Protein 4A0S (pdb70)

Radius of gyration: 33.7 Å; Cα contacts (8 Å, |Δi|>4): 5187; chains: 4; bounding box: 98×82×80 Å

Foldseek 3Di:
DQLLCCFQVLHDLVSLQVRDDDQKWWFFKFFLVCLCVCPVPDQQQLLVGTDTDIDGDDDADQQKWKFQFFWAFFDVLSVCQSSCPPHHLLVLLVVQLVVPDPSVSQNDRMAGATQKTWGFTRDHHNNYPDHTTSFTKIFHFFQADPVAPVCVVFVCGGPSTGGARRSGGQHRLISIRMGGNLRIDGQQQQDWRLFSNLDLFQLLQLLCQECDPNHQNDAAAFEEEEEPLQAANNLNNLLCCVLRNHQYAYEAQDPLSVLSSVLSVNPHYHHCVVLPQDLCCLVPQVSLLVSLVVVLVSCCVRSVGQGQEYEEACAQSCVQSRLSRHAQQHEYEYAHHVSDHPHDHDCCSCVVSVYYYHHTHTHGSVSSVVSSVCVNQLSTAAAEAEEAESVCVSVSSSLVSVQFAGHIYMYGHSNPDPDHRNNPNVVSVVSDVCSRHSNHNGTRD/DQLLCCFQVLHDLVSNLVRDDDQWWWFWKFFLVCLCVCPVPDQLQLLVGTDIDIDGDDDAAQQKFKFQFQWAFFDVLSLCCSSCPPHHLLVLLVVQCVVPDPSVVQNDSMAGATQKTWGFTRDHHNNYPDHTGSFTKIFHFFQADPVFPVCVVFVCPGPNTDGARRSGGQHRLISMRMGGNLRIDGQQQQDARQFSNFDQFQLLQLLCQDCDPNHQNDAAAFEEEEECLQAANNLNNLLCCVLRNHQYAYEHQDPLSVLSSVLSVRPHYDHVVVLPQDLCCLVPLVSLLVSLVVVLVSCCVRSVGQGQEYEEACAASCVQSRLSRHALQHEYEYAHHVSDHPHDYDCCSCVVSVYYYHYTHTHGSVSSNVSSVCVSQLSTAAAEAEEAESVCVSVSSSLVVVQFAGHIYMYGHSNPDPDHRNNPNVVSVVSDPCSRHSNHNRTND/DQLLVCFQVLHDLVSLQVDDDDQWFWFFKFFLVCLCVCPVPPDLQLLVGTDIDIDGDDDAAQQKWKFQFQWAFFDPLNLCCSSCPPHNLLVLLVVQLVVPDPSVVQNDRIAGATQKTWGFTRDHHNNYPDHTGSFTKIFHFFQADVVAPVCVVFVCPGPSTDRASRSGGQHRLISIRMGGNLRIDHQQQQFWRQFSRQARFQLLQLLCQECDPNHQNDAAAFEEEEEPLQAANNLNNLLVCVLRNHQYAYEAADPLSVLRSVLSVNPHYDHPVNLPFDLCCLVPQVSLQVSLVVVLVSCCVRSVGFGLEYEEACAQRCQQSRLQRHAQQGEYEYAHHVSDHPHDHDCCSCVVSVYYYHYTHGHGSVSSVVSSVCVNQLSRAAAEAEEAESVCVSVSSSQVVVQFAGHIYMYGHSNPDTDHSNNPNVVSVVCDPCNRHSNHNGTD/DQLLVCFLVLHDLVSLQVDDDDQKFWFFKFFLVCLCVCPVPPQLQLLVGTDTDIDGDDDADQQKWKWQFFKAFFDVLNLCCSSCPPHNLLVLLVVQLVVPDPSVVQNDSMAGATQKTWGFTRDHHNNYPDHTGSFTKIFHFFQADVVAPVCVVFVCPDPSTDGASRSGGQHRLISMRMGRNLRIDGQLQQDWGQQSRFARFQLLQLLCQDCDPNHQNDAAQFEEEEECLQEANNLNNLLVCVLRNHQYAYEHQDPLSVLSSVLSVNPHYDHVVVLPFDLCCLVPQVSLQVSLVVVLVSCCVRSNGQGQEYEEACAARCQQSRLQRHAQQGEYEYAHHVSDHPHHHDCCSCVVSVYYYHHTHTHGSVSSVVSSVCCNQLSHAAAAAEEAESVCVSVSSSCVVVQFAGHIYMYGHSNPDTDHSNNPNVSSVVCDVCNNHSNHNGTD

InterPro domains:
  IPR002364 Quinone oxidoreductase/zeta-crystallin, conserved site [PS01162] (222-243)
  IPR010085 Crotonyl-CoA reductase [TIGR01751] (32-425)
  IPR011032 GroES-like superfamily [SSF50129] (49-227)
  IPR013149 Alcohol dehydrogenase-like, C-terminal [PF00107] (233-374)
  IPR013154 Alcohol dehydrogenase-like, N-terminal [PF08240] (63-189)
  IPR020843 Enoylreductase domain [SM00829] (46-412)
  IPR036291 NAD(P)-binding domain superfamily [SSF51735] (192-379)
  IPR051603 Zinc-Containing ADH Family: Quinone Oxidoreductase/CCCR [PTHR44154] (48-413)

CATH classification: 3.90.180.10 (+1 more: 3.40.50.720)

Solvent-accessible surface area: 53959 Å² total; per-residue (Å²): 66,45,0,15,142,14,9,68,117,64,20,59,36,70,101,2,97,84,9,90,50,26,125,57,4,50,0,3,14,0,71,40,137,22,21,101,72,6,166,86,57,110,82,40,14,0,104,123,0,12,94,69,22,107,3,74,32,20,122,37,2,4,35,3,0,5,0,0,0,6,0,0,0,3,2,81,25,2,0,62,1,0,24,11,45,64,64,38,0,14,77,26,0,104,75,1,12,160,58,28,67,64,9,69,31,6,52,51,73,14,0,0,0,0,1,0,0,0,0,5,0,0,50,42,10,106,10,20,43,129,48,115,12,25,27,58,0,8,0,0,6,4,6,1,0,18,14,19,20,23,1,1,1,12,0,1,23,0,100,36,18,26,11,0,1,18,16,0,0,0,0,0,0,0,47,3,0,6,0,19,3,3,0,2,4,65,9,4,37,1,1,4,9,2,3,2,0,0,6,2,25,10,0,0,9,0,3,7,0,0,1,6,93,52,13,15,45,9,61,7,14,7,0,0,0,0,0,25,0,4,18,12,28,0,0,0,0,0,13,0,0,88,33,3,16,10,49,11,0,0,1,3,60,27,72,74,34,45,48,0,0,106,49,13,28,0,96,34,11,0,34,37,75,103,9,35,13,68,107,82,0,8,100,56,55,147,61,12,11,77,2,0,128,102,0,12,125,22,0,67,106,70,16,51,54,66,0,8,5,0,0,0,19,18,0,57,5,0,0,3,0,0,0,10,0,1,80,46,15,0,8,0,0,0,15,9,12,55,49,25,68,51,0,21,3,9,0,52,30,0,38,55,75,8,1,65,0,6,3,0,24,12,0,0,2,59,5,2,41,16,2,5,82,6,5,67,64,3,32,0,3,0,0,12,10,31,30,44,52,7,79,85,0,25,65,0,0,32,15,7,26,55,52,118,23,0,2,4,0,0,0,14,13,8,4,88,98,104,44,57,17,36,82,42,81,98,34,23,80,172,36,22,94,110,114,0,6,30,0,119,62,55,66,11,84,71,43,0,14,148,13,8,67,117,66,24,56,48,71,99,4,99,82,9,90,47,28,126,59,4,52,0,3,17,0,87,42,134,14,22,117,73,5,182,76,60,110,79,48,14,0,104,114,0,10,76,64,19,107,3,72,30,21,120,38,1,4,34,2,0,5,0,0,0,6,0,0,0,3,3,78,23,2,0,63,0,0,16,11,46,66,64,42,0,16,80,26,1,114,78,1,12,161,60,26,64,61,10,69,29,5,56,50,91,21,0,0,0,1,1,0,0,0,0,4,0,0,47,42,9,107,12,19,46,123,39,128,12,22,44,57,0,8,0,0,6,4,5,1,0,17,16,20,21,23,1,0,1,10,0,2,24,0,105,34,17,26,12,0,2,18,15,0,0,0,0,0,0,0,47,2,0,5,1,19,3,2,0,2,4,68,10,4,36,1,1,3,10,2,3,2,0,0,5,2,27,9,0,0,8,0,3,6,0,0,1,6,89,42,14,19,48,9,63,5,14,7,0,0,0,0,0,23,0,3,17,14,28,0,0,0,0,0,13,0,0,86,34,4,16,9,52,9,0,0,0,2,62,28,73,70,37,46,49,0,0,105,49,13,30,0,92,33,8,0,33,34,80,93,11,38,14,72,108,88,0,7,100,58,65,131,59,11,13,72,5,0,115,115,0,11,152,29,0,62,129,71,19,52,55,64,0,7,5,0,0,0,20,18,0,52,5,0,0,2,0,0,0,10,0,0,81,38,14,0,16,0,0,0,16,9,12,56,47,24,72,56,0,23,3,12,0,62,37,0,39,54,78,4,0,67,0,9,2,0,25,13,0,1,2,60,5,1,41,16,3,4,84,7,4,67,63,0,35,0,8,0,0,17,8,30,33,43,55,7,80,86,0,23,64,0,0,31,15,7,26,54,51,121,23,0,2,4,0,0,0,13,13,8,4,88,97,108,44,60,14,37,82,44,79,98,29,24,79,172,28,22,93,103,119,0,8,30,0,120,60,57,60,15,92,67,42,0,14,141,13,8,73,117,64,23,58,32,70,97,2,100,83,9,90,51,30,121,56,4,46,0,2,12,0,68,35,120,17,26,109,72,10,182,87,56,106,76,41,17,0,99,137,0,14,101,67,22,105,3,63,29,20,125,38,0,4,35,2,0,5,0,0,0,2,0,0,0,3,2,112,26,2,6,80,1,0,32,7,54,61,54,41,0,11,89,33,0,107,72,1,12,170,62,27,65,63,8,70,29,3,51,48,63,14,0,0,0,0,1,0,0,0,0,6,0,0,47,43,8,106,7,20,46,132,48,117,13,26,22,57,0,9,0,0,8,5,3,2,1,16,15,17,22,21,2,1,1,12,0,1,24,0,105,34,14,25,11,0,2,26,21,0,0,0,0,0,0,0,44,4,0,2,0,18,2,2,0,2,5,63,10,2,39,2,2,3,13,3,3,2,0,0,5,2,28,12,0,0,8,0,4,6,0,0,1,5,93,43,14,18,48,8,61,6,12,7,0,0,0,0,0,22,0,3,17,12,26,0,0,0,0,0,14,0,0,92,31,3,16,7,52,7,0,0,0,3,40,30,74,99,44,46,50,0,0,106,46,14,30,0,96,34,8,0,29,60,67,121,25,37,18,72,96,82,0,6,90,60,56,141,64,10,10,86,9,0,118,116,0,12,132,34,0,63,113,72,20,49,58,63,0,9,5,0,0,0,19,13,0,44,2,0,0,2,0,0,0,11,0,1,81,38,13,0,13,0,0,0,14,9,15,49,38,26,70,52,0,23,3,7,0,43,35,0,36,49,70,4,3,65,0,9,2,0,26,13,1,1,2,61,5,3,44,14,3,4,88,5,5,64,63,2,34,0,4,0,0,14,6,33,32,40,53,8,82,85,0,22,54,0,0,27,15,17,35,52,60,106,29,0,3,5,1,0,0,14,11,9,4,92,97,102,46,65,14,38,82,46,80,99,32,27,81,170,37,20,99,100,112,0,7,28,0,120,60,57,84,40,67,44,0,14,143,12,6,72,114,66,18,62,35,71,104,2,96,87,9,90,45,32,126,57,4,52,0,3,10,0,76,35,141,17,26,111,68,7,181,84,55,106,80,51,18,0,105,126,0,11,92,68,22,108,1,67,30,18,124,36,1,4,34,2,0,4,0,0,0,6,0,0,0,3,3,76,25,3,0,85,0,0,21,8,66,61,64,40,0,9,84,28,0,107,95,1,13,207,59,29,68,60,8,75,31,4,56,50,68,12,0,0,0,0,1,0,0,0,0,5,0,0,50,43,8,104,10,20,50,132,44,119,14,22,30,56,0,8,0,0,7,5,4,2,0,17,16,21,18,23,1,1,2,11,0,2,24,0,96,25,16,29,11,0,2,21,15,0,0,0,0,0,0,0,45,4,0,4,0,15,3,3,0,2,4,63,10,4,38,1,1,3,6,2,4,2,0,0,6,3,27,10,0,0,9,0,3,7,0,0,1,5,90,54,14,19,50,9,61,5,14,8,0,0,0,0,0,22,0,3,17,12,28,0,0,0,0,0,15,0,0,86,32,4,16,7,52,6,0,0,0,2,46,32,75,96,43,44,49,0,0,111,48,17,25,0,95,40,10,0,39,55,70,120,10,35,23,72,93,84,0,5,92,58,60,146,64,10,16,76,2,0,124,108,0,8,117,33,0,46,132,76,20,49,55,61,0,7,5,0,0,0,19,10,0,35,4,0,0,1,0,0,0,11,0,0,76,32,12,0,10,0,0,0,14,10,14,62,30,24,80,50,0,22,3,9,0,43,37,0,35,52,77,7,1,60,0,10,2,0,27,11,0,1,3,60,6,2,42,16,3,5,83,6,6,66,64,4,43,0,15,0,0,16,5,32,31,41,53,8,80,85,0,24,64,0,0,27,19,7,24,44,52,134,22,0,2,4,1,0,0,12,12,8,4,89,99,99,46,60,15,38,80,50,83,102,32,23,81,163,17,20,97,103,132,0,6,30,0,124,63,55,83,32

Sequence (1778 aa):
SSLSRAVLDGASAAEIEAAPVPDTYLALHLRAEDADMFKGVADKDVRKSLRLGEVPMPELAPDEVLVAVMASSINYNTVWSAMFEPIPTFHFLKQNARQGGWATRHDQPYHVLGSDCSGVVVRTGIGVRRWKPGDHVIVHPAHVDEEQQEPATHGDGMLGTEQRAWGFETNFGGLAEYGVVRASQLLPKPAHLTWEEAAVSPLCAGTAYRMLVSDRGAQMKQGDIVLIWGASGGLGSYAIQFVKNGGGIPVAVVSSAQKEAAVRALGCDLVINRAELGITDDIADDPRRRVVETGRKLAKLVVEKAGREPDIVFEHTGRVTFGLSVIVARRGGTVVTCGSSSGYLHTFDNRYLWMKLKKIVGSHGANHEEQQATNRLFESGAVVPAMSAVYPLAEAAEACRVVQTSRQVGKVAVLCMAPEQGLGVTDPDLRARLGEDRLNPLRGLTATSSLSRAVLDGASAAEIEAAPVPDTYLALHLRAEDADMFKGVADKDVRKSLRLGEVPMPELAPDEVLVAVMASSINYNTVWSAMFEPIPTFHFLKQNARQGGWATRHDQPYHVLGSDCSGVVVRTGIGVRRWKPGDHVIVHPAHVDEQEPATHGDGMLGTEQRAWGFETNFGGLAEYGVVRASQLLPKPAHLTWEEAAVSPLCAGTAYRMLVSDRGAQMKQGDIVLIWGASGGLGSYAIQFVKNGGGIPVAVVSSAQKEAAVRALGCDLVINRRAELGITDDIADDPRRVVETGRRKLAKLVVEKAGREPDIVFEHTGRVTFGLSVIVARRGGTVVTCGSSSGYLHTFDNRYLWMKLKKIVGSHGANHEEQQATNRLFESGAVVPAMSAVYPLAEAAEACRVVQTSRQVGKVAVLCMAPEQGLGVTDPDLRARLGEDRLNPLRGLTATSSLSRAVLDGASAAEIEAAPVPDTYLALHLRAEEDADMFKGVADKDVRKSLRLGEVPMPELAPDEVLVAVMASSINYNTVWSAMFEPIPTFHFLKQNARQGGWATRHDQPYHVLGSDCSGVVVRTGIGVRRWKPGDHVIVHPAHVDEQQEPATHGDGMLGTEQRAWGFETNFGGLAEYGVVRASQLLPKPAHLTWEEAAVSPLCAGTAYRMLVSDRGAQMKQGDIVLIWGASGGLGSYAIQFVKNGGGIPVAVVSSAQKEAAVRALGCDLVINRAELGITDDIADDPRRVVETGRKLAKLVVEKAGREPDIVFEHTGRVTFGLSVIVARRGGTVVTCGSSSGYLHTFDNRYLWMKLKKIVGSHGANHEEQQATNRLFESGAVVPAMSAVYPLAEAAEACRVVQTSRQVGKVAVLCMAPEQGLGVTDPDLRARLGEDRLNPLRGLTASSLSRAVLDGASAAEIEAAPVPDTYLALHLRAEDADMFKGVADKDVRKSLRLGEVPMPELAPDEVLVAVMASSINYNTVWSAMFEPIPTFHFLKQNARQGGWATRHDQPYHVLGSDCSGVVVRTGIGVRRWKPGDHVIVHPAHVDEQEPATHGDGMLGTEQRAWGFETNFGGLAEYGVVRASQLLPKPAHLTWEEAAVSPLCAGTAYRMLVSDRGAQMKQGDIVLIWGASGGLGSYAIQFVKNGGGIPVAVVSSAQKEAAVRALGCDLVINRAELGITDDIADDPRRVVETGRKLAKLVVEKAGREPDIVFEHTGRVTFGLSVIVARRGGTVVTCGSSSGYLHTFDNRYLWMKLKKIVGSHGANHEEQQATNRLFESGAVVPAMSAVYPLAEAAEACRVVQTSRQVGKVAVLCMAPEQGLGVTDPDLRARLGEDRLNPLRGLTA

Structure (mmCIF, N/CA/C/O backbone):
data_4A0S
#
_entry.id   4A0S
#
_cell.length_a   96.010
_cell.length_b   83.300
_cell.length_c   122.740
_cell.angle_alpha   90.00
_cell.angle_beta   110.96
_cell.angle_gamma   90.00
#
_symmetry.space_group_name_H-M   'P 1 21 1'
#
loop_
_entity.id
_entity.type
_entity.pdbx_description
1 polymer 'OCTENOYL-COA REDUCTASE/CARBOXYLASE'
2 non-polymer 'OCTANOYL-COENZYME A'
3 non-polymer 'NADP NICOTINAMIDE-ADENINE-DINUCLEOTIDE PHOSPHATE'
4 water water
#
loop_
_atom_site.group_PDB
_atom_site.id
_atom_site.type_symbol
_atom_site.label_atom_id
_atom_site.label_alt_id
_atom_site.label_comp_id
_atom_site.label_asym_id
_atom_site.label_entity_id
_atom_site.label_seq_id
_atom_site.pdbx_PDB_ins_code
_atom_site.Cartn_x
_atom_site.Cartn_y
_atom_site.Cartn_z
_atom_site.occupancy
_atom_site.B_iso_or_equiv
_atom_site.auth_seq_id
_atom_site.auth_comp_id
_atom_site.auth_asym_id
_atom_site.auth_atom_id
_atom_site.pdbx_PDB_model_num
ATOM 1 N N . SER A 1 1 ? 43.642 24.187 2.853 1.00 28.17 1 SER A N 1
ATOM 2 C CA . SER A 1 1 ? 44.483 22.993 2.564 1.00 28.35 1 SER A CA 1
ATOM 3 C C . SER A 1 1 ? 43.882 22.134 1.450 1.00 28.06 1 SER A C 1
ATOM 4 O O . SER A 1 1 ? 42.694 22.247 1.135 1.00 27.76 1 SER A O 1
ATOM 7 N N . SER A 1 2 ? 44.705 21.272 0.854 1.00 28.47 2 SER A N 1
ATOM 8 C CA . SER A 1 2 ? 44.216 20.373 -0.189 1.00 28.11 2 SER A CA 1
ATOM 9 C C . SER A 1 2 ? 43.041 19.532 0.327 1.00 26.50 2 SER A C 1
ATOM 10 O O . SER A 1 2 ? 42.093 19.283 -0.408 1.00 26.37 2 SER A O 1
ATOM 13 N N . LEU A 1 3 ? 43.087 19.129 1.591 1.00 25.17 3 LEU A N 1
ATOM 14 C CA . LEU A 1 3 ? 41.966 18.378 2.155 1.00 24.02 3 LEU A CA 1
ATOM 15 C C . LEU A 1 3 ? 40.688 19.201 2.251 1.00 23.52 3 LEU A C 1
ATOM 16 O O . LEU A 1 3 ? 39.608 18.716 1.897 1.00 24.10 3 LEU A O 1
ATOM 21 N N . SER A 1 4 ? 40.787 20.432 2.733 1.00 23.51 4 SER A N 1
ATOM 22 C CA . SER A 1 4 ? 39.575 21.248 2.853 1.00 23.83 4 SER A CA 1
ATOM 23 C C . SER A 1 4 ? 39.037 21.605 1.475 1.00 24.60 4 SER A C 1
ATOM 24 O O . SER A 1 4 ? 37.832 21.628 1.281 1.00 24.48 4 SER A O 1
ATOM 27 N N . ARG A 1 5 ? 39.935 21.860 0.523 1.00 26.48 5 ARG A N 1
ATOM 28 C CA . ARG A 1 5 ? 39.538 22.144 -0.860 1.00 27.89 5 ARG A CA 1
ATOM 29 C C . ARG A 1 5 ? 38.806 20.941 -1.455 1.00 27.85 5 ARG A C 1
ATOM 30 O O . ARG A 1 5 ? 37.741 21.099 -2.040 1.00 28.55 5 ARG A O 1
ATOM 38 N N . ALA A 1 6 ? 39.367 19.744 -1.285 1.00 27.48 6 ALA A N 1
ATOM 39 C CA . ALA A 1 6 ? 38.731 18.507 -1.753 1.00 27.85 6 ALA A CA 1
ATOM 40 C C . ALA A 1 6 ? 37.312 18.367 -1.195 1.00 27.12 6 ALA A C 1
ATOM 41 O O . ALA A 1 6 ? 36.366 18.123 -1.939 1.00 27.83 6 ALA A O 1
ATOM 43 N N . VAL A 1 7 ? 37.177 18.559 0.111 1.00 25.97 7 VAL A N 1
ATOM 44 C CA . VAL A 1 7 ? 35.882 18.474 0.794 1.00 25.58 7 VAL A CA 1
ATOM 45 C C . VAL A 1 7 ? 34.921 19.507 0.227 1.00 26.28 7 VAL A C 1
ATOM 46 O O . VAL A 1 7 ? 33.810 19.177 -0.175 1.00 26.92 7 VAL A O 1
ATOM 50 N N . LEU A 1 8 ? 35.377 20.752 0.177 1.00 26.96 8 LEU A N 1
ATOM 51 C CA . LEU A 1 8 ? 34.573 21.866 -0.316 1.00 28.61 8 LEU A CA 1
ATOM 52 C C . LEU A 1 8 ? 34.258 21.715 -1.796 1.00 30.73 8 LEU A C 1
ATOM 53 O O . LEU A 1 8 ? 33.216 22.170 -2.251 1.00 31.57 8 LEU A O 1
ATOM 58 N N . ASP A 1 9 ? 35.144 21.056 -2.535 1.00 32.09 9 ASP A N 1
ATOM 59 C CA . ASP A 1 9 ? 34.925 20.853 -3.962 1.00 34.93 9 ASP A CA 1
ATOM 60 C C . ASP A 1 9 ? 33.999 19.664 -4.222 1.00 35.67 9 ASP A C 1
ATOM 61 O O . ASP A 1 9 ? 33.634 19.392 -5.365 1.00 37.23 9 ASP A O 1
ATOM 66 N N . GLY A 1 10 ? 33.594 18.988 -3.148 1.00 34.76 10 GLY A N 1
ATOM 67 C CA . GLY A 1 10 ? 32.782 17.780 -3.243 1.00 35.82 10 GLY A CA 1
ATOM 68 C C . GLY A 1 10 ? 33.522 16.668 -3.959 1.00 37.01 10 GLY A C 1
ATOM 69 O O . GLY A 1 10 ? 32.946 15.973 -4.800 1.00 38.73 10 GLY A O 1
ATOM 70 N N . ALA A 1 11 ? 34.802 16.506 -3.625 1.00 36.25 11 ALA A N 1
ATOM 71 C CA . ALA A 1 11 ? 35.650 15.498 -4.252 1.00 37.26 11 ALA A CA 1
ATOM 72 C C . ALA A 1 11 ? 35.195 14.080 -3.921 1.00 37.87 11 ALA A C 1
ATOM 73 O O . ALA A 1 11 ? 34.433 13.861 -2.972 1.00 37.10 11 ALA A O 1
ATOM 75 N N . SER A 1 12 ? 35.667 13.125 -4.717 1.00 39.32 12 SER A N 1
ATOM 76 C CA . SER A 1 12 ? 35.407 11.712 -4.487 1.00 40.27 12 SER A CA 1
ATOM 77 C C . SER A 1 12 ? 36.084 11.242 -3.207 1.00 39.20 12 SER A C 1
ATOM 78 O O . SER A 1 12 ? 36.994 11.907 -2.691 1.00 37.96 12 SER A O 1
ATOM 81 N N . ALA A 1 13 ? 35.632 10.094 -2.706 1.00 40.10 13 ALA A N 1
ATOM 82 C CA . ALA A 1 13 ? 36.248 9.405 -1.561 1.00 39.28 13 ALA A CA 1
ATOM 83 C C . ALA A 1 13 ? 37.768 9.283 -1.695 1.00 39.38 13 ALA A C 1
ATOM 84 O O . ALA A 1 13 ? 38.509 9.679 -0.797 1.00 38.16 13 ALA A O 1
ATOM 86 N N . ALA A 1 14 ? 38.219 8.734 -2.822 1.00 40.86 14 ALA A N 1
ATOM 87 C CA . ALA A 1 14 ? 39.646 8.543 -3.089 1.00 41.31 14 ALA A CA 1
ATOM 88 C C . ALA A 1 14 ? 40.445 9.845 -3.028 1.00 39.86 14 ALA A C 1
ATOM 89 O O . ALA A 1 14 ? 41.523 9.886 -2.438 1.00 39.56 14 ALA A O 1
ATOM 91 N N . GLU A 1 15 ? 39.904 10.896 -3.643 1.00 39.48 15 GLU A N 1
ATOM 92 C CA . GLU A 1 15 ? 40.518 12.230 -3.651 1.00 38.45 15 GLU A CA 1
ATOM 93 C C . GLU A 1 15 ? 40.637 12.807 -2.246 1.00 36.25 15 GLU A C 1
ATOM 94 O O . GLU A 1 15 ? 41.634 13.465 -1.904 1.00 35.49 15 GLU A O 1
ATOM 100 N N . ILE A 1 16 ? 39.604 12.575 -1.441 1.00 34.54 16 ILE A N 1
ATOM 101 C CA . ILE A 1 16 ? 39.613 13.021 -0.059 1.00 32.60 16 ILE A CA 1
ATOM 102 C C . ILE A 1 16 ? 40.672 12.276 0.755 1.00 32.44 16 ILE A C 1
ATOM 103 O O . ILE A 1 16 ? 41.425 12.899 1.509 1.00 31.25 16 ILE A O 1
ATOM 108 N N . GLU A 1 17 ? 40.752 10.958 0.577 1.00 33.79 17 GLU A N 1
ATOM 109 C CA . GLU A 1 17 ? 41.785 10.151 1.253 1.00 34.47 17 GLU A CA 1
ATOM 110 C C . GLU A 1 17 ? 43.191 10.499 0.788 1.00 35.07 17 GLU A C 1
ATOM 111 O O . GLU A 1 17 ? 44.142 10.407 1.575 1.00 35.35 17 GLU A O 1
ATOM 117 N N . ALA A 1 18 ? 43.324 10.869 -0.490 1.00 35.54 18 ALA A N 1
ATOM 118 C CA . ALA A 1 18 ? 44.622 11.215 -1.071 1.00 35.88 18 ALA A CA 1
ATOM 119 C C . ALA A 1 18 ? 45.119 12.569 -0.575 1.00 34.77 18 ALA A C 1
ATOM 120 O O . ALA A 1 18 ? 46.334 12.815 -0.541 1.00 35.53 18 ALA A O 1
ATOM 122 N N . ALA A 1 19 ? 44.181 13.447 -0.211 1.00 32.74 19 ALA A N 1
ATOM 123 C CA . ALA A 1 19 ? 44.527 14.775 0.291 1.00 31.99 19 ALA A CA 1
ATOM 124 C C . ALA A 1 19 ? 45.031 14.652 1.727 1.00 31.36 19 ALA A C 1
ATOM 125 O O . ALA A 1 19 ? 44.315 14.131 2.584 1.00 30.92 19 ALA A O 1
ATOM 127 N N . PRO A 1 20 ? 46.261 15.123 1.999 1.00 32.00 20 PRO A N 1
ATOM 128 C CA . PRO A 1 20 ? 46.804 14.895 3.340 1.00 31.54 20 PRO A CA 1
ATOM 129 C C . PRO A 1 20 ? 46.001 15.584 4.440 1.00 29.68 20 PRO A C 1
ATOM 130 O O . PRO A 1 20 ? 45.378 16.633 4.207 1.00 29.06 20 PRO A O 1
ATOM 134 N N . VAL A 1 21 ? 46.014 14.984 5.629 1.00 28.39 21 VAL A N 1
ATOM 135 C CA . VAL A 1 21 ? 45.455 15.626 6.809 1.00 26.48 21 VAL A CA 1
ATOM 136 C C . VAL A 1 21 ? 46.416 16.722 7.235 1.00 26.90 21 VAL A C 1
ATOM 137 O O . VAL A 1 21 ? 47.617 16.472 7.337 1.00 27.94 21 VAL A O 1
ATOM 141 N N . PRO A 1 22 ? 45.895 17.941 7.460 1.00 26.51 22 PRO A N 1
ATOM 142 C CA . PRO A 1 22 ? 46.707 19.041 7.967 1.00 27.16 22 PRO A CA 1
ATOM 143 C C . PRO A 1 22 ? 47.223 18.751 9.370 1.00 27.21 22 PRO A C 1
ATOM 144 O O . PRO A 1 22 ? 46.544 18.093 10.153 1.00 26.07 22 PRO A O 1
ATOM 148 N N . ASP A 1 23 ? 48.414 19.257 9.668 1.00 28.49 23 ASP A N 1
ATOM 149 C CA . ASP A 1 23 ? 49.043 19.123 10.980 1.00 28.77 23 ASP A CA 1
ATOM 150 C C . ASP A 1 23 ? 48.273 19.886 12.034 1.00 26.63 23 ASP A C 1
ATOM 151 O O . ASP A 1 23 ? 48.344 19.569 13.224 1.00 26.56 23 ASP A O 1
ATOM 156 N N . THR A 1 24 ? 47.600 20.940 11.598 1.00 25.15 24 THR A N 1
ATOM 157 C CA . THR A 1 24 ? 46.845 21.793 12.508 1.00 23.79 24 THR A CA 1
ATOM 158 C C . THR A 1 24 ? 45.523 22.142 11.867 1.00 22.13 24 THR A C 1
ATOM 159 O O . THR A 1 24 ? 45.325 21.959 10.670 1.00 21.67 24 THR A O 1
ATOM 163 N N . TYR A 1 25 ? 44.603 22.649 12.668 1.00 21.22 25 TYR A N 1
ATOM 164 C CA . TYR A 1 25 ? 43.381 23.157 12.103 1.00 20.49 25 TYR A CA 1
ATOM 165 C C . TYR A 1 25 ? 42.855 24.304 12.918 1.00 20.68 25 TYR A C 1
ATOM 166 O O . TYR A 1 25 ? 43.197 24.444 14.091 1.00 21.52 25 TYR A O 1
ATOM 175 N N . LEU A 1 26 ? 42.023 25.118 12.278 1.00 21.16 26 LEU A N 1
ATOM 176 C CA . LEU A 1 26 ? 41.370 26.256 12.928 1.00 21.21 26 LEU A CA 1
ATOM 177 C C . LEU A 1 26 ? 40.281 25.765 13.880 1.00 19.31 26 LEU A C 1
ATOM 178 O O . LEU A 1 26 ? 39.428 24.944 13.521 1.00 18.89 26 LEU A O 1
ATOM 183 N N . ALA A 1 27 ? 40.315 26.261 15.102 1.00 18.95 27 ALA A N 1
ATOM 184 C CA . ALA A 1 27 ? 39.354 25.810 16.100 1.00 18.12 27 ALA A CA 1
ATOM 185 C C . ALA A 1 27 ? 38.971 26.914 17.054 1.00 18.42 27 ALA A C 1
ATOM 186 O O . ALA A 1 27 ? 39.822 27.687 17.495 1.00 19.26 27 ALA A O 1
ATOM 188 N N . LEU A 1 28 ? 37.681 26.957 17.373 1.00 17.50 28 LEU A N 1
ATOM 189 C CA . LEU A 1 28 ? 37.190 27.726 18.487 1.00 18.04 28 LEU A CA 1
ATOM 190 C C . LEU A 1 28 ? 37.564 26.919 19.702 1.00 17.96 28 LEU A C 1
ATOM 191 O O . LEU A 1 28 ? 37.170 25.760 19.822 1.00 17.24 28 LEU A O 1
ATOM 196 N N . HIS A 1 29 ? 38.348 27.518 20.593 1.00 18.76 29 HIS A N 1
ATOM 197 C CA . HIS A 1 29 ? 38.806 26.776 21.753 1.00 18.79 29 HIS A CA 1
ATOM 198 C C . HIS A 1 29 ? 39.008 27.649 22.958 1.00 20.19 29 HIS A C 1
ATOM 199 O O . HIS A 1 29 ? 39.011 28.888 22.875 1.00 20.87 29 HIS A O 1
ATOM 206 N N . LEU A 1 30 ? 39.179 26.974 24.083 1.00 20.57 30 LEU A N 1
ATOM 207 C CA . LEU A 1 30 ? 39.564 27.624 25.313 1.00 22.15 30 LEU A CA 1
ATOM 208 C C . LEU A 1 30 ? 40.985 27.219 25.629 1.00 23.43 30 LEU A C 1
ATOM 209 O O . LEU A 1 30 ? 41.504 26.224 25.088 1.00 22.69 30 LEU A O 1
ATOM 214 N N . ARG A 1 31 ? 41.600 27.990 26.517 1.00 25.66 31 ARG A N 1
ATOM 215 C CA . ARG A 1 31 ? 42.962 27.776 26.934 1.00 27.62 31 ARG A CA 1
ATOM 216 C C . ARG A 1 31 ? 42.947 27.446 28.416 1.00 28.33 31 ARG A C 1
ATOM 217 O O . ARG A 1 31 ? 42.289 28.125 29.198 1.00 28.43 31 ARG A O 1
ATOM 225 N N . ALA A 1 32 ? 43.653 26.384 28.796 1.00 27.43 32 ALA A N 1
ATOM 226 C CA . ALA A 1 32 ? 43.697 25.937 30.188 1.00 28.03 32 ALA A CA 1
ATOM 227 C C . ALA A 1 32 ? 44.128 27.046 31.138 1.00 29.39 32 ALA A C 1
ATOM 228 O O . ALA A 1 32 ? 43.621 27.134 32.262 1.00 29.75 32 ALA A O 1
ATOM 230 N N . GLU A 1 33 ? 45.057 27.876 30.673 1.00 30.33 33 GLU A N 1
ATOM 231 C CA . GLU A 1 33 ? 45.586 28.997 31.448 1.00 32.63 33 GLU A CA 1
ATOM 232 C C . GLU A 1 33 ? 44.505 29.993 31.843 1.00 32.83 33 GLU A C 1
ATOM 233 O O . GLU A 1 33 ? 44.676 30.725 32.816 1.00 33.91 33 GLU A O 1
ATOM 239 N N . ASP A 1 34 ? 43.387 29.997 31.112 1.00 32.01 34 ASP A N 1
ATOM 240 C CA . ASP A 1 34 ? 42.310 30.981 31.348 1.00 32.65 34 ASP A CA 1
ATOM 241 C C . ASP A 1 34 ? 41.207 30.511 32.295 1.00 32.52 34 ASP A C 1
ATOM 242 O O . ASP A 1 34 ? 40.247 31.249 32.547 1.00 32.44 34 ASP A O 1
ATOM 247 N N . ALA A 1 35 ? 41.337 29.306 32.831 1.00 32.42 35 ALA A N 1
ATOM 248 C CA . ALA A 1 35 ? 40.235 28.694 33.565 1.00 32.47 35 ALA A CA 1
ATOM 249 C C . ALA A 1 35 ? 39.697 29.551 34.720 1.00 33.60 35 ALA A C 1
ATOM 250 O O . ALA A 1 35 ? 38.495 29.549 34.983 1.00 33.40 35 ALA A O 1
ATOM 252 N N . ASP A 1 36 ? 40.575 30.304 35.375 1.00 35.31 36 ASP A N 1
ATOM 253 C CA . ASP A 1 36 ? 40.183 31.106 36.547 1.00 36.97 36 ASP A CA 1
ATOM 254 C C . ASP A 1 36 ? 39.973 32.582 36.242 1.00 37.15 36 ASP A C 1
ATOM 255 O O . ASP A 1 36 ? 39.845 33.379 37.160 1.00 37.58 36 ASP A O 1
ATOM 260 N N . MET A 1 37 ? 39.923 32.942 34.960 1.00 36.38 37 MET A N 1
ATOM 261 C CA . MET A 1 37 ? 39.882 34.362 34.562 1.00 37.01 37 MET A CA 1
ATOM 262 C C . MET A 1 37 ? 38.583 35.077 34.921 1.00 37.03 37 MET A C 1
ATOM 263 O O . MET A 1 37 ? 38.519 36.305 34.874 1.00 37.38 37 MET A O 1
ATOM 268 N N . PHE A 1 38 ? 37.548 34.302 35.239 1.00 36.39 38 PHE A N 1
ATOM 269 C CA . PHE A 1 38 ? 36.261 34.857 35.635 1.00 36.74 38 PHE A CA 1
ATOM 270 C C . PHE A 1 38 ? 36.027 34.781 37.140 1.00 38.06 38 PHE A C 1
ATOM 271 O O . PHE A 1 38 ? 34.907 35.035 37.616 1.00 38.45 38 PHE A O 1
ATOM 279 N N . LYS A 1 39 ? 37.067 34.452 37.895 1.00 38.61 39 LYS A N 1
ATOM 280 C CA . LYS A 1 39 ? 36.942 34.459 39.338 1.00 40.20 39 LYS A CA 1
ATOM 281 C C . LYS A 1 39 ? 36.359 35.810 39.748 1.00 41.30 39 LYS A C 1
ATOM 282 O O . LYS A 1 39 ? 36.892 36.861 39.392 1.00 41.95 39 LYS A O 1
ATOM 288 N N . GLY A 1 40 ? 35.234 35.762 40.457 1.00 42.02 40 GLY A N 1
ATOM 289 C CA . GLY A 1 40 ? 34.523 36.959 40.899 1.00 43.06 40 GLY A CA 1
ATOM 290 C C . GLY A 1 40 ? 34.194 37.928 39.782 1.00 42.92 40 GLY A C 1
ATOM 291 O O . GLY A 1 40 ? 34.353 39.143 39.942 1.00 44.53 40 GLY A O 1
ATOM 292 N N . VAL A 1 41 ? 33.750 37.389 38.649 1.00 41.51 41 VAL A N 1
ATOM 293 C CA . VAL A 1 41 ? 33.284 38.186 37.511 1.00 41.02 41 VAL A CA 1
ATOM 294 C C . VAL A 1 41 ? 31.806 37.872 37.299 1.00 40.17 41 VAL A C 1
ATOM 295 O O . VAL A 1 41 ? 31.433 36.702 37.224 1.00 39.16 41 VAL A O 1
ATOM 299 N N . ALA A 1 42 ? 30.975 38.917 37.244 1.00 40.35 42 ALA A N 1
ATOM 300 C CA . ALA A 1 42 ? 29.514 38.782 37.161 1.00 39.80 42 ALA A CA 1
ATOM 301 C C . ALA A 1 42 ? 29.043 38.258 35.814 1.00 38.45 42 ALA A C 1
ATOM 302 O O . ALA A 1 42 ? 28.471 37.171 35.732 1.00 37.98 42 ALA A O 1
ATOM 304 N N . ASP A 1 43 ? 29.278 39.044 34.770 1.00 37.95 43 ASP A N 1
ATOM 305 C CA . ASP A 1 43 ? 28.976 38.636 33.409 1.00 36.70 43 ASP A CA 1
ATOM 306 C C . ASP A 1 43 ? 30.246 38.082 32.779 1.00 35.64 43 ASP A C 1
ATOM 307 O O . ASP A 1 43 ? 31.108 38.838 32.349 1.00 36.44 43 ASP A O 1
ATOM 312 N N . LYS A 1 44 ? 30.340 36.757 32.737 1.00 33.97 44 LYS A N 1
ATOM 313 C CA . LYS A 1 44 ? 31.530 36.060 32.242 1.00 32.82 44 LYS A CA 1
ATOM 314 C C . LYS A 1 44 ? 31.499 35.953 30.728 1.00 31.47 44 LYS A C 1
ATOM 315 O O . LYS A 1 44 ? 31.202 34.895 30.155 1.00 30.82 44 LYS A O 1
ATOM 321 N N . ASP A 1 45 ? 31.796 37.081 30.097 1.00 30.99 45 ASP A N 1
ATOM 322 C CA . ASP A 1 45 ? 31.709 37.247 28.660 1.00 29.89 45 ASP A CA 1
ATOM 323 C C . ASP A 1 45 ? 32.501 36.169 27.938 1.00 29.04 45 ASP A C 1
ATOM 324 O O . ASP A 1 45 ? 33.746 36.211 27.916 1.00 28.83 45 ASP A O 1
ATOM 329 N N . VAL A 1 46 ? 31.783 35.214 27.338 1.00 27.65 46 VAL A N 1
ATOM 330 C CA . VAL A 1 46 ? 32.441 34.091 26.649 1.00 26.56 46 VAL A CA 1
ATOM 331 C C . VAL A 1 46 ? 33.446 34.582 25.630 1.00 26.76 46 VAL A C 1
ATOM 332 O O . VAL A 1 46 ? 34.361 33.856 25.263 1.00 26.22 46 VAL A O 1
ATOM 336 N N . ARG A 1 47 ? 33.273 35.815 25.157 1.00 27.12 47 ARG A N 1
ATOM 337 C CA . ARG A 1 47 ? 34.154 36.309 24.109 1.00 27.40 47 ARG A CA 1
ATOM 338 C C . ARG A 1 47 ? 35.520 36.630 24.684 1.00 28.12 47 ARG A C 1
ATOM 339 O O . ARG A 1 47 ? 36.478 36.804 23.943 1.00 28.36 47 ARG A O 1
ATOM 347 N N . LYS A 1 48 ? 35.613 36.706 26.009 1.00 28.53 48 LYS A N 1
ATOM 348 C CA . LYS A 1 48 ? 36.899 36.978 26.654 1.00 29.51 48 LYS A CA 1
ATOM 349 C C . LYS A 1 48 ? 37.747 35.711 26.790 1.00 29.14 48 LYS A C 1
ATOM 350 O O . LYS A 1 48 ? 38.976 35.774 26.890 1.00 29.92 48 LYS A O 1
ATOM 356 N N . SER A 1 49 ? 37.084 34.559 26.753 1.00 28.30 49 SER A N 1
ATOM 357 C CA . SER A 1 49 ? 37.755 33.275 26.905 1.00 27.76 49 SER A CA 1
ATOM 358 C C . SER A 1 49 ? 37.937 32.565 25.580 1.00 27.08 49 SER A C 1
ATOM 359 O O . SER A 1 49 ? 38.984 31.960 25.340 1.00 27.38 49 SER A O 1
ATOM 362 N N . LEU A 1 50 ? 36.920 32.630 24.722 1.00 26.52 50 LEU A N 1
ATOM 363 C CA . LEU A 1 50 ? 36.971 31.970 23.421 1.00 25.81 50 LEU A CA 1
ATOM 364 C C . LEU A 1 50 ? 38.144 32.442 22.583 1.00 26.50 50 LEU A C 1
ATOM 365 O O . LEU A 1 50 ? 38.398 33.641 22.485 1.00 27.22 50 LEU A O 1
ATOM 370 N N . ARG A 1 51 ? 38.878 31.488 22.020 1.00 26.50 51 ARG A N 1
ATOM 371 C CA . ARG A 1 51 ? 40.013 31.774 21.145 1.00 27.32 51 ARG A CA 1
ATOM 372 C C . ARG A 1 51 ? 39.728 31.128 19.811 1.00 26.42 51 ARG A C 1
ATOM 373 O O . ARG A 1 51 ? 39.082 30.079 19.759 1.00 25.59 51 ARG A O 1
ATOM 381 N N . LEU A 1 52 ? 40.169 31.767 18.732 1.00 26.14 52 LEU A N 1
ATOM 382 C CA . LEU A 1 52 ? 40.115 31.126 17.436 1.00 25.49 52 LEU A CA 1
ATOM 383 C C . LEU A 1 52 ? 41.509 31.104 16.862 1.00 25.97 52 LEU A C 1
ATOM 384 O O . LEU A 1 52 ? 42.106 32.152 16.617 1.00 26.37 52 LEU A O 1
ATOM 389 N N . GLY A 1 53 ? 42.023 29.894 16.660 1.00 25.45 53 GLY A N 1
ATOM 390 C CA . GLY A 1 53 ? 43.357 29.723 16.111 1.00 25.95 53 GLY A CA 1
ATOM 391 C C . GLY A 1 53 ? 43.636 28.263 15.839 1.00 25.59 53 GLY A C 1
ATOM 392 O O . GLY A 1 53 ? 42.810 27.371 16.162 1.00 24.36 53 GLY A O 1
ATOM 393 N N . GLU A 1 54 ? 44.799 28.032 15.234 1.00 25.90 54 GLU A N 1
ATOM 394 C CA . GLU A 1 54 ? 45.248 26.703 14.883 1.00 25.58 54 GLU A CA 1
ATOM 395 C C . GLU A 1 54 ? 45.532 25.880 16.126 1.00 25.14 54 GLU A C 1
ATOM 396 O O . GLU A 1 54 ? 46.150 26.346 17.079 1.00 25.86 54 GLU A O 1
ATOM 402 N N . VAL A 1 55 ? 45.062 24.644 16.113 1.00 23.61 55 VAL A N 1
ATOM 403 C CA . VAL A 1 55 ? 45.371 23.715 17.170 1.00 23.19 55 VAL A CA 1
ATOM 404 C C . VAL A 1 55 ? 45.923 22.459 16.507 1.00 23.15 55 VAL A C 1
ATOM 405 O O . VAL A 1 55 ? 45.612 22.187 15.347 1.00 22.77 55 VAL A O 1
ATOM 409 N N . PRO A 1 56 ? 46.744 21.689 17.231 1.00 23.64 56 PRO A N 1
ATOM 410 C CA . PRO A 1 56 ? 47.306 20.483 16.634 1.00 23.51 56 PRO A CA 1
ATOM 411 C C . PRO A 1 56 ? 46.219 19.499 16.244 1.00 22.47 56 PRO A C 1
ATOM 412 O O . PRO A 1 56 ? 45.288 19.269 17.016 1.00 21.50 56 PRO A O 1
ATOM 416 N N . MET A 1 57 ? 46.336 18.934 15.046 1.00 22.48 57 MET A N 1
ATOM 417 C CA . MET A 1 57 ? 45.509 17.801 14.647 1.00 21.19 57 MET A CA 1
ATOM 418 C C . MET A 1 57 ? 45.890 16.573 15.484 1.00 20.82 57 MET A C 1
ATOM 419 O O . MET A 1 57 ? 47.041 16.145 15.422 1.00 21.40 57 MET A O 1
ATOM 424 N N . PRO A 1 58 ? 44.932 15.992 16.240 1.00 19.85 58 PRO A N 1
ATOM 425 C CA . PRO A 1 58 ? 45.307 14.799 17.005 1.00 19.74 58 PRO A CA 1
ATOM 426 C C . PRO A 1 58 ? 45.368 13.568 16.126 1.00 19.34 58 PRO A C 1
ATOM 427 O O . PRO A 1 58 ? 44.869 13.580 14.996 1.00 19.36 58 PRO A O 1
ATOM 431 N N . GLU A 1 59 ? 46.000 12.526 16.644 1.00 19.33 59 GLU A N 1
ATOM 432 C CA . GLU A 1 59 ? 45.987 11.234 16.012 1.00 19.33 59 GLU A CA 1
ATOM 433 C C . GLU A 1 59 ? 44.610 10.602 16.211 1.00 18.31 59 GLU A C 1
ATOM 434 O O . GLU A 1 59 ? 43.993 10.696 17.290 1.00 17.70 59 GLU A O 1
ATOM 440 N N . LEU A 1 60 ? 44.124 9.998 15.140 1.00 17.62 60 LEU A N 1
ATOM 441 C CA . LEU A 1 60 ? 42.816 9.376 15.140 1.00 17.06 60 LEU A CA 1
ATOM 442 C C . LEU A 1 60 ? 42.862 7.992 15.795 1.00 16.58 60 LEU A C 1
ATOM 443 O O . LEU A 1 60 ? 43.687 7.162 15.456 1.00 16.50 60 LEU A O 1
ATOM 448 N N . ALA A 1 61 ? 41.975 7.757 16.747 1.00 15.97 61 ALA A N 1
ATOM 449 C CA . ALA A 1 61 ? 41.854 6.449 17.396 1.00 15.55 61 ALA A CA 1
ATOM 450 C C . ALA A 1 61 ? 41.199 5.500 16.416 1.00 15.14 61 ALA A C 1
ATOM 451 O O . ALA A 1 61 ? 40.600 5.945 15.451 1.00 15.02 61 ALA A O 1
ATOM 453 N N . PRO A 1 62 ? 41.291 4.184 16.661 1.00 15.21 62 PRO A N 1
ATOM 454 C CA . PRO A 1 62 ? 40.776 3.287 15.625 1.00 15.18 62 PRO A CA 1
ATOM 455 C C . PRO A 1 62 ? 39.257 3.313 15.463 1.00 14.82 62 PRO A C 1
ATOM 456 O O . PRO A 1 62 ? 38.746 2.908 14.416 1.00 14.84 62 PRO A O 1
ATOM 460 N N . ASP A 1 63 ? 38.548 3.791 16.478 1.00 14.57 63 ASP A N 1
ATOM 461 C CA . ASP A 1 63 ? 37.093 3.788 16.443 1.00 14.30 63 ASP A CA 1
ATOM 462 C C . ASP A 1 63 ? 36.612 5.208 16.126 1.00 14.14 63 ASP A C 1
ATOM 463 O O . ASP A 1 63 ? 35.430 5.514 16.235 1.00 13.94 63 ASP A O 1
ATOM 468 N N . GLU A 1 64 ? 37.538 6.064 15.719 1.00 14.29 64 GLU A N 1
ATOM 469 C CA . GLU A 1 64 ? 37.197 7.461 15.504 1.00 14.22 64 GLU A CA 1
ATOM 470 C C . GLU A 1 64 ? 37.169 7.848 14.051 1.00 14.34 64 GLU A C 1
ATOM 471 O O . GLU A 1 64 ? 37.741 7.176 13.203 1.00 14.56 64 GLU A O 1
ATOM 477 N N . VAL A 1 65 ? 36.528 8.979 13.786 1.00 14.26 65 VAL A N 1
ATOM 478 C CA . VAL A 1 65 ? 36.398 9.487 12.447 1.00 14.42 65 VAL A CA 1
ATOM 479 C C . VAL A 1 65 ? 36.769 10.947 12.490 1.00 14.54 65 VAL A C 1
ATOM 480 O O . VAL A 1 65 ? 36.407 11.654 13.424 1.00 14.39 65 VAL A O 1
ATOM 484 N N . LEU A 1 66 ? 37.549 11.372 11.500 1.00 14.88 66 LEU A N 1
ATOM 485 C CA . LEU A 1 66 ? 37.896 12.766 11.404 1.00 15.08 66 LEU A CA 1
ATOM 486 C C . LEU A 1 66 ? 36.893 13.332 10.449 1.00 15.10 66 LEU A C 1
ATOM 487 O O . LEU A 1 66 ? 36.767 12.855 9.332 1.00 15.27 66 LEU A O 1
ATOM 492 N N . VAL A 1 67 ? 36.181 14.348 10.901 1.00 14.97 67 VAL A N 1
ATOM 493 C CA . VAL A 1 67 ? 35.153 14.982 10.105 1.00 15.02 67 VAL A CA 1
ATOM 494 C C . VAL A 1 67 ? 35.668 16.360 9.734 1.00 15.37 67 VAL A C 1
ATOM 495 O O . VAL A 1 67 ? 36.159 17.063 10.607 1.00 15.40 67 VAL A O 1
ATOM 499 N N . ALA A 1 68 ? 35.593 16.711 8.444 1.00 15.71 68 ALA A N 1
ATOM 500 C CA . ALA A 1 68 ? 35.772 18.098 8.013 1.00 16.09 68 ALA A CA 1
ATOM 501 C C . ALA A 1 68 ? 34.447 18.736 8.356 1.00 15.88 68 ALA A C 1
ATOM 502 O O . ALA A 1 68 ? 33.440 18.444 7.728 1.00 15.83 68 ALA A O 1
ATOM 504 N N . VAL A 1 69 ? 34.447 19.578 9.378 1.00 15.80 69 VAL A N 1
ATOM 505 C CA . VAL A 1 69 ? 33.215 20.130 9.900 1.00 15.61 69 VAL A CA 1
ATOM 506 C C . VAL A 1 69 ? 32.730 21.282 9.025 1.00 15.99 69 VAL A C 1
ATOM 507 O O . VAL A 1 69 ? 33.409 22.300 8.878 1.00 16.36 69 VAL A O 1
ATOM 511 N N . MET A 1 70 ? 31.535 21.129 8.481 1.00 15.95 70 MET A N 1
ATOM 512 C CA . MET A 1 70 ? 30.995 22.139 7.593 1.00 16.35 70 MET A CA 1
ATOM 513 C C . MET A 1 70 ? 30.312 23.236 8.371 1.00 16.36 70 MET A C 1
ATOM 514 O O . MET A 1 70 ? 30.491 24.413 8.084 1.00 16.76 70 MET A O 1
ATOM 519 N N . ALA A 1 71 ? 29.560 22.829 9.387 1.00 15.98 71 ALA A N 1
ATOM 520 C CA . ALA A 1 71 ? 28.843 23.740 10.237 1.00 16.00 71 ALA A CA 1
ATOM 521 C C . ALA A 1 71 ? 28.671 23.069 11.590 1.00 15.59 71 ALA A C 1
ATOM 522 O O . ALA A 1 71 ? 28.686 21.834 11.694 1.00 15.28 71 ALA A O 1
ATOM 524 N N . SER A 1 72 ? 28.495 23.889 12.611 1.00 15.66 72 SER A N 1
ATOM 525 C CA . SER A 1 72 ? 28.290 23.419 13.954 1.00 15.39 72 SER A CA 1
ATOM 526 C C . SER A 1 72 ? 27.223 24.340 14.517 1.00 15.58 72 SER A C 1
ATOM 527 O O . SER A 1 72 ? 26.496 24.994 13.753 1.00 15.82 72 SER A O 1
ATOM 530 N N . SER A 1 73 ? 27.082 24.380 15.836 1.00 15.52 73 SER A N 1
ATOM 531 C CA . SER A 1 73 ? 26.118 25.286 16.417 1.00 15.78 73 SER A CA 1
ATOM 532 C C . SER A 1 73 ? 26.631 25.705 17.771 1.00 15.90 73 SER A C 1
ATOM 533 O O . SER A 1 73 ? 27.495 25.029 18.364 1.00 15.71 73 SER A O 1
ATOM 536 N N . ILE A 1 74 ? 26.099 26.809 18.277 1.00 16.26 74 ILE A N 1
ATOM 537 C CA . ILE A 1 74 ? 26.322 27.122 19.677 1.00 16.44 74 ILE A CA 1
ATOM 538 C C . ILE A 1 74 ? 25.310 26.330 20.482 1.00 16.29 74 ILE A C 1
ATOM 539 O O . ILE A 1 74 ? 24.105 26.318 20.163 1.00 16.33 74 ILE A O 1
ATOM 544 N N . ASN A 1 75 ? 25.820 25.628 21.485 1.00 16.17 75 ASN A N 1
ATOM 545 C CA . ASN A 1 75 ? 24.982 25.009 22.465 1.00 16.17 75 ASN A CA 1
ATOM 546 C C . ASN A 1 75 ? 25.221 25.688 23.759 1.00 16.58 75 ASN A C 1
ATOM 547 O O . ASN A 1 75 ? 26.220 26.389 23.925 1.00 16.80 75 ASN A O 1
ATOM 552 N N . TYR A 1 76 ? 24.302 25.508 24.688 1.00 16.79 76 TYR A N 1
ATOM 553 C CA . TYR A 1 76 ? 24.515 26.180 25.918 1.00 17.86 76 TYR A CA 1
ATOM 554 C C . TYR A 1 76 ? 25.781 25.666 26.569 1.00 17.67 76 TYR A C 1
ATOM 555 O O . TYR A 1 76 ? 26.472 26.427 27.213 1.00 17.61 76 TYR A O 1
ATOM 564 N N . ASN A 1 77 ? 26.112 24.390 26.361 1.00 17.40 77 ASN A N 1
ATOM 565 C CA . ASN A 1 77 ? 27.322 23.861 26.981 1.00 17.93 77 ASN A CA 1
ATOM 566 C C . ASN A 1 77 ? 28.587 24.560 26.467 1.00 18.05 77 ASN A C 1
ATOM 567 O O . ASN A 1 77 ? 29.584 24.649 27.187 1.00 18.23 77 ASN A O 1
ATOM 572 N N . THR A 1 78 ? 28.510 25.076 25.241 1.00 17.91 78 THR A N 1
ATOM 573 C CA . THR A 1 78 ? 29.568 25.889 24.654 1.00 18.45 78 THR A CA 1
ATOM 574 C C . THR A 1 78 ? 29.740 27.134 25.494 1.00 19.36 78 THR A C 1
ATOM 575 O O . THR A 1 78 ? 30.860 27.496 25.854 1.00 20.15 78 THR A O 1
ATOM 579 N N . VAL A 1 79 ? 28.620 27.785 25.797 1.00 19.76 79 VAL A N 1
ATOM 580 C CA . VAL A 1 79 ? 28.570 28.904 26.730 1.00 20.71 79 VAL A CA 1
ATOM 581 C C . VAL A 1 79 ? 29.093 28.527 28.119 1.00 21.21 79 VAL A C 1
ATOM 582 O O . VAL A 1 79 ? 29.943 29.236 28.650 1.00 21.52 79 VAL A O 1
ATOM 586 N N . TRP A 1 80 ? 28.579 27.445 28.710 1.00 21.10 80 TRP A N 1
ATOM 587 C CA . TRP A 1 80 ? 29.074 27.004 30.013 1.00 21.79 80 TRP A CA 1
ATOM 588 C C . TRP A 1 80 ? 30.590 26.822 29.955 1.00 21.38 80 TRP A C 1
ATOM 589 O O . TRP A 1 80 ? 31.291 27.286 30.845 1.00 21.77 80 TRP A O 1
ATOM 600 N N . SER A 1 81 ? 31.074 26.142 28.908 1.00 20.53 81 SER A N 1
ATOM 601 C CA . SER A 1 81 ? 32.514 25.935 28.679 1.00 20.92 81 SER A CA 1
ATOM 602 C C . SER A 1 81 ? 33.298 27.221 28.726 1.00 21.44 81 SER A C 1
ATOM 603 O O . SER A 1 81 ? 34.297 27.326 29.434 1.00 22.08 81 SER A O 1
ATOM 606 N N . ALA A 1 82 ? 32.877 28.173 27.902 1.00 21.28 82 ALA A N 1
ATOM 607 C CA . ALA A 1 82 ? 33.585 29.434 27.755 1.00 22.12 82 ALA A CA 1
ATOM 608 C C . ALA A 1 82 ? 33.509 30.290 29.015 1.00 23.15 82 ALA A C 1
ATOM 609 O O . ALA A 1 82 ? 34.291 31.221 29.190 1.00 24.14 82 ALA A O 1
ATOM 611 N N . MET A 1 83 ? 32.544 29.986 29.876 1.00 23.70 83 MET A N 1
ATOM 612 C CA . MET A 1 83 ? 32.442 30.612 31.191 1.00 24.95 83 MET A CA 1
ATOM 613 C C . MET A 1 83 ? 33.203 29.846 32.273 1.00 25.27 83 MET A C 1
ATOM 614 O O . MET A 1 83 ? 33.267 30.299 33.423 1.00 26.25 83 MET A O 1
ATOM 619 N N . PHE A 1 84 ? 33.755 28.686 31.908 1.00 24.65 84 PHE A N 1
ATOM 620 C CA . PHE A 1 84 ? 34.352 27.736 32.869 1.00 25.00 84 PHE A CA 1
ATOM 621 C C . PHE A 1 84 ? 33.383 27.315 33.990 1.00 25.52 84 PHE A C 1
ATOM 622 O O . PHE A 1 84 ? 33.789 26.962 35.104 1.00 26.42 84 PHE A O 1
ATOM 630 N N . GLU A 1 85 ? 32.094 27.321 33.659 1.00 25.62 85 GLU A N 1
ATOM 631 C CA . GLU A 1 85 ? 31.036 26.928 34.584 1.00 26.19 85 GLU A CA 1
ATOM 632 C C . GLU A 1 85 ? 30.333 25.612 34.211 1.00 25.30 85 GLU A C 1
ATOM 633 O O . GLU A 1 85 ? 30.258 25.255 33.037 1.00 24.17 85 GLU A O 1
ATOM 639 N N . PRO A 1 86 ? 29.843 24.877 35.224 1.00 25.60 86 PRO A N 1
ATOM 640 C CA . PRO A 1 86 ? 30.068 25.173 36.634 1.00 26.68 86 PRO A CA 1
ATOM 641 C C . PRO A 1 86 ? 31.483 24.785 37.040 1.00 26.65 86 PRO A C 1
ATOM 642 O O . PRO A 1 86 ? 31.966 25.200 38.085 1.00 27.83 86 PRO A O 1
ATOM 646 N N . ILE A 1 87 ? 32.129 23.981 36.204 1.00 26.08 87 ILE A N 1
ATOM 647 C CA . ILE A 1 87 ? 33.484 23.520 36.430 0.50 25.74 87 ILE A CA 1
ATOM 648 C C . ILE A 1 87 ? 34.202 23.622 35.100 1.00 24.93 87 ILE A C 1
ATOM 649 O O . ILE A 1 87 ? 33.663 23.192 34.082 1.00 24.20 87 ILE A O 1
ATOM 654 N N . PRO A 1 88 ? 35.427 24.177 35.097 1.00 24.99 88 PRO A N 1
ATOM 655 C CA . PRO A 1 88 ? 36.206 24.306 33.864 1.00 24.20 88 PRO A CA 1
ATOM 656 C C . PRO A 1 88 ? 36.271 22.972 33.142 1.00 22.97 88 PRO A C 1
ATOM 657 O O . PRO A 1 88 ? 36.539 21.955 33.774 1.00 22.77 88 PRO A O 1
ATOM 661 N N . THR A 1 89 ? 36.012 22.979 31.838 1.00 22.01 89 THR A N 1
ATOM 662 C CA . THR A 1 89 ? 36.049 21.751 31.038 1.00 20.76 89 THR A CA 1
ATOM 663 C C . THR A 1 89 ? 37.398 21.036 31.104 1.00 20.89 89 THR A C 1
ATOM 664 O O . THR A 1 89 ? 37.472 19.822 30.952 1.00 20.01 89 THR A O 1
ATOM 668 N N . PHE A 1 90 ? 38.466 21.779 31.353 1.00 21.61 90 PHE A N 1
ATOM 669 C CA . PHE A 1 90 ? 39.777 21.137 31.475 1.00 22.31 90 PHE A CA 1
ATOM 670 C C . PHE A 1 90 ? 39.818 20.059 32.556 1.00 22.45 90 PHE A C 1
ATOM 671 O O . PHE A 1 90 ? 40.518 19.060 32.407 1.00 22.50 90 PHE A O 1
ATOM 679 N N . HIS A 1 91 ? 39.028 20.236 33.608 1.00 22.57 91 HIS A N 1
ATOM 680 C CA . HIS A 1 91 ? 38.909 19.213 34.637 1.00 22.99 91 HIS A CA 1
ATOM 681 C C . HIS A 1 91 ? 38.325 17.940 34.025 1.00 21.96 91 HIS A C 1
ATOM 682 O O . HIS A 1 91 ? 38.758 16.835 34.353 1.00 21.60 91 HIS A O 1
ATOM 689 N N . PHE A 1 92 ? 37.353 18.100 33.122 1.00 20.92 92 PHE A N 1
ATOM 690 C CA . PHE A 1 92 ? 36.745 16.951 32.438 1.00 19.84 92 PHE A CA 1
ATOM 691 C C . PHE A 1 92 ? 37.701 16.292 31.471 1.00 19.24 92 PHE A C 1
ATOM 692 O O . PHE A 1 92 ? 37.768 15.059 31.394 1.00 18.37 92 PHE A O 1
ATOM 700 N N . LEU A 1 93 ? 38.457 17.124 30.764 1.00 19.18 93 LEU A N 1
ATOM 701 C CA . LEU A 1 93 ? 39.425 16.646 29.805 1.00 18.90 93 LEU A CA 1
ATOM 702 C C . LEU A 1 93 ? 40.461 15.814 30.536 1.00 19.71 93 LEU A C 1
ATOM 703 O O . LEU A 1 93 ? 40.876 14.761 30.054 1.00 19.45 93 LEU A O 1
ATOM 708 N N . LYS A 1 94 ? 40.845 16.270 31.723 1.00 20.39 94 LYS A N 1
ATOM 709 C CA . LYS A 1 94 ? 41.825 15.552 32.517 1.00 21.45 94 LYS A CA 1
ATOM 710 C C . LYS A 1 94 ? 41.259 14.246 33.060 1.00 20.95 94 LYS A C 1
ATOM 711 O O . LYS A 1 94 ? 41.951 13.234 33.087 1.00 21.06 94 LYS A O 1
ATOM 717 N N . GLN A 1 95 ? 40.001 14.272 33.483 1.00 20.68 95 GLN A N 1
ATOM 718 C CA . GLN A 1 95 ? 39.320 13.071 33.943 1.00 21.01 95 GLN A CA 1
ATOM 719 C C . GLN A 1 95 ? 39.235 12.079 32.786 1.00 19.90 95 GLN A C 1
ATOM 720 O O . GLN A 1 95 ? 39.479 10.894 32.952 1.00 19.71 95 GLN A O 1
ATOM 726 N N . ASN A 1 96 ? 38.840 12.592 31.627 1.00 18.74 96 ASN A N 1
ATOM 727 C CA . ASN A 1 96 ? 38.769 11.820 30.406 1.00 18.12 96 ASN A CA 1
ATOM 728 C C . ASN A 1 96 ? 40.134 11.157 30.164 1.00 18.38 96 ASN A C 1
ATOM 729 O O . ASN A 1 96 ? 40.230 9.929 30.075 1.00 17.67 96 ASN A O 1
ATOM 734 N N . ALA A 1 97 ? 41.188 11.973 30.133 1.00 18.84 97 ALA A N 1
ATOM 735 C CA . ALA A 1 97 ? 42.549 11.494 29.874 1.00 19.33 97 ALA A CA 1
ATOM 736 C C . ALA A 1 97 ? 43.085 10.496 30.898 1.00 20.08 97 ALA A C 1
ATOM 737 O O . ALA A 1 97 ? 44.010 9.736 30.596 1.00 20.27 97 ALA A O 1
ATOM 739 N N . ARG A 1 98 ? 42.505 10.473 32.096 1.00 20.89 98 ARG A N 1
ATOM 740 C CA . ARG A 1 98 ? 42.989 9.574 33.157 1.00 21.96 98 ARG A CA 1
ATOM 741 C C . ARG A 1 98 ? 42.692 8.113 32.828 1.00 21.41 98 ARG A C 1
ATOM 742 O O . ARG A 1 98 ? 43.237 7.199 33.456 1.00 21.49 98 ARG A O 1
ATOM 750 N N . GLN A 1 99 ? 41.835 7.905 31.827 1.00 20.15 99 GLN A N 1
ATOM 751 C CA . GLN A 1 99 ? 41.518 6.561 31.344 1.00 19.90 99 GLN A CA 1
ATOM 752 C C . GLN A 1 99 ? 42.700 5.914 30.641 1.00 19.73 99 GLN A C 1
ATOM 753 O O . GLN A 1 99 ? 42.721 4.694 30.454 1.00 20.30 99 GLN A O 1
ATOM 759 N N . GLY A 1 100 ? 43.656 6.733 30.212 1.00 19.61 100 GLY A N 1
ATOM 760 C CA . GLY A 1 100 ? 44.820 6.244 29.503 1.00 19.33 100 GLY A CA 1
ATOM 761 C C . GLY A 1 100 ? 44.524 5.923 28.047 1.00 18.69 100 GLY A C 1
ATOM 762 O O . GLY A 1 100 ? 43.433 6.216 27.530 1.00 17.48 100 GLY A O 1
ATOM 763 N N . GLY A 1 101 ? 45.504 5.316 27.390 1.00 18.87 101 GLY A N 1
ATOM 764 C CA . GLY A 1 101 ? 45.365 4.917 26.000 1.00 18.43 101 GLY A CA 1
ATOM 765 C C . GLY A 1 101 ? 44.980 6.108 25.168 1.00 18.04 101 GLY A C 1
ATOM 766 O O . GLY A 1 101 ? 45.512 7.216 25.339 1.00 17.91 101 GLY A O 1
ATOM 767 N N . TRP A 1 102 ? 44.014 5.886 24.289 1.00 17.42 102 TRP A N 1
ATOM 768 C CA . TRP A 1 102 ? 43.599 6.919 23.358 1.00 17.20 102 TRP A CA 1
ATOM 769 C C . TRP A 1 102 ? 43.013 8.133 24.037 1.00 17.00 102 TRP A C 1
ATOM 770 O O . TRP A 1 102 ? 43.054 9.225 23.474 1.00 17.21 102 TRP A O 1
ATOM 781 N N . ALA A 1 103 ? 42.489 7.957 25.250 1.00 16.83 103 ALA A N 1
ATOM 782 C CA . ALA A 1 103 ? 41.842 9.076 25.944 1.00 16.62 103 ALA A CA 1
ATOM 783 C C . ALA A 1 103 ? 42.808 10.198 26.296 1.00 17.27 103 ALA A C 1
ATOM 784 O O . ALA A 1 103 ? 42.382 11.339 26.438 1.00 16.71 103 ALA A O 1
ATOM 786 N N . THR A 1 104 ? 44.100 9.891 26.423 1.00 17.80 104 THR A N 1
ATOM 787 C CA . THR A 1 104 ? 45.027 10.915 26.931 1.00 19.17 104 THR A CA 1
ATOM 788 C C . THR A 1 104 ? 45.101 12.105 25.978 1.00 18.63 104 THR A C 1
ATOM 789 O O . THR A 1 104 ? 45.403 13.201 26.394 1.00 19.33 104 THR A O 1
ATOM 793 N N . ARG A 1 105 ? 44.800 11.879 24.703 1.00 18.09 105 ARG A N 1
ATOM 794 C CA . ARG A 1 105 ? 44.808 12.958 23.712 1.00 17.92 105 ARG A CA 1
ATOM 795 C C . ARG A 1 105 ? 43.921 14.125 24.098 1.00 17.73 105 ARG A C 1
ATOM 796 O O . ARG A 1 105 ? 44.222 15.263 23.751 1.00 17.65 105 ARG A O 1
ATOM 804 N N . HIS A 1 106 ? 42.845 13.841 24.832 1.00 17.42 106 HIS A N 1
ATOM 805 C CA . HIS A 1 106 ? 41.882 14.862 25.214 1.00 17.91 106 HIS A CA 1
ATOM 806 C C . HIS A 1 106 ? 42.442 15.912 26.148 1.00 18.72 106 HIS A C 1
ATOM 807 O O . HIS A 1 106 ? 41.933 17.030 26.201 1.00 18.95 106 HIS A O 1
ATOM 814 N N . ASP A 1 107 ? 43.508 15.549 26.849 1.00 19.80 107 ASP A N 1
ATOM 815 C CA . ASP A 1 107 ? 44.082 16.445 27.829 1.00 21.21 107 ASP A CA 1
ATOM 816 C C . ASP A 1 107 ? 45.128 17.301 27.133 1.00 21.47 107 ASP A C 1
ATOM 817 O O . ASP A 1 107 ? 46.249 16.874 26.856 1.00 22.21 107 ASP A O 1
ATOM 822 N N . GLN A 1 108 ? 44.699 18.517 26.818 1.00 21.91 108 GLN A N 1
ATOM 823 C CA . GLN A 1 108 ? 45.466 19.475 26.055 1.00 22.21 108 GLN A CA 1
ATOM 824 C C . GLN A 1 108 ? 45.328 20.840 26.725 1.00 23.22 108 GLN A C 1
ATOM 825 O O . GLN A 1 108 ? 44.335 21.074 27.429 1.00 22.85 108 GLN A O 1
ATOM 831 N N . PRO A 1 109 ? 46.315 21.745 26.511 1.00 24.21 109 PRO A N 1
ATOM 832 C CA . PRO A 1 109 ? 46.242 23.111 27.038 1.00 24.86 109 PRO A CA 1
ATOM 833 C C . PRO A 1 109 ? 45.179 23.957 26.321 1.00 24.44 109 PRO A C 1
ATOM 834 O O . PRO A 1 109 ? 44.939 25.112 26.692 1.00 24.72 109 PRO A O 1
ATOM 838 N N . TYR A 1 110 ? 44.560 23.371 25.301 1.00 23.24 110 TYR A N 1
ATOM 839 C CA . TYR A 1 110 ? 43.483 23.992 24.556 1.00 22.60 110 TYR A CA 1
ATOM 840 C C . TYR A 1 110 ? 42.309 23.033 24.609 1.00 21.47 110 TYR A C 1
ATOM 841 O O . TYR A 1 110 ? 42.490 21.816 24.747 1.00 20.96 110 TYR A O 1
ATOM 850 N N . HIS A 1 111 ? 41.107 23.582 24.522 1.00 20.40 111 HIS A N 1
ATOM 851 C CA . HIS A 1 111 ? 39.937 22.759 24.415 1.00 19.18 111 HIS A CA 1
ATOM 852 C C . HIS A 1 111 ? 39.101 23.211 23.242 1.00 18.60 111 HIS A C 1
ATOM 853 O O . HIS A 1 111 ? 38.550 24.311 23.259 1.00 18.75 111 HIS A O 1
ATOM 860 N N . VAL A 1 112 ? 39.012 22.349 22.234 1.00 17.67 112 VAL A N 1
ATOM 861 C CA . VAL A 1 112 ? 38.178 22.621 21.076 1.00 16.84 112 VAL A CA 1
ATOM 862 C C . VAL A 1 112 ? 36.734 22.243 21.368 1.00 16.37 112 VAL A C 1
ATOM 863 O O . VAL A 1 112 ? 36.393 21.074 21.521 1.00 15.90 112 VAL A O 1
ATOM 867 N N . LEU A 1 113 ? 35.903 23.274 21.432 1.00 16.63 113 LEU A N 1
ATOM 868 C CA . LEU A 1 113 ? 34.494 23.169 21.816 1.00 16.40 113 LEU A CA 1
ATOM 869 C C . LEU A 1 113 ? 33.626 22.792 20.640 1.00 15.99 113 LEU A C 1
ATOM 870 O O . LEU A 1 113 ? 34.113 22.689 19.527 1.00 15.91 113 LEU A O 1
ATOM 875 N N . GLY A 1 114 ? 32.327 22.620 20.889 1.00 15.63 114 GLY A N 1
ATOM 876 C CA . GLY A 1 114 ? 31.398 22.335 19.819 1.00 15.26 114 GLY A CA 1
ATOM 877 C C . GLY A 1 114 ? 30.933 20.916 20.000 1.00 14.93 114 GLY A C 1
ATOM 878 O O . GLY A 1 114 ? 31.731 19.981 19.982 1.00 14.75 114 GLY A O 1
ATOM 879 N N . SER A 1 115 ? 29.632 20.763 20.175 1.00 14.95 115 SER A N 1
ATOM 880 C CA . SER A 1 115 ? 29.078 19.493 20.602 1.00 14.76 115 SER A CA 1
ATOM 881 C C . SER A 1 115 ? 28.124 18.900 19.597 1.00 14.91 115 SER A C 1
ATOM 882 O O . SER A 1 115 ? 27.632 17.792 19.779 1.00 15.32 115 SER A O 1
ATOM 885 N N . ASP A 1 116 ? 27.890 19.619 18.516 1.00 15.15 116 ASP A N 1
ATOM 886 C CA . ASP A 1 116 ? 27.324 18.966 17.340 1.00 15.14 116 ASP A CA 1
ATOM 887 C C . ASP A 1 116 ? 27.922 19.558 16.084 1.00 15.19 116 ASP A C 1
ATOM 888 O O . ASP A 1 116 ? 28.706 20.517 16.143 1.00 15.42 116 ASP A O 1
ATOM 893 N N . CYS A 1 117 ? 27.600 18.967 14.946 1.00 14.72 117 CYS A N 1
ATOM 894 C CA . CYS A 1 117 ? 28.100 19.487 13.710 1.00 15.11 117 CYS A CA 1
ATOM 895 C C . CYS A 1 117 ? 27.533 18.678 12.596 1.00 14.86 117 CYS A C 1
ATOM 896 O O . CYS A 1 117 ? 26.961 17.608 12.822 1.00 14.75 117 CYS A O 1
ATOM 899 N N . SER A 1 118 ? 27.658 19.226 11.392 1.00 14.80 118 SER A N 1
ATOM 900 C CA . SER A 1 118 ? 27.461 18.447 10.193 1.00 14.90 118 SER A CA 1
ATOM 901 C C . SER A 1 118 ? 28.745 18.592 9.415 1.00 15.08 118 SER A C 1
ATOM 902 O O . SER A 1 118 ? 29.501 19.562 9.589 1.00 15.23 118 SER A O 1
ATOM 905 N N . GLY A 1 119 ? 29.017 17.622 8.569 1.00 15.14 119 GLY A N 1
ATOM 906 C CA . GLY A 1 119 ? 30.197 17.729 7.779 1.00 15.40 119 GLY A CA 1
ATOM 907 C C . GLY A 1 119 ? 30.494 16.515 6.957 1.00 15.48 119 GLY A C 1
ATOM 908 O O . GLY A 1 119 ? 29.620 15.736 6.611 1.00 15.46 119 GLY A O 1
ATOM 909 N N . VAL A 1 120 ? 31.762 16.385 6.632 1.00 15.70 120 VAL A N 1
ATOM 910 C CA . VAL A 1 120 ? 32.191 15.377 5.716 1.00 15.86 120 VAL A CA 1
ATOM 911 C C . VAL A 1 120 ? 33.269 14.527 6.361 1.00 15.68 120 VAL A C 1
ATOM 912 O O . VAL A 1 120 ? 34.230 15.043 6.926 1.00 15.68 120 VAL A O 1
ATOM 916 N N . VAL A 1 121 ? 33.092 13.215 6.269 1.00 15.57 121 VAL A N 1
ATOM 917 C CA . VAL A 1 121 ? 34.092 12.293 6.742 1.00 15.49 121 VAL A CA 1
ATOM 918 C C . VAL A 1 121 ? 35.331 12.480 5.891 1.00 15.95 121 VAL A C 1
ATOM 919 O O . VAL A 1 121 ? 35.246 12.529 4.662 1.00 16.70 121 VAL A O 1
ATOM 923 N N . VAL A 1 122 ? 36.478 12.621 6.533 1.00 16.09 122 VAL A N 1
ATOM 924 C CA . VAL A 1 122 ? 37.721 12.709 5.770 1.00 17.07 122 VAL A CA 1
ATOM 925 C C . VAL A 1 122 ? 38.676 11.555 6.091 1.00 17.45 122 VAL A C 1
ATOM 926 O O . VAL A 1 122 ? 39.463 11.136 5.242 1.00 18.33 122 VAL A O 1
ATOM 930 N N . ARG A 1 123 ? 38.591 11.023 7.304 1.00 17.18 123 ARG A N 1
ATOM 931 C CA . ARG A 1 123 ? 39.381 9.853 7.679 1.00 17.51 123 ARG A CA 1
ATOM 932 C C . ARG A 1 123 ? 38.596 9.014 8.658 1.00 16.89 123 ARG A C 1
ATOM 933 O O . ARG A 1 123 ? 37.808 9.536 9.430 1.00 16.63 123 ARG A O 1
ATOM 941 N N . THR A 1 124 ? 38.829 7.712 8.628 1.00 17.03 124 THR A N 1
ATOM 942 C CA . THR A 1 124 ? 38.237 6.820 9.604 1.00 16.86 124 THR A CA 1
ATOM 943 C C . THR A 1 124 ? 39.335 5.959 10.173 1.00 16.99 124 THR A C 1
ATOM 944 O O . THR A 1 124 ? 40.266 5.553 9.443 1.00 17.77 124 THR A O 1
ATOM 948 N N . GLY A 1 125 ? 39.229 5.667 11.463 1.00 16.42 125 GLY A N 1
ATOM 949 C CA . GLY A 1 125 ? 40.142 4.746 12.112 1.00 16.41 125 GLY A CA 1
ATOM 950 C C . GLY A 1 125 ? 39.946 3.348 11.547 1.00 16.21 125 GLY A C 1
ATOM 951 O O . GLY A 1 125 ? 38.907 3.056 10.935 1.00 15.76 125 GLY A O 1
ATOM 952 N N . ILE A 1 126 ? 40.922 2.470 11.778 1.00 16.29 126 ILE A N 1
ATOM 953 C CA . ILE A 1 126 ? 40.906 1.135 11.182 1.00 16.69 126 ILE A CA 1
ATOM 954 C C . ILE A 1 126 ? 39.788 0.271 11.739 1.00 16.15 126 ILE A C 1
ATOM 955 O O . ILE A 1 126 ? 39.465 -0.787 11.190 1.00 16.34 126 ILE A O 1
ATOM 960 N N . GLY A 1 127 ? 39.226 0.714 12.858 1.00 15.91 127 GLY A N 1
ATOM 961 C CA . GLY A 1 127 ? 38.112 0.007 13.480 1.00 15.36 127 GLY A CA 1
ATOM 962 C C . GLY A 1 127 ? 36.762 0.592 13.139 1.00 15.23 127 GLY A C 1
ATOM 963 O O . GLY A 1 127 ? 35.742 0.163 13.678 1.00 14.84 127 GLY A O 1
ATOM 964 N N . VAL A 1 128 ? 36.735 1.575 12.248 1.00 15.19 128 VAL A N 1
ATOM 965 C CA . VAL A 1 128 ? 35.464 2.202 11.903 1.00 15.14 128 VAL A CA 1
ATOM 966 C C . VAL A 1 128 ? 34.835 1.440 10.748 1.00 15.65 128 VAL A C 1
ATOM 967 O O . VAL A 1 128 ? 35.502 1.118 9.765 1.00 15.94 128 VAL A O 1
ATOM 971 N N . ARG A 1 129 ? 33.555 1.124 10.895 1.00 15.66 129 ARG A N 1
ATOM 972 C CA . ARG A 1 129 ? 32.815 0.445 9.861 1.00 16.61 129 ARG A CA 1
ATOM 973 C C . ARG A 1 129 ? 31.993 1.403 9.039 1.00 16.50 129 ARG A C 1
ATOM 974 O O . ARG A 1 129 ? 31.520 2.419 9.541 1.00 16.44 129 ARG A O 1
ATOM 982 N N . ARG A 1 130 ? 31.869 1.065 7.759 1.00 17.58 130 ARG A N 1
ATOM 983 C CA . ARG A 1 130 ? 30.854 1.611 6.862 1.00 17.67 130 ARG A CA 1
ATOM 984 C C . ARG A 1 130 ? 31.107 3.041 6.422 1.00 17.41 130 ARG A C 1
ATOM 985 O O . ARG A 1 130 ? 31.049 3.327 5.223 1.00 17.86 130 ARG A O 1
ATOM 993 N N . TRP A 1 131 ? 31.388 3.941 7.354 1.00 16.67 131 TRP A N 1
ATOM 994 C CA . TRP A 1 131 ? 31.707 5.317 6.969 1.00 16.58 131 TRP A CA 1
ATOM 995 C C . TRP A 1 131 ? 32.922 5.365 6.087 1.00 17.24 131 TRP A C 1
ATOM 996 O O . TRP A 1 131 ? 33.858 4.578 6.228 1.00 17.08 131 TRP A O 1
ATOM 1007 N N . LYS A 1 132 ? 32.912 6.304 5.166 1.00 17.53 132 LYS A N 1
ATOM 1008 C CA . LYS A 1 132 ? 34.060 6.457 4.312 1.00 17.99 132 LYS A CA 1
ATOM 1009 C C . LYS A 1 132 ? 34.240 7.942 4.023 1.00 17.70 132 LYS A C 1
ATOM 1010 O O . LYS A 1 132 ? 33.289 8.711 4.131 1.00 16.76 132 LYS A O 1
ATOM 1016 N N . PRO A 1 133 ? 35.471 8.356 3.704 1.00 19.81 133 PRO A N 1
ATOM 1017 C CA . PRO A 1 133 ? 35.691 9.753 3.355 1.00 19.96 133 PRO A CA 1
ATOM 1018 C C . PRO A 1 133 ? 34.717 10.214 2.262 1.00 20.19 133 PRO A C 1
ATOM 1019 O O . PRO A 1 133 ? 34.479 9.483 1.298 1.00 20.47 133 PRO A O 1
ATOM 1023 N N . GLY A 1 134 ? 34.159 11.413 2.433 1.00 19.81 134 GLY A N 1
ATOM 1024 C CA . GLY A 1 134 ? 33.147 11.934 1.530 1.00 19.97 134 GLY A CA 1
ATOM 1025 C C . GLY A 1 134 ? 31.724 11.823 2.061 1.00 19.43 134 GLY A C 1
ATOM 1026 O O . GLY A 1 134 ? 30.821 12.504 1.589 1.00 18.94 134 GLY A O 1
ATOM 1027 N N . ASP A 1 135 ? 31.520 10.943 3.039 1.00 19.05 135 ASP A N 1
ATOM 1028 C CA . ASP A 1 135 ? 30.187 10.734 3.580 1.00 18.53 135 ASP A CA 1
ATOM 1029 C C . ASP A 1 135 ? 29.749 11.960 4.333 1.00 18.25 135 ASP A C 1
ATOM 1030 O O . ASP A 1 135 ? 30.502 12.496 5.166 1.00 17.50 135 ASP A O 1
ATOM 1035 N N . HIS A 1 136 ? 28.521 12.373 4.040 1.00 17.70 136 HIS A N 1
ATOM 1036 C CA . HIS A 1 136 ? 27.912 13.510 4.699 1.00 17.83 136 HIS A CA 1
ATOM 1037 C C . HIS A 1 136 ? 27.303 13.034 5.994 1.00 17.24 136 HIS A C 1
ATOM 1038 O O . HIS A 1 136 ? 26.474 12.118 6.011 1.00 17.66 136 HIS A O 1
ATOM 1045 N N . VAL A 1 137 ? 27.741 13.643 7.079 1.00 16.98 137 VAL A N 1
ATOM 1046 C CA . VAL A 1 137 ? 27.336 13.215 8.400 1.00 16.66 137 VAL A CA 1
ATOM 1047 C C . VAL A 1 137 ? 26.886 14.370 9.262 1.00 16.56 137 VAL A C 1
ATOM 1048 O O . VAL A 1 137 ? 27.217 15.529 9.025 1.00 16.70 137 VAL A O 1
ATOM 1052 N N . ILE A 1 138 ? 26.106 14.036 10.268 1.00 16.33 138 ILE A N 1
ATOM 1053 C CA . ILE A 1 138 ? 25.981 14.909 11.390 1.00 16.22 138 ILE A CA 1
ATOM 1054 C C . ILE A 1 138 ? 26.679 14.170 12.497 1.00 16.03 138 ILE A C 1
ATOM 1055 O O . ILE A 1 138 ? 26.835 12.948 12.439 1.00 15.96 138 ILE A O 1
ATOM 1060 N N . VAL A 1 139 ? 27.157 14.921 13.466 1.00 15.99 139 VAL A N 1
ATOM 1061 C CA . VAL A 1 139 ? 27.748 14.339 14.632 1.00 15.85 139 VAL A CA 1
ATOM 1062 C C . VAL A 1 139 ? 26.846 14.771 15.759 1.00 15.75 139 VAL A C 1
ATOM 1063 O O . VAL A 1 139 ? 26.487 15.956 15.853 1.00 15.84 139 VAL A O 1
ATOM 1067 N N . HIS A 1 140 ? 26.458 13.806 16.587 1.00 15.60 140 HIS A N 1
ATOM 1068 C CA . HIS A 1 140 ? 25.783 14.103 17.840 1.00 15.53 140 HIS A CA 1
ATOM 1069 C C . HIS A 1 140 ? 26.772 13.913 18.991 1.00 15.52 140 HIS A C 1
ATOM 1070 O O . HIS A 1 140 ? 27.820 13.312 18.810 1.00 15.54 140 HIS A O 1
ATOM 1077 N N . PRO A 1 141 ? 26.446 14.462 20.170 1.00 15.53 141 PRO A N 1
ATOM 1078 C CA . PRO A 1 141 ? 27.458 14.641 21.212 1.00 15.61 141 PRO A CA 1
ATOM 1079 C C . PRO A 1 141 ? 27.773 13.437 22.103 1.00 15.55 141 PRO A C 1
ATOM 1080 O O . PRO A 1 141 ? 28.687 13.529 22.913 1.00 15.66 141 PRO A O 1
ATOM 1084 N N . ALA A 1 142 ? 27.010 12.353 21.981 1.00 15.43 142 ALA A N 1
ATOM 1085 C CA . ALA A 1 142 ? 27.189 11.200 22.865 1.00 15.40 142 ALA A CA 1
ATOM 1086 C C . ALA A 1 142 ? 28.472 10.447 22.554 1.00 15.45 142 ALA A C 1
ATOM 1087 O O . ALA A 1 142 ? 28.511 9.578 21.685 1.00 15.41 142 ALA A O 1
ATOM 1089 N N . HIS A 1 143 ? 29.517 10.798 23.291 1.00 15.59 143 HIS A N 1
ATOM 1090 C CA . HIS A 1 143 ? 30.848 10.222 23.121 1.00 15.69 143 HIS A CA 1
ATOM 1091 C C . HIS A 1 143 ? 30.939 9.146 24.180 1.00 15.73 143 HIS A C 1
ATOM 1092 O O . HIS A 1 143 ? 31.142 9.429 25.358 1.00 15.85 143 HIS A O 1
ATOM 1099 N N . VAL A 1 144 ? 30.713 7.908 23.776 1.00 15.67 144 VAL A N 1
ATOM 1100 C CA . VAL A 1 144 ? 30.470 6.871 24.768 1.00 15.71 144 VAL A CA 1
ATOM 1101 C C . VAL A 1 144 ? 31.436 5.712 24.574 1.00 15.83 144 VAL A C 1
ATOM 1102 O O . VAL A 1 144 ? 32.018 5.555 23.496 1.00 15.84 144 VAL A O 1
ATOM 1106 N N . ASP A 1 145 ? 31.570 4.902 25.617 1.00 15.95 145 ASP A N 1
ATOM 1107 C CA . ASP A 1 145 ? 32.482 3.772 25.616 1.00 16.11 145 ASP A CA 1
ATOM 1108 C C . ASP A 1 145 ? 31.663 2.523 25.360 1.00 16.06 145 ASP A C 1
ATOM 1109 O O . ASP A 1 145 ? 30.934 2.062 26.209 1.00 16.08 145 ASP A O 1
ATOM 1114 N N . GLU A 1 146 ? 31.814 1.991 24.166 1.00 16.04 146 GLU A N 1
ATOM 1115 C CA A GLU A 1 146 ? 30.990 0.881 23.707 0.50 16.01 146 GLU A CA 1
ATOM 1116 C CA B GLU A 1 146 ? 31.006 0.876 23.687 0.50 16.02 146 GLU A CA 1
ATOM 1117 C C . GLU A 1 146 ? 31.401 -0.463 24.322 1.00 16.22 146 GLU A C 1
ATOM 1118 O O . GLU A 1 146 ? 30.714 -1.483 24.145 1.00 16.25 146 GLU A O 1
ATOM 1129 N N . GLN A 1 147 ? 32.499 -0.454 25.073 1.00 16.41 147 GLN A N 1
ATOM 1130 C CA A GLN A 1 147 ? 32.993 -1.629 25.798 0.50 16.67 147 GLN A CA 1
ATOM 1131 C CA B GLN A 1 147 ? 32.930 -1.667 25.725 0.50 16.66 147 GLN A CA 1
ATOM 1132 C C . GLN A 1 147 ? 32.340 -1.798 27.143 1.00 16.72 147 GLN A C 1
ATOM 1133 O O . GLN A 1 147 ? 32.277 -2.901 27.693 1.00 17.02 147 GLN A O 1
ATOM 1144 N N . GLU A 1 148 ? 31.866 -0.691 27.690 1.00 16.59 148 GLU A N 1
ATOM 1145 C CA . GLU A 1 148 ? 31.166 -0.677 28.970 1.00 16.66 148 GLU A CA 1
ATOM 1146 C C . GLU A 1 148 ? 29.850 -1.391 28.766 1.00 16.55 148 GLU A C 1
ATOM 1147 O O . GLU A 1 148 ? 29.124 -1.055 27.853 1.00 16.33 148 GLU A O 1
ATOM 1153 N N . PRO A 1 149 ? 29.523 -2.343 29.643 1.00 16.75 149 PRO A N 1
ATOM 1154 C CA . PRO A 1 149 ? 28.224 -3.009 29.560 1.00 16.69 149 PRO A CA 1
ATOM 1155 C C . PRO A 1 149 ? 27.047 -2.040 29.532 1.00 16.46 149 PRO A C 1
ATOM 1156 O O . PRO A 1 149 ? 26.129 -2.231 28.729 1.00 16.32 149 PRO A O 1
ATOM 1160 N N . ALA A 1 150 ? 27.092 -0.996 30.364 1.00 16.46 150 ALA A N 1
ATOM 1161 C CA . ALA A 1 150 ? 25.948 -0.091 30.523 1.00 16.31 150 ALA A CA 1
ATOM 1162 C C . ALA A 1 150 ? 25.553 0.502 29.180 1.00 16.04 150 ALA A C 1
ATOM 1163 O O . ALA A 1 150 ? 24.371 0.678 28.893 1.00 15.93 150 ALA A O 1
ATOM 1165 N N . THR A 1 151 ? 26.554 0.754 28.339 1.00 15.99 151 THR A N 1
ATOM 1166 C CA . THR A 1 151 ? 26.342 1.329 27.015 1.00 15.79 151 THR A CA 1
ATOM 1167 C C . THR A 1 151 ? 25.385 0.487 26.176 1.00 15.73 151 THR A C 1
ATOM 1168 O O . THR A 1 151 ? 24.620 1.017 25.391 1.00 15.59 151 THR A O 1
ATOM 1172 N N . HIS A 1 152 ? 25.448 -0.824 26.360 1.00 15.88 152 HIS A N 1
ATOM 1173 C CA . HIS A 1 152 ? 24.627 -1.747 25.589 1.00 15.89 152 HIS A CA 1
ATOM 1174 C C . HIS A 1 152 ? 23.203 -1.868 26.115 1.00 15.88 152 HIS A C 1
ATOM 1175 O O . HIS A 1 152 ? 22.380 -2.553 25.524 1.00 15.91 152 HIS A O 1
ATOM 1182 N N . GLY A 1 153 ? 22.931 -1.235 27.246 1.00 15.89 153 GLY A N 1
ATOM 1183 C CA . GLY A 1 153 ? 21.567 -1.140 27.737 1.00 15.89 153 GLY A CA 1
ATOM 1184 C C . GLY A 1 153 ? 21.022 0.222 27.366 1.00 15.71 153 GLY A C 1
ATOM 1185 O O . GLY A 1 153 ? 19.839 0.378 27.074 1.00 15.67 153 GLY A O 1
ATOM 1186 N N . ASP A 1 154 ? 21.908 1.205 27.364 1.00 15.64 154 ASP A N 1
ATOM 1187 C CA . ASP A 1 154 ? 21.555 2.584 27.041 1.00 15.51 154 ASP A CA 1
ATOM 1188 C C . ASP A 1 154 ? 22.867 3.318 26.840 1.00 15.48 154 ASP A C 1
ATOM 1189 O O . ASP A 1 154 ? 23.658 3.452 27.766 1.00 15.58 154 ASP A O 1
ATOM 1194 N N . GLY A 1 155 ? 23.094 3.760 25.609 1.00 15.37 155 GLY A N 1
ATOM 1195 C CA . GLY A 1 155 ? 24.338 4.418 25.242 1.00 15.36 155 GLY A CA 1
ATOM 1196 C C . GLY A 1 155 ? 24.659 5.613 26.105 1.00 15.39 155 GLY A C 1
ATOM 1197 O O . GLY A 1 155 ? 25.821 5.952 26.274 1.00 15.46 155 GLY A O 1
ATOM 1198 N N . MET A 1 156 ? 23.638 6.241 26.680 1.00 15.39 156 MET A N 1
ATOM 1199 C CA . MET A 1 156 ? 23.869 7.366 27.559 1.00 15.48 156 MET A CA 1
ATOM 1200 C C . MET A 1 156 ? 24.367 6.977 28.953 1.00 15.66 156 MET A C 1
ATOM 1201 O O . MET A 1 156 ? 24.801 7.839 29.699 1.00 15.79 156 MET A O 1
ATOM 1206 N N . LEU A 1 157 ? 24.325 5.688 29.295 1.00 15.72 157 LEU A N 1
ATOM 1207 C CA . LEU A 1 157 ? 24.397 5.324 30.703 1.00 15.93 157 LEU A CA 1
ATOM 1208 C C . LEU A 1 157 ? 25.755 4.897 31.209 1.00 16.10 157 LEU A C 1
ATOM 1209 O O . LEU A 1 157 ? 25.937 4.767 32.422 1.00 16.33 157 LEU A O 1
ATOM 1214 N N . GLY A 1 158 ? 26.695 4.708 30.297 1.00 16.03 158 GLY A N 1
ATOM 1215 C CA . GLY A 1 158 ? 28.021 4.225 30.664 1.00 16.21 158 GLY A CA 1
ATOM 1216 C C . GLY A 1 158 ? 28.706 5.271 31.503 1.00 16.39 158 GLY A C 1
ATOM 1217 O O . GLY A 1 158 ? 28.473 6.450 31.323 1.00 16.32 158 GLY A O 1
ATOM 1218 N N . THR A 1 159 ? 29.562 4.849 32.426 1.00 16.84 159 THR A N 1
ATOM 1219 C CA . THR A 1 159 ? 30.238 5.827 33.278 1.00 17.48 159 THR A CA 1
ATOM 1220 C C . THR A 1 159 ? 31.242 6.646 32.466 1.00 17.33 159 THR A C 1
ATOM 1221 O O . THR A 1 159 ? 31.673 7.702 32.902 1.00 17.86 159 THR A O 1
ATOM 1225 N N . GLU A 1 160 ? 31.562 6.189 31.261 1.00 16.98 160 GLU A N 1
ATOM 1226 C CA . GLU A 1 160 ? 32.485 6.915 30.395 1.00 16.96 160 GLU A CA 1
ATOM 1227 C C . GLU A 1 160 ? 31.729 7.766 29.377 1.00 16.37 160 GLU A C 1
ATOM 1228 O O . GLU A 1 160 ? 32.312 8.286 28.434 1.00 16.31 160 GLU A O 1
ATOM 1234 N N . GLN A 1 161 ? 30.421 7.891 29.563 1.00 16.24 161 GLN A N 1
ATOM 1235 C CA . GLN A 1 161 ? 29.646 8.696 28.649 1.00 16.03 161 GLN A CA 1
ATOM 1236 C C . GLN A 1 161 ? 30.095 10.133 28.806 1.00 16.14 161 GLN A C 1
ATOM 1237 O O . GLN A 1 161 ? 30.153 10.645 29.914 1.00 16.33 161 GLN A O 1
ATOM 1243 N N . ARG A 1 162 ? 30.433 10.747 27.689 1.00 16.06 162 ARG A N 1
ATOM 1244 C CA . ARG A 1 162 ? 30.835 12.142 27.651 1.00 16.17 162 ARG A CA 1
ATOM 1245 C C . ARG A 1 162 ? 30.107 12.900 26.558 1.00 16.02 162 ARG A C 1
ATOM 1246 O O . ARG A 1 162 ? 29.537 12.296 25.650 1.00 15.83 162 ARG A O 1
ATOM 1254 N N . ALA A 1 163 ? 30.093 14.221 26.700 1.00 16.14 163 ALA A N 1
ATOM 1255 C CA . ALA A 1 163 ? 29.549 15.127 25.706 1.00 16.07 163 ALA A CA 1
ATOM 1256 C C . ALA A 1 163 ? 30.706 15.637 24.875 1.00 16.16 163 ALA A C 1
ATOM 1257 O O . ALA A 1 163 ? 31.593 16.346 25.361 1.00 16.38 163 ALA A O 1
ATOM 1259 N N . TRP A 1 164 ? 30.691 15.242 23.616 1.00 16.03 164 TRP A N 1
ATOM 1260 C CA . TRP A 1 164 ? 31.627 15.716 22.631 1.00 16.12 164 TRP A CA 1
ATOM 1261 C C . TRP A 1 164 ? 31.832 17.229 22.703 1.00 16.32 164 TRP A C 1
ATOM 1262 O O . TRP A 1 164 ? 30.856 17.986 22.745 1.00 16.31 164 TRP A O 1
ATOM 1273 N N . GLY A 1 165 ? 33.095 17.653 22.738 1.00 16.52 165 GLY A N 1
ATOM 1274 C CA . GLY A 1 165 ? 33.427 19.077 22.783 1.00 16.76 165 GLY A CA 1
ATOM 1275 C C . GLY A 1 165 ? 33.177 19.747 24.118 1.00 16.93 165 GLY A C 1
ATOM 1276 O O . GLY A 1 165 ? 33.364 20.950 24.243 1.00 17.16 165 GLY A O 1
ATOM 1277 N N . PHE A 1 166 ? 32.743 18.975 25.113 1.00 16.84 166 PHE A N 1
ATOM 1278 C CA . PHE A 1 166 ? 32.534 19.493 26.456 1.00 17.22 166 PHE A CA 1
ATOM 1279 C C . PHE A 1 166 ? 33.359 18.711 27.477 1.00 17.55 166 PHE A C 1
ATOM 1280 O O . PHE A 1 166 ? 34.212 19.277 28.123 1.00 18.14 166 PHE A O 1
ATOM 1288 N N . GLU A 1 167 ? 33.111 17.410 27.603 1.00 17.19 167 GLU A N 1
ATOM 1289 C CA . GLU A 1 167 ? 34.024 16.536 28.351 1.00 17.37 167 GLU A CA 1
ATOM 1290 C C . GLU A 1 167 ? 35.022 15.857 27.427 1.00 17.03 167 GLU A C 1
ATOM 1291 O O . GLU A 1 167 ? 35.821 15.032 27.871 1.00 17.13 167 GLU A O 1
ATOM 1297 N N . THR A 1 168 ? 34.957 16.167 26.139 1.00 16.89 168 THR A N 1
ATOM 1298 C CA . THR A 1 168 ? 35.961 15.679 25.218 1.00 16.90 168 THR A CA 1
ATOM 1299 C C . THR A 1 168 ? 36.526 16.842 24.460 1.00 17.05 168 THR A C 1
ATOM 1300 O O . THR A 1 168 ? 35.891 17.878 24.328 1.00 17.07 168 THR A O 1
ATOM 1304 N N . ASN A 1 169 ? 37.717 16.636 23.932 1.00 17.19 169 ASN A N 1
ATOM 1305 C CA . ASN A 1 169 ? 38.314 17.625 23.099 1.00 17.35 169 ASN A CA 1
ATOM 1306 C C . ASN A 1 169 ? 37.880 17.373 21.665 1.00 17.16 169 ASN A C 1
ATOM 1307 O O . ASN A 1 169 ? 37.109 16.441 21.379 1.00 16.91 169 ASN A O 1
ATOM 1312 N N . PHE A 1 170 ? 38.383 18.212 20.774 1.00 17.32 170 PHE A N 1
ATOM 1313 C CA . PHE A 1 170 ? 38.238 18.003 19.330 1.00 17.23 170 PHE A CA 1
ATOM 1314 C C . PHE A 1 170 ? 36.780 18.099 18.931 1.00 17.00 170 PHE A C 1
ATOM 1315 O O . PHE A 1 170 ? 36.278 17.333 18.107 1.00 16.83 170 PHE A O 1
ATOM 1323 N N . GLY A 1 171 ? 36.117 19.073 19.548 1.00 17.03 171 GLY A N 1
ATOM 1324 C CA . GLY A 1 171 ? 34.747 19.379 19.244 1.00 16.87 171 GLY A CA 1
ATOM 1325 C C . GLY A 1 171 ? 34.534 19.965 17.858 1.00 16.94 171 GLY A C 1
ATOM 1326 O O . GLY A 1 171 ? 35.479 20.161 17.078 1.00 17.12 171 GLY A O 1
ATOM 1327 N N . GLY A 1 172 ? 33.272 20.259 17.572 1.00 16.84 172 GLY A N 1
ATOM 1328 C CA . GLY A 1 172 ? 32.851 20.615 16.231 1.00 16.90 172 GLY A CA 1
ATOM 1329 C C . GLY A 1 172 ? 32.928 22.082 15.854 1.00 17.17 172 GLY A C 1
ATOM 1330 O O . GLY A 1 172 ? 32.672 22.421 14.704 1.00 17.28 172 GLY A O 1
ATOM 1331 N N . LEU A 1 173 ? 33.259 22.957 16.799 1.00 17.33 173 LEU A N 1
ATOM 1332 C CA . LEU A 1 173 ? 33.410 24.374 16.443 1.00 17.65 173 LEU A CA 1
ATOM 1333 C C . LEU A 1 173 ? 34.822 24.632 15.921 1.00 17.89 173 LEU A C 1
ATOM 1334 O O . LEU A 1 173 ? 35.637 25.325 16.527 1.00 18.24 173 LEU A O 1
ATOM 1339 N N . ALA A 1 174 ? 35.097 24.034 14.776 1.00 18.09 174 ALA A N 1
ATOM 1340 C CA . ALA A 1 174 ? 36.434 23.995 14.220 1.00 18.51 174 ALA A CA 1
ATOM 1341 C C . ALA A 1 174 ? 36.252 23.504 12.814 1.00 18.64 174 ALA A C 1
ATOM 1342 O O . ALA A 1 174 ? 35.154 23.108 12.439 1.00 19.19 174 ALA A O 1
ATOM 1344 N N . GLU A 1 175 ? 37.329 23.492 12.050 1.00 18.55 175 GLU A N 1
ATOM 1345 C CA . GLU A 1 175 ? 37.260 23.035 10.681 1.00 19.25 175 GLU A CA 1
ATOM 1346 C C . GLU A 1 175 ? 37.257 21.515 10.639 1.00 18.54 175 GLU A C 1
ATOM 1347 O O . GLU A 1 175 ? 36.782 20.930 9.682 1.00 18.97 175 GLU A O 1
ATOM 1353 N N . TYR A 1 176 ? 37.768 20.889 11.688 1.00 18.13 176 TYR A N 1
ATOM 1354 C CA . TYR A 1 176 ? 37.708 19.441 11.797 1.00 17.82 176 TYR A CA 1
ATOM 1355 C C . TYR A 1 176 ? 37.259 19.086 13.165 1.00 17.47 176 TYR A C 1
ATOM 1356 O O . TYR A 1 176 ? 37.488 19.831 14.115 1.00 17.61 176 TYR A O 1
ATOM 1365 N N . GLY A 1 177 ? 36.651 17.912 13.268 1.00 17.22 177 GLY A N 1
ATOM 1366 C CA . GLY A 1 177 ? 36.191 17.383 14.541 1.00 16.98 177 GLY A CA 1
ATOM 1367 C C . GLY A 1 177 ? 36.657 15.944 14.564 1.00 16.90 177 GLY A C 1
ATOM 1368 O O . GLY A 1 177 ? 36.748 15.293 13.515 1.00 16.94 177 GLY A O 1
ATOM 1369 N N . VAL A 1 178 ? 36.989 15.464 15.755 1.00 16.83 178 VAL A N 1
ATOM 1370 C CA . VAL A 1 178 ? 37.320 14.058 15.946 1.00 16.76 178 VAL A CA 1
ATOM 1371 C C . VAL A 1 178 ? 36.181 13.454 16.755 1.00 16.50 178 VAL A C 1
ATOM 1372 O O . VAL A 1 178 ? 35.812 13.947 17.829 1.00 16.45 178 VAL A O 1
ATOM 1376 N N . VAL A 1 179 ? 35.595 12.402 16.205 1.00 16.38 179 VAL A N 1
ATOM 1377 C CA . VAL A 1 179 ? 34.423 11.827 16.825 1.00 16.16 179 VAL A CA 1
ATOM 1378 C C . VAL A 1 179 ? 34.551 10.331 16.853 1.00 16.13 179 VAL A C 1
ATOM 1379 O O . VAL A 1 179 ? 35.218 9.751 16.014 1.00 16.26 179 VAL A O 1
ATOM 1383 N N . ARG A 1 180 ? 33.895 9.702 17.816 1.00 15.99 180 ARG A N 1
ATOM 1384 C CA . ARG A 1 180 ? 33.749 8.264 17.760 1.00 15.96 180 ARG A CA 1
ATOM 1385 C C . ARG A 1 180 ? 32.724 7.941 16.678 1.00 15.89 180 ARG A C 1
ATOM 1386 O O . ARG A 1 180 ? 31.786 8.693 16.460 1.00 15.80 180 ARG A O 1
ATOM 1394 N N . ALA A 1 181 ? 32.928 6.819 16.003 1.00 15.98 181 ALA A N 1
ATOM 1395 C CA . ALA A 1 181 ? 32.059 6.430 14.915 1.00 15.98 181 ALA A CA 1
ATOM 1396 C C . ALA A 1 181 ? 30.600 6.349 15.387 1.00 15.80 181 ALA A C 1
ATOM 1397 O O . ALA A 1 181 ? 29.678 6.548 14.603 1.00 15.78 181 ALA A O 1
ATOM 1399 N N . SER A 1 182 ? 30.402 6.082 16.671 1.00 15.69 182 SER A N 1
ATOM 1400 C CA . SER A 1 182 ? 29.051 5.970 17.214 1.00 15.55 182 SER A CA 1
ATOM 1401 C C . SER A 1 182 ? 28.441 7.329 17.541 1.00 15.46 182 SER A C 1
ATOM 1402 O O . SER A 1 182 ? 27.374 7.400 18.171 1.00 15.36 182 SER A O 1
ATOM 1405 N N . GLN A 1 183 ? 29.116 8.397 17.106 1.00 15.52 183 GLN A N 1
ATOM 1406 C CA . GLN A 1 183 ? 28.545 9.742 17.148 1.00 15.49 183 GLN A CA 1
ATOM 1407 C C . GLN A 1 183 ? 27.978 10.145 15.798 1.00 15.56 183 GLN A C 1
ATOM 1408 O O . GLN A 1 183 ? 27.341 11.189 15.678 1.00 15.56 183 GLN A O 1
ATOM 1414 N N . LEU A 1 184 ? 28.227 9.311 14.790 1.00 15.64 184 LEU A N 1
ATOM 1415 C CA . LEU A 1 184 ? 27.910 9.647 13.405 1.00 15.78 184 LEU A CA 1
ATOM 1416 C C . LEU A 1 184 ? 26.565 9.152 12.935 1.00 15.77 184 LEU A C 1
ATOM 1417 O O . LEU A 1 184 ? 26.207 7.983 13.157 1.00 15.73 184 LEU A O 1
ATOM 1422 N N . LEU A 1 185 ? 25.856 10.036 12.236 1.00 15.85 185 LEU A N 1
ATOM 1423 C CA . LEU A 1 185 ? 24.647 9.674 11.525 1.00 15.92 185 LEU A CA 1
ATOM 1424 C C . LEU A 1 185 ? 24.700 10.318 10.149 1.00 16.16 185 LEU A C 1
ATOM 1425 O O . LEU A 1 185 ? 25.343 11.354 9.984 1.00 16.23 185 LEU A O 1
ATOM 1430 N N . PRO A 1 186 ? 24.027 9.709 9.166 1.00 16.33 186 PRO A N 1
ATOM 1431 C CA . PRO A 1 186 ? 23.975 10.377 7.872 1.00 16.61 186 PRO A CA 1
ATOM 1432 C C . PRO A 1 186 ? 23.256 11.705 7.998 1.00 16.62 186 PRO A C 1
ATOM 1433 O O . PRO A 1 186 ? 22.186 11.802 8.621 1.00 16.51 186 PRO A O 1
ATOM 1437 N N . LYS A 1 187 ? 23.877 12.732 7.456 1.00 16.78 187 LYS A N 1
ATOM 1438 C CA . LYS A 1 187 ? 23.265 14.043 7.416 1.00 16.87 187 LYS A CA 1
ATOM 1439 C C . LYS A 1 187 ? 21.978 13.968 6.608 1.00 17.07 187 LYS A C 1
ATOM 1440 O O . LYS A 1 187 ? 21.963 13.387 5.525 1.00 17.30 187 LYS A O 1
ATOM 1446 N N . PRO A 1 188 ? 20.886 14.549 7.141 1.00 17.02 188 PRO A N 1
ATOM 1447 C CA . PRO A 1 188 ? 19.650 14.664 6.382 1.00 17.31 188 PRO A CA 1
ATOM 1448 C C . PRO A 1 188 ? 19.958 15.371 5.065 1.00 17.86 188 PRO A C 1
ATOM 1449 O O . PRO A 1 188 ? 20.429 16.509 5.066 1.00 18.10 188 PRO A O 1
ATOM 1453 N N . ALA A 1 189 ? 19.744 14.676 3.955 1.00 18.58 189 ALA A N 1
ATOM 1454 C CA . ALA A 1 189 ? 20.224 15.143 2.648 1.00 18.91 189 ALA A CA 1
ATOM 1455 C C . ALA A 1 189 ? 19.621 16.488 2.169 1.00 19.44 189 ALA A C 1
ATOM 1456 O O . ALA A 1 189 ? 20.260 17.241 1.433 1.00 20.29 189 ALA A O 1
ATOM 1458 N N . HIS A 1 190 ? 18.402 16.785 2.595 1.00 19.29 190 HIS A N 1
ATOM 1459 C CA . HIS A 1 190 ? 17.693 17.944 2.101 1.00 19.73 190 HIS A CA 1
ATOM 1460 C C . HIS A 1 190 ? 18.070 19.202 2.865 1.00 19.33 190 HIS A C 1
ATOM 1461 O O . HIS A 1 190 ? 17.533 20.264 2.602 1.00 19.77 190 HIS A O 1
ATOM 1468 N N . LEU A 1 191 ? 18.974 19.068 3.829 1.00 18.87 191 LEU A N 1
ATOM 1469 C CA . LEU A 1 191 ? 19.329 20.176 4.688 1.00 18.59 191 LEU A CA 1
ATOM 1470 C C . LEU A 1 191 ? 20.652 20.777 4.279 1.00 18.59 191 LEU A C 1
ATOM 1471 O O . LEU A 1 191 ? 21.525 20.074 3.803 1.00 18.87 191 LEU A O 1
ATOM 1476 N N . THR A 1 192 ? 20.810 22.066 4.522 1.00 18.59 192 THR A N 1
ATOM 1477 C CA . THR A 1 192 ? 22.089 22.702 4.347 1.00 18.69 192 THR A CA 1
ATOM 1478 C C . THR A 1 192 ? 22.964 22.269 5.517 1.00 18.30 192 THR A C 1
ATOM 1479 O O . THR A 1 192 ? 22.469 21.714 6.508 1.00 18.15 192 THR A O 1
ATOM 1483 N N . TRP A 1 193 ? 24.257 22.536 5.423 1.00 18.35 193 TRP A N 1
ATOM 1484 C CA . TRP A 1 193 ? 25.180 22.173 6.488 1.00 18.04 193 TRP A CA 1
ATOM 1485 C C . TRP A 1 193 ? 24.764 22.760 7.818 1.00 17.86 193 TRP A C 1
ATOM 1486 O O . TRP A 1 193 ? 24.656 22.042 8.828 1.00 17.54 193 TRP A O 1
ATOM 1497 N N . GLU A 1 194 ? 24.519 24.069 7.812 1.00 18.11 194 GLU A N 1
ATOM 1498 C CA . GLU A 1 194 ? 24.175 24.776 9.025 1.00 18.05 194 GLU A CA 1
ATOM 1499 C C . GLU A 1 194 ? 22.828 24.285 9.584 1.00 17.92 194 GLU A C 1
ATOM 1500 O O . GLU A 1 194 ? 22.652 24.157 10.799 1.00 17.83 194 GLU A O 1
ATOM 1506 N N . GLU A 1 195 ? 21.889 23.968 8.703 1.00 17.95 195 GLU A N 1
ATOM 1507 C CA . GLU A 1 195 ? 20.597 23.429 9.144 1.00 17.81 195 GLU A CA 1
ATOM 1508 C C . GLU A 1 195 ? 20.754 22.068 9.824 1.00 17.43 195 GLU A C 1
ATOM 1509 O O . GLU A 1 195 ? 20.149 21.799 10.869 1.00 17.23 195 GLU A O 1
ATOM 1515 N N . ALA A 1 196 ? 21.555 21.214 9.198 1.00 17.37 196 ALA A N 1
ATOM 1516 C CA . ALA A 1 196 ? 21.859 19.878 9.711 1.00 17.06 196 ALA A CA 1
ATOM 1517 C C . ALA A 1 196 ? 22.595 19.958 11.063 1.00 16.83 196 ALA A C 1
ATOM 1518 O O . ALA A 1 196 ? 22.287 19.209 11.990 1.00 16.59 196 ALA A O 1
ATOM 1520 N N . ALA A 1 197 ? 23.523 20.909 11.169 1.00 16.95 197 ALA A N 1
ATOM 1521 C CA . ALA A 1 197 ? 24.382 21.095 12.341 1.00 16.82 197 ALA A CA 1
ATOM 1522 C C . ALA A 1 197 ? 23.652 21.528 13.608 1.00 16.74 197 ALA A C 1
ATOM 1523 O O . ALA A 1 197 ? 24.102 21.213 14.712 1.00 16.58 197 ALA A O 1
ATOM 1525 N N . VAL A 1 198 ? 22.539 22.249 13.457 1.00 16.89 198 VAL A N 1
ATOM 1526 C CA . VAL A 1 198 ? 21.888 22.861 14.621 1.00 16.90 198 VAL A CA 1
ATOM 1527 C C . VAL A 1 198 ? 21.141 21.873 15.518 1.00 16.65 198 VAL A C 1
ATOM 1528 O O . VAL A 1 198 ? 20.867 22.155 16.670 1.00 16.63 198 VAL A O 1
ATOM 1532 N N . SER A 1 199 ? 20.871 20.695 14.995 1.00 16.50 199 SER A N 1
ATOM 1533 C CA . SER A 1 199 ? 19.905 19.808 15.617 1.00 16.33 199 SER A CA 1
ATOM 1534 C C . SER A 1 199 ? 20.399 18.711 16.546 1.00 16.08 199 SER A C 1
ATOM 1535 O O . SER A 1 199 ? 19.745 18.443 17.540 1.00 16.00 199 SER A O 1
ATOM 1538 N N . PRO A 1 200 ? 21.527 18.054 16.222 1.00 15.99 200 PRO A N 1
ATOM 1539 C CA . PRO A 1 200 ? 21.748 16.783 16.925 1.00 15.78 200 PRO A CA 1
ATOM 1540 C C . PRO A 1 200 ? 21.689 16.885 18.439 1.00 15.72 200 PRO A C 1
ATOM 1541 O O . PRO A 1 200 ? 20.976 16.103 19.077 1.00 15.62 200 PRO A O 1
ATOM 1545 N N . LEU A 1 201 ? 22.388 17.850 19.017 1.00 15.82 201 LEU A N 1
ATOM 1546 C CA . LEU A 1 201 ? 22.461 17.919 20.471 1.00 15.81 201 LEU A CA 1
ATOM 1547 C C . LEU A 1 201 ? 21.103 18.251 21.077 1.00 15.86 201 LEU A C 1
ATOM 1548 O O . LEU A 1 201 ? 20.574 17.479 21.863 1.00 15.77 201 LEU A O 1
ATOM 1553 N N . CYS A 1 202 ? 20.534 19.387 20.690 1.00 16.03 202 CYS A N 1
ATOM 1554 C CA . CYS A 1 202 ? 19.265 19.829 21.277 1.00 16.14 202 CYS A CA 1
ATOM 1555 C C . CYS A 1 202 ? 18.098 18.938 20.890 1.00 16.04 202 CYS A C 1
ATOM 1556 O O . CYS A 1 202 ? 17.249 18.604 21.728 1.00 16.04 202 CYS A O 1
ATOM 1559 N N . ALA A 1 203 ? 18.033 18.579 19.616 1.00 16.01 203 ALA A N 1
ATOM 1560 C CA . ALA A 1 203 ? 16.937 17.773 19.154 1.00 15.97 203 ALA A CA 1
ATOM 1561 C C . ALA A 1 203 ? 17.032 16.381 19.767 1.00 15.77 203 ALA A C 1
ATOM 1562 O O . ALA A 1 203 ? 16.027 15.849 20.219 1.00 15.76 203 ALA A O 1
ATOM 1564 N N . GLY A 1 204 ? 18.231 15.803 19.771 1.00 15.65 204 GLY A N 1
ATOM 1565 C CA . GLY A 1 204 ? 18.411 14.463 20.341 1.00 15.49 204 GLY A CA 1
ATOM 1566 C C . GLY A 1 204 ? 18.025 14.497 21.810 1.00 15.51 204 GLY A C 1
ATOM 1567 O O . GLY A 1 204 ? 17.328 13.609 22.312 1.00 15.47 204 GLY A O 1
ATOM 1568 N N . THR A 1 205 ? 18.454 15.555 22.488 1.00 15.61 205 THR A N 1
ATOM 1569 C CA . THR A 1 205 ? 18.200 15.695 23.911 1.00 15.68 205 THR A CA 1
ATOM 1570 C C . THR A 1 205 ? 16.709 15.847 24.202 1.00 15.77 205 THR A C 1
ATOM 1571 O O . THR A 1 205 ? 16.190 15.222 25.123 1.00 15.78 205 THR A O 1
ATOM 1575 N N . ALA A 1 206 ? 16.038 16.670 23.404 1.00 15.88 206 ALA A N 1
ATOM 1576 C CA . ALA A 1 206 ? 14.615 16.863 23.559 1.00 16.01 206 ALA A CA 1
ATOM 1577 C C . ALA A 1 206 ? 13.896 15.538 23.231 1.00 15.90 206 ALA A C 1
ATOM 1578 O O . ALA A 1 206 ? 12.876 15.192 23.834 1.00 15.97 206 ALA A O 1
ATOM 1580 N N . TYR A 1 207 ? 14.461 14.814 22.277 1.00 15.76 207 TYR A N 1
ATOM 1581 C CA . TYR A 1 207 ? 13.888 13.582 21.791 1.00 15.69 207 TYR A CA 1
ATOM 1582 C C . TYR A 1 207 ? 13.938 12.549 22.910 1.00 15.62 207 TYR A C 1
ATOM 1583 O O . TYR A 1 207 ? 12.944 11.868 23.200 1.00 15.67 207 TYR A O 1
ATOM 1592 N N . ARG A 1 208 ? 15.102 12.434 23.538 1.00 15.53 208 ARG A N 1
ATOM 1593 C CA . ARG A 1 208 ? 15.249 11.508 24.659 1.00 15.51 208 ARG A CA 1
ATOM 1594 C C . ARG A 1 208 ? 14.247 11.857 25.763 1.00 15.66 208 ARG A C 1
ATOM 1595 O O . ARG A 1 208 ? 13.555 10.997 26.278 1.00 15.69 208 ARG A O 1
ATOM 1603 N N . MET A 1 209 ? 14.191 13.140 26.102 1.00 15.78 209 MET A N 1
ATOM 1604 C CA . MET A 1 209 ? 13.321 13.638 27.154 1.00 15.97 209 MET A CA 1
ATOM 1605 C C . MET A 1 209 ? 11.851 13.372 26.904 1.00 16.06 209 MET A C 1
ATOM 1606 O O . MET A 1 209 ? 11.116 13.161 27.841 1.00 16.20 209 MET A O 1
ATOM 1611 N N . LEU A 1 210 ? 11.427 13.398 25.646 1.00 16.02 210 LEU A N 1
ATOM 1612 C CA . LEU A 1 210 ? 9.995 13.436 25.360 1.00 16.17 210 LEU A CA 1
ATOM 1613 C C . LEU A 1 210 ? 9.506 12.279 24.541 1.00 16.11 210 LEU A C 1
ATOM 1614 O O . LEU A 1 210 ? 8.398 11.827 24.744 1.00 16.24 210 LEU A O 1
ATOM 1619 N N . VAL A 1 211 ? 10.312 11.840 23.579 1.00 15.96 211 VAL A N 1
ATOM 1620 C CA . VAL A 1 211 ? 9.810 10.847 22.651 1.00 15.96 211 VAL A CA 1
ATOM 1621 C C . VAL A 1 211 ? 10.226 9.465 23.091 1.00 15.85 211 VAL A C 1
ATOM 1622 O O . VAL A 1 211 ? 9.428 8.528 23.070 1.00 15.93 211 VAL A O 1
ATOM 1626 N N . SER A 1 212 ? 11.496 9.358 23.470 1.00 15.70 212 SER A N 1
ATOM 1627 C CA . SER A 1 212 ? 12.127 8.086 23.756 1.00 15.61 212 SER A CA 1
ATOM 1628 C C . SER A 1 212 ? 11.496 7.385 24.936 1.00 15.71 212 SER A C 1
ATOM 1629 O O . SER A 1 212 ? 11.021 8.031 25.874 1.00 15.81 212 SER A O 1
ATOM 1632 N N . ASP A 1 213 ? 11.542 6.052 24.917 1.00 15.71 213 ASP A N 1
ATOM 1633 C CA . ASP A 1 213 ? 11.144 5.310 26.103 1.00 15.81 213 ASP A CA 1
ATOM 1634 C C . ASP A 1 213 ? 12.153 5.498 27.236 1.00 15.78 213 ASP A C 1
ATOM 1635 O O . ASP A 1 213 ? 11.942 5.027 28.329 1.00 15.90 213 ASP A O 1
ATOM 1640 N N . ARG A 1 214 ? 13.226 6.236 26.973 1.00 15.66 214 ARG A N 1
ATOM 1641 C CA . ARG A 1 214 ? 14.205 6.550 28.022 1.00 15.67 214 ARG A CA 1
ATOM 1642 C C . ARG A 1 214 ? 13.927 7.865 28.761 1.00 15.77 214 ARG A C 1
ATOM 1643 O O . ARG A 1 214 ? 14.585 8.182 29.743 1.00 15.85 214 ARG A O 1
ATOM 1651 N N . GLY A 1 215 ? 12.959 8.630 28.281 1.00 15.81 215 GLY A N 1
ATOM 1652 C CA . GLY A 1 215 ? 12.570 9.870 28.961 1.00 15.96 215 GLY A CA 1
ATOM 1653 C C . GLY A 1 215 ? 11.130 9.775 29.442 1.00 16.14 215 GLY A C 1
ATOM 1654 O O . GLY A 1 215 ? 10.679 8.731 29.923 1.00 16.21 215 GLY A O 1
ATOM 1655 N N . ALA A 1 216 ? 10.396 10.868 29.302 1.00 16.26 216 ALA A N 1
ATOM 1656 C CA . ALA A 1 216 ? 9.016 10.921 29.780 1.00 16.48 216 ALA A CA 1
ATOM 1657 C C . ALA A 1 216 ? 8.110 10.136 28.859 1.00 16.46 216 ALA A C 1
ATOM 1658 O O . ALA A 1 216 ? 7.022 9.723 29.254 1.00 16.67 216 ALA A O 1
ATOM 1660 N N . GLN A 1 217 ? 8.564 9.933 27.629 1.00 16.28 217 GLN A N 1
ATOM 1661 C CA . GLN A 1 217 ? 7.863 9.086 26.653 1.00 16.27 217 GLN A CA 1
ATOM 1662 C C . GLN A 1 217 ? 6.432 9.561 26.438 1.00 16.49 217 GLN A C 1
ATOM 1663 O O . GLN A 1 217 ? 5.471 8.902 26.835 1.00 16.65 217 GLN A O 1
ATOM 1669 N N . MET A 1 218 ? 6.308 10.702 25.785 1.00 16.53 218 MET A N 1
ATOM 1670 C CA . MET A 1 218 ? 5.013 11.271 25.500 1.00 17.16 218 MET A CA 1
ATOM 1671 C C . MET A 1 218 ? 4.175 10.346 24.636 1.00 17.22 218 MET A C 1
ATOM 1672 O O . MET A 1 218 ? 4.703 9.527 23.887 1.00 16.95 218 MET A O 1
ATOM 1677 N N . LYS A 1 219 ? 2.862 10.492 24.735 1.00 17.20 219 LYS A N 1
ATOM 1678 C CA . LYS A 1 219 ? 1.969 9.844 23.801 1.00 17.26 219 LYS A CA 1
ATOM 1679 C C . LYS A 1 219 ? 1.088 10.923 23.199 1.00 17.51 219 LYS A C 1
ATOM 1680 O O . LYS A 1 219 ? 0.950 12.006 23.758 1.00 17.60 219 LYS A O 1
ATOM 1686 N N . GLN A 1 220 ? 0.473 10.640 22.068 1.00 17.65 220 GLN A N 1
ATOM 1687 C CA . GLN A 1 220 ? -0.437 11.621 21.502 1.00 17.94 220 GLN A CA 1
ATOM 1688 C C . GLN A 1 220 ? -1.481 11.974 22.562 1.00 18.20 220 GLN A C 1
ATOM 1689 O O . GLN A 1 220 ? -1.884 11.122 23.364 1.00 18.24 220 GLN A O 1
ATOM 1695 N N . GLY A 1 221 ? -1.876 13.239 22.594 1.00 18.40 221 GLY A N 1
ATOM 1696 C CA . GLY A 1 221 ? -2.849 13.693 23.564 1.00 18.69 221 GLY A CA 1
ATOM 1697 C C . GLY A 1 221 ? -2.228 14.266 24.821 1.00 18.58 221 GLY A C 1
ATOM 1698 O O . GLY A 1 221 ? -2.885 14.989 25.569 1.00 18.87 221 GLY A O 1
ATOM 1699 N N . ASP A 1 222 ? -0.957 13.954 25.050 1.00 18.24 222 ASP A N 1
ATOM 1700 C CA . ASP A 1 222 ? -0.250 14.472 26.198 1.00 18.16 222 ASP A CA 1
ATOM 1701 C C . ASP A 1 222 ? -0.090 15.962 26.044 1.00 18.29 222 ASP A C 1
ATOM 1702 O O . ASP A 1 222 ? 0.190 16.446 24.958 1.00 18.24 222 ASP A O 1
ATOM 1707 N N . ILE A 1 223 ? -0.274 16.672 27.148 1.00 18.48 223 ILE A N 1
ATOM 1708 C CA . ILE A 1 223 ? -0.023 18.097 27.207 1.00 18.63 223 ILE A CA 1
ATOM 1709 C C . ILE A 1 223 ? 1.356 18.255 27.804 1.00 18.39 223 ILE A C 1
ATOM 1710 O O . ILE A 1 223 ? 1.652 17.684 28.845 1.00 18.33 223 ILE A O 1
ATOM 1715 N N . VAL A 1 224 ? 2.217 18.990 27.124 1.00 18.28 224 VAL A N 1
ATOM 1716 C CA . VAL A 1 224 ? 3.590 19.087 27.559 1.00 18.05 224 VAL A CA 1
ATOM 1717 C C . VAL A 1 224 ? 3.913 20.543 27.754 1.00 18.26 224 VAL A C 1
ATOM 1718 O O . VAL A 1 224 ? 3.891 21.331 26.804 1.00 18.34 224 VAL A O 1
ATOM 1722 N N . LEU A 1 225 ? 4.216 20.895 28.992 1.00 18.39 225 LEU A N 1
ATOM 1723 C CA . LEU A 1 225 ? 4.595 22.246 29.303 1.00 18.63 225 LEU A CA 1
ATOM 1724 C C . LEU A 1 225 ? 6.068 22.367 29.025 1.00 18.37 225 LEU A C 1
ATOM 1725 O O . LEU A 1 225 ? 6.874 21.600 29.548 1.00 18.14 225 LEU A O 1
ATOM 1730 N N . ILE A 1 226 ? 6.428 23.316 28.182 1.00 18.43 226 ILE A N 1
ATOM 1731 C CA . ILE A 1 226 ? 7.800 23.424 27.763 1.00 18.20 226 ILE A CA 1
ATOM 1732 C C . ILE A 1 226 ? 8.341 24.744 28.273 1.00 18.48 226 ILE A C 1
ATOM 1733 O O . ILE A 1 226 ? 7.946 25.804 27.803 1.00 18.75 226 ILE A O 1
ATOM 1738 N N . TRP A 1 227 ? 9.242 24.663 29.240 1.00 18.45 227 TRP A N 1
ATOM 1739 C CA . TRP A 1 227 ? 9.975 25.831 29.697 1.00 18.83 227 TRP A CA 1
ATOM 1740 C C . TRP A 1 227 ? 10.996 26.295 28.674 1.00 18.64 227 TRP A C 1
ATOM 1741 O O . TRP A 1 227 ? 11.435 25.513 27.823 1.00 18.23 227 TRP A O 1
ATOM 1752 N N . GLY A 1 228 ? 11.394 27.565 28.780 1.00 18.94 228 GLY A N 1
ATOM 1753 C CA . GLY A 1 228 ? 12.408 28.126 27.890 1.00 18.86 228 GLY A CA 1
ATOM 1754 C C . GLY A 1 228 ? 12.175 27.650 26.475 1.00 18.73 228 GLY A C 1
ATOM 1755 O O . GLY A 1 228 ? 13.107 27.200 25.795 1.00 18.58 228 GLY A O 1
ATOM 1756 N N . ALA A 1 229 ? 10.920 27.759 26.035 1.00 18.71 229 ALA A N 1
ATOM 1757 C CA . ALA A 1 229 ? 10.450 27.012 24.871 1.00 18.49 229 ALA A CA 1
ATOM 1758 C C . ALA A 1 229 ? 11.013 27.486 23.534 1.00 18.48 229 ALA A C 1
ATOM 1759 O O . ALA A 1 229 ? 11.035 26.730 22.578 1.00 18.25 229 ALA A O 1
ATOM 1761 N N . SER A 1 230 ? 11.444 28.739 23.460 1.00 18.77 230 SER A N 1
ATOM 1762 C CA . SER A 1 230 ? 11.903 29.295 22.183 1.00 18.84 230 SER A CA 1
ATOM 1763 C C . SER A 1 230 ? 13.371 29.003 21.907 1.00 18.59 230 SER A C 1
ATOM 1764 O O . SER A 1 230 ? 13.861 29.238 20.786 1.00 18.60 230 SER A O 1
ATOM 1767 N N . GLY A 1 231 ? 14.070 28.484 22.918 1.00 18.41 231 GLY A N 1
ATOM 1768 C CA . GLY A 1 231 ? 15.498 28.163 22.774 1.00 18.19 231 GLY A CA 1
ATOM 1769 C C . GLY A 1 231 ? 15.763 26.880 22.007 1.00 17.81 231 GLY A C 1
ATOM 1770 O O . GLY A 1 231 ? 14.862 26.336 21.381 1.00 17.73 231 GLY A O 1
ATOM 1771 N N . GLY A 1 232 ? 17.013 26.413 22.057 1.00 17.61 232 GLY A N 1
ATOM 1772 C CA . GLY A 1 232 ? 17.446 25.245 21.310 1.00 17.29 232 GLY A CA 1
ATOM 1773 C C . GLY A 1 232 ? 16.655 23.999 21.678 1.00 17.18 232 GLY A C 1
ATOM 1774 O O . GLY A 1 232 ? 16.081 23.345 20.818 1.00 17.40 232 GLY A O 1
ATOM 1775 N N . LEU A 1 233 ? 16.589 23.685 22.961 1.00 17.02 233 LEU A N 1
ATOM 1776 C CA . LEU A 1 233 ? 15.813 22.537 23.396 1.00 16.92 233 LEU A CA 1
ATOM 1777 C C . LEU A 1 233 ? 14.331 22.686 23.137 1.00 17.18 233 LEU A C 1
ATOM 1778 O O . LEU A 1 233 ? 13.694 21.765 22.605 1.00 16.91 233 LEU A O 1
ATOM 1783 N N . GLY A 1 234 ? 13.783 23.832 23.530 1.00 17.47 234 GLY A N 1
ATOM 1784 C CA . GLY A 1 234 ? 12.335 24.050 23.437 1.00 17.84 234 GLY A CA 1
ATOM 1785 C C . GLY A 1 234 ? 11.881 23.999 22.001 1.00 17.87 234 GLY A C 1
ATOM 1786 O O . GLY A 1 234 ? 10.821 23.460 21.685 1.00 18.39 234 GLY A O 1
ATOM 1787 N N . SER A 1 235 ? 12.698 24.544 21.109 1.00 17.81 235 SER A N 1
ATOM 1788 C CA . SER A 1 235 ? 12.346 24.600 19.705 1.00 17.72 235 SER A CA 1
ATOM 1789 C C . SER A 1 235 ? 12.188 23.225 19.108 1.00 17.47 235 SER A C 1
ATOM 1790 O O . SER A 1 235 ? 11.449 23.050 18.140 1.00 18.14 235 SER A O 1
ATOM 1793 N N . TYR A 1 236 ? 12.881 22.249 19.666 1.00 17.03 236 TYR A N 1
ATOM 1794 C CA . TYR A 1 236 ? 12.672 20.865 19.223 1.00 16.81 236 TYR A CA 1
ATOM 1795 C C . TYR A 1 236 ? 11.624 20.151 20.025 1.00 16.78 236 TYR A C 1
ATOM 1796 O O . TYR A 1 236 ? 10.839 19.386 19.461 1.00 16.77 236 TYR A O 1
ATOM 1805 N N . ALA A 1 237 ? 11.613 20.405 21.329 1.00 16.80 237 ALA A N 1
ATOM 1806 C CA . ALA A 1 237 ? 10.601 19.841 22.211 1.00 16.83 237 ALA A CA 1
ATOM 1807 C C . ALA A 1 237 ? 9.230 20.139 21.625 1.00 17.06 237 ALA A C 1
ATOM 1808 O O . ALA A 1 237 ? 8.394 19.247 21.495 1.00 17.04 237 ALA A O 1
ATOM 1810 N N . ILE A 1 238 ? 9.016 21.390 21.232 1.00 17.32 238 ILE A N 1
ATOM 1811 C CA . ILE A 1 238 ? 7.747 21.776 20.603 1.00 17.60 238 ILE A CA 1
ATOM 1812 C C . ILE A 1 238 ? 7.406 20.871 19.425 1.00 17.53 238 ILE A C 1
ATOM 1813 O O . ILE A 1 238 ? 6.273 20.421 19.278 1.00 17.65 238 ILE A O 1
ATOM 1818 N N . GLN A 1 239 ? 8.397 20.607 18.588 1.00 17.36 239 GLN A N 1
ATOM 1819 C CA . GLN A 1 239 ? 8.161 19.840 17.384 1.00 17.35 239 GLN A CA 1
ATOM 1820 C C . GLN A 1 239 ? 7.872 18.386 17.683 1.00 17.15 239 GLN A C 1
ATOM 1821 O O . GLN A 1 239 ? 6.980 17.793 17.073 1.00 17.27 239 GLN A O 1
ATOM 1827 N N . PHE A 1 240 ? 8.611 17.816 18.623 1.00 16.89 240 PHE A N 1
ATOM 1828 C CA . PHE A 1 240 ? 8.357 16.442 19.022 1.00 16.73 240 PHE A CA 1
ATOM 1829 C C . PHE A 1 240 ? 6.980 16.317 19.668 1.00 16.91 240 PHE A C 1
ATOM 1830 O O . PHE A 1 240 ? 6.272 15.343 19.421 1.00 16.93 240 PHE A O 1
ATOM 1838 N N . VAL A 1 241 ? 6.600 17.309 20.461 1.00 17.07 241 VAL A N 1
ATOM 1839 C CA . VAL A 1 241 ? 5.289 17.282 21.099 1.00 17.28 241 VAL A CA 1
ATOM 1840 C C . VAL A 1 241 ? 4.216 17.321 20.013 1.00 17.53 241 VAL A C 1
ATOM 1841 O O . VAL A 1 241 ? 3.332 16.452 19.932 1.00 17.78 241 VAL A O 1
ATOM 1845 N N . LYS A 1 242 ? 4.331 18.296 19.132 1.00 17.71 242 LYS A N 1
ATOM 1846 C CA . LYS A 1 242 ? 3.352 18.458 18.073 1.00 18.15 242 LYS A CA 1
ATOM 1847 C C . LYS A 1 242 ? 3.341 17.224 17.190 1.00 17.90 242 LYS A C 1
ATOM 1848 O O . LYS A 1 242 ? 2.293 16.635 16.970 1.00 18.07 242 LYS A O 1
ATOM 1854 N N . ASN A 1 243 ? 4.522 16.816 16.723 1.00 17.64 243 ASN A N 1
ATOM 1855 C CA . ASN A 1 243 ? 4.612 15.675 15.827 1.00 17.59 243 ASN A CA 1
ATOM 1856 C C . ASN A 1 243 ? 4.096 14.402 16.472 1.00 17.50 243 ASN A C 1
ATOM 1857 O O . ASN A 1 243 ? 3.593 13.509 15.779 1.00 17.61 243 ASN A O 1
ATOM 1862 N N . GLY A 1 244 ? 4.222 14.334 17.796 1.00 17.34 244 GLY A N 1
ATOM 1863 C CA . GLY A 1 244 ? 3.743 13.188 18.565 1.00 17.27 244 GLY A CA 1
ATOM 1864 C C . GLY A 1 244 ? 2.245 13.204 18.807 1.00 17.58 244 GLY A C 1
ATOM 1865 O O . GLY A 1 244 ? 1.718 12.263 19.384 1.00 17.59 244 GLY A O 1
ATOM 1866 N N . GLY A 1 245 ? 1.558 14.261 18.356 1.00 17.86 245 GLY A N 1
ATOM 1867 C CA . GLY A 1 245 ? 0.126 14.393 18.589 1.00 18.20 245 GLY A CA 1
ATOM 1868 C C . GLY A 1 245 ? -0.141 14.911 19.984 1.00 18.22 245 GLY A C 1
ATOM 1869 O O . GLY A 1 245 ? -1.249 14.809 20.503 1.00 18.46 245 GLY A O 1
ATOM 1870 N N . GLY A 1 246 ? 0.908 15.459 20.589 1.00 17.99 246 GLY A N 1
ATOM 1871 C CA . GLY A 1 246 ? 0.809 16.069 21.896 1.00 18.04 246 GLY A CA 1
ATOM 1872 C C . GLY A 1 246 ? 0.426 17.530 21.776 1.00 18.33 246 GLY A C 1
ATOM 1873 O O . GLY A 1 246 ? 0.283 18.073 20.673 1.00 18.48 246 GLY A O 1
ATOM 1874 N N . ILE A 1 247 ? 0.255 18.162 22.923 1.00 18.45 247 ILE A N 1
ATOM 1875 C CA . ILE A 1 247 ? -0.222 19.530 22.964 1.00 18.93 247 ILE A CA 1
ATOM 1876 C C . ILE A 1 247 ? 0.851 20.298 23.719 1.00 18.66 247 ILE A C 1
ATOM 1877 O O . ILE A 1 247 ? 0.947 20.173 24.939 1.00 18.65 247 ILE A O 1
ATOM 1882 N N . PRO A 1 248 ? 1.694 21.048 22.988 1.00 18.60 248 PRO A N 1
ATOM 1883 C CA . PRO A 1 248 ? 2.749 21.748 23.703 1.00 18.52 248 PRO A CA 1
ATOM 1884 C C . PRO A 1 248 ? 2.210 23.032 24.286 1.00 18.91 248 PRO A C 1
ATOM 1885 O O . PRO A 1 248 ? 1.396 23.701 23.653 1.00 19.34 248 PRO A O 1
ATOM 1889 N N . VAL A 1 249 ? 2.615 23.361 25.502 1.00 18.94 249 VAL A N 1
ATOM 1890 C CA . VAL A 1 249 ? 2.368 24.695 26.001 1.00 19.33 249 VAL A CA 1
ATOM 1891 C C . VAL A 1 249 ? 3.722 25.337 26.263 1.00 19.42 249 VAL A C 1
ATOM 1892 O O . VAL A 1 249 ? 4.485 24.899 27.117 1.00 19.04 249 VAL A O 1
ATOM 1896 N N . ALA A 1 250 ? 4.020 26.363 25.478 1.00 19.89 250 ALA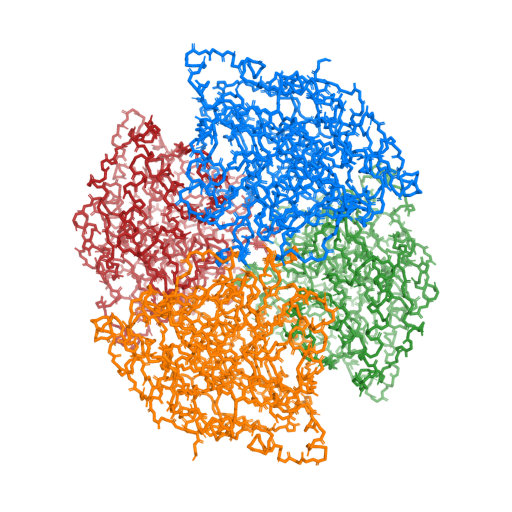 A N 1
ATOM 1897 C CA . ALA A 1 250 ? 5.298 27.014 25.555 1.00 19.93 250 ALA A CA 1
ATOM 1898 C C . ALA A 1 250 ? 5.268 28.002 26.692 1.00 20.95 250 ALA A C 1
ATOM 1899 O O . ALA A 1 250 ? 4.315 28.757 26.831 1.00 21.25 250 ALA A O 1
ATOM 1901 N N . VAL A 1 251 ? 6.318 27.999 27.503 1.00 21.03 251 VAL A N 1
ATOM 1902 C CA . VAL A 1 251 ? 6.535 29.082 28.438 1.00 21.96 251 VAL A CA 1
ATOM 1903 C C . VAL A 1 251 ? 7.707 29.880 27.920 1.00 22.37 251 VAL A C 1
ATOM 1904 O O . VAL A 1 251 ? 8.804 29.349 27.744 1.00 22.05 251 VAL A O 1
ATOM 1908 N N . VAL A 1 252 ? 7.457 31.157 27.646 1.00 23.31 252 VAL A N 1
ATOM 1909 C CA . VAL A 1 252 ? 8.499 32.046 27.155 1.00 24.02 252 VAL A CA 1
ATOM 1910 C C . VAL A 1 252 ? 8.519 33.303 28.018 1.00 25.20 252 VAL A C 1
ATOM 1911 O O . VAL A 1 252 ? 7.545 33.606 28.713 1.00 25.63 252 VAL A O 1
ATOM 1915 N N . SER A 1 253 ? 9.625 34.032 27.980 1.00 25.69 253 SER A N 1
ATOM 1916 C CA . SER A 1 253 ? 9.743 35.223 28.815 1.00 26.76 253 SER A CA 1
ATOM 1917 C C . SER A 1 253 ? 9.509 36.507 28.038 1.00 27.32 253 SER A C 1
ATOM 1918 O O . SER A 1 253 ? 9.517 37.581 28.627 1.00 28.28 253 SER A O 1
ATOM 1921 N N . SER A 1 254 ? 9.279 36.407 26.725 1.00 27.15 254 SER A N 1
ATOM 1922 C CA . SER A 1 254 ? 9.107 37.603 25.898 1.00 27.47 254 SER A CA 1
ATOM 1923 C C . SER A 1 254 ? 8.221 37.378 24.687 1.00 27.49 254 SER A C 1
ATOM 1924 O O . SER A 1 254 ? 8.045 36.242 24.222 1.00 26.72 254 SER A O 1
ATOM 1927 N N . ALA A 1 255 ? 7.685 38.480 24.165 1.00 27.82 255 ALA A N 1
ATOM 1928 C CA . ALA A 1 255 ? 6.869 38.458 22.952 1.00 27.78 255 ALA A CA 1
ATOM 1929 C C . ALA A 1 255 ? 7.645 37.946 21.729 1.00 27.34 255 ALA A C 1
ATOM 1930 O O . ALA A 1 255 ? 7.067 37.305 20.861 1.00 27.07 255 ALA A O 1
ATOM 1932 N N . GLN A 1 256 ? 8.943 38.234 21.661 1.00 27.20 256 GLN A N 1
ATOM 1933 C CA . GLN A 1 256 ? 9.778 37.747 20.560 1.00 27.32 256 GLN A CA 1
ATOM 1934 C C . GLN A 1 256 ? 9.895 36.228 20.653 1.00 26.11 256 GLN A C 1
ATOM 1935 O O . GLN A 1 256 ? 9.798 35.515 19.649 1.00 25.67 256 GLN A O 1
ATOM 1941 N N . LYS A 1 257 ? 10.082 35.744 21.872 1.00 25.53 257 LYS A N 1
ATOM 1942 C CA . LYS A 1 257 ? 10.188 34.322 22.111 1.00 24.78 257 LYS A CA 1
ATOM 1943 C C . LYS A 1 257 ? 8.845 33.636 21.879 1.00 24.70 257 LYS A C 1
ATOM 1944 O O . LYS A 1 257 ? 8.798 32.540 21.326 1.00 24.45 257 LYS A O 1
ATOM 1950 N N . GLU A 1 258 ? 7.751 34.280 22.276 1.00 24.88 258 GLU A N 1
ATOM 1951 C CA . GLU A 1 258 ? 6.435 33.780 21.895 1.00 24.79 258 GLU A CA 1
ATOM 1952 C C . GLU A 1 258 ? 6.302 33.670 20.374 1.00 24.56 258 GLU A C 1
ATOM 1953 O O . GLU A 1 258 ? 5.811 32.667 19.845 1.00 24.33 258 GLU A O 1
ATOM 1959 N N . ALA A 1 259 ? 6.727 34.712 19.669 1.00 24.53 259 ALA A N 1
ATOM 1960 C CA . ALA A 1 259 ? 6.664 34.696 18.215 1.00 24.06 259 ALA A CA 1
ATOM 1961 C C . ALA A 1 259 ? 7.434 33.486 17.686 1.00 23.16 259 ALA A C 1
ATOM 1962 O O . ALA A 1 259 ? 6.963 32.782 16.786 1.00 22.71 259 ALA A O 1
ATOM 1964 N N . ALA A 1 260 ? 8.608 33.240 18.266 1.00 22.50 260 ALA A N 1
ATOM 1965 C CA . ALA A 1 260 ? 9.439 32.098 17.876 1.00 22.01 260 ALA A CA 1
ATOM 1966 C C . ALA A 1 260 ? 8.695 30.778 18.039 1.00 21.49 260 ALA A C 1
ATOM 1967 O O . ALA A 1 260 ? 8.637 29.967 17.107 1.00 21.59 260 ALA A O 1
ATOM 1969 N N . VAL A 1 261 ? 8.102 30.566 19.206 1.00 21.63 261 VAL A N 1
ATOM 1970 C CA . VAL A 1 261 ? 7.390 29.300 19.450 1.00 21.42 261 VAL A CA 1
ATOM 1971 C C . VAL A 1 261 ? 6.108 29.200 18.615 1.00 21.76 261 VAL A C 1
ATOM 1972 O O . VAL A 1 261 ? 5.694 28.107 18.240 1.00 21.71 261 VAL A O 1
ATOM 1976 N N . ARG A 1 262 ? 5.482 30.329 18.307 1.00 22.13 262 ARG A N 1
ATOM 1977 C CA . ARG A 1 262 ? 4.296 30.266 17.460 0.70 22.30 262 ARG A CA 1
ATOM 1978 C C . ARG A 1 262 ? 4.699 29.874 16.057 1.00 22.50 262 ARG A C 1
ATOM 1979 O O . ARG A 1 262 ? 3.997 29.121 15.398 1.00 22.41 262 ARG A O 1
ATOM 1987 N N . ALA A 1 263 ? 5.863 30.359 15.616 1.00 22.68 263 ALA A N 1
ATOM 1988 C CA . ALA A 1 263 ? 6.387 30.029 14.290 1.00 23.10 263 ALA A CA 1
ATOM 1989 C C . ALA A 1 263 ? 6.694 28.541 14.159 1.00 22.96 263 ALA A C 1
ATOM 1990 O O . ALA A 1 263 ? 6.718 27.995 13.050 1.00 23.10 263 ALA A O 1
ATOM 1992 N N . LEU A 1 264 ? 6.936 27.891 15.299 1.00 22.88 264 LEU A N 1
ATOM 1993 C CA . LEU A 1 264 ? 7.075 26.441 15.363 1.00 22.64 264 LEU A CA 1
ATOM 1994 C C . LEU A 1 264 ? 5.723 25.742 15.537 1.00 23.05 264 LEU A C 1
ATOM 1995 O O . LEU A 1 264 ? 5.656 24.518 15.680 1.00 23.49 264 LEU A O 1
ATOM 2000 N N . GLY A 1 265 ? 4.643 26.509 15.536 1.00 23.59 265 GLY A N 1
ATOM 2001 C CA . GLY A 1 265 ? 3.321 25.912 15.625 1.00 24.00 265 GLY A CA 1
ATOM 2002 C C . GLY A 1 265 ? 2.880 25.597 17.038 1.00 24.05 265 GLY A C 1
ATOM 2003 O O . GLY A 1 265 ? 1.891 24.870 17.246 1.00 24.29 265 GLY A O 1
ATOM 2004 N N . CYS A 1 266 ? 3.602 26.136 18.019 1.00 23.74 266 CYS A N 1
ATOM 2005 C CA . CYS A 1 266 ? 3.108 26.114 19.384 1.00 23.40 266 CYS A CA 1
ATOM 2006 C C . CYS A 1 266 ? 2.194 27.305 19.590 1.00 24.43 266 CYS A C 1
ATOM 2007 O O . CYS A 1 266 ? 2.676 28.432 19.785 1.00 24.48 266 CYS A O 1
ATOM 2010 N N . ASP A 1 267 ? 0.882 27.082 19.535 1.00 24.66 267 ASP A N 1
ATOM 2011 C CA . ASP A 1 267 ? -0.042 28.201 19.649 1.00 25.24 267 ASP A CA 1
ATOM 2012 C C . ASP A 1 267 ? -0.559 28.410 21.061 1.00 24.88 267 ASP A C 1
ATOM 2013 O O . ASP A 1 267 ? -1.254 29.399 21.326 1.00 25.71 267 ASP A O 1
ATOM 2018 N N . LEU A 1 268 ? -0.225 27.487 21.956 1.00 23.56 268 LEU A N 1
ATOM 2019 C CA . LEU A 1 268 ? -0.496 27.677 23.369 1.00 23.31 268 LEU A CA 1
ATOM 2020 C C . LEU A 1 268 ? 0.772 28.165 24.019 1.00 22.90 268 LEU A C 1
ATOM 2021 O O . LEU A 1 268 ? 1.776 27.449 24.104 1.00 21.71 268 LEU A O 1
ATOM 2026 N N . VAL A 1 269 ? 0.724 29.419 24.436 1.00 23.40 269 VAL A N 1
ATOM 2027 C CA . VAL A 1 269 ? 1.893 30.083 24.933 1.00 23.46 269 VAL A CA 1
ATOM 2028 C C . VAL A 1 269 ? 1.563 30.780 26.227 1.00 24.21 269 VAL A C 1
ATOM 2029 O O . VAL A 1 269 ? 0.522 31.433 26.356 1.00 24.42 269 VAL A O 1
ATOM 2033 N N . ILE A 1 270 ? 2.453 30.596 27.193 1.00 24.34 270 ILE A N 1
ATOM 2034 C CA . ILE A 1 270 ? 2.370 31.283 28.471 1.00 25.32 270 ILE A CA 1
ATOM 2035 C C . ILE A 1 270 ? 3.589 32.186 28.577 1.00 26.12 270 ILE A C 1
ATOM 2036 O O . ILE A 1 270 ? 4.719 31.709 28.533 1.00 25.21 270 ILE A O 1
ATOM 2041 N N . ASN A 1 271 ? 3.368 33.492 28.693 1.00 27.82 271 ASN A N 1
ATOM 2042 C CA . ASN A 1 271 ? 4.477 34.374 28.999 1.00 29.65 271 ASN A CA 1
ATOM 2043 C C . ASN A 1 271 ? 4.706 34.316 30.506 1.00 30.95 271 ASN A C 1
ATOM 2044 O O . ASN A 1 271 ? 3.778 34.514 31.282 1.00 31.24 271 ASN A O 1
ATOM 2049 N N . ARG A 1 272 ? 5.933 34.039 30.932 1.00 32.56 272 ARG A N 1
ATOM 2050 C CA . ARG A 1 272 ? 6.174 33.882 32.363 1.00 33.16 272 ARG A CA 1
ATOM 2051 C C . ARG A 1 272 ? 6.047 35.163 33.201 1.00 34.14 272 ARG A C 1
ATOM 2052 O O . ARG A 1 272 ? 6.008 35.093 34.419 1.00 33.30 272 ARG A O 1
ATOM 2060 N N . ALA A 1 273 ? 5.967 36.323 32.550 1.00 37.41 273 ALA A N 1
ATOM 2061 C CA . ALA A 1 273 ? 5.603 37.573 33.234 1.00 39.13 273 ALA A CA 1
ATOM 2062 C C . ALA A 1 273 ? 4.102 37.614 33.555 1.00 40.79 273 ALA A C 1
ATOM 2063 O O . ALA A 1 273 ? 3.684 38.174 34.573 1.00 40.96 273 ALA A O 1
ATOM 2065 N N . GLU A 1 274 ? 3.298 37.024 32.673 1.00 42.54 274 GLU A N 1
ATOM 2066 C CA . GLU A 1 274 ? 1.864 36.813 32.885 1.00 44.04 274 GLU A CA 1
ATOM 2067 C C . GLU A 1 274 ? 1.631 36.010 34.169 1.00 42.58 274 GLU A C 1
ATOM 2068 O O . GLU A 1 274 ? 0.552 36.072 34.774 1.00 43.10 274 GLU A O 1
ATOM 2074 N N . LEU A 1 275 ? 2.656 35.262 34.572 1.00 40.85 275 LEU A N 1
ATOM 2075 C CA . LEU A 1 275 ? 2.666 34.574 35.850 1.00 39.69 275 LEU A CA 1
ATOM 2076 C C . LEU A 1 275 ? 3.359 35.398 36.921 1.00 39.22 275 LEU A C 1
ATOM 2077 O O . LEU A 1 275 ? 3.132 35.189 38.108 1.00 39.43 275 LEU A O 1
ATOM 2082 N N . GLY A 1 276 ? 4.213 36.323 36.504 1.00 39.44 276 GLY A N 1
ATOM 2083 C CA . GLY A 1 276 ? 4.994 37.092 37.452 1.00 39.23 276 GLY A CA 1
ATOM 2084 C C . GLY A 1 276 ? 6.088 36.235 38.053 1.00 37.59 276 GLY A C 1
ATOM 2085 O O . GLY A 1 276 ? 6.401 36.351 39.237 1.00 37.73 276 GLY A O 1
ATOM 2086 N N . ILE A 1 277 ? 6.658 35.358 37.236 1.00 36.39 277 ILE A N 1
ATOM 2087 C CA . ILE A 1 277 ? 7.826 34.601 37.650 1.00 35.03 277 ILE A CA 1
ATOM 2088 C C . ILE A 1 277 ? 9.056 35.509 37.558 1.00 35.49 277 ILE A C 1
ATOM 2089 O O . ILE A 1 277 ? 9.280 36.196 36.552 1.00 36.24 277 ILE A O 1
ATOM 2094 N N . THR A 1 278 ? 9.804 35.552 38.653 1.00 35.04 278 THR A N 1
ATOM 2095 C CA . THR A 1 278 ? 11.081 36.248 38.726 1.00 36.01 278 THR A CA 1
ATOM 2096 C C . THR A 1 278 ? 12.074 35.234 39.297 1.00 35.18 278 THR A C 1
ATOM 2097 O O . THR A 1 278 ? 11.656 34.219 39.835 1.00 34.22 278 THR A O 1
ATOM 2101 N N . ASP A 1 279 ? 13.372 35.507 39.213 1.00 36.18 279 ASP A N 1
ATOM 2102 C CA . ASP A 1 279 ? 14.383 34.506 39.582 1.00 36.33 279 ASP A CA 1
ATOM 2103 C C . ASP A 1 279 ? 14.452 34.146 41.052 1.00 36.38 279 ASP A C 1
ATOM 2104 O O . ASP A 1 279 ? 15.065 33.142 41.424 1.00 36.26 279 ASP A O 1
ATOM 2109 N N . ASP A 1 280 ? 13.828 34.972 41.880 1.00 36.75 280 ASP A N 1
ATOM 2110 C CA . ASP A 1 280 ? 13.869 34.792 43.311 1.00 37.04 280 ASP A CA 1
ATOM 2111 C C . ASP A 1 280 ? 12.697 33.936 43.751 1.00 35.57 280 ASP A C 1
ATOM 2112 O O . ASP A 1 280 ? 12.598 33.567 44.923 1.00 35.66 280 ASP A O 1
ATOM 2117 N N . ILE A 1 281 ? 11.813 33.608 42.808 1.00 33.90 281 ILE A N 1
ATOM 2118 C CA . ILE A 1 281 ? 10.630 32.818 43.144 1.00 32.58 281 ILE A CA 1
ATOM 2119 C C . ILE A 1 281 ? 10.999 31.510 43.862 1.00 33.11 281 ILE A C 1
ATOM 2120 O O . ILE A 1 281 ? 10.270 31.059 44.756 1.00 33.71 281 ILE A O 1
ATOM 2125 N N . ALA A 1 282 ? 12.150 30.946 43.493 1.00 33.20 282 ALA A N 1
ATOM 2126 C CA . ALA A 1 282 ? 12.601 29.639 43.981 1.00 33.60 282 ALA A CA 1
ATOM 2127 C C . ALA A 1 282 ? 12.826 29.601 45.494 1.00 35.17 282 ALA A C 1
ATOM 2128 O O . ALA A 1 282 ? 12.690 28.545 46.116 1.00 35.16 282 ALA A O 1
ATOM 2130 N N . ASP A 1 283 ? 13.170 30.757 46.062 1.00 36.74 283 ASP A N 1
ATOM 2131 C CA . ASP A 1 283 ? 13.448 30.913 47.500 1.00 39.27 283 ASP A CA 1
ATOM 2132 C C . ASP A 1 283 ? 12.168 31.016 48.337 1.00 39.69 283 ASP A C 1
ATOM 2133 O O . ASP A 1 283 ? 12.215 31.046 49.572 1.00 41.38 283 ASP A O 1
ATOM 2138 N N . ASP A 1 284 ? 11.030 31.066 47.653 1.00 38.19 284 ASP A N 1
ATOM 2139 C CA . ASP A 1 284 ? 9.761 31.409 48.274 1.00 38.25 284 ASP A CA 1
ATOM 2140 C C . ASP A 1 284 ? 8.747 30.285 48.040 1.00 37.17 284 ASP A C 1
ATOM 2141 O O . ASP A 1 284 ? 7.970 30.341 47.084 1.00 36.06 284 ASP A O 1
ATOM 2146 N N . PRO A 1 285 ? 8.743 29.267 48.924 1.00 37.82 285 PRO A N 1
ATOM 2147 C CA . PRO A 1 285 ? 7.879 28.092 48.775 1.00 37.41 285 PRO A CA 1
ATOM 2148 C C . PRO A 1 285 ? 6.412 28.442 48.538 1.00 37.02 285 PRO A C 1
ATOM 2149 O O . PRO A 1 285 ? 5.769 27.837 47.673 1.00 36.04 285 PRO A O 1
ATOM 2153 N N . ARG A 1 286 ? 5.901 29.413 49.298 1.00 37.68 286 ARG A N 1
ATOM 2154 C CA . ARG A 1 286 ? 4.516 29.847 49.180 1.00 37.29 286 ARG A CA 1
ATOM 2155 C C . ARG A 1 286 ? 4.191 30.363 47.786 1.00 35.33 286 ARG A C 1
ATOM 2156 O O . ARG A 1 286 ? 3.208 29.937 47.170 1.00 34.62 286 ARG A O 1
ATOM 2164 N N . ARG A 1 287 ? 5.017 31.292 47.312 1.00 34.55 287 ARG A N 1
ATOM 2165 C CA A ARG A 1 287 ? 4.856 31.884 46.029 0.70 33.65 287 ARG A CA 1
ATOM 2166 C CA B ARG A 1 287 ? 4.847 31.886 46.031 0.30 33.26 287 ARG A CA 1
ATOM 2167 C C . ARG A 1 287 ? 5.031 30.847 44.928 1.00 31.91 287 ARG A C 1
ATOM 2168 O O . ARG A 1 287 ? 4.282 30.879 43.957 1.00 31.02 287 ARG A O 1
ATOM 2183 N N . VAL A 1 288 ? 5.887 29.844 45.166 1.00 31.46 288 VAL A N 1
ATOM 2184 C CA . VAL A 1 288 ? 6.028 28.756 44.199 1.00 29.89 288 VAL A CA 1
ATOM 2185 C C . VAL A 1 288 ? 4.715 27.984 44.122 1.00 30.10 288 VAL A C 1
ATOM 2186 O O . VAL A 1 288 ? 4.247 27.679 43.028 1.00 29.15 288 VAL A O 1
ATOM 2190 N N . VAL A 1 289 ? 4.100 27.711 45.273 1.00 31.28 289 VAL A N 1
ATOM 2191 C CA . VAL A 1 289 ? 2.823 26.988 45.286 1.00 32.04 289 VAL A CA 1
ATOM 2192 C C . VAL A 1 289 ? 1.729 27.807 44.611 1.00 31.90 289 VAL A C 1
ATOM 2193 O O . VAL A 1 289 ? 1.059 27.314 43.695 1.00 31.75 289 VAL A O 1
ATOM 2197 N N . GLU A 1 290 ? 1.563 29.057 45.044 1.00 32.07 290 GLU A N 1
ATOM 2198 C CA . GLU A 1 290 ? 0.567 29.950 44.442 1.00 32.41 290 GLU A CA 1
ATOM 2199 C C . GLU A 1 290 ? 0.770 30.027 42.934 1.00 30.38 290 GLU A C 1
ATOM 2200 O O . GLU A 1 290 ? -0.151 29.766 42.170 1.00 31.18 290 GLU A O 1
ATOM 2206 N N . THR A 1 291 ? 1.989 30.375 42.527 1.00 28.31 291 THR A N 1
ATOM 2207 C CA . THR A 1 291 ? 2.339 30.516 41.119 1.00 26.86 291 THR A CA 1
ATOM 2208 C C . THR A 1 291 ? 2.166 29.203 40.361 1.00 26.11 291 THR A C 1
ATOM 2209 O O . THR A 1 291 ? 1.592 29.194 39.277 1.00 25.96 291 THR A O 1
ATOM 2213 N N . GLY A 1 292 ? 2.643 28.104 40.945 1.00 25.41 292 GLY A N 1
ATOM 2214 C CA . GLY A 1 292 ? 2.445 26.774 40.368 1.00 24.80 292 GLY A CA 1
ATOM 2215 C C . GLY A 1 292 ? 0.975 26.543 40.100 1.00 25.65 292 GLY A C 1
ATOM 2216 O O . GLY A 1 292 ? 0.587 26.105 39.014 1.00 25.89 292 GLY A O 1
ATOM 2217 N N . ARG A 1 293 ? 0.159 26.868 41.100 1.00 26.35 293 ARG A N 1
ATOM 2218 C CA . ARG A 1 293 ? -1.291 26.800 40.985 1.00 27.30 293 ARG A CA 1
ATOM 2219 C C . ARG A 1 293 ? -1.824 27.667 39.848 1.00 27.26 293 ARG A C 1
ATOM 2220 O O . ARG A 1 293 ? -2.638 27.203 39.059 1.00 27.63 293 ARG A O 1
ATOM 2228 N N . LYS A 1 294 ? -1.370 28.921 39.773 1.00 30.00 294 LYS A N 1
ATOM 2229 C CA . LYS A 1 294 ? -1.734 29.803 38.662 1.00 29.99 294 LYS A CA 1
ATOM 2230 C C . LYS A 1 294 ? -1.314 29.192 37.333 1.00 28.69 294 LYS A C 1
ATOM 2231 O O . LYS A 1 294 ? -2.066 29.213 36.363 1.00 28.66 294 LYS A O 1
ATOM 2237 N N . LEU A 1 295 ? -0.102 28.651 37.309 1.00 27.42 295 LEU A N 1
ATOM 2238 C CA . LEU A 1 295 ? 0.458 28.054 36.113 1.00 25.99 295 LEU A CA 1
ATOM 2239 C C . LEU A 1 295 ? -0.374 26.858 35.674 1.00 25.56 295 LEU A C 1
ATOM 2240 O O . LEU A 1 295 ? -0.757 26.760 34.517 1.00 25.14 295 LEU A O 1
ATOM 2245 N N . ALA A 1 296 ? -0.666 25.973 36.616 1.00 25.78 296 ALA A N 1
ATOM 2246 C CA . ALA A 1 296 ? -1.561 24.843 36.371 1.00 26.20 296 ALA A CA 1
ATOM 2247 C C . ALA A 1 296 ? -2.913 25.311 35.850 1.00 27.00 296 ALA A C 1
ATOM 2248 O O . ALA A 1 296 ? -3.385 24.813 34.827 1.00 27.41 296 ALA A O 1
ATOM 2250 N N . LYS A 1 297 ? -3.524 26.273 36.540 1.00 27.55 297 LYS A N 1
ATOM 2251 C CA . LYS A 1 297 ? -4.781 26.844 36.074 1.00 28.15 297 LYS A CA 1
ATOM 2252 C C . LYS A 1 297 ? -4.646 27.321 34.633 1.00 27.60 297 LYS A C 1
ATOM 2253 O O . LYS A 1 297 ? -5.494 27.011 33.804 1.00 27.66 297 LYS A O 1
ATOM 2259 N N . LEU A 1 298 ? -3.577 28.058 34.334 1.00 27.15 298 LEU A N 1
ATOM 2260 C CA . LEU A 1 298 ? -3.351 28.534 32.974 1.00 26.90 298 LEU A CA 1
ATOM 2261 C C . LEU A 1 298 ? -3.232 27.403 31.966 1.00 26.39 298 LEU A C 1
ATOM 2262 O O . LEU A 1 298 ? -3.812 27.481 30.876 1.00 26.41 298 LEU A O 1
ATOM 2267 N N . VAL A 1 299 ? -2.464 26.365 32.301 1.00 25.54 299 VAL A N 1
ATOM 2268 C CA . VAL A 1 299 ? -2.335 25.251 31.365 1.00 25.01 299 VAL A CA 1
ATOM 2269 C C . VAL A 1 299 ? -3.716 24.611 31.156 1.00 25.33 299 VAL A C 1
ATOM 2270 O O . VAL A 1 299 ? -4.090 24.321 30.026 1.00 25.07 299 VAL A O 1
ATOM 2274 N N . VAL A 1 300 ? -4.466 24.411 32.241 1.00 25.73 300 VAL A N 1
ATOM 2275 C CA . VAL A 1 300 ? -5.844 23.895 32.150 1.00 26.45 300 VAL A CA 1
ATOM 2276 C C . VAL A 1 300 ? -6.692 24.735 31.176 1.00 27.11 300 VAL A C 1
ATOM 2277 O O . VAL A 1 300 ? -7.388 24.177 30.327 1.00 27.09 300 VAL A O 1
ATOM 2281 N N . GLU A 1 301 ? -6.596 26.067 31.293 1.00 28.04 301 GLU A N 1
ATOM 2282 C CA . GLU A 1 301 ? -7.325 27.015 30.439 1.00 28.65 301 GLU A CA 1
ATOM 2283 C C . GLU A 1 301 ? -6.953 26.849 28.983 1.00 27.73 301 GLU A C 1
ATOM 2284 O O . GLU A 1 301 ? -7.824 26.832 28.116 1.00 27.92 301 GLU A O 1
ATOM 2290 N N . LYS A 1 302 ? -5.648 26.765 28.722 1.00 26.85 302 LYS A N 1
ATOM 2291 C CA . LYS A 1 302 ? -5.141 26.726 27.359 1.00 26.16 302 LYS A CA 1
ATOM 2292 C C . LYS A 1 302 ? -5.237 25.362 26.726 1.00 25.44 302 LYS A C 1
ATOM 2293 O O . LYS A 1 302 ? -5.617 25.242 25.557 1.00 25.27 302 LYS A O 1
ATOM 2299 N N . ALA A 1 303 ? -4.878 24.338 27.496 1.00 24.60 303 ALA A N 1
ATOM 2300 C CA . ALA A 1 303 ? -4.690 23.002 26.952 1.00 23.95 303 ALA A CA 1
ATOM 2301 C C . ALA A 1 303 ? -5.747 22.023 27.433 1.00 23.78 303 ALA A C 1
ATOM 2302 O O . ALA A 1 303 ? -5.833 20.919 26.928 1.00 23.82 303 ALA A O 1
ATOM 2304 N N . GLY A 1 304 ? -6.526 22.415 28.430 1.00 24.27 304 GLY A N 1
ATOM 2305 C CA . GLY A 1 304 ? -7.621 21.579 28.911 1.00 24.23 304 GLY A CA 1
ATOM 2306 C C . GLY A 1 304 ? -7.317 20.768 30.152 1.00 23.98 304 GLY A C 1
ATOM 2307 O O . GLY A 1 304 ? -8.225 20.377 30.874 1.00 24.58 304 GLY A O 1
ATOM 2308 N N . ARG A 1 305 ? -6.037 20.516 30.409 1.00 23.17 305 ARG A N 1
ATOM 2309 C CA . ARG A 1 305 ? -5.620 19.781 31.600 1.00 22.77 305 ARG A CA 1
ATOM 2310 C C . ARG A 1 305 ? -4.283 20.283 32.098 1.00 22.09 305 ARG A C 1
ATOM 2311 O O . ARG A 1 305 ? -3.578 20.984 31.390 1.00 21.66 305 ARG A O 1
ATOM 2319 N N . GLU A 1 306 ? -3.926 19.886 33.309 1.00 21.84 306 GLU A N 1
ATOM 2320 C CA . GLU A 1 306 ? -2.560 20.033 33.783 1.00 21.74 306 GLU A CA 1
ATOM 2321 C C . GLU A 1 306 ? -1.596 19.330 32.843 1.00 20.80 306 GLU A C 1
ATOM 2322 O O . GLU A 1 306 ? -1.945 18.337 32.207 1.00 20.15 306 GLU A O 1
ATOM 2328 N N . PRO A 1 307 ? -0.372 19.851 32.739 1.00 20.52 307 PRO A N 1
ATOM 2329 C CA . PRO A 1 307 ? 0.533 19.171 31.836 1.00 19.71 307 PRO A CA 1
ATOM 2330 C C . PRO A 1 307 ? 0.822 17.743 32.289 1.00 19.40 307 PRO A C 1
ATOM 2331 O O . PRO A 1 307 ? 0.877 17.468 33.476 1.00 19.34 307 PRO A O 1
ATOM 2335 N N . ASP A 1 308 ? 0.976 16.856 31.323 1.00 18.47 308 ASP A N 1
ATOM 2336 C CA . ASP A 1 308 ? 1.305 15.466 31.566 1.00 18.25 308 ASP A CA 1
ATOM 2337 C C . ASP A 1 308 ? 2.800 15.359 31.737 1.00 17.96 308 ASP A C 1
ATOM 2338 O O . ASP A 1 308 ? 3.295 14.556 32.521 1.00 17.86 308 ASP A O 1
ATOM 2343 N N . ILE A 1 309 ? 3.512 16.182 30.975 1.00 17.85 309 ILE A N 1
ATOM 2344 C CA . ILE A 1 309 ? 4.965 16.213 31.032 1.00 17.60 309 ILE A CA 1
ATOM 2345 C C . ILE A 1 309 ? 5.367 17.666 31.108 1.00 17.74 309 ILE A C 1
ATOM 2346 O O . ILE A 1 309 ? 4.854 18.496 30.355 1.00 17.87 309 ILE A O 1
ATOM 2351 N N . VAL A 1 310 ? 6.279 17.961 32.022 1.00 17.75 310 VAL A N 1
ATOM 2352 C CA . VAL A 1 310 ? 6.879 19.264 32.080 1.00 17.86 310 VAL A CA 1
ATOM 2353 C C . VAL A 1 310 ? 8.302 19.084 31.611 1.00 17.58 310 VAL A C 1
ATOM 2354 O O . VAL A 1 310 ? 9.060 18.274 32.143 1.00 17.43 310 VAL A O 1
ATOM 2358 N N . PHE A 1 311 ? 8.646 19.872 30.612 1.00 17.55 311 PHE A N 1
ATOM 2359 C CA . PHE A 1 311 ? 9.937 19.814 29.966 1.00 17.32 311 PHE A CA 1
ATOM 2360 C C . PHE A 1 311 ? 10.796 20.874 30.635 1.00 17.47 311 PHE A C 1
ATOM 2361 O O . PHE A 1 311 ? 10.625 22.075 30.415 1.00 17.67 311 PHE A O 1
ATOM 2369 N N . GLU A 1 312 ? 11.676 20.408 31.516 1.00 17.58 312 GLU A N 1
ATOM 2370 C CA . GLU A 1 312 ? 12.536 21.266 32.300 1.00 17.86 312 GLU A CA 1
ATOM 2371 C C . GLU A 1 312 ? 13.951 21.386 31.777 1.00 17.86 312 GLU A C 1
ATOM 2372 O O . GLU A 1 312 ? 14.472 20.490 31.122 1.00 18.08 312 GLU A O 1
ATOM 2378 N N . HIS A 1 313 ? 14.575 22.513 32.094 1.00 18.08 313 HIS A N 1
ATOM 2379 C CA . HIS A 1 313 ? 15.989 22.734 31.824 1.00 18.04 313 HIS A CA 1
ATOM 2380 C C . HIS A 1 313 ? 16.348 24.128 32.313 1.00 18.28 313 HIS A C 1
ATOM 2381 O O . HIS A 1 313 ? 17.510 24.459 32.465 1.00 18.09 313 HIS A O 1
ATOM 2388 N N . THR A 1 314 ? 15.315 24.928 32.558 1.00 18.90 314 THR A N 1
ATOM 2389 C CA . THR A 1 314 ? 15.481 26.296 33.016 1.00 19.44 314 THR A CA 1
ATOM 2390 C C . THR A 1 314 ? 15.996 26.316 34.433 1.00 19.89 314 THR A C 1
ATOM 2391 O O . THR A 1 314 ? 16.661 27.261 34.818 1.00 20.59 314 THR A O 1
ATOM 2395 N N . GLY A 1 315 ? 15.659 25.289 35.207 1.00 20.04 315 GLY A N 1
ATOM 2396 C CA . GLY A 1 315 ? 16.346 25.020 36.472 1.00 20.40 315 GLY A CA 1
ATOM 2397 C C . GLY A 1 315 ? 15.622 25.428 37.732 1.00 20.98 315 GLY A C 1
ATOM 2398 O O . GLY A 1 315 ? 14.395 25.384 37.792 1.00 20.59 315 GLY A O 1
ATOM 2399 N N . ARG A 1 316 ? 16.416 25.841 38.720 1.00 21.51 316 ARG A N 1
ATOM 2400 C CA . ARG A 1 316 ? 15.973 26.186 40.076 1.00 22.94 316 ARG A CA 1
ATOM 2401 C C . ARG A 1 316 ? 14.752 27.110 40.106 1.00 23.34 316 ARG A C 1
ATOM 2402 O O . ARG A 1 316 ? 13.815 26.917 40.885 1.00 24.24 316 ARG A O 1
ATOM 2410 N N . VAL A 1 317 ? 14.748 28.092 39.220 1.00 23.63 317 VAL A N 1
ATOM 2411 C CA . VAL A 1 317 ? 13.713 29.118 39.209 1.00 23.85 317 VAL A CA 1
ATOM 2412 C C . VAL A 1 317 ? 12.341 28.525 38.902 1.00 23.49 317 VAL A C 1
ATOM 2413 O O . VAL A 1 317 ? 11.345 28.907 39.505 1.00 23.44 317 VAL A O 1
ATOM 2417 N N . THR A 1 318 ? 12.311 27.578 37.973 1.00 22.65 318 THR A N 1
ATOM 2418 C CA . THR A 1 318 ? 11.060 27.011 37.476 1.00 22.19 318 THR A CA 1
ATOM 2419 C C . THR A 1 318 ? 10.763 25.640 38.052 1.00 21.89 318 THR A C 1
ATOM 2420 O O . THR A 1 318 ? 9.639 25.145 37.942 1.00 21.86 318 THR A O 1
ATOM 2424 N N . PHE A 1 319 ? 11.768 25.000 38.633 1.00 21.47 319 PHE A N 1
ATOM 2425 C CA . PHE A 1 319 ? 11.619 23.582 38.923 1.00 21.09 319 PHE A CA 1
ATOM 2426 C C . PHE A 1 319 ? 10.540 23.288 39.950 1.00 21.30 319 PHE A C 1
ATOM 2427 O O . PHE A 1 319 ? 9.807 22.327 39.799 1.00 21.32 319 PHE A O 1
ATOM 2435 N N . GLY A 1 320 ? 10.467 24.102 40.999 1.00 21.65 320 GLY A N 1
ATOM 2436 C CA . GLY A 1 320 ? 9.452 23.954 42.026 1.00 21.39 320 GLY A CA 1
ATOM 2437 C C . GLY A 1 320 ? 8.090 24.077 41.398 1.00 21.24 320 GLY A C 1
ATOM 2438 O O . GLY A 1 320 ? 7.170 23.347 41.746 1.00 21.03 320 GLY A O 1
ATOM 2439 N N . LEU A 1 321 ? 7.972 24.998 40.446 1.00 21.21 321 LEU A N 1
ATOM 2440 C CA . LEU A 1 321 ? 6.739 25.159 39.679 1.00 21.41 321 LEU A CA 1
ATOM 2441 C C . LEU A 1 321 ? 6.452 23.893 38.874 1.00 20.88 321 LEU A C 1
ATOM 2442 O O . LEU A 1 321 ? 5.336 23.391 38.888 1.00 20.80 321 LEU A O 1
ATOM 2447 N N . SER A 1 322 ? 7.484 23.380 38.201 1.00 20.33 322 SER A N 1
ATOM 2448 C CA . SER A 1 322 ? 7.365 22.206 37.330 1.00 19.87 322 SER A CA 1
ATOM 2449 C C . SER A 1 322 ? 6.797 21.027 38.099 1.00 20.06 322 SER A C 1
ATOM 2450 O O . SER A 1 322 ? 5.905 20.336 37.601 1.00 20.04 322 SER A O 1
ATOM 2453 N N . VAL A 1 323 ? 7.288 20.831 39.321 1.00 20.23 323 VAL A N 1
ATOM 2454 C CA . VAL A 1 323 ? 6.779 19.782 40.200 1.00 21.07 323 VAL A CA 1
ATOM 2455 C C . VAL A 1 323 ? 5.310 20.008 40.556 1.00 21.41 323 VAL A C 1
ATOM 2456 O O . VAL A 1 323 ? 4.511 19.073 40.572 1.00 21.48 323 VAL A O 1
ATOM 2460 N N . ILE A 1 324 ? 4.948 21.251 40.816 1.00 22.02 324 ILE A N 1
ATOM 2461 C CA . ILE A 1 324 ? 3.579 21.539 41.236 1.00 22.81 324 ILE A CA 1
ATOM 2462 C C . ILE A 1 324 ? 2.598 21.383 40.082 1.00 22.77 324 ILE A C 1
ATOM 2463 O O . ILE A 1 324 ? 1.528 20.782 40.233 1.00 22.82 324 ILE A O 1
ATOM 2468 N N . VAL A 1 325 ? 2.999 21.897 38.924 1.00 22.60 325 VAL A N 1
ATOM 2469 C CA . VAL A 1 325 ? 2.113 22.010 37.771 1.00 22.90 325 VAL A CA 1
ATOM 2470 C C . VAL A 1 325 ? 1.794 20.678 37.092 1.00 22.38 325 VAL A C 1
ATOM 2471 O O . VAL A 1 325 ? 0.712 20.506 36.558 1.00 22.77 325 VAL A O 1
ATOM 2475 N N . ALA A 1 326 ? 2.727 19.737 37.128 1.00 21.72 326 ALA A N 1
ATOM 2476 C CA . ALA A 1 326 ? 2.511 18.464 36.466 1.00 21.39 326 ALA A CA 1
ATOM 2477 C C . ALA A 1 326 ? 1.281 17.769 37.039 1.00 21.44 326 ALA A C 1
ATOM 2478 O O . ALA A 1 326 ? 1.056 17.808 38.235 1.00 21.63 326 ALA A O 1
ATOM 2480 N N . ARG A 1 327 ? 0.463 17.172 36.174 1.00 21.26 327 ARG A N 1
ATOM 2481 C CA . ARG A 1 327 ? -0.673 16.372 36.633 1.00 21.62 327 ARG A CA 1
ATOM 2482 C C . ARG A 1 327 ? -0.245 15.308 37.631 1.00 21.60 327 ARG A C 1
ATOM 2483 O O . ARG A 1 327 ? 0.934 14.972 37.728 1.00 20.77 327 ARG A O 1
ATOM 2491 N N . ARG A 1 328 ? -1.223 14.787 38.375 1.00 22.17 328 ARG A N 1
ATOM 2492 C CA . ARG A 1 328 ? -1.048 13.574 39.145 1.00 22.04 328 ARG A CA 1
ATOM 2493 C C . ARG A 1 328 ? -0.478 12.539 38.222 1.00 21.22 328 ARG A C 1
ATOM 2494 O O . ARG A 1 328 ? -1.020 12.309 37.133 1.00 20.88 328 ARG A O 1
ATOM 2502 N N . GLY A 1 329 ? 0.604 11.908 38.651 1.00 20.55 329 GLY A N 1
ATOM 2503 C CA . GLY A 1 329 ? 1.229 10.880 37.844 1.00 19.77 329 GLY A CA 1
ATOM 2504 C C . GLY A 1 329 ? 2.052 11.434 36.717 1.00 19.01 329 GLY A C 1
ATOM 2505 O O . GLY A 1 329 ? 2.557 10.676 35.914 1.00 18.73 329 GLY A O 1
ATOM 2506 N N . GLY A 1 330 ? 2.176 12.760 36.661 1.00 18.81 330 GLY A N 1
ATOM 2507 C CA . GLY A 1 330 ? 2.933 13.434 35.618 1.00 18.24 330 GLY A CA 1
ATOM 2508 C C . GLY A 1 330 ? 4.434 13.289 35.787 1.00 17.99 330 GLY A C 1
ATOM 2509 O O . GLY A 1 330 ? 4.918 12.792 36.795 1.00 18.03 330 GLY A O 1
ATOM 2510 N N . THR A 1 331 ? 5.161 13.746 34.784 1.00 17.77 331 THR A N 1
ATOM 2511 C CA . THR A 1 331 ? 6.605 13.626 34.756 1.00 17.53 331 THR A CA 1
ATOM 2512 C C . THR A 1 331 ? 7.215 14.982 34.478 1.00 17.55 331 THR A C 1
ATOM 2513 O O . THR A 1 331 ? 6.845 15.651 33.526 1.00 17.55 331 THR A O 1
ATOM 2517 N N . VAL A 1 332 ? 8.099 15.401 35.369 1.00 17.63 332 VAL A N 1
ATOM 2518 C CA . VAL A 1 332 ? 8.976 16.500 35.093 1.00 17.62 332 VAL A CA 1
ATOM 2519 C C . VAL A 1 332 ? 10.234 15.837 34.537 1.00 17.31 332 VAL A C 1
ATOM 2520 O O . VAL A 1 332 ? 10.865 15.038 35.217 1.00 17.26 332 VAL A O 1
ATOM 2524 N N . VAL A 1 333 ? 10.563 16.134 33.296 1.00 17.13 333 VAL A N 1
ATOM 2525 C CA . VAL A 1 333 ? 11.780 15.611 32.713 1.00 16.87 333 VAL A CA 1
ATOM 2526 C C . VAL A 1 333 ? 12.737 16.776 32.592 1.00 16.92 333 VAL A C 1
ATOM 2527 O O . VAL A 1 333 ? 12.375 17.825 32.064 1.00 17.02 333 VAL A O 1
ATOM 2531 N N . THR A 1 334 ? 13.944 16.604 33.123 1.00 16.89 334 THR A N 1
ATOM 2532 C CA . THR A 1 334 ? 14.891 17.706 33.185 1.00 17.02 334 THR A CA 1
ATOM 2533 C C . THR A 1 334 ? 16.247 17.306 32.643 1.00 16.90 334 THR A C 1
ATOM 2534 O O . THR A 1 334 ? 16.732 16.201 32.923 1.00 16.85 334 THR A O 1
ATOM 2538 N N . CYS A 1 335 ? 16.856 18.210 31.885 1.00 16.85 335 CYS A N 1
ATOM 2539 C CA . CYS A 1 335 ? 18.192 17.964 31.342 1.00 17.06 335 CYS A CA 1
ATOM 2540 C C . CYS A 1 335 ? 19.121 19.117 31.627 1.00 17.64 335 CYS A C 1
ATOM 2541 O O . CYS A 1 335 ? 20.209 19.216 31.051 1.00 17.57 335 CYS A O 1
ATOM 2544 N N . GLY A 1 336 ? 18.717 19.991 32.535 1.00 18.21 336 GLY A N 1
ATOM 2545 C CA . GLY A 1 336 ? 19.517 21.179 32.738 1.00 18.77 336 GLY A CA 1
ATOM 2546 C C . GLY A 1 336 ? 18.980 22.027 33.848 1.00 19.06 336 GLY A C 1
ATOM 2547 O O . GLY A 1 336 ? 17.935 21.740 34.417 1.00 19.09 336 GLY A O 1
ATOM 2548 N N . SER A 1 337 ? 19.732 23.075 34.147 1.00 19.41 337 SER A N 1
ATOM 2549 C CA . SER A 1 337 ? 19.411 23.968 35.230 1.00 20.06 337 SER A CA 1
ATOM 2550 C C . SER A 1 337 ? 20.020 25.325 34.916 1.00 20.24 337 SER A C 1
ATOM 2551 O O . SER A 1 337 ? 20.881 25.794 35.644 1.00 20.58 337 SER A O 1
ATOM 2554 N N . SER A 1 338 ? 19.592 25.955 33.828 1.00 20.19 338 SER A N 1
ATOM 2555 C CA . SER A 1 338 ? 20.244 27.202 33.390 1.00 20.78 338 SER A CA 1
ATOM 2556 C C . SER A 1 338 ? 20.220 28.258 34.486 1.00 21.21 338 SER A C 1
ATOM 2557 O O . SER A 1 338 ? 21.183 28.987 34.658 1.00 21.23 338 SER A O 1
ATOM 2560 N N . SER A 1 339 ? 19.116 28.315 35.234 1.00 21.61 339 SER A N 1
ATOM 2561 C CA . SER A 1 339 ? 18.944 29.339 36.262 1.00 22.18 339 SER A CA 1
ATOM 2562 C C . SER A 1 339 ? 19.620 28.949 37.564 1.00 22.35 339 SER A C 1
ATOM 2563 O O . SER A 1 339 ? 19.587 29.696 38.510 1.00 22.43 339 SER A O 1
ATOM 2566 N N . GLY A 1 340 ? 20.212 27.758 37.603 1.00 22.21 340 GLY A N 1
ATOM 2567 C CA . GLY A 1 340 ? 20.869 27.266 38.807 1.00 22.35 340 GLY A CA 1
ATOM 2568 C C . GLY A 1 340 ? 20.450 25.841 39.111 1.00 22.04 340 GLY A C 1
ATOM 2569 O O . GLY A 1 340 ? 19.281 25.509 39.041 1.00 21.75 340 GLY A O 1
ATOM 2570 N N . TYR A 1 341 ? 21.408 25.006 39.487 1.00 22.04 341 TYR A N 1
ATOM 2571 C CA . TYR A 1 341 ? 21.144 23.575 39.667 1.00 21.78 341 TYR A CA 1
ATOM 2572 C C . TYR A 1 341 ? 20.689 23.153 41.061 1.00 22.00 341 TYR A C 1
ATOM 2573 O O . TYR A 1 341 ? 20.373 21.989 41.276 1.00 21.87 341 TYR A O 1
ATOM 2582 N N . LEU A 1 342 ? 20.708 24.072 42.018 1.00 22.57 342 LEU A N 1
ATOM 2583 C CA . LEU A 1 342 ? 20.225 23.762 43.355 1.00 23.01 342 LEU A CA 1
ATOM 2584 C C . LEU A 1 342 ? 18.725 23.880 43.339 1.00 23.20 342 LEU A C 1
ATOM 2585 O O . LEU A 1 342 ? 18.160 24.938 43.608 1.00 23.69 342 LEU A O 1
ATOM 2590 N N . HIS A 1 343 ? 18.077 22.790 42.969 1.00 22.78 343 HIS A N 1
ATOM 2591 C CA . HIS A 1 343 ? 16.632 22.791 42.856 1.00 22.90 343 HIS A CA 1
ATOM 2592 C C . HIS A 1 343 ? 16.025 22.623 44.214 1.00 23.39 343 HIS A C 1
ATOM 2593 O O . HIS A 1 343 ? 16.519 21.845 45.013 1.00 23.73 343 HIS A O 1
ATOM 2600 N N . THR A 1 344 ? 14.971 23.386 44.464 1.00 23.93 344 THR A N 1
ATOM 2601 C CA . THR A 1 344 ? 14.103 23.172 45.601 1.00 24.75 344 THR A CA 1
ATOM 2602 C C . THR A 1 344 ? 12.696 22.961 45.099 1.00 24.21 344 THR A C 1
ATOM 2603 O O . THR A 1 344 ? 12.240 23.631 44.172 1.00 24.64 344 THR A O 1
ATOM 2607 N N . PHE A 1 345 ? 12.027 21.991 45.701 1.00 24.07 345 PHE A N 1
ATOM 2608 C CA . PHE A 1 345 ? 10.675 21.676 45.352 1.00 23.38 345 PHE A CA 1
ATOM 2609 C C . PHE A 1 345 ? 9.989 21.118 46.581 1.00 23.62 345 PHE A C 1
ATOM 2610 O O . PHE A 1 345 ? 10.636 20.647 47.524 1.00 23.56 345 PHE A O 1
ATOM 2618 N N . ASP A 1 346 ? 8.669 21.180 46.547 1.00 23.42 346 ASP A N 1
ATOM 2619 C CA . ASP A 1 346 ? 7.843 20.659 47.604 1.00 23.73 346 ASP A CA 1
ATOM 2620 C C . ASP A 1 346 ? 7.555 19.198 47.256 1.00 22.98 346 ASP A C 1
ATOM 2621 O O . ASP A 1 346 ? 6.875 18.896 46.275 1.00 22.17 346 ASP A O 1
ATOM 2626 N N . ASN A 1 347 ? 8.098 18.301 48.060 1.00 22.83 347 ASN A N 1
ATOM 2627 C CA . ASN A 1 347 ? 7.995 16.878 47.773 1.00 22.29 347 ASN A CA 1
ATOM 2628 C C . ASN A 1 347 ? 6.591 16.343 47.942 1.00 22.45 347 ASN A C 1
ATOM 2629 O O . ASN A 1 347 ? 6.259 15.296 47.399 1.00 22.01 347 ASN A O 1
ATOM 2634 N N . ARG A 1 348 ? 5.760 17.061 48.679 1.00 23.17 348 ARG A N 1
ATOM 2635 C CA . ARG A 1 348 ? 4.370 16.652 48.808 1.00 24.29 348 ARG A CA 1
ATOM 2636 C C . ARG A 1 348 ? 3.720 16.525 47.437 1.00 23.94 348 ARG A C 1
ATOM 2637 O O . ARG A 1 348 ? 3.025 15.557 47.164 1.00 23.91 348 ARG A O 1
ATOM 2645 N N . TYR A 1 349 ? 3.988 17.483 46.564 1.00 24.10 349 TYR A N 1
ATOM 2646 C CA . TYR A 1 349 ? 3.439 17.423 45.219 1.00 24.56 349 TYR A CA 1
ATOM 2647 C C . TYR A 1 349 ? 4.006 16.245 44.454 1.00 24.02 349 TYR A C 1
ATOM 2648 O O . TYR A 1 349 ? 3.320 15.649 43.628 1.00 24.74 349 TYR A O 1
ATOM 2657 N N . LEU A 1 350 ? 5.233 15.864 44.769 1.00 23.68 350 LEU A N 1
ATOM 2658 C CA . LEU A 1 350 ? 5.830 14.752 44.067 1.00 23.02 350 LEU A CA 1
ATOM 2659 C C . LEU A 1 350 ? 5.245 13.408 44.501 1.00 22.83 350 LEU A C 1
ATOM 2660 O O . LEU A 1 350 ? 4.735 12.656 43.670 1.00 22.40 350 LEU A O 1
ATOM 2665 N N . TRP A 1 351 ? 5.326 13.094 45.790 1.00 22.89 351 TRP A N 1
ATOM 2666 C CA . TRP A 1 351 ? 4.904 11.766 46.230 1.00 22.86 351 TRP A CA 1
ATOM 2667 C C . TRP A 1 351 ? 3.389 11.647 46.353 1.00 23.04 351 TRP A C 1
ATOM 2668 O O . TRP A 1 351 ? 2.815 10.641 45.952 1.00 22.32 351 TRP A O 1
ATOM 2679 N N . MET A 1 352 ? 2.738 12.675 46.889 1.00 23.40 352 MET A N 1
ATOM 2680 C CA . MET A 1 352 ? 1.293 12.588 47.105 1.00 24.19 352 MET A CA 1
ATOM 2681 C C . MET A 1 352 ? 0.549 12.437 45.789 1.00 23.45 352 MET A C 1
ATOM 2682 O O . MET A 1 352 ? -0.488 11.791 45.714 1.00 24.00 352 MET A O 1
ATOM 2687 N N . LYS A 1 353 ? 1.084 13.046 44.752 1.00 22.51 353 LYS A N 1
ATOM 2688 C CA . LYS A 1 353 ? 0.440 12.981 43.458 1.00 22.07 353 LYS A CA 1
ATOM 2689 C C . LYS A 1 353 ? 1.177 12.030 42.522 1.00 21.02 353 LYS A C 1
ATOM 2690 O O . LYS A 1 353 ? 0.891 11.965 41.330 1.00 20.34 353 LYS A O 1
ATOM 2696 N N . LEU A 1 354 ? 2.097 11.264 43.108 1.00 20.39 354 LEU A N 1
ATOM 2697 C CA . LEU A 1 354 ? 2.823 10.192 42.419 1.00 19.88 354 LEU A CA 1
ATOM 2698 C C . LEU A 1 354 ? 3.423 10.680 41.113 1.00 19.22 354 LEU A C 1
ATOM 2699 O O . LEU A 1 354 ? 3.323 10.015 40.077 1.00 18.83 354 LEU A O 1
ATOM 2704 N N . LYS A 1 355 ? 4.027 11.854 41.170 1.00 19.04 355 LYS A N 1
ATOM 2705 C CA . LYS A 1 355 ? 4.723 12.420 40.023 1.00 18.66 355 LYS A CA 1
ATOM 2706 C C . LYS A 1 355 ? 6.147 11.867 39.941 1.00 18.55 355 LYS A C 1
ATOM 2707 O O . LYS A 1 355 ? 6.678 11.342 40.917 1.00 18.47 355 LYS A O 1
ATOM 2713 N N . LYS A 1 356 ? 6.757 12.011 38.775 1.00 18.18 356 LYS A N 1
ATOM 2714 C CA . LYS A 1 356 ? 8.118 11.568 38.570 1.00 18.54 356 LYS A CA 1
ATOM 2715 C C . LYS A 1 356 ? 8.947 12.729 38.078 1.00 17.99 356 LYS A C 1
ATOM 2716 O O . LYS A 1 356 ? 8.469 13.580 37.331 1.00 17.76 356 LYS A O 1
ATOM 2722 N N . ILE A 1 357 ? 10.206 12.730 38.481 1.00 17.67 357 ILE A N 1
ATOM 2723 C CA . ILE A 1 357 ? 11.183 13.610 37.902 1.00 17.55 357 ILE A CA 1
ATOM 2724 C C . ILE A 1 357 ? 12.189 12.725 37.213 1.00 17.24 357 ILE A C 1
ATOM 2725 O O . ILE A 1 357 ? 12.843 11.900 37.850 1.00 17.24 357 ILE A O 1
ATOM 2730 N N . VAL A 1 358 ? 12.303 12.900 35.909 1.00 17.02 358 VAL A N 1
ATOM 2731 C CA . VAL A 1 358 ? 13.217 12.110 35.126 1.00 16.75 358 VAL A CA 1
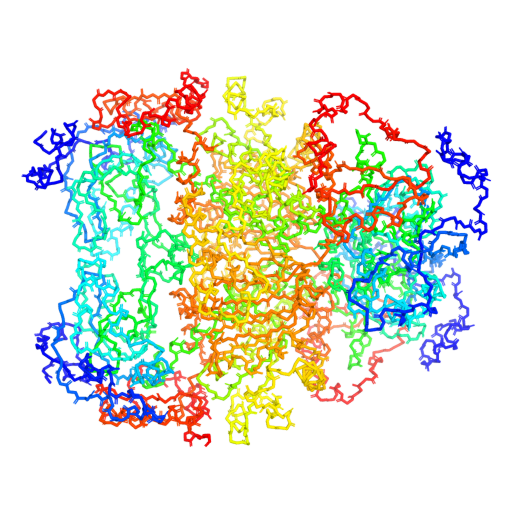ATOM 2732 C C . VAL A 1 358 ? 14.380 12.991 34.707 1.00 16.70 358 VAL A C 1
ATOM 2733 O O . VAL A 1 358 ? 14.201 13.967 33.993 1.00 16.69 358 VAL A O 1
ATOM 2737 N N . GLY A 1 359 ? 15.558 12.650 35.212 1.00 16.69 359 GLY A N 1
ATOM 2738 C CA . GLY A 1 359 ? 16.780 13.337 34.839 1.00 16.66 359 GLY A CA 1
ATOM 2739 C C . GLY A 1 359 ? 17.142 12.762 33.494 1.00 16.39 359 GLY A C 1
ATOM 2740 O O . GLY A 1 359 ? 17.105 11.550 33.307 1.00 16.27 359 GLY A O 1
ATOM 2741 N N . SER A 1 360 ? 17.418 13.626 32.533 1.00 16.33 360 SER A N 1
ATOM 2742 C CA . SER A 1 360 ? 17.781 13.173 31.215 1.00 16.12 360 SER A CA 1
ATOM 2743 C C . SER A 1 360 ? 18.993 13.928 30.697 1.00 16.12 360 SER A C 1
ATOM 2744 O O . SER A 1 360 ? 19.211 15.071 31.053 1.00 16.27 360 SER A O 1
ATOM 2747 N N . HIS A 1 361 ? 19.772 13.281 29.838 1.00 15.97 361 HIS A N 1
ATOM 2748 C CA . HIS A 1 361 ? 21.019 13.850 29.410 1.00 16.00 361 HIS A CA 1
ATOM 2749 C C . HIS A 1 361 ? 21.272 13.345 28.019 1.00 15.84 361 HIS A C 1
ATOM 2750 O O . HIS A 1 361 ? 21.137 12.158 27.773 1.00 15.73 361 HIS A O 1
ATOM 2757 N N . GLY A 1 362 ? 21.591 14.267 27.116 1.00 15.87 362 GLY A N 1
ATOM 2758 C CA . GLY A 1 362 ? 21.857 13.950 25.728 1.00 15.77 362 GLY A CA 1
ATOM 2759 C C . GLY A 1 362 ? 20.862 12.973 25.148 1.00 15.65 362 GLY A C 1
ATOM 2760 O O . GLY A 1 362 ? 19.651 13.039 25.411 1.00 15.66 362 GLY A O 1
ATOM 2761 N N . ALA A 1 363 ? 21.400 12.041 24.383 1.00 15.58 363 ALA A N 1
ATOM 2762 C CA . ALA A 1 363 ? 20.621 10.997 23.746 1.00 15.49 363 ALA A CA 1
ATOM 2763 C C . ALA A 1 363 ? 21.623 9.977 23.304 1.00 15.46 363 ALA A C 1
ATOM 2764 O O . ALA A 1 363 ? 22.737 10.326 22.919 1.00 15.50 363 ALA A O 1
ATOM 2766 N N . ASN A 1 364 ? 21.235 8.711 23.365 1.00 15.41 364 ASN A N 1
ATOM 2767 C CA . ASN A 1 364 ? 22.128 7.681 22.922 1.00 15.40 364 ASN A CA 1
ATOM 2768 C C . ASN A 1 364 ? 22.018 7.611 21.421 1.00 15.42 364 ASN A C 1
ATOM 2769 O O . ASN A 1 364 ? 21.157 8.242 20.812 1.00 15.43 364 ASN A O 1
ATOM 2774 N N . HIS A 1 365 ? 22.896 6.819 20.837 1.00 15.46 365 HIS A N 1
ATOM 2775 C CA . HIS A 1 365 ? 22.993 6.713 19.402 1.00 15.52 365 HIS A CA 1
ATOM 2776 C C . HIS A 1 365 ? 21.672 6.261 18.774 1.00 15.52 365 HIS A C 1
ATOM 2777 O O . HIS A 1 365 ? 21.324 6.689 17.683 1.00 15.58 365 HIS A O 1
ATOM 2784 N N . GLU A 1 366 ? 20.949 5.386 19.460 1.00 15.47 366 GLU A N 1
ATOM 2785 C CA . GLU A 1 366 ? 19.654 4.941 18.953 1.00 15.50 366 GLU A CA 1
ATOM 2786 C C . GLU A 1 366 ? 18.667 6.102 18.908 1.00 15.50 366 GLU A C 1
ATOM 2787 O O . GLU A 1 366 ? 17.989 6.322 17.911 1.00 15.57 366 GLU A O 1
ATOM 2793 N N . GLU A 1 367 ? 18.611 6.854 19.988 1.00 15.44 367 GLU A N 1
ATOM 2794 C CA . GLU A 1 367 ? 17.703 7.992 20.070 1.00 15.46 367 GLU A CA 1
ATOM 2795 C C . GLU A 1 367 ? 18.047 9.048 19.049 1.00 15.53 367 GLU A C 1
ATOM 2796 O O . GLU A 1 367 ? 17.179 9.729 18.525 1.00 15.60 367 GLU A O 1
ATOM 2802 N N . GLN A 1 368 ? 19.338 9.175 18.791 1.00 15.53 368 GLN A N 1
ATOM 2803 C CA . GLN A 1 368 ? 19.820 10.154 17.867 1.00 15.62 368 GLN A CA 1
ATOM 2804 C C . GLN A 1 368 ? 19.461 9.765 16.460 1.00 15.72 368 GLN A C 1
ATOM 2805 O O . GLN A 1 368 ? 19.087 10.610 15.680 1.00 15.82 368 GLN A O 1
ATOM 2811 N N . GLN A 1 369 ? 19.571 8.473 16.152 1.00 15.71 369 GLN A N 1
ATOM 2812 C CA . GLN A 1 369 ? 19.097 7.970 14.872 1.00 15.84 369 GLN A CA 1
ATOM 2813 C C . GLN A 1 369 ? 17.606 8.192 14.706 1.00 15.90 369 GLN A C 1
ATOM 2814 O O . GLN A 1 369 ? 17.161 8.585 13.631 1.00 16.05 369 GLN A O 1
ATOM 2820 N N . ALA A 1 370 ? 16.842 7.911 15.762 1.00 15.80 370 ALA A N 1
ATOM 2821 C CA . ALA A 1 370 ? 15.400 8.133 15.729 1.00 15.87 370 ALA A CA 1
ATOM 2822 C C . ALA A 1 370 ? 15.130 9.604 15.455 1.00 15.95 370 ALA A C 1
ATOM 2823 O O . ALA A 1 370 ? 14.261 9.954 14.649 1.00 16.10 370 ALA A O 1
ATOM 2825 N N . THR A 1 371 ? 15.876 10.463 16.142 1.00 15.87 371 THR A N 1
ATOM 2826 C CA . THR A 1 371 ? 15.761 11.897 15.925 1.00 15.96 371 THR A CA 1
ATOM 2827 C C . THR A 1 371 ? 16.038 12.221 14.461 1.00 16.11 371 THR A C 1
ATOM 2828 O O . THR A 1 371 ? 15.268 12.913 13.792 1.00 16.27 371 THR A O 1
ATOM 2832 N N . ASN A 1 372 ? 17.151 11.705 13.975 1.00 16.09 372 ASN A N 1
ATOM 2833 C CA . ASN A 1 372 ? 17.583 11.942 12.606 1.00 16.27 372 ASN A CA 1
ATOM 2834 C C . ASN A 1 372 ? 16.518 11.496 11.612 1.00 16.43 372 ASN A C 1
ATOM 2835 O O . ASN A 1 372 ? 16.280 12.171 10.623 1.00 16.63 372 ASN A O 1
ATOM 2840 N N . ARG A 1 373 ? 15.855 10.381 11.902 1.00 16.38 373 ARG A N 1
ATOM 2841 C CA . ARG A 1 373 ? 14.786 9.893 11.044 1.00 16.57 373 ARG A CA 1
ATOM 2842 C C . ARG A 1 373 ? 13.642 10.875 10.944 1.00 16.69 373 ARG A C 1
ATOM 2843 O O . ARG A 1 373 ? 13.016 10.993 9.901 1.00 16.93 373 ARG A O 1
ATOM 2851 N N . LEU A 1 374 ? 13.371 11.574 12.038 1.00 16.57 374 LEU A N 1
ATOM 2852 C CA . LEU A 1 374 ? 12.293 12.548 12.032 1.00 16.72 374 LEU A CA 1
ATOM 2853 C C . LEU A 1 374 ? 12.696 13.778 11.233 1.00 16.87 374 LEU A C 1
ATOM 2854 O O . LEU A 1 374 ? 11.859 14.444 10.653 1.00 17.09 374 LEU A O 1
ATOM 2859 N N . PHE A 1 375 ? 13.992 14.093 11.227 1.00 16.78 375 PHE A N 1
ATOM 2860 C CA . PHE A 1 375 ? 14.473 15.175 10.370 1.00 16.96 375 PHE A CA 1
ATOM 2861 C C . PHE A 1 375 ? 14.432 14.750 8.920 1.00 17.19 375 PHE A C 1
ATOM 2862 O O . PHE A 1 375 ? 14.029 15.524 8.047 1.00 17.44 375 PHE A O 1
ATOM 2870 N N . GLU A 1 376 ? 14.815 13.494 8.693 1.00 17.12 376 GLU A N 1
ATOM 2871 C CA . GLU A 1 376 ? 14.920 12.913 7.362 1.00 17.35 376 GLU A CA 1
ATOM 2872 C C . GLU A 1 376 ? 13.595 12.944 6.615 1.00 17.61 376 GLU A C 1
ATOM 2873 O O . GLU A 1 376 ? 13.579 13.163 5.407 1.00 17.89 376 GLU A O 1
ATOM 2879 N N . SER A 1 377 ? 12.499 12.737 7.348 1.00 17.54 377 SER A N 1
ATOM 2880 C CA . SER A 1 377 ? 11.150 12.753 6.781 1.00 17.80 377 SER A CA 1
ATOM 2881 C C . SER A 1 377 ? 10.579 14.168 6.710 1.00 18.20 377 SER A C 1
ATOM 2882 O O . SER A 1 377 ? 9.539 14.396 6.079 1.00 18.25 377 SER A O 1
ATOM 2885 N N . GLY A 1 378 ? 11.221 15.104 7.406 1.00 17.92 378 GLY A N 1
ATOM 2886 C CA . GLY A 1 378 ? 10.733 16.478 7.438 1.00 18.23 378 GLY A CA 1
ATOM 2887 C C . GLY A 1 378 ? 9.646 16.647 8.488 1.00 18.61 378 GLY A C 1
ATOM 2888 O O . GLY A 1 378 ? 9.070 17.727 8.624 1.00 18.68 378 GLY A O 1
ATOM 2889 N N . ALA A 1 379 ? 9.380 15.576 9.254 1.00 17.85 379 ALA A N 1
ATOM 2890 C CA . ALA A 1 379 ? 8.435 15.661 10.348 1.00 18.06 379 ALA A CA 1
ATOM 2891 C C . ALA A 1 379 ? 8.880 16.723 11.338 1.00 17.64 379 ALA A C 1
ATOM 2892 O O . ALA A 1 379 ? 8.065 17.434 11.913 1.00 18.15 379 ALA A O 1
ATOM 2894 N N . VAL A 1 380 ? 10.189 16.806 11.525 1.00 17.34 380 VAL A N 1
ATOM 2895 C CA . VAL A 1 380 ? 10.799 17.751 12.431 1.00 17.24 380 VAL A CA 1
ATOM 2896 C C . VAL A 1 380 ? 11.814 18.529 11.588 1.00 17.33 380 VAL A C 1
ATOM 2897 O O . VAL A 1 380 ? 12.425 17.979 10.654 1.00 17.35 380 VAL A O 1
ATOM 2901 N N . VAL A 1 381 ? 11.955 19.812 11.896 1.00 17.43 381 VAL A N 1
ATOM 2902 C CA . VAL A 1 381 ? 12.751 20.709 11.070 1.00 17.58 381 VAL A CA 1
ATOM 2903 C C . VAL A 1 381 ? 13.761 21.420 11.951 1.00 17.47 381 VAL A C 1
ATOM 2904 O O . VAL A 1 381 ? 13.546 21.535 13.167 1.00 17.35 381 VAL A O 1
ATOM 2908 N N . PRO A 1 382 ? 14.876 21.877 11.343 1.00 17.53 382 PRO A N 1
ATOM 2909 C CA . PRO A 1 382 ? 15.940 22.530 12.096 1.00 17.56 382 PRO A CA 1
ATOM 2910 C C . PRO A 1 382 ? 15.405 23.833 12.645 1.00 17.76 382 PRO A C 1
ATOM 2911 O O . PRO A 1 382 ? 14.590 24.483 12.000 1.00 18.20 382 PRO A O 1
ATOM 2915 N N . ALA A 1 383 ? 15.872 24.172 13.841 1.00 17.52 383 ALA A N 1
ATOM 2916 C CA . ALA A 1 383 ? 15.454 25.340 14.579 1.00 17.70 383 ALA A CA 1
ATOM 2917 C C . ALA A 1 383 ? 16.477 26.456 14.373 1.00 17.86 383 ALA A C 1
ATOM 2918 O O . ALA A 1 383 ? 16.619 27.323 15.217 1.00 17.95 383 ALA A O 1
ATOM 2920 N N . MET A 1 384 ? 17.177 26.432 13.243 1.00 18.24 384 MET A N 1
ATOM 2921 C CA . MET A 1 384 ? 18.205 27.438 12.995 1.00 18.62 384 MET A CA 1
ATOM 2922 C C . MET A 1 384 ? 17.545 28.780 12.809 1.00 18.99 384 MET A C 1
ATOM 2923 O O . MET A 1 384 ? 16.551 28.891 12.111 1.00 19.38 384 MET A O 1
ATOM 2928 N N . SER A 1 385 ? 18.091 29.798 13.450 1.00 19.21 385 SER A N 1
ATOM 2929 C CA . SER A 1 385 ? 17.535 31.142 13.349 1.00 19.59 385 SER A CA 1
ATOM 2930 C C . SER A 1 385 ? 18.586 32.148 12.935 1.00 20.12 385 SER A C 1
ATOM 2931 O O . SER A 1 385 ? 18.262 33.279 12.549 1.00 20.69 385 SER A O 1
ATOM 2934 N N . ALA A 1 386 ? 19.845 31.741 13.047 1.00 19.49 386 ALA A N 1
ATOM 2935 C CA . ALA A 1 386 ? 20.960 32.615 12.736 1.00 19.61 386 ALA A CA 1
ATOM 2936 C C . ALA A 1 386 ? 22.156 31.769 12.387 1.00 19.37 386 ALA A C 1
ATOM 2937 O O . ALA A 1 386 ? 22.277 30.630 12.832 1.00 18.75 386 ALA A O 1
ATOM 2939 N N . VAL A 1 387 ? 23.027 32.318 11.552 1.00 19.68 387 VAL A N 1
ATOM 2940 C CA . VAL A 1 387 ? 24.228 31.616 11.161 1.00 19.72 387 VAL A CA 1
ATOM 2941 C C . VAL A 1 387 ? 25.368 32.602 11.315 1.00 20.05 387 VAL A C 1
ATOM 2942 O O . VAL A 1 387 ? 25.246 33.754 10.926 1.00 20.24 387 VAL A O 1
ATOM 2946 N N . TYR A 1 388 ? 26.459 32.163 11.927 1.00 19.88 388 TYR A N 1
ATOM 2947 C CA . TYR A 1 388 ? 27.655 32.969 12.037 1.00 20.37 388 TYR A CA 1
ATOM 2948 C C . TYR A 1 388 ? 28.780 32.179 11.428 1.00 20.60 388 TYR A C 1
ATOM 2949 O O . TYR A 1 388 ? 28.790 30.948 11.544 1.00 20.39 388 TYR A O 1
ATOM 2958 N N . PRO A 1 389 ? 29.735 32.866 10.790 1.00 21.19 389 PRO A N 1
ATOM 2959 C CA . PRO A 1 389 ? 30.940 32.162 10.415 1.00 21.34 389 PRO A CA 1
ATOM 2960 C C . PRO A 1 389 ? 31.715 31.785 11.664 1.00 21.26 389 PRO A C 1
ATOM 2961 O O . PRO A 1 389 ? 31.539 32.401 12.739 1.00 20.95 389 PRO A O 1
ATOM 2965 N N . LEU A 1 390 ? 32.567 30.777 11.522 1.00 21.56 390 LEU A N 1
ATOM 2966 C CA . LEU A 1 390 ? 33.458 30.405 12.606 1.00 21.65 390 LEU A CA 1
ATOM 2967 C C . LEU A 1 390 ? 34.210 31.632 13.140 1.00 22.21 390 LEU A C 1
ATOM 2968 O O . LEU A 1 390 ? 34.383 31.767 14.352 1.00 22.07 390 LEU A O 1
ATOM 2973 N N . ALA A 1 391 ? 34.637 32.511 12.231 1.00 22.83 391 ALA A N 1
ATOM 2974 C CA . ALA A 1 391 ? 35.305 33.776 12.584 1.00 23.53 391 ALA A CA 1
ATOM 2975 C C . ALA A 1 391 ? 34.566 34.510 13.698 1.00 23.76 391 ALA A C 1
ATOM 2976 O O . ALA A 1 391 ? 35.182 35.153 14.554 1.00 23.69 391 ALA A O 1
ATOM 2978 N N . GLU A 1 392 ? 33.241 34.398 13.684 1.00 23.32 392 GLU A N 1
ATOM 2979 C CA . GLU A 1 392 ? 32.417 35.108 14.638 1.00 23.77 392 GLU A CA 1
ATOM 2980 C C . GLU A 1 392 ? 31.737 34.182 15.625 1.00 22.94 392 GLU A C 1
ATOM 2981 O O . GLU A 1 392 ? 30.714 34.540 16.185 1.00 23.01 392 GLU A O 1
ATOM 2987 N N . ALA A 1 393 ? 32.302 32.991 15.830 1.00 22.41 393 ALA A N 1
ATOM 2988 C CA . ALA A 1 393 ? 31.705 32.003 16.735 1.00 21.66 393 ALA A CA 1
ATOM 2989 C C . ALA A 1 393 ? 31.640 32.504 18.171 1.00 21.47 393 ALA A C 1
ATOM 2990 O O . ALA A 1 393 ? 30.704 32.188 18.901 1.00 20.87 393 ALA A O 1
ATOM 2992 N N . ALA A 1 394 ? 32.619 33.317 18.570 1.00 21.73 394 ALA A N 1
ATOM 2993 C CA . ALA A 1 394 ? 32.580 33.930 19.910 1.00 21.81 394 ALA A CA 1
ATOM 2994 C C . ALA A 1 394 ? 31.304 34.776 20.115 1.00 21.80 394 ALA A C 1
ATOM 2995 O O . ALA A 1 394 ? 30.635 34.690 21.143 1.00 21.20 394 ALA A O 1
ATOM 2997 N N . GLU A 1 395 ? 30.977 35.573 19.108 1.00 22.14 395 GLU A N 1
ATOM 2998 C CA . GLU A 1 395 ? 29.791 36.413 19.126 1.00 22.61 395 GLU A CA 1
ATOM 2999 C C . GLU A 1 395 ? 28.567 35.536 19.145 1.00 22.24 395 GLU A C 1
ATOM 3000 O O . GLU A 1 395 ? 27.652 35.760 19.929 1.00 22.28 395 GLU A O 1
ATOM 3006 N N . ALA A 1 396 ? 28.562 34.521 18.286 1.00 22.01 396 ALA A N 1
ATOM 3007 C CA . ALA A 1 396 ? 27.461 33.559 18.250 1.00 21.50 396 ALA A CA 1
ATOM 3008 C C . ALA A 1 396 ? 27.222 33.016 19.645 1.00 21.10 396 ALA A C 1
ATOM 3009 O O . ALA A 1 396 ? 26.099 32.984 20.124 1.00 20.92 396 ALA A O 1
ATOM 3011 N N . CYS A 1 397 ? 28.304 32.627 20.306 1.00 21.44 397 CYS A N 1
ATOM 3012 C CA . CYS A 1 397 ? 28.260 32.137 21.675 1.00 21.52 397 CYS A CA 1
ATOM 3013 C C . CYS A 1 397 ? 27.714 33.179 22.649 1.00 21.65 397 CYS A C 1
ATOM 3014 O O . CYS A 1 397 ? 26.829 32.888 23.461 1.00 21.10 397 CYS A O 1
ATOM 3017 N N . ARG A 1 398 ? 28.236 34.400 22.543 1.00 21.87 398 ARG A N 1
ATOM 3018 C CA . ARG A 1 398 ? 27.751 35.517 23.334 1.00 22.12 398 ARG A CA 1
ATOM 3019 C C . ARG A 1 398 ? 26.260 35.714 23.107 1.00 21.93 398 ARG A C 1
ATOM 3020 O O . ARG A 1 398 ? 25.511 35.970 24.045 1.00 22.43 398 ARG A O 1
ATOM 3028 N N . VAL A 1 399 ? 25.826 35.611 21.861 1.00 21.58 399 VAL A N 1
ATOM 3029 C CA . VAL A 1 399 ? 24.405 35.761 21.554 1.00 21.41 399 VAL A CA 1
ATOM 3030 C C . VAL A 1 399 ? 23.586 34.803 22.407 1.00 20.73 399 VAL A C 1
ATOM 3031 O O . VAL A 1 399 ? 22.650 35.218 23.077 1.00 20.72 399 VAL A O 1
ATOM 3035 N N . VAL A 1 400 ? 23.960 33.524 22.380 1.00 19.90 400 VAL A N 1
ATOM 3036 C CA . VAL A 1 400 ? 23.290 32.507 23.181 1.00 19.81 400 VAL A CA 1
ATOM 3037 C C . VAL A 1 400 ? 23.450 32.773 24.669 1.00 19.98 400 VAL A C 1
ATOM 3038 O O . VAL A 1 400 ? 22.493 32.675 25.420 1.00 19.82 400 VAL A O 1
ATOM 3042 N N . GLN A 1 401 ? 24.660 33.136 25.081 1.00 20.38 401 GLN A N 1
ATOM 3043 C CA . GLN A 1 401 ? 24.881 33.532 26.468 1.00 21.14 401 GLN A CA 1
ATOM 3044 C C . GLN A 1 401 ? 23.921 34.624 26.928 1.00 21.45 401 GLN A C 1
ATOM 3045 O O . GLN A 1 401 ? 23.389 34.562 28.030 1.00 21.64 401 GLN A O 1
ATOM 3051 N N . THR A 1 402 ? 23.706 35.620 26.076 1.00 21.97 402 THR A N 1
ATOM 3052 C CA . THR A 1 402 ? 22.900 36.772 26.452 1.00 23.09 402 THR A CA 1
ATOM 3053 C C . THR A 1 402 ? 21.429 36.564 26.076 1.00 23.15 402 THR A C 1
ATOM 3054 O O . THR A 1 402 ? 20.633 37.489 26.131 1.00 23.27 402 THR A O 1
ATOM 3058 N N . SER A 1 403 ? 21.090 35.329 25.702 1.00 22.82 403 SER A N 1
ATOM 3059 C CA . SER A 1 403 ? 19.723 34.924 25.413 1.00 23.18 403 SER A CA 1
ATOM 3060 C C . SER A 1 403 ? 19.080 35.818 24.351 1.00 23.40 403 SER A C 1
ATOM 3061 O O . SER A 1 403 ? 17.891 36.132 24.422 1.00 23.35 403 SER A O 1
ATOM 3064 N N . ARG A 1 404 ? 19.868 36.186 23.344 1.00 23.04 404 ARG A N 1
ATOM 3065 C CA . ARG A 1 404 ? 19.396 37.062 22.287 1.00 23.34 404 ARG A CA 1
ATOM 3066 C C . ARG A 1 404 ? 18.887 36.280 21.093 1.00 22.90 404 ARG A C 1
ATOM 3067 O O . ARG A 1 404 ? 18.396 36.863 20.125 1.00 23.38 404 ARG A O 1
ATOM 3075 N N . GLN A 1 405 ? 19.021 34.956 21.161 1.00 21.87 405 GLN A N 1
ATOM 3076 C CA . GLN A 1 405 ? 18.574 34.085 20.097 1.00 20.92 405 GLN A CA 1
ATOM 3077 C C . GLN A 1 405 ? 17.269 33.365 20.437 1.00 20.43 405 GLN A C 1
ATOM 3078 O O . GLN A 1 405 ? 16.885 33.256 21.585 1.00 20.04 405 GLN A O 1
ATOM 3084 N N . VAL A 1 406 ? 16.593 32.896 19.407 1.00 19.69 406 VAL A N 1
ATOM 3085 C CA . VAL A 1 406 ? 15.608 31.861 19.581 1.00 19.44 406 VAL A CA 1
ATOM 3086 C C . VAL A 1 406 ? 16.126 30.701 18.752 1.00 18.93 406 VAL A C 1
ATOM 3087 O O . VAL A 1 406 ? 16.951 30.900 17.841 1.00 19.05 406 VAL A O 1
ATOM 3091 N N . GLY A 1 407 ? 15.676 29.494 19.082 1.00 18.44 407 GLY A N 1
ATOM 3092 C CA . GLY A 1 407 ? 16.109 28.331 18.363 1.00 18.02 407 GLY A CA 1
ATOM 3093 C C . GLY A 1 407 ? 17.603 28.165 18.469 1.00 17.91 407 GLY A C 1
ATOM 3094 O O . GLY A 1 407 ? 18.179 28.271 19.551 1.00 17.88 407 GLY A O 1
ATOM 3095 N N . LYS A 1 408 ? 18.224 27.925 17.324 1.00 17.88 408 LYS A N 1
ATOM 3096 C CA . LYS A 1 408 ? 19.601 27.520 17.276 1.00 17.76 408 LYS A CA 1
ATOM 3097 C C . LYS A 1 408 ? 20.408 28.474 16.432 1.00 17.99 408 LYS A C 1
ATOM 3098 O O . LYS A 1 408 ? 20.003 28.867 15.338 1.00 18.15 408 LYS A O 1
ATOM 3104 N N . VAL A 1 409 ? 21.567 28.812 16.954 1.00 18.04 409 VAL A N 1
ATOM 3105 C CA . VAL A 1 409 ? 22.522 29.604 16.221 1.00 18.26 409 VAL A CA 1
ATOM 3106 C C . VAL A 1 409 ? 23.534 28.664 15.616 1.00 18.11 409 VAL A C 1
ATOM 3107 O O . VAL A 1 409 ? 24.269 27.994 16.324 1.00 17.95 409 VAL A O 1
ATOM 3111 N N . ALA A 1 410 ? 23.546 28.610 14.296 1.00 18.19 410 ALA A N 1
ATOM 3112 C CA . ALA A 1 410 ? 24.474 27.775 13.593 1.00 18.11 410 ALA A CA 1
ATOM 3113 C C . ALA A 1 410 ? 25.780 28.517 13.472 1.00 18.33 410 ALA A C 1
ATOM 3114 O O . ALA A 1 410 ? 25.816 29.755 13.479 1.00 18.59 410 ALA A O 1
ATOM 3116 N N . VAL A 1 411 ? 26.850 27.752 13.345 1.00 18.24 411 VAL A N 1
ATOM 3117 C CA . VAL A 1 411 ? 28.144 28.316 13.032 1.00 18.48 411 VAL A CA 1
ATOM 3118 C C . VAL A 1 411 ? 28.662 27.562 11.827 1.00 18.84 411 VAL A C 1
ATOM 3119 O O . VAL A 1 411 ? 28.800 26.335 11.860 1.00 18.27 411 VAL A O 1
ATOM 3123 N N . LEU A 1 412 ? 28.923 28.290 10.751 1.00 19.32 412 LEU A N 1
ATOM 3124 C CA . LEU A 1 412 ? 29.622 27.708 9.629 1.00 19.59 412 LEU A CA 1
ATOM 3125 C C . LEU A 1 412 ? 31.046 27.504 10.095 1.00 19.85 412 LEU A C 1
ATOM 3126 O O . LEU A 1 412 ? 31.604 28.340 10.807 1.00 20.17 412 LEU A O 1
ATOM 3131 N N . CYS A 1 413 ? 31.624 26.374 9.729 1.00 19.62 413 CYS A N 1
ATOM 3132 C CA . CYS A 1 413 ? 32.987 26.116 10.104 1.00 19.87 413 CYS A CA 1
ATOM 3133 C C . CYS A 1 413 ? 33.785 26.123 8.835 1.00 20.37 413 CYS A C 1
ATOM 3134 O O . CYS A 1 413 ? 34.262 27.179 8.407 1.00 20.91 413 CYS A O 1
ATOM 3137 N N . MET A 1 414 ? 33.895 24.970 8.204 1.00 20.14 414 MET A N 1
ATOM 3138 C CA . MET A 1 414 ? 34.551 24.912 6.926 1.00 21.07 414 MET A CA 1
ATOM 3139 C C . MET A 1 414 ? 33.649 25.418 5.801 1.00 21.15 414 MET A C 1
ATOM 3140 O O . MET A 1 414 ? 34.154 25.913 4.806 1.00 21.54 414 MET A O 1
ATOM 3145 N N . ALA A 1 415 ? 32.326 25.307 5.945 1.00 20.75 415 ALA A N 1
ATOM 3146 C CA . ALA A 1 415 ? 31.418 25.779 4.886 1.00 21.01 415 ALA A CA 1
ATOM 3147 C C . ALA A 1 415 ? 31.664 27.274 4.644 1.00 21.53 415 ALA A C 1
ATOM 3148 O O . ALA A 1 415 ? 31.546 28.066 5.573 1.00 20.87 415 ALA A O 1
ATOM 3150 N N . PRO A 1 416 ? 32.048 27.647 3.404 1.00 22.52 416 PRO A N 1
ATOM 3151 C CA . PRO A 1 416 ? 32.450 29.030 3.135 1.00 23.30 416 PRO A CA 1
ATOM 3152 C C . PRO A 1 416 ? 31.264 29.985 3.036 1.00 23.59 416 PRO A C 1
ATOM 3153 O O . PRO A 1 416 ? 31.429 31.202 3.048 1.00 24.14 416 PRO A O 1
ATOM 3157 N N . GLU A 1 417 ? 30.072 29.440 2.915 1.00 23.57 417 GLU A N 1
ATOM 3158 C CA . GLU A 1 417 ? 28.894 30.278 2.787 1.00 24.27 417 GLU A CA 1
ATOM 3159 C C . GLU A 1 417 ? 27.673 29.473 3.169 1.00 23.67 417 GLU A C 1
ATOM 3160 O O . GLU A 1 417 ? 27.719 28.241 3.197 1.00 23.20 417 GLU A O 1
ATOM 3166 N N . GLN A 1 418 ? 26.584 30.171 3.455 1.00 23.89 418 GLN A N 1
ATOM 3167 C CA . GLN A 1 418 ? 25.323 29.535 3.762 1.00 23.61 418 GLN A CA 1
ATOM 3168 C C . GLN A 1 418 ? 24.726 28.820 2.561 1.00 23.62 418 GLN A C 1
ATOM 3169 O O . GLN A 1 418 ? 25.077 29.117 1.423 1.00 23.81 418 GLN A O 1
ATOM 3175 N N . GLY A 1 419 ? 23.826 27.880 2.841 1.00 22.63 419 GLY A N 1
ATOM 3176 C CA . GLY A 1 419 ? 23.003 27.260 1.829 1.00 22.58 419 GLY A CA 1
ATOM 3177 C C . GLY A 1 419 ? 23.610 26.055 1.146 1.00 22.49 419 GLY A C 1
ATOM 3178 O O . GLY A 1 419 ? 22.997 25.487 0.244 1.00 22.79 419 GLY A O 1
ATOM 3179 N N . LEU A 1 420 ? 24.818 25.673 1.546 1.00 21.92 420 LEU A N 1
ATOM 3180 C CA . LEU A 1 420 ? 25.516 24.581 0.900 1.00 21.80 420 LEU A CA 1
ATOM 3181 C C . LEU A 1 420 ? 25.149 23.247 1.528 1.00 21.52 420 LEU A C 1
ATOM 3182 O O . LEU A 1 420 ? 24.644 23.198 2.648 1.00 20.89 420 LEU A O 1
ATOM 3187 N N . GLY A 1 421 ? 25.426 22.178 0.791 1.00 21.57 421 GLY A N 1
ATOM 3188 C CA . GLY A 1 421 ? 25.331 20.828 1.319 1.00 21.42 421 GLY A CA 1
ATOM 3189 C C . GLY A 1 421 ? 23.989 20.155 1.161 1.00 21.54 421 GLY A C 1
ATOM 3190 O O . GLY A 1 421 ? 23.797 19.051 1.659 1.00 21.36 421 GLY A O 1
ATOM 3191 N N . VAL A 1 422 ? 23.058 20.799 0.457 1.00 21.94 422 VAL A N 1
ATOM 3192 C CA . VAL A 1 422 ? 21.812 20.132 0.140 1.00 22.20 422 VAL A CA 1
ATOM 3193 C C . VAL A 1 422 ? 22.135 19.162 -0.969 1.00 22.72 422 VAL A C 1
ATOM 3194 O O . VAL A 1 422 ? 22.534 19.566 -2.055 1.00 23.25 422 VAL A O 1
ATOM 3198 N N . THR A 1 423 ? 22.024 17.879 -0.666 1.00 22.64 423 THR A N 1
ATOM 3199 C CA . THR A 1 423 ? 22.280 16.852 -1.663 1.00 23.32 423 THR A CA 1
ATOM 3200 C C . THR A 1 423 ? 20.977 16.164 -2.073 1.00 23.47 423 THR A C 1
ATOM 3201 O O . THR A 1 423 ? 20.973 15.339 -2.981 1.00 24.14 423 THR A O 1
ATOM 3205 N N . ASP A 1 424 ? 19.869 16.520 -1.420 1.00 23.57 424 ASP A N 1
ATOM 3206 C CA . ASP A 1 424 ? 18.534 16.116 -1.899 1.00 23.88 424 ASP A CA 1
ATOM 3207 C C . ASP A 1 424 ? 17.676 17.367 -2.076 1.00 24.01 424 ASP A C 1
ATOM 3208 O O . ASP A 1 424 ? 16.771 17.629 -1.282 1.00 23.74 424 ASP A O 1
ATOM 3213 N N . PRO A 1 425 ? 17.977 18.154 -3.127 1.00 24.46 425 PRO A N 1
ATOM 3214 C CA . PRO A 1 425 ? 17.238 19.389 -3.375 1.00 24.61 425 PRO A CA 1
ATOM 3215 C C . PRO A 1 425 ? 15.761 19.136 -3.626 1.00 24.69 425 PRO A C 1
ATOM 3216 O O . PRO A 1 425 ? 14.941 19.972 -3.265 1.00 24.57 425 PRO A O 1
ATOM 3220 N N . ASP A 1 426 ? 15.430 17.991 -4.228 1.00 25.17 426 ASP A N 1
ATOM 3221 C CA . ASP A 1 426 ? 14.031 17.641 -4.518 1.00 25.65 426 ASP A CA 1
ATOM 3222 C C . ASP A 1 426 ? 13.225 17.499 -3.254 1.00 24.80 426 ASP A C 1
ATOM 3223 O O . ASP A 1 426 ? 12.135 18.060 -3.128 1.00 25.33 426 ASP A O 1
ATOM 3228 N N . LEU A 1 427 ? 13.766 16.744 -2.311 1.00 23.79 427 LEU A N 1
ATOM 3229 C CA . LEU A 1 427 ? 13.139 16.639 -1.013 1.00 22.63 427 LEU A CA 1
ATOM 3230 C C . LEU A 1 427 ? 13.070 18.020 -0.407 1.00 22.11 427 LEU A C 1
ATOM 3231 O O . LEU A 1 427 ? 12.021 18.428 0.091 1.00 21.76 427 LEU A O 1
ATOM 3236 N N . ARG A 1 428 ? 14.176 18.751 -0.461 1.00 21.55 428 ARG A N 1
ATOM 3237 C CA . ARG A 1 428 ? 14.165 20.081 0.114 1.00 21.63 428 ARG A CA 1
ATOM 3238 C C . ARG A 1 428 ? 13.019 20.916 -0.477 1.00 22.38 428 ARG A C 1
ATOM 3239 O O . ARG A 1 428 ? 12.250 21.520 0.259 1.00 22.49 428 ARG A O 1
ATOM 3247 N N . ALA A 1 429 ? 12.895 20.905 -1.802 1.00 23.34 429 ALA A N 1
ATOM 3248 C CA . ALA A 1 429 ? 11.824 21.612 -2.496 1.00 24.28 429 ALA A CA 1
ATOM 3249 C C . ALA A 1 429 ? 10.435 21.141 -2.032 1.00 24.42 429 ALA A C 1
ATOM 3250 O O . ALA A 1 429 ? 9.545 21.966 -1.792 1.00 24.71 429 ALA A O 1
ATOM 3252 N N . ARG A 1 430 ? 10.263 19.825 -1.903 1.00 29.28 430 ARG A N 1
ATOM 3253 C CA . ARG A 1 430 ? 9.004 19.241 -1.441 1.00 30.07 430 ARG A CA 1
ATOM 3254 C C . ARG A 1 430 ? 8.621 19.713 -0.033 1.00 28.93 430 ARG A C 1
ATOM 3255 O O . ARG A 1 430 ? 7.458 20.039 0.223 1.00 29.90 430 ARG A O 1
ATOM 3263 N N . LEU A 1 431 ? 9.599 19.761 0.869 1.00 27.09 431 LEU A N 1
ATOM 3264 C CA . LEU A 1 431 ? 9.333 20.161 2.249 1.00 26.34 431 LEU A CA 1
ATOM 3265 C C . LEU A 1 431 ? 9.207 21.667 2.331 1.00 26.18 431 LEU A C 1
ATOM 3266 O O . LEU A 1 431 ? 8.376 22.201 3.067 1.00 26.50 431 LEU A O 1
ATOM 3271 N N . GLY A 1 432 ? 10.041 22.345 1.554 1.00 26.36 432 GLY A N 1
ATOM 3272 C CA . GLY A 1 432 ? 9.996 23.787 1.464 1.00 27.13 432 GLY A CA 1
ATOM 3273 C C . GLY A 1 432 ? 11.028 24.379 2.380 1.00 25.98 432 GLY A C 1
ATOM 3274 O O . GLY A 1 432 ? 11.098 24.036 3.561 1.00 24.19 432 GLY A O 1
ATOM 3275 N N . GLU A 1 433 ? 11.811 25.298 1.828 1.00 27.14 433 GLU A N 1
ATOM 3276 C CA . GLU A 1 433 ? 12.886 25.948 2.552 1.00 27.27 433 GLU A CA 1
ATOM 3277 C C . GLU A 1 433 ? 12.336 26.704 3.748 1.00 26.21 433 GLU A C 1
A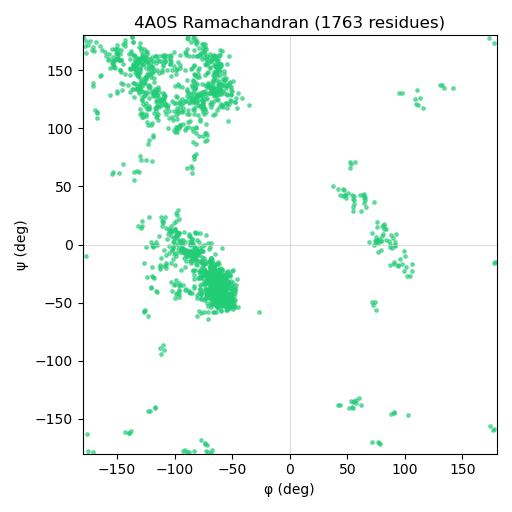TOM 3278 O O . GLU A 1 433 ? 12.986 26.798 4.785 1.00 25.05 433 GLU A O 1
ATOM 3284 N N . ASP A 1 434 ? 11.125 27.237 3.601 1.00 27.38 434 ASP A N 1
ATOM 3285 C CA . ASP A 1 434 ? 10.480 27.980 4.691 1.00 27.58 434 ASP A CA 1
ATOM 3286 C C . ASP A 1 434 ? 9.967 27.079 5.798 1.00 26.12 434 ASP A C 1
ATOM 3287 O O . ASP A 1 434 ? 10.099 27.407 6.986 1.00 25.66 434 ASP A O 1
ATOM 3292 N N . ARG A 1 435 ? 9.398 25.939 5.421 1.00 25.66 435 ARG A N 1
ATOM 3293 C CA . ARG A 1 435 ? 9.018 24.942 6.408 1.00 25.17 435 ARG A CA 1
ATOM 3294 C C . ARG A 1 435 ? 10.262 24.492 7.173 1.00 23.21 435 ARG A C 1
ATOM 3295 O O . ARG A 1 435 ? 10.201 24.234 8.373 1.00 23.06 435 ARG A O 1
ATOM 3303 N N . LEU A 1 436 ? 11.384 24.399 6.468 1.00 22.05 436 LEU A N 1
ATOM 3304 C CA . LEU A 1 436 ? 12.628 23.955 7.067 1.00 21.45 436 LEU A CA 1
ATOM 3305 C C . LEU A 1 436 ? 13.273 25.015 7.941 1.00 20.87 436 LEU A C 1
ATOM 3306 O O . LEU A 1 436 ? 14.131 24.701 8.748 1.00 21.28 436 LEU A O 1
ATOM 3311 N N . ASN A 1 437 ? 12.865 26.268 7.795 1.00 20.55 437 ASN A N 1
ATOM 3312 C CA . ASN A 1 437 ? 13.466 27.333 8.591 1.00 20.32 437 ASN A CA 1
ATOM 3313 C C . ASN A 1 437 ? 12.420 28.217 9.206 1.00 20.47 437 ASN A C 1
ATOM 3314 O O . ASN A 1 437 ? 12.381 29.405 8.892 1.00 21.15 437 ASN A O 1
ATOM 3319 N N . PRO A 1 438 ? 11.577 27.650 10.100 1.00 20.64 438 PRO A N 1
ATOM 3320 C CA . PRO A 1 438 ? 10.519 28.415 10.740 1.00 21.28 438 PRO A CA 1
ATOM 3321 C C . PRO A 1 438 ? 11.070 29.611 11.499 1.00 21.18 438 PRO A C 1
ATOM 3322 O O . PRO A 1 438 ? 10.409 30.646 11.601 1.00 21.72 438 PRO A O 1
ATOM 3326 N N . LEU A 1 439 ? 12.289 29.470 12.009 1.00 20.48 439 LEU A N 1
ATOM 3327 C CA . LEU A 1 439 ? 12.885 30.512 12.834 1.00 20.87 439 LEU A CA 1
ATOM 3328 C C . LEU A 1 439 ? 13.801 31.468 12.086 1.00 21.27 439 LEU A C 1
ATOM 3329 O O . LEU A 1 439 ? 14.461 32.294 12.714 1.00 21.87 439 LEU A O 1
ATOM 3334 N N . ARG A 1 440 ? 13.816 31.396 10.759 1.00 21.86 440 ARG A N 1
ATOM 3335 C CA . ARG A 1 440 ? 14.731 32.225 9.987 1.00 23.74 440 ARG A CA 1
ATOM 3336 C C . ARG A 1 440 ? 14.547 33.693 10.374 1.00 24.48 440 ARG A C 1
ATOM 3337 O O . ARG A 1 440 ? 13.419 34.194 10.416 1.00 24.52 440 ARG A O 1
ATOM 3345 N N . GLY A 1 441 ? 15.653 34.354 10.695 1.00 25.28 441 GLY A N 1
ATOM 3346 C CA . GLY A 1 441 ? 15.629 35.804 10.933 1.00 26.66 441 GLY A CA 1
ATOM 3347 C C . GLY A 1 441 ? 15.055 36.258 12.269 1.00 25.74 441 GLY A C 1
ATOM 3348 O O . GLY A 1 441 ? 15.109 37.447 12.589 1.00 27.11 441 GLY A O 1
ATOM 3349 N N . LEU A 1 442 ? 14.513 35.328 13.053 1.00 23.51 442 LEU A N 1
ATOM 3350 C CA . LEU A 1 442 ? 13.918 35.673 14.350 1.00 23.35 442 LEU A CA 1
ATOM 3351 C C . LEU A 1 442 ? 14.973 35.787 15.416 1.00 23.70 442 LEU A C 1
ATOM 3352 O O . LEU A 1 442 ? 15.964 35.079 15.380 1.00 23.51 442 LEU A O 1
ATOM 3357 N N . THR A 1 443 ? 14.754 36.705 16.353 1.00 24.75 443 THR A N 1
ATOM 3358 C CA . THR A 1 443 ? 15.656 36.907 17.469 1.00 25.62 443 THR A CA 1
ATOM 3359 C C . THR A 1 443 ? 14.834 37.070 18.734 1.00 26.11 443 THR A C 1
ATOM 3360 O O . THR A 1 443 ? 13.605 37.137 18.675 1.00 25.93 443 THR A O 1
ATOM 3364 N N . ALA A 1 444 ? 15.509 37.142 19.877 1.00 27.53 444 ALA A N 1
ATOM 3365 C CA . ALA A 1 444 ? 14.821 37.287 21.147 1.00 29.06 444 ALA A CA 1
ATOM 3366 C C . ALA A 1 444 ? 14.639 38.750 21.542 1.00 31.02 444 ALA A C 1
ATOM 3367 O O . ALA A 1 444 ? 13.959 39.038 22.543 1.00 32.47 444 ALA A O 1
ATOM 3369 N N . THR A 1 445 ? 15.223 39.671 20.767 1.00 32.23 445 THR A N 1
ATOM 3370 C CA . THR A 1 445 ? 15.066 41.105 21.043 1.00 34.91 445 THR A CA 1
ATOM 3371 C C . THR A 1 445 ? 14.232 41.805 19.983 1.00 35.91 445 THR A C 1
ATOM 3372 O O . THR A 1 445 ? 14.424 41.576 18.785 1.00 36.22 445 THR A O 1
ATOM 3376 N N . SER B 1 1 ? 52.623 -23.978 23.353 1.00 22.39 1 SER B N 1
ATOM 3377 C CA . SER B 1 1 ? 53.444 -22.839 22.856 1.00 22.48 1 SER B CA 1
ATOM 3378 C C . SER B 1 1 ? 53.968 -22.042 24.040 1.00 22.34 1 SER B C 1
ATOM 3379 O O . SER B 1 1 ? 53.516 -22.237 25.169 1.00 22.48 1 SER B O 1
ATOM 3382 N N . SER B 1 2 ? 54.892 -21.121 23.790 1.00 22.47 2 SER B N 1
ATOM 3383 C CA . SER B 1 2 ? 55.343 -20.237 24.859 1.00 22.32 2 SER B CA 1
ATOM 3384 C C . SER B 1 2 ? 54.190 -19.389 25.413 1.00 20.85 2 SER B C 1
ATOM 3385 O O . SER B 1 2 ? 54.165 -19.075 26.602 1.00 20.51 2 SER B O 1
ATOM 3388 N N . LEU B 1 3 ? 53.247 -19.016 24.553 1.00 19.83 3 LEU B N 1
ATOM 3389 C CA . LEU B 1 3 ? 52.087 -18.255 25.027 1.00 19.01 3 LEU B CA 1
ATOM 3390 C C . LEU B 1 3 ? 51.196 -19.114 25.909 1.00 18.92 3 LEU B C 1
ATOM 3391 O O . LEU B 1 3 ? 50.877 -18.729 27.030 1.00 19.29 3 LEU B O 1
ATOM 3396 N N . SER B 1 4 ? 50.830 -20.296 25.429 1.00 19.26 4 SER B N 1
ATOM 3397 C CA . SER B 1 4 ? 49.980 -21.172 26.231 1.00 19.77 4 SER B CA 1
ATOM 3398 C C . SER B 1 4 ? 50.642 -21.495 27.565 1.00 20.59 4 SER B C 1
ATOM 3399 O O . SER B 1 4 ? 49.988 -21.482 28.600 1.00 20.36 4 SER B O 1
ATOM 3402 N N . ARG B 1 5 ? 51.947 -21.750 27.535 1.00 21.93 5 ARG B N 1
ATOM 3403 C CA . ARG B 1 5 ? 52.686 -22.055 28.747 1.00 23.52 5 ARG B CA 1
ATOM 3404 C C . ARG B 1 5 ? 52.644 -20.869 29.703 1.00 23.08 5 ARG B C 1
ATOM 3405 O O . ARG B 1 5 ? 52.370 -21.043 30.886 1.00 23.87 5 ARG B O 1
ATOM 3413 N N . ALA B 1 6 ? 52.863 -19.666 29.183 1.00 22.29 6 ALA B N 1
ATOM 3414 C CA . ALA B 1 6 ? 52.825 -18.462 30.004 1.00 22.29 6 ALA B CA 1
ATOM 3415 C C . ALA B 1 6 ? 51.444 -18.287 30.633 1.00 21.90 6 ALA B C 1
ATOM 3416 O O . ALA B 1 6 ? 51.337 -17.973 31.818 1.00 22.21 6 ALA B O 1
ATOM 3418 N N . VAL B 1 7 ? 50.402 -18.505 29.835 1.00 21.09 7 VAL B N 1
ATOM 3419 C CA . VAL B 1 7 ? 49.034 -18.393 30.324 1.00 21.14 7 VAL B CA 1
ATOM 3420 C C . VAL B 1 7 ? 48.845 -19.423 31.427 1.00 21.93 7 VAL B C 1
ATOM 3421 O O . VAL B 1 7 ? 48.479 -19.076 32.544 1.00 22.10 7 VAL B O 1
ATOM 3425 N N . LEU B 1 8 ? 49.175 -20.675 31.122 1.00 22.82 8 LEU B N 1
ATOM 3426 C CA . LEU B 1 8 ? 48.996 -21.766 32.059 1.00 24.21 8 LEU B CA 1
ATOM 3427 C C . LEU B 1 8 ? 49.880 -21.633 33.287 1.00 25.60 8 LEU B C 1
ATOM 3428 O O . LEU B 1 8 ? 49.540 -22.132 34.355 1.00 26.41 8 LEU B O 1
ATOM 3433 N N . ASP B 1 9 ? 51.020 -20.971 33.132 1.00 26.02 9 ASP B N 1
ATOM 3434 C CA . ASP B 1 9 ? 51.905 -20.776 34.263 1.00 28.24 9 ASP B CA 1
ATOM 3435 C C . ASP B 1 9 ? 51.473 -19.630 35.168 1.00 27.95 9 ASP B C 1
ATOM 3436 O O . ASP B 1 9 ? 52.060 -19.422 36.222 1.00 29.31 9 ASP B O 1
ATOM 3441 N N . GLY B 1 10 ? 50.427 -18.909 34.770 1.00 26.83 10 GLY B N 1
ATOM 3442 C CA . GLY B 1 10 ? 50.002 -17.720 35.501 1.00 26.67 10 GLY B CA 1
ATOM 3443 C C . GLY B 1 10 ? 51.050 -16.636 35.401 1.00 26.95 10 GLY B C 1
ATOM 3444 O O . GLY B 1 10 ? 51.229 -15.864 36.342 1.00 28.49 10 GLY B O 1
ATOM 3445 N N . ALA B 1 11 ? 51.755 -16.586 34.265 1.00 25.89 11 ALA B N 1
ATOM 3446 C CA . ALA B 1 11 ? 52.781 -15.575 34.026 1.00 25.54 11 ALA B CA 1
ATOM 3447 C C . ALA B 1 11 ? 52.159 -14.188 34.117 1.00 24.81 11 ALA B C 1
ATOM 3448 O O . ALA B 1 11 ? 50.943 -14.054 34.120 1.00 23.92 11 ALA B O 1
ATOM 3450 N N . SER B 1 12 ? 52.998 -13.160 34.202 1.00 25.02 12 SER B N 1
ATOM 3451 C CA . SER B 1 12 ? 52.507 -11.811 34.404 1.00 24.80 12 SER B CA 1
ATOM 3452 C C . SER B 1 12 ? 51.901 -11.292 33.118 1.00 23.56 12 SER B C 1
ATOM 3453 O O . SER B 1 12 ? 52.097 -11.867 32.047 1.00 23.34 12 SER B O 1
ATOM 3456 N N . ALA B 1 13 ? 51.159 -10.202 33.236 1.00 23.46 13 ALA B N 1
ATOM 3457 C CA . ALA B 1 13 ? 50.558 -9.542 32.093 1.00 22.25 13 ALA B CA 1
ATOM 3458 C C . ALA B 1 13 ? 51.607 -9.266 31.035 1.00 22.07 13 ALA B C 1
ATOM 3459 O O . ALA B 1 13 ? 51.374 -9.481 29.833 1.00 21.33 13 ALA B O 1
ATOM 3461 N N . ALA B 1 14 ? 52.771 -8.806 31.485 1.00 22.77 14 ALA B N 1
ATOM 3462 C CA . ALA B 1 14 ? 53.839 -8.433 30.584 1.00 23.08 14 ALA B CA 1
ATOM 3463 C C . ALA B 1 14 ? 54.438 -9.663 29.904 1.00 22.82 14 ALA B C 1
ATOM 3464 O O . ALA B 1 14 ? 54.714 -9.638 28.707 1.00 22.49 14 ALA B O 1
ATOM 3466 N N . GLU B 1 15 ? 54.635 -10.730 30.675 1.00 23.00 15 GLU B N 1
ATOM 3467 C CA . GLU B 1 15 ? 55.185 -11.986 30.147 1.00 23.31 15 GLU B CA 1
ATOM 3468 C C . GLU B 1 15 ? 54.245 -12.622 29.135 1.00 22.07 15 GLU B C 1
ATOM 3469 O O . GLU B 1 15 ? 54.689 -13.161 28.107 1.00 21.72 15 GLU B O 1
ATOM 3475 N N . ILE B 1 16 ? 52.951 -12.560 29.426 1.00 21.01 16 ILE B N 1
ATOM 3476 C CA . ILE B 1 16 ? 51.965 -13.098 28.503 1.00 20.47 16 ILE B CA 1
ATOM 3477 C C . ILE B 1 16 ? 52.017 -12.298 27.196 1.00 20.16 16 ILE B C 1
ATOM 3478 O O . ILE B 1 16 ? 52.102 -12.856 26.096 1.00 19.89 16 ILE B O 1
ATOM 3483 N N . GLU B 1 17 ? 52.020 -10.978 27.333 1.00 20.66 17 GLU B N 1
ATOM 3484 C CA . GLU B 1 17 ? 52.152 -10.104 26.170 1.00 20.84 17 GLU B CA 1
ATOM 3485 C C . GLU B 1 17 ? 53.422 -10.381 25.361 1.00 21.03 17 GLU B C 1
ATOM 3486 O O . GLU B 1 17 ? 53.411 -10.252 24.126 1.00 20.59 17 GLU B O 1
ATOM 3492 N N . ALA B 1 18 ? 54.496 -10.774 26.053 1.00 21.57 18 ALA B N 1
ATOM 3493 C CA . ALA B 1 18 ? 55.791 -10.992 25.416 1.00 22.60 18 ALA B CA 1
ATOM 3494 C C . ALA B 1 18 ? 55.911 -12.345 24.715 1.00 22.58 18 ALA B C 1
ATOM 3495 O O . ALA B 1 18 ? 56.828 -12.545 23.905 1.00 23.41 18 ALA B O 1
ATOM 3497 N N . ALA B 1 19 ? 55.016 -13.272 25.054 1.00 21.61 19 ALA B N 1
ATOM 3498 C CA . ALA B 1 19 ? 55.022 -14.607 24.461 1.00 21.67 19 ALA B CA 1
ATOM 3499 C C . ALA B 1 19 ? 54.316 -14.463 23.129 1.00 21.32 19 ALA B C 1
ATOM 3500 O O . ALA B 1 19 ? 53.190 -13.949 23.089 1.00 20.68 19 ALA B O 1
ATOM 3502 N N . PRO B 1 20 ? 54.968 -14.893 22.030 1.00 21.85 20 PRO B N 1
ATOM 3503 C CA . PRO B 1 20 ? 54.358 -14.659 20.720 1.00 21.43 20 PRO B CA 1
ATOM 3504 C C . PRO B 1 20 ? 53.069 -15.424 20.526 1.00 20.58 20 PRO B C 1
ATOM 3505 O O . PRO B 1 20 ? 52.841 -16.490 21.144 1.00 19.91 20 PRO B O 1
ATOM 3509 N N . VAL B 1 21 ? 52.236 -14.874 19.655 1.00 20.24 21 VAL B N 1
ATOM 3510 C CA . VAL B 1 21 ? 50.968 -15.502 19.326 1.00 19.77 21 VAL B CA 1
ATOM 3511 C C . VAL B 1 21 ? 51.262 -16.620 18.336 1.00 20.29 21 VAL B C 1
ATOM 3512 O O . VAL B 1 21 ? 51.904 -16.389 17.327 1.00 20.71 21 VAL B O 1
ATOM 3516 N N . PRO B 1 22 ? 50.786 -17.840 18.628 1.00 20.54 22 PRO B N 1
ATOM 3517 C CA . PRO B 1 22 ? 50.979 -18.943 17.694 1.00 21.38 22 PRO B CA 1
ATOM 3518 C C . PRO B 1 22 ? 50.290 -18.649 16.359 1.00 21.65 22 PRO B C 1
ATOM 3519 O O . PRO B 1 22 ? 49.294 -17.925 16.325 1.00 21.29 22 PRO B O 1
ATOM 3523 N N . ASP B 1 23 ? 50.807 -19.238 15.286 1.00 22.51 23 ASP B N 1
ATOM 3524 C CA . ASP B 1 23 ? 50.254 -19.058 13.936 1.00 23.07 23 ASP B CA 1
ATOM 3525 C C . ASP B 1 23 ? 48.948 -19.823 13.711 1.00 22.43 23 ASP B C 1
ATOM 3526 O O . ASP B 1 23 ? 48.118 -19.461 12.861 1.00 22.35 23 ASP B O 1
ATOM 3531 N N . THR B 1 24 ? 48.804 -20.900 14.465 1.00 21.70 24 THR B N 1
ATOM 3532 C CA . THR B 1 24 ? 47.649 -21.761 14.410 1.00 21.52 24 THR B CA 1
ATOM 3533 C C . THR B 1 24 ? 47.311 -22.105 15.836 1.00 20.70 24 THR B C 1
ATOM 3534 O O . THR B 1 24 ? 48.109 -21.902 16.737 1.00 20.46 24 THR B O 1
ATOM 3538 N N . TYR B 1 25 ? 46.129 -22.664 16.024 1.00 19.74 25 TYR B N 1
ATOM 3539 C CA . TYR B 1 25 ? 45.695 -23.094 17.318 1.00 19.54 25 TYR B CA 1
ATOM 3540 C C . TYR B 1 25 ? 44.697 -24.210 17.144 1.00 20.06 25 TYR B C 1
ATOM 3541 O O . TYR B 1 25 ? 44.110 -24.374 16.071 1.00 21.17 25 TYR B O 1
ATOM 3550 N N . LEU B 1 26 ? 44.546 -24.999 18.197 1.00 20.31 26 LEU B N 1
ATOM 3551 C CA . LEU B 1 26 ? 43.696 -26.165 18.150 1.00 20.24 26 LEU B CA 1
ATOM 3552 C C . LEU B 1 26 ? 42.265 -25.726 18.365 1.00 19.22 26 LEU B C 1
ATOM 3553 O O . LEU B 1 26 ? 41.958 -25.031 19.335 1.00 18.21 26 LEU B O 1
ATOM 3558 N N . ALA B 1 27 ? 41.395 -26.139 17.457 1.00 19.05 27 ALA B N 1
ATOM 3559 C CA . ALA B 1 27 ? 40.031 -25.650 17.437 1.00 18.71 27 ALA B CA 1
ATOM 3560 C C . ALA B 1 27 ? 39.076 -26.761 17.097 1.00 19.14 27 ALA B C 1
ATOM 3561 O O . ALA B 1 27 ? 39.323 -27.586 16.199 1.00 19.89 27 ALA B O 1
ATOM 3563 N N . LEU B 1 28 ? 37.976 -26.774 17.825 1.00 18.35 28 LEU B N 1
ATOM 3564 C CA . LEU B 1 28 ? 36.873 -27.608 17.472 1.00 18.78 28 LEU B CA 1
ATOM 3565 C C . LEU B 1 28 ? 36.147 -26.862 16.391 1.00 18.90 28 LEU B C 1
ATOM 3566 O O . LEU B 1 28 ? 35.714 -25.708 16.584 1.00 18.36 28 LEU B O 1
ATOM 3571 N N . HIS B 1 29 ? 36.004 -27.501 15.245 1.00 19.56 29 HIS B N 1
ATOM 3572 C CA . HIS B 1 29 ? 35.482 -26.772 14.116 1.00 19.73 29 HIS B CA 1
ATOM 3573 C C . HIS B 1 29 ? 34.703 -27.622 13.141 1.00 20.77 29 HIS B C 1
ATOM 3574 O O . HIS B 1 29 ? 34.783 -28.866 13.135 1.00 20.97 29 HIS B O 1
ATOM 3581 N N . LEU B 1 30 ? 33.955 -26.911 12.309 1.00 20.95 30 LEU B N 1
ATOM 3582 C CA . LEU B 1 30 ? 33.272 -27.509 11.188 1.00 22.19 30 LEU B CA 1
ATOM 3583 C C . LEU B 1 30 ? 34.020 -27.170 9.919 1.00 23.18 30 LEU B C 1
ATOM 3584 O O . LEU B 1 30 ? 34.783 -26.208 9.874 1.00 22.44 30 LEU B O 1
ATOM 3589 N N . ARG B 1 31 ? 33.804 -27.974 8.893 1.00 25.03 31 ARG B N 1
ATOM 3590 C CA . ARG B 1 31 ? 34.397 -27.705 7.584 1.00 26.80 31 ARG B CA 1
ATOM 3591 C C . ARG B 1 31 ? 33.276 -27.412 6.617 1.00 27.40 31 ARG B C 1
ATOM 3592 O O . ARG B 1 31 ? 32.259 -28.090 6.630 1.00 27.77 31 ARG B O 1
ATOM 3600 N N . ALA B 1 32 ? 33.452 -26.379 5.801 1.00 27.99 32 ALA B N 1
ATOM 3601 C CA . ALA B 1 32 ? 32.396 -25.921 4.893 1.00 29.06 32 ALA B CA 1
ATOM 3602 C C . ALA B 1 32 ? 31.943 -27.014 3.919 1.00 30.81 32 ALA B C 1
ATOM 3603 O O . ALA B 1 32 ? 30.772 -27.088 3.540 1.00 30.92 32 ALA B O 1
ATOM 3605 N N . GLU B 1 33 ? 32.880 -27.870 3.544 1.00 31.87 33 GLU B N 1
ATOM 3606 C CA . GLU B 1 33 ? 32.611 -28.930 2.590 1.00 34.88 33 GLU B CA 1
ATOM 3607 C C . GLU B 1 33 ? 31.699 -30.008 3.140 1.00 35.43 33 GLU B C 1
ATOM 3608 O O . GLU B 1 33 ? 31.196 -30.820 2.374 1.00 36.82 33 GLU B O 1
ATOM 3614 N N . ASP B 1 34 ? 31.493 -30.019 4.456 1.00 34.61 34 ASP B N 1
ATOM 3615 C CA . ASP B 1 34 ? 30.653 -31.040 5.097 1.00 35.01 34 ASP B CA 1
ATOM 3616 C C . ASP B 1 34 ? 29.211 -30.589 5.330 1.00 34.80 34 ASP B C 1
ATOM 3617 O O . ASP B 1 34 ? 28.428 -31.336 5.899 1.00 34.35 34 ASP B O 1
ATOM 3622 N N . ALA B 1 35 ? 28.855 -29.384 4.889 1.00 34.63 35 ALA B N 1
ATOM 3623 C CA . ALA B 1 35 ? 27.555 -28.806 5.260 1.00 35.14 35 ALA B CA 1
ATOM 3624 C C . ALA B 1 35 ? 26.331 -29.583 4.761 1.00 36.72 35 ALA B C 1
ATOM 3625 O O . ALA B 1 35 ? 25.223 -29.391 5.273 1.00 36.48 35 ALA B O 1
ATOM 3627 N N . ASP B 1 36 ? 26.549 -30.465 3.788 1.00 38.38 36 ASP B N 1
ATOM 3628 C CA . ASP B 1 36 ? 25.484 -31.240 3.162 1.00 40.61 36 ASP B CA 1
ATOM 3629 C C . ASP B 1 36 ? 25.489 -32.686 3.629 1.00 41.05 36 ASP B C 1
ATOM 3630 O O . ASP B 1 36 ? 24.635 -33.473 3.206 1.00 42.33 36 ASP B O 1
ATOM 3635 N N . MET B 1 37 ? 26.445 -33.028 4.497 1.00 40.15 37 MET B N 1
ATOM 3636 C CA . MET B 1 37 ? 26.696 -34.424 4.885 1.00 40.45 37 MET B CA 1
ATOM 3637 C C . MET B 1 37 ? 25.537 -35.080 5.633 1.00 40.84 37 MET B C 1
ATOM 3638 O O . MET B 1 37 ? 25.497 -36.303 5.765 1.00 41.48 37 MET B O 1
ATOM 3643 N N . PHE B 1 38 ? 24.611 -34.272 6.139 1.00 40.11 38 PHE B N 1
ATOM 3644 C CA . PHE B 1 38 ? 23.469 -34.809 6.867 1.00 40.40 38 PHE B CA 1
ATOM 3645 C C . PHE B 1 38 ? 22.174 -34.768 6.061 1.00 41.68 38 PHE B C 1
ATOM 3646 O O . PHE B 1 38 ? 21.084 -34.981 6.608 1.00 42.22 38 PHE B O 1
ATOM 3654 N N . LYS B 1 39 ? 22.295 -34.534 4.758 1.00 42.38 39 LYS B N 1
ATOM 3655 C CA . LYS B 1 39 ? 21.135 -34.592 3.894 1.00 44.08 39 LYS B CA 1
ATOM 3656 C C . LYS B 1 39 ? 20.482 -35.972 3.998 1.00 45.44 39 LYS B C 1
ATOM 3657 O O . LYS B 1 39 ? 21.108 -37.003 3.709 1.00 46.06 39 LYS B O 1
ATOM 3663 N N . GLY B 1 40 ? 19.233 -35.974 4.462 1.00 45.83 40 GLY B N 1
ATOM 3664 C CA . GLY B 1 40 ? 18.451 -37.198 4.608 1.00 46.55 40 GLY B CA 1
ATOM 3665 C C . GLY B 1 40 ? 18.662 -37.912 5.933 1.00 46.05 40 GLY B C 1
ATOM 3666 O O . GLY B 1 40 ? 17.841 -38.747 6.325 1.00 47.26 40 GLY B O 1
ATOM 3667 N N . VAL B 1 41 ? 19.755 -37.586 6.624 1.00 44.32 41 VAL B N 1
ATOM 3668 C CA . VAL B 1 41 ? 20.155 -38.298 7.841 1.00 43.45 41 VAL B CA 1
ATOM 3669 C C . VAL B 1 41 ? 19.234 -37.988 9.037 1.00 42.71 41 VAL B C 1
ATOM 3670 O O . VAL B 1 41 ? 19.001 -36.820 9.376 1.00 41.59 41 VAL B O 1
ATOM 3674 N N . ALA B 1 42 ? 18.703 -39.048 9.643 1.00 42.85 42 ALA B N 1
ATOM 3675 C CA . ALA B 1 42 ? 17.792 -38.958 10.782 1.00 42.43 42 ALA B CA 1
ATOM 3676 C C . ALA B 1 42 ? 18.505 -38.501 12.053 1.00 40.83 42 ALA B C 1
ATOM 3677 O O . ALA B 1 42 ? 18.130 -37.497 12.664 1.00 39.95 42 ALA B O 1
ATOM 3679 N N . ASP B 1 43 ? 19.524 -39.253 12.453 1.00 40.28 43 ASP B N 1
ATOM 3680 C CA . ASP B 1 43 ? 20.351 -38.884 13.592 1.00 38.60 43 ASP B CA 1
ATOM 3681 C C . ASP B 1 43 ? 21.622 -38.250 13.060 1.00 37.32 43 ASP B C 1
ATOM 3682 O O . ASP B 1 43 ? 22.564 -38.943 12.667 1.00 37.88 43 ASP B O 1
ATOM 3687 N N . LYS B 1 44 ? 21.611 -36.919 13.036 1.00 35.91 44 LYS B N 1
ATOM 3688 C CA . LYS B 1 44 ? 22.703 -36.107 12.505 1.00 34.67 44 LYS B CA 1
ATOM 3689 C C . LYS B 1 44 ? 23.792 -35.962 13.546 1.00 33.06 44 LYS B C 1
ATOM 3690 O O . LYS B 1 44 ? 23.926 -34.917 14.207 1.00 32.37 44 LYS B O 1
ATOM 3696 N N . ASP B 1 45 ? 24.574 -37.031 13.661 1.00 32.42 45 ASP B N 1
ATOM 3697 C CA . ASP B 1 45 ? 25.549 -37.212 14.729 1.00 31.18 45 ASP B CA 1
ATOM 3698 C C . ASP B 1 45 ? 26.679 -36.197 14.609 1.00 29.79 45 ASP B C 1
ATOM 3699 O O . ASP B 1 45 ? 27.494 -36.259 13.688 1.00 30.07 45 ASP B O 1
ATOM 3704 N N . VAL B 1 46 ? 26.722 -35.277 15.569 1.00 28.22 46 VAL B N 1
ATOM 3705 C CA . VAL B 1 46 ? 27.643 -34.137 15.533 1.00 26.91 46 VAL B CA 1
ATOM 3706 C C . VAL B 1 46 ? 29.080 -34.608 15.559 1.00 26.72 46 VAL B C 1
ATOM 3707 O O . VAL B 1 46 ? 29.976 -33.903 15.126 1.00 26.13 46 VAL B O 1
ATOM 3711 N N . ARG B 1 47 ? 29.293 -35.822 16.061 1.00 26.92 47 ARG B N 1
ATOM 3712 C CA . ARG B 1 47 ? 30.637 -36.373 16.111 1.00 26.74 47 ARG B CA 1
ATOM 3713 C C . ARG B 1 47 ? 31.191 -36.638 14.709 1.00 27.52 47 ARG B C 1
ATOM 3714 O O . ARG B 1 47 ? 32.411 -36.710 14.522 1.00 27.43 47 ARG B O 1
ATOM 3722 N N . LYS B 1 48 ? 30.298 -36.750 13.731 1.00 28.15 48 LYS B N 1
ATOM 3723 C CA . LYS B 1 48 ? 30.703 -36.959 12.334 1.00 29.15 48 LYS B CA 1
ATOM 3724 C C . LYS B 1 48 ? 31.175 -35.660 11.647 1.00 28.68 48 LYS B C 1
ATOM 3725 O O . LYS B 1 48 ? 32.008 -35.709 10.740 1.00 29.38 48 LYS B O 1
ATOM 3731 N N . SER B 1 49 ? 30.642 -34.517 12.084 1.00 27.51 49 SER B N 1
ATOM 3732 C CA . SER B 1 49 ? 30.934 -33.210 11.462 1.00 26.93 49 SER B CA 1
ATOM 3733 C C . SER B 1 49 ? 32.035 -32.463 12.182 1.00 25.77 49 SER B C 1
ATOM 3734 O O . SER B 1 49 ? 32.892 -31.827 11.551 1.00 25.95 49 SER B O 1
ATOM 3737 N N . LEU B 1 50 ? 32.011 -32.541 13.505 1.00 24.83 50 LEU B N 1
ATOM 3738 C CA . LEU B 1 50 ? 33.018 -31.878 14.318 1.00 23.87 50 LEU B CA 1
ATOM 3739 C C . LEU B 1 50 ? 34.399 -32.422 14.082 1.00 24.49 50 LEU B C 1
ATOM 3740 O O . LEU B 1 50 ? 34.617 -33.628 14.058 1.00 25.07 50 LEU B O 1
ATOM 3745 N N . ARG B 1 51 ? 35.318 -31.493 13.879 1.00 24.31 51 ARG B N 1
ATOM 3746 C CA . ARG B 1 51 ? 36.707 -31.814 13.738 1.00 25.14 51 ARG B CA 1
ATOM 3747 C C . ARG B 1 51 ? 37.424 -31.093 14.847 1.00 23.97 51 ARG B C 1
ATOM 3748 O O . ARG B 1 51 ? 36.967 -30.059 15.325 1.00 22.69 51 ARG B O 1
ATOM 3756 N N . LEU B 1 52 ? 38.538 -31.667 15.269 1.00 24.13 52 LEU B N 1
ATOM 3757 C CA . LEU B 1 52 ? 39.441 -30.977 16.165 1.00 23.44 52 LEU B CA 1
ATOM 3758 C C . LEU B 1 52 ? 40.776 -30.937 15.465 1.00 23.88 52 LEU B C 1
ATOM 3759 O O . LEU B 1 52 ? 41.343 -31.977 15.134 1.00 24.29 52 LEU B O 1
ATOM 3764 N N . GLY B 1 53 ? 41.275 -29.731 15.211 1.00 23.50 53 GLY B N 1
ATOM 3765 C CA . GLY B 1 53 ? 42.607 -29.607 14.640 1.00 23.78 53 GLY B CA 1
ATOM 3766 C C . GLY B 1 53 ? 43.077 -28.173 14.631 1.00 23.26 53 GLY B C 1
ATOM 3767 O O . GLY B 1 53 ? 42.362 -27.274 15.080 1.00 21.98 53 GLY B O 1
ATOM 3768 N N . GLU B 1 54 ? 44.273 -27.967 14.093 1.00 23.55 54 GLU B N 1
ATOM 3769 C CA . GLU B 1 54 ? 44.861 -26.642 14.032 1.00 23.44 54 GLU B CA 1
ATOM 3770 C C . GLU B 1 54 ? 44.180 -25.801 12.975 1.00 23.17 54 GLU B C 1
ATOM 3771 O O . GLU B 1 54 ? 43.970 -26.237 11.845 1.00 23.83 54 GLU B O 1
ATOM 3777 N N . VAL B 1 55 ? 43.827 -24.583 13.357 1.00 22.06 55 VAL B N 1
ATOM 3778 C CA . VAL B 1 55 ? 43.304 -23.634 12.400 1.00 21.76 55 VAL B CA 1
ATOM 3779 C C . VAL B 1 55 ? 44.182 -22.391 12.448 1.00 21.63 55 VAL B C 1
ATOM 3780 O O . VAL B 1 55 ? 44.855 -22.151 13.458 1.00 21.52 55 VAL B O 1
ATOM 3784 N N . PRO B 1 56 ? 44.184 -21.601 11.369 1.00 21.60 56 PRO B N 1
ATOM 3785 C CA . PRO B 1 56 ? 45.000 -20.398 11.332 1.00 21.57 56 PRO B CA 1
ATOM 3786 C C . PRO B 1 56 ? 44.562 -19.427 12.408 1.00 20.28 56 PRO B C 1
ATOM 3787 O O . PRO B 1 56 ? 43.355 -19.272 12.660 1.00 19.61 56 PRO B O 1
ATOM 3791 N N . MET B 1 57 ? 45.539 -18.811 13.053 1.00 19.69 57 MET B N 1
ATOM 3792 C CA . MET B 1 57 ? 45.287 -17.712 13.951 1.00 18.73 57 MET B CA 1
ATOM 3793 C C . MET B 1 57 ? 44.960 -16.466 13.126 1.00 18.40 57 MET B C 1
ATOM 3794 O O . MET B 1 57 ? 45.795 -16.014 12.355 1.00 18.61 57 MET B O 1
ATOM 3799 N N . PRO B 1 58 ? 43.737 -15.910 13.279 1.00 17.82 58 PRO B N 1
ATOM 3800 C CA . PRO B 1 58 ? 43.429 -14.718 12.485 1.00 17.67 58 PRO B CA 1
ATOM 3801 C C . PRO B 1 58 ? 44.072 -13.462 13.056 1.00 17.23 58 PRO B C 1
ATOM 3802 O O . PRO B 1 58 ? 44.521 -13.447 14.211 1.00 17.11 58 PRO B O 1
ATOM 3806 N N . GLU B 1 59 ? 44.108 -12.429 12.223 1.00 17.37 59 GLU B N 1
ATOM 3807 C CA . GLU B 1 59 ? 44.508 -11.114 12.634 1.00 17.15 59 GLU B CA 1
ATOM 3808 C C . GLU B 1 59 ? 43.432 -10.523 13.535 1.00 16.08 59 GLU B C 1
ATOM 3809 O O . GLU B 1 59 ? 42.229 -10.604 13.245 1.00 15.99 59 GLU B O 1
ATOM 3815 N N . LEU B 1 60 ? 43.879 -9.889 14.604 1.00 15.36 60 LEU B N 1
ATOM 3816 C CA . LEU B 1 60 ? 42.972 -9.336 15.579 1.00 14.46 60 LEU B CA 1
ATOM 3817 C C . LEU B 1 60 ? 42.560 -7.943 15.110 1.00 14.31 60 LEU B C 1
ATOM 3818 O O . LEU B 1 60 ? 43.395 -7.098 14.736 1.00 14.47 60 LEU B O 1
ATOM 3823 N N . ALA B 1 61 ? 41.250 -7.717 15.080 1.00 14.02 61 ALA B N 1
ATOM 3824 C CA . ALA B 1 61 ? 40.718 -6.408 14.764 1.00 14.02 61 ALA B CA 1
ATOM 3825 C C . ALA B 1 61 ? 40.982 -5.477 15.936 1.00 13.80 61 ALA B C 1
ATOM 3826 O O . ALA B 1 61 ? 41.258 -5.916 17.033 1.00 13.59 61 ALA B O 1
ATOM 3828 N N . PRO B 1 62 ? 40.908 -4.165 15.703 1.00 13.91 62 PRO B N 1
ATOM 3829 C CA . PRO B 1 62 ? 41.312 -3.254 16.765 1.00 13.81 62 PRO B CA 1
ATOM 3830 C C . PRO B 1 62 ? 40.402 -3.281 17.979 1.00 13.48 62 PRO B C 1
ATOM 3831 O O . PRO B 1 62 ? 40.833 -2.862 19.051 1.00 13.42 62 PRO B O 1
ATOM 3835 N N . ASP B 1 63 ? 39.167 -3.751 17.819 1.00 13.35 63 ASP B N 1
ATOM 3836 C CA . ASP B 1 63 ? 38.191 -3.757 18.924 1.00 13.11 63 ASP B CA 1
ATOM 3837 C C . ASP B 1 63 ? 38.069 -5.174 19.478 1.00 12.91 63 ASP B C 1
ATOM 3838 O O . ASP B 1 63 ? 37.152 -5.488 20.241 1.00 12.76 63 ASP B O 1
ATOM 3843 N N . GLU B 1 64 ? 38.997 -6.025 19.080 1.00 12.99 64 GLU B N 1
ATOM 3844 C CA . GLU B 1 64 ? 38.925 -7.420 19.466 1.00 12.88 64 GLU B CA 1
ATOM 3845 C C . GLU B 1 64 ? 39.990 -7.809 20.472 1.00 12.84 64 GLU B C 1
ATOM 3846 O O . GLU B 1 64 ? 41.025 -7.138 20.600 1.00 12.97 64 GLU B O 1
ATOM 3852 N N . VAL B 1 65 ? 39.748 -8.932 21.134 1.00 12.74 65 VAL B N 1
ATOM 3853 C CA . VAL B 1 65 ? 40.658 -9.437 22.106 1.00 12.76 65 VAL B CA 1
ATOM 3854 C C . VAL B 1 65 ? 40.881 -10.903 21.810 1.00 12.87 65 VAL B C 1
ATOM 3855 O O . VAL B 1 65 ? 39.933 -11.650 21.546 1.00 12.81 65 VAL B O 1
ATOM 3859 N N . LEU B 1 66 ? 42.148 -11.291 21.830 1.00 13.09 66 LEU B N 1
ATOM 3860 C CA . LEU B 1 66 ? 42.497 -12.694 21.770 1.00 13.27 66 LEU B CA 1
ATOM 3861 C C . LEU B 1 66 ? 42.514 -13.247 23.173 1.00 13.19 66 LEU B C 1
ATOM 3862 O O . LEU B 1 66 ? 43.235 -12.741 24.043 1.00 13.23 66 LEU B O 1
ATOM 3867 N N . VAL B 1 67 ? 41.753 -14.318 23.370 1.00 13.15 67 VAL B N 1
ATOM 3868 C CA . VAL B 1 67 ? 41.605 -14.926 24.661 1.00 13.11 67 VAL B CA 1
ATOM 3869 C C . VAL B 1 67 ? 42.240 -16.302 24.516 1.00 13.43 67 VAL B C 1
ATOM 3870 O O . VAL B 1 67 ? 41.937 -17.017 23.561 1.00 13.56 67 VAL B O 1
ATOM 3874 N N . ALA B 1 68 ? 43.160 -16.640 25.425 1.00 13.62 68 ALA B N 1
ATOM 3875 C CA . ALA B 1 68 ? 43.565 -18.024 25.570 1.00 13.95 68 ALA B CA 1
ATOM 3876 C C . ALA B 1 68 ? 42.403 -18.689 26.284 1.00 13.79 68 ALA B C 1
ATOM 3877 O O . ALA B 1 68 ? 42.125 -18.395 27.448 1.00 13.90 68 ALA B O 1
ATOM 3879 N N . VAL B 1 69 ? 41.710 -19.575 25.592 1.00 13.87 69 VAL B N 1
ATOM 3880 C CA . VAL B 1 69 ? 40.490 -20.130 26.153 1.00 13.76 69 VAL B CA 1
ATOM 3881 C C . VAL B 1 69 ? 40.837 -21.266 27.106 1.00 14.05 69 VAL B C 1
ATOM 3882 O O . VAL B 1 69 ? 41.440 -22.270 26.713 1.00 14.43 69 VAL B O 1
ATOM 3886 N N . MET B 1 70 ? 40.474 -21.093 28.363 1.00 13.93 70 MET B N 1
ATOM 3887 C CA . MET B 1 70 ? 40.744 -22.124 29.342 1.00 14.24 70 MET B CA 1
ATOM 3888 C C . MET B 1 70 ? 39.682 -23.207 29.318 1.00 14.36 70 MET B C 1
ATOM 3889 O O . MET B 1 70 ? 39.980 -24.386 29.459 1.00 14.75 70 MET B O 1
ATOM 3894 N N . ALA B 1 71 ? 38.437 -22.793 29.113 1.00 14.09 71 ALA B N 1
ATOM 3895 C CA . ALA B 1 71 ? 37.317 -23.714 29.074 1.00 14.24 71 ALA B CA 1
ATOM 3896 C C . ALA B 1 71 ? 36.197 -23.045 28.309 1.00 13.99 71 ALA B C 1
ATOM 3897 O O . ALA B 1 71 ? 36.134 -21.819 28.240 1.00 13.68 71 ALA B O 1
ATOM 3899 N N . SER B 1 72 ? 35.293 -23.854 27.798 1.00 14.20 72 SER B N 1
ATOM 3900 C CA . SER B 1 72 ? 34.149 -23.378 27.070 1.00 14.09 72 SER B CA 1
ATOM 3901 C C . SER B 1 72 ? 33.047 -24.334 27.490 1.00 14.38 72 SER B C 1
ATOM 3902 O O . SER B 1 72 ? 33.147 -25.008 28.533 1.00 14.54 72 SER B O 1
ATOM 3905 N N . SER B 1 73 ? 31.984 -24.389 26.714 1.00 14.49 73 SER B N 1
ATOM 3906 C CA . SER B 1 73 ? 30.886 -25.255 27.092 1.00 14.83 73 SER B CA 1
ATOM 3907 C C . SER B 1 73 ? 30.238 -25.708 25.817 1.00 15.14 73 SER B C 1
ATOM 3908 O O . SER B 1 73 ? 30.448 -25.106 24.764 1.00 15.12 73 SER B O 1
ATOM 3911 N N . ILE B 1 74 ? 29.415 -26.742 25.918 1.00 15.59 74 ILE B N 1
ATOM 3912 C CA . ILE B 1 74 ? 28.532 -27.042 24.842 1.00 15.95 74 ILE B CA 1
ATOM 3913 C C . ILE B 1 74 ? 27.260 -26.250 25.065 1.00 15.89 74 ILE B C 1
ATOM 3914 O O . ILE B 1 74 ? 26.705 -26.217 26.164 1.00 15.88 74 ILE B O 1
ATOM 3919 N N . ASN B 1 75 ? 26.858 -25.574 24.006 1.00 15.88 75 ASN B N 1
ATOM 3920 C CA . ASN B 1 75 ? 25.579 -24.973 23.928 1.00 16.00 75 ASN B CA 1
ATOM 3921 C C . ASN B 1 75 ? 24.815 -25.641 22.849 1.00 16.64 75 ASN B C 1
ATOM 3922 O O . ASN B 1 75 ? 25.402 -26.253 21.956 1.00 16.80 75 ASN B O 1
ATOM 3927 N N . TYR B 1 76 ? 23.500 -25.518 22.917 1.00 17.36 76 TYR B N 1
ATOM 3928 C CA . TYR B 1 76 ? 22.718 -26.123 21.889 1.00 18.83 76 TYR B CA 1
ATOM 3929 C C . TYR B 1 76 ? 23.084 -25.611 20.501 1.00 18.74 76 TYR B C 1
ATOM 3930 O O . TYR B 1 76 ? 23.058 -26.372 19.553 1.00 18.92 76 TYR B O 1
ATOM 3939 N N . ASN B 1 77 ? 23.468 -24.338 20.378 1.00 18.24 77 ASN B N 1
ATOM 3940 C CA . ASN B 1 77 ? 23.841 -23.816 19.064 1.00 18.37 77 ASN B CA 1
ATOM 3941 C C . ASN B 1 77 ? 25.079 -24.528 18.501 1.00 18.40 77 ASN B C 1
ATOM 3942 O O . ASN B 1 77 ? 25.236 -24.654 17.289 1.00 18.58 77 ASN B O 1
ATOM 3947 N N . THR B 1 78 ? 25.933 -25.008 19.394 1.00 17.89 78 THR B N 1
ATOM 3948 C CA . THR B 1 78 ? 27.066 -25.847 19.007 1.00 18.45 78 THR B CA 1
ATOM 3949 C C . THR B 1 78 ? 26.543 -27.115 18.339 1.00 19.30 78 THR B C 1
ATOM 3950 O O . THR B 1 78 ? 27.009 -27.501 17.255 1.00 19.74 78 THR B O 1
ATOM 3954 N N . VAL B 1 79 ? 25.574 -27.746 18.994 1.00 19.65 79 VAL B N 1
ATOM 3955 C CA . VAL B 1 79 ? 24.873 -28.886 18.423 1.00 20.95 79 VAL B CA 1
ATOM 3956 C C . VAL B 1 79 ? 24.239 -28.511 17.075 1.00 21.75 79 VAL B C 1
ATOM 3957 O O . VAL B 1 79 ? 24.465 -29.206 16.085 1.00 22.40 79 VAL B O 1
ATOM 3961 N N . TRP B 1 80 ? 23.464 -27.421 17.034 1.00 21.68 80 TRP B N 1
ATOM 3962 C CA . TRP B 1 80 ? 22.807 -27.008 15.793 1.00 22.66 80 TRP B CA 1
ATOM 3963 C C . TRP B 1 80 ? 23.823 -26.796 14.657 1.00 22.63 80 TRP B C 1
ATOM 3964 O O . TRP B 1 80 ? 23.592 -27.231 13.520 1.00 22.99 80 TRP B O 1
ATOM 3975 N N . SER B 1 81 ? 24.938 -26.126 14.972 1.00 21.89 81 SER B N 1
ATOM 3976 C CA . SER B 1 81 ? 26.013 -25.884 14.001 1.00 22.44 81 SER B CA 1
ATOM 3977 C C . SER B 1 81 ? 26.547 -27.192 13.480 1.00 23.00 81 SER B C 1
ATOM 3978 O O . SER B 1 81 ? 26.721 -27.368 12.285 1.00 23.16 81 SER B O 1
ATOM 3981 N N . ALA B 1 82 ? 26.855 -28.096 14.402 1.00 23.08 82 ALA B N 1
ATOM 3982 C CA . ALA B 1 82 ? 27.421 -29.376 14.022 1.00 24.04 82 ALA B CA 1
ATOM 3983 C C . ALA B 1 82 ? 26.413 -30.205 13.222 1.00 25.43 82 ALA B C 1
ATOM 3984 O O . ALA B 1 82 ? 26.784 -31.111 12.474 1.00 26.39 82 ALA B O 1
ATOM 3986 N N . MET B 1 83 ? 25.134 -29.891 13.388 1.00 26.05 83 MET B N 1
ATOM 3987 C CA . MET B 1 83 ? 24.083 -30.540 12.618 1.00 27.54 83 MET B CA 1
ATOM 3988 C C . MET B 1 83 ? 23.817 -29.820 11.296 1.00 28.25 83 MET B C 1
ATOM 3989 O O . MET B 1 83 ? 23.036 -30.301 10.476 1.00 29.29 83 MET B O 1
ATOM 3994 N N . PHE B 1 84 ? 24.462 -28.665 11.105 1.00 27.84 84 PHE B N 1
ATOM 3995 C CA . PHE B 1 84 ? 24.167 -27.768 9.983 1.00 28.54 84 PHE B CA 1
ATOM 3996 C C . PHE B 1 84 ? 22.682 -27.366 9.943 1.00 29.42 84 PHE B C 1
ATOM 3997 O O . PHE B 1 84 ? 22.093 -27.192 8.874 1.00 30.65 84 PHE B O 1
ATOM 4005 N N . GLU B 1 85 ? 22.095 -27.213 11.127 1.00 29.56 85 GLU B N 1
ATOM 4006 C CA . GLU B 1 85 ? 20.699 -26.824 11.256 1.00 30.44 85 GLU B CA 1
ATOM 4007 C C . GLU B 1 85 ? 20.484 -25.510 12.020 1.00 29.55 85 GLU B C 1
ATOM 4008 O O . GLU B 1 85 ? 21.339 -25.091 12.800 1.00 28.61 85 GLU B O 1
ATOM 4014 N N . PRO B 1 86 ? 19.364 -24.816 11.735 1.00 29.98 86 PRO B N 1
ATOM 4015 C CA . PRO B 1 86 ? 18.460 -25.131 10.630 1.00 30.81 86 PRO B CA 1
ATOM 4016 C C . PRO B 1 86 ? 19.103 -24.750 9.302 1.00 30.37 86 PRO B C 1
ATOM 4017 O O . PRO B 1 86 ? 18.672 -25.205 8.250 1.00 32.02 86 PRO B O 1
ATOM 4021 N N . ILE B 1 87 ? 20.145 -23.931 9.381 1.00 29.13 87 ILE B N 1
ATOM 4022 C CA . ILE B 1 87 ? 20.928 -23.491 8.238 1.00 28.76 87 ILE B CA 1
ATOM 4023 C C . ILE B 1 87 ? 22.402 -23.649 8.614 1.00 27.38 87 ILE B C 1
ATOM 4024 O O . ILE B 1 87 ? 22.774 -23.339 9.759 1.00 26.70 87 ILE B O 1
ATOM 4029 N N . PRO B 1 88 ? 23.246 -24.149 7.681 1.00 27.05 88 PRO B N 1
ATOM 4030 C CA . PRO B 1 88 ? 24.668 -24.247 8.021 1.00 25.77 88 PRO B CA 1
ATOM 4031 C C . PRO B 1 88 ? 25.251 -22.903 8.386 1.00 24.37 88 PRO B C 1
ATOM 4032 O O . PRO B 1 88 ? 24.974 -21.901 7.724 1.00 23.91 88 PRO B O 1
ATOM 4036 N N . THR B 1 89 ? 26.047 -22.901 9.454 1.00 23.16 89 THR B N 1
ATOM 4037 C CA . THR B 1 89 ? 26.647 -21.686 9.977 1.00 21.94 89 THR B CA 1
ATOM 4038 C C . THR B 1 89 ? 27.491 -20.972 8.921 1.00 22.02 89 THR B C 1
ATOM 4039 O O . THR B 1 89 ? 27.560 -19.743 8.902 1.00 21.63 89 THR B O 1
ATOM 4043 N N . PHE B 1 90 ? 28.097 -21.735 8.016 1.00 22.66 90 PHE B N 1
ATOM 4044 C CA . PHE B 1 90 ? 28.864 -21.127 6.929 1.00 22.99 90 PHE B CA 1
ATOM 4045 C C . PHE B 1 90 ? 28.074 -20.075 6.147 1.00 23.08 90 PHE B C 1
ATOM 4046 O O . PHE B 1 90 ? 28.647 -19.090 5.677 1.00 22.95 90 PHE B O 1
ATOM 4054 N N . HIS B 1 91 ? 26.762 -20.267 6.040 1.00 23.22 91 HIS B N 1
ATOM 4055 C CA . HIS B 1 91 ? 25.902 -19.263 5.430 0.50 23.52 91 HIS B CA 1
ATOM 4056 C C . HIS B 1 91 ? 25.955 -17.986 6.256 1.00 22.71 91 HIS B C 1
ATOM 4057 O O . HIS B 1 91 ? 26.039 -16.890 5.697 1.00 22.67 91 HIS B O 1
ATOM 4064 N N . PHE B 1 92 ? 25.942 -18.134 7.583 1.00 21.76 92 PHE B N 1
ATOM 4065 C CA . PHE B 1 92 ? 26.083 -16.989 8.488 1.00 20.76 92 PHE B CA 1
ATOM 4066 C C . PHE B 1 92 ? 27.460 -16.355 8.396 1.00 19.81 92 PHE B C 1
ATOM 4067 O O . PHE B 1 92 ? 27.575 -15.133 8.378 1.00 19.20 92 PHE B O 1
ATOM 4075 N N . LEU B 1 93 ? 28.501 -17.176 8.328 1.00 19.88 93 LEU B N 1
ATOM 4076 C CA . LEU B 1 93 ? 29.856 -16.642 8.204 1.00 19.42 93 LEU B CA 1
ATOM 4077 C C . LEU B 1 93 ? 29.983 -15.802 6.949 1.00 20.13 93 LEU B C 1
ATOM 4078 O O . LEU B 1 93 ? 30.567 -14.716 6.971 1.00 19.79 93 LEU B O 1
ATOM 4083 N N . LYS B 1 94 ? 29.381 -16.277 5.869 1.00 21.10 94 LYS B N 1
ATOM 4084 C CA . LYS B 1 94 ? 29.429 -15.533 4.619 1.00 22.25 94 LYS B CA 1
ATOM 4085 C C . LYS B 1 94 ? 28.639 -14.220 4.718 1.00 21.90 94 LYS B C 1
ATOM 4086 O O . LYS B 1 94 ? 29.118 -13.175 4.291 1.00 21.77 94 LYS B O 1
ATOM 4092 N N . GLN B 1 95 ? 27.455 -14.265 5.323 1.00 21.88 95 GLN B N 1
ATOM 4093 C CA . GLN B 1 95 ? 26.671 -13.050 5.551 1.00 22.39 95 GLN B CA 1
ATOM 4094 C C . GLN B 1 95 ? 27.467 -12.054 6.389 1.00 21.00 95 GLN B C 1
ATOM 4095 O O . GLN B 1 95 ? 27.502 -10.869 6.089 1.00 20.81 95 GLN B O 1
ATOM 4101 N N . ASN B 1 96 ? 28.098 -12.560 7.438 1.00 19.71 96 ASN B N 1
ATOM 4102 C CA . ASN B 1 96 ? 28.958 -11.780 8.295 1.00 18.86 96 ASN B CA 1
ATOM 4103 C C . ASN B 1 96 ? 30.055 -11.100 7.468 1.00 19.15 96 ASN B C 1
ATOM 4104 O O . ASN B 1 96 ? 30.195 -9.881 7.494 1.00 18.81 96 ASN B O 1
ATOM 4109 N N . ALA B 1 97 ? 30.812 -11.910 6.725 1.00 19.47 97 ALA B N 1
ATOM 4110 C CA . ALA B 1 97 ? 31.924 -11.422 5.913 1.00 19.96 97 ALA B CA 1
ATOM 4111 C C . ALA B 1 97 ? 31.513 -10.412 4.847 1.00 20.72 97 ALA B C 1
ATOM 4112 O O . ALA B 1 97 ? 32.335 -9.615 4.412 1.00 20.66 97 ALA B O 1
ATOM 4114 N N . ARG B 1 98 ? 30.246 -10.457 4.435 1.00 21.50 98 ARG B N 1
ATOM 4115 C CA . ARG B 1 98 ? 29.722 -9.545 3.420 1.00 22.98 98 ARG B CA 1
ATOM 4116 C C . ARG B 1 98 ? 29.726 -8.071 3.851 1.00 22.15 98 ARG B C 1
ATOM 4117 O O . ARG B 1 98 ? 29.609 -7.181 3.012 1.00 22.52 98 ARG B O 1
ATOM 4125 N N . GLN B 1 99 ? 29.868 -7.822 5.156 1.00 20.79 99 GLN B N 1
ATOM 4126 C CA . GLN B 1 99 ? 30.085 -6.475 5.676 1.00 20.10 99 GLN B CA 1
ATOM 4127 C C . GLN B 1 99 ? 31.432 -5.928 5.221 1.00 19.92 99 GLN B C 1
ATOM 4128 O O . GLN B 1 99 ? 31.659 -4.721 5.260 1.00 20.12 99 GLN B O 1
ATOM 4134 N N . GLY B 1 100 ? 32.339 -6.815 4.825 1.00 19.77 100 GLY B N 1
ATOM 4135 C CA . GLY B 1 100 ? 33.675 -6.386 4.455 1.00 19.79 100 GLY B CA 1
ATOM 4136 C C . GLY B 1 100 ? 34.474 -5.960 5.672 1.00 18.87 100 GLY B C 1
ATOM 4137 O O . GLY B 1 100 ? 34.046 -6.161 6.814 1.00 18.40 100 GLY B O 1
ATOM 4138 N N . GLY B 1 101 ? 35.628 -5.354 5.414 1.00 18.81 101 GLY B N 1
ATOM 4139 C CA . GLY B 1 101 ? 36.553 -4.951 6.461 1.00 18.13 101 GLY B CA 1
ATOM 4140 C C . GLY B 1 101 ? 36.961 -6.141 7.298 1.00 17.55 101 GLY B C 1
ATOM 4141 O O . GLY B 1 101 ? 37.232 -7.233 6.784 1.00 17.73 101 GLY B O 1
ATOM 4142 N N . TRP B 1 102 ? 36.978 -5.931 8.606 1.00 16.56 102 TRP B N 1
ATOM 4143 C CA . TRP B 1 102 ? 37.394 -6.968 9.528 1.00 16.03 102 TRP B CA 1
ATOM 4144 C C . TRP B 1 102 ? 36.486 -8.174 9.484 1.00 15.74 102 TRP B C 1
ATOM 4145 O O . TRP B 1 102 ? 36.929 -9.282 9.777 1.00 15.46 102 TRP B O 1
ATOM 4156 N N . ALA B 1 103 ? 35.222 -7.955 9.105 1.00 16.08 103 ALA B N 1
ATOM 4157 C CA . ALA B 1 103 ? 34.238 -9.041 9.046 1.00 16.16 103 ALA B CA 1
ATOM 4158 C C . ALA B 1 103 ? 34.619 -10.172 8.102 1.00 17.11 103 ALA B C 1
ATOM 4159 O O . ALA B 1 103 ? 34.223 -11.303 8.334 1.00 16.82 103 ALA B O 1
ATOM 4161 N N . THR B 1 104 ? 35.415 -9.870 7.072 1.00 18.22 104 THR B N 1
ATOM 4162 C CA . THR B 1 104 ? 35.765 -10.863 6.047 1.00 19.31 104 THR B CA 1
ATOM 4163 C C . THR B 1 104 ? 36.465 -12.087 6.646 1.00 19.12 104 THR B C 1
ATOM 4164 O O . THR B 1 104 ? 36.268 -13.202 6.170 1.00 19.88 104 THR B O 1
ATOM 4168 N N . ARG B 1 105 ? 37.252 -11.882 7.708 1.00 18.40 105 ARG B N 1
ATOM 4169 C CA . ARG B 1 105 ? 37.977 -12.977 8.361 1.00 17.81 105 ARG B CA 1
ATOM 4170 C C . ARG B 1 105 ? 37.072 -14.132 8.788 1.00 17.62 105 ARG B C 1
ATOM 4171 O O . ARG B 1 105 ? 37.526 -15.260 8.876 1.00 17.20 105 ARG B O 1
ATOM 4179 N N . HIS B 1 106 ? 35.808 -13.840 9.068 1.00 17.48 106 HIS B N 1
ATOM 4180 C CA . HIS B 1 106 ? 34.842 -14.859 9.508 1.00 17.90 106 HIS B CA 1
ATOM 4181 C C . HIS B 1 106 ? 34.511 -15.927 8.491 1.00 19.06 106 HIS B C 1
ATOM 4182 O O . HIS B 1 106 ? 34.203 -17.082 8.842 1.00 19.39 106 HIS B O 1
ATOM 4189 N N . ASP B 1 107 ? 34.602 -15.542 7.227 1.00 20.39 107 ASP B N 1
ATOM 4190 C CA . ASP B 1 107 ? 34.305 -16.435 6.140 1.00 21.69 107 ASP B CA 1
ATOM 4191 C C . ASP B 1 107 ? 35.542 -17.301 5.904 1.00 22.17 107 ASP B C 1
ATOM 4192 O O . ASP B 1 107 ? 36.524 -16.872 5.299 1.00 22.45 107 ASP B O 1
ATOM 4197 N N . GLN B 1 108 ? 35.493 -18.517 6.431 1.00 22.42 108 GLN B N 1
ATOM 4198 C CA . GLN B 1 108 ? 36.608 -19.438 6.358 1.00 22.65 108 GLN B CA 1
ATOM 4199 C C . GLN B 1 108 ? 36.037 -20.777 5.943 1.00 23.68 108 GLN B C 1
ATOM 4200 O O . GLN B 1 108 ? 34.831 -20.983 6.081 1.00 23.61 108 GLN B O 1
ATOM 4206 N N . PRO B 1 109 ? 36.885 -21.682 5.402 1.00 24.73 109 PRO B N 1
ATOM 4207 C CA . PRO B 1 109 ? 36.432 -23.043 5.098 1.00 25.63 109 PRO B CA 1
ATOM 4208 C C . PRO B 1 109 ? 36.309 -23.880 6.359 1.00 25.30 109 PRO B C 1
ATOM 4209 O O . PRO B 1 109 ? 35.876 -25.037 6.313 1.00 26.55 109 PRO B O 1
ATOM 4213 N N . TYR B 1 110 ? 36.721 -23.301 7.477 1.00 24.14 110 TYR B N 1
ATOM 4214 C CA . TYR B 1 110 ? 36.474 -23.898 8.780 1.00 23.42 110 TYR B CA 1
ATOM 4215 C C . TYR B 1 110 ? 35.661 -22.929 9.634 1.00 21.80 110 TYR B C 1
ATOM 4216 O O . TYR B 1 110 ? 35.719 -21.703 9.472 1.00 20.94 110 TYR B O 1
ATOM 4225 N N . HIS B 1 111 ? 34.921 -23.489 10.568 1.00 20.64 111 HIS B N 1
ATOM 4226 C CA . HIS B 1 111 ? 34.197 -22.684 11.510 1.00 19.45 111 HIS B CA 1
ATOM 4227 C C . HIS B 1 111 ? 34.507 -23.142 12.928 1.00 18.67 111 HIS B C 1
ATOM 4228 O O . HIS B 1 111 ? 34.127 -24.247 13.326 1.00 18.70 111 HIS B O 1
ATOM 4235 N N . VAL B 1 112 ? 35.203 -22.289 13.676 1.00 17.46 112 VAL B N 1
ATOM 4236 C CA . VAL B 1 112 ? 35.543 -22.601 15.058 1.00 16.29 112 VAL B CA 1
ATOM 4237 C C . VAL B 1 112 ? 34.337 -22.241 15.912 1.00 15.75 112 VAL B C 1
ATOM 4238 O O . VAL B 1 112 ? 33.934 -21.084 15.993 1.00 15.39 112 VAL B O 1
ATOM 4242 N N . LEU B 1 113 ? 33.765 -23.268 16.520 1.00 15.91 113 LEU B N 1
ATOM 4243 C CA . LEU B 1 113 ? 32.535 -23.139 17.277 1.00 15.71 113 LEU B CA 1
ATOM 4244 C C . LEU B 1 113 ? 32.829 -22.797 18.712 1.00 15.20 113 LEU B C 1
ATOM 4245 O O . LEU B 1 113 ? 33.985 -22.711 19.110 1.00 15.02 113 LEU B O 1
ATOM 4250 N N . GLY B 1 114 ? 31.769 -22.610 19.495 1.00 15.03 114 GLY B N 1
ATOM 4251 C CA . GLY B 1 114 ? 31.917 -22.311 20.884 1.00 14.64 114 GLY B CA 1
ATOM 4252 C C . GLY B 1 114 ? 31.436 -20.913 21.095 1.00 14.27 114 GLY B C 1
ATOM 4253 O O . GLY B 1 114 ? 31.896 -19.989 20.439 1.00 14.12 114 GLY B O 1
ATOM 4254 N N . SER B 1 115 ? 30.508 -20.760 22.015 1.00 14.18 115 SER B N 1
ATOM 4255 C CA . SER B 1 115 ? 29.765 -19.516 22.105 1.00 13.99 115 SER B CA 1
ATOM 4256 C C . SER B 1 115 ? 29.832 -18.882 23.474 1.00 14.02 115 SER B C 1
ATOM 4257 O O . SER B 1 115 ? 29.296 -17.794 23.681 1.00 14.08 115 SER B O 1
ATOM 4260 N N . ASP B 1 116 ? 30.505 -19.549 24.400 1.00 14.09 116 ASP B N 1
ATOM 4261 C CA . ASP B 1 116 ? 30.964 -18.861 25.603 1.00 14.38 116 ASP B CA 1
ATOM 4262 C C . ASP B 1 116 ? 32.293 -19.460 25.988 1.00 14.25 116 ASP B C 1
ATOM 4263 O O . ASP B 1 116 ? 32.754 -20.440 25.382 1.00 15.03 116 ASP B O 1
ATOM 4268 N N . CYS B 1 117 ? 32.943 -18.858 26.967 1.00 13.73 117 CYS B N 1
ATOM 4269 C CA . CYS B 1 117 ? 34.187 -19.417 27.445 1.00 13.39 117 CYS B CA 1
ATOM 4270 C C . CYS B 1 117 ? 34.657 -18.620 28.614 1.00 13.00 117 CYS B C 1
ATOM 4271 O O . CYS B 1 117 ? 34.069 -17.598 28.942 1.00 12.85 117 CYS B O 1
ATOM 4274 N N . SER B 1 118 ? 35.700 -19.129 29.257 1.00 13.11 118 SER B N 1
ATOM 4275 C CA . SER B 1 118 ? 36.403 -18.394 30.256 1.00 13.05 118 SER B CA 1
ATOM 4276 C C . SER B 1 118 ? 37.835 -18.547 29.826 1.00 13.14 118 SER B C 1
ATOM 4277 O O . SER B 1 118 ? 38.195 -19.506 29.128 1.00 13.32 118 SER B O 1
ATOM 4280 N N . GLY B 1 119 ? 38.645 -17.580 30.178 1.00 13.09 119 GLY B N 1
ATOM 4281 C CA . GLY B 1 119 ? 40.028 -17.675 29.793 1.00 13.25 119 GLY B CA 1
ATOM 4282 C C . GLY B 1 119 ? 40.805 -16.455 30.197 1.00 13.22 119 GLY B C 1
ATOM 4283 O O . GLY B 1 119 ? 40.420 -15.709 31.082 1.00 13.15 119 GLY B O 1
ATOM 4284 N N . VAL B 1 120 ? 41.927 -16.288 29.526 1.00 13.35 120 VAL B N 1
ATOM 4285 C CA . VAL B 1 120 ? 42.891 -15.303 29.885 1.00 13.46 120 VAL B CA 1
ATOM 4286 C C . VAL B 1 120 ? 43.143 -14.492 28.645 1.00 13.35 120 VAL B C 1
ATOM 4287 O O . VAL B 1 120 ? 43.426 -15.035 27.556 1.00 13.44 120 VAL B O 1
ATOM 4291 N N . VAL B 1 121 ? 43.013 -13.184 28.806 1.00 13.23 121 VAL B N 1
ATOM 4292 C CA . VAL B 1 121 ? 43.335 -12.273 27.738 1.00 13.19 121 VAL B CA 1
ATOM 4293 C C . VAL B 1 121 ? 44.799 -12.457 27.398 1.00 13.54 121 VAL B C 1
ATOM 4294 O O . VAL B 1 121 ? 45.624 -12.548 28.291 1.00 13.81 121 VAL B O 1
ATOM 4298 N N . VAL B 1 122 ? 45.113 -12.570 26.108 1.00 13.62 122 VAL B N 1
ATOM 4299 C CA . VAL B 1 122 ? 46.518 -12.621 25.716 1.00 14.03 122 VAL B CA 1
ATOM 4300 C C . VAL B 1 122 ? 46.912 -11.480 24.793 1.00 14.09 122 VAL B C 1
ATOM 4301 O O . VAL B 1 122 ? 48.088 -11.122 24.744 1.00 14.64 122 VAL B O 1
ATOM 4305 N N . ARG B 1 123 ? 45.958 -10.952 24.030 1.00 13.80 123 ARG B N 1
ATOM 4306 C CA . ARG B 1 123 ? 46.204 -9.777 23.220 1.00 13.87 123 ARG B CA 1
ATOM 4307 C C . ARG B 1 123 ? 44.958 -8.950 23.121 1.00 13.64 123 ARG B C 1
ATOM 4308 O O . ARG B 1 123 ? 43.841 -9.480 23.198 1.00 13.25 123 ARG B O 1
ATOM 4316 N N . THR B 1 124 ? 45.151 -7.643 22.975 1.00 13.58 124 THR B N 1
ATOM 4317 C CA . THR B 1 124 ? 44.048 -6.741 22.713 1.00 13.36 124 THR B CA 1
ATOM 4318 C C . THR B 1 124 ? 44.354 -5.901 21.476 1.00 13.67 124 THR B C 1
ATOM 4319 O O . THR B 1 124 ? 45.492 -5.503 21.243 1.00 14.20 124 THR B O 1
ATOM 4323 N N . GLY B 1 125 ? 43.325 -5.644 20.675 1.00 13.63 125 GLY B N 1
ATOM 4324 C CA . GLY B 1 125 ? 43.428 -4.725 19.557 1.00 13.62 125 GLY B CA 1
ATOM 4325 C C . GLY B 1 125 ? 43.717 -3.329 20.073 1.00 13.73 125 GLY B C 1
ATOM 4326 O O . GLY B 1 125 ? 43.494 -3.030 21.245 1.00 13.61 125 GLY B O 1
ATOM 4327 N N . ILE B 1 126 ? 44.189 -2.465 19.189 1.00 14.02 126 ILE B N 1
ATOM 4328 C CA . ILE B 1 126 ? 44.604 -1.118 19.595 1.00 14.82 126 ILE B CA 1
ATOM 4329 C C . ILE B 1 126 ? 43.452 -0.233 20.046 1.00 14.50 126 ILE B C 1
ATOM 4330 O O . ILE B 1 126 ? 43.668 0.829 20.630 1.00 14.97 126 ILE B O 1
ATOM 4335 N N . GLY B 1 127 ? 42.227 -0.669 19.777 1.00 14.11 127 GLY B N 1
ATOM 4336 C CA . GLY B 1 127 ? 41.040 0.085 20.190 1.00 13.74 127 GLY B CA 1
ATOM 4337 C C . GLY B 1 127 ? 40.351 -0.500 21.398 1.00 13.47 127 GLY B C 1
ATOM 4338 O O . GLY B 1 127 ? 39.267 -0.051 21.797 1.00 13.68 127 GLY B O 1
ATOM 4339 N N . VAL B 1 128 ? 40.996 -1.493 21.995 1.00 13.35 128 VAL B N 1
ATOM 4340 C CA . VAL B 1 128 ? 40.467 -2.143 23.163 1.00 13.14 128 VAL B CA 1
ATOM 4341 C C . VAL B 1 128 ? 40.941 -1.426 24.396 1.00 13.30 128 VAL B C 1
ATOM 4342 O O . VAL B 1 128 ? 42.139 -1.176 24.579 1.00 13.52 128 VAL B O 1
ATOM 4346 N N . ARG B 1 129 ? 39.979 -1.085 25.237 1.00 13.26 129 ARG B N 1
ATOM 4347 C CA . ARG B 1 129 ? 40.262 -0.421 26.498 1.00 13.59 129 ARG B CA 1
ATOM 4348 C C . ARG B 1 129 ? 40.287 -1.378 27.665 1.00 13.38 129 ARG B C 1
ATOM 4349 O O . ARG B 1 129 ? 39.618 -2.419 27.636 1.00 13.13 129 ARG B O 1
ATOM 4357 N N . ARG B 1 130 ? 41.098 -1.004 28.657 1.00 18.32 130 ARG B N 1
ATOM 4358 C CA . ARG B 1 130 ? 41.117 -1.574 30.003 1.00 18.35 130 ARG B CA 1
ATOM 4359 C C . ARG B 1 130 ? 41.680 -2.981 30.086 1.00 18.23 130 ARG B C 1
ATOM 4360 O O . ARG B 1 130 ? 42.543 -3.247 30.918 1.00 17.91 130 ARG B O 1
ATOM 4368 N N . TRP B 1 131 ? 41.191 -3.870 29.227 1.00 17.80 131 TRP B N 1
ATOM 4369 C CA . TRP B 1 131 ? 41.655 -5.264 29.216 1.00 17.90 131 TRP B CA 1
ATOM 4370 C C . TRP B 1 131 ? 43.137 -5.350 28.931 1.00 18.09 131 TRP B C 1
ATOM 4371 O O . TRP B 1 131 ? 43.665 -4.643 28.080 1.00 17.97 131 TRP B O 1
ATOM 4382 N N . LYS B 1 132 ? 43.789 -6.225 29.676 1.00 18.35 132 LYS B N 1
ATOM 4383 C CA . LYS B 1 132 ? 45.229 -6.401 29.590 1.00 19.09 132 LYS B CA 1
ATOM 4384 C C . LYS B 1 132 ? 45.492 -7.882 29.446 1.00 18.53 132 LYS B C 1
ATOM 4385 O O . LYS B 1 132 ? 44.727 -8.701 29.965 1.00 17.83 132 LYS B O 1
ATOM 4391 N N . PRO B 1 133 ? 46.571 -8.230 28.738 1.00 18.55 133 PRO B N 1
ATOM 4392 C CA . PRO B 1 133 ? 46.954 -9.627 28.757 1.00 18.53 133 PRO B CA 1
ATOM 4393 C C . PRO B 1 133 ? 47.058 -10.125 30.193 1.00 18.48 133 PRO B C 1
ATOM 4394 O O . PRO B 1 133 ? 47.501 -9.397 31.073 1.00 19.01 133 PRO B O 1
ATOM 4398 N N . GLY B 1 134 ? 46.600 -11.345 30.427 1.00 18.24 134 GLY B N 1
ATOM 4399 C CA . GLY B 1 134 ? 46.610 -11.919 31.757 1.00 18.38 134 GLY B CA 1
ATOM 4400 C C . GLY B 1 134 ? 45.270 -11.789 32.451 1.00 18.13 134 GLY B C 1
ATOM 4401 O O . GLY B 1 134 ? 45.009 -12.478 33.435 1.00 18.20 134 GLY B O 1
ATOM 4402 N N . ASP B 1 135 ? 44.408 -10.907 31.948 1.00 17.88 135 ASP B N 1
ATOM 4403 C CA . ASP B 1 135 ? 43.120 -10.705 32.613 1.00 17.68 135 ASP B CA 1
ATOM 4404 C C . ASP B 1 135 ? 42.262 -11.941 32.489 1.00 17.48 135 ASP B C 1
ATOM 4405 O O . ASP B 1 135 ? 42.169 -12.541 31.420 1.00 17.36 135 ASP B O 1
ATOM 4410 N N . HIS B 1 136 ? 41.637 -12.314 33.595 1.00 17.49 136 HIS B N 1
ATOM 4411 C CA . HIS B 1 136 ? 40.742 -13.449 33.603 1.00 17.35 136 HIS B CA 1
ATOM 4412 C C . HIS B 1 136 ? 39.379 -12.974 33.189 1.00 17.04 136 HIS B C 1
ATOM 4413 O O . HIS B 1 136 ? 38.802 -12.076 33.801 1.00 17.00 136 HIS B O 1
ATOM 4420 N N . VAL B 1 137 ? 38.883 -13.585 32.129 1.00 16.87 137 VAL B N 1
ATOM 4421 C CA . VAL B 1 137 ? 37.655 -13.145 31.511 1.00 16.61 137 VAL B CA 1
ATOM 4422 C C . VAL B 1 137 ? 36.687 -14.291 31.312 1.00 16.50 137 VAL B C 1
ATOM 4423 O O . VAL B 1 137 ? 37.079 -15.460 31.267 1.00 16.62 137 VAL B O 1
ATOM 4427 N N . ILE B 1 138 ? 35.412 -13.949 31.227 1.00 16.31 138 ILE B N 1
ATOM 4428 C CA . ILE B 1 138 ? 34.479 -14.788 30.528 1.00 16.21 138 ILE B CA 1
ATOM 4429 C C . ILE B 1 138 ? 34.100 -14.042 29.279 1.00 16.06 138 ILE B C 1
ATOM 4430 O O . ILE B 1 138 ? 34.186 -12.812 29.221 1.00 16.02 138 ILE B O 1
ATOM 4435 N N . VAL B 1 139 ? 33.722 -14.807 28.281 1.00 16.04 139 VAL B N 1
ATOM 4436 C CA . VAL B 1 139 ? 33.254 -14.267 27.026 1.00 15.95 139 VAL B CA 1
ATOM 4437 C C . VAL B 1 139 ? 31.807 -14.690 26.910 1.00 15.86 139 VAL B C 1
ATOM 4438 O O . VAL B 1 139 ? 31.510 -15.889 27.004 1.00 15.93 139 VAL B O 1
ATOM 4442 N N . HIS B 1 140 ? 30.916 -13.714 26.759 1.00 15.75 140 HIS B N 1
ATOM 4443 C CA . HIS B 1 140 ? 29.534 -14.021 26.416 1.00 15.70 140 HIS B CA 1
ATOM 4444 C C . HIS B 1 140 ? 29.363 -13.904 24.892 1.00 15.73 140 HIS B C 1
ATOM 4445 O O . HIS B 1 140 ? 30.200 -13.326 24.217 1.00 15.76 140 HIS B O 1
ATOM 4452 N N . PRO B 1 141 ? 28.286 -14.477 24.348 1.00 15.75 141 PRO B N 1
ATOM 4453 C CA . PRO B 1 141 ? 28.175 -14.637 22.894 1.00 15.85 141 PRO B CA 1
ATOM 4454 C C . PRO B 1 141 ? 27.770 -13.411 22.076 1.00 15.84 141 PRO B C 1
ATOM 4455 O O . PRO B 1 141 ? 27.819 -13.477 20.841 1.00 15.96 141 PRO B O 1
ATOM 4459 N N . ALA B 1 142 ? 27.369 -12.324 22.727 1.00 15.73 142 ALA B N 1
ATOM 4460 C CA . ALA B 1 142 ? 26.828 -11.183 21.989 1.00 15.76 142 ALA B CA 1
ATOM 4461 C C . ALA B 1 142 ? 27.923 -10.435 21.232 1.00 15.83 142 ALA B C 1
ATOM 4462 O O . ALA B 1 142 ? 28.613 -9.606 21.782 1.00 15.79 142 ALA B O 1
ATOM 4464 N N . HIS B 1 143 ? 28.062 -10.779 19.959 1.00 15.97 143 HIS B N 1
ATOM 4465 C CA . HIS B 1 143 ? 29.023 -10.186 19.058 1.00 16.10 143 HIS B CA 1
ATOM 4466 C C . HIS B 1 143 ? 28.262 -9.145 18.264 1.00 16.19 143 HIS B C 1
ATOM 4467 O O . HIS B 1 143 ? 27.512 -9.454 17.326 1.00 16.32 143 HIS B O 1
ATOM 4474 N N . VAL B 1 144 ? 28.433 -7.901 18.673 1.00 16.17 144 VAL B N 1
ATOM 4475 C CA . VAL B 1 144 ? 27.543 -6.860 18.209 1.00 16.26 144 VAL B CA 1
ATOM 4476 C C . VAL B 1 144 ? 28.341 -5.694 17.645 1.00 16.41 144 VAL B C 1
ATOM 4477 O O . VAL B 1 144 ? 29.550 -5.568 17.911 1.00 16.41 144 VAL B O 1
ATOM 4481 N N . ASP B 1 145 ? 27.654 -4.870 16.858 1.00 16.58 145 ASP B N 1
ATOM 4482 C CA . ASP B 1 145 ? 28.271 -3.762 16.160 1.00 17.18 145 ASP B CA 1
ATOM 4483 C C . ASP B 1 145 ? 27.918 -2.503 16.932 1.00 17.18 145 ASP B C 1
ATOM 4484 O O . ASP B 1 145 ? 26.790 -2.079 16.958 1.00 17.04 145 ASP B O 1
ATOM 4489 N N . GLU B 1 146 ? 28.896 -1.912 17.583 1.00 17.85 146 GLU B N 1
ATOM 4490 C CA . GLU B 1 146 ? 28.621 -0.794 18.477 1.00 18.66 146 GLU B CA 1
ATOM 4491 C C . GLU B 1 146 ? 28.488 0.534 17.759 1.00 18.61 146 GLU B C 1
ATOM 4492 O O . GLU B 1 146 ? 28.214 1.564 18.378 1.00 18.84 146 GLU B O 1
ATOM 4498 N N . GLN B 1 147 ? 28.679 0.506 16.451 1.00 18.43 147 GLN B N 1
ATOM 4499 C CA . GLN B 1 147 ? 28.397 1.671 15.629 1.00 18.61 147 GLN B CA 1
ATOM 4500 C C . GLN B 1 147 ? 26.950 1.764 15.244 1.00 18.29 147 GLN B C 1
ATOM 4501 O O . GLN B 1 147 ? 26.475 2.833 14.907 1.00 19.47 147 GLN B O 1
ATOM 4507 N N . GLU B 1 148 ? 26.257 0.642 15.265 1.00 17.72 148 GLU B N 1
ATOM 4508 C CA . GLU B 1 148 ? 24.830 0.622 14.978 1.00 17.60 148 GLU B CA 1
ATOM 4509 C C . GLU B 1 148 ? 24.116 1.392 16.044 1.00 17.48 148 GLU B C 1
ATOM 4510 O O . GLU B 1 148 ? 24.335 1.133 17.205 1.00 17.23 148 GLU B O 1
ATOM 4516 N N . PRO B 1 149 ? 23.262 2.350 15.653 1.00 17.74 149 PRO B N 1
ATOM 4517 C CA . PRO B 1 149 ? 22.444 3.006 16.669 1.00 17.69 149 PRO B CA 1
ATOM 4518 C C . PRO B 1 149 ? 21.674 2.033 17.564 1.00 17.40 149 PRO B C 1
ATOM 4519 O O . PRO B 1 149 ? 21.633 2.223 18.774 1.00 17.24 149 PRO B O 1
ATOM 4523 N N . ALA B 1 150 ? 21.089 0.992 16.982 1.00 17.37 150 ALA B N 1
ATOM 4524 C CA . ALA B 1 150 ? 20.253 0.068 17.758 1.00 17.15 150 ALA B CA 1
ATOM 4525 C C . ALA B 1 150 ? 20.996 -0.487 18.959 1.00 16.84 150 ALA B C 1
ATOM 4526 O O . ALA B 1 150 ? 20.414 -0.690 20.009 1.00 16.70 150 ALA B O 1
ATOM 4528 N N . THR B 1 151 ? 22.294 -0.721 18.790 1.00 16.78 151 THR B N 1
ATOM 4529 C CA . THR B 1 151 ? 23.119 -1.325 19.837 1.00 16.53 151 THR B CA 1
ATOM 4530 C C . THR B 1 151 ? 23.096 -0.503 21.122 1.00 16.48 151 THR B C 1
ATOM 4531 O O . THR B 1 151 ? 23.147 -1.054 22.197 1.00 16.30 151 THR B O 1
ATOM 4535 N N . HIS B 1 152 ? 22.989 0.816 20.965 1.00 16.69 152 HIS B N 1
ATOM 4536 C CA . HIS B 1 152 ? 22.985 1.758 22.066 1.00 16.72 152 HIS B CA 1
ATOM 4537 C C . HIS B 1 152 ? 21.627 1.882 22.762 1.00 16.71 152 HIS B C 1
ATOM 4538 O O . HIS B 1 152 ? 21.509 2.546 23.774 1.00 16.74 152 HIS B O 1
ATOM 4545 N N . GLY B 1 153 ? 20.617 1.270 22.171 1.00 16.71 153 GLY B N 1
ATOM 4546 C CA . GLY B 1 153 ? 19.315 1.128 22.818 1.00 16.69 153 GLY B CA 1
ATOM 4547 C C . GLY B 1 153 ? 19.286 -0.238 23.483 1.00 16.44 153 GLY B C 1
ATOM 4548 O O . GLY B 1 153 ? 18.726 -0.404 24.556 1.00 16.37 153 GLY B O 1
ATOM 4549 N N . ASP B 1 154 ? 19.924 -1.214 22.842 1.00 16.34 154 ASP B N 1
ATOM 4550 C CA . ASP B 1 154 ? 19.932 -2.590 23.334 1.00 16.15 154 ASP B CA 1
ATOM 4551 C C . ASP B 1 154 ? 20.966 -3.310 22.508 1.00 16.10 154 ASP B C 1
ATOM 4552 O O . ASP B 1 154 ? 20.805 -3.458 21.307 1.00 16.23 154 ASP B O 1
ATOM 4557 N N . GLY B 1 155 ? 22.024 -3.758 23.166 1.00 15.96 155 GLY B N 1
ATOM 4558 C CA . GLY B 1 155 ? 23.096 -4.476 22.498 1.00 15.93 155 GLY B CA 1
ATOM 4559 C C . GLY B 1 155 ? 22.636 -5.644 21.661 1.00 15.95 155 GLY B C 1
ATOM 4560 O O . GLY B 1 155 ? 23.275 -5.984 20.691 1.00 16.02 155 GLY B O 1
ATOM 4561 N N . MET B 1 156 ? 21.498 -6.240 22.006 1.00 15.93 156 MET B N 1
ATOM 4562 C CA . MET B 1 156 ? 21.027 -7.376 21.252 1.00 16.00 156 MET B CA 1
ATOM 4563 C C . MET B 1 156 ? 20.300 -6.974 19.969 1.00 16.22 156 MET B C 1
ATOM 4564 O O . MET B 1 156 ? 20.056 -7.820 19.125 1.00 16.33 156 MET B O 1
ATOM 4569 N N . LEU B 1 157 ? 19.959 -5.693 19.828 1.00 16.31 157 LEU B N 1
ATOM 4570 C CA . LEU B 1 157 ? 18.993 -5.304 18.804 1.00 16.56 157 LEU B CA 1
ATOM 4571 C C . LEU B 1 157 ? 19.537 -4.902 17.446 1.00 16.76 157 LEU B C 1
ATOM 4572 O O . LEU B 1 157 ? 18.768 -4.773 16.486 1.00 17.02 157 LEU B O 1
ATOM 4577 N N . GLY B 1 158 ? 20.843 -4.703 17.350 1.00 16.70 158 GLY B N 1
ATOM 4578 C CA . GLY B 1 158 ? 21.416 -4.255 16.069 1.00 16.93 158 GLY B CA 1
ATOM 4579 C C . GLY B 1 158 ? 21.237 -5.302 14.985 1.00 17.09 158 GLY B C 1
ATOM 4580 O O . GLY B 1 158 ? 21.147 -6.502 15.274 1.00 16.98 158 GLY B O 1
ATOM 4581 N N . THR B 1 159 ? 21.197 -4.849 13.734 1.00 17.79 159 THR B N 1
ATOM 4582 C CA . THR B 1 159 ? 21.110 -5.760 12.590 1.00 18.88 159 THR B CA 1
ATOM 4583 C C . THR B 1 159 ? 22.356 -6.633 12.538 1.00 18.37 159 THR B C 1
ATOM 4584 O O . THR B 1 159 ? 22.333 -7.733 11.976 1.00 18.97 159 THR B O 1
ATOM 4588 N N . GLU B 1 160 ? 23.455 -6.144 13.093 1.00 17.55 160 GLU B N 1
ATOM 4589 C CA . GLU B 1 160 ? 24.710 -6.893 12.992 1.00 17.31 160 GLU B CA 1
ATOM 4590 C C . GLU B 1 160 ? 24.984 -7.760 14.217 1.00 16.96 160 GLU B C 1
ATOM 4591 O O . GLU B 1 160 ? 26.080 -8.296 14.355 1.00 16.89 160 GLU B O 1
ATOM 4597 N N . GLN B 1 161 ? 23.991 -7.895 15.095 1.00 16.81 161 GLN B N 1
ATOM 4598 C CA . GLN B 1 161 ? 24.136 -8.711 16.276 1.00 16.57 161 GLN B CA 1
ATOM 4599 C C . GLN B 1 161 ? 24.302 -10.139 15.815 1.00 16.65 161 GLN B C 1
ATOM 4600 O O . GLN B 1 161 ? 23.516 -10.633 15.025 1.00 16.84 161 GLN B O 1
ATOM 4606 N N . ARG B 1 162 ? 25.323 -10.789 16.341 1.00 16.52 162 ARG B N 1
ATOM 4607 C CA . ARG B 1 162 ? 25.594 -12.165 16.030 1.00 16.61 162 ARG B CA 1
ATOM 4608 C C . ARG B 1 162 ? 25.934 -12.907 17.290 1.00 16.42 162 ARG B C 1
ATOM 4609 O O . ARG B 1 162 ? 26.228 -12.296 18.313 1.00 16.23 162 ARG B O 1
ATOM 4617 N N . ALA B 1 163 ? 25.858 -14.228 17.209 1.00 16.51 163 ALA B N 1
ATOM 4618 C CA . ALA B 1 163 ? 26.232 -15.099 18.295 1.00 16.39 163 ALA B CA 1
ATOM 4619 C C . ALA B 1 163 ? 27.647 -15.591 18.010 1.00 16.46 163 ALA B C 1
ATOM 4620 O O . ALA B 1 163 ? 27.926 -16.184 16.974 1.00 16.67 163 ALA B O 1
ATOM 4622 N N . TRP B 1 164 ? 28.536 -15.316 18.946 1.00 16.31 164 TRP B N 1
ATOM 4623 C CA . TRP B 1 164 ? 29.909 -15.719 18.839 1.00 16.38 164 TRP B CA 1
ATOM 4624 C C . TRP B 1 164 ? 29.968 -17.225 18.625 1.00 16.55 164 TRP B C 1
ATOM 4625 O O . TRP B 1 164 ? 29.252 -17.969 19.283 1.00 16.53 164 TRP B O 1
ATOM 4636 N N . GLY B 1 165 ? 30.795 -17.653 17.680 1.00 16.75 165 GLY B N 1
ATOM 4637 C CA . GLY B 1 165 ? 31.000 -19.080 17.432 1.00 16.96 165 GLY B CA 1
ATOM 4638 C C . GLY B 1 165 ? 29.865 -19.735 16.680 1.00 17.15 165 GLY B C 1
ATOM 4639 O O . GLY B 1 165 ? 29.890 -20.932 16.433 1.00 17.71 165 GLY B O 1
ATOM 4640 N N . PHE B 1 166 ? 28.858 -18.957 16.314 1.00 17.14 166 PHE B N 1
ATOM 4641 C CA . PHE B 1 166 ? 27.722 -19.491 15.581 1.00 17.65 166 PHE B CA 1
ATOM 4642 C C . PHE B 1 166 ? 27.497 -18.693 14.309 1.00 17.77 166 PHE B C 1
ATOM 4643 O O . PHE B 1 166 ? 27.530 -19.256 13.221 1.00 18.24 166 PHE B O 1
ATOM 4651 N N . GLU B 1 167 ? 27.285 -17.380 14.437 1.00 17.62 167 GLU B N 1
ATOM 4652 C CA . GLU B 1 167 ? 27.277 -16.522 13.24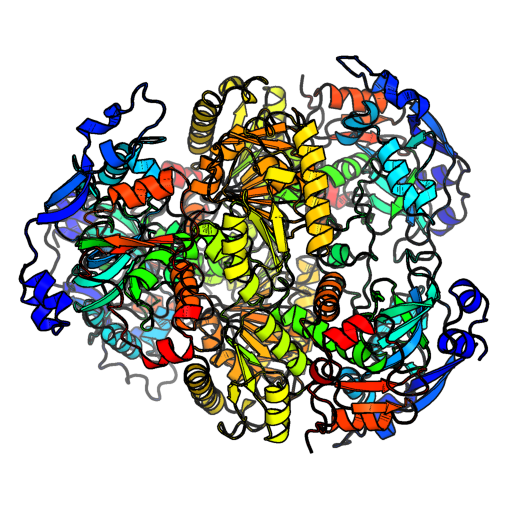9 1.00 17.98 167 GLU B CA 1
ATOM 4653 C C . GLU B 1 167 ? 28.638 -15.863 13.084 1.00 17.45 167 GLU B C 1
ATOM 4654 O O . GLU B 1 167 ? 28.836 -15.082 12.163 1.00 17.72 167 GLU B O 1
ATOM 4660 N N . THR B 1 168 ? 29.562 -16.147 13.995 1.00 17.22 168 THR B N 1
ATOM 4661 C CA . THR B 1 168 ? 30.920 -15.668 13.833 1.00 17.23 168 THR B CA 1
ATOM 4662 C C . THR B 1 168 ? 31.886 -16.811 13.922 1.00 17.34 168 THR B C 1
ATOM 4663 O O . THR B 1 168 ? 31.606 -17.841 14.524 1.00 17.32 168 THR B O 1
ATOM 4667 N N . ASN B 1 169 ? 33.054 -16.601 13.354 1.00 17.48 169 ASN B N 1
ATOM 4668 C CA . ASN B 1 169 ? 34.077 -17.574 13.498 1.00 17.60 169 ASN B CA 1
ATOM 4669 C C . ASN B 1 169 ? 34.806 -17.375 14.825 1.00 17.37 169 ASN B C 1
ATOM 4670 O O . ASN B 1 169 ? 34.455 -16.489 15.617 1.00 17.13 169 ASN B O 1
ATOM 4675 N N . PHE B 1 170 ? 35.819 -18.199 15.051 1.00 17.49 170 PHE B N 1
ATOM 4676 C CA . PHE B 1 170 ? 36.780 -17.979 16.133 1.00 17.37 170 PHE B CA 1
ATOM 4677 C C . PHE B 1 170 ? 36.113 -18.074 17.485 1.00 17.13 170 PHE B C 1
ATOM 4678 O O . PHE B 1 170 ? 36.371 -17.277 18.388 1.00 16.95 170 PHE B O 1
ATOM 4686 N N . GLY B 1 171 ? 35.267 -19.086 17.606 1.00 17.16 171 GLY B N 1
ATOM 4687 C CA . GLY B 1 171 ? 34.566 -19.365 18.833 1.00 16.99 171 GLY B CA 1
ATOM 4688 C C . GLY B 1 171 ? 35.424 -19.952 19.945 1.00 17.01 171 GLY B C 1
ATOM 4689 O O . GLY B 1 171 ? 36.622 -20.152 19.788 1.00 17.16 171 GLY B O 1
ATOM 4690 N N . GLY B 1 172 ? 34.768 -20.249 21.057 1.00 16.90 172 GLY B N 1
ATOM 4691 C CA . GLY B 1 172 ? 35.436 -20.585 22.322 1.00 16.91 172 GLY B CA 1
ATOM 4692 C C . GLY B 1 172 ? 35.858 -22.029 22.496 1.00 17.17 172 GLY B C 1
ATOM 4693 O O . GLY B 1 172 ? 36.614 -22.341 23.418 1.00 17.24 172 GLY B O 1
ATOM 4694 N N . LEU B 1 173 ? 35.386 -22.905 21.610 1.00 17.33 173 LEU B N 1
ATOM 4695 C CA . LEU B 1 173 ? 35.748 -24.319 21.679 1.00 17.63 173 LEU B CA 1
ATOM 4696 C C . LEU B 1 173 ? 37.064 -24.552 20.948 1.00 17.85 173 LEU B C 1
ATOM 4697 O O . LEU B 1 173 ? 37.137 -25.175 19.890 1.00 18.08 173 LEU B O 1
ATOM 4702 N N . ALA B 1 174 ? 38.106 -23.996 21.533 1.00 17.81 174 ALA B N 1
ATOM 4703 C CA . ALA B 1 174 ? 39.415 -23.957 20.918 1.00 18.00 174 ALA B CA 1
ATOM 4704 C C . ALA B 1 174 ? 40.345 -23.451 21.978 1.00 17.96 174 ALA B C 1
ATOM 4705 O O . ALA B 1 174 ? 39.901 -22.998 23.017 1.00 17.76 174 ALA B O 1
ATOM 4707 N N . GLU B 1 175 ? 41.640 -23.508 21.725 1.00 18.17 175 GLU B N 1
ATOM 4708 C CA . GLU B 1 175 ? 42.588 -22.994 22.685 1.00 18.18 175 GLU B CA 1
ATOM 4709 C C . GLU B 1 175 ? 42.551 -21.471 22.744 1.00 17.93 175 GLU B C 1
ATOM 4710 O O . GLU B 1 175 ? 42.882 -20.873 23.763 1.00 17.87 175 GLU B O 1
ATOM 4716 N N . TYR B 1 176 ? 42.126 -20.855 21.650 1.00 17.82 176 TYR B N 1
ATOM 4717 C CA . TYR B 1 176 ? 42.016 -19.396 21.618 1.00 17.62 176 TYR B CA 1
ATOM 4718 C C . TYR B 1 176 ? 40.690 -19.005 21.060 1.00 17.40 176 TYR B C 1
ATOM 4719 O O . TYR B 1 176 ? 40.090 -19.752 20.314 1.00 17.46 176 TYR B O 1
ATOM 4728 N N . GLY B 1 177 ? 40.257 -17.799 21.396 1.00 17.19 177 GLY B N 1
ATOM 4729 C CA . GLY B 1 177 ? 39.010 -17.291 20.873 1.00 17.01 177 GLY B CA 1
ATOM 4730 C C . GLY B 1 177 ? 39.269 -15.851 20.527 1.00 16.95 177 GLY B C 1
ATOM 4731 O O . GLY B 1 177 ? 40.066 -15.179 21.187 1.00 16.97 177 GLY B O 1
ATOM 4732 N N . VAL B 1 178 ? 38.619 -15.391 19.475 1.00 16.93 178 VAL B N 1
ATOM 4733 C CA . VAL B 1 178 ? 38.727 -14.012 19.114 1.00 16.90 178 VAL B CA 1
ATOM 4734 C C . VAL B 1 178 ? 37.365 -13.415 19.402 1.00 16.68 178 VAL B C 1
ATOM 4735 O O . VAL B 1 178 ? 36.342 -13.917 18.936 1.00 16.65 178 VAL B O 1
ATOM 4739 N N . VAL B 1 179 ? 37.362 -12.359 20.196 1.00 16.57 179 VAL B N 1
ATOM 4740 C CA . VAL B 1 179 ? 36.112 -11.797 20.652 1.00 16.39 179 VAL B CA 1
ATOM 4741 C C . VAL B 1 179 ? 36.180 -10.308 20.503 1.00 16.40 179 VAL B C 1
ATOM 4742 O O . VAL B 1 179 ? 37.264 -9.749 20.538 1.00 16.52 179 VAL B O 1
ATOM 4746 N N . ARG B 1 180 ? 35.024 -9.667 20.337 1.00 16.31 180 ARG B N 1
ATOM 4747 C CA . ARG B 1 180 ? 34.966 -8.238 20.471 1.00 16.32 180 ARG B CA 1
ATOM 4748 C C . ARG B 1 180 ? 35.124 -7.936 21.946 1.00 16.23 180 ARG B C 1
ATOM 4749 O O . ARG B 1 180 ? 34.722 -8.733 22.804 1.00 16.11 180 ARG B O 1
ATOM 4757 N N . ALA B 1 181 ? 35.747 -6.801 22.230 1.00 16.33 181 ALA B N 1
ATOM 4758 C CA . ALA B 1 181 ? 35.936 -6.395 23.600 1.00 16.31 181 ALA B CA 1
ATOM 4759 C C . ALA B 1 181 ? 34.590 -6.302 24.352 1.00 16.14 181 ALA B C 1
ATOM 4760 O O . ALA B 1 181 ? 34.548 -6.463 25.552 1.00 16.10 181 ALA B O 1
ATOM 4762 N N . SER B 1 182 ? 33.501 -6.067 23.637 1.00 16.08 182 SER B N 1
ATOM 4763 C CA . SER B 1 182 ? 32.198 -5.954 24.295 1.00 15.95 182 SER B CA 1
ATOM 4764 C C . SER B 1 182 ? 31.566 -7.319 24.579 1.00 15.82 182 SER B C 1
ATOM 4765 O O . SER B 1 182 ? 30.400 -7.400 24.933 1.00 15.73 182 SER B O 1
ATOM 4768 N N . GLN B 1 183 ? 32.345 -8.383 24.410 1.00 15.84 183 GLN B N 1
ATOM 4769 C CA . GLN B 1 183 ? 31.910 -9.713 24.794 1.00 15.77 183 GLN B CA 1
ATOM 4770 C C . GLN B 1 183 ? 32.540 -10.118 26.109 1.00 15.79 183 GLN B C 1
ATOM 4771 O O . GLN B 1 183 ? 32.247 -11.185 26.636 1.00 15.76 183 GLN B O 1
ATOM 4777 N N . LEU B 1 184 ? 33.420 -9.260 26.610 1.00 15.87 184 LEU B N 1
ATOM 4778 C CA . LEU B 1 184 ? 34.269 -9.586 27.742 1.00 15.96 184 LEU B CA 1
ATOM 4779 C C . LEU B 1 184 ? 33.733 -9.108 29.065 1.00 15.95 184 LEU B C 1
ATOM 4780 O O . LEU B 1 184 ? 33.298 -7.956 29.210 1.00 15.94 184 LEU B O 1
ATOM 4785 N N . LEU B 1 185 ? 33.838 -9.989 30.045 1.00 15.99 185 LEU B N 1
ATOM 4786 C CA . LEU B 1 185 ? 33.526 -9.638 31.417 1.00 16.04 185 LEU B CA 1
ATOM 4787 C C . LEU B 1 185 ? 34.559 -10.272 32.319 1.00 16.22 185 LEU B C 1
ATOM 4788 O O . LEU B 1 185 ? 35.099 -11.312 31.969 1.00 16.26 185 LEU B O 1
ATOM 4793 N N . PRO B 1 186 ? 34.823 -9.662 33.483 1.00 16.38 186 PRO B N 1
ATOM 4794 C CA . PRO B 1 186 ? 35.786 -10.321 34.364 1.00 16.60 186 PRO B CA 1
ATOM 4795 C C . PRO B 1 186 ? 35.231 -11.657 34.788 1.00 16.58 186 PRO B C 1
ATOM 4796 O O . PRO B 1 186 ? 34.055 -11.766 35.106 1.00 16.47 186 PRO B O 1
ATOM 4800 N N . LYS B 1 187 ? 36.067 -12.676 34.740 1.00 16.71 187 LYS B N 1
ATOM 4801 C CA . LYS B 1 187 ? 35.684 -13.995 35.209 1.00 16.76 187 LYS B CA 1
ATOM 4802 C C . LYS B 1 187 ? 35.424 -13.916 36.711 1.00 16.94 187 LYS B C 1
ATOM 4803 O O . LYS B 1 187 ? 36.231 -13.337 37.452 1.00 17.15 187 LYS B O 1
ATOM 4809 N N . PRO B 1 188 ? 34.297 -14.493 37.168 1.00 16.90 188 PRO B N 1
ATOM 4810 C CA . PRO B 1 188 ? 34.062 -14.610 38.598 1.00 17.12 188 PRO B CA 1
ATOM 4811 C C . PRO B 1 188 ? 35.242 -15.312 39.250 1.00 17.44 188 PRO B C 1
ATOM 4812 O O . PRO B 1 188 ? 35.570 -16.443 38.889 1.00 17.50 188 PRO B O 1
ATOM 4816 N N . ALA B 1 189 ? 35.885 -14.635 40.190 1.00 17.68 189 ALA B N 1
ATOM 4817 C CA . ALA B 1 189 ? 37.175 -15.087 40.707 1.00 18.02 189 ALA B CA 1
ATOM 4818 C C . ALA B 1 189 ? 37.123 -16.432 41.458 1.00 18.28 189 ALA B C 1
ATOM 4819 O O . ALA B 1 189 ? 38.092 -17.168 41.462 1.00 18.54 189 ALA B O 1
ATOM 4821 N N . HIS B 1 190 ? 35.988 -16.738 42.077 1.00 18.27 190 HIS B N 1
ATOM 4822 C CA . HIS B 1 190 ? 35.885 -17.892 42.959 1.00 18.78 190 HIS B CA 1
ATOM 4823 C C . HIS B 1 190 ? 35.619 -19.161 42.175 1.00 18.55 190 HIS B C 1
ATOM 4824 O O . HIS B 1 190 ? 35.591 -20.256 42.744 1.00 19.17 190 HIS B O 1
ATOM 4831 N N . LEU B 1 191 ? 35.410 -19.007 40.872 1.00 18.14 191 LEU B N 1
ATOM 4832 C CA . LEU B 1 191 ? 35.099 -20.130 40.005 1.00 18.06 191 LEU B CA 1
ATOM 4833 C C . LEU B 1 191 ? 36.313 -20.708 39.297 1.00 18.17 191 LEU B C 1
ATOM 4834 O O . LEU B 1 191 ? 37.294 -20.019 39.032 1.00 18.16 191 LEU B O 1
ATOM 4839 N N . THR B 1 192 ? 36.199 -21.976 38.940 1.00 18.27 192 THR B N 1
ATOM 4840 C CA . THR B 1 192 ? 37.178 -22.601 38.103 1.00 18.36 192 THR B CA 1
ATOM 4841 C C . THR B 1 192 ? 36.909 -22.186 36.664 1.00 18.01 192 THR B C 1
ATOM 4842 O O . THR B 1 192 ? 35.842 -21.623 36.333 1.00 17.73 192 THR B O 1
ATOM 4846 N N . TRP B 1 193 ? 37.861 -22.493 35.803 1.00 18.07 193 TRP B N 1
ATOM 4847 C CA . TRP B 1 193 ? 37.698 -22.165 34.402 1.00 17.80 193 TRP B CA 1
ATOM 4848 C C . TRP B 1 193 ? 36.413 -22.744 33.850 1.00 17.66 193 TRP B C 1
ATOM 4849 O O . TRP B 1 193 ? 35.624 -22.022 33.244 1.00 17.37 193 TRP B O 1
ATOM 4860 N N . GLU B 1 194 ? 36.217 -24.045 34.075 1.00 17.90 194 GLU B N 1
ATOM 4861 C CA . GLU B 1 194 ? 35.086 -24.764 33.513 1.00 17.85 194 GLU B CA 1
ATOM 4862 C C . GLU B 1 194 ? 33.749 -24.279 34.110 1.00 17.68 194 GLU B C 1
ATOM 4863 O O . GLU B 1 194 ? 32.749 -24.153 33.388 1.00 17.49 194 GLU B O 1
ATOM 4869 N N . GLU B 1 195 ? 33.742 -23.982 35.408 1.00 17.77 195 GLU B N 1
ATOM 4870 C CA . GLU B 1 195 ? 32.543 -23.446 36.067 1.00 17.65 195 GLU B CA 1
ATOM 4871 C C . GLU B 1 195 ? 32.171 -22.088 35.482 1.00 17.29 195 GLU B C 1
ATOM 4872 O O . GLU B 1 195 ? 31.010 -21.802 35.246 1.00 17.12 195 GLU B O 1
ATOM 4878 N N . ALA B 1 196 ? 33.188 -21.269 35.257 1.00 17.22 196 ALA B N 1
ATOM 4879 C CA . ALA B 1 196 ? 32.995 -19.921 34.748 1.00 16.94 196 ALA B CA 1
ATOM 4880 C C . ALA B 1 196 ? 32.507 -19.962 33.301 1.00 16.75 196 ALA B C 1
ATOM 4881 O O . ALA B 1 196 ? 31.674 -19.149 32.879 1.00 16.53 196 ALA B O 1
ATOM 4883 N N . ALA B 1 197 ? 33.017 -20.934 32.558 1.00 16.87 197 ALA B N 1
ATOM 4884 C CA . ALA B 1 197 ? 32.746 -21.048 31.126 1.00 16.75 197 ALA B CA 1
ATOM 4885 C C . ALA B 1 197 ? 31.321 -21.458 30.798 1.00 16.70 197 ALA B C 1
ATOM 4886 O O . ALA B 1 197 ? 30.835 -21.166 29.703 1.00 16.57 197 ALA B O 1
ATOM 4888 N N . VAL B 1 198 ? 30.669 -22.173 31.714 1.00 16.83 198 VAL B N 1
ATOM 4889 C CA . VAL B 1 198 ? 29.402 -22.824 31.369 1.00 16.86 198 VAL B CA 1
ATOM 4890 C C . VAL B 1 198 ? 28.221 -21.843 31.334 1.00 16.64 198 VAL B C 1
ATOM 4891 O O . VAL B 1 198 ? 27.190 -22.136 30.764 1.00 16.64 198 VAL B O 1
ATOM 4895 N N . SER B 1 199 ? 28.409 -20.663 31.903 1.00 16.49 199 SER B N 1
ATOM 4896 C CA . SER B 1 199 ? 27.282 -19.777 32.215 1.00 16.34 199 SER B CA 1
ATOM 4897 C C . SER B 1 199 ? 26.920 -18.676 31.217 1.00 16.13 199 SER B C 1
ATOM 4898 O O . SER B 1 199 ? 25.741 -18.471 30.955 1.00 16.15 199 SER B O 1
ATOM 4901 N N . PRO B 1 200 ? 27.919 -17.967 30.649 1.00 16.04 200 PRO B N 1
ATOM 4902 C CA . PRO B 1 200 ? 27.548 -16.728 29.952 1.00 15.87 200 PRO B CA 1
ATOM 4903 C C . PRO B 1 200 ? 26.371 -16.890 28.991 1.00 15.84 200 PRO B C 1
ATOM 4904 O O . PRO B 1 200 ? 25.407 -16.138 29.085 1.00 15.76 200 PRO B O 1
ATOM 4908 N N . LEU B 1 201 ? 26.418 -17.871 28.093 1.00 15.94 201 LEU B N 1
ATOM 4909 C CA . LEU B 1 201 ? 25.382 -17.944 27.085 1.00 15.96 201 LEU B CA 1
ATOM 4910 C C . LEU B 1 201 ? 24.026 -18.248 27.730 1.00 16.01 201 LEU B C 1
ATOM 4911 O O . LEU B 1 201 ? 23.083 -17.480 27.580 1.00 15.94 201 LEU B O 1
ATOM 4916 N N . CYS B 1 202 ? 23.928 -19.367 28.444 1.00 16.15 202 CYS B N 1
ATOM 4917 C CA . CYS B 1 202 ? 22.627 -19.788 28.972 1.00 16.25 202 CYS B CA 1
ATOM 4918 C C . CYS B 1 202 ? 22.131 -18.910 30.092 1.00 16.16 202 CYS B C 1
ATOM 4919 O O . CYS B 1 202 ? 20.940 -18.608 30.160 1.00 16.17 202 CYS B O 1
ATOM 4922 N N . ALA B 1 203 ? 23.038 -18.542 30.992 1.00 16.11 203 ALA B N 1
ATOM 4923 C CA . ALA B 1 203 ? 22.643 -17.739 32.120 1.00 16.06 203 ALA B CA 1
ATOM 4924 C C . ALA B 1 203 ? 22.265 -16.359 31.599 1.00 15.90 203 ALA B C 1
ATOM 4925 O O . ALA B 1 203 ? 21.256 -15.811 32.019 1.00 15.90 203 ALA B O 1
ATOM 4927 N N . GLY B 1 204 ? 23.049 -15.827 30.668 1.00 15.79 204 GLY B N 1
ATOM 4928 C CA . GLY B 1 204 ? 22.751 -14.480 30.131 1.00 15.68 204 GLY B CA 1
ATOM 4929 C C . GLY B 1 204 ? 21.403 -14.521 29.433 1.00 15.71 204 GLY B C 1
ATOM 4930 O O . GLY B 1 204 ? 20.562 -13.650 29.649 1.00 15.69 204 GLY B O 1
ATOM 4931 N N . THR B 1 205 ? 21.199 -15.564 28.617 1.00 15.80 205 THR B N 1
ATOM 4932 C CA . THR B 1 205 ? 19.950 -15.705 27.886 1.00 15.89 205 THR B CA 1
ATOM 4933 C C . THR B 1 205 ? 18.772 -15.801 28.851 1.00 15.97 205 THR B C 1
ATOM 4934 O O . THR B 1 205 ? 17.779 -15.113 28.661 1.00 15.98 205 THR B O 1
ATOM 4938 N N . ALA B 1 206 ? 18.891 -16.653 29.864 1.00 16.05 206 ALA B N 1
ATOM 4939 C CA . ALA B 1 206 ? 17.824 -16.776 30.860 1.00 16.15 206 ALA B CA 1
ATOM 4940 C C . ALA B 1 206 ? 17.634 -15.460 31.596 1.00 16.05 206 ALA B C 1
ATOM 4941 O O . ALA B 1 206 ? 16.520 -15.085 31.940 1.00 16.12 206 ALA B O 1
ATOM 4943 N N . TYR B 1 207 ? 18.738 -14.768 31.841 1.00 15.92 207 TYR B N 1
ATOM 4944 C CA . TYR B 1 207 ? 18.681 -13.515 32.555 1.00 15.87 207 TYR B CA 1
ATOM 4945 C C . TYR B 1 207 ? 17.849 -12.504 31.769 1.00 15.83 207 TYR B C 1
ATOM 4946 O O . TYR B 1 207 ? 16.927 -11.877 32.300 1.00 15.89 207 TYR B O 1
ATOM 4955 N N . ARG B 1 208 ? 18.160 -12.361 30.494 1.00 15.77 208 ARG B N 1
ATOM 4956 C CA . ARG B 1 208 ? 17.416 -11.429 29.652 1.00 15.78 208 ARG B CA 1
ATOM 4957 C C . ARG B 1 208 ? 15.941 -11.823 29.641 1.00 15.92 208 ARG B C 1
ATOM 4958 O O . ARG B 1 208 ? 15.070 -10.992 29.781 1.00 15.98 208 ARG B O 1
ATOM 4966 N N . MET B 1 209 ? 15.697 -13.116 29.491 1.00 16.02 209 MET B N 1
ATOM 4967 C CA . MET B 1 209 ? 14.349 -13.638 29.441 1.00 16.20 209 MET B CA 1
ATOM 4968 C C . MET B 1 209 ? 13.524 -13.377 30.692 1.00 16.27 209 MET B C 1
ATOM 4969 O O . MET B 1 209 ? 12.341 -13.137 30.599 1.00 16.41 209 MET B O 1
ATOM 4974 N N . LEU B 1 210 ? 14.168 -13.383 31.850 1.00 16.22 210 LEU B N 1
ATOM 4975 C CA . LEU B 1 210 ? 13.427 -13.401 33.094 1.00 16.35 210 LEU B CA 1
ATOM 4976 C C . LEU B 1 210 ? 13.688 -12.232 33.989 1.00 16.29 210 LEU B C 1
ATOM 4977 O O . LEU B 1 210 ? 12.781 -11.781 34.656 1.00 16.42 210 LEU B O 1
ATOM 4982 N N . VAL B 1 211 ? 14.930 -11.761 34.027 1.00 16.15 211 VAL B N 1
ATOM 4983 C CA . VAL B 1 211 ? 15.287 -10.748 35.013 1.00 16.15 211 VAL B CA 1
ATOM 4984 C C . VAL B 1 211 ? 15.306 -9.358 34.421 1.00 16.08 211 VAL B C 1
ATOM 4985 O O . VAL B 1 211 ? 14.792 -8.434 35.007 1.00 16.17 211 VAL B O 1
ATOM 4989 N N . SER B 1 212 ? 15.933 -9.237 33.260 1.00 15.96 212 SER B N 1
ATOM 4990 C CA . SER B 1 212 ? 16.129 -7.970 32.603 1.00 15.92 212 SER B CA 1
ATOM 4991 C C . SER B 1 212 ? 14.803 -7.313 32.251 1.00 16.03 212 SER B C 1
ATOM 4992 O O . SER B 1 212 ? 13.811 -7.992 31.982 1.00 16.11 212 SER B O 1
ATOM 4995 N N . ASP B 1 213 ? 14.803 -5.982 32.223 1.00 16.07 213 ASP B N 1
ATOM 4996 C CA . ASP B 1 213 ? 13.658 -5.267 31.703 1.00 16.21 213 ASP B CA 1
ATOM 4997 C C . ASP B 1 213 ? 13.491 -5.454 30.191 1.00 16.20 213 ASP B C 1
ATOM 4998 O O . ASP B 1 213 ? 12.579 -4.909 29.594 1.00 16.34 213 ASP B O 1
ATOM 5003 N N . ARG B 1 214 ? 14.370 -6.243 29.586 1.00 16.07 214 ARG B N 1
ATOM 5004 C CA . ARG B 1 214 ? 14.265 -6.528 28.147 1.00 16.09 214 ARG B CA 1
ATOM 5005 C C . ARG B 1 214 ? 13.507 -7.819 27.865 1.00 16.16 214 ARG B C 1
ATOM 5006 O O . ARG B 1 214 ? 13.253 -8.165 26.708 1.00 16.24 214 ARG B O 1
ATOM 5014 N N . GLY B 1 215 ? 13.154 -8.535 28.925 1.00 16.17 215 GLY B N 1
ATOM 5015 C CA . GLY B 1 215 ? 12.426 -9.803 28.775 1.00 16.28 215 GLY B CA 1
ATOM 5016 C C . GLY B 1 215 ? 11.132 -9.742 29.547 1.00 16.44 215 GLY B C 1
ATOM 5017 O O . GLY B 1 215 ? 10.483 -8.694 29.605 1.00 16.53 215 GLY B O 1
ATOM 5018 N N . ALA B 1 216 ? 10.755 -10.865 30.153 1.00 16.52 216 ALA B N 1
ATOM 5019 C CA . ALA B 1 216 ? 9.503 -10.949 30.911 1.00 16.72 216 ALA B CA 1
ATOM 5020 C C . ALA B 1 216 ? 9.585 -10.118 32.179 1.00 16.69 216 ALA B C 1
ATOM 5021 O O . ALA B 1 216 ? 8.577 -9.724 32.729 1.00 16.86 216 ALA B O 1
ATOM 5023 N N . GLN B 1 217 ? 10.812 -9.873 32.638 1.00 16.51 217 GLN B N 1
ATOM 5024 C CA . GLN B 1 217 ? 11.085 -9.033 33.803 1.00 16.51 217 GLN B CA 1
ATOM 5025 C C . GLN B 1 217 ? 10.290 -9.469 35.034 1.00 16.69 217 GLN B C 1
ATOM 5026 O O . GLN B 1 217 ? 9.366 -8.774 35.482 1.00 16.85 217 GLN B O 1
ATOM 5032 N N . MET B 1 218 ? 10.647 -10.635 35.563 1.00 16.71 218 MET B N 1
ATOM 5033 C CA . MET B 1 218 ? 9.980 -11.170 36.735 1.00 16.92 218 MET B CA 1
ATOM 5034 C C . MET B 1 218 ? 10.094 -10.246 37.938 1.00 16.99 218 MET B C 1
ATOM 5035 O O . MET B 1 218 ? 11.032 -9.452 38.065 1.00 16.86 218 MET B O 1
ATOM 5040 N N . LYS B 1 219 ? 9.149 -10.381 38.847 1.00 17.23 219 LYS B N 1
ATOM 5041 C CA . LYS B 1 219 ? 9.299 -9.759 40.139 1.00 17.36 219 LYS B CA 1
ATOM 5042 C C . LYS B 1 219 ? 9.133 -10.869 41.154 1.00 17.56 219 LYS B C 1
ATOM 5043 O O . LYS B 1 219 ? 8.661 -11.949 40.808 1.00 17.62 219 LYS B O 1
ATOM 5049 N N . GLN B 1 220 ? 9.502 -10.595 42.397 1.00 17.71 220 GLN B N 1
ATOM 5050 C CA . GLN B 1 220 ? 9.315 -11.576 43.448 1.00 17.96 220 GLN B CA 1
ATOM 5051 C C . GLN B 1 220 ? 7.849 -11.926 43.501 1.00 18.19 220 GLN B C 1
ATOM 5052 O O . GLN B 1 220 ? 6.986 -11.064 43.308 1.00 18.25 220 GLN B O 1
ATOM 5058 N N . GLY B 1 221 ? 7.578 -13.203 43.720 1.00 18.35 221 GLY B N 1
ATOM 5059 C CA . GLY B 1 221 ? 6.210 -13.646 43.860 1.00 18.63 221 GLY B CA 1
ATOM 5060 C C . GLY B 1 221 ? 5.667 -14.164 42.551 1.00 18.54 221 GLY B C 1
ATOM 5061 O O . GLY B 1 221 ? 4.619 -14.789 42.543 1.00 18.79 221 GLY B O 1
ATOM 5062 N N . ASP B 1 222 ? 6.383 -13.920 41.447 1.00 18.22 222 ASP B N 1
ATOM 5063 C CA . ASP B 1 222 ? 5.997 -14.488 40.176 1.00 18.16 222 ASP B CA 1
ATOM 5064 C C . ASP B 1 222 ? 6.250 -15.964 40.142 1.00 18.26 222 ASP B C 1
ATOM 5065 O O . ASP B 1 222 ? 7.277 -16.448 40.604 1.00 18.20 222 ASP B O 1
ATOM 5070 N N . ILE B 1 223 ? 5.288 -16.665 39.568 1.00 18.45 223 ILE B N 1
ATOM 5071 C CA . ILE B 1 223 ? 5.393 -18.089 39.328 1.00 18.60 223 ILE B CA 1
ATOM 5072 C C . ILE B 1 223 ? 5.863 -18.216 37.894 1.00 18.37 223 ILE B C 1
ATOM 5073 O O . ILE B 1 223 ? 5.233 -17.683 36.990 1.00 18.34 223 ILE B O 1
ATOM 5078 N N . VAL B 1 224 ? 6.995 -18.876 37.693 1.00 18.24 224 VAL B N 1
ATOM 5079 C CA . VAL B 1 224 ? 7.542 -19.015 36.359 1.00 18.05 224 VAL B CA 1
ATOM 5080 C C . VAL B 1 224 ? 7.549 -20.491 36.036 1.00 18.27 224 VAL B C 1
ATOM 5081 O O . VAL B 1 224 ? 8.216 -21.262 36.706 1.00 18.35 224 VAL B O 1
ATOM 5085 N N . LEU B 1 225 ? 6.793 -20.879 35.018 1.00 18.43 225 LEU B N 1
ATOM 5086 C CA . LEU B 1 225 ? 6.854 -22.248 34.505 1.00 18.83 225 LEU B CA 1
ATOM 5087 C C . LEU B 1 225 ? 8.040 -22.357 33.562 1.00 18.54 225 LEU B C 1
ATOM 5088 O O . LEU B 1 225 ? 8.129 -21.605 32.602 1.00 18.97 225 LEU B O 1
ATOM 5093 N N . ILE B 1 226 ? 8.960 -23.276 33.847 1.00 18.60 226 ILE B N 1
ATOM 5094 C CA . ILE B 1 226 ? 10.191 -23.383 33.081 1.00 18.24 226 ILE B CA 1
ATOM 5095 C C . ILE B 1 226 ? 10.193 -24.713 32.343 1.00 18.69 226 ILE B C 1
ATOM 5096 O O . ILE B 1 226 ? 10.259 -25.783 32.957 1.00 18.79 226 ILE B O 1
ATOM 5101 N N . TRP B 1 227 ? 10.109 -24.637 31.022 1.00 18.50 227 TRP B N 1
ATOM 5102 C CA . TRP B 1 227 ? 10.158 -25.827 30.197 1.00 19.06 227 TRP B CA 1
ATOM 5103 C C . TRP B 1 227 ? 11.595 -26.311 30.106 1.00 18.95 227 TRP B C 1
ATOM 5104 O O . TRP B 1 227 ? 12.519 -25.540 30.342 1.00 18.33 227 TRP B O 1
ATOM 5115 N N . GLY B 1 228 ? 11.771 -27.582 29.750 1.00 19.17 228 GLY B N 1
ATOM 5116 C CA . GLY B 1 228 ? 13.093 -28.198 29.650 1.00 19.14 228 GLY B CA 1
ATOM 5117 C C . GLY B 1 228 ? 14.006 -27.691 30.756 1.00 18.89 228 GLY B C 1
ATOM 5118 O O . GLY B 1 228 ? 15.142 -27.266 30.500 1.00 18.73 228 GLY B O 1
ATOM 5119 N N . ALA B 1 229 ? 13.497 -27.744 31.980 1.00 18.79 229 ALA B N 1
ATOM 5120 C CA . ALA B 1 229 ? 14.060 -26.989 33.094 1.00 18.76 229 ALA B CA 1
ATOM 5121 C C . ALA B 1 229 ? 15.435 -27.452 33.578 1.00 18.63 229 ALA B C 1
ATOM 5122 O O . ALA B 1 229 ? 16.158 -26.679 34.208 1.00 18.28 229 ALA B O 1
ATOM 5124 N N . SER B 1 230 ? 15.795 -28.700 33.278 1.00 19.08 230 SER B N 1
ATOM 5125 C CA . SER B 1 230 ? 17.032 -29.258 33.797 1.00 19.07 230 SER B CA 1
ATOM 5126 C C . SER B 1 230 ? 18.214 -28.964 32.886 1.00 18.83 230 SER B C 1
ATOM 5127 O O . SER B 1 230 ? 19.364 -29.205 33.270 1.00 18.64 230 SER B O 1
ATOM 5130 N N . GLY B 1 231 ? 17.920 -28.448 31.689 1.00 18.47 231 GLY B N 1
ATOM 5131 C CA . GLY B 1 231 ? 18.942 -28.108 30.705 1.00 18.26 231 GLY B CA 1
ATOM 5132 C C . GLY B 1 231 ? 19.740 -26.862 31.050 1.00 17.88 231 GLY B C 1
ATOM 5133 O O . GLY B 1 231 ? 19.646 -26.344 32.147 1.00 17.79 231 GLY B O 1
ATOM 5134 N N . GLY B 1 232 ? 20.544 -26.402 30.094 1.00 17.69 232 GLY B N 1
ATOM 5135 C CA . GLY B 1 232 ? 21.416 -25.245 30.280 1.00 17.36 232 GLY B CA 1
ATOM 5136 C C . GLY B 1 232 ? 20.654 -23.981 30.627 1.00 17.13 232 GLY B C 1
ATOM 5137 O O . GLY B 1 232 ? 20.886 -23.372 31.663 1.00 17.02 232 GLY B O 1
ATOM 5138 N N . LEU B 1 233 ? 19.715 -23.606 29.774 1.00 17.10 233 LEU B N 1
ATOM 5139 C CA . LEU B 1 233 ? 18.869 -22.442 30.030 1.00 16.93 233 LEU B CA 1
ATOM 5140 C C . LEU B 1 233 ? 18.078 -22.599 31.310 1.00 17.04 233 LEU B C 1
ATOM 5141 O O . LEU B 1 233 ? 17.971 -21.670 32.124 1.00 16.90 233 LEU B O 1
ATOM 5146 N N . GLY B 1 234 ? 17.484 -23.775 31.462 1.00 17.34 234 GLY B N 1
ATOM 5147 C CA . GLY B 1 234 ? 16.559 -24.016 32.553 1.00 17.52 234 GLY B CA 1
ATOM 5148 C C . GLY B 1 234 ? 17.260 -23.975 33.886 1.00 17.51 234 GLY B C 1
ATOM 5149 O O . GLY B 1 234 ? 16.696 -23.506 34.863 1.00 17.77 234 GLY B O 1
ATOM 5150 N N . SER B 1 235 ? 18.500 -24.464 33.921 1.00 17.52 235 SER B N 1
ATOM 5151 C CA . SER B 1 235 ? 19.256 -24.533 35.153 1.00 17.58 235 SER B CA 1
ATOM 5152 C C . SER B 1 235 ? 19.552 -23.145 35.672 1.00 17.32 235 SER B C 1
ATOM 5153 O O . SER B 1 235 ? 19.630 -22.934 36.873 1.00 17.40 235 SER B O 1
ATOM 5156 N N . TYR B 1 236 ? 19.668 -22.194 34.758 1.00 17.05 236 TYR B N 1
ATOM 5157 C CA . TYR B 1 236 ? 19.825 -20.807 35.154 1.00 16.82 236 TYR B CA 1
ATOM 5158 C C . TYR B 1 236 ? 18.506 -20.117 35.375 1.00 16.81 236 TYR B C 1
ATOM 5159 O O . TYR B 1 236 ? 18.373 -19.362 36.323 1.00 16.79 236 TYR B O 1
ATOM 5168 N N . ALA B 1 237 ? 17.541 -20.372 34.496 1.00 16.84 237 ALA B N 1
ATOM 5169 C CA . ALA B 1 237 ? 16.166 -19.905 34.693 1.00 16.90 237 ALA B CA 1
ATOM 5170 C C . ALA B 1 237 ? 15.712 -20.155 36.134 1.00 17.10 237 ALA B C 1
ATOM 5171 O O . ALA B 1 237 ? 15.287 -19.236 36.833 1.00 17.06 237 ALA B O 1
ATOM 5173 N N . ILE B 1 238 ? 15.830 -21.403 36.579 1.00 17.35 238 ILE B N 1
ATOM 5174 C CA . ILE B 1 238 ? 15.460 -21.751 37.947 1.00 17.60 238 ILE B CA 1
ATOM 5175 C C . ILE B 1 238 ? 16.110 -20.832 38.968 1.00 17.51 238 ILE B C 1
ATOM 5176 O O . ILE B 1 238 ? 15.446 -20.371 39.905 1.00 17.62 238 ILE B O 1
ATOM 5181 N N . GLN B 1 239 ? 17.405 -20.582 38.793 1.00 17.35 239 GLN B N 1
ATOM 5182 C CA . GLN B 1 239 ? 18.142 -19.847 39.787 1.00 17.33 239 GLN B CA 1
ATOM 5183 C C . GLN B 1 239 ? 17.703 -18.404 39.819 1.00 17.15 239 GLN B C 1
ATOM 5184 O O . GLN B 1 239 ? 17.532 -17.853 40.893 1.00 17.26 239 GLN B O 1
ATOM 5190 N N . PHE B 1 240 ? 17.508 -17.807 38.647 1.00 16.91 240 PHE B N 1
ATOM 5191 C CA . PHE B 1 240 ? 17.053 -16.422 38.577 1.00 16.77 240 PHE B CA 1
ATOM 5192 C C . PHE B 1 240 ? 15.657 -16.296 39.169 1.00 16.94 240 PHE B C 1
ATOM 5193 O O . PHE B 1 240 ? 15.368 -15.335 39.872 1.00 16.97 240 PHE B O 1
ATOM 5201 N N . VAL B 1 241 ? 14.805 -17.274 38.902 1.00 17.09 241 VAL B N 1
ATOM 5202 C CA . VAL B 1 241 ? 13.442 -17.208 39.424 1.00 17.28 241 VAL B CA 1
ATOM 5203 C C . VAL B 1 241 ? 13.499 -17.260 40.965 1.00 17.52 241 VAL B C 1
ATOM 5204 O O . VAL B 1 241 ? 12.975 -16.377 41.668 1.00 17.58 241 VAL B O 1
ATOM 5208 N N . LYS B 1 242 ? 14.217 -18.244 41.483 1.00 17.66 242 LYS B N 1
ATOM 5209 C CA . LYS B 1 242 ? 14.381 -18.391 42.927 1.00 17.93 242 LYS B CA 1
ATOM 5210 C C . LYS B 1 242 ? 15.075 -17.164 43.510 1.00 17.83 242 LYS B C 1
ATOM 5211 O O . LYS B 1 242 ? 14.590 -16.587 44.466 1.00 18.01 242 LYS B O 1
ATOM 5217 N N . ASN B 1 243 ? 16.209 -16.777 42.918 1.00 17.59 243 ASN B N 1
ATOM 5218 C CA . ASN B 1 243 ? 16.979 -15.651 43.441 1.00 17.53 243 ASN B CA 1
ATOM 5219 C C . ASN B 1 243 ? 16.198 -14.337 43.424 1.00 17.46 243 ASN B C 1
ATOM 5220 O O . ASN B 1 243 ? 16.415 -13.467 44.266 1.00 17.57 243 ASN B O 1
ATOM 5225 N N . GLY B 1 244 ? 15.279 -14.220 42.471 1.00 17.33 244 GLY B N 1
ATOM 5226 C CA . GLY B 1 244 ? 14.423 -13.045 42.355 1.00 17.29 244 GLY B CA 1
ATOM 5227 C C . GLY B 1 244 ? 13.166 -13.151 43.205 1.00 17.57 244 GLY B C 1
ATOM 5228 O O . GLY B 1 244 ? 12.297 -12.308 43.095 1.00 17.58 244 GLY B O 1
ATOM 5229 N N . GLY B 1 245 ? 13.077 -14.186 44.047 1.00 17.82 245 GLY B N 1
ATOM 5230 C CA . GLY B 1 245 ? 11.928 -14.360 44.915 1.00 18.13 245 GLY B CA 1
ATOM 5231 C C . GLY B 1 245 ? 10.727 -14.881 44.160 1.00 18.15 245 GLY B C 1
ATOM 5232 O O . GLY B 1 245 ? 9.612 -14.823 44.652 1.00 18.38 245 GLY B O 1
ATOM 5233 N N . GLY B 1 246 ? 10.970 -15.389 42.954 1.00 17.93 246 GLY B N 1
ATOM 5234 C CA . GLY B 1 246 ? 9.940 -16.029 42.170 1.00 17.99 246 GLY B CA 1
ATOM 5235 C C . GLY B 1 246 ? 9.726 -17.476 42.588 1.00 18.48 246 GLY B C 1
ATOM 5236 O O . GLY B 1 246 ? 10.438 -18.020 43.440 1.00 18.45 246 GLY B O 1
ATOM 5237 N N . ILE B 1 247 ? 8.729 -18.096 41.987 1.00 18.66 247 ILE B N 1
ATOM 5238 C CA . ILE B 1 247 ? 8.408 -19.482 42.283 1.00 19.59 247 ILE B CA 1
ATOM 5239 C C . ILE B 1 247 ? 8.544 -20.250 40.973 1.00 19.52 247 ILE B C 1
ATOM 5240 O O . ILE B 1 247 ? 7.696 -20.128 40.085 1.00 19.38 247 ILE B O 1
ATOM 5245 N N . PRO B 1 248 ? 9.654 -20.990 40.822 1.00 19.54 248 PRO B N 1
ATOM 5246 C CA . PRO B 1 248 ? 9.808 -21.729 39.593 1.00 19.38 248 PRO B CA 1
ATOM 5247 C C . PRO B 1 248 ? 9.002 -23.013 39.644 1.00 19.99 248 PRO B C 1
ATOM 5248 O O . PRO B 1 248 ? 8.877 -23.643 40.705 1.00 20.12 248 PRO B O 1
ATOM 5252 N N . VAL B 1 249 ? 8.444 -23.379 38.500 1.00 19.63 249 VAL B N 1
ATOM 5253 C CA . VAL B 1 249 ? 7.835 -24.669 38.344 1.00 19.97 249 VAL B CA 1
ATOM 5254 C C . VAL B 1 249 ? 8.509 -25.292 37.144 1.00 19.84 249 VAL B C 1
ATOM 5255 O O . VAL B 1 249 ? 8.362 -24.850 36.013 1.00 19.18 249 VAL B O 1
ATOM 5259 N N . ALA B 1 250 ? 9.297 -26.313 37.429 1.00 20.23 250 ALA B N 1
ATOM 5260 C CA . ALA B 1 250 ? 10.108 -26.945 36.426 1.00 20.33 250 ALA B CA 1
ATOM 5261 C C . ALA B 1 250 ? 9.275 -27.947 35.659 1.00 20.97 250 ALA B C 1
ATOM 5262 O O . ALA B 1 250 ? 8.520 -28.716 36.253 1.00 21.52 250 ALA B O 1
ATOM 5264 N N . VAL B 1 251 ? 9.389 -27.938 34.342 1.00 21.10 251 VAL B N 1
ATOM 5265 C CA . VAL B 1 251 ? 8.850 -29.047 33.566 1.00 21.94 251 VAL B CA 1
ATOM 5266 C C . VAL B 1 251 ? 10.016 -29.848 33.032 1.00 22.22 251 VAL B C 1
ATOM 5267 O O . VAL B 1 251 ? 10.866 -29.325 32.316 1.00 21.87 251 VAL B O 1
ATOM 5271 N N . VAL B 1 252 ? 10.039 -31.124 33.397 1.00 22.91 252 VAL B N 1
ATOM 5272 C CA . VAL B 1 252 ? 11.126 -32.011 33.030 1.00 23.27 252 VAL B CA 1
ATOM 5273 C C . VAL B 1 252 ? 10.522 -33.286 32.450 1.00 24.26 252 VAL B C 1
ATOM 5274 O O . VAL B 1 252 ? 9.347 -33.570 32.656 1.00 24.34 252 VAL B O 1
ATOM 5278 N N . SER B 1 253 ? 11.317 -34.031 31.693 1.00 24.50 253 SER B N 1
ATOM 5279 C CA . SER B 1 253 ? 10.781 -35.203 31.011 1.00 25.30 253 SER B CA 1
ATOM 5280 C C . SER B 1 253 ? 11.243 -36.485 31.652 1.00 25.78 253 SER B C 1
ATOM 5281 O O . SER B 1 253 ? 10.930 -37.548 31.140 1.00 26.68 253 SER B O 1
ATOM 5284 N N . SER B 1 254 ? 11.973 -36.402 32.764 1.00 25.64 254 SER B N 1
ATOM 5285 C CA . SER B 1 254 ? 12.468 -37.607 33.431 1.00 26.31 254 SER B CA 1
ATOM 5286 C C . SER B 1 254 ? 12.766 -37.385 34.904 1.00 26.42 254 SER B C 1
ATOM 5287 O O . SER B 1 254 ? 12.989 -36.254 35.360 1.00 25.49 254 SER B O 1
ATOM 5290 N N . ALA B 1 255 ? 12.797 -38.492 35.642 1.00 26.89 255 ALA B N 1
ATOM 5291 C CA . ALA B 1 255 ? 13.148 -38.465 37.054 1.00 27.04 255 ALA B CA 1
ATOM 5292 C C . ALA B 1 255 ? 14.545 -37.891 37.290 1.00 26.50 255 ALA B C 1
ATOM 5293 O O . ALA B 1 255 ? 14.758 -37.179 38.268 1.00 26.18 255 ALA B O 1
ATOM 5295 N N . GLN B 1 256 ? 15.485 -38.201 36.399 1.00 26.31 256 GLN B N 1
ATOM 5296 C CA . GLN B 1 256 ? 16.854 -37.696 36.516 1.00 26.14 256 GLN B CA 1
ATOM 5297 C C . GLN B 1 256 ? 16.867 -36.179 36.352 1.00 25.05 256 GLN B C 1
ATOM 5298 O O . GLN B 1 256 ? 17.589 -35.466 37.055 1.00 24.61 256 GLN B O 1
ATOM 5304 N N . LYS B 1 257 ? 16.060 -35.703 35.410 1.00 24.54 257 LYS B N 1
ATOM 5305 C CA . LYS B 1 257 ? 15.944 -34.273 35.142 1.00 24.02 257 LYS B CA 1
ATOM 5306 C C . LYS B 1 257 ? 15.243 -33.598 36.298 1.00 23.90 257 LYS B C 1
ATOM 5307 O O . LYS B 1 257 ? 15.645 -32.513 36.712 1.00 23.81 257 LYS B O 1
ATOM 5313 N N . GLU B 1 258 ? 14.234 -34.267 36.856 1.00 24.17 258 GLU B N 1
ATOM 5314 C CA . GLU B 1 258 ? 13.667 -33.822 38.111 1.00 23.97 258 GLU B CA 1
ATOM 5315 C C . GLU B 1 258 ? 14.716 -33.693 39.214 1.00 23.54 258 GLU B C 1
ATOM 5316 O O . GLU B 1 258 ? 14.754 -32.686 39.923 1.00 22.92 258 GLU B O 1
ATOM 5322 N N . ALA B 1 259 ? 15.555 -34.714 39.370 1.00 23.60 259 ALA B N 1
ATOM 5323 C CA . ALA B 1 259 ? 16.611 -34.668 40.373 1.00 23.22 259 ALA B CA 1
ATOM 5324 C C . ALA B 1 259 ? 17.479 -33.430 40.150 1.00 22.39 259 ALA B C 1
ATOM 5325 O O . ALA B 1 259 ? 17.810 -32.711 41.092 1.00 21.87 259 ALA B O 1
ATOM 5327 N N . ALA B 1 260 ? 17.844 -33.203 38.892 1.00 21.76 260 ALA B N 1
ATOM 5328 C CA . ALA B 1 260 ? 18.641 -32.045 38.518 1.00 21.30 260 ALA B CA 1
ATOM 5329 C C . ALA B 1 260 ? 17.984 -30.733 38.945 1.00 20.81 260 ALA B C 1
ATOM 5330 O O . ALA B 1 260 ? 18.623 -29.892 39.580 1.00 20.58 260 ALA B O 1
ATOM 5332 N N . VAL B 1 261 ? 16.705 -30.547 38.620 1.00 20.97 261 VAL B N 1
ATOM 5333 C CA . VAL B 1 261 ? 16.069 -29.264 38.966 1.00 20.70 261 VAL B CA 1
ATOM 5334 C C . VAL B 1 261 ? 15.905 -29.097 40.486 1.00 21.06 261 VAL B C 1
ATOM 5335 O O . VAL B 1 261 ? 16.022 -27.995 41.013 1.00 20.61 261 VAL B O 1
ATOM 5339 N N . ARG B 1 262 ? 15.653 -30.199 41.187 1.00 21.71 262 ARG B N 1
ATOM 5340 C CA . ARG B 1 262 ? 15.556 -30.134 42.643 1.00 22.19 262 ARG B CA 1
ATOM 5341 C C . ARG B 1 262 ? 16.888 -29.781 43.280 1.00 22.29 262 ARG B C 1
ATOM 5342 O O . ARG B 1 262 ? 16.923 -29.050 44.266 1.00 22.18 262 ARG B O 1
ATOM 5350 N N . ALA B 1 263 ? 17.981 -30.274 42.692 1.00 22.46 263 ALA B N 1
ATOM 5351 C CA . ALA B 1 263 ? 19.327 -29.958 43.176 1.00 22.79 263 ALA B CA 1
ATOM 5352 C C . ALA B 1 263 ? 19.574 -28.467 43.065 1.00 22.55 263 ALA B C 1
ATOM 5353 O O . ALA B 1 263 ? 20.373 -27.895 43.818 1.00 22.46 263 ALA B O 1
ATOM 5355 N N . LEU B 1 264 ? 18.872 -27.843 42.120 1.00 22.54 264 LEU B N 1
ATOM 5356 C CA . LEU B 1 264 ? 18.933 -26.392 41.926 1.00 22.25 264 LEU B CA 1
ATOM 5357 C C . LEU B 1 264 ? 17.963 -25.605 42.795 1.00 22.59 264 LEU B C 1
ATOM 5358 O O . LEU B 1 264 ? 17.907 -24.362 42.709 1.00 23.09 264 LEU B O 1
ATOM 5363 N N . GLY B 1 265 ? 17.201 -26.319 43.617 1.00 23.17 265 GLY B N 1
ATOM 5364 C CA . GLY B 1 265 ? 16.304 -25.707 44.596 1.00 23.91 265 GLY B CA 1
ATOM 5365 C C . GLY B 1 265 ? 14.892 -25.500 44.075 1.00 23.58 265 GLY B C 1
ATOM 5366 O O . GLY B 1 265 ? 14.074 -24.831 44.721 1.00 24.10 265 GLY B O 1
ATOM 5367 N N . CYS B 1 266 ? 14.617 -26.062 42.903 1.00 23.11 266 CYS B N 1
ATOM 5368 C CA . CYS B 1 266 ? 13.284 -26.025 42.335 1.00 22.89 266 CYS B CA 1
ATOM 5369 C C . CYS B 1 266 ? 12.517 -27.224 42.836 1.00 23.79 266 CYS B C 1
ATOM 5370 O O . CYS B 1 266 ? 12.697 -28.342 42.331 1.00 23.82 266 CYS B O 1
ATOM 5373 N N . ASP B 1 267 ? 11.660 -26.994 43.821 1.00 24.19 267 ASP B N 1
ATOM 5374 C CA . ASP B 1 267 ? 10.918 -28.095 44.430 1.00 25.31 267 ASP B CA 1
ATOM 5375 C C . ASP B 1 267 ? 9.592 -28.367 43.751 1.00 24.90 267 ASP B C 1
ATOM 5376 O O . ASP B 1 267 ? 8.990 -29.416 43.979 1.00 25.50 267 ASP B O 1
ATOM 5381 N N . LEU B 1 268 ? 9.145 -27.436 42.916 1.00 23.61 268 LEU B N 1
ATOM 5382 C CA . LEU B 1 268 ? 7.905 -27.630 42.197 1.00 23.45 268 LEU B CA 1
ATOM 5383 C C . LEU B 1 268 ? 8.264 -28.131 40.828 1.00 23.03 268 LEU B C 1
ATOM 5384 O O . LEU B 1 268 ? 8.829 -27.399 40.008 1.00 22.05 268 LEU B O 1
ATOM 5389 N N . VAL B 1 269 ? 7.978 -29.407 40.607 1.00 23.45 269 VAL B N 1
ATOM 5390 C CA . VAL B 1 269 ? 8.380 -30.063 39.383 1.00 23.73 269 VAL B CA 1
ATOM 5391 C C . VAL B 1 269 ? 7.198 -30.784 38.761 1.00 24.56 269 VAL B C 1
ATOM 5392 O O . VAL B 1 269 ? 6.463 -31.496 39.437 1.00 24.98 269 VAL B O 1
ATOM 5396 N N . ILE B 1 270 ? 7.037 -30.594 37.464 1.00 24.85 270 ILE B N 1
ATOM 5397 C CA . ILE B 1 270 ? 5.997 -31.253 36.705 1.00 25.95 270 ILE B CA 1
ATOM 5398 C C . ILE B 1 270 ? 6.697 -32.149 35.705 1.00 26.59 270 ILE B C 1
ATOM 5399 O O . ILE B 1 270 ? 7.546 -31.692 34.929 1.00 25.70 270 ILE B O 1
ATOM 5404 N N . ASN B 1 271 ? 6.371 -33.433 35.745 1.00 28.16 271 ASN B N 1
ATOM 5405 C CA . ASN B 1 271 ? 6.878 -34.331 34.738 1.00 29.96 271 ASN B CA 1
ATOM 5406 C C . ASN B 1 271 ? 5.958 -34.281 33.534 1.00 31.23 271 ASN B C 1
ATOM 5407 O O . ASN B 1 271 ? 4.743 -34.388 33.677 1.00 31.12 271 ASN B O 1
ATOM 5412 N N . ARG B 1 272 ? 6.545 -34.097 32.356 1.00 30.34 272 ARG B N 1
ATOM 5413 C CA A ARG B 1 272 ? 5.778 -34.047 31.108 0.70 30.96 272 ARG B CA 1
ATOM 5414 C CA B ARG B 1 272 ? 5.792 -34.057 31.097 0.30 30.51 272 ARG B CA 1
ATOM 5415 C C . ARG B 1 272 ? 4.870 -35.259 30.892 1.00 32.26 272 ARG B C 1
ATOM 5416 O O . ARG B 1 272 ? 3.823 -35.133 30.268 1.00 31.97 272 ARG B O 1
ATOM 5431 N N . ALA B 1 273 ? 5.265 -36.426 31.420 1.00 35.22 273 ALA B N 1
ATOM 5432 C CA . ALA B 1 273 ? 4.454 -37.650 31.315 1.00 37.83 273 ALA B CA 1
ATOM 5433 C C . ALA B 1 273 ? 3.154 -37.631 32.145 1.00 40.19 273 ALA B C 1
ATOM 5434 O O . ALA B 1 273 ? 2.141 -38.204 31.733 1.00 40.70 273 ALA B O 1
ATOM 5436 N N . GLU B 1 274 ? 3.180 -36.987 33.312 1.00 42.06 274 GLU B N 1
ATOM 5437 C CA . GLU B 1 274 ? 1.962 -36.844 34.121 1.00 44.31 274 GLU B CA 1
ATOM 5438 C C . GLU B 1 274 ? 0.923 -35.979 33.391 1.00 43.58 274 GLU B C 1
ATOM 5439 O O . GLU B 1 274 ? -0.234 -35.870 33.821 1.00 44.81 274 GLU B O 1
ATOM 5445 N N . LEU B 1 275 ? 1.345 -35.389 32.275 1.00 42.08 275 LEU B N 1
ATOM 5446 C CA . LEU B 1 275 ? 0.434 -34.727 31.353 1.00 41.44 275 LEU B CA 1
ATOM 5447 C C . LEU B 1 275 ? 0.387 -35.402 29.985 1.00 40.71 275 LEU B C 1
ATOM 5448 O O . LEU B 1 275 ? -0.300 -34.932 29.069 1.00 40.50 275 LEU B O 1
ATOM 5453 N N . GLY B 1 276 ? 1.126 -36.491 29.839 1.00 40.70 276 GLY B N 1
ATOM 5454 C CA . GLY B 1 276 ? 1.166 -37.215 28.578 1.00 39.99 276 GLY B CA 1
ATOM 5455 C C . GLY B 1 276 ? 1.382 -36.278 27.408 1.00 38.27 276 GLY B C 1
ATOM 5456 O O . GLY B 1 276 ? 0.718 -36.384 26.385 1.00 37.50 276 GLY B O 1
ATOM 5457 N N . ILE B 1 277 ? 2.292 -35.327 27.592 1.00 37.29 277 ILE B N 1
ATOM 5458 C CA . ILE B 1 277 ? 2.739 -34.474 26.513 1.00 36.53 277 ILE B CA 1
ATOM 5459 C C . ILE B 1 277 ? 3.666 -35.325 25.651 1.00 36.78 277 ILE B C 1
ATOM 5460 O O . ILE B 1 277 ? 4.628 -35.921 26.149 1.00 37.24 277 ILE B O 1
ATOM 5465 N N . THR B 1 278 ? 3.333 -35.428 24.373 1.00 36.73 278 THR B N 1
ATOM 5466 C CA . THR B 1 278 ? 4.164 -36.130 23.405 1.00 37.15 278 THR B CA 1
ATOM 5467 C C . THR B 1 278 ? 4.355 -35.174 22.247 1.00 36.91 278 THR B C 1
ATOM 5468 O O . THR B 1 278 ? 3.676 -34.155 22.189 1.00 36.50 278 THR B O 1
ATOM 5472 N N . ASP B 1 279 ? 5.264 -35.493 21.332 1.00 37.49 279 ASP B N 1
ATOM 5473 C CA . ASP B 1 279 ? 5.664 -34.552 20.278 1.00 38.13 279 ASP B CA 1
ATOM 5474 C C . ASP B 1 279 ? 4.582 -34.184 19.257 1.00 38.43 279 ASP B C 1
ATOM 5475 O O . ASP B 1 279 ? 4.608 -33.091 18.677 1.00 38.46 279 ASP B O 1
ATOM 5480 N N . ASP B 1 280 ? 3.640 -35.099 19.046 1.00 38.27 280 ASP B N 1
ATOM 5481 C CA . ASP B 1 280 ? 2.535 -34.864 18.129 1.00 38.38 280 ASP B CA 1
ATOM 5482 C C . ASP B 1 280 ? 1.450 -33.959 18.720 1.00 37.06 280 ASP B C 1
ATOM 5483 O O . ASP B 1 280 ? 0.500 -33.594 18.030 1.00 37.24 280 ASP B O 1
ATOM 5488 N N . ILE B 1 281 ? 1.603 -33.587 19.989 1.00 35.80 281 ILE B N 1
ATOM 5489 C CA . ILE B 1 281 ? 0.594 -32.784 20.679 1.00 34.91 281 ILE B CA 1
ATOM 5490 C C . ILE B 1 281 ? 0.297 -31.471 19.949 1.00 35.50 281 ILE B C 1
ATOM 5491 O O . ILE B 1 281 ? -0.839 -30.987 19.983 1.00 35.61 281 ILE B O 1
ATOM 5496 N N . ALA B 1 282 ? 1.310 -30.918 19.277 1.00 35.74 282 ALA B N 1
ATOM 5497 C CA . ALA B 1 282 ? 1.199 -29.589 18.656 1.00 36.44 282 ALA B CA 1
ATOM 5498 C C . ALA B 1 282 ? 0.227 -29.534 17.465 1.00 37.75 282 ALA B C 1
ATOM 5499 O O . ALA B 1 282 ? -0.274 -28.465 17.131 1.00 38.29 282 ALA B O 1
ATOM 5501 N N . ASP B 1 283 ? -0.024 -30.690 16.849 1.00 38.74 283 ASP B N 1
ATOM 5502 C CA . ASP B 1 283 ? -0.930 -30.841 15.697 1.00 40.43 283 ASP B CA 1
ATOM 5503 C C . ASP B 1 283 ? -2.389 -31.051 16.126 1.00 40.35 283 ASP B C 1
ATOM 5504 O O . ASP B 1 283 ? -3.298 -31.174 15.293 1.00 41.48 283 ASP B O 1
ATOM 5509 N N . ASP B 1 284 ? -2.606 -31.076 17.433 1.00 38.86 284 ASP B N 1
ATOM 5510 C CA . ASP B 1 284 ? -3.891 -31.437 17.987 1.00 38.58 284 ASP B CA 1
ATOM 5511 C C . ASP B 1 284 ? -4.400 -30.292 18.854 1.00 37.38 284 ASP B C 1
ATOM 5512 O O . ASP B 1 284 ? -4.127 -30.260 20.058 1.00 36.70 284 ASP B O 1
ATOM 5517 N N . PRO B 1 285 ? -5.152 -29.351 18.251 1.00 37.39 285 PRO B N 1
ATOM 5518 C CA . PRO B 1 285 ? -5.574 -28.144 18.966 1.00 36.77 285 PRO B CA 1
ATOM 5519 C C . PRO B 1 285 ? -6.350 -28.441 20.253 1.00 35.73 285 PRO B C 1
ATOM 5520 O O . PRO B 1 285 ? -6.113 -27.786 21.276 1.00 34.73 285 PRO B O 1
ATOM 5524 N N . ARG B 1 286 ? -7.270 -29.404 20.195 1.00 40.21 286 ARG B N 1
ATOM 5525 C CA . ARG B 1 286 ? -8.126 -29.705 21.337 1.00 40.10 286 ARG B CA 1
ATOM 5526 C C . ARG B 1 286 ? -7.308 -30.289 22.481 1.00 38.79 286 ARG B C 1
ATOM 5527 O O . ARG B 1 286 ? -7.467 -29.894 23.632 1.00 38.70 286 ARG B O 1
ATOM 5535 N N . ARG B 1 287 ? -6.426 -31.221 22.139 1.00 37.94 287 ARG B N 1
ATOM 5536 C CA . ARG B 1 287 ? -5.530 -31.848 23.091 1.00 36.69 287 ARG B CA 1
ATOM 5537 C C . ARG B 1 287 ? -4.600 -30.804 23.707 1.00 35.35 287 ARG B C 1
ATOM 5538 O O . ARG B 1 287 ? -4.359 -30.839 24.923 1.00 34.17 287 ARG B O 1
ATOM 5546 N N . VAL B 1 288 ? -4.092 -29.879 22.876 1.00 34.20 288 VAL B N 1
ATOM 5547 C CA . VAL B 1 288 ? -3.285 -28.749 23.369 1.00 32.69 288 VAL B CA 1
ATOM 5548 C C . VAL B 1 288 ? -4.077 -28.010 24.441 1.00 32.58 288 VAL B C 1
ATOM 5549 O O . VAL B 1 288 ? -3.578 -27.795 25.550 1.00 31.79 288 VAL B O 1
ATOM 5553 N N . VAL B 1 289 ? -5.325 -27.660 24.113 1.00 33.30 289 VAL B N 1
ATOM 5554 C CA . VAL B 1 289 ? -6.213 -26.960 25.045 1.00 33.14 289 VAL B CA 1
ATOM 5555 C C . VAL B 1 289 ? -6.446 -27.762 26.322 1.00 33.21 289 VAL B C 1
ATOM 5556 O O . VAL B 1 289 ? -6.311 -27.232 27.418 1.00 33.14 289 VAL B O 1
ATOM 5560 N N . GLU B 1 290 ? -6.767 -29.043 26.166 1.00 33.98 290 GLU B N 1
ATOM 5561 C CA . GLU B 1 290 ? -7.050 -29.938 27.292 1.00 34.00 290 GLU B CA 1
ATOM 5562 C C . GLU B 1 290 ? -5.827 -30.076 28.189 1.00 32.41 290 GLU B C 1
ATOM 5563 O O . GLU B 1 290 ? -5.936 -29.921 29.405 1.00 31.97 290 GLU B O 1
ATOM 5569 N N . THR B 1 291 ? -4.677 -30.349 27.569 1.00 31.23 291 THR B N 1
ATOM 5570 C CA . THR B 1 291 ? -3.401 -30.511 28.276 1.00 30.02 291 THR B CA 1
ATOM 5571 C C . THR B 1 291 ? -2.930 -29.199 28.894 1.00 28.74 291 THR B C 1
ATOM 5572 O O . THR B 1 291 ? -2.425 -29.193 30.017 1.00 28.09 291 THR B O 1
ATOM 5576 N N . GLY B 1 292 ? -3.103 -28.093 28.166 1.00 28.35 292 GLY B N 1
ATOM 5577 C CA . GLY B 1 292 ? -2.833 -26.761 28.712 1.00 27.19 292 GLY B CA 1
ATOM 5578 C C . GLY B 1 292 ? -3.661 -26.509 29.961 1.00 27.49 292 GLY B C 1
ATOM 5579 O O . GLY B 1 292 ? -3.133 -26.059 30.982 1.00 26.81 292 GLY B O 1
ATOM 5580 N N . ARG B 1 293 ? -4.956 -26.823 29.893 1.00 28.09 293 ARG B N 1
ATOM 5581 C CA A ARG B 1 293 ? -5.855 -26.704 31.063 0.70 28.55 293 ARG B CA 1
ATOM 5582 C CA B ARG B 1 293 ? -5.808 -26.649 31.069 0.30 28.29 293 ARG B CA 1
ATOM 5583 C C . ARG B 1 293 ? -5.368 -27.551 32.224 1.00 28.37 293 ARG B C 1
ATOM 5584 O O . ARG B 1 293 ? -5.341 -27.109 33.362 1.00 28.42 293 ARG B O 1
ATOM 5599 N N . LYS B 1 294 ? -4.987 -28.788 31.925 1.00 28.56 294 LYS B N 1
ATOM 5600 C CA . LYS B 1 294 ? -4.477 -29.699 32.937 1.00 28.57 294 LYS B CA 1
ATOM 5601 C C . LYS B 1 294 ? -3.178 -29.155 33.521 1.00 27.22 294 LYS B C 1
ATOM 5602 O O . LYS B 1 294 ? -2.978 -29.155 34.732 1.00 26.75 294 LYS B O 1
ATOM 5608 N N . LEU B 1 295 ? -2.315 -28.668 32.637 1.00 26.39 295 LEU B N 1
ATOM 5609 C CA . LEU B 1 295 ? -1.042 -28.087 33.031 1.00 25.33 295 LEU B CA 1
ATOM 5610 C C . LEU B 1 295 ? -1.266 -26.883 33.941 1.00 24.96 295 LEU B C 1
ATOM 5611 O O . LEU B 1 295 ? -0.694 -26.808 35.023 1.00 24.81 295 LEU B O 1
ATOM 5616 N N . ALA B 1 296 ? -2.124 -25.963 33.508 1.00 25.19 296 ALA B N 1
ATOM 5617 C CA . ALA B 1 296 ? -2.499 -24.816 34.321 1.00 25.13 296 ALA B CA 1
ATOM 5618 C C . ALA B 1 296 ? -2.948 -25.280 35.694 1.00 25.83 296 ALA B C 1
ATOM 5619 O O . ALA B 1 296 ? -2.389 -24.841 36.700 1.00 25.55 296 ALA B O 1
ATOM 5621 N N . LYS B 1 297 ? -3.905 -26.212 35.724 1.00 26.72 297 LYS B N 1
ATOM 5622 C CA . LYS B 1 297 ? -4.419 -26.772 36.967 1.00 27.39 297 LYS B CA 1
ATOM 5623 C C . LYS B 1 297 ? -3.303 -27.295 37.849 1.00 26.88 297 LYS B C 1
ATOM 5624 O O . LYS B 1 297 ? -3.296 -27.042 39.048 1.00 26.86 297 LYS B O 1
ATOM 5630 N N . LEU B 1 298 ? -2.360 -28.024 37.251 1.00 26.61 298 LEU B N 1
ATOM 5631 C CA . LEU B 1 298 ? -1.205 -28.510 37.986 1.00 26.36 298 LEU B CA 1
ATOM 5632 C C . LEU B 1 298 ? -0.377 -27.368 38.563 1.00 25.51 298 LEU B C 1
ATOM 5633 O O . LEU B 1 298 ? 0.018 -27.408 39.732 1.00 25.30 298 LEU B O 1
ATOM 5638 N N . VAL B 1 299 ? -0.097 -26.355 37.741 1.00 24.73 299 VAL B N 1
ATOM 5639 C CA . VAL B 1 299 ? 0.684 -25.224 38.223 1.00 24.09 299 VAL B CA 1
ATOM 5640 C C . VAL B 1 299 ? -0.059 -24.538 39.365 1.00 24.58 299 VAL B C 1
ATOM 5641 O O . VAL B 1 299 ? 0.527 -24.268 40.417 1.00 24.41 299 VAL B O 1
ATOM 5645 N N . VAL B 1 300 ? -1.355 -24.296 39.167 1.00 25.23 300 VAL B N 1
ATOM 5646 C CA . VAL B 1 300 ? -2.205 -23.766 40.237 1.00 25.92 300 VAL B CA 1
ATOM 5647 C C . VAL B 1 300 ? -2.042 -24.562 41.526 1.00 26.67 300 VAL B C 1
ATOM 5648 O O . VAL B 1 300 ? -1.850 -23.996 42.605 1.00 26.89 300 VAL B O 1
ATOM 5652 N N . GLU B 1 301 ? -2.138 -25.883 41.397 1.00 27.60 301 GLU B N 1
ATOM 5653 C CA . GLU B 1 301 ? -2.015 -26.834 42.497 1.00 28.38 301 GLU B CA 1
ATOM 5654 C C . GLU B 1 301 ? -0.680 -26.697 43.219 1.00 27.78 301 GLU B C 1
ATOM 5655 O O . GLU B 1 301 ? -0.633 -26.597 44.459 1.00 28.14 301 GLU B O 1
ATOM 5661 N N . LYS B 1 302 ? 0.399 -26.706 42.433 1.00 26.70 302 LYS B N 1
ATOM 5662 C CA . LYS B 1 302 ? 1.773 -26.712 42.958 1.00 25.95 302 LYS B CA 1
ATOM 5663 C C . LYS B 1 302 ? 2.225 -25.354 43.453 1.00 25.12 302 LYS B C 1
ATOM 5664 O O . LYS B 1 302 ? 2.873 -25.255 44.504 1.00 24.95 302 LYS B O 1
ATOM 5670 N N . ALA B 1 303 ? 1.893 -24.319 42.683 1.00 24.31 303 ALA B N 1
ATOM 5671 C CA . ALA B 1 303 ? 2.402 -22.972 42.919 1.00 23.84 303 ALA B CA 1
ATOM 5672 C C . ALA B 1 303 ? 1.343 -22.009 43.482 1.00 23.94 303 ALA B C 1
ATOM 5673 O O . ALA B 1 303 ? 1.681 -20.958 44.002 1.00 24.04 303 ALA B O 1
ATOM 5675 N N . GLY B 1 304 ? 0.070 -22.352 43.350 1.00 24.39 304 GLY B N 1
ATOM 5676 C CA . GLY B 1 304 ? -1.008 -21.503 43.859 1.00 24.39 304 GLY B CA 1
ATOM 5677 C C . GLY B 1 304 ? -1.751 -20.727 42.787 1.00 24.15 304 GLY B C 1
ATOM 5678 O O . GLY B 1 304 ? -2.919 -20.396 42.961 1.00 24.46 304 GLY B O 1
ATOM 5679 N N . ARG B 1 305 ? -1.076 -20.433 41.679 1.00 23.16 305 ARG B N 1
ATOM 5680 C CA . ARG B 1 305 ? -1.692 -19.717 40.562 1.00 22.99 305 ARG B CA 1
ATOM 5681 C C . ARG B 1 305 ? -1.172 -20.266 39.248 1.00 22.44 305 ARG B C 1
ATOM 5682 O O . ARG B 1 305 ? -0.219 -21.043 39.218 1.00 21.76 305 ARG B O 1
ATOM 5690 N N . GLU B 1 306 ? -1.796 -19.832 38.162 1.00 22.15 306 GLU B N 1
ATOM 5691 C CA . GLU B 1 306 ? -1.256 -20.061 36.846 1.00 22.19 306 GLU B CA 1
ATOM 5692 C C . GLU B 1 306 ? 0.080 -19.309 36.750 1.00 21.02 306 GLU B C 1
ATOM 5693 O O . GLU B 1 306 ? 0.286 -18.316 37.439 1.00 20.60 306 GLU B O 1
ATOM 5699 N N . PRO B 1 307 ? 0.997 -19.787 35.902 1.00 20.63 307 PRO B N 1
ATOM 5700 C CA . PRO B 1 307 ? 2.272 -19.094 35.846 1.00 19.84 307 PRO B CA 1
ATOM 5701 C C . PRO B 1 307 ? 2.155 -17.649 35.327 1.00 19.63 307 PRO B C 1
ATOM 5702 O O . PRO B 1 307 ? 1.342 -17.362 34.436 1.00 19.26 307 PRO B O 1
ATOM 5706 N N . ASP B 1 308 ? 2.939 -16.752 35.921 1.00 18.93 308 ASP B N 1
ATOM 5707 C CA . ASP B 1 308 ? 3.032 -15.370 35.451 1.00 18.53 308 ASP B CA 1
ATOM 5708 C C . ASP B 1 308 ? 3.900 -15.312 34.205 1.00 18.09 308 ASP B C 1
ATOM 5709 O O . ASP B 1 308 ? 3.615 -14.591 33.243 1.00 17.99 308 ASP B O 1
ATOM 5714 N N . ILE B 1 309 ? 4.980 -16.083 34.231 1.00 17.93 309 ILE B N 1
ATOM 5715 C CA . ILE B 1 309 ? 5.848 -16.153 33.090 1.00 17.69 309 ILE B CA 1
ATOM 5716 C C . ILE B 1 309 ? 5.999 -17.606 32.706 1.00 17.84 309 ILE B C 1
ATOM 5717 O O . ILE B 1 309 ? 6.120 -18.457 33.571 1.00 17.99 309 ILE B O 1
ATOM 5722 N N . VAL B 1 310 ? 5.988 -17.872 31.406 1.00 17.84 310 VAL B N 1
ATOM 5723 C CA . VAL B 1 310 ? 6.295 -19.192 30.907 1.00 17.98 310 VAL B CA 1
ATOM 5724 C C . VAL B 1 310 ? 7.603 -19.042 30.158 1.00 17.68 310 VAL B C 1
ATOM 5725 O O . VAL B 1 310 ? 7.731 -18.249 29.222 1.00 17.54 310 VAL B O 1
ATOM 5729 N N . PHE B 1 311 ? 8.568 -19.829 30.582 1.00 17.63 311 PHE B N 1
ATOM 5730 C CA . PHE B 1 311 ? 9.907 -19.773 30.044 1.00 17.38 311 PHE B CA 1
ATOM 5731 C C . PHE B 1 311 ? 9.970 -20.836 28.961 1.00 17.56 311 PHE B C 1
ATOM 5732 O O . PHE B 1 311 ? 10.047 -22.032 29.244 1.00 17.93 311 PHE B O 1
ATOM 5740 N N . GLU B 1 312 ? 9.896 -20.374 27.720 1.00 17.70 312 GLU B N 1
ATOM 5741 C CA . GLU B 1 312 ? 9.876 -21.222 26.542 1.00 18.41 312 GLU B CA 1
ATOM 5742 C C . GLU B 1 312 ? 11.220 -21.361 25.849 1.00 18.27 312 GLU B C 1
ATOM 5743 O O . GLU B 1 312 ? 12.050 -20.464 25.876 1.00 18.71 312 GLU B O 1
ATOM 5749 N N . HIS B 1 313 ? 11.420 -22.501 25.210 1.00 18.75 313 HIS B N 1
ATOM 5750 C CA . HIS B 1 313 ? 12.568 -22.720 24.332 1.00 18.45 313 HIS B CA 1
ATOM 5751 C C . HIS B 1 313 ? 12.437 -24.105 23.723 1.00 18.96 313 HIS B C 1
ATOM 5752 O O . HIS B 1 313 ? 13.170 -24.472 22.817 1.00 19.02 313 HIS B O 1
ATOM 5759 N N . THR B 1 314 ? 11.491 -24.869 24.247 1.00 19.23 314 THR B N 1
ATOM 5760 C CA . THR B 1 314 ? 11.285 -26.237 23.807 1.00 19.68 314 THR B CA 1
ATOM 5761 C C . THR B 1 314 ? 10.550 -26.224 22.494 1.00 20.22 314 THR B C 1
ATOM 5762 O O . THR B 1 314 ? 10.622 -27.176 21.730 1.00 20.75 314 THR B O 1
ATOM 5766 N N . GLY B 1 315 ? 9.833 -25.132 22.254 1.00 20.21 315 GLY B N 1
ATOM 5767 C CA . GLY B 1 315 ? 9.280 -24.859 20.948 1.00 20.28 315 GLY B CA 1
ATOM 5768 C C . GLY B 1 315 ? 7.888 -25.393 20.711 1.00 20.64 315 GLY B C 1
ATOM 5769 O O . GLY B 1 315 ? 7.040 -25.401 21.599 1.00 20.33 315 GLY B O 1
ATOM 5770 N N . ARG B 1 316 ? 7.677 -25.831 19.478 1.00 21.41 316 ARG B N 1
ATOM 5771 C CA . ARG B 1 316 ? 6.357 -26.170 18.956 1.00 22.57 316 ARG B CA 1
ATOM 5772 C C . ARG B 1 316 ? 5.538 -27.120 19.815 1.00 22.93 316 ARG B C 1
ATOM 5773 O O . ARG B 1 316 ? 4.355 -26.879 20.044 1.00 23.21 316 ARG B O 1
ATOM 5781 N N . VAL B 1 317 ? 6.155 -28.177 20.334 1.00 23.62 317 VAL B N 1
ATOM 5782 C CA . VAL B 1 317 ? 5.367 -29.138 21.099 1.00 24.36 317 VAL B CA 1
ATOM 5783 C C . VAL B 1 317 ? 4.787 -28.535 22.372 1.00 23.94 317 VAL B C 1
ATOM 5784 O O . VAL B 1 317 ? 3.719 -28.941 22.805 1.00 24.71 317 VAL B O 1
ATOM 5788 N N . THR B 1 318 ? 5.454 -27.526 22.933 1.00 23.17 318 THR B N 1
ATOM 5789 C CA . THR B 1 318 ? 5.018 -26.921 24.198 1.00 22.31 318 THR B CA 1
ATOM 5790 C C . THR B 1 318 ? 4.409 -25.539 24.024 1.00 21.89 318 THR B C 1
ATOM 5791 O O . THR B 1 318 ? 3.691 -25.043 24.906 1.00 21.79 318 THR B O 1
ATOM 5795 N N . PHE B 1 319 ? 4.698 -24.892 22.904 1.00 21.61 319 PHE B N 1
ATOM 5796 C CA . PHE B 1 319 ? 4.313 -23.487 22.781 1.00 21.11 319 PHE B CA 1
ATOM 5797 C C . PHE B 1 319 ? 2.809 -23.243 22.908 1.00 21.57 319 PHE B C 1
ATOM 5798 O O . PHE B 1 319 ? 2.383 -22.268 23.530 1.00 21.63 319 PHE B O 1
ATOM 5806 N N . GLY B 1 320 ? 2.012 -24.132 22.329 1.00 22.06 320 GLY B N 1
ATOM 5807 C CA . GLY B 1 320 ? 0.561 -24.069 22.465 1.00 22.06 320 GLY B CA 1
ATOM 5808 C C . GLY B 1 320 ? 0.163 -24.093 23.922 1.00 21.85 320 GLY B C 1
ATOM 5809 O O . GLY B 1 320 ? -0.628 -23.258 24.383 1.00 21.44 320 GLY B O 1
ATOM 5810 N N . LEU B 1 321 ? 0.751 -25.041 24.650 1.00 21.84 321 LEU B N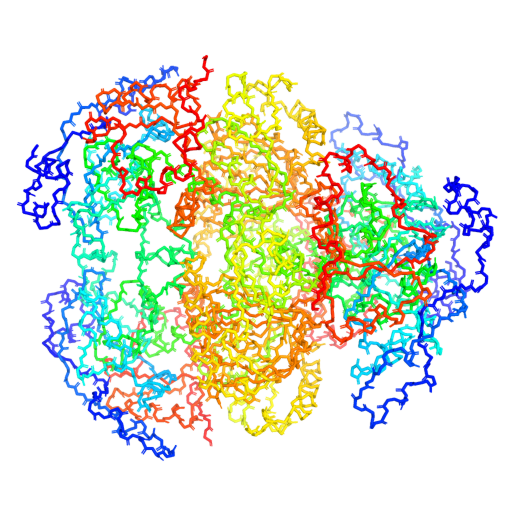 1
ATOM 5811 C CA . LEU B 1 321 ? 0.523 -25.188 26.084 1.00 22.04 321 LEU B CA 1
ATOM 5812 C C . LEU B 1 321 ? 0.910 -23.908 26.813 1.00 21.64 321 LEU B C 1
ATOM 5813 O O . LEU B 1 321 ? 0.131 -23.387 27.607 1.00 21.78 321 LEU B O 1
ATOM 5818 N N . SER B 1 322 ? 2.097 -23.398 26.492 1.00 21.31 322 SER B N 1
ATOM 5819 C CA . SER B 1 322 ? 2.648 -22.186 27.103 1.00 20.98 322 SER B CA 1
ATOM 5820 C C . SER B 1 322 ? 1.691 -21.016 26.982 1.00 21.08 322 SER B C 1
ATOM 5821 O O . SER B 1 322 ? 1.435 -20.329 27.961 1.00 20.80 322 SER B O 1
ATOM 5824 N N . VAL B 1 323 ? 1.138 -20.825 25.787 1.00 21.29 323 VAL B N 1
ATOM 5825 C CA . VAL B 1 323 ? 0.186 -19.748 25.550 1.00 21.95 323 VAL B CA 1
ATOM 5826 C C . VAL B 1 323 ? -1.091 -19.916 26.377 1.00 21.94 323 VAL B C 1
ATOM 5827 O O . VAL B 1 323 ? -1.651 -18.951 26.885 1.00 22.04 323 VAL B O 1
ATOM 5831 N N . ILE B 1 324 ? -1.508 -21.158 26.550 1.00 22.46 324 ILE B N 1
ATOM 5832 C CA . ILE B 1 324 ? -2.699 -21.471 27.303 1.00 23.01 324 ILE B CA 1
ATOM 5833 C C . ILE B 1 324 ? -2.509 -21.277 28.800 1.00 22.76 324 ILE B C 1
ATOM 5834 O O . ILE B 1 324 ? -3.382 -20.701 29.456 1.00 22.90 324 ILE B O 1
ATOM 5839 N N . VAL B 1 325 ? -1.366 -21.731 29.325 1.00 22.46 325 VAL B N 1
ATOM 5840 C CA . VAL B 1 325 ? -1.173 -21.840 30.784 1.00 22.54 325 VAL B CA 1
ATOM 5841 C C . VAL B 1 325 ? -0.832 -20.536 31.456 1.00 21.97 325 VAL B C 1
ATOM 5842 O O . VAL B 1 325 ? -1.165 -20.333 32.627 1.00 22.41 325 VAL B O 1
ATOM 5846 N N . ALA B 1 326 ? -0.180 -19.653 30.710 1.00 21.56 326 ALA B N 1
ATOM 5847 C CA . ALA B 1 326 ? 0.166 -18.342 31.218 1.00 21.14 326 ALA B CA 1
ATOM 5848 C C . ALA B 1 326 ? -1.092 -17.681 31.763 1.00 21.43 326 ALA B C 1
ATOM 5849 O O . ALA B 1 326 ? -2.188 -17.807 31.192 1.00 21.76 326 ALA B O 1
ATOM 5851 N N . ARG B 1 327 ? -0.948 -17.021 32.902 1.00 21.01 327 ARG B N 1
ATOM 5852 C CA . ARG B 1 327 ? -2.053 -16.295 33.474 1.00 21.41 327 ARG B CA 1
ATOM 5853 C C . ARG B 1 327 ? -2.501 -15.226 32.489 1.00 21.22 327 ARG B C 1
ATOM 5854 O O . ARG B 1 327 ? -1.748 -14.763 31.648 1.00 20.57 327 ARG B O 1
ATOM 5862 N N . ARG B 1 328 ? -3.764 -14.868 32.590 1.00 21.93 328 ARG B N 1
ATOM 5863 C CA . ARG B 1 328 ? -4.245 -13.650 31.995 1.00 21.79 328 ARG B CA 1
ATOM 5864 C C . ARG B 1 328 ? -3.210 -12.538 32.238 1.00 20.77 328 ARG B C 1
ATOM 5865 O O . ARG B 1 328 ? -2.787 -12.312 33.369 1.00 20.67 328 ARG B O 1
ATOM 5873 N N . GLY B 1 329 ? -2.777 -11.877 31.166 1.00 20.10 329 GLY B N 1
ATOM 5874 C CA . GLY B 1 329 ? -1.786 -10.799 31.264 1.00 19.07 329 GLY B CA 1
ATOM 5875 C C . GLY B 1 329 ? -0.384 -11.352 31.411 1.00 18.57 329 GLY B C 1
ATOM 5876 O O . GLY B 1 329 ? 0.573 -10.611 31.556 1.00 18.26 329 GLY B O 1
ATOM 5877 N N . GLY B 1 330 ? -0.277 -12.673 31.362 1.00 18.68 330 GLY B N 1
ATOM 5878 C CA . GLY B 1 330 ? 1.001 -13.360 31.515 1.00 18.42 330 GLY B CA 1
ATOM 5879 C C . GLY B 1 330 ? 1.894 -13.235 30.303 1.00 18.16 330 GLY B C 1
ATOM 5880 O O . GLY B 1 330 ? 1.489 -12.761 29.249 1.00 18.20 330 GLY B O 1
ATOM 5881 N N . THR B 1 331 ? 3.129 -13.657 30.472 1.00 17.91 331 THR B N 1
ATOM 5882 C CA . THR B 1 331 ? 4.085 -13.556 29.417 1.00 17.68 331 THR B CA 1
ATOM 5883 C C . THR B 1 331 ? 4.687 -14.917 29.150 1.00 17.70 331 THR B C 1
ATOM 5884 O O . THR B 1 331 ? 5.168 -15.573 30.062 1.00 17.68 331 THR B O 1
ATOM 5888 N N . VAL B 1 332 ? 4.660 -15.310 27.885 1.00 17.78 332 VAL B N 1
ATOM 5889 C CA . VAL B 1 332 ? 5.473 -16.387 27.398 1.00 17.76 332 VAL B CA 1
ATOM 5890 C C . VAL B 1 332 ? 6.734 -15.742 26.835 1.00 17.44 332 VAL B C 1
ATOM 5891 O O . VAL B 1 332 ? 6.666 -14.893 25.953 1.00 17.38 332 VAL B O 1
ATOM 5895 N N . VAL B 1 333 ? 7.875 -16.123 27.374 1.00 17.25 333 VAL B N 1
ATOM 5896 C CA . VAL B 1 333 ? 9.137 -15.636 26.869 1.00 16.99 333 VAL B CA 1
ATOM 5897 C C . VAL B 1 333 ? 9.864 -16.803 26.234 1.00 17.04 333 VAL B C 1
ATOM 5898 O O . VAL B 1 333 ? 10.040 -17.848 26.854 1.00 17.13 333 VAL B O 1
ATOM 5902 N N . THR B 1 334 ? 10.237 -16.638 24.973 1.00 17.03 334 THR B N 1
ATOM 5903 C CA . THR B 1 334 ? 10.821 -17.727 24.213 1.00 17.15 334 THR B CA 1
ATOM 5904 C C . THR B 1 334 ? 12.146 -17.303 23.595 1.00 16.95 334 THR B C 1
ATOM 5905 O O . THR B 1 334 ? 12.277 -16.169 23.111 1.00 16.83 334 THR B O 1
ATOM 5909 N N . CYS B 1 335 ? 13.116 -18.205 23.612 1.00 16.94 335 CYS B N 1
ATOM 5910 C CA . CYS B 1 335 ? 14.424 -17.941 22.980 1.00 17.06 335 CYS B CA 1
ATOM 5911 C C . CYS B 1 335 ? 14.838 -19.097 22.101 1.00 17.56 335 CYS B C 1
ATOM 5912 O O . CYS B 1 335 ? 16.000 -19.236 21.718 1.00 18.03 335 CYS B O 1
ATOM 5915 N N . GLY B 1 336 ? 13.878 -19.938 21.782 1.00 18.42 336 GLY B N 1
ATOM 5916 C CA . GLY B 1 336 ? 14.188 -21.106 20.995 1.00 18.95 336 GLY B CA 1
ATOM 5917 C C . GLY B 1 336 ? 12.993 -21.969 20.711 1.00 19.60 336 GLY B C 1
ATOM 5918 O O . GLY B 1 336 ? 11.862 -21.707 21.175 1.00 19.52 336 GLY B O 1
ATOM 5919 N N . SER B 1 337 ? 13.281 -23.020 19.953 1.00 19.91 337 SER B N 1
ATOM 5920 C CA . SER B 1 337 ? 12.283 -23.927 19.433 1.00 20.68 337 SER B CA 1
ATOM 5921 C C . SER B 1 337 ? 12.910 -25.302 19.181 1.00 20.88 337 SER B C 1
ATOM 5922 O O . SER B 1 337 ? 12.913 -25.792 18.047 1.00 21.67 337 SER B O 1
ATOM 5925 N N . SER B 1 338 ? 13.431 -25.926 20.241 1.00 20.68 338 SER B N 1
ATOM 5926 C CA . SER B 1 338 ? 14.209 -27.173 20.098 1.00 21.00 338 SER B CA 1
ATOM 5927 C C . SER B 1 338 ? 13.412 -28.247 19.378 1.00 21.36 338 SER B C 1
ATOM 5928 O O . SER B 1 338 ? 13.972 -29.005 18.607 1.00 21.47 338 SER B O 1
ATOM 5931 N N . SER B 1 339 ? 12.104 -28.280 19.640 1.00 21.69 339 SER B N 1
ATOM 5932 C CA . SER B 1 339 ? 11.210 -29.331 19.127 1.00 22.42 339 SER B CA 1
ATOM 5933 C C . SER B 1 339 ? 10.608 -28.933 17.798 1.00 22.63 339 SER B C 1
ATOM 5934 O O . SER B 1 339 ? 9.874 -29.694 17.191 1.00 22.89 339 SER B O 1
ATOM 5937 N N . GLY B 1 340 ? 10.887 -27.706 17.376 1.00 22.30 340 GLY B N 1
ATOM 5938 C CA . GLY B 1 340 ? 10.429 -27.219 16.081 1.00 22.73 340 GLY B CA 1
ATOM 5939 C C . GLY B 1 340 ? 10.035 -25.767 16.209 1.00 22.59 340 GLY B C 1
ATOM 5940 O O . GLY B 1 340 ? 9.358 -25.384 17.163 1.00 22.14 340 GLY B O 1
ATOM 5941 N N . TYR B 1 341 ? 10.472 -24.962 15.250 1.00 22.64 341 TYR B N 1
ATOM 5942 C CA . TYR B 1 341 ? 10.186 -23.535 15.256 1.00 22.46 341 TYR B CA 1
ATOM 5943 C C . TYR B 1 341 ? 8.804 -23.169 14.715 1.00 22.94 341 TYR B C 1
ATOM 5944 O O . TYR B 1 341 ? 8.337 -22.051 14.945 1.00 22.53 341 TYR B O 1
ATOM 5953 N N . LEU B 1 342 ? 8.153 -24.084 13.988 1.00 23.67 342 LEU B N 1
ATOM 5954 C CA . LEU B 1 342 ? 6.796 -23.813 13.488 1.00 24.32 342 LEU B CA 1
ATOM 5955 C C . LEU B 1 342 ? 5.819 -23.893 14.639 1.00 24.37 342 LEU B C 1
ATOM 5956 O O . LEU B 1 342 ? 5.277 -24.951 14.945 1.00 25.12 342 LEU B O 1
ATOM 5961 N N . HIS B 1 343 ? 5.619 -22.769 15.305 1.00 23.70 343 HIS B N 1
ATOM 5962 C CA . HIS B 1 343 ? 4.756 -22.759 16.464 1.00 23.75 343 HIS B CA 1
ATOM 5963 C C . HIS B 1 343 ? 3.316 -22.591 16.045 1.00 24.22 343 HIS B C 1
ATOM 5964 O O . HIS B 1 343 ? 3.020 -21.791 15.173 1.00 24.47 343 HIS B O 1
ATOM 5971 N N . THR B 1 344 ? 2.437 -23.368 16.661 1.00 24.45 344 THR B N 1
ATOM 5972 C CA . THR B 1 344 ? 1.004 -23.166 16.539 1.00 25.18 344 THR B CA 1
ATOM 5973 C C . THR B 1 344 ? 0.455 -22.943 17.933 1.00 24.76 344 THR B C 1
ATOM 5974 O O . THR B 1 344 ? 0.832 -23.640 18.875 1.00 25.16 344 THR B O 1
ATOM 5978 N N . PHE B 1 345 ? -0.411 -21.947 18.049 1.00 24.51 345 PHE B N 1
ATOM 5979 C CA . PHE B 1 345 ? -1.074 -21.633 19.280 1.00 23.94 345 PHE B CA 1
ATOM 5980 C C . PHE B 1 345 ? -2.441 -21.061 19.001 1.00 24.22 345 PHE B C 1
ATOM 5981 O O . PHE B 1 345 ? -2.721 -20.572 17.908 1.00 24.37 345 PHE B O 1
ATOM 5989 N N . ASP B 1 346 ? -3.294 -21.132 20.008 1.00 24.10 346 ASP B N 1
ATOM 5990 C CA . ASP B 1 346 ? -4.620 -20.583 19.916 1.00 24.40 346 ASP B CA 1
ATOM 5991 C C . ASP B 1 346 ? -4.573 -19.114 20.326 1.00 23.61 346 ASP B C 1
ATOM 5992 O O . ASP B 1 346 ? -4.322 -18.783 21.486 1.00 23.07 346 ASP B O 1
ATOM 5997 N N . ASN B 1 347 ? -4.802 -18.233 19.362 1.00 23.56 347 ASN B N 1
ATOM 5998 C CA . ASN B 1 347 ? -4.669 -16.800 19.623 1.00 23.11 347 ASN B CA 1
ATOM 5999 C C . ASN B 1 347 ? -5.707 -16.256 20.582 1.00 23.43 347 ASN B C 1
ATOM 6000 O O . ASN B 1 347 ? -5.486 -15.228 21.228 1.00 23.03 347 ASN B O 1
ATOM 6005 N N . ARG B 1 348 ? -6.832 -16.955 20.702 1.00 24.17 348 ARG B N 1
ATOM 6006 C CA . ARG B 1 348 ? -7.855 -16.540 21.653 1.00 25.03 348 ARG B CA 1
ATOM 6007 C C . ARG B 1 348 ? -7.278 -16.458 23.052 1.00 24.75 348 ARG B C 1
ATOM 6008 O O . ARG B 1 348 ? -7.588 -15.536 23.795 1.00 24.63 348 ARG B O 1
ATOM 6016 N N . TYR B 1 349 ? -6.427 -17.417 23.404 1.00 24.99 349 TYR B N 1
ATOM 6017 C CA . TYR B 1 349 ? -5.776 -17.376 24.706 1.00 25.18 349 TYR B CA 1
ATOM 6018 C C . TYR B 1 349 ? -4.803 -16.206 24.815 1.00 24.53 349 TYR B C 1
ATOM 6019 O O . TYR B 1 349 ? -4.582 -15.685 25.904 1.00 25.48 349 TYR B O 1
ATOM 6028 N N . LEU B 1 350 ? -4.257 -15.755 23.699 1.00 23.88 350 LEU B N 1
ATOM 6029 C CA . LEU B 1 350 ? -3.347 -14.619 23.744 1.00 23.32 350 LEU B CA 1
ATOM 6030 C C . LEU B 1 350 ? -4.082 -13.291 23.864 1.00 23.19 350 LEU B C 1
ATOM 6031 O O . LEU B 1 350 ? -3.845 -12.509 24.799 1.00 23.06 350 LEU B O 1
ATOM 6036 N N . TRP B 1 351 ? -4.971 -13.022 22.919 1.00 23.17 351 TRP B N 1
ATOM 6037 C CA . TRP B 1 351 ? -5.589 -11.719 22.902 1.00 23.18 351 TRP B CA 1
ATOM 6038 C C . TRP B 1 351 ? -6.668 -11.616 23.973 1.00 23.19 351 TRP B C 1
ATOM 6039 O O . TRP B 1 351 ? -6.680 -10.664 24.738 1.00 22.20 351 TRP B O 1
ATOM 6050 N N . MET B 1 352 ? -7.538 -12.618 24.061 1.00 23.79 352 MET B N 1
ATOM 6051 C CA . MET B 1 352 ? -8.638 -12.525 25.007 1.00 24.80 352 MET B CA 1
ATOM 6052 C C . MET B 1 352 ? -8.152 -12.378 26.447 1.00 24.16 352 MET B C 1
ATOM 6053 O O . MET B 1 352 ? -8.802 -11.732 27.272 1.00 24.51 352 MET B O 1
ATOM 6058 N N . LYS B 1 353 ? -6.989 -12.948 26.738 1.00 23.45 353 LYS B N 1
ATOM 6059 C CA . LYS B 1 353 ? -6.478 -12.885 28.092 1.00 22.66 353 LYS B CA 1
ATOM 6060 C C . LYS B 1 353 ? -5.263 -11.982 28.163 1.00 21.57 353 LYS B C 1
ATOM 6061 O O . LYS B 1 353 ? -4.496 -12.026 29.131 1.00 20.77 353 LYS B O 1
ATOM 6067 N N . LEU B 1 354 ? -5.124 -11.141 27.134 1.00 20.58 354 LEU B N 1
ATOM 6068 C CA . LEU B 1 354 ? -4.110 -10.102 27.074 1.00 19.75 354 LEU B CA 1
ATOM 6069 C C . LEU B 1 354 ? -2.712 -10.608 27.477 1.00 19.16 354 LEU B C 1
ATOM 6070 O O . LEU B 1 354 ? -1.989 -9.932 28.202 1.00 18.87 354 LEU B O 1
ATOM 6075 N N . LYS B 1 355 ? -2.366 -11.801 27.005 1.00 19.20 355 LYS B N 1
ATOM 6076 C CA . LYS B 1 355 ? -1.045 -12.394 27.227 1.00 18.88 355 LYS B CA 1
ATOM 6077 C C . LYS B 1 355 ? -0.024 -11.835 26.252 1.00 18.57 355 LYS B C 1
ATOM 6078 O O . LYS B 1 355 ? -0.388 -11.270 25.228 1.00 18.66 355 LYS B O 1
ATOM 6084 N N . LYS B 1 356 ? 1.258 -11.998 26.573 1.00 18.24 356 LYS B N 1
ATOM 6085 C CA . LYS B 1 356 ? 2.328 -11.517 25.721 1.00 18.52 356 LYS B CA 1
ATOM 6086 C C . LYS B 1 356 ? 3.246 -12.672 25.409 1.00 18.22 356 LYS B C 1
ATOM 6087 O O . LYS B 1 356 ? 3.445 -13.562 26.251 1.00 18.34 356 LYS B O 1
ATOM 6093 N N . ILE B 1 357 ? 3.770 -12.674 24.194 1.00 17.85 357 ILE B N 1
ATOM 6094 C CA . ILE B 1 357 ? 4.867 -13.552 23.845 1.00 17.73 357 ILE B CA 1
ATOM 6095 C C . ILE B 1 357 ? 6.052 -12.667 23.583 1.00 17.41 357 ILE B C 1
ATOM 6096 O O . ILE B 1 357 ? 6.024 -11.851 22.679 1.00 17.42 357 ILE B O 1
ATOM 6101 N N . VAL B 1 358 ? 7.091 -12.843 24.377 1.00 17.18 358 VAL B N 1
ATOM 6102 C CA . VAL B 1 358 ? 8.284 -12.041 24.240 1.00 16.90 358 VAL B CA 1
ATOM 6103 C C . VAL B 1 358 ? 9.365 -12.912 23.641 1.00 16.85 358 VAL B C 1
ATOM 6104 O O . VAL B 1 358 ? 9.794 -13.883 24.261 1.00 16.83 358 VAL B O 1
ATOM 6108 N N . GLY B 1 359 ? 9.754 -12.589 22.410 1.00 16.87 359 GLY B N 1
ATOM 6109 C CA . GLY B 1 359 ? 10.868 -13.247 21.755 1.00 16.84 359 GLY B CA 1
ATOM 6110 C C . GLY B 1 359 ? 12.124 -12.679 22.370 1.00 16.57 359 GLY B C 1
ATOM 6111 O O . GLY B 1 359 ? 12.247 -11.474 22.553 1.00 16.69 359 GLY B O 1
ATOM 6112 N N . SER B 1 360 ? 13.030 -13.556 22.757 1.00 16.50 360 SER B N 1
ATOM 6113 C CA . SER B 1 360 ? 14.264 -13.132 23.355 1.00 16.29 360 SER B CA 1
ATOM 6114 C C . SER B 1 360 ? 15.424 -13.911 22.797 1.00 16.30 360 SER B C 1
ATOM 6115 O O . SER B 1 360 ? 15.296 -15.073 22.425 1.00 16.45 360 SER B O 1
ATOM 6118 N N . HIS B 1 361 ? 16.582 -13.281 22.807 1.00 16.16 361 HIS B N 1
ATOM 6119 C CA . HIS B 1 361 ? 17.724 -13.885 22.204 1.00 16.20 361 HIS B CA 1
ATOM 6120 C C . HIS B 1 361 ? 18.932 -13.397 22.948 1.00 16.04 361 HIS B C 1
ATOM 6121 O O . HIS B 1 361 ? 19.073 -12.209 23.174 1.00 15.94 361 HIS B O 1
ATOM 6128 N N . GLY B 1 362 ? 19.797 -14.330 23.321 1.00 16.05 362 GLY B N 1
ATOM 6129 C CA . GLY B 1 362 ? 21.026 -14.024 24.045 1.00 15.95 362 GLY B CA 1
ATOM 6130 C C . GLY B 1 362 ? 20.819 -12.991 25.124 1.00 15.82 362 GLY B C 1
ATOM 6131 O O . GLY B 1 362 ? 19.824 -13.019 25.858 1.00 15.80 362 GLY B O 1
ATOM 6132 N N . ALA B 1 363 ? 21.767 -12.067 25.225 1.00 15.77 363 ALA B N 1
ATOM 6133 C CA . ALA B 1 363 ? 21.722 -11.014 26.233 1.00 15.69 363 ALA B CA 1
ATOM 6134 C C . ALA B 1 363 ? 22.717 -9.961 25.794 1.00 15.70 363 ALA B C 1
ATOM 6135 O O . ALA B 1 363 ? 23.778 -10.290 25.235 1.00 15.76 363 ALA B O 1
ATOM 6137 N N . ASN B 1 364 ? 22.406 -8.698 26.062 1.00 15.67 364 ASN B N 1
ATOM 6138 C CA . ASN B 1 364 ? 23.342 -7.669 25.682 1.00 15.72 364 ASN B CA 1
ATOM 6139 C C . ASN B 1 364 ? 24.414 -7.589 26.749 1.00 15.74 364 ASN B C 1
ATOM 6140 O O . ASN B 1 364 ? 24.345 -8.276 27.781 1.00 15.71 364 ASN B O 1
ATOM 6145 N N . HIS B 1 365 ? 25.402 -6.743 26.507 1.00 15.83 365 HIS B N 1
ATOM 6146 C CA . HIS B 1 365 ? 26.571 -6.674 27.373 1.00 15.91 365 HIS B CA 1
ATOM 6147 C C . HIS B 1 365 ? 26.171 -6.246 28.778 1.00 15.89 365 HIS B C 1
ATOM 6148 O O . HIS B 1 365 ? 26.732 -6.708 29.754 1.00 15.93 365 HIS B O 1
ATOM 6155 N N . GLU B 1 366 ? 25.181 -5.370 28.879 1.00 15.85 366 GLU B N 1
ATOM 6156 C CA . GLU B 1 366 ? 24.714 -4.944 30.193 1.00 15.87 366 GLU B CA 1
ATOM 6157 C C . GLU B 1 366 ? 24.075 -6.096 30.965 1.00 15.80 366 GLU B C 1
ATOM 6158 O O . GLU B 1 366 ? 24.334 -6.292 32.158 1.00 15.86 366 GLU B O 1
ATOM 6164 N N . GLU B 1 367 ? 23.227 -6.835 30.276 1.00 15.71 367 GLU B N 1
ATOM 6165 C CA . GLU B 1 367 ? 22.547 -7.983 30.855 1.00 15.68 367 GLU B CA 1
ATOM 6166 C C . GLU B 1 367 ? 23.544 -9.045 31.271 1.00 15.72 367 GLU B C 1
ATOM 6167 O O . GLU B 1 367 ? 23.342 -9.749 32.251 1.00 15.76 367 GLU B O 1
ATOM 6173 N N . GLN B 1 368 ? 24.614 -9.140 30.504 1.00 15.75 368 GLN B N 1
ATOM 6174 C CA . GLN B 1 368 ? 25.639 -10.103 30.774 1.00 15.81 368 GLN B CA 1
ATOM 6175 C C . GLN B 1 368 ? 26.461 -9.684 31.979 1.00 15.92 368 GLN B C 1
ATOM 6176 O O . GLN B 1 368 ? 26.853 -10.524 32.778 1.00 15.99 368 GLN B O 1
ATOM 6182 N N . GLN B 1 369 ? 26.706 -8.387 32.127 1.00 15.96 369 GLN B N 1
ATOM 6183 C CA . GLN B 1 369 ? 27.356 -7.907 33.331 1.00 16.11 369 GLN B CA 1
ATOM 6184 C C . GLN B 1 369 ? 26.469 -8.136 34.535 1.00 16.12 369 GLN B C 1
ATOM 6185 O O . GLN B 1 369 ? 26.950 -8.523 35.603 1.00 16.25 369 GLN B O 1
ATOM 6191 N N . ALA B 1 370 ? 25.169 -7.891 34.364 1.00 16.02 370 ALA B N 1
ATOM 6192 C CA . ALA B 1 370 ? 24.215 -8.102 35.445 1.00 16.05 370 ALA B CA 1
ATOM 6193 C C . ALA B 1 370 ? 24.248 -9.576 35.856 1.00 16.07 370 ALA B C 1
ATOM 6194 O O . ALA B 1 370 ? 24.292 -9.916 37.042 1.00 16.21 370 ALA B O 1
ATOM 6196 N N . THR B 1 371 ? 24.222 -10.441 34.856 1.00 15.98 371 THR B N 1
ATOM 6197 C CA . THR B 1 371 ? 24.294 -11.868 35.072 1.00 16.02 371 THR B CA 1
ATOM 6198 C C . THR B 1 371 ? 25.591 -12.206 35.813 1.00 16.16 371 THR B C 1
ATOM 6199 O O . THR B 1 371 ? 25.599 -12.919 36.823 1.00 16.28 371 THR B O 1
ATOM 6203 N N . ASN B 1 372 ? 26.677 -11.650 35.318 1.00 16.17 372 ASN B N 1
ATOM 6204 C CA . ASN B 1 372 ? 27.982 -11.898 35.892 1.00 16.34 372 ASN B CA 1
ATOM 6205 C C . ASN B 1 372 ? 28.049 -11.487 37.374 1.00 16.51 372 ASN B C 1
ATOM 6206 O O . ASN B 1 372 ? 28.630 -12.188 38.183 1.00 16.67 372 ASN B O 1
ATOM 6211 N N . ARG B 1 373 ? 27.416 -10.371 37.710 1.00 16.50 373 ARG B N 1
ATOM 6212 C CA . ARG B 1 373 ? 27.381 -9.864 39.082 1.00 16.69 373 ARG B CA 1
ATOM 6213 C C . ARG B 1 373 ? 26.689 -10.828 40.024 1.00 16.77 373 ARG B C 1
ATOM 6214 O O . ARG B 1 373 ? 27.057 -10.934 41.191 1.00 17.00 373 ARG B O 1
ATOM 6222 N N . LEU B 1 374 ? 25.700 -11.540 39.492 1.00 16.62 374 LEU B N 1
ATOM 6223 C CA . LEU B 1 374 ? 24.941 -12.512 40.266 1.00 16.71 374 LEU B CA 1
ATOM 6224 C C . LEU B 1 374 ? 25.778 -13.756 40.498 1.00 16.82 374 LEU B C 1
ATOM 6225 O O . LEU B 1 374 ? 25.628 -14.431 41.496 1.00 17.00 374 LEU B O 1
ATOM 6230 N N . PHE B 1 375 ? 26.649 -14.058 39.552 1.00 16.74 375 PHE B N 1
ATOM 6231 C CA . PHE B 1 375 ? 27.646 -15.091 39.768 1.00 16.88 375 PHE B CA 1
ATOM 6232 C C . PHE B 1 375 ? 28.715 -14.645 40.735 1.00 17.11 375 PHE B C 1
ATOM 6233 O O . PHE B 1 375 ? 29.141 -15.427 41.577 1.00 17.32 375 PHE B O 1
ATOM 6241 N N . GLU B 1 376 ? 29.140 -13.390 40.605 1.00 17.19 376 GLU B N 1
ATOM 6242 C CA . GLU B 1 376 ? 30.210 -12.833 41.435 1.00 17.85 376 GLU B CA 1
ATOM 6243 C C . GLU B 1 376 ? 29.850 -12.846 42.905 1.00 18.18 376 GLU B C 1
ATOM 6244 O O . GLU B 1 376 ? 30.724 -12.984 43.750 1.00 18.53 376 GLU B O 1
ATOM 6250 N N . SER B 1 377 ? 28.566 -12.684 43.215 1.00 17.99 377 SER B N 1
ATOM 6251 C CA . SER B 1 377 ? 28.117 -12.750 44.594 1.00 18.28 377 SER B CA 1
ATOM 6252 C C . SER B 1 377 ? 27.808 -14.185 45.062 1.00 18.62 377 SER B C 1
ATOM 6253 O O . SER B 1 377 ? 27.635 -14.421 46.253 1.00 18.83 377 SER B O 1
ATOM 6256 N N . GLY B 1 378 ? 27.703 -15.130 44.128 1.00 18.34 378 GLY B N 1
ATOM 6257 C CA . GLY B 1 378 ? 27.336 -16.495 44.487 1.00 18.39 378 GLY B CA 1
ATOM 6258 C C . GLY B 1 378 ? 25.825 -16.646 44.538 1.00 18.58 378 GLY B C 1
ATOM 6259 O O . GLY B 1 378 ? 25.315 -17.727 44.860 1.00 19.06 378 GLY B O 1
ATOM 6260 N N . ALA B 1 379 ? 25.096 -15.571 44.202 1.00 17.83 379 ALA B N 1
ATOM 6261 C CA . ALA B 1 379 ? 23.638 -15.615 44.160 1.00 18.02 379 ALA B CA 1
ATOM 6262 C C . ALA B 1 379 ? 23.198 -16.666 43.163 1.00 17.62 379 ALA B C 1
ATOM 6263 O O . ALA B 1 379 ? 22.216 -17.387 43.374 1.00 18.75 379 ALA B O 1
ATOM 6265 N N . VAL B 1 380 ? 23.924 -16.730 42.065 1.00 17.16 380 VAL B N 1
ATOM 6266 C CA . VAL B 1 380 ? 23.668 -17.696 41.036 1.00 17.04 380 VAL B CA 1
ATOM 6267 C C . VAL B 1 380 ? 24.957 -18.491 40.925 1.00 17.12 380 VAL B C 1
ATOM 6268 O O . VAL B 1 380 ? 26.042 -17.946 41.088 1.00 17.23 380 VAL B O 1
ATOM 6272 N N . VAL B 1 381 ? 24.819 -19.772 40.664 1.00 17.19 381 VAL B N 1
ATOM 6273 C CA . VAL B 1 381 ? 25.957 -20.660 40.577 1.00 17.31 381 VAL B CA 1
ATOM 6274 C C . VAL B 1 381 ? 25.954 -21.363 39.227 1.00 17.19 381 VAL B C 1
ATOM 6275 O O . VAL B 1 381 ? 24.916 -21.469 38.593 1.00 17.09 381 VAL B O 1
ATOM 6279 N N . PRO B 1 382 ? 27.134 -21.843 38.784 1.00 17.24 382 PRO B N 1
ATOM 6280 C CA . PRO B 1 382 ? 27.230 -22.489 37.493 1.00 17.16 382 PRO B CA 1
ATOM 6281 C C . PRO B 1 382 ? 26.454 -23.793 37.489 1.00 17.31 382 PRO B C 1
ATOM 6282 O O . PRO B 1 382 ? 26.412 -24.484 38.493 1.00 17.52 382 PRO B O 1
ATOM 6286 N N . ALA B 1 383 ? 25.867 -24.116 36.344 1.00 17.22 383 ALA B N 1
ATOM 6287 C CA . ALA B 1 383 ? 25.067 -25.310 36.195 1.00 17.38 383 ALA B CA 1
ATOM 6288 C C . ALA B 1 383 ? 25.901 -26.437 35.592 1.00 17.54 383 ALA B C 1
ATOM 6289 O O . ALA B 1 383 ? 25.374 -27.292 34.884 1.00 17.63 383 ALA B O 1
ATOM 6291 N N . MET B 1 384 ? 27.206 -26.425 35.855 1.00 17.59 384 MET B N 1
ATOM 6292 C CA . MET B 1 384 ? 28.088 -27.412 35.253 1.00 17.75 384 MET B CA 1
ATOM 6293 C C . MET B 1 384 ? 27.803 -28.769 35.844 1.00 18.04 384 MET B C 1
ATOM 6294 O O . MET B 1 384 ? 27.742 -28.918 37.047 1.00 18.17 384 MET B O 1
ATOM 6299 N N . SER B 1 385 ? 27.620 -29.753 34.991 1.00 18.17 385 SER B N 1
ATOM 6300 C CA . SER B 1 385 ? 27.322 -31.108 35.453 1.00 18.49 385 SER B CA 1
ATOM 6301 C C . SER B 1 385 ? 28.368 -32.118 35.008 1.00 18.72 385 SER B C 1
ATOM 6302 O O . SER B 1 385 ? 28.461 -33.224 35.569 1.00 19.02 385 SER B O 1
ATOM 6305 N N . ALA B 1 386 ? 29.118 -31.733 33.974 1.00 18.77 386 ALA B N 1
ATOM 6306 C CA . ALA B 1 386 ? 30.130 -32.585 33.363 1.00 19.12 386 ALA B CA 1
ATOM 6307 C C . ALA B 1 386 ? 31.232 -31.732 32.749 1.00 19.03 386 ALA B C 1
ATOM 6308 O O . ALA B 1 386 ? 31.000 -30.588 32.335 1.00 18.81 386 ALA B O 1
ATOM 6310 N N . VAL B 1 387 ? 32.431 -32.295 32.679 1.00 19.22 387 VAL B N 1
ATOM 6311 C CA . VAL B 1 387 ? 33.546 -31.625 32.038 1.00 19.22 387 VAL B CA 1
ATOM 6312 C C . VAL B 1 387 ? 34.194 -32.595 31.076 1.00 19.66 387 VAL B C 1
ATOM 6313 O O . VAL B 1 387 ? 34.437 -33.755 31.421 1.00 19.63 387 VAL B O 1
ATOM 6317 N N . TYR B 1 388 ? 34.431 -32.131 29.855 1.00 19.48 388 TYR B N 1
ATOM 6318 C CA . TYR B 1 388 ? 35.206 -32.882 28.885 1.00 19.77 388 TYR B CA 1
ATOM 6319 C C . TYR B 1 388 ? 36.428 -32.074 28.491 1.00 19.67 388 TYR B C 1
ATOM 6320 O O . TYR B 1 388 ? 36.365 -30.843 28.452 1.00 18.94 388 TYR B O 1
ATOM 6329 N N . PRO B 1 389 ? 37.533 -32.769 28.170 1.00 19.92 389 PRO B N 1
ATOM 6330 C CA . PRO B 1 389 ? 38.655 -32.104 27.564 1.00 20.06 389 PRO B CA 1
ATOM 6331 C C . PRO B 1 389 ? 38.245 -31.764 26.137 1.00 20.15 389 PRO B C 1
ATOM 6332 O O . PRO B 1 389 ? 37.329 -32.383 25.581 1.00 19.59 389 PRO B O 1
ATOM 6336 N N . LEU B 1 390 ? 38.907 -30.762 25.582 1.00 20.44 390 LEU B N 1
ATOM 6337 C CA . LEU B 1 390 ? 38.652 -30.349 24.222 1.00 20.93 390 LEU B CA 1
ATOM 6338 C C . LEU B 1 390 ? 38.795 -31.561 23.317 1.00 21.48 390 LEU B C 1
ATOM 6339 O O . LEU B 1 390 ? 38.005 -31.721 22.392 1.00 21.50 390 LEU B O 1
ATOM 6344 N N . ALA B 1 391 ? 39.775 -32.419 23.604 1.00 22.10 391 ALA B N 1
ATOM 6345 C CA . ALA B 1 391 ? 39.973 -33.640 22.820 1.00 22.83 391 ALA B CA 1
ATOM 6346 C C . ALA B 1 391 ? 38.672 -34.439 22.664 1.00 23.09 391 ALA B C 1
ATOM 6347 O O . ALA B 1 391 ? 38.528 -35.246 21.742 1.00 23.30 391 ALA B O 1
ATOM 6349 N N . GLU B 1 392 ? 37.733 -34.223 23.576 1.00 22.65 392 GLU B N 1
ATOM 6350 C CA . GLU B 1 392 ? 36.515 -35.005 23.581 1.00 22.98 392 GLU B CA 1
ATOM 6351 C C . GLU B 1 392 ? 35.282 -34.144 23.471 1.00 22.00 392 GLU B C 1
ATOM 6352 O O . GLU B 1 392 ? 34.201 -34.565 23.858 1.00 21.23 392 GLU B O 1
ATOM 6358 N N . ALA B 1 393 ? 35.453 -32.943 22.917 1.00 21.63 393 ALA B N 1
ATOM 6359 C CA . ALA B 1 393 ? 34.355 -31.993 22.810 1.00 20.95 393 ALA B CA 1
ATOM 6360 C C . ALA B 1 393 ? 33.258 -32.458 21.873 1.00 20.93 393 ALA B C 1
ATOM 6361 O O . ALA B 1 393 ? 32.103 -32.149 22.106 1.00 20.69 393 ALA B O 1
ATOM 6363 N N . ALA B 1 394 ? 33.606 -33.204 20.826 1.00 21.39 394 ALA B N 1
ATOM 6364 C CA . ALA B 1 394 ? 32.580 -33.773 19.929 1.00 21.86 394 ALA B CA 1
ATOM 6365 C C . ALA B 1 394 ? 31.623 -34.685 20.705 1.00 21.71 394 ALA B C 1
ATOM 6366 O O . ALA B 1 394 ? 30.414 -34.705 20.471 1.00 21.25 394 ALA B O 1
ATOM 6368 N N . GLU B 1 395 ? 32.186 -35.422 21.651 1.00 22.26 395 GLU B N 1
ATOM 6369 C CA . GLU B 1 395 ? 31.410 -36.311 22.504 1.00 22.51 395 GLU B CA 1
ATOM 6370 C C . GLU B 1 395 ? 30.566 -35.484 23.472 1.00 22.18 395 GLU B C 1
ATOM 6371 O O . GLU B 1 395 ? 29.374 -35.758 23.649 1.00 22.26 395 GLU B O 1
ATOM 6377 N N . ALA B 1 396 ? 31.161 -34.437 24.055 1.00 21.63 396 ALA B N 1
ATOM 6378 C CA . ALA B 1 396 ? 30.411 -33.525 24.921 1.00 21.03 396 ALA B CA 1
ATOM 6379 C C . ALA B 1 396 ? 29.201 -32.989 24.162 1.00 20.79 396 ALA B C 1
ATOM 6380 O O . ALA B 1 396 ? 28.074 -32.978 24.671 1.00 20.18 396 ALA B O 1
ATOM 6382 N N . CYS B 1 397 ? 29.453 -32.561 22.928 1.00 21.00 397 CYS B N 1
ATOM 6383 C CA . CYS B 1 397 ? 28.425 -32.056 22.033 1.00 21.34 397 CYS B CA 1
ATOM 6384 C C . CYS B 1 397 ? 27.341 -33.106 21.778 1.00 21.09 397 CYS B C 1
ATOM 6385 O O . CYS B 1 397 ? 26.143 -32.826 21.877 1.00 20.53 397 CYS B O 1
ATOM 6388 N N . ARG B 1 398 ? 27.783 -34.319 21.469 1.00 20.98 398 ARG B N 1
ATOM 6389 C CA . ARG B 1 398 ? 26.875 -35.448 21.331 1.00 21.15 398 ARG B CA 1
ATOM 6390 C C . ARG B 1 398 ? 26.017 -35.652 22.576 1.00 20.63 398 ARG B C 1
ATOM 6391 O O . ARG B 1 398 ? 24.836 -35.914 22.465 1.00 20.58 398 ARG B O 1
ATOM 6399 N N . VAL B 1 399 ? 26.618 -35.528 23.757 1.00 20.13 399 VAL B N 1
ATOM 6400 C CA . VAL B 1 399 ? 25.895 -35.735 25.006 1.00 20.04 399 VAL B CA 1
ATOM 6401 C C . VAL B 1 399 ? 24.715 -34.758 25.068 1.00 19.93 399 VAL B C 1
ATOM 6402 O O . VAL B 1 399 ? 23.600 -35.149 25.402 1.00 20.01 399 VAL B O 1
ATOM 6406 N N . VAL B 1 400 ? 24.976 -33.500 24.717 1.00 19.29 400 VAL B N 1
ATOM 6407 C CA . VAL B 1 400 ? 23.963 -32.470 24.709 1.00 19.32 400 VAL B CA 1
ATOM 6408 C C . VAL B 1 400 ? 22.967 -32.746 23.605 1.00 19.84 400 VAL B C 1
ATOM 6409 O O . VAL B 1 400 ? 21.752 -32.649 23.810 1.00 19.96 400 VAL B O 1
ATOM 6413 N N . GLN B 1 401 ? 23.488 -33.130 22.442 1.00 20.26 401 GLN B N 1
ATOM 6414 C CA . GLN B 1 401 ? 22.627 -33.458 21.317 1.00 20.92 401 GLN B CA 1
ATOM 6415 C C . GLN B 1 401 ? 21.625 -34.558 21.661 1.00 21.34 401 GLN B C 1
ATOM 6416 O O . GLN B 1 401 ? 20.501 -34.544 21.163 1.00 21.17 401 GLN B O 1
ATOM 6422 N N . THR B 1 402 ? 22.051 -35.501 22.504 1.00 21.51 402 THR B N 1
ATOM 6423 C CA . THR B 1 402 ? 21.228 -36.653 22.851 1.00 22.53 402 THR B CA 1
ATOM 6424 C C . THR B 1 402 ? 20.518 -36.464 24.191 1.00 22.81 402 THR B C 1
ATOM 6425 O O . THR B 1 402 ? 19.886 -37.385 24.705 1.00 23.27 402 THR B O 1
ATOM 6429 N N . SER B 1 403 ? 20.618 -35.257 24.746 1.00 22.67 403 SER B N 1
ATOM 6430 C CA . SER B 1 403 ? 19.930 -34.890 25.980 1.00 23.01 403 SER B CA 1
ATOM 6431 C C . SER B 1 403 ? 20.263 -35.833 27.114 1.00 23.11 403 SER B C 1
ATOM 6432 O O . SER B 1 403 ? 19.384 -36.241 27.873 1.00 23.36 403 SER B O 1
ATOM 6435 N N . ARG B 1 404 ? 21.535 -36.190 27.211 1.00 22.92 404 ARG B N 1
ATOM 6436 C CA . ARG B 1 404 ? 21.992 -37.046 28.288 1.00 23.33 404 ARG B CA 1
ATOM 6437 C C . ARG B 1 404 ? 22.534 -36.229 29.445 1.00 22.67 404 ARG B C 1
ATOM 6438 O O . ARG B 1 404 ? 22.892 -36.765 30.488 1.00 23.10 404 ARG B O 1
ATOM 6446 N N . GLN B 1 405 ? 22.571 -34.917 29.260 1.00 21.82 405 GLN B N 1
ATOM 6447 C CA . GLN B 1 405 ? 23.070 -34.019 30.275 1.00 20.78 405 GLN B CA 1
ATOM 6448 C C . GLN B 1 405 ? 21.947 -33.290 30.986 1.00 20.23 405 GLN B C 1
ATOM 6449 O O . GLN B 1 405 ? 20.848 -33.125 30.477 1.00 20.05 405 GLN B O 1
ATOM 6455 N N . VAL B 1 406 ? 22.247 -32.875 32.200 1.00 19.92 406 VAL B N 1
ATOM 6456 C CA . VAL B 1 406 ? 21.477 -31.864 32.858 1.00 19.32 406 VAL B CA 1
ATOM 6457 C C . VAL B 1 406 ? 22.445 -30.700 32.969 1.00 18.82 406 VAL B C 1
ATOM 6458 O O . VAL B 1 406 ? 23.668 -30.905 32.903 1.00 18.31 406 VAL B O 1
ATOM 6462 N N . GLY B 1 407 ? 21.916 -29.485 33.112 1.00 18.14 407 GLY B N 1
ATOM 6463 C CA . GLY B 1 407 ? 22.775 -28.342 33.281 1.00 17.78 407 GLY B CA 1
ATOM 6464 C C . GLY B 1 407 ? 23.672 -28.151 32.075 1.00 17.68 407 GLY B C 1
ATOM 6465 O O . GLY B 1 407 ? 23.257 -28.316 30.931 1.00 17.70 407 GLY B O 1
ATOM 6466 N N . LYS B 1 408 ? 24.924 -27.837 32.354 1.00 17.61 408 LYS B N 1
ATOM 6467 C CA . LYS B 1 408 ? 25.857 -27.449 31.324 1.00 17.51 408 LYS B CA 1
ATOM 6468 C C . LYS B 1 408 ? 26.990 -28.441 31.264 1.00 17.73 408 LYS B C 1
ATOM 6469 O O . LYS B 1 408 ? 27.480 -28.881 32.293 1.00 17.85 408 LYS B O 1
ATOM 6475 N N . VAL B 1 409 ? 27.408 -28.768 30.051 1.00 17.79 409 VAL B N 1
ATOM 6476 C CA . VAL B 1 409 ? 28.580 -29.584 29.874 1.00 18.00 409 VAL B CA 1
ATOM 6477 C C . VAL B 1 409 ? 29.716 -28.653 29.512 1.00 17.87 409 VAL B C 1
ATOM 6478 O O . VAL B 1 409 ? 29.694 -28.000 28.465 1.00 17.75 409 VAL B O 1
ATOM 6482 N N . ALA B 1 410 ? 30.695 -28.594 30.403 1.00 17.92 410 ALA B N 1
ATOM 6483 C CA . ALA B 1 410 ? 31.879 -27.772 30.212 1.00 17.85 410 ALA B CA 1
ATOM 6484 C C . ALA B 1 410 ? 32.880 -28.510 29.356 1.00 18.08 410 ALA B C 1
ATOM 6485 O O . ALA B 1 410 ? 32.940 -29.746 29.349 1.00 18.32 410 ALA B O 1
ATOM 6487 N N . VAL B 1 411 ? 33.704 -27.735 28.668 1.00 18.03 411 VAL B N 1
ATOM 6488 C CA . VAL B 1 411 ? 34.774 -28.291 27.875 1.00 18.27 411 VAL B CA 1
ATOM 6489 C C . VAL B 1 411 ? 36.034 -27.546 28.267 1.00 18.37 411 VAL B C 1
ATOM 6490 O O . VAL B 1 411 ? 36.118 -26.320 28.121 1.00 18.23 411 VAL B O 1
ATOM 6494 N N . LEU B 1 412 ? 36.984 -28.276 28.824 1.00 18.54 412 LEU B N 1
ATOM 6495 C CA . LEU B 1 412 ? 38.280 -27.710 29.081 1.00 18.65 412 LEU B CA 1
ATOM 6496 C C . LEU B 1 412 ? 38.892 -27.475 27.720 1.00 18.74 412 LEU B C 1
ATOM 6497 O O . LEU B 1 412 ? 38.792 -28.306 26.835 1.00 18.89 412 LEU B O 1
ATOM 6502 N N . CYS B 1 413 ? 39.495 -26.325 27.544 1.00 18.68 413 CYS B N 1
ATOM 6503 C CA . CYS B 1 413 ? 40.141 -26.039 26.292 1.00 19.00 413 CYS B CA 1
ATOM 6504 C C . CYS B 1 413 ? 41.629 -26.051 26.522 1.00 19.60 413 CYS B C 1
ATOM 6505 O O . CYS B 1 413 ? 42.248 -27.111 26.453 1.00 19.85 413 CYS B O 1
ATOM 6508 N N . MET B 1 414 ? 42.188 -24.894 26.845 1.00 19.17 414 MET B N 1
ATOM 6509 C CA . MET B 1 414 ? 43.584 -24.852 27.198 1.00 20.08 414 MET B CA 1
ATOM 6510 C C . MET B 1 414 ? 43.850 -25.348 28.633 1.00 20.04 414 MET B C 1
ATOM 6511 O O . MET B 1 414 ? 44.954 -25.797 28.924 1.00 20.43 414 MET B O 1
ATOM 6516 N N . ALA B 1 415 ? 42.865 -25.268 29.529 1.00 19.80 415 ALA B N 1
ATOM 6517 C CA . ALA B 1 415 ? 43.073 -25.749 30.891 1.00 20.16 415 ALA B CA 1
ATOM 6518 C C . ALA B 1 415 ? 43.393 -27.245 30.851 1.00 20.75 415 ALA B C 1
ATOM 6519 O O . ALA B 1 415 ? 42.585 -28.039 30.375 1.00 20.45 415 ALA B O 1
ATOM 6521 N N . PRO B 1 416 ? 44.589 -27.618 31.332 1.00 21.95 416 PRO B N 1
ATOM 6522 C CA . PRO B 1 416 ? 45.109 -28.992 31.278 1.00 22.61 416 PRO B CA 1
ATOM 6523 C C . PRO B 1 416 ? 44.371 -29.978 32.193 1.00 23.23 416 PRO B C 1
ATOM 6524 O O . PRO B 1 416 ? 44.526 -31.201 32.055 1.00 23.93 416 PRO B O 1
ATOM 6528 N N . GLU B 1 417 ? 43.605 -29.445 33.136 1.00 23.22 417 GLU B N 1
ATOM 6529 C CA . GLU B 1 417 ? 42.872 -30.236 34.103 1.00 23.84 417 GLU B CA 1
ATOM 6530 C C . GLU B 1 417 ? 41.766 -29.405 34.708 1.00 23.39 417 GLU B C 1
ATOM 6531 O O . GLU B 1 417 ? 41.739 -28.171 34.574 1.00 22.85 417 GLU B O 1
ATOM 6537 N N . GLN B 1 418 ? 40.856 -30.098 35.373 1.00 23.46 418 GLN B N 1
ATOM 6538 C CA . GLN B 1 418 ? 39.774 -29.476 36.103 1.00 23.42 418 GLN B CA 1
ATOM 6539 C C . GLN B 1 418 ? 40.263 -28.808 37.369 1.00 23.33 418 GLN B C 1
ATOM 6540 O O . GLN B 1 418 ? 41.284 -29.206 37.934 1.00 23.47 418 GLN B O 1
ATOM 6546 N N . GLY B 1 419 ? 39.506 -27.814 37.813 1.00 22.47 419 GLY B N 1
ATOM 6547 C CA . GLY B 1 419 ? 39.706 -27.211 39.107 1.00 22.62 419 GLY B CA 1
ATOM 6548 C C . GLY B 1 419 ? 40.693 -26.067 39.137 1.00 22.47 419 GLY B C 1
ATOM 6549 O O . GLY B 1 419 ? 41.050 -25.589 40.220 1.00 22.79 419 GLY B O 1
ATOM 6550 N N . LEU B 1 420 ? 41.148 -25.630 37.966 1.00 21.77 420 LEU B N 1
ATOM 6551 C CA . LEU B 1 420 ? 42.037 -24.471 37.891 1.00 21.52 420 LEU B CA 1
ATOM 6552 C C . LEU B 1 420 ? 41.253 -23.184 37.745 1.00 20.97 420 LEU B C 1
ATOM 6553 O O . LEU B 1 420 ? 40.061 -23.207 37.442 1.00 20.41 420 LEU B O 1
ATOM 6558 N N . GLY B 1 421 ? 41.928 -22.068 37.986 1.00 20.83 421 GLY B N 1
ATOM 6559 C CA . GLY B 1 421 ? 41.391 -20.758 37.678 1.00 20.16 421 GLY B CA 1
ATOM 6560 C C . GLY B 1 421 ? 40.787 -20.019 38.840 1.00 20.37 421 GLY B C 1
ATOM 6561 O O . GLY B 1 421 ? 40.391 -18.865 38.693 1.00 20.09 421 GLY B O 1
ATOM 6562 N N . VAL B 1 422 ? 40.695 -20.675 39.994 1.00 20.66 422 VAL B N 1
ATOM 6563 C CA . VAL B 1 422 ? 40.177 -19.993 41.170 1.00 20.93 422 VAL B CA 1
ATOM 6564 C C . VAL B 1 422 ? 41.232 -19.015 41.646 1.00 21.62 422 VAL B C 1
ATOM 6565 O O . VAL B 1 422 ? 42.324 -19.422 42.044 1.00 22.19 422 VAL B O 1
ATOM 6569 N N . THR B 1 423 ? 40.923 -17.729 41.554 1.00 21.68 423 THR B N 1
ATOM 6570 C CA . THR B 1 423 ? 41.828 -16.709 42.056 1.00 22.51 423 THR B CA 1
ATOM 6571 C C . THR B 1 423 ? 41.303 -16.065 43.339 1.00 22.89 423 THR B C 1
ATOM 6572 O O . THR B 1 423 ? 42.020 -15.309 43.977 1.00 23.34 423 THR B O 1
ATOM 6576 N N . ASP B 1 424 ? 40.055 -16.367 43.703 1.00 23.16 424 ASP B N 1
ATOM 6577 C CA . ASP B 1 424 ? 39.503 -15.990 45.016 1.00 23.91 424 ASP B CA 1
ATOM 6578 C C . ASP B 1 424 ? 39.101 -17.257 45.772 1.00 24.15 424 ASP B C 1
ATOM 6579 O O . ASP B 1 424 ? 37.916 -17.563 45.925 1.00 24.12 424 ASP B O 1
ATOM 6584 N N . PRO B 1 425 ? 40.100 -18.022 46.239 1.00 24.63 425 PRO B N 1
ATOM 6585 C CA . PRO B 1 425 ? 39.736 -19.271 46.891 1.00 24.76 425 PRO B CA 1
ATOM 6586 C C . PRO B 1 425 ? 38.944 -19.092 48.183 1.00 24.96 425 PRO B C 1
ATOM 6587 O O . PRO B 1 425 ? 38.167 -19.975 48.537 1.00 24.90 425 PRO B O 1
ATOM 6591 N N . ASP B 1 426 ? 39.115 -17.958 48.866 1.00 25.19 426 ASP B N 1
ATOM 6592 C CA . ASP B 1 426 ? 38.394 -17.739 50.129 1.00 25.20 426 ASP B CA 1
ATOM 6593 C C . ASP B 1 426 ? 36.906 -17.602 49.875 1.00 24.31 426 ASP B C 1
ATOM 6594 O O . ASP B 1 426 ? 36.089 -18.201 50.571 1.00 24.28 426 ASP B O 1
ATOM 6599 N N . LEU B 1 427 ? 36.558 -16.825 48.856 1.00 23.36 427 LEU B N 1
ATOM 6600 C CA . LEU B 1 427 ? 35.166 -16.675 48.486 1.00 22.28 427 LEU B CA 1
ATOM 6601 C C . LEU B 1 427 ? 34.615 -18.032 48.070 1.00 21.84 427 LEU B C 1
ATOM 6602 O O . LEU B 1 427 ? 33.527 -18.422 48.485 1.00 21.49 427 LEU B O 1
ATOM 6607 N N . ARG B 1 428 ? 35.377 -18.753 47.260 1.00 21.40 428 ARG B N 1
ATOM 6608 C CA . ARG B 1 428 ? 34.953 -20.066 46.830 1.00 21.11 428 ARG B CA 1
ATOM 6609 C C . ARG B 1 428 ? 34.673 -20.941 48.036 1.00 21.60 428 ARG B C 1
ATOM 6610 O O . ARG B 1 428 ? 33.657 -21.617 48.088 1.00 21.44 428 ARG B O 1
ATOM 6618 N N . ALA B 1 429 ? 35.597 -20.923 48.996 1.00 22.58 429 ALA B N 1
ATOM 6619 C CA . ALA B 1 429 ? 35.438 -21.673 50.241 1.00 23.27 429 ALA B CA 1
ATOM 6620 C C . ALA B 1 429 ? 34.187 -21.199 50.990 1.00 23.34 429 ALA B C 1
ATOM 6621 O O . ALA B 1 429 ? 33.408 -22.021 51.480 1.00 23.64 429 ALA B O 1
ATOM 6623 N N . ARG B 1 430 ? 33.992 -19.883 51.050 1.00 31.63 430 ARG B N 1
ATOM 6624 C CA . ARG B 1 430 ? 32.830 -19.305 51.701 1.00 31.97 430 ARG B CA 1
ATOM 6625 C C . ARG B 1 430 ? 31.508 -19.747 51.057 1.00 30.28 430 ARG B C 1
ATOM 6626 O O . ARG B 1 430 ? 30.561 -20.084 51.763 1.00 31.26 430 ARG B O 1
ATOM 6634 N N . LEU B 1 431 ? 31.458 -19.782 49.725 1.00 28.43 431 LEU B N 1
ATOM 6635 C CA . LEU B 1 431 ? 30.249 -20.206 49.020 1.00 27.25 431 LEU B CA 1
ATOM 6636 C C . LEU B 1 431 ? 30.124 -21.712 49.051 1.00 26.83 431 LEU B C 1
ATOM 6637 O O . LEU B 1 431 ? 29.024 -22.245 49.144 1.00 26.86 431 LEU B O 1
ATOM 6642 N N . GLY B 1 432 ? 31.266 -22.388 48.990 1.00 27.26 432 GLY B N 1
ATOM 6643 C CA . GLY B 1 432 ? 31.295 -23.840 49.011 1.00 27.82 432 GLY B CA 1
ATOM 6644 C C . GLY B 1 432 ? 31.337 -24.385 47.611 1.00 26.67 432 GLY B C 1
ATOM 6645 O O . GLY B 1 432 ? 30.539 -23.988 46.759 1.00 25.00 432 GLY B O 1
ATOM 6646 N N . GLU B 1 433 ? 32.278 -25.295 47.378 1.00 27.87 433 GLU B N 1
ATOM 6647 C CA . GLU B 1 433 ? 32.418 -25.970 46.097 1.00 27.85 433 GLU B CA 1
ATOM 6648 C C . GLU B 1 433 ? 31.152 -26.724 45.705 1.00 26.40 433 GLU B C 1
ATOM 6649 O O . GLU B 1 433 ? 30.831 -26.819 44.530 1.00 25.24 433 GLU B O 1
ATOM 6655 N N . ASP B 1 434 ? 30.440 -27.271 46.686 1.00 27.53 434 ASP B N 1
ATOM 6656 C CA . ASP B 1 434 ? 29.210 -28.024 46.410 1.00 27.13 434 ASP B CA 1
ATOM 6657 C C . ASP B 1 434 ? 28.065 -27.120 45.997 1.00 25.35 434 ASP B C 1
ATOM 6658 O O . ASP B 1 434 ? 27.336 -27.418 45.045 1.00 24.33 434 ASP B O 1
ATOM 6663 N N . ARG B 1 435 ? 27.896 -26.030 46.740 1.00 25.34 435 ARG B N 1
ATOM 6664 C CA . ARG B 1 435 ? 26.910 -24.994 46.424 1.00 24.90 435 ARG B CA 1
ATOM 6665 C C . ARG B 1 435 ? 27.146 -24.433 45.018 1.00 22.43 435 ARG B C 1
ATOM 6666 O O . ARG B 1 435 ? 26.210 -24.044 44.332 1.00 22.23 435 ARG B O 1
ATOM 6674 N N . LEU B 1 436 ? 28.406 -24.418 44.601 1.00 21.28 436 LEU B N 1
ATOM 6675 C CA . LEU B 1 436 ? 28.803 -23.948 43.274 1.00 20.31 436 LEU B CA 1
ATOM 6676 C C . LEU B 1 436 ? 28.620 -25.001 42.192 1.00 19.75 436 LEU B C 1
ATOM 6677 O O . LEU B 1 436 ? 28.658 -24.700 40.996 1.00 19.67 436 LEU B O 1
ATOM 6682 N N . ASN B 1 437 ? 28.421 -26.243 42.610 1.00 19.30 437 ASN B N 1
ATOM 6683 C CA . ASN B 1 437 ? 28.288 -27.336 41.655 1.00 19.24 437 ASN B CA 1
ATOM 6684 C C . ASN B 1 437 ? 27.138 -28.203 42.049 1.00 19.58 437 ASN B C 1
ATOM 6685 O O . ASN B 1 437 ? 27.320 -29.362 42.378 1.00 20.57 437 ASN B O 1
ATOM 6690 N N . PRO B 1 438 ? 25.929 -27.622 42.044 1.00 19.65 438 PRO B N 1
ATOM 6691 C CA . PRO B 1 438 ? 24.723 -28.357 42.394 1.00 20.59 438 PRO B CA 1
ATOM 6692 C C . PRO B 1 438 ? 24.516 -29.557 41.485 1.00 20.73 438 PRO B C 1
ATOM 6693 O O . PRO B 1 438 ? 24.001 -30.580 41.932 1.00 21.92 438 PRO B O 1
ATOM 6697 N N . LEU B 1 439 ? 24.929 -29.433 40.228 1.00 19.90 439 LEU B N 1
ATOM 6698 C CA . LEU B 1 439 ? 24.688 -30.488 39.251 1.00 20.43 439 LEU B CA 1
ATOM 6699 C C . LEU B 1 439 ? 25.867 -31.447 39.053 1.00 21.16 439 LEU B C 1
ATOM 6700 O O . LEU B 1 439 ? 25.829 -32.289 38.153 1.00 21.65 439 LEU B O 1
ATOM 6705 N N . ARG B 1 440 ? 26.885 -31.353 39.908 1.00 21.60 440 ARG B N 1
ATOM 6706 C CA . ARG B 1 440 ? 28.076 -32.161 39.720 1.00 23.70 440 ARG B CA 1
ATOM 6707 C C . ARG B 1 440 ? 27.706 -33.635 39.557 1.00 25.15 440 ARG B C 1
ATOM 6708 O O . ARG B 1 440 ? 27.004 -34.210 40.395 1.00 25.65 440 ARG B O 1
ATOM 6716 N N . GLY B 1 441 ? 28.152 -34.221 38.454 1.00 26.29 441 GLY B N 1
ATOM 6717 C CA . GLY B 1 441 ? 28.001 -35.662 38.243 1.00 28.52 441 GLY B CA 1
ATOM 6718 C C . GLY B 1 441 ? 26.586 -36.127 37.927 1.00 27.63 441 GLY B C 1
ATOM 6719 O O . GLY B 1 441 ? 26.367 -37.311 37.718 1.00 29.48 441 GLY B O 1
ATOM 6720 N N . LEU B 1 442 ? 25.625 -35.205 37.874 1.00 25.15 442 LEU B N 1
ATOM 6721 C CA . LEU B 1 442 ? 24.261 -35.581 37.475 1.00 25.42 442 LEU B CA 1
ATOM 6722 C C . LEU B 1 442 ? 24.163 -35.707 35.972 1.00 25.47 442 LEU B C 1
ATOM 6723 O O . LEU B 1 442 ? 24.856 -35.015 35.243 1.00 25.09 442 LEU B O 1
ATOM 6728 N N . THR B 1 443 ? 23.325 -36.628 35.515 1.00 27.03 443 THR B N 1
ATOM 6729 C CA . THR B 1 443 ? 23.118 -36.839 34.097 1.00 27.93 443 THR B CA 1
ATOM 6730 C C . THR B 1 443 ? 21.627 -37.003 33.877 1.00 28.75 443 THR B C 1
ATOM 6731 O O . THR B 1 443 ? 20.843 -36.962 34.831 1.00 28.76 443 THR B O 1
ATOM 6735 N N . ALA B 1 444 ? 21.240 -37.183 32.620 1.00 30.19 444 ALA B N 1
ATOM 6736 C CA . ALA B 1 444 ? 19.850 -37.417 32.288 1.00 32.24 444 ALA B CA 1
ATOM 6737 C C . ALA B 1 444 ? 19.654 -38.851 31.799 1.00 34.85 444 ALA B C 1
ATOM 6738 O O . ALA B 1 444 ? 18.620 -39.164 31.210 1.00 37.37 444 ALA B O 1
ATOM 6740 N N . THR B 1 445 ? 20.638 -39.708 32.063 1.00 36.14 445 THR B N 1
ATOM 6741 C CA . THR B 1 445 ? 20.676 -41.103 31.582 1.00 39.86 445 THR B CA 1
ATOM 6742 C C . THR B 1 445 ? 19.411 -41.910 31.902 1.00 41.99 445 THR B C 1
ATOM 6743 O O . THR B 1 445 ? 19.474 -43.077 32.340 1.00 45.19 445 THR B O 1
ATOM 6747 N N . SER C 1 1 ? -42.330 5.920 25.198 1.00 30.70 1 SER C N 1
ATOM 6748 C CA . SER C 1 1 ? -42.736 6.092 26.615 1.00 31.09 1 SER C CA 1
ATOM 6749 C C . SER C 1 1 ? -42.491 7.538 27.029 1.00 31.45 1 SER C C 1
ATOM 6750 O O . SER C 1 1 ? -41.839 8.286 26.296 1.00 31.82 1 SER C O 1
ATOM 6753 N N . SER C 1 2 ? -43.001 7.932 28.194 1.00 31.57 2 SER C N 1
ATOM 6754 C CA . SER C 1 2 ? -42.743 9.273 28.704 1.00 31.97 2 SER C CA 1
ATOM 6755 C C . SER C 1 2 ? -41.247 9.473 28.952 1.00 30.85 2 SER C C 1
ATOM 6756 O O . SER C 1 2 ? -40.735 10.581 28.801 1.00 30.81 2 SER C O 1
ATOM 6759 N N . LEU C 1 3 ? -40.557 8.392 29.314 1.00 28.98 3 LEU C N 1
ATOM 6760 C CA . LEU C 1 3 ? -39.112 8.469 29.544 1.00 28.44 3 LEU C CA 1
ATOM 6761 C C . LEU C 1 3 ? -38.387 8.728 28.230 1.00 27.80 3 LEU C C 1
ATOM 6762 O O . LEU C 1 3 ? -37.636 9.695 28.125 1.00 28.09 3 LEU C O 1
ATOM 6767 N N . SER C 1 4 ? -38.634 7.894 27.221 1.00 27.64 4 SER C N 1
ATOM 6768 C CA . SER C 1 4 ? -38.016 8.110 25.915 1.00 27.38 4 SER C CA 1
ATOM 6769 C C . SER C 1 4 ? -38.401 9.498 25.370 1.00 28.33 4 SER C C 1
ATOM 6770 O O . SER C 1 4 ? -37.545 10.228 24.846 1.00 27.84 4 SER C O 1
ATOM 6773 N N . ARG C 1 5 ? -39.668 9.882 25.543 1.00 29.48 5 ARG C N 1
ATOM 6774 C CA . ARG C 1 5 ? -40.082 11.223 25.149 1.00 30.99 5 ARG C CA 1
ATOM 6775 C C . ARG C 1 5 ? -39.314 12.288 25.924 1.00 31.39 5 ARG C C 1
ATOM 6776 O O . ARG C 1 5 ? -38.884 13.260 25.337 1.00 32.30 5 ARG C O 1
ATOM 6784 N N . ALA C 1 6 ? -39.118 12.097 27.228 1.00 31.50 6 ALA C N 1
ATOM 6785 C CA . ALA C 1 6 ? -38.334 13.040 28.017 1.00 32.30 6 ALA C CA 1
ATOM 6786 C C . ALA C 1 6 ? -36.913 13.135 27.464 1.00 31.96 6 ALA C C 1
ATOM 6787 O O . ALA C 1 6 ? -36.385 14.231 27.267 1.00 32.54 6 ALA C O 1
ATOM 6789 N N . VAL C 1 7 ? -36.319 11.983 27.167 1.00 30.82 7 VAL C N 1
ATOM 6790 C CA . VAL C 1 7 ? -34.955 11.940 26.680 1.00 30.27 7 VAL C CA 1
ATOM 6791 C C . VAL C 1 7 ? -34.835 12.651 25.338 1.00 31.26 7 VAL C C 1
ATOM 6792 O O . VAL C 1 7 ? -34.014 13.552 25.191 1.00 31.70 7 VAL C O 1
ATOM 6796 N N . LEU C 1 8 ? -35.672 12.258 24.378 1.00 31.81 8 LEU C N 1
ATOM 6797 C CA . LEU C 1 8 ? -35.633 12.823 23.026 1.00 33.14 8 LEU C CA 1
ATOM 6798 C C . LEU C 1 8 ? -35.889 14.335 22.972 1.00 35.42 8 LEU C C 1
ATOM 6799 O O . LEU C 1 8 ? -35.295 15.042 22.143 1.00 35.71 8 LEU C O 1
ATOM 6804 N N . ASP C 1 9 ? -36.733 14.824 23.880 1.00 37.31 9 ASP C N 1
ATOM 6805 C CA . ASP C 1 9 ? -37.066 16.249 23.947 1.00 40.03 9 ASP C CA 1
ATOM 6806 C C . ASP C 1 9 ? -36.033 17.048 24.736 1.00 40.59 9 ASP C C 1
ATOM 6807 O O . ASP C 1 9 ? -36.176 18.257 24.889 1.00 42.06 9 ASP C O 1
ATOM 6812 N N . GLY C 1 10 ? -34.993 16.373 25.225 1.00 39.87 10 GLY C N 1
ATOM 6813 C CA . GLY C 1 10 ? -33.930 17.031 25.988 1.00 40.13 10 GLY C CA 1
ATOM 6814 C C . GLY C 1 10 ? -34.437 17.612 27.295 1.00 41.52 10 GLY C C 1
ATOM 6815 O O . GLY C 1 10 ? -34.037 18.710 27.699 1.00 42.89 10 GLY C O 1
ATOM 6816 N N . ALA C 1 11 ? -35.323 16.873 27.958 1.00 40.93 11 ALA C N 1
ATOM 6817 C CA . ALA C 1 11 ? -35.902 17.306 29.218 1.00 41.74 11 ALA C CA 1
ATOM 6818 C C . ALA C 1 11 ? -34.846 17.421 30.313 1.00 41.65 11 ALA C C 1
ATOM 6819 O O . ALA C 1 11 ? -33.765 16.829 30.218 1.00 40.77 11 ALA C O 1
ATOM 6821 N N . SER C 1 12 ? -35.167 18.191 31.348 1.00 42.47 12 SER C N 1
ATOM 6822 C CA . SER C 1 12 ? -34.292 18.345 32.510 1.00 42.51 12 SER C CA 1
ATOM 6823 C C . SER C 1 12 ? -34.041 17.006 33.202 1.00 40.85 12 SER C C 1
ATOM 6824 O O . SER C 1 12 ? -34.770 16.041 32.975 1.00 39.75 12 SER C O 1
ATOM 6827 N N . ALA C 1 13 ? -33.001 16.958 34.035 1.00 40.32 13 ALA C N 1
ATOM 6828 C CA . ALA C 1 13 ? -32.714 15.784 34.856 1.00 38.83 13 ALA C CA 1
ATOM 6829 C C . ALA C 1 13 ? -33.918 15.415 35.722 1.00 38.82 13 ALA C C 1
ATOM 6830 O O . ALA C 1 13 ? -34.298 14.245 35.789 1.00 37.70 13 ALA C O 1
ATOM 6832 N N . ALA C 1 14 ? -34.517 16.412 36.375 1.00 39.40 14 ALA C N 1
ATOM 6833 C CA . ALA C 1 14 ? -35.691 16.184 37.209 1.00 39.27 14 ALA C CA 1
ATOM 6834 C C . ALA C 1 14 ? -36.807 15.479 36.430 1.00 38.06 14 ALA C C 1
ATOM 6835 O O . ALA C 1 14 ? -37.386 14.506 36.917 1.00 37.05 14 ALA C O 1
ATOM 6837 N N . GLU C 1 15 ? -37.083 15.973 35.220 1.00 37.95 15 GLU C N 1
ATOM 6838 C CA . GLU C 1 15 ? -38.126 15.431 34.344 1.00 37.27 15 GLU C CA 1
ATOM 6839 C C . GLU C 1 15 ? -37.819 14.012 33.913 1.00 35.19 15 GLU C C 1
ATOM 6840 O O . GLU C 1 15 ? -38.707 13.164 33.871 1.00 34.62 15 GLU C O 1
ATOM 6846 N N . ILE C 1 16 ? -36.558 13.756 33.579 1.00 33.94 16 ILE C N 1
ATOM 6847 C CA . ILE C 1 16 ? -36.139 12.410 33.228 1.00 32.08 16 ILE C CA 1
ATOM 6848 C C . ILE C 1 16 ? -36.369 11.464 34.420 1.00 32.08 16 ILE C C 1
ATOM 6849 O O . ILE C 1 16 ? -36.869 10.358 34.243 1.00 30.76 16 ILE C O 1
ATOM 6854 N N . GLU C 1 17 ? -36.061 11.927 35.633 1.00 33.62 17 GLU C N 1
ATOM 6855 C CA . GLU C 1 17 ? -36.279 11.126 36.852 1.00 34.55 17 GLU C CA 1
ATOM 6856 C C . GLU C 1 17 ? -37.747 10.884 37.172 1.00 35.22 17 GLU C C 1
ATOM 6857 O O . GLU C 1 17 ? -38.096 9.857 37.752 1.00 35.50 17 GLU C O 1
ATOM 6863 N N . ALA C 1 18 ? -38.595 11.840 36.812 1.00 35.99 18 ALA C N 1
ATOM 6864 C CA . ALA C 1 18 ? -40.029 11.732 37.044 1.00 36.61 18 ALA C CA 1
ATOM 6865 C C . ALA C 1 18 ? -40.707 10.822 36.019 1.00 35.81 18 ALA C C 1
ATOM 6866 O O . ALA C 1 18 ? -41.786 10.288 36.273 1.00 36.37 18 ALA C O 1
ATOM 6868 N N . ALA C 1 19 ? -40.086 10.654 34.856 1.00 34.46 19 ALA C N 1
ATOM 6869 C CA . ALA C 1 19 ? -40.624 9.743 33.853 1.00 33.28 19 ALA C CA 1
ATOM 6870 C C . ALA C 1 19 ? -40.278 8.305 34.243 1.00 32.36 19 ALA C C 1
ATOM 6871 O O . ALA C 1 19 ? -39.109 7.969 34.373 1.00 31.16 19 ALA C O 1
ATOM 6873 N N . PRO C 1 20 ? -41.299 7.455 34.459 1.00 32.38 20 PRO C N 1
ATOM 6874 C CA . PRO C 1 20 ? -41.014 6.101 34.911 1.00 31.16 20 PRO C CA 1
ATOM 6875 C C . PRO C 1 20 ? -40.149 5.316 33.929 1.00 29.39 20 PRO C C 1
ATOM 6876 O O . PRO C 1 20 ? -40.207 5.544 32.719 1.00 28.79 20 PRO C O 1
ATOM 6880 N N . VAL C 1 21 ? -39.345 4.405 34.460 1.00 28.24 21 VAL C N 1
ATOM 6881 C CA . VAL C 1 21 ? -38.617 3.459 33.622 1.00 26.87 21 VAL C CA 1
ATOM 6882 C C . VAL C 1 21 ? -39.615 2.444 33.087 1.00 27.04 21 VAL C C 1
ATOM 6883 O O . VAL C 1 21 ? -40.350 1.822 33.873 1.00 27.32 21 VAL C O 1
ATOM 6887 N N . PRO C 1 22 ? -39.671 2.282 31.752 1.00 26.07 22 PRO C N 1
ATOM 6888 C CA . PRO C 1 22 ? -40.603 1.289 31.239 1.00 26.12 22 PRO C CA 1
ATOM 6889 C C . PRO C 1 22 ? -40.210 -0.124 31.665 1.00 25.33 22 PRO C C 1
ATOM 6890 O O . PRO C 1 22 ? -39.025 -0.433 31.806 1.00 24.22 22 PRO C O 1
ATOM 6894 N N . ASP C 1 23 ? -41.222 -0.959 31.859 1.00 25.45 23 ASP C N 1
ATOM 6895 C CA . ASP C 1 23 ? -41.068 -2.354 32.261 1.00 25.37 23 ASP C CA 1
ATOM 6896 C C . ASP C 1 23 ? -40.330 -3.194 31.224 1.00 24.05 23 ASP C C 1
ATOM 6897 O O . ASP C 1 23 ? -39.682 -4.194 31.556 1.00 23.57 23 ASP C O 1
ATOM 6902 N N . THR C 1 24 ? -40.477 -2.819 29.960 1.00 23.36 24 THR C N 1
ATOM 6903 C CA . THR C 1 24 ? -39.778 -3.499 28.885 1.00 22.34 24 THR C CA 1
ATOM 6904 C C . THR C 1 24 ? -39.121 -2.426 28.032 1.00 21.70 24 THR C C 1
ATOM 6905 O O . THR C 1 24 ? -39.390 -1.228 28.183 1.00 21.54 24 THR C O 1
ATOM 6909 N N . TYR C 1 25 ? -38.270 -2.856 27.117 1.00 20.92 25 TYR C N 1
ATOM 6910 C CA . TYR C 1 25 ? -37.716 -1.937 26.149 1.00 20.56 25 TYR C CA 1
ATOM 6911 C C . TYR C 1 25 ? -37.349 -2.694 24.916 1.00 20.24 25 TYR C C 1
ATOM 6912 O O . TYR C 1 25 ? -37.126 -3.919 24.967 1.00 20.35 25 TYR C O 1
ATOM 6921 N N . LEU C 1 26 ? -37.278 -1.942 23.821 1.00 20.04 26 LEU C N 1
ATOM 6922 C CA . LEU C 1 26 ? -37.015 -2.459 22.510 1.00 19.86 26 LEU C CA 1
ATOM 6923 C C . LEU C 1 26 ? -35.534 -2.787 22.363 1.00 19.25 26 LEU C C 1
ATOM 6924 O O . LEU C 1 26 ? -34.663 -1.944 22.602 1.00 18.79 26 LEU C O 1
ATOM 6929 N N . ALA C 1 27 ? -35.252 -4.035 22.003 1.00 18.74 27 ALA C N 1
ATOM 6930 C CA . ALA C 1 27 ? -33.877 -4.496 21.983 1.00 18.33 27 ALA C CA 1
ATOM 6931 C C . ALA C 1 27 ? -33.673 -5.458 20.866 1.00 18.04 27 ALA C C 1
ATOM 6932 O O . ALA C 1 27 ? -34.506 -6.358 20.634 1.00 18.22 27 ALA C O 1
ATOM 6934 N N . LEU C 1 28 ? -32.530 -5.287 20.214 1.00 17.39 28 LEU C N 1
ATOM 6935 C CA . LEU C 1 28 ? -32.006 -6.286 19.313 1.00 17.34 28 LEU C CA 1
ATOM 6936 C C . LEU C 1 28 ? -31.435 -7.358 20.199 1.00 16.96 28 LEU C C 1
ATOM 6937 O O . LEU C 1 28 ? -30.596 -7.081 21.050 1.00 17.13 28 LEU C O 1
ATOM 6942 N N . HIS C 1 29 ? -31.890 -8.590 20.027 1.00 17.31 29 HIS C N 1
ATOM 6943 C CA . HIS C 1 29 ? -31.479 -9.634 20.941 1.00 17.34 29 HIS C CA 1
ATOM 6944 C C . HIS C 1 29 ? -31.553 -11.001 20.306 1.00 18.03 29 HIS C C 1
ATOM 6945 O O . HIS C 1 29 ? -32.120 -11.172 19.232 1.00 18.28 29 HIS C O 1
ATOM 6952 N N . LEU C 1 30 ? -30.972 -11.966 20.998 1.00 18.23 30 LEU C N 1
ATOM 6953 C CA . LEU C 1 30 ? -31.015 -13.352 20.605 1.00 19.18 30 LEU C CA 1
ATOM 6954 C C . LEU C 1 30 ? -31.851 -14.063 21.626 1.00 19.86 30 LEU C C 1
ATOM 6955 O O . LEU C 1 30 ? -32.003 -13.578 22.739 1.00 19.89 30 LEU C O 1
ATOM 6960 N N . ARG C 1 31 ? -32.393 -15.211 21.246 1.00 21.03 31 ARG C N 1
ATOM 6961 C CA . ARG C 1 31 ? -33.163 -16.033 22.157 1.00 22.46 31 ARG C CA 1
ATOM 6962 C C . ARG C 1 31 ? -32.373 -17.306 22.347 1.00 23.01 31 ARG C C 1
ATOM 6963 O O . ARG C 1 31 ? -31.877 -17.868 21.376 1.00 23.18 31 ARG C O 1
ATOM 6971 N N . ALA C 1 32 ? -32.236 -17.732 23.598 1.00 23.35 32 ALA C N 1
ATOM 6972 C CA . ALA C 1 32 ? -31.450 -18.915 23.950 1.00 24.17 32 ALA C CA 1
ATOM 6973 C C . ALA C 1 32 ? -31.984 -20.167 23.261 1.00 25.49 32 ALA C C 1
ATOM 6974 O O . ALA C 1 32 ? -31.231 -21.103 22.993 1.00 26.58 32 ALA C O 1
ATOM 6976 N N . GLU C 1 33 ? -33.283 -20.164 22.964 1.00 26.07 33 GLU C N 1
ATOM 6977 C CA A GLU C 1 33 ? -33.908 -21.309 22.294 0.50 27.65 33 GLU C CA 1
ATOM 6978 C CA B GLU C 1 33 ? -33.955 -21.270 22.282 0.50 27.42 33 GLU C CA 1
ATOM 6979 C C . GLU C 1 33 ? -33.511 -21.417 20.814 1.00 27.96 33 GLU C C 1
ATOM 6980 O O . GLU C 1 33 ? -33.732 -22.447 20.181 1.00 28.82 33 GLU C O 1
ATOM 6991 N N . ASP C 1 34 ? -32.898 -20.368 20.272 1.00 27.49 34 ASP C N 1
ATOM 6992 C CA . ASP C 1 34 ? -32.399 -20.399 18.893 1.00 27.79 34 ASP C CA 1
ATOM 6993 C C . ASP C 1 34 ? -30.942 -20.830 18.804 1.00 28.27 34 ASP C C 1
ATOM 6994 O O . ASP C 1 34 ? -30.400 -20.956 17.704 1.00 28.27 34 ASP C O 1
ATOM 6999 N N . ALA C 1 35 ? -30.305 -21.041 19.955 1.00 28.38 35 ALA C N 1
ATOM 7000 C CA . ALA C 1 35 ? -28.855 -21.269 20.029 1.00 29.15 35 ALA C CA 1
ATOM 7001 C C . ALA C 1 35 ? -28.350 -22.377 19.088 1.00 30.93 35 ALA C C 1
ATOM 7002 O O . ALA C 1 35 ? -27.181 -22.375 18.674 1.00 30.72 35 ALA C O 1
ATOM 7004 N N . ASP C 1 36 ? -29.245 -23.307 18.762 1.00 32.52 36 ASP C N 1
ATOM 7005 C CA . ASP C 1 36 ? -28.922 -24.473 17.955 1.00 34.53 36 ASP C CA 1
ATOM 7006 C C . ASP C 1 36 ? -29.358 -24.349 16.502 1.00 34.40 36 ASP C C 1
ATOM 7007 O O . ASP C 1 36 ? -29.176 -25.293 15.723 1.00 35.24 36 ASP C O 1
ATOM 7012 N N . MET C 1 37 ? -29.925 -23.197 16.139 1.00 32.81 37 MET C N 1
ATOM 7013 C CA . MET C 1 37 ? -30.609 -23.064 14.854 1.00 33.02 37 MET C CA 1
ATOM 7014 C C . MET C 1 37 ? -29.659 -23.207 13.675 1.00 32.96 37 MET C C 1
ATOM 7015 O O . MET C 1 37 ? -30.076 -23.564 12.570 1.00 34.65 37 MET C O 1
ATOM 7020 N N . PHE C 1 38 ? -28.383 -22.939 13.914 1.00 31.76 38 PHE C N 1
ATOM 7021 C CA . PHE C 1 38 ? -27.405 -23.023 12.855 1.00 31.73 38 PHE C CA 1
ATOM 7022 C C . PHE C 1 38 ? -26.599 -24.317 12.905 1.00 33.15 38 PHE C C 1
ATOM 7023 O O . PHE C 1 38 ? -25.532 -24.394 12.306 1.00 33.68 38 PHE C O 1
ATOM 7031 N N . LYS C 1 39 ? -27.097 -25.337 13.601 1.00 34.42 39 LYS C N 1
ATOM 7032 C CA . LYS C 1 39 ? -26.421 -26.629 13.555 1.00 35.99 39 LYS C CA 1
ATOM 7033 C C . LYS C 1 39 ? -26.481 -27.145 12.125 1.00 36.68 39 LYS C C 1
ATOM 7034 O O . LYS C 1 39 ? -27.563 -27.235 11.527 1.00 37.30 39 LYS C O 1
ATOM 7040 N N . GLY C 1 40 ? -25.309 -27.450 11.573 1.00 36.68 40 GLY C N 1
ATOM 7041 C CA . GLY C 1 40 ? -25.206 -27.957 10.202 1.00 36.85 40 GLY C CA 1
ATOM 7042 C C . GLY C 1 40 ? -25.499 -26.922 9.131 1.00 35.65 40 GLY C C 1
ATOM 7043 O O . GLY C 1 40 ? -25.631 -27.268 7.957 1.00 36.19 40 GLY C O 1
ATOM 7044 N N . VAL C 1 41 ? -25.616 -25.653 9.531 1.00 33.66 41 VAL C N 1
ATOM 7045 C CA . VAL C 1 41 ? -25.880 -24.575 8.586 1.00 32.21 41 VAL C CA 1
ATOM 7046 C C . VAL C 1 41 ? -24.580 -23.856 8.285 1.00 31.07 41 VAL C C 1
ATOM 7047 O O . VAL C 1 41 ? -23.929 -23.340 9.181 1.00 30.15 41 VAL C O 1
ATOM 7051 N N . ALA C 1 42 ? -24.219 -23.828 7.013 1.00 31.27 42 ALA C N 1
ATOM 7052 C CA . ALA C 1 42 ? -22.979 -23.209 6.569 1.00 30.70 42 ALA C CA 1
ATOM 7053 C C . ALA C 1 42 ? -23.052 -21.688 6.660 1.00 29.20 42 ALA C C 1
ATOM 7054 O O . ALA C 1 42 ? -22.130 -21.052 7.164 1.00 28.94 42 ALA C O 1
ATOM 7056 N N . ASP C 1 43 ? -24.149 -21.102 6.186 1.00 28.79 43 ASP C N 1
ATOM 7057 C CA . ASP C 1 43 ? -24.285 -19.654 6.241 1.00 27.63 43 ASP C CA 1
ATOM 7058 C C . ASP C 1 43 ? -25.166 -19.292 7.395 1.00 27.05 43 ASP C C 1
ATOM 7059 O O . ASP C 1 43 ? -26.396 -19.343 7.282 1.00 27.38 43 ASP C O 1
ATOM 7064 N N . LYS C 1 44 ? -24.527 -18.914 8.502 1.00 26.28 44 LYS C N 1
ATOM 7065 C CA . LYS C 1 44 ? -25.231 -18.608 9.734 1.00 25.57 44 LYS C CA 1
ATOM 7066 C C . LYS C 1 44 ? -25.735 -17.170 9.692 1.00 24.60 44 LYS C C 1
ATOM 7067 O O . LYS C 1 44 ? -25.185 -16.278 10.355 1.00 23.64 44 LYS C O 1
ATOM 7073 N N . ASP C 1 45 ? -26.784 -16.967 8.893 1.00 23.93 45 ASP C N 1
ATOM 7074 C CA . ASP C 1 45 ? -27.338 -15.638 8.598 1.00 23.20 45 ASP C CA 1
ATOM 7075 C C . ASP C 1 45 ? -27.906 -14.993 9.850 1.00 22.15 45 ASP C C 1
ATOM 7076 O O . ASP C 1 45 ? -28.929 -15.439 10.380 1.00 21.94 45 ASP C O 1
ATOM 7081 N N . VAL C 1 46 ? -27.246 -13.928 10.291 1.00 21.01 46 VAL C N 1
ATOM 7082 C CA . VAL C 1 46 ? -27.548 -13.300 11.575 1.00 20.36 46 VAL C CA 1
ATOM 7083 C C . VAL C 1 46 ? -28.937 -12.693 11.563 1.00 20.33 46 VAL C C 1
ATOM 7084 O O . VAL C 1 46 ? -29.548 -12.486 12.609 1.00 20.23 46 VAL C O 1
ATOM 7088 N N . ARG C 1 47 ? -29.455 -12.445 10.367 1.00 20.68 47 ARG C N 1
ATOM 7089 C CA . ARG C 1 47 ? -30.790 -11.915 10.238 1.00 20.81 47 ARG C CA 1
ATOM 7090 C C . ARG C 1 47 ? -31.827 -12.944 10.643 1.00 21.79 47 ARG C C 1
ATOM 7091 O O . ARG C 1 47 ? -32.966 -12.581 10.946 1.00 22.10 47 ARG C O 1
ATOM 7099 N N . LYS C 1 48 ? -31.433 -14.217 10.672 1.00 22.09 48 LYS C N 1
ATOM 7100 C CA . LYS C 1 48 ? -32.345 -15.280 11.079 1.00 23.46 48 LYS C CA 1
ATOM 7101 C C . LYS C 1 48 ? -32.418 -15.420 12.581 1.00 22.93 48 LYS C C 1
ATOM 7102 O O . LYS C 1 48 ? -33.443 -15.829 13.111 1.00 23.53 48 LYS C O 1
ATOM 7108 N N . SER C 1 49 ? -31.333 -15.090 13.268 1.00 22.27 49 SER C N 1
ATOM 7109 C CA . SER C 1 49 ? -31.259 -15.277 14.721 1.00 21.98 49 SER C CA 1
ATOM 7110 C C . SER C 1 49 ? -31.607 -13.999 15.471 1.00 21.26 49 SER C C 1
ATOM 7111 O O . SER C 1 49 ? -32.198 -14.035 16.559 1.00 21.63 49 SER C O 1
ATOM 7114 N N . LEU C 1 50 ? -31.216 -12.866 14.896 1.00 20.53 50 LEU C N 1
ATOM 7115 C CA . LEU C 1 50 ? -31.462 -11.579 15.513 1.00 20.06 50 LEU C CA 1
ATOM 7116 C C . LEU C 1 50 ? -32.939 -11.253 15.591 1.00 20.52 50 LEU C C 1
ATOM 7117 O O . LEU C 1 50 ? -33.679 -11.369 14.611 1.00 20.65 50 LEU C O 1
ATOM 7122 N N . ARG C 1 51 ? -33.369 -10.879 16.780 1.00 20.27 51 ARG C N 1
ATOM 7123 C CA . ARG C 1 51 ? -34.752 -10.499 16.961 1.00 21.32 51 ARG C CA 1
ATOM 7124 C C . ARG C 1 51 ? -34.780 -9.064 17.412 1.00 20.60 51 ARG C C 1
ATOM 7125 O O . ARG C 1 51 ? -33.837 -8.576 18.010 1.00 19.91 51 ARG C O 1
ATOM 7133 N N . LEU C 1 52 ? -35.860 -8.379 17.088 1.00 21.01 52 LEU C N 1
ATOM 7134 C CA . LEU C 1 52 ? -36.081 -7.068 17.637 1.00 21.01 52 LEU C CA 1
ATOM 7135 C C . LEU C 1 52 ? -37.432 -7.114 18.313 1.00 21.19 52 LEU C C 1
ATOM 7136 O O . LEU C 1 52 ? -38.422 -7.556 17.727 1.00 21.76 52 LEU C O 1
ATOM 7141 N N . GLY C 1 53 ? -37.473 -6.654 19.546 1.00 20.66 53 GLY C N 1
ATOM 7142 C CA . GLY C 1 53 ? -38.728 -6.640 20.280 1.00 20.68 53 GLY C CA 1
ATOM 7143 C C . GLY C 1 53 ? -38.466 -6.231 21.715 1.00 20.35 53 GLY C C 1
ATOM 7144 O O . GLY C 1 53 ? -37.324 -5.996 22.116 1.00 18.77 53 GLY C O 1
ATOM 7145 N N . GLU C 1 54 ? -39.548 -6.140 22.477 1.00 21.80 54 GLU C N 1
ATOM 7146 C CA . GLU C 1 54 ? -39.463 -5.775 23.873 1.00 21.81 54 GLU C CA 1
ATOM 7147 C C . GLU C 1 54 ? -38.822 -6.873 24.699 1.00 21.37 54 GLU C C 1
ATOM 7148 O O . GLU C 1 54 ? -39.128 -8.055 24.558 1.00 21.84 54 GLU C O 1
ATOM 7154 N N . VAL C 1 55 ? -37.912 -6.467 25.560 1.00 20.67 55 VAL C N 1
ATOM 7155 C CA . VAL C 1 55 ? -37.346 -7.381 26.525 1.00 20.38 55 VAL C CA 1
ATOM 7156 C C . VAL C 1 55 ? -37.523 -6.747 27.896 1.00 19.96 55 VAL C C 1
ATOM 7157 O O . VAL C 1 55 ? -37.719 -5.537 27.999 1.00 19.63 55 VAL C O 1
ATOM 7161 N N . PRO C 1 56 ? -37.465 -7.564 28.955 1.00 20.02 56 PRO C N 1
ATOM 7162 C CA . PRO C 1 56 ? -37.644 -7.045 30.286 1.00 19.96 56 PRO C CA 1
ATOM 7163 C C . PRO C 1 56 ? -36.567 -6.040 30.655 1.00 19.76 56 PRO C C 1
ATOM 7164 O O . PRO C 1 56 ? -35.381 -6.269 30.401 1.00 19.23 56 PRO C O 1
ATOM 7168 N N . MET C 1 57 ? -36.998 -4.910 31.198 1.00 19.76 57 MET C N 1
ATOM 7169 C CA . MET C 1 57 ? -36.071 -3.991 31.845 1.00 19.42 57 MET C CA 1
ATOM 7170 C C . MET C 1 57 ? -35.553 -4.663 33.114 1.00 19.33 57 MET C C 1
ATOM 7171 O O . MET C 1 57 ? -36.338 -5.079 33.959 1.00 19.87 57 MET C O 1
ATOM 7176 N N . PRO C 1 58 ? -34.235 -4.824 33.231 1.00 18.95 58 PRO C N 1
ATOM 7177 C CA . PRO C 1 58 ? -33.718 -5.359 34.487 1.00 19.15 58 PRO C CA 1
ATOM 7178 C C . PRO C 1 58 ? -33.609 -4.282 35.570 1.00 19.20 58 PRO C C 1
ATOM 7179 O O . PRO C 1 58 ? -33.601 -3.079 35.279 1.00 19.09 58 PRO C O 1
ATOM 7183 N N . GLU C 1 59 ? -33.515 -4.740 36.806 1.00 19.43 59 GLU C N 1
ATOM 7184 C CA . GLU C 1 59 ? -33.301 -3.887 37.958 1.00 19.74 59 GLU C CA 1
ATOM 7185 C C . GLU C 1 59 ? -31.865 -3.389 37.887 1.00 19.23 59 GLU C C 1
ATOM 7186 O O . GLU C 1 59 ? -30.957 -4.156 37.585 1.00 18.35 59 GLU C O 1
ATOM 7192 N N . LEU C 1 60 ? -31.677 -2.107 38.155 1.00 19.35 60 LEU C N 1
ATOM 7193 C CA . LEU C 1 60 ? -30.379 -1.479 38.041 1.00 19.39 60 LEU C CA 1
ATOM 7194 C C . LEU C 1 60 ? -29.543 -1.803 39.270 1.00 19.30 60 LEU C C 1
ATOM 7195 O O . LEU C 1 60 ? -29.991 -1.638 40.409 1.00 19.97 60 LEU C O 1
ATOM 7200 N N . ALA C 1 61 ? -28.331 -2.286 39.047 1.00 19.26 61 ALA C N 1
ATOM 7201 C CA . ALA C 1 61 ? -27.386 -2.513 40.142 1.00 19.06 61 ALA C CA 1
ATOM 7202 C C . ALA C 1 61 ? -26.921 -1.163 40.692 1.00 19.12 61 ALA C C 1
ATOM 7203 O O . ALA C 1 61 ? -27.065 -0.146 40.020 1.00 19.17 61 ALA C O 1
ATOM 7205 N N . PRO C 1 62 ? -26.371 -1.141 41.916 1.00 19.19 62 PRO C N 1
ATOM 7206 C CA . PRO C 1 62 ? -25.993 0.151 42.503 1.00 19.32 62 PRO C CA 1
ATOM 7207 C C . PRO C 1 62 ? -24.859 0.863 41.773 1.00 19.07 62 PRO C C 1
ATOM 7208 O O . PRO C 1 62 ? -24.769 2.084 41.841 1.00 19.35 62 PRO C O 1
ATOM 7212 N N . ASP C 1 63 ? -24.023 0.108 41.072 1.00 18.42 63 ASP C N 1
ATOM 7213 C CA . ASP C 1 63 ? -22.904 0.681 40.356 1.00 18.85 63 ASP C CA 1
ATOM 7214 C C . ASP C 1 63 ? -23.243 0.824 38.876 1.00 18.23 63 ASP C C 1
ATOM 7215 O O . ASP C 1 63 ? -22.363 1.075 38.048 1.00 17.98 63 ASP C O 1
ATOM 7220 N N . GLU C 1 64 ? -24.521 0.683 38.541 1.00 17.94 64 GLU C N 1
ATOM 7221 C CA . GLU C 1 64 ? -24.917 0.702 37.139 1.00 17.30 64 GLU C CA 1
ATOM 7222 C C . GLU C 1 64 ? -25.694 1.947 36.755 1.00 17.44 64 GLU C C 1
ATOM 7223 O O . GLU C 1 64 ? -26.225 2.667 37.606 1.00 17.46 64 GLU C O 1
ATOM 7229 N N . VAL C 1 65 ? -25.757 2.181 35.453 1.00 17.00 65 VAL C N 1
ATOM 7230 C CA . VAL C 1 65 ? -26.433 3.331 34.922 1.00 17.16 65 VAL C CA 1
ATOM 7231 C C . VAL C 1 65 ? -27.342 2.819 33.836 1.00 17.08 65 VAL C C 1
ATOM 7232 O O . VAL C 1 65 ? -26.936 1.979 33.034 1.00 16.48 65 VAL C O 1
ATOM 7236 N N . LEU C 1 66 ? -28.584 3.290 33.855 1.00 17.00 66 LEU C N 1
ATOM 7237 C CA . LEU C 1 66 ? -29.494 3.022 32.784 1.00 16.87 66 LEU C CA 1
ATOM 7238 C C . LEU C 1 66 ? -29.266 4.109 31.753 1.00 17.14 66 LEU C C 1
ATOM 7239 O O . LEU C 1 66 ? -29.383 5.299 32.037 1.00 17.51 66 LEU C O 1
ATOM 7244 N N . VAL C 1 67 ? -28.931 3.682 30.553 1.00 17.18 67 VAL C N 1
ATOM 7245 C CA . VAL C 1 67 ? -28.708 4.607 29.466 1.00 17.54 67 VAL C CA 1
ATOM 7246 C C . VAL C 1 67 ? -29.847 4.472 28.460 1.00 18.00 67 VAL C C 1
ATOM 7247 O O . VAL C 1 67 ? -30.186 3.374 28.055 1.00 17.42 67 VAL C O 1
ATOM 7251 N N . ALA C 1 68 ? -30.466 5.603 28.123 1.00 18.74 68 ALA C N 1
ATOM 7252 C CA . ALA C 1 68 ? -31.340 5.676 26.971 1.00 19.40 68 ALA C CA 1
ATOM 7253 C C . ALA C 1 68 ? -30.381 5.755 25.795 1.00 19.22 68 ALA C C 1
ATOM 7254 O O . ALA C 1 68 ? -29.722 6.772 25.597 1.00 19.48 68 ALA C O 1
ATOM 7256 N N . VAL C 1 69 ? -30.282 4.642 25.064 1.00 18.93 69 VAL C N 1
ATOM 7257 C CA . VAL C 1 69 ? -29.309 4.474 23.995 1.00 18.85 69 VAL C CA 1
ATOM 7258 C C . VAL C 1 69 ? -29.792 5.169 22.735 1.00 19.22 69 VAL C C 1
ATOM 7259 O O . VAL C 1 69 ? -30.775 4.752 22.123 1.00 19.75 69 VAL C O 1
ATOM 7263 N N . MET C 1 70 ? -29.114 6.241 22.363 1.00 19.17 70 MET C N 1
ATOM 7264 C CA . MET C 1 70 ? -29.481 6.979 21.167 1.00 19.72 70 MET C CA 1
ATOM 7265 C C . MET C 1 70 ? -28.996 6.290 19.917 1.00 19.50 70 MET C C 1
ATOM 7266 O O . MET C 1 70 ? -29.696 6.272 18.905 1.00 20.00 70 MET C O 1
ATOM 7271 N N . ALA C 1 71 ? -27.793 5.721 19.995 1.00 18.68 71 ALA C N 1
ATOM 7272 C CA . ALA C 1 71 ? -27.203 5.013 18.879 1.00 18.53 71 ALA C CA 1
ATOM 7273 C C . ALA C 1 71 ? -26.214 3.973 19.381 1.00 18.07 71 ALA C C 1
ATOM 7274 O O . ALA C 1 71 ? -25.692 4.079 20.486 1.00 17.32 71 ALA C O 1
ATOM 7276 N N . SER C 1 72 ? -25.975 2.958 18.568 1.00 18.11 72 SER C N 1
ATOM 7277 C CA . SER C 1 72 ? -25.007 1.933 18.899 1.00 17.84 72 SER C CA 1
ATOM 7278 C C . SER C 1 72 ? -24.236 1.660 17.613 1.00 18.19 72 SER C C 1
ATOM 7279 O O . SER C 1 72 ? -24.255 2.472 16.680 1.00 18.36 72 SER C O 1
ATOM 7282 N N . SER C 1 73 ? -23.589 0.507 17.538 1.00 18.02 73 SER C N 1
ATOM 7283 C CA . SER C 1 73 ? -22.897 0.149 16.317 1.00 18.14 73 SER C CA 1
ATOM 7284 C C . SER C 1 73 ? -22.922 -1.347 16.210 1.00 18.49 73 SER C C 1
ATOM 7285 O O . SER C 1 73 ? -23.163 -2.046 17.197 1.00 18.05 73 SER C O 1
ATOM 7288 N N . ILE C 1 74 ? -22.678 -1.850 15.010 1.00 18.69 74 ILE C N 1
ATOM 7289 C CA . ILE C 1 74 ? -22.474 -3.267 14.874 1.00 19.01 74 ILE C CA 1
ATOM 7290 C C . ILE C 1 74 ? -21.007 -3.465 15.191 1.00 19.25 74 ILE C C 1
ATOM 7291 O O . ILE C 1 74 ? -20.165 -2.691 14.749 1.00 19.45 74 ILE C O 1
ATOM 7296 N N . ASN C 1 75 ? -20.716 -4.493 15.965 1.00 19.46 75 ASN C N 1
ATOM 7297 C CA . ASN C 1 75 ? -19.352 -4.882 16.182 1.00 20.17 75 ASN C CA 1
ATOM 7298 C C . ASN C 1 75 ? -19.188 -6.294 15.739 1.00 21.09 75 ASN C C 1
ATOM 7299 O O . ASN C 1 75 ? -20.156 -7.030 15.601 1.00 21.16 75 ASN C O 1
ATOM 7304 N N . TYR C 1 76 ? -17.953 -6.672 15.486 1.00 22.26 76 TYR C N 1
ATOM 7305 C CA . TYR C 1 76 ? -17.668 -8.005 15.050 1.00 23.65 76 TYR C CA 1
ATOM 7306 C C . TYR C 1 76 ? -18.256 -9.004 16.054 1.00 23.15 76 TYR C C 1
ATOM 7307 O O . TYR C 1 76 ? -18.848 -9.990 15.635 1.00 23.63 76 TYR C O 1
ATOM 7316 N N . ASN C 1 77 ? -18.139 -8.744 17.359 1.00 22.29 77 ASN C N 1
ATOM 7317 C CA . ASN C 1 77 ? -18.683 -9.675 18.340 1.00 22.30 77 ASN C CA 1
ATOM 7318 C C . ASN C 1 77 ? -20.216 -9.766 18.254 1.00 21.72 77 ASN C C 1
ATOM 7319 O O . ASN C 1 77 ? -20.800 -10.779 18.605 1.00 21.54 77 ASN C O 1
ATOM 7324 N N . THR C 1 78 ? -20.850 -8.697 17.785 1.00 21.22 78 THR C N 1
ATOM 7325 C CA . THR C 1 78 ? -22.294 -8.699 17.555 1.00 21.43 78 THR C CA 1
ATOM 7326 C C . THR C 1 78 ? -22.645 -9.788 16.535 1.00 22.25 78 THR C C 1
ATOM 7327 O O . THR C 1 78 ? -23.577 -10.567 16.735 1.00 22.30 78 THR C O 1
ATOM 7331 N N . VAL C 1 79 ? -21.864 -9.849 15.458 1.00 23.12 79 VAL C N 1
ATOM 7332 C CA . VAL C 1 79 ? -22.039 -10.857 14.415 1.00 24.32 79 VAL C CA 1
ATOM 7333 C C . VAL C 1 79 ? -21.835 -12.250 14.996 1.00 25.23 79 VAL C C 1
ATOM 7334 O O . VAL C 1 79 ? -22.682 -13.133 14.842 1.00 25.58 79 VAL C O 1
ATOM 7338 N N . TRP C 1 80 ? -20.724 -12.437 15.699 1.00 26.01 80 TRP C N 1
ATOM 7339 C CA . TRP C 1 80 ? -20.389 -13.761 16.230 1.00 27.39 80 TRP C CA 1
ATOM 7340 C C . TRP C 1 80 ? -21.435 -14.209 17.237 1.00 26.37 80 TRP C C 1
ATOM 7341 O O . TRP C 1 80 ? -21.837 -15.374 17.253 1.00 26.75 80 TRP C O 1
ATOM 7352 N N . SER C 1 81 ? -21.933 -13.257 18.020 1.00 25.17 81 SER C N 1
ATOM 7353 C CA . SER C 1 81 ? -23.082 -13.492 18.894 1.00 24.61 81 SER C CA 1
ATOM 7354 C C . SER C 1 81 ? -24.253 -14.032 18.110 1.00 24.65 81 SER C C 1
ATOM 7355 O O . SER C 1 81 ? -24.779 -15.098 18.430 1.00 25.07 81 SER C O 1
ATOM 7358 N N . ALA C 1 82 ? -24.646 -13.294 17.076 1.00 24.21 82 ALA C N 1
ATOM 7359 C CA . ALA C 1 82 ? -25.833 -13.640 16.303 1.00 24.68 82 ALA C CA 1
ATOM 7360 C C . ALA C 1 82 ? -25.672 -14.951 15.525 1.00 26.01 82 ALA C C 1
ATOM 7361 O O . ALA C 1 82 ? -26.669 -15.544 15.109 1.00 26.27 82 ALA C O 1
ATOM 7363 N N . MET C 1 83 ? -24.422 -15.381 15.333 1.00 26.76 83 MET C N 1
ATOM 7364 C CA . MET C 1 83 ? -24.104 -16.708 14.796 1.00 28.49 83 MET C CA 1
ATOM 7365 C C . MET C 1 83 ? -24.039 -17.804 15.855 1.00 29.13 83 MET C C 1
ATOM 7366 O O . MET C 1 83 ? -23.877 -18.985 15.515 1.00 30.22 83 MET C O 1
ATOM 7371 N N . PHE C 1 84 ? -24.158 -17.400 17.121 1.00 28.80 84 PHE C N 1
ATOM 7372 C CA . PHE C 1 84 ? -23.975 -18.269 18.284 1.00 29.51 84 PHE C CA 1
ATOM 7373 C C . PHE C 1 84 ? -22.617 -18.961 18.258 1.00 30.89 84 PHE C C 1
ATOM 7374 O O . PHE C 1 84 ? -22.484 -20.083 18.727 1.00 31.84 84 PHE C O 1
ATOM 7382 N N . GLU C 1 85 ? -21.616 -18.285 17.708 1.00 31.99 85 GLU C N 1
ATOM 7383 C CA . GLU C 1 85 ? -20.300 -18.886 17.519 1.00 34.05 85 GLU C CA 1
ATOM 7384 C C . GLU C 1 85 ? -19.199 -18.104 18.229 1.00 33.78 85 GLU C C 1
ATOM 7385 O O . GLU C 1 85 ? -19.335 -16.901 18.461 1.00 32.97 85 GLU C O 1
ATOM 7391 N N . PRO C 1 86 ? -18.112 -18.805 18.603 1.00 34.68 86 PRO C N 1
ATOM 7392 C CA . PRO C 1 86 ? -18.017 -20.268 18.485 1.00 35.58 86 PRO C CA 1
ATOM 7393 C C . PRO C 1 86 ? -18.861 -20.955 19.558 1.00 35.27 86 PRO C C 1
ATOM 7394 O O . PRO C 1 86 ? -19.103 -22.160 19.503 1.00 36.42 86 PRO C O 1
ATOM 7398 N N . ILE C 1 87 ? -19.314 -20.149 20.512 1.00 33.89 87 ILE C N 1
ATOM 7399 C CA . ILE C 1 87 ? -20.072 -20.568 21.673 1.00 33.24 87 ILE C CA 1
ATOM 7400 C C . ILE C 1 87 ? -21.267 -19.620 21.708 1.00 30.91 87 ILE C C 1
ATOM 7401 O O . ILE C 1 87 ? -21.086 -18.421 21.532 1.00 29.65 87 ILE C O 1
ATOM 7406 N N . PRO C 1 88 ? -22.491 -20.140 21.917 1.00 30.45 88 PRO C N 1
ATOM 7407 C CA . PRO C 1 88 ? -23.596 -19.208 22.115 1.00 29.08 88 PRO C CA 1
ATOM 7408 C C . PRO C 1 88 ? -23.256 -18.267 23.270 1.00 27.83 88 PRO C C 1
ATOM 7409 O O . PRO C 1 88 ? -22.718 -18.716 24.286 1.00 28.09 88 PRO C O 1
ATOM 7413 N N . THR C 1 89 ? -23.535 -16.978 23.105 1.00 26.28 89 THR C N 1
ATOM 7414 C CA . THR C 1 89 ? -23.208 -15.988 24.134 1.00 24.99 89 THR C CA 1
ATOM 7415 C C . THR C 1 89 ? -23.879 -16.317 25.450 1.00 24.42 89 THR C C 1
ATOM 7416 O O . THR C 1 89 ? -23.451 -15.864 26.506 1.00 23.57 89 THR C O 1
ATOM 7420 N N . PHE C 1 90 ? -24.938 -17.113 25.369 1.00 24.49 90 PHE C N 1
ATOM 7421 C CA . PHE C 1 90 ? -25.653 -17.550 26.548 1.00 24.31 90 PHE C CA 1
ATOM 7422 C C . PHE C 1 90 ? -24.746 -18.327 27.492 1.00 24.70 90 PHE C C 1
ATOM 7423 O O . PHE C 1 90 ? -24.911 -18.236 28.699 1.00 24.82 90 PHE C O 1
ATOM 7431 N N . HIS C 1 91 ? -23.757 -19.036 26.954 1.00 24.95 91 HIS C N 1
ATOM 7432 C CA . HIS C 1 91 ? -22.770 -19.675 27.810 0.60 25.29 91 HIS C CA 1
ATOM 7433 C C . HIS C 1 91 ? -22.059 -18.622 28.656 1.00 24.43 91 HIS C C 1
ATOM 7434 O O . HIS C 1 91 ? -21.832 -18.836 29.846 1.00 24.55 91 HIS C O 1
ATOM 7441 N N . PHE C 1 92 ? -21.716 -17.494 28.036 1.00 23.67 92 PHE C N 1
ATOM 7442 C CA . PHE C 1 92 ? -21.035 -16.395 28.732 1.00 22.95 92 PHE C CA 1
ATOM 7443 C C . PHE C 1 92 ? -21.981 -15.743 29.714 1.00 22.11 92 PHE C C 1
ATOM 7444 O O . PHE C 1 92 ? -21.583 -15.377 30.812 1.00 21.82 92 PHE C O 1
ATOM 7452 N N . LEU C 1 93 ? -23.242 -15.616 29.324 1.00 21.68 93 LEU C N 1
ATOM 7453 C CA . LEU C 1 93 ? -24.237 -15.056 30.221 1.00 21.17 93 LEU C CA 1
ATOM 7454 C C . LEU C 1 93 ? -24.419 -15.891 31.475 1.00 21.69 93 LEU C C 1
ATOM 7455 O O . LEU C 1 93 ? -24.513 -15.343 32.576 1.00 21.64 93 LEU C O 1
ATOM 7460 N N . LYS C 1 94 ? -24.455 -17.212 31.320 1.00 22.67 94 LYS C N 1
ATOM 7461 C CA . LYS C 1 94 ? -24.642 -18.085 32.474 1.00 23.22 94 LYS C CA 1
ATOM 7462 C C . LYS C 1 94 ? -23.380 -18.052 33.337 1.00 23.32 94 LYS C C 1
ATOM 7463 O O . LYS C 1 94 ? -23.448 -17.997 34.561 1.00 22.72 94 LYS C O 1
ATOM 7469 N N . GLN C 1 95 ? -22.229 -18.030 32.678 1.00 23.35 95 GLN C N 1
ATOM 7470 C CA . GLN C 1 95 ? -20.945 -17.952 33.367 1.00 24.15 95 GLN C CA 1
ATOM 7471 C C . GLN C 1 95 ? -20.833 -16.646 34.161 1.00 22.92 95 GLN C C 1
ATOM 7472 O O . GLN C 1 95 ? -20.376 -16.643 35.296 1.00 22.98 95 GLN C O 1
ATOM 7478 N N . ASN C 1 96 ? -21.253 -15.547 33.547 1.00 21.94 96 ASN C N 1
ATOM 7479 C CA . ASN C 1 96 ? -21.386 -14.268 34.225 1.00 21.24 96 ASN C CA 1
ATOM 7480 C C . ASN C 1 96 ? -22.272 -14.432 35.474 1.00 21.28 96 ASN C C 1
ATOM 7481 O O . ASN C 1 96 ? -21.841 -14.166 36.597 1.00 20.73 96 ASN C O 1
ATOM 7486 N N . ALA C 1 97 ? -23.486 -14.936 35.269 1.00 21.54 97 ALA C N 1
ATOM 7487 C CA . ALA C 1 97 ? -24.458 -15.092 36.340 1.00 22.27 97 ALA C CA 1
ATOM 7488 C C . ALA C 1 97 ? -23.997 -16.009 37.469 1.00 23.31 97 ALA C C 1
ATOM 7489 O O . ALA C 1 97 ? -24.504 -15.913 38.582 1.00 23.19 97 ALA C O 1
ATOM 7491 N N . ARG C 1 98 ? -23.026 -16.879 37.196 1.00 24.59 98 ARG C N 1
ATOM 7492 C CA . ARG C 1 98 ? -22.539 -17.807 38.211 1.00 25.93 98 ARG C CA 1
ATOM 7493 C C . ARG C 1 98 ? -21.793 -17.094 39.324 1.00 25.49 98 ARG C C 1
ATOM 7494 O O . ARG C 1 98 ? -21.549 -17.669 40.377 1.00 25.89 98 ARG C O 1
ATOM 7502 N N . GLN C 1 99 ? -21.489 -15.822 39.096 1.00 24.54 99 GLN C N 1
ATOM 7503 C CA . GLN C 1 99 ? -20.969 -14.958 40.129 1.00 24.30 99 GLN C CA 1
ATOM 7504 C C . GLN C 1 99 ? -22.004 -14.694 41.214 1.00 24.23 99 GLN C C 1
ATOM 7505 O O . GLN C 1 99 ? -21.638 -14.369 42.347 1.00 24.36 99 GLN C O 1
ATOM 7511 N N . GLY C 1 100 ? -23.287 -14.811 40.871 1.00 22.71 100 GLY C N 1
ATOM 7512 C CA . GLY C 1 100 ? -24.341 -14.555 41.846 1.00 23.03 100 GLY C CA 1
ATOM 7513 C C . GLY C 1 100 ? -24.498 -13.062 42.039 1.00 22.54 100 GLY C C 1
ATOM 7514 O O . GLY C 1 100 ? -23.933 -12.268 41.274 1.00 22.11 100 GLY C O 1
ATOM 7515 N N . GLY C 1 101 ? -25.271 -12.686 43.053 1.00 22.74 101 GLY C N 1
ATOM 7516 C CA . GLY C 1 101 ? -25.561 -11.291 43.319 1.00 22.22 101 GLY C CA 1
ATOM 7517 C C . GLY C 1 101 ? -26.141 -10.677 42.062 1.00 21.79 101 GLY C C 1
ATOM 7518 O O . GLY C 1 101 ? -26.900 -11.322 41.336 1.00 21.85 101 GLY C O 1
ATOM 7519 N N . TRP C 1 102 ? -25.742 -9.448 41.779 1.00 21.19 102 TRP C N 1
ATOM 7520 C CA . TRP C 1 102 ? -26.287 -8.713 40.660 1.00 20.66 102 TRP C CA 1
ATOM 7521 C C . TRP C 1 102 ? -26.006 -9.362 39.325 1.00 20.29 102 TRP C C 1
ATOM 7522 O O . TRP C 1 102 ? -26.752 -9.136 38.370 1.00 20.18 102 TRP C O 1
ATOM 7533 N N . ALA C 1 103 ? -24.955 -10.178 39.254 1.00 19.81 103 ALA C N 1
ATOM 7534 C CA . ALA C 1 103 ? -24.590 -10.820 37.989 1.00 19.55 103 ALA C CA 1
ATOM 7535 C C . ALA C 1 103 ? -25.693 -11.746 37.463 1.00 19.69 103 ALA C C 1
ATOM 7536 O O . ALA C 1 103 ? -25.784 -11.965 36.264 1.00 19.22 103 ALA C O 1
ATOM 7538 N N . THR C 1 104 ? -26.524 -12.270 38.366 1.00 20.45 104 THR C N 1
ATOM 7539 C CA . THR C 1 104 ? -27.550 -13.260 37.989 1.00 20.83 104 THR C CA 1
ATOM 7540 C C . THR C 1 104 ? -28.495 -12.736 36.916 1.00 20.77 104 THR C C 1
ATOM 7541 O O . THR C 1 104 ? -29.046 -13.514 36.125 1.00 20.77 104 THR C O 1
ATOM 7545 N N . ARG C 1 105 ? -28.685 -11.415 36.885 1.00 20.50 105 ARG C N 1
ATOM 7546 C CA . ARG C 1 105 ? -29.628 -10.800 35.939 1.00 20.44 105 ARG C CA 1
ATOM 7547 C C . ARG C 1 105 ? -29.249 -11.047 34.484 1.00 20.31 105 ARG C C 1
ATOM 7548 O O . ARG C 1 105 ? -30.096 -10.981 33.603 1.00 20.28 105 ARG C O 1
ATOM 7556 N N . HIS C 1 106 ? -27.964 -11.303 34.236 1.00 20.11 106 HIS C N 1
ATOM 7557 C CA . HIS C 1 106 ? -27.465 -11.470 32.883 1.00 19.82 106 HIS C CA 1
ATOM 7558 C C . HIS C 1 106 ? -27.869 -12.804 32.279 1.00 20.32 106 HIS C C 1
ATOM 7559 O O . HIS C 1 106 ? -27.909 -12.961 31.051 1.00 20.31 106 HIS C O 1
ATOM 7566 N N . ASP C 1 107 ? -28.157 -13.771 33.140 1.00 20.80 107 ASP C N 1
ATOM 7567 C CA . ASP C 1 107 ? -28.550 -15.084 32.676 1.00 21.52 107 ASP C CA 1
ATOM 7568 C C . ASP C 1 107 ? -30.023 -15.036 32.332 1.00 21.52 107 ASP C C 1
ATOM 7569 O O . ASP C 1 107 ? -30.881 -15.181 33.207 1.00 21.78 107 ASP C O 1
ATOM 7574 N N . GLN C 1 108 ? -30.293 -14.822 31.048 1.00 21.25 108 GLN C N 1
ATOM 7575 C CA . GLN C 1 108 ? -31.643 -14.656 30.527 1.00 21.41 108 GLN C CA 1
ATOM 7576 C C . GLN C 1 108 ? -31.832 -15.484 29.255 1.00 21.44 108 GLN C C 1
ATOM 7577 O O . GLN C 1 108 ? -30.850 -15.873 28.622 1.00 21.47 108 GLN C O 1
ATOM 7583 N N . PRO C 1 109 ? -33.090 -15.803 28.903 1.00 21.61 109 PRO C N 1
ATOM 7584 C CA . PRO C 1 109 ? -33.307 -16.480 27.617 1.00 21.75 109 PRO C CA 1
ATOM 7585 C C . PRO C 1 109 ? -33.199 -15.526 26.434 1.00 21.58 109 PRO C C 1
ATOM 7586 O O . PRO C 1 109 ? -33.273 -15.960 25.292 1.00 21.89 109 PRO C O 1
ATOM 7590 N N . TYR C 1 110 ? -33.045 -14.236 26.706 1.00 21.16 110 TYR C N 1
ATOM 7591 C CA . TYR C 1 110 ? -32.806 -13.261 25.650 1.00 21.32 110 TYR C CA 1
ATOM 7592 C C . TYR C 1 110 ? -31.454 -12.659 25.944 1.00 20.77 110 TYR C C 1
ATOM 7593 O O . TYR C 1 110 ? -31.047 -12.563 27.108 1.00 20.61 110 TYR C O 1
ATOM 7602 N N . HIS C 1 111 ? -30.761 -12.264 24.891 1.00 20.39 111 HIS C N 1
ATOM 7603 C CA . HIS C 1 111 ? -29.509 -11.564 25.056 1.00 19.76 111 HIS C CA 1
ATOM 7604 C C . HIS C 1 111 ? -29.533 -10.296 24.246 1.00 19.17 111 HIS C C 1
ATOM 7605 O O . HIS C 1 111 ? -29.487 -10.347 23.029 1.00 19.39 111 HIS C O 1
ATOM 7612 N N . VAL C 1 112 ? -29.600 -9.158 24.927 1.00 18.85 112 VAL C N 1
ATOM 7613 C CA . VAL C 1 112 ? -29.511 -7.873 24.259 1.00 18.16 112 VAL C CA 1
ATOM 7614 C C . VAL C 1 112 ? -28.053 -7.625 23.903 1.00 17.84 112 VAL C C 1
ATOM 7615 O O . VAL C 1 112 ? -27.191 -7.531 24.783 1.00 17.35 112 VAL C O 1
ATOM 7619 N N . LEU C 1 113 ? -27.800 -7.535 22.603 1.00 17.69 113 LEU C N 1
ATOM 7620 C CA . LEU C 1 113 ? -26.460 -7.374 22.087 1.00 17.42 113 LEU C CA 1
ATOM 7621 C C . LEU C 1 113 ? -26.136 -5.897 22.032 1.00 17.31 113 LEU C C 1
ATOM 7622 O O . LEU C 1 113 ? -26.962 -5.072 22.365 1.00 17.41 113 LEU C O 1
ATOM 7627 N N . GLY C 1 114 ? -24.933 -5.565 21.589 1.00 17.14 114 GLY C N 1
ATOM 7628 C CA . GLY C 1 114 ? -24.581 -4.170 21.460 1.00 17.07 114 GLY C CA 1
ATOM 7629 C C . GLY C 1 114 ? -23.471 -3.942 22.439 1.00 16.85 114 GLY C C 1
ATOM 7630 O O . GLY C 1 114 ? -23.646 -4.092 23.641 1.00 16.74 114 GLY C O 1
ATOM 7631 N N . SER C 1 115 ? -22.320 -3.569 21.917 1.00 17.09 115 SER C N 1
ATOM 7632 C CA . SER C 1 115 ? -21.125 -3.510 22.753 1.00 17.59 115 SER C CA 1
ATOM 7633 C C . SER C 1 115 ? -20.546 -2.115 22.830 1.00 17.78 115 SER C C 1
ATOM 7634 O O . SER C 1 115 ? -19.546 -1.904 23.489 1.00 17.86 115 SER C O 1
ATOM 7637 N N . ASP C 1 116 ? -21.157 -1.171 22.131 1.00 18.38 116 ASP C N 1
ATOM 7638 C CA . ASP C 1 116 ? -20.957 0.242 22.460 1.00 18.73 116 ASP C CA 1
ATOM 7639 C C . ASP C 1 116 ? -22.252 0.999 22.268 1.00 18.91 116 ASP C C 1
ATOM 7640 O O . ASP C 1 116 ? -23.254 0.436 21.836 1.00 19.35 116 ASP C O 1
ATOM 7645 N N . CYS C 1 117 ? -22.229 2.272 22.610 1.00 18.61 117 CYS C N 1
ATOM 7646 C CA . CYS C 1 117 ? -23.350 3.122 22.349 1.00 18.87 117 CYS C CA 1
ATOM 7647 C C . CYS C 1 117 ? -23.051 4.526 22.790 1.00 18.68 117 CYS C C 1
ATOM 7648 O O . CYS C 1 117 ? -22.052 4.802 23.460 1.00 17.89 117 CYS C O 1
ATOM 7651 N N . SER C 1 118 ? -23.954 5.409 22.404 1.00 18.78 118 SER C N 1
ATOM 7652 C CA . SER C 1 118 ? -23.988 6.764 22.901 1.00 18.89 118 SER C CA 1
ATOM 7653 C C . SER C 1 118 ? -25.426 6.956 23.329 1.00 19.53 118 SER C C 1
ATOM 7654 O O . SER C 1 118 ? -26.337 6.317 22.790 1.00 19.40 118 SER C O 1
ATOM 7657 N N . GLY C 1 119 ? -25.652 7.805 24.309 1.00 19.68 119 GLY C N 1
ATOM 7658 C CA . GLY C 1 119 ? -27.015 7.990 24.742 1.00 20.20 119 GLY C CA 1
ATOM 7659 C C . GLY C 1 119 ? -27.045 8.928 25.899 1.00 20.51 119 GLY C C 1
ATOM 7660 O O . GLY C 1 119 ? -26.111 9.698 26.113 1.00 20.81 119 GLY C O 1
ATOM 7661 N N . VAL C 1 120 ? -28.126 8.840 26.656 1.00 20.75 120 VAL C N 1
ATOM 7662 C CA . VAL C 1 120 ? -28.414 9.784 27.700 1.00 20.78 120 VAL C CA 1
ATOM 7663 C C . VAL C 1 120 ? -28.678 8.962 28.935 1.00 20.55 120 VAL C C 1
ATOM 7664 O O . VAL C 1 120 ? -29.488 8.040 28.915 1.00 20.47 120 VAL C O 1
ATOM 7668 N N . VAL C 1 121 ? -27.970 9.288 30.006 1.00 20.21 121 VAL C N 1
ATOM 7669 C CA . VAL C 1 121 ? -28.212 8.662 31.289 1.00 20.13 121 VAL C CA 1
ATOM 7670 C C . VAL C 1 121 ? -29.648 8.964 31.684 1.00 20.50 121 VAL C C 1
ATOM 7671 O O . VAL C 1 121 ? -30.083 10.114 31.600 1.00 20.73 121 VAL C O 1
ATOM 7675 N N . VAL C 1 122 ? -30.375 7.938 32.104 1.00 20.27 122 VAL C N 1
ATOM 7676 C CA . VAL C 1 122 ? -31.727 8.134 32.598 1.00 21.07 122 VAL C CA 1
ATOM 7677 C C . VAL C 1 122 ? -31.894 7.715 34.046 1.00 21.10 122 VAL C C 1
ATOM 7678 O O . VAL C 1 122 ? -32.740 8.265 34.740 1.00 21.73 122 VAL C O 1
ATOM 7682 N N . ARG C 1 123 ? -31.089 6.756 34.503 1.00 20.72 123 ARG C N 1
ATOM 7683 C CA . ARG C 1 123 ? -31.080 6.365 35.911 1.00 20.57 123 ARG C CA 1
ATOM 7684 C C . ARG C 1 123 ? -29.684 5.956 36.320 1.00 20.35 123 ARG C C 1
ATOM 7685 O O . ARG C 1 123 ? -28.918 5.421 35.514 1.00 19.43 123 ARG C O 1
ATOM 7693 N N . THR C 1 124 ? -29.370 6.212 37.582 1.00 20.50 124 THR C N 1
ATOM 7694 C CA . THR C 1 124 ? -28.100 5.781 38.160 1.00 20.07 124 THR C CA 1
ATOM 7695 C C . THR C 1 124 ? -28.377 4.955 39.395 1.00 20.23 124 THR C C 1
ATOM 7696 O O . THR C 1 124 ? -29.331 5.219 40.143 1.00 20.98 124 THR C O 1
ATOM 7700 N N . GLY C 1 125 ? -27.575 3.921 39.591 1.00 19.78 125 GLY C N 1
ATOM 7701 C CA . GLY C 1 125 ? -27.647 3.143 40.804 1.00 19.61 125 GLY C CA 1
ATOM 7702 C C . GLY C 1 125 ? -27.187 4.031 41.947 1.00 19.70 125 GLY C C 1
ATOM 7703 O O . GLY C 1 125 ? -26.531 5.052 41.731 1.00 18.80 125 GLY C O 1
ATOM 7704 N N . ILE C 1 126 ? -27.523 3.628 43.169 1.00 20.13 126 ILE C N 1
ATOM 7705 C CA . ILE C 1 126 ? -27.291 4.471 44.342 1.00 20.70 126 ILE C CA 1
ATOM 7706 C C . ILE C 1 126 ? -25.811 4.592 44.663 1.00 20.76 126 ILE C C 1
ATOM 7707 O O . ILE C 1 126 ? -25.419 5.456 45.440 1.00 21.30 126 ILE C O 1
ATOM 7712 N N . GLY C 1 127 ? -25.008 3.723 44.055 1.00 20.54 127 GLY C N 1
ATOM 7713 C CA . GLY C 1 127 ? -23.546 3.760 44.192 1.00 20.28 127 GLY C CA 1
ATOM 7714 C C . GLY C 1 127 ? -22.835 4.442 43.041 1.00 19.95 127 GLY C C 1
ATOM 7715 O O . GLY C 1 127 ? -21.598 4.418 42.946 1.00 19.88 127 GLY C O 1
ATOM 7716 N N . VAL C 1 128 ? -23.601 5.057 42.152 1.00 19.69 128 VAL C N 1
ATOM 7717 C CA . VAL C 1 128 ? -23.007 5.771 41.026 1.00 19.37 128 VAL C CA 1
ATOM 7718 C C . VAL C 1 128 ? -22.732 7.211 41.417 1.00 19.80 128 VAL C C 1
ATOM 7719 O O . VAL C 1 128 ? -23.587 7.895 42.006 1.00 19.89 128 VAL C O 1
ATOM 7723 N N . ARG C 1 129 ? -21.533 7.659 41.071 1.00 19.51 129 ARG C N 1
ATOM 7724 C CA . ARG C 1 129 ? -21.090 9.004 41.365 1.00 20.37 129 ARG C CA 1
ATOM 7725 C C . ARG C 1 129 ? -21.140 9.881 40.132 1.00 20.56 129 ARG C C 1
ATOM 7726 O O . ARG C 1 129 ? -20.909 9.421 39.010 1.00 20.11 129 ARG C O 1
ATOM 7734 N N . ARG C 1 130 ? -21.474 11.149 40.365 1.00 21.51 130 ARG C N 1
ATOM 7735 C CA . ARG C 1 130 ? -21.318 12.219 39.379 1.00 21.98 130 ARG C CA 1
ATOM 7736 C C . ARG C 1 130 ? -22.303 12.179 38.209 1.00 22.19 130 ARG C C 1
ATOM 7737 O O . ARG C 1 130 ? -22.952 13.179 37.939 1.00 22.38 130 ARG C O 1
ATOM 7745 N N . TRP C 1 131 ? -22.417 11.039 37.523 1.00 22.02 131 TRP C N 1
ATOM 7746 C CA . TRP C 1 131 ? -23.404 10.893 36.437 1.00 22.27 131 TRP C CA 1
ATOM 7747 C C . TRP C 1 131 ? -24.820 11.223 36.899 1.00 23.14 131 TRP C C 1
ATOM 7748 O O . TRP C 1 131 ? -25.248 10.827 37.982 1.00 23.72 131 TRP C O 1
ATOM 7759 N N . LYS C 1 132 ? -25.541 11.951 36.066 1.00 23.76 132 LYS C N 1
ATOM 7760 C CA . LYS C 1 132 ? -26.913 12.320 36.359 1.00 24.25 132 LYS C CA 1
ATOM 7761 C C . LYS C 1 132 ? -27.798 12.115 35.132 1.00 23.89 132 LYS C C 1
ATOM 7762 O O . LYS C 1 132 ? -27.316 12.208 34.001 1.00 23.13 132 LYS C O 1
ATOM 7768 N N . PRO C 1 133 ? -29.097 11.844 35.359 1.00 23.83 133 PRO C N 1
ATOM 7769 C CA . PRO C 1 133 ? -30.030 11.761 34.257 1.00 23.75 133 PRO C CA 1
ATOM 7770 C C . PRO C 1 133 ? -29.866 12.987 33.374 1.00 24.07 133 PRO C C 1
ATOM 7771 O O . PRO C 1 133 ? -29.636 14.091 33.879 1.00 24.00 133 PRO C O 1
ATOM 7775 N N . GLY C 1 134 ? -29.949 12.773 32.063 1.00 23.89 134 GLY C N 1
ATOM 7776 C CA . GLY C 1 134 ? -29.742 13.836 31.100 1.00 24.18 134 GLY C CA 1
ATOM 7777 C C . GLY C 1 134 ? -28.315 13.900 30.592 1.00 23.64 134 GLY C C 1
ATOM 7778 O O . GLY C 1 134 ? -28.056 14.511 29.565 1.00 23.88 134 GLY C O 1
ATOM 7779 N N . ASP C 1 135 ? -27.385 13.270 31.304 1.00 23.10 135 ASP C N 1
ATOM 7780 C CA . ASP C 1 135 ? -25.987 13.311 30.892 1.00 22.60 135 ASP C CA 1
ATOM 7781 C C . ASP C 1 135 ? -25.785 12.580 29.591 1.00 21.87 135 ASP C C 1
ATOM 7782 O O . ASP C 1 135 ? -26.257 11.455 29.427 1.00 21.37 135 ASP C O 1
ATOM 7787 N N . HIS C 1 136 ? -25.071 13.228 28.678 1.00 21.34 136 HIS C N 1
ATOM 7788 C CA . HIS C 1 136 ? -24.778 12.632 27.402 1.00 21.13 136 HIS C CA 1
ATOM 7789 C C . HIS C 1 136 ? -23.527 11.787 27.592 1.00 20.14 136 HIS C C 1
ATOM 7790 O O . HIS C 1 136 ? -22.509 12.262 28.090 1.00 19.57 136 HIS C O 1
ATOM 7797 N N . VAL C 1 137 ? -23.626 10.525 27.221 1.00 19.31 137 VAL C N 1
ATOM 7798 C CA . VAL C 1 137 ? -22.528 9.610 27.457 1.00 18.74 137 VAL C CA 1
ATOM 7799 C C . VAL C 1 137 ? -22.230 8.748 26.263 1.00 18.70 137 VAL C C 1
ATOM 7800 O O . VAL C 1 137 ? -23.036 8.609 25.347 1.00 18.58 137 VAL C O 1
ATOM 7804 N N . ILE C 1 138 ? -21.043 8.160 26.281 1.00 18.16 138 ILE C N 1
ATOM 7805 C CA . ILE C 1 138 ? -20.784 7.023 25.437 1.00 17.99 138 ILE C CA 1
ATOM 7806 C C . ILE C 1 138 ? -20.531 5.877 26.382 1.00 17.47 138 ILE C C 1
ATOM 7807 O O . ILE C 1 138 ? -20.163 6.078 27.543 1.00 17.20 138 ILE C O 1
ATOM 7812 N N . VAL C 1 139 ? -20.750 4.672 25.901 1.00 16.90 139 VAL C N 1
ATOM 7813 C CA . VAL C 1 139 ? -20.480 3.514 26.724 1.00 16.46 139 VAL C CA 1
ATOM 7814 C C . VAL C 1 139 ? -19.421 2.744 26.010 1.00 16.27 139 VAL C C 1
ATOM 7815 O O . VAL C 1 139 ? -19.529 2.480 24.815 1.00 16.32 139 VAL C O 1
ATOM 7819 N N . HIS C 1 140 ? -18.401 2.368 26.746 1.00 16.09 140 HIS C N 1
ATOM 7820 C CA . HIS C 1 140 ? -17.424 1.495 26.162 1.00 15.94 140 HIS C CA 1
ATOM 7821 C C . HIS C 1 140 ? -17.630 0.111 26.778 1.00 15.94 140 HIS C C 1
ATOM 7822 O O . HIS C 1 140 ? -18.313 -0.016 27.800 1.00 15.92 140 HIS C O 1
ATOM 7829 N N . PRO C 1 141 ? -17.088 -0.926 26.137 1.00 16.00 141 PRO C N 1
ATOM 7830 C CA . PRO C 1 141 ? -17.507 -2.290 26.482 1.00 16.13 141 PRO C CA 1
ATOM 7831 C C . PRO C 1 141 ? -16.879 -2.938 27.723 1.00 16.06 141 PRO C C 1
ATOM 7832 O O . PRO C 1 141 ? -17.286 -4.038 28.106 1.00 15.77 141 PRO C O 1
ATOM 7836 N N . ALA C 1 142 ? -15.887 -2.283 28.327 1.00 15.66 142 ALA C N 1
ATOM 7837 C CA . ALA C 1 142 ? -15.176 -2.882 29.440 1.00 15.58 142 ALA C CA 1
ATOM 7838 C C . ALA C 1 142 ? -16.028 -2.936 30.705 1.00 15.68 142 ALA C C 1
ATOM 7839 O O . ALA C 1 142 ? -16.014 -2.017 31.527 1.00 15.71 142 ALA C O 1
ATOM 7841 N N . HIS C 1 143 ? -16.747 -4.040 30.834 1.00 15.77 143 HIS C N 1
ATOM 7842 C CA . HIS C 1 143 ? -17.612 -4.332 31.955 1.00 15.90 143 HIS C CA 1
ATOM 7843 C C . HIS C 1 143 ? -16.733 -5.072 32.938 1.00 15.91 143 HIS C C 1
ATOM 7844 O O . HIS C 1 143 ? -16.467 -6.273 32.775 1.00 15.94 143 HIS C O 1
ATOM 7851 N N . VAL C 1 144 ? -16.229 -4.354 33.928 1.00 15.91 144 VAL C N 1
ATOM 7852 C CA . VAL C 1 144 ? -15.162 -4.917 34.752 1.00 15.93 144 VAL C CA 1
ATOM 7853 C C . VAL C 1 144 ? -15.549 -4.910 36.210 1.00 16.70 144 VAL C C 1
ATOM 7854 O O . VAL C 1 144 ? -16.481 -4.222 36.604 1.00 16.45 144 VAL C O 1
ATOM 7858 N N . ASP C 1 145 ? -14.824 -5.674 37.010 1.00 17.21 145 ASP C N 1
ATOM 7859 C CA . ASP C 1 145 ? -15.142 -5.773 38.419 1.00 17.73 145 ASP C CA 1
ATOM 7860 C C . ASP C 1 145 ? -14.106 -4.945 39.144 1.00 17.75 145 ASP C C 1
ATOM 7861 O O . ASP C 1 145 ? -12.943 -5.331 39.229 1.00 17.33 145 ASP C O 1
ATOM 7866 N N . GLU C 1 146 ? -14.523 -3.812 39.671 1.00 17.92 146 GLU C N 1
ATOM 7867 C CA . GLU C 1 146 ? -13.565 -2.902 40.264 1.00 18.71 146 GLU C CA 1
ATOM 7868 C C . GLU C 1 146 ? -13.125 -3.314 41.650 1.00 18.78 146 GLU C C 1
ATOM 7869 O O . GLU C 1 146 ? -12.331 -2.614 42.256 1.00 19.14 146 GLU C O 1
ATOM 7875 N N . GLN C 1 147 ? -13.626 -4.451 42.134 1.00 18.77 147 GLN C N 1
ATOM 7876 C CA A GLN C 1 147 ? -13.231 -5.029 43.426 0.50 18.89 147 GLN C CA 1
ATOM 7877 C CA B GLN C 1 147 ? -13.203 -4.954 43.427 0.50 18.98 147 GLN C CA 1
ATOM 7878 C C . GLN C 1 147 ? -12.055 -5.947 43.257 1.00 19.07 147 GLN C C 1
ATOM 7879 O O . GLN C 1 147 ? -11.329 -6.247 44.214 1.00 19.72 147 GLN C O 1
ATOM 7890 N N . GLU C 1 148 ? -11.887 -6.429 42.036 1.00 18.64 148 GLU C N 1
ATOM 7891 C CA . GLU C 1 148 ? -10.759 -7.269 41.692 1.00 18.80 148 GLU C CA 1
ATOM 7892 C C . GLU C 1 148 ? -9.484 -6.437 41.789 1.00 18.21 148 GLU C C 1
ATOM 7893 O O . GLU C 1 148 ? -9.418 -5.324 41.219 1.00 17.91 148 GLU C O 1
ATOM 7899 N N . PRO C 1 149 ? -8.465 -6.961 42.493 1.00 17.90 149 PRO C N 1
ATOM 7900 C CA . PRO C 1 149 ? -7.222 -6.209 42.519 1.00 17.39 149 PRO C CA 1
ATOM 7901 C C . PRO C 1 149 ? -6.655 -5.940 41.121 1.00 16.77 149 PRO C C 1
ATOM 7902 O O . PRO C 1 149 ? -6.260 -4.810 40.861 1.00 16.84 149 PRO C O 1
ATOM 7906 N N . ALA C 1 150 ? -6.663 -6.926 40.227 1.00 16.56 150 ALA C N 1
ATOM 7907 C CA . ALA C 1 150 ? -6.114 -6.727 38.877 1.00 16.31 150 ALA C CA 1
ATOM 7908 C C . ALA C 1 150 ? -6.686 -5.470 38.207 1.00 16.10 150 ALA C C 1
ATOM 7909 O O . ALA C 1 150 ? -5.985 -4.789 37.461 1.00 15.95 150 ALA C O 1
ATOM 7911 N N . THR C 1 151 ? -7.960 -5.171 38.482 1.00 16.13 151 THR C N 1
ATOM 7912 C CA . THR C 1 151 ? -8.636 -4.059 37.814 1.00 15.98 151 THR C CA 1
ATOM 7913 C C . THR C 1 151 ? -7.907 -2.758 38.095 1.00 15.96 151 THR C C 1
ATOM 7914 O O . THR C 1 151 ? -7.885 -1.872 37.259 1.00 15.82 151 THR C O 1
ATOM 7918 N N . HIS C 1 152 ? -7.281 -2.686 39.265 1.00 16.13 152 HIS C N 1
ATOM 7919 C CA . HIS C 1 152 ? -6.622 -1.480 39.739 1.00 16.19 152 HIS C CA 1
ATOM 7920 C C . HIS C 1 152 ? -5.208 -1.363 39.219 1.00 16.10 152 HIS C C 1
ATOM 7921 O O . HIS C 1 152 ? -4.538 -0.372 39.471 1.00 16.15 152 HIS C O 1
ATOM 7928 N N . GLY C 1 153 ? -4.757 -2.388 38.516 1.00 16.02 153 GLY C N 1
ATOM 7929 C CA . GLY C 1 153 ? -3.487 -2.318 37.798 1.00 15.92 153 GLY C CA 1
ATOM 7930 C C . GLY C 1 153 ? -3.785 -2.049 36.336 1.00 15.70 153 GLY C C 1
ATOM 7931 O O . GLY C 1 153 ? -3.049 -1.339 35.643 1.00 15.62 153 GLY C O 1
ATOM 7932 N N . ASP C 1 154 ? -4.891 -2.612 35.876 1.00 15.65 154 ASP C N 1
ATOM 7933 C CA . ASP C 1 154 ? -5.294 -2.527 34.479 1.00 15.48 154 ASP C CA 1
ATOM 7934 C C . ASP C 1 154 ? -6.716 -3.005 34.385 1.00 15.53 154 ASP C C 1
ATOM 7935 O O . ASP C 1 154 ? -6.988 -4.185 34.543 1.00 15.55 154 ASP C O 1
ATOM 7940 N N . GLY C 1 155 ? -7.634 -2.084 34.139 1.00 16.16 155 GLY C N 1
ATOM 7941 C CA . GLY C 1 155 ? -9.048 -2.452 34.052 1.00 16.11 155 GLY C CA 1
ATOM 7942 C C . GLY C 1 155 ? -9.364 -3.642 33.158 1.00 16.29 155 GLY C C 1
ATOM 7943 O O . GLY C 1 155 ? -10.391 -4.300 33.346 1.00 16.91 155 GLY C O 1
ATOM 7944 N N . MET C 1 156 ? -8.490 -3.968 32.209 1.00 15.85 156 MET C N 1
ATOM 7945 C CA . MET C 1 156 ? -8.800 -5.038 31.294 1.00 16.01 156 MET C CA 1
ATOM 7946 C C . MET C 1 156 ? -8.411 -6.398 31.843 1.00 16.35 156 MET C C 1
ATOM 7947 O O . MET C 1 156 ? -8.729 -7.430 31.261 1.00 16.47 156 MET C O 1
ATOM 7952 N N . LEU C 1 157 ? -7.718 -6.384 32.969 1.00 16.56 157 LEU C N 1
ATOM 7953 C CA . LEU C 1 157 ? -6.964 -7.554 33.370 1.00 16.89 157 LEU C CA 1
ATOM 7954 C C . LEU C 1 157 ? -7.615 -8.415 34.411 1.00 17.07 157 LEU C C 1
ATOM 7955 O O . LEU C 1 157 ? -7.131 -9.521 34.677 1.00 17.10 157 LEU C O 1
ATOM 7960 N N . GLY C 1 158 ? -8.725 -7.932 34.979 1.00 17.36 158 GLY C N 1
ATOM 7961 C CA . GLY C 1 158 ? -9.465 -8.702 35.977 1.00 17.59 158 GLY C CA 1
ATOM 7962 C C . GLY C 1 158 ? -10.042 -9.954 35.343 1.00 17.60 158 GLY C C 1
ATOM 7963 O O . GLY C 1 158 ? -10.380 -9.961 34.167 1.00 16.88 158 GLY C O 1
ATOM 7964 N N . THR C 1 159 ? -10.157 -11.022 36.127 1.00 18.49 159 THR C N 1
ATOM 7965 C CA . THR C 1 159 ? -10.758 -12.266 35.646 1.00 18.88 159 THR C CA 1
ATOM 7966 C C . THR C 1 159 ? -12.242 -12.046 35.342 1.00 18.77 159 THR C C 1
ATOM 7967 O O . THR C 1 159 ? -12.837 -12.801 34.585 1.00 18.71 159 THR C O 1
ATOM 7971 N N . GLU C 1 160 ? -12.844 -11.006 35.910 1.00 18.05 160 GLU C N 1
ATOM 7972 C CA . GLU C 1 160 ? -14.265 -10.782 35.652 1.00 18.11 160 GLU C CA 1
ATOM 7973 C C . GLU C 1 160 ? -14.502 -9.767 34.556 1.00 17.68 160 GLU C C 1
ATOM 7974 O O . GLU C 1 160 ? -15.632 -9.338 34.327 1.00 17.72 160 GLU C O 1
ATOM 7980 N N . GLN C 1 161 ? -13.433 -9.371 33.887 1.00 17.22 161 GLN C N 1
ATOM 7981 C CA . GLN C 1 161 ? -13.574 -8.451 32.790 1.00 16.85 161 GLN C CA 1
ATOM 7982 C C . GLN C 1 161 ? -14.424 -9.065 31.677 1.00 16.41 161 GLN C C 1
ATOM 7983 O O . GLN C 1 161 ? -14.187 -10.187 31.238 1.00 16.30 161 GLN C O 1
ATOM 7989 N N . ARG C 1 162 ? -15.437 -8.323 31.252 1.00 15.97 162 ARG C N 1
ATOM 7990 C CA . ARG C 1 162 ? -16.334 -8.799 30.226 1.00 15.99 162 ARG C CA 1
ATOM 7991 C C . ARG C 1 162 ? -16.598 -7.765 29.166 1.00 15.90 162 ARG C C 1
ATOM 7992 O O . ARG C 1 162 ? -16.490 -6.566 29.414 1.00 15.81 162 ARG C O 1
ATOM 8000 N N . ALA C 1 163 ? -16.918 -8.241 27.969 1.00 15.95 163 ALA C N 1
ATOM 8001 C CA . ALA C 1 163 ? -17.367 -7.365 26.920 1.00 15.93 163 ALA C CA 1
ATOM 8002 C C . ALA C 1 163 ? -18.863 -7.101 27.042 1.00 16.06 163 ALA C C 1
ATOM 8003 O O . ALA C 1 163 ? -19.691 -8.018 26.961 1.00 16.22 163 ALA C O 1
ATOM 8005 N N . TRP C 1 164 ? -19.186 -5.839 27.281 1.00 16.03 164 TRP C N 1
ATOM 8006 C CA . TRP C 1 164 ? -20.564 -5.405 27.397 1.00 16.18 164 TRP C CA 1
ATOM 8007 C C . TRP C 1 164 ? -21.356 -5.900 26.204 1.00 16.32 164 TRP C C 1
ATOM 8008 O O . TRP C 1 164 ? -20.931 -5.711 25.066 1.00 16.30 164 TRP C O 1
ATOM 8019 N N . GLY C 1 165 ? -22.496 -6.543 26.461 1.00 16.49 165 GLY C N 1
ATOM 8020 C CA . GLY C 1 165 ? -23.397 -6.906 25.376 1.00 17.14 165 GLY C CA 1
ATOM 8021 C C . GLY C 1 165 ? -22.967 -8.147 24.626 1.00 17.76 165 GLY C C 1
ATOM 8022 O O . GLY C 1 165 ? -23.586 -8.541 23.631 1.00 18.44 165 GLY C O 1
ATOM 8023 N N . PHE C 1 166 ? -21.890 -8.753 25.101 1.00 17.95 166 PHE C N 1
ATOM 8024 C CA . PHE C 1 166 ? -21.361 -9.957 24.508 1.00 18.19 166 PHE C CA 1
ATOM 8025 C C . PHE C 1 166 ? -21.215 -11.014 25.576 1.00 18.03 166 PHE C C 1
ATOM 8026 O O . PHE C 1 166 ? -21.770 -12.097 25.455 1.00 18.09 166 PHE C O 1
ATOM 8034 N N . GLU C 1 167 ? -20.461 -10.702 26.617 1.00 17.77 167 GLU C N 1
ATOM 8035 C CA . GLU C 1 167 ? -20.466 -11.536 27.810 1.00 17.79 167 GLU C CA 1
ATOM 8036 C C . GLU C 1 167 ? -21.326 -10.969 28.917 1.00 17.56 167 GLU C C 1
ATOM 8037 O O . GLU C 1 167 ? -21.323 -11.504 30.031 1.00 17.66 167 GLU C O 1
ATOM 8043 N N . THR C 1 168 ? -22.034 -9.884 28.627 1.00 17.08 168 THR C N 1
ATOM 8044 C CA . THR C 1 168 ? -23.045 -9.378 29.552 1.00 16.75 168 THR C CA 1
ATOM 8045 C C . THR C 1 168 ? -24.317 -9.212 28.764 1.00 16.93 168 THR C C 1
ATOM 8046 O O . THR C 1 168 ? -24.298 -9.155 27.533 1.00 17.19 168 THR C O 1
ATOM 8050 N N . ASN C 1 169 ? -25.418 -9.100 29.471 1.00 17.06 169 ASN C N 1
ATOM 8051 C CA . ASN C 1 169 ? -26.670 -8.798 28.824 1.00 17.32 169 ASN C CA 1
ATOM 8052 C C . ASN C 1 169 ? -26.835 -7.286 28.800 1.00 17.23 169 ASN C C 1
ATOM 8053 O O . ASN C 1 169 ? -25.926 -6.546 29.209 1.00 16.96 169 ASN C O 1
ATOM 8058 N N . PHE C 1 170 ? -27.976 -6.829 28.293 1.00 17.59 170 PHE C N 1
ATOM 8059 C CA . PHE C 1 170 ? -28.343 -5.409 28.333 1.00 17.50 170 PHE C CA 1
ATOM 8060 C C . PHE C 1 170 ? -27.354 -4.531 27.594 1.00 17.19 170 PHE C C 1
ATOM 8061 O O . PHE C 1 170 ? -27.010 -3.423 28.041 1.00 17.08 170 PHE C O 1
ATOM 8069 N N . GLY C 1 171 ? -26.950 -5.028 26.428 1.00 17.13 171 GLY C N 1
ATOM 8070 C CA . GLY C 1 171 ? -26.083 -4.300 25.530 1.00 17.21 171 GLY C CA 1
ATOM 8071 C C . GLY C 1 171 ? -26.779 -3.124 24.865 1.00 17.58 171 GLY C C 1
ATOM 8072 O O . GLY C 1 171 ? -27.966 -2.856 25.114 1.00 17.54 171 GLY C O 1
ATOM 8073 N N . GLY C 1 172 ? -26.038 -2.426 24.005 1.00 17.21 172 GLY C N 1
ATOM 8074 C CA . GLY C 1 172 ? -26.492 -1.135 23.498 1.00 17.27 172 GLY C CA 1
ATOM 8075 C C . GLY C 1 172 ? -27.259 -1.141 22.187 1.00 17.53 172 GLY C C 1
ATOM 8076 O O . GLY C 1 172 ? -27.607 -0.073 21.687 1.00 17.89 172 GLY C O 1
ATOM 8077 N N . LEU C 1 173 ? -27.528 -2.319 21.627 1.00 17.60 173 LEU C N 1
ATOM 8078 C CA . LEU C 1 173 ? -28.356 -2.392 20.413 1.00 18.03 173 LEU C CA 1
ATOM 8079 C C . LEU C 1 173 ? -29.820 -2.520 20.832 1.00 18.26 173 LEU C C 1
ATOM 8080 O O . LEU C 1 173 ? -30.484 -3.522 20.619 1.00 18.40 173 LEU C O 1
ATOM 8085 N N . ALA C 1 174 ? -30.291 -1.454 21.456 1.00 18.64 174 ALA C N 1
ATOM 8086 C CA . ALA C 1 174 ? -31.558 -1.432 22.168 1.00 18.89 174 ALA C CA 1
ATOM 8087 C C . ALA C 1 174 ? -31.821 0.025 22.495 1.00 19.30 174 ALA C C 1
ATOM 8088 O O . ALA C 1 174 ? -30.933 0.864 22.359 1.00 18.84 174 ALA C O 1
ATOM 8090 N N . GLU C 1 175 ? -33.041 0.335 22.908 1.00 19.75 175 GLU C N 1
ATOM 8091 C CA . GLU C 1 175 ? -33.346 1.705 23.298 1.00 20.34 175 GLU C CA 1
ATOM 8092 C C . GLU C 1 175 ? -32.782 2.062 24.669 1.00 20.05 175 GLU C C 1
ATOM 8093 O O . GLU C 1 175 ? -32.648 3.241 24.991 1.00 20.26 175 GLU C O 1
ATOM 8099 N N . TYR C 1 176 ? -32.468 1.045 25.468 1.00 19.58 176 TYR C N 1
ATOM 8100 C CA . TYR C 1 176 ? -31.802 1.248 26.749 1.00 19.41 176 TYR C CA 1
ATOM 8101 C C . TYR C 1 176 ? -30.674 0.265 26.879 1.00 18.81 176 TYR C C 1
ATOM 8102 O O . TYR C 1 176 ? -30.740 -0.838 26.331 1.00 19.43 176 TYR C O 1
ATOM 8111 N N . GLY C 1 177 ? -29.644 0.663 27.610 1.00 18.28 177 GLY C N 1
ATOM 8112 C CA . GLY C 1 177 ? -28.528 -0.214 27.900 1.00 17.68 177 GLY C CA 1
ATOM 8113 C C . GLY C 1 177 ? -28.280 -0.113 29.387 1.00 17.56 177 GLY C C 1
ATOM 8114 O O . GLY C 1 177 ? -28.514 0.935 29.997 1.00 17.79 177 GLY C O 1
ATOM 8115 N N . VAL C 1 178 ? -27.860 -1.218 29.980 1.00 17.38 178 VAL C N 1
ATOM 8116 C CA . VAL C 1 178 ? -27.503 -1.229 31.375 1.00 17.18 178 VAL C CA 1
ATOM 8117 C C . VAL C 1 178 ? -25.998 -1.425 31.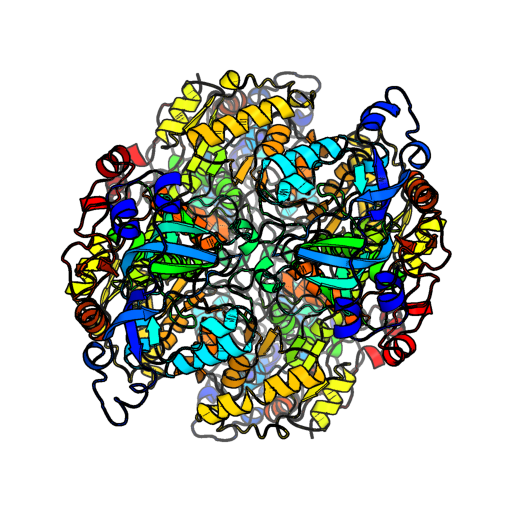427 1.00 17.08 178 VAL C C 1
ATOM 8118 O O . VAL C 1 178 ? -25.463 -2.416 30.917 1.00 16.82 178 VAL C O 1
ATOM 8122 N N . VAL C 1 179 ? -25.324 -0.446 32.013 1.00 16.87 179 VAL C N 1
ATOM 8123 C CA . VAL C 1 179 ? -23.872 -0.420 32.013 1.00 16.65 179 VAL C CA 1
ATOM 8124 C C . VAL C 1 179 ? -23.365 -0.196 33.423 1.00 16.81 179 VAL C C 1
ATOM 8125 O O . VAL C 1 179 ? -24.091 0.332 34.272 1.00 16.81 179 VAL C O 1
ATOM 8129 N N . ARG C 1 180 ? -22.128 -0.592 33.687 1.00 16.57 180 ARG C N 1
ATOM 8130 C CA . ARG C 1 180 ? -21.501 -0.185 34.927 1.00 17.02 180 ARG C CA 1
ATOM 8131 C C . ARG C 1 180 ? -21.049 1.242 34.707 1.00 16.74 180 ARG C C 1
ATOM 8132 O O . ARG C 1 180 ? -20.675 1.609 33.601 1.00 16.66 180 ARG C O 1
ATOM 8140 N N . ALA C 1 181 ? -21.135 2.059 35.737 1.00 16.62 181 ALA C N 1
ATOM 8141 C CA . ALA C 1 181 ? -20.657 3.432 35.647 1.00 16.73 181 ALA C CA 1
ATOM 8142 C C . ALA C 1 181 ? -19.208 3.519 35.150 1.00 16.64 181 ALA C C 1
ATOM 8143 O O . ALA C 1 181 ? -18.818 4.529 34.571 1.00 16.48 181 ALA C O 1
ATOM 8145 N N . SER C 1 182 ? -18.413 2.463 35.344 1.00 16.32 182 SER C N 1
ATOM 8146 C CA . SER C 1 182 ? -17.032 2.493 34.825 1.00 16.15 182 SER C CA 1
ATOM 8147 C C . SER C 1 182 ? -16.968 2.171 33.335 1.00 16.17 182 SER C C 1
ATOM 8148 O O . SER C 1 182 ? -15.886 1.967 32.774 1.00 16.41 182 SER C O 1
ATOM 8151 N N . GLN C 1 183 ? -18.130 2.124 32.688 1.00 16.22 183 GLN C N 1
ATOM 8152 C CA . GLN C 1 183 ? -18.157 2.012 31.240 1.00 16.47 183 GLN C CA 1
ATOM 8153 C C . GLN C 1 183 ? -18.474 3.349 30.615 1.00 16.71 183 GLN C C 1
ATOM 8154 O O . GLN C 1 183 ? -18.481 3.470 29.391 1.00 16.90 183 GLN C O 1
ATOM 8160 N N . LEU C 1 184 ? -18.757 4.342 31.452 1.00 16.75 184 LEU C N 1
ATOM 8161 C CA . LEU C 1 184 ? -19.291 5.596 30.957 1.00 16.95 184 LEU C CA 1
ATOM 8162 C C . LEU C 1 184 ? -18.264 6.654 30.776 1.00 17.31 184 LEU C C 1
ATOM 8163 O O . LEU C 1 184 ? -17.401 6.843 31.614 1.00 17.20 184 LEU C O 1
ATOM 8168 N N . LEU C 1 185 ? -18.389 7.362 29.670 1.00 17.69 185 LEU C N 1
ATOM 8169 C CA . LEU C 1 185 ? -17.603 8.560 29.442 1.00 18.12 185 LEU C CA 1
ATOM 8170 C C . LEU C 1 185 ? -18.498 9.635 28.841 1.00 18.73 185 LEU C C 1
ATOM 8171 O O . LEU C 1 185 ? -19.479 9.327 28.161 1.00 18.96 185 LEU C O 1
ATOM 8176 N N . PRO C 1 186 ? -18.169 10.909 29.102 1.00 19.25 186 PRO C N 1
ATOM 8177 C CA . PRO C 1 186 ? -18.930 11.963 28.467 1.00 19.63 186 PRO C CA 1
ATOM 8178 C C . PRO C 1 186 ? -18.838 11.845 26.958 1.00 19.70 186 PRO C C 1
ATOM 8179 O O . PRO C 1 186 ? -17.756 11.679 26.406 1.00 19.38 186 PRO C O 1
ATOM 8183 N N . LYS C 1 187 ? -19.994 11.869 26.304 1.00 20.23 187 LYS C N 1
ATOM 8184 C CA . LYS C 1 187 ? -20.061 11.856 24.855 1.00 20.28 187 LYS C CA 1
ATOM 8185 C C . LYS C 1 187 ? -19.332 13.083 24.299 1.00 21.02 187 LYS C C 1
ATOM 8186 O O . LYS C 1 187 ? -19.538 14.202 24.803 1.00 21.55 187 LYS C O 1
ATOM 8192 N N . PRO C 1 188 ? -18.461 12.886 23.288 1.00 21.20 188 PRO C N 1
ATOM 8193 C CA . PRO C 1 188 ? -17.901 14.040 22.583 1.00 21.81 188 PRO C CA 1
ATOM 8194 C C . PRO C 1 188 ? -19.022 14.925 22.040 1.00 22.47 188 PRO C C 1
ATOM 8195 O O . PRO C 1 188 ? -19.864 14.470 21.238 1.00 22.76 188 PRO C O 1
ATOM 8199 N N . ALA C 1 189 ? -19.006 16.181 22.477 1.00 22.85 189 ALA C N 1
ATOM 8200 C CA . ALA C 1 189 ? -20.157 17.072 22.371 1.00 23.32 189 ALA C CA 1
ATOM 8201 C C . ALA C 1 189 ? -20.491 17.461 20.932 1.00 23.91 189 ALA C C 1
ATOM 8202 O O . ALA C 1 189 ? -21.637 17.816 20.623 1.00 24.16 189 ALA C O 1
ATOM 8204 N N . HIS C 1 190 ? -19.488 17.370 20.060 1.00 23.85 190 HIS C N 1
ATOM 8205 C CA . HIS C 1 190 ? -19.584 17.837 18.669 1.00 24.42 190 HIS C CA 1
ATOM 8206 C C . HIS C 1 190 ? -20.029 16.738 17.712 1.00 24.07 190 HIS C C 1
ATOM 8207 O O . HIS C 1 190 ? -20.243 16.968 16.516 1.00 24.17 190 HIS C O 1
ATOM 8214 N N . LEU C 1 191 ? -20.173 15.539 18.255 1.00 23.39 191 LEU C N 1
ATOM 8215 C CA . LEU C 1 191 ? -20.593 14.402 17.476 1.00 23.20 191 LEU C CA 1
ATOM 8216 C C . LEU C 1 191 ? -22.097 14.190 17.579 1.00 23.49 191 LEU C C 1
ATOM 8217 O O . LEU C 1 191 ? -22.724 14.545 18.571 1.00 23.64 191 LEU C O 1
ATOM 8222 N N . THR C 1 192 ? -22.666 13.617 16.529 1.00 23.65 192 THR C N 1
ATOM 8223 C CA . THR C 1 192 ? -24.037 13.156 16.572 1.00 23.91 192 THR C CA 1
ATOM 8224 C C . THR C 1 192 ? -24.019 11.850 17.368 1.00 23.36 192 THR C C 1
ATOM 8225 O O . THR C 1 192 ? -22.944 11.266 17.582 1.00 22.62 192 THR C O 1
ATOM 8229 N N . TRP C 1 193 ? -25.194 11.392 17.800 1.00 23.11 193 TRP C N 1
ATOM 8230 C CA . TRP C 1 193 ? -25.298 10.124 18.531 1.00 22.67 193 TRP C CA 1
ATOM 8231 C C . TRP C 1 193 ? -24.609 8.971 17.824 1.00 22.14 193 TRP C C 1
ATOM 8232 O O . TRP C 1 193 ? -23.868 8.231 18.440 1.00 22.02 193 TRP C O 1
ATOM 8243 N N . GLU C 1 194 ? -24.880 8.823 16.532 1.00 22.40 194 GLU C N 1
ATOM 8244 C CA . GLU C 1 194 ? -24.375 7.701 15.752 1.00 21.95 194 GLU C CA 1
ATOM 8245 C C . GLU C 1 194 ? -22.854 7.765 15.629 1.00 21.52 194 GLU C C 1
ATOM 8246 O O . GLU C 1 194 ? -22.160 6.764 15.846 1.00 21.17 194 GLU C O 1
ATOM 8252 N N . GLU C 1 195 ? -22.340 8.964 15.377 1.00 21.50 195 GLU C N 1
ATOM 8253 C CA . GLU C 1 195 ? -20.902 9.188 15.289 1.00 20.88 195 GLU C CA 1
ATOM 8254 C C . GLU C 1 195 ? -20.211 8.849 16.591 1.00 20.59 195 GLU C C 1
ATOM 8255 O O . GLU C 1 195 ? -19.146 8.232 16.570 1.00 20.50 195 GLU C O 1
ATOM 8261 N N . ALA C 1 196 ? -20.802 9.267 17.714 1.00 20.28 196 ALA C N 1
ATOM 8262 C CA . ALA C 1 196 ? -20.202 9.033 19.028 1.00 19.75 196 ALA C CA 1
ATOM 8263 C C . ALA C 1 196 ? -20.231 7.548 19.362 1.00 19.64 196 ALA C C 1
ATOM 8264 O O . ALA C 1 196 ? -19.261 7.006 19.910 1.00 19.87 196 ALA C O 1
ATOM 8266 N N . ALA C 1 197 ? -21.324 6.899 18.982 1.00 19.36 197 ALA C N 1
ATOM 8267 C CA . ALA C 1 197 ? -21.554 5.488 19.257 1.00 19.15 197 ALA C CA 1
ATOM 8268 C C . ALA C 1 197 ? -20.668 4.510 18.499 1.00 18.63 197 ALA C C 1
ATOM 8269 O O . ALA C 1 197 ? -20.471 3.405 18.976 1.00 18.58 197 ALA C O 1
ATOM 8271 N N . VAL C 1 198 ? -20.164 4.878 17.321 1.00 18.57 198 VAL C N 1
ATOM 8272 C CA . VAL C 1 198 ? -19.430 3.907 16.514 1.00 18.45 198 VAL C CA 1
ATOM 8273 C C . VAL C 1 198 ? -18.035 3.618 17.063 1.00 17.84 198 VAL C C 1
ATOM 8274 O O . VAL C 1 198 ? -17.444 2.632 16.696 1.00 17.78 198 VAL C O 1
ATOM 8278 N N . SER C 1 199 ? -17.524 4.464 17.946 1.00 17.85 199 SER C N 1
ATOM 8279 C CA . SER C 1 199 ? -16.093 4.410 18.274 1.00 17.99 199 SER C CA 1
ATOM 8280 C C . SER C 1 199 ? -15.608 3.637 19.490 1.00 17.84 199 SER C C 1
ATOM 8281 O O . SER C 1 199 ? -14.487 3.127 19.458 1.00 17.80 199 SER C O 1
ATOM 8284 N N . PRO C 1 200 ? -16.396 3.592 20.572 1.00 18.06 200 PRO C N 1
ATOM 8285 C CA . PRO C 1 200 ? -15.775 3.141 21.823 1.00 17.85 200 PRO C CA 1
ATOM 8286 C C . PRO C 1 200 ? -15.069 1.783 21.731 1.00 17.20 200 PRO C C 1
ATOM 8287 O O . PRO C 1 200 ? -13.887 1.672 22.106 1.00 18.12 200 PRO C O 1
ATOM 8291 N N . LEU C 1 201 ? -15.755 0.762 21.242 1.00 16.76 201 LEU C N 1
ATOM 8292 C CA . LEU C 1 201 ? -15.152 -0.560 21.229 1.00 16.55 201 LEU C CA 1
ATOM 8293 C C . LEU C 1 201 ? -13.925 -0.568 20.302 1.00 16.42 201 LEU C C 1
ATOM 8294 O O . LEU C 1 201 ? -12.815 -0.862 20.742 1.00 15.92 201 LEU C O 1
ATOM 8299 N N . CYS C 1 202 ? -14.109 -0.219 19.029 1.00 16.19 202 CYS C N 1
ATOM 8300 C CA . CYS C 1 202 ? -13.004 -0.377 18.075 1.00 16.12 202 CYS C CA 1
ATOM 8301 C C . CYS C 1 202 ? -11.897 0.628 18.285 1.00 15.97 202 CYS C C 1
ATOM 8302 O O . CYS C 1 202 ? -10.710 0.282 18.193 1.00 15.86 202 CYS C O 1
ATOM 8305 N N . ALA C 1 203 ? -12.281 1.880 18.524 1.00 16.05 203 ALA C N 1
ATOM 8306 C CA . ALA C 1 203 ? -11.293 2.911 18.773 1.00 16.02 203 ALA C CA 1
ATOM 8307 C C . ALA C 1 203 ? -10.537 2.612 20.066 1.00 15.79 203 ALA C C 1
ATOM 8308 O O . ALA C 1 203 ? -9.333 2.759 20.097 1.00 15.72 203 ALA C O 1
ATOM 8310 N N . GLY C 1 204 ? -11.244 2.197 21.118 1.00 15.72 204 GLY C N 1
ATOM 8311 C CA . GLY C 1 204 ? -10.612 1.906 22.404 1.00 15.55 204 GLY C CA 1
ATOM 8312 C C . GLY C 1 204 ? -9.642 0.756 22.247 1.00 15.43 204 GLY C C 1
ATOM 8313 O O . GLY C 1 204 ? -8.526 0.813 22.754 1.00 15.34 204 GLY C O 1
ATOM 8314 N N . THR C 1 205 ? -10.070 -0.266 21.496 1.00 15.47 205 THR C N 1
ATOM 8315 C CA . THR C 1 205 ? -9.252 -1.441 21.243 1.00 15.40 205 THR C CA 1
ATOM 8316 C C . THR C 1 205 ? -7.993 -1.048 20.484 1.00 15.40 205 THR C C 1
ATOM 8317 O O . THR C 1 205 ? -6.885 -1.438 20.854 1.00 15.32 205 THR C O 1
ATOM 8321 N N . ALA C 1 206 ? -8.180 -0.253 19.436 1.00 15.53 206 ALA C N 1
ATOM 8322 C CA . ALA C 1 206 ? -7.082 0.219 18.618 1.00 15.63 206 ALA C CA 1
ATOM 8323 C C . ALA C 1 206 ? -6.171 1.107 19.481 1.00 15.50 206 ALA C C 1
ATOM 8324 O O . ALA C 1 206 ? -4.944 1.037 19.409 1.00 15.46 206 ALA C O 1
ATOM 8326 N N . TYR C 1 207 ? -6.782 1.923 20.327 1.00 15.50 207 TYR C N 1
ATOM 8327 C CA . TYR C 1 207 ? -6.003 2.799 21.193 1.00 15.45 207 TYR C CA 1
ATOM 8328 C C . TYR C 1 207 ? -5.115 1.962 22.113 1.00 15.30 207 TYR C C 1
ATOM 8329 O O . TYR C 1 207 ? -3.904 2.213 22.245 1.00 15.28 207 TYR C O 1
ATOM 8338 N N . ARG C 1 208 ? -5.719 0.969 22.748 1.00 15.23 208 ARG C N 1
ATOM 8339 C CA . ARG C 1 208 ? -4.955 0.156 23.682 1.00 15.13 208 ARG C CA 1
ATOM 8340 C C . ARG C 1 208 ? -3.826 -0.527 22.937 1.00 15.12 208 ARG C C 1
ATOM 8341 O O . ARG C 1 208 ? -2.708 -0.596 23.425 1.00 15.09 208 ARG C O 1
ATOM 8349 N N . MET C 1 209 ? -4.128 -1.021 21.745 1.00 15.18 209 MET C N 1
ATOM 8350 C CA . MET C 1 209 ? -3.139 -1.750 20.967 1.00 15.20 209 MET C CA 1
ATOM 8351 C C . MET C 1 209 ? -1.966 -0.902 20.528 1.00 15.23 209 MET C C 1
ATOM 8352 O O . MET C 1 209 ? -0.857 -1.383 20.435 1.00 15.23 209 MET C O 1
ATOM 8357 N N . LEU C 1 210 ? -2.218 0.367 20.257 1.00 15.29 210 LEU C N 1
ATOM 8358 C CA . LEU C 1 210 ? -1.216 1.185 19.589 1.00 15.38 210 LEU C CA 1
ATOM 8359 C C . LEU C 1 210 ? -0.686 2.333 20.404 1.00 15.38 210 LEU C C 1
ATOM 8360 O O . LEU C 1 210 ? 0.494 2.639 20.323 1.00 15.41 210 LEU C O 1
ATOM 8365 N N . VAL C 1 211 ? -1.557 3.000 21.148 1.00 15.37 211 VAL C N 1
ATOM 8366 C CA . VAL C 1 211 ? -1.166 4.255 21.767 1.00 15.44 211 VAL C CA 1
ATOM 8367 C C . VAL C 1 211 ? -0.782 4.001 23.213 1.00 15.34 211 VAL C C 1
ATOM 8368 O O . VAL C 1 211 ? 0.202 4.530 23.710 1.00 15.37 211 VAL C O 1
ATOM 8372 N N . SER C 1 212 ? -1.574 3.171 23.875 1.00 15.25 212 SER C N 1
ATOM 8373 C CA . SER C 1 212 ? -1.449 2.952 25.321 1.00 15.20 212 SER C CA 1
ATOM 8374 C C . SER C 1 212 ? -0.138 2.294 25.680 1.00 15.17 212 SER C C 1
ATOM 8375 O O . SER C 1 212 ? 0.438 1.563 24.875 1.00 15.15 212 SER C O 1
ATOM 8378 N N . ASP C 1 213 ? 0.304 2.506 26.921 1.00 15.19 213 ASP C N 1
ATOM 8379 C CA . ASP C 1 213 ? 1.475 1.819 27.395 1.00 15.19 213 ASP C CA 1
ATOM 8380 C C . ASP C 1 213 ? 1.132 0.368 27.735 1.00 15.14 213 ASP C C 1
ATOM 8381 O O . ASP C 1 213 ? 2.000 -0.383 28.143 1.00 15.17 213 ASP C O 1
ATOM 8386 N N . ARG C 1 214 ? -0.138 -0.007 27.573 1.00 15.09 214 ARG C N 1
ATOM 8387 C CA . ARG C 1 214 ? -0.532 -1.405 27.762 1.00 15.08 214 ARG C CA 1
ATOM 8388 C C . ARG C 1 214 ? -0.463 -2.175 26.475 1.00 15.06 214 ARG C C 1
ATOM 8389 O O . ARG C 1 214 ? -0.633 -3.388 26.475 1.00 15.33 214 ARG C O 1
ATOM 8397 N N . GLY C 1 215 ? -0.223 -1.487 25.367 1.00 15.06 215 GLY C N 1
ATOM 8398 C CA . GLY C 1 215 ? -0.123 -2.191 24.112 1.00 15.07 215 GLY C CA 1
ATOM 8399 C C . GLY C 1 215 ? 1.250 -2.073 23.486 1.00 15.11 215 GLY C C 1
ATOM 8400 O O . GLY C 1 215 ? 2.262 -2.109 24.178 1.00 15.13 215 GLY C O 1
ATOM 8401 N N . ALA C 1 216 ? 1.276 -1.919 22.169 1.00 15.16 216 ALA C N 1
ATOM 8402 C CA . ALA C 1 216 ? 2.531 -1.715 21.441 1.00 15.22 216 ALA C CA 1
ATOM 8403 C C . ALA C 1 216 ? 3.202 -0.409 21.800 1.00 15.24 216 ALA C C 1
ATOM 8404 O O . ALA C 1 216 ? 4.421 -0.311 21.683 1.00 15.29 216 ALA C O 1
ATOM 8406 N N . GLN C 1 217 ? 2.406 0.585 22.194 1.00 15.23 217 GLN C N 1
ATOM 8407 C CA . GLN C 1 217 ? 2.883 1.911 22.592 1.00 15.28 217 GLN C CA 1
ATOM 8408 C C . GLN C 1 217 ? 3.783 2.511 21.527 1.00 15.39 217 GLN C C 1
ATOM 8409 O O . GLN C 1 217 ? 5.011 2.602 21.679 1.00 15.44 217 GLN C O 1
ATOM 8415 N N . MET C 1 218 ? 3.140 2.876 20.431 1.00 15.46 218 MET C N 1
ATOM 8416 C CA . MET C 1 218 ? 3.797 3.506 19.334 1.00 15.61 218 MET C CA 1
ATOM 8417 C C . MET C 1 218 ? 4.406 4.819 19.794 1.00 15.71 218 MET C C 1
ATOM 8418 O O . MET C 1 218 ? 3.964 5.441 20.775 1.00 15.69 218 MET C O 1
ATOM 8423 N N . LYS C 1 219 ? 5.436 5.228 19.076 1.00 15.84 219 LYS C N 1
ATOM 8424 C CA . LYS C 1 219 ? 5.940 6.580 19.202 1.00 16.00 219 LYS C CA 1
ATOM 8425 C C . LYS C 1 219 ? 5.910 7.198 17.815 1.00 16.21 219 LYS C C 1
ATOM 8426 O O . LYS C 1 219 ? 5.788 6.497 16.809 1.00 16.22 219 LYS C O 1
ATOM 8432 N N . GLN C 1 220 ? 6.051 8.509 17.757 1.00 16.41 220 GLN C N 1
ATOM 8433 C CA . GLN C 1 220 ? 6.167 9.167 16.476 1.00 16.66 220 GLN C CA 1
ATOM 8434 C C . GLN C 1 220 ? 7.325 8.604 15.686 1.00 16.71 220 GLN C C 1
ATOM 8435 O O . GLN C 1 220 ? 8.377 8.251 16.245 1.00 16.64 220 GLN C O 1
ATOM 8441 N N . GLY C 1 221 ? 7.108 8.491 14.390 1.00 16.87 221 GLY C N 1
ATOM 8442 C CA . GLY C 1 221 ? 8.092 7.875 13.517 1.00 16.95 221 GLY C CA 1
ATOM 8443 C C . GLY C 1 221 ? 7.930 6.375 13.341 1.00 16.76 221 GLY C C 1
ATOM 8444 O O . GLY C 1 221 ? 8.524 5.805 12.432 1.00 16.86 221 GLY C O 1
ATOM 8445 N N . ASP C 1 222 ? 7.147 5.731 14.205 1.00 16.52 222 ASP C N 1
ATOM 8446 C CA . ASP C 1 222 ? 6.926 4.299 14.083 1.00 16.38 222 ASP C CA 1
ATOM 8447 C C . ASP C 1 222 ? 6.167 4.033 12.814 1.00 16.52 222 ASP C C 1
ATOM 8448 O O . ASP C 1 222 ? 5.297 4.809 12.424 1.00 16.64 222 ASP C O 1
ATOM 8453 N N . ILE C 1 223 ? 6.515 2.944 12.159 1.00 16.54 223 ILE C N 1
ATOM 8454 C CA . ILE C 1 223 ? 5.796 2.517 10.990 1.00 16.70 223 ILE C CA 1
ATOM 8455 C C . ILE C 1 223 ? 4.917 1.394 11.484 1.00 16.51 223 ILE C C 1
ATOM 8456 O O . ILE C 1 223 ? 5.391 0.430 12.078 1.00 16.37 223 ILE C O 1
ATOM 8461 N N . VAL C 1 224 ? 3.621 1.535 11.271 1.00 16.53 224 VAL C N 1
ATOM 8462 C CA . VAL C 1 224 ? 2.672 0.573 11.792 1.00 16.37 224 VAL C CA 1
ATOM 8463 C C . VAL C 1 224 ? 1.976 -0.102 10.603 1.00 16.80 224 VAL C C 1
ATOM 8464 O O . VAL C 1 224 ? 1.318 0.562 9.813 1.00 16.75 224 VAL C O 1
ATOM 8468 N N . LEU C 1 225 ? 2.194 -1.406 10.436 1.00 16.87 225 LEU C N 1
ATOM 8469 C CA . LEU C 1 225 ? 1.465 -2.153 9.411 1.00 17.17 225 LEU C CA 1
ATOM 8470 C C . LEU C 1 225 ? 0.090 -2.476 9.960 1.00 17.33 225 LEU C C 1
ATOM 8471 O O . LEU C 1 225 ? -0.029 -3.052 11.036 1.00 17.26 225 LEU C O 1
ATOM 8476 N N . ILE C 1 226 ? -0.958 -2.078 9.258 1.00 17.41 226 ILE C N 1
ATOM 8477 C CA . ILE C 1 226 ? -2.300 -2.279 9.778 1.00 17.23 226 ILE C CA 1
ATOM 8478 C C . ILE C 1 226 ? -3.028 -3.255 8.893 1.00 17.95 226 ILE C C 1
ATOM 8479 O O . ILE C 1 226 ? -3.392 -2.918 7.769 1.00 18.13 226 ILE C O 1
ATOM 8484 N N . TRP C 1 227 ? -3.218 -4.477 9.395 1.00 18.27 227 TRP C N 1
ATOM 8485 C CA . TRP C 1 227 ? -4.014 -5.470 8.686 1.00 18.67 227 TRP C CA 1
ATOM 8486 C C . TRP C 1 227 ? -5.481 -5.075 8.738 1.00 18.83 227 TRP C C 1
ATOM 8487 O O . TRP C 1 227 ? -5.903 -4.339 9.645 1.00 18.12 227 TRP C O 1
ATOM 8498 N N . GLY C 1 228 ? -6.256 -5.565 7.773 1.00 19.15 228 GLY C N 1
ATOM 8499 C CA . GLY C 1 228 ? -7.705 -5.311 7.764 1.00 19.52 228 GLY C CA 1
ATOM 8500 C C . GLY C 1 228 ? -8.024 -3.851 7.998 1.00 19.47 228 GLY C C 1
ATOM 8501 O O . GLY C 1 228 ? -8.952 -3.503 8.739 1.00 19.58 228 GLY C O 1
ATOM 8502 N N . ALA C 1 229 ? -7.257 -2.986 7.347 1.00 19.47 229 ALA C N 1
ATOM 8503 C CA . ALA C 1 229 ? -7.210 -1.565 7.741 1.00 19.22 229 ALA C CA 1
ATOM 8504 C C . ALA C 1 229 ? -8.470 -0.728 7.492 1.00 19.29 229 ALA C C 1
ATOM 8505 O O . ALA C 1 229 ? -8.612 0.333 8.082 1.00 18.93 229 ALA C O 1
ATOM 8507 N N . SER C 1 230 ? -9.380 -1.180 6.630 1.00 19.89 230 SER C N 1
ATOM 8508 C CA . SER C 1 230 ? -10.575 -0.398 6.363 1.00 20.21 230 SER C CA 1
ATOM 8509 C C . SER C 1 230 ? -11.691 -0.654 7.363 1.00 20.08 230 SER C C 1
ATOM 8510 O O . SER C 1 230 ? -12.655 0.110 7.409 1.00 20.62 230 SER C O 1
ATOM 8513 N N . GLY C 1 231 ? -11.567 -1.717 8.158 1.00 19.73 231 GLY C N 1
ATOM 8514 C CA . GLY C 1 231 ? -12.624 -2.099 9.100 1.00 19.34 231 GLY C CA 1
ATOM 8515 C C . GLY C 1 231 ? -12.784 -1.194 10.316 1.00 18.95 231 GLY C C 1
ATOM 8516 O O . GLY C 1 231 ? -12.172 -0.147 10.398 1.00 19.09 231 GLY C O 1
ATOM 8517 N N . GLY C 1 232 ? -13.624 -1.593 11.257 1.00 18.57 232 GLY C N 1
ATOM 8518 C CA . GLY C 1 232 ? -13.834 -0.803 12.472 1.00 18.36 232 GLY C CA 1
ATOM 8519 C C . GLY C 1 232 ? -12.527 -0.513 13.185 1.00 18.05 232 GLY C C 1
ATOM 8520 O O . GLY C 1 232 ? -12.221 0.631 13.504 1.00 18.16 232 GLY C O 1
ATOM 8521 N N . LEU C 1 233 ? -11.751 -1.556 13.422 1.00 18.01 233 LEU C N 1
ATOM 8522 C CA . LEU C 1 233 ? -10.492 -1.456 14.171 1.00 18.01 233 LEU C CA 1
ATOM 8523 C C . LEU C 1 233 ? -9.457 -0.658 13.380 1.00 17.89 233 LEU C C 1
ATOM 8524 O O . LEU C 1 233 ? -8.864 0.320 13.875 1.00 17.72 233 LEU C O 1
ATOM 8529 N N . GLY C 1 234 ? -9.283 -1.080 12.132 1.00 17.69 234 GLY C N 1
ATOM 8530 C CA . GLY C 1 234 ? -8.323 -0.496 11.228 1.00 17.70 234 GLY C CA 1
ATOM 8531 C C . GLY C 1 234 ? -8.534 0.993 11.068 1.00 17.78 234 GLY C C 1
ATOM 8532 O O . GLY C 1 234 ? -7.571 1.746 11.060 1.00 17.51 234 GLY C O 1
ATOM 8533 N N . SER C 1 235 ? -9.795 1.414 10.961 1.00 17.69 235 SER C N 1
ATOM 8534 C CA . SER C 1 235 ? -10.124 2.818 10.763 1.00 18.37 235 SER C CA 1
ATOM 8535 C C . SER C 1 235 ? -9.720 3.685 11.925 1.00 17.89 235 SER C C 1
ATOM 8536 O O . SER C 1 235 ? -9.521 4.889 11.752 1.00 18.23 235 SER C O 1
ATOM 8539 N N . TYR C 1 236 ? -9.625 3.104 13.114 1.00 17.09 236 TYR C N 1
ATOM 8540 C CA . TYR C 1 236 ? -9.107 3.889 14.222 1.00 16.97 236 TYR C CA 1
ATOM 8541 C C . TYR C 1 236 ? -7.608 3.748 14.330 1.00 16.70 236 TYR C C 1
ATOM 8542 O O . TYR C 1 236 ? -6.926 4.724 14.573 1.00 16.64 236 TYR C O 1
ATOM 8551 N N . ALA C 1 237 ? -7.099 2.550 14.085 1.00 16.72 237 ALA C N 1
ATOM 8552 C CA . ALA C 1 237 ? -5.642 2.345 14.047 1.00 16.85 237 ALA C CA 1
ATOM 8553 C C . ALA C 1 237 ? -4.954 3.370 13.158 1.00 17.11 237 ALA C C 1
ATOM 8554 O O . ALA C 1 237 ? -4.035 4.068 13.581 1.00 17.06 237 ALA C O 1
ATOM 8556 N N . ILE C 1 238 ? -5.415 3.465 11.925 1.00 17.29 238 ILE C N 1
ATOM 8557 C CA . ILE C 1 238 ? -4.840 4.403 10.981 1.00 17.76 238 ILE C CA 1
ATOM 8558 C C . ILE C 1 238 ? -4.704 5.767 11.619 1.00 17.71 238 ILE C C 1
ATOM 8559 O O . ILE C 1 238 ? -3.648 6.399 11.539 1.00 17.48 238 ILE C O 1
ATOM 8564 N N . GLN C 1 239 ? -5.784 6.190 12.262 1.00 17.36 239 GLN C N 1
ATOM 8565 C CA . GLN C 1 239 ? -5.879 7.517 12.816 1.00 17.93 239 GLN C CA 1
ATOM 8566 C C . GLN C 1 239 ? -4.980 7.743 14.046 1.00 17.51 239 GLN C C 1
ATOM 8567 O O . GLN C 1 239 ? -4.388 8.805 14.191 1.00 17.69 239 GLN C O 1
ATOM 8573 N N . PHE C 1 240 ? -4.894 6.760 14.940 1.00 17.18 240 PHE C N 1
ATOM 8574 C CA . PHE C 1 240 ? -3.981 6.893 16.069 1.00 16.80 240 PHE C CA 1
ATOM 8575 C C . PHE C 1 240 ? -2.548 6.872 15.588 1.00 17.00 240 PHE C C 1
ATOM 8576 O O . PHE C 1 240 ? -1.697 7.561 16.161 1.00 17.01 240 PHE C O 1
ATOM 8584 N N . VAL C 1 241 ? -2.269 6.071 14.561 1.00 17.02 241 VAL C N 1
ATOM 8585 C CA . VAL C 1 241 ? -0.906 6.018 14.046 1.00 17.09 241 VAL C CA 1
ATOM 8586 C C . VAL C 1 241 ? -0.567 7.394 13.476 1.00 17.77 241 VAL C C 1
ATOM 8587 O O . VAL C 1 241 ? 0.455 8.004 13.816 1.00 18.18 241 VAL C O 1
ATOM 8591 N N . LYS C 1 242 ? -1.444 7.886 12.625 1.00 17.71 242 LYS C N 1
ATOM 8592 C CA . LYS C 1 242 ? -1.272 9.192 12.045 1.00 18.31 242 LYS C CA 1
ATOM 8593 C C . LYS C 1 242 ? -1.186 10.275 13.107 1.00 17.68 242 LYS C C 1
ATOM 8594 O O . LYS C 1 242 ? -0.268 11.093 13.092 1.00 17.50 242 LYS C O 1
ATOM 8600 N N . ASN C 1 243 ? -2.166 10.291 14.009 1.00 17.23 243 ASN C N 1
ATOM 8601 C CA . ASN C 1 243 ? -2.200 11.298 15.046 1.00 17.26 243 ASN C CA 1
ATOM 8602 C C . ASN C 1 243 ? -0.953 11.322 15.953 1.00 17.09 243 ASN C C 1
ATOM 8603 O O . ASN C 1 243 ? -0.546 12.380 16.426 1.00 17.23 243 ASN C O 1
ATOM 8608 N N . GLY C 1 244 ? -0.381 10.152 16.194 1.00 16.81 244 GLY C N 1
ATOM 8609 C CA . GLY C 1 244 ? 0.805 10.022 17.012 1.00 16.67 244 GLY C CA 1
ATOM 8610 C C . GLY C 1 244 ? 2.119 10.245 16.279 1.00 16.80 244 GLY C C 1
ATOM 8611 O O . GLY C 1 244 ? 3.176 10.085 16.871 1.00 16.70 244 GLY C O 1
ATOM 8612 N N . GLY C 1 245 ? 2.053 10.630 15.005 1.00 17.06 245 GLY C N 1
ATOM 8613 C CA . GLY C 1 245 ? 3.246 10.908 14.220 1.00 17.24 245 GLY C CA 1
ATOM 8614 C C . GLY C 1 245 ? 3.887 9.656 13.668 1.00 17.10 245 GLY C C 1
ATOM 8615 O O . GLY C 1 245 ? 5.046 9.669 13.273 1.00 17.18 245 GLY C O 1
ATOM 8616 N N . GLY C 1 246 ? 3.105 8.578 13.661 1.00 16.91 246 GLY C N 1
ATOM 8617 C CA . GLY C 1 246 ? 3.500 7.313 13.094 1.00 16.81 246 GLY C CA 1
ATOM 8618 C C . GLY C 1 246 ? 3.208 7.298 11.615 1.00 17.07 246 GLY C C 1
ATOM 8619 O O . GLY C 1 246 ? 2.610 8.225 11.077 1.00 17.32 246 GLY C O 1
ATOM 8620 N N . ILE C 1 247 ? 3.644 6.232 10.958 1.00 17.46 247 ILE C N 1
ATOM 8621 C CA . ILE C 1 247 ? 3.411 6.062 9.543 1.00 18.22 247 ILE C CA 1
ATOM 8622 C C . ILE C 1 247 ? 2.603 4.791 9.340 1.00 18.23 247 ILE C C 1
ATOM 8623 O O . ILE C 1 247 ? 3.132 3.674 9.455 1.00 17.45 247 ILE C O 1
ATOM 8628 N N . PRO C 1 248 ? 1.307 4.955 9.051 1.00 18.15 248 PRO C N 1
ATOM 8629 C CA . PRO C 1 248 ? 0.522 3.762 8.884 1.00 18.20 248 PRO C CA 1
ATOM 8630 C C . PRO C 1 248 ? 0.696 3.197 7.482 1.00 18.32 248 PRO C C 1
ATOM 8631 O O . PRO C 1 248 ? 0.894 3.927 6.531 1.00 18.61 248 PRO C O 1
ATOM 8635 N N . VAL C 1 249 ? 0.664 1.886 7.374 1.00 18.58 249 VAL C N 1
ATOM 8636 C CA . VAL C 1 249 ? 0.664 1.260 6.083 1.00 19.09 249 VAL C CA 1
ATOM 8637 C C . VAL C 1 249 ? -0.474 0.301 6.182 1.00 19.27 249 VAL C C 1
ATOM 8638 O O . VAL C 1 249 ? -0.432 -0.641 6.970 1.00 18.55 249 VAL C O 1
ATOM 8642 N N . ALA C 1 250 ? -1.523 0.583 5.419 1.00 19.66 250 ALA C N 1
ATOM 8643 C CA . ALA C 1 250 ? -2.738 -0.188 5.503 1.00 20.02 250 ALA C CA 1
ATOM 8644 C C . ALA C 1 250 ? -2.577 -1.410 4.637 1.00 20.55 250 ALA C C 1
ATOM 8645 O O . ALA C 1 250 ? -1.980 -1.344 3.556 1.00 20.70 250 ALA C O 1
ATOM 8647 N N . VAL C 1 251 ? -3.092 -2.533 5.109 1.00 20.83 251 VAL C N 1
ATOM 8648 C CA . VAL C 1 251 ? -3.232 -3.687 4.248 1.00 21.62 251 VAL C CA 1
ATOM 8649 C C . VAL C 1 251 ? -4.718 -3.862 4.084 1.00 22.27 251 VAL C C 1
ATOM 8650 O O . VAL C 1 251 ? -5.465 -3.914 5.069 1.00 22.48 251 VAL C O 1
ATOM 8654 N N . VAL C 1 252 ? -5.141 -3.892 2.834 1.00 23.45 252 VAL C N 1
ATOM 8655 C CA . VAL C 1 252 ? -6.551 -4.069 2.480 1.00 24.43 252 VAL C CA 1
ATOM 8656 C C . VAL C 1 252 ? -6.611 -5.104 1.372 1.00 25.84 252 VAL C C 1
ATOM 8657 O O . VAL C 1 252 ? -5.605 -5.363 0.717 1.00 25.92 252 VAL C O 1
ATOM 8661 N N . SER C 1 253 ? -7.795 -5.672 1.152 1.00 27.34 253 SER C N 1
ATOM 8662 C CA . SER C 1 253 ? -7.941 -6.815 0.260 1.00 28.55 253 SER C CA 1
ATOM 8663 C C . SER C 1 253 ? -8.556 -6.402 -1.062 1.00 29.37 253 SER C C 1
ATOM 8664 O O . SER C 1 253 ? -8.632 -7.207 -1.985 1.00 30.21 253 SER C O 1
ATOM 8667 N N . SER C 1 254 ? -9.001 -5.153 -1.149 1.00 29.47 254 SER C N 1
ATOM 8668 C CA . SER C 1 254 ? -9.660 -4.678 -2.355 1.00 30.24 254 SER C CA 1
ATOM 8669 C C . SER C 1 254 ? -9.475 -3.183 -2.610 1.00 30.34 254 SER C C 1
ATOM 8670 O O . SER C 1 254 ? -9.082 -2.429 -1.713 1.00 29.92 254 SER C O 1
ATOM 8673 N N . ALA C 1 255 ? -9.790 -2.771 -3.839 1.00 30.42 255 ALA C N 1
ATOM 8674 C CA . ALA C 1 255 ? -9.794 -1.364 -4.227 1.00 30.52 255 ALA C CA 1
ATOM 8675 C C . ALA C 1 255 ? -10.711 -0.513 -3.344 1.00 30.09 255 ALA C C 1
ATOM 8676 O O . ALA C 1 255 ? -10.370 0.622 -3.004 1.00 30.08 255 ALA C O 1
ATOM 8678 N N . GLN C 1 256 ? -11.871 -1.065 -2.979 1.00 29.65 256 GLN C N 1
ATOM 8679 C CA . GLN C 1 256 ? -12.871 -0.328 -2.215 1.00 29.10 256 GLN C CA 1
ATOM 8680 C C . GLN C 1 256 ? -12.331 -0.084 -0.813 1.00 27.54 256 GLN C C 1
ATOM 8681 O O . GLN C 1 256 ? -12.470 0.998 -0.257 1.00 26.71 256 GLN C O 1
ATOM 8687 N N . LYS C 1 257 ? -11.679 -1.099 -0.265 1.00 26.53 257 LYS C N 1
ATOM 8688 C CA . LYS C 1 257 ? -11.133 -0.981 1.071 1.00 25.77 257 LYS C CA 1
ATOM 8689 C C . LYS C 1 257 ? -9.957 -0.007 1.059 1.00 25.56 257 LYS C C 1
ATOM 8690 O O . LYS C 1 257 ? -9.779 0.780 2.004 1.00 25.00 257 LYS C O 1
ATOM 8696 N N . GLU C 1 258 ? -9.191 -0.018 -0.034 1.00 25.97 258 GLU C N 1
ATOM 8697 C CA . GLU C 1 258 ? -8.127 0.972 -0.233 1.00 26.22 258 GLU C CA 1
ATOM 8698 C C . GLU C 1 258 ? -8.678 2.398 -0.239 1.00 26.11 258 GLU C C 1
ATOM 8699 O O . GLU C 1 258 ? -8.120 3.281 0.409 1.00 25.83 258 GLU C O 1
ATOM 8705 N N . ALA C 1 259 ? -9.778 2.614 -0.958 1.00 26.26 259 ALA C N 1
ATOM 8706 C CA . ALA C 1 259 ? -10.444 3.916 -0.959 1.00 26.19 259 ALA C CA 1
ATOM 8707 C C . ALA C 1 259 ? -10.781 4.357 0.474 1.00 25.32 259 ALA C C 1
ATOM 8708 O O . ALA C 1 259 ? -10.595 5.517 0.831 1.00 25.22 259 ALA C O 1
ATOM 8710 N N . ALA C 1 260 ? -11.273 3.425 1.286 1.00 24.71 260 ALA C N 1
ATOM 8711 C CA . ALA C 1 260 ? -11.642 3.722 2.666 1.00 23.99 260 ALA C CA 1
ATOM 8712 C C . ALA C 1 260 ? -10.458 4.217 3.492 1.00 23.44 260 ALA C C 1
ATOM 8713 O O . ALA C 1 260 ? -10.532 5.265 4.150 1.00 22.95 260 ALA C O 1
ATOM 8715 N N . VAL C 1 261 ? -9.361 3.470 3.448 1.00 23.00 261 VAL C N 1
ATOM 8716 C CA . VAL C 1 261 ? -8.187 3.844 4.247 1.00 22.86 261 VAL C CA 1
ATOM 8717 C C . VAL C 1 261 ? -7.566 5.161 3.781 1.00 23.15 261 VAL C C 1
ATOM 8718 O O . VAL C 1 261 ? -7.149 5.960 4.606 1.00 22.43 261 VAL C O 1
ATOM 8722 N N . ARG C 1 262 ? -7.559 5.402 2.466 1.00 24.03 262 ARG C N 1
ATOM 8723 C CA . ARG C 1 262 ? -7.063 6.675 1.940 1.00 24.72 262 ARG C CA 1
ATOM 8724 C C . ARG C 1 262 ? -7.948 7.835 2.403 1.00 24.93 262 ARG C C 1
ATOM 8725 O O . ARG C 1 262 ? -7.451 8.908 2.740 1.00 25.01 262 ARG C O 1
ATOM 8733 N N . ALA C 1 263 ? -9.260 7.618 2.413 1.00 25.21 263 ALA C N 1
ATOM 8734 C CA . ALA C 1 263 ? -10.192 8.589 2.984 1.00 25.49 263 ALA C CA 1
ATOM 8735 C C . ALA C 1 263 ? -9.790 8.942 4.413 1.00 25.29 263 ALA C C 1
ATOM 8736 O O . ALA C 1 263 ? -10.008 10.062 4.868 1.00 25.59 263 ALA C O 1
ATOM 8738 N N . LEU C 1 264 ? -9.188 7.994 5.123 1.00 25.22 264 LEU C N 1
ATOM 8739 C CA . LEU C 1 264 ? -8.716 8.243 6.495 1.00 25.30 264 LEU C CA 1
ATOM 8740 C C . LEU C 1 264 ? -7.287 8.811 6.506 1.00 25.79 264 LEU C C 1
ATOM 8741 O O . LEU C 1 264 ? -6.659 8.944 7.560 1.00 25.62 264 LEU C O 1
ATOM 8746 N N . GLY C 1 265 ? -6.770 9.127 5.329 1.00 25.79 265 GLY C N 1
ATOM 8747 C CA . GLY C 1 265 ? -5.476 9.773 5.238 1.00 25.99 265 GLY C CA 1
ATOM 8748 C C . GLY C 1 265 ? -4.342 8.786 5.329 1.00 25.38 265 GLY C C 1
ATOM 8749 O O . GLY C 1 265 ? -3.189 9.175 5.495 1.00 24.97 265 GLY C O 1
ATOM 8750 N N . CYS C 1 266 ? -4.663 7.500 5.201 1.00 25.23 266 CYS C N 1
ATOM 8751 C CA . CYS C 1 266 ? -3.622 6.506 5.052 1.00 24.72 266 CYS C CA 1
ATOM 8752 C C . CYS C 1 266 ? -3.189 6.412 3.596 1.00 25.66 266 CYS C C 1
ATOM 8753 O O . CYS C 1 266 ? -3.812 5.714 2.805 1.00 26.00 266 CYS C O 1
ATOM 8756 N N . ASP C 1 267 ? -2.099 7.084 3.251 1.00 26.64 267 ASP C N 1
ATOM 8757 C CA . ASP C 1 267 ? -1.657 7.125 1.853 1.00 27.74 267 ASP C CA 1
ATOM 8758 C C . ASP C 1 267 ? -0.768 5.944 1.433 1.00 26.78 267 ASP C C 1
ATOM 8759 O O . ASP C 1 267 ? -0.583 5.707 0.246 1.00 27.32 267 ASP C O 1
ATOM 8764 N N . LEU C 1 268 ? -0.234 5.210 2.412 1.00 25.42 268 LEU C N 1
ATOM 8765 C CA . LEU C 1 268 ? 0.541 4.002 2.133 1.00 24.09 268 LEU C CA 1
ATOM 8766 C C . LEU C 1 268 ? -0.358 2.793 2.262 1.00 23.67 268 LEU C C 1
ATOM 8767 O O . LEU C 1 268 ? -0.847 2.492 3.351 1.00 22.94 268 LEU C O 1
ATOM 8772 N N . VAL C 1 269 ? -0.580 2.103 1.150 1.00 23.91 269 VAL C N 1
ATOM 8773 C CA . VAL C 1 269 ? -1.537 1.004 1.127 1.00 23.89 269 VAL C CA 1
ATOM 8774 C C . VAL C 1 269 ? -0.952 -0.162 0.369 1.00 24.51 269 VAL C C 1
ATOM 8775 O O . VAL C 1 269 ? -0.416 -0.008 -0.739 1.00 24.85 269 VAL C O 1
ATOM 8779 N N . ILE C 1 270 ? -1.096 -1.338 0.960 1.00 25.00 270 ILE C N 1
ATOM 8780 C CA . ILE C 1 270 ? -0.661 -2.573 0.336 1.00 26.23 270 ILE C CA 1
ATOM 8781 C C . ILE C 1 270 ? -1.933 -3.367 0.148 1.00 27.27 270 ILE C C 1
ATOM 8782 O O . ILE C 1 270 ? -2.751 -3.436 1.049 1.00 26.63 270 ILE C O 1
ATOM 8787 N N . ASN C 1 271 ? -2.115 -3.944 -1.026 1.00 30.71 271 ASN C N 1
ATOM 8788 C CA . ASN C 1 271 ? -3.267 -4.794 -1.245 1.00 33.51 271 ASN C CA 1
ATOM 8789 C C . ASN C 1 271 ? -2.914 -6.263 -0.966 1.00 33.33 271 ASN C C 1
ATOM 8790 O O . ASN C 1 271 ? -1.959 -6.789 -1.523 1.00 32.74 271 ASN C O 1
ATOM 8795 N N . ARG C 1 272 ? -3.680 -6.900 -0.079 1.00 34.84 272 ARG C N 1
ATOM 8796 C CA . ARG C 1 272 ? -3.502 -8.314 0.273 1.00 36.01 272 ARG C CA 1
ATOM 8797 C C . ARG C 1 272 ? -3.467 -9.238 -0.938 1.00 39.16 272 ARG C C 1
ATOM 8798 O O . ARG C 1 272 ? -2.579 -10.094 -1.044 1.00 38.81 272 ARG C O 1
ATOM 8806 N N . ALA C 1 273 ? -4.453 -9.080 -1.825 1.00 43.81 273 ALA C N 1
ATOM 8807 C CA . ALA C 1 273 ? -4.543 -9.863 -3.064 1.00 48.17 273 ALA C CA 1
ATOM 8808 C C . ALA C 1 273 ? -3.316 -9.652 -3.949 1.00 49.49 273 ALA C C 1
ATOM 8809 O O . ALA C 1 273 ? -2.766 -10.624 -4.469 1.00 51.00 273 ALA C O 1
ATOM 8811 N N . GLU C 1 274 ? -2.896 -8.392 -4.112 1.00 50.14 274 GLU C N 1
ATOM 8812 C CA . GLU C 1 274 ? -1.563 -8.051 -4.636 1.00 50.81 274 GLU C CA 1
ATOM 8813 C C . GLU C 1 274 ? -0.637 -9.223 -4.295 1.00 50.14 274 GLU C C 1
ATOM 8814 O O . GLU C 1 274 ? -0.098 -9.879 -5.192 1.00 52.27 274 GLU C O 1
ATOM 8820 N N . LEU C 1 275 ? -0.538 -9.524 -2.994 1.00 47.75 275 LEU C N 1
ATOM 8821 C CA . LEU C 1 275 ? 0.434 -10.479 -2.445 1.00 46.92 275 LEU C CA 1
ATOM 8822 C C . LEU C 1 275 ? 0.022 -11.949 -2.320 1.00 47.87 275 LEU C C 1
ATOM 8823 O O . LEU C 1 275 ? 0.791 -12.753 -1.790 1.00 46.86 275 LEU C O 1
ATOM 8828 N N . GLY C 1 276 ? -1.182 -12.297 -2.763 1.00 50.44 276 GLY C N 1
ATOM 8829 C CA . GLY C 1 276 ? -1.553 -13.701 -2.930 1.00 53.36 276 GLY C CA 1
ATOM 8830 C C . GLY C 1 276 ? -2.168 -14.426 -1.745 1.00 52.74 276 GLY C C 1
ATOM 8831 O O . GLY C 1 276 ? -2.552 -15.592 -1.865 1.00 55.32 276 GLY C O 1
ATOM 8832 N N . ILE C 1 277 ? -2.267 -13.739 -0.611 1.00 50.17 277 ILE C N 1
ATOM 8833 C CA . ILE C 1 277 ? -2.876 -14.279 0.610 1.00 49.31 277 ILE C CA 1
ATOM 8834 C C . ILE C 1 277 ? -4.217 -15.009 0.412 1.00 52.43 277 ILE C C 1
ATOM 8835 O O . ILE C 1 277 ? -5.211 -14.424 -0.037 1.00 54.31 277 ILE C O 1
ATOM 8840 N N . THR C 1 278 ? -4.210 -16.301 0.734 1.00 53.15 278 THR C N 1
ATOM 8841 C CA . THR C 1 278 ? -5.427 -17.100 0.846 1.00 56.18 278 THR C CA 1
ATOM 8842 C C . THR C 1 278 ? -5.338 -17.816 2.182 1.00 54.87 278 THR C C 1
ATOM 8843 O O . THR C 1 278 ? -4.307 -17.736 2.848 1.00 52.35 278 THR C O 1
ATOM 8847 N N . ASP C 1 279 ? -6.402 -18.512 2.576 1.00 57.26 279 ASP C N 1
ATOM 8848 C CA . ASP C 1 279 ? -6.444 -19.182 3.881 1.00 56.58 279 ASP C CA 1
ATOM 8849 C C . ASP C 1 279 ? -5.572 -20.431 3.991 1.00 56.26 279 ASP C C 1
ATOM 8850 O O . ASP C 1 279 ? -5.644 -21.156 4.990 1.00 56.90 279 ASP C O 1
ATOM 8855 N N . ASP C 1 280 ? -4.750 -20.684 2.979 1.00 55.68 280 ASP C N 1
ATOM 8856 C CA . ASP C 1 280 ? -3.840 -21.819 3.034 1.00 55.38 280 ASP C CA 1
ATOM 8857 C C . ASP C 1 280 ? -2.381 -21.388 2.948 1.00 51.80 280 ASP C C 1
ATOM 8858 O O . ASP C 1 280 ? -1.481 -22.231 2.983 1.00 52.17 280 ASP C O 1
ATOM 8863 N N . ILE C 1 281 ? -2.149 -20.080 2.835 1.00 48.96 281 ILE C N 1
ATOM 8864 C CA . ILE C 1 281 ? -0.796 -19.542 2.991 1.00 45.90 281 ILE C CA 1
ATOM 8865 C C . ILE C 1 281 ? -0.261 -19.916 4.372 1.00 44.11 281 ILE C C 1
ATOM 8866 O O . ILE C 1 281 ? 0.866 -20.395 4.496 1.00 43.85 281 ILE C O 1
ATOM 8871 N N . ALA C 1 282 ? -1.098 -19.715 5.387 1.00 43.27 282 ALA C N 1
ATOM 8872 C CA . ALA C 1 282 ? -0.774 -20.012 6.778 1.00 42.76 282 ALA C CA 1
ATOM 8873 C C . ALA C 1 282 ? -0.187 -21.412 6.954 1.00 43.70 282 ALA C C 1
ATOM 8874 O O . ALA C 1 282 ? 0.659 -21.638 7.817 1.00 42.91 282 ALA C O 1
ATOM 8876 N N . ASP C 1 283 ? -0.657 -22.330 6.112 1.00 45.61 283 ASP C N 1
ATOM 8877 C CA . ASP C 1 283 ? -0.318 -23.751 6.165 1.00 47.15 283 ASP C CA 1
ATOM 8878 C C . ASP C 1 283 ? 0.947 -24.063 5.380 1.00 46.65 283 ASP C C 1
ATOM 8879 O O . ASP C 1 283 ? 1.439 -25.200 5.385 1.00 48.48 283 ASP C O 1
ATOM 8884 N N . ASP C 1 284 ? 1.462 -23.046 4.699 1.00 44.15 284 ASP C N 1
ATOM 8885 C CA . ASP C 1 284 ? 2.640 -23.182 3.864 1.00 44.20 284 ASP C CA 1
ATOM 8886 C C . ASP C 1 284 ? 3.744 -22.262 4.396 1.00 41.16 284 ASP C C 1
ATOM 8887 O O . ASP C 1 284 ? 3.822 -21.079 4.018 1.00 39.67 284 ASP C O 1
ATOM 8892 N N . PRO C 1 285 ? 4.610 -22.811 5.272 1.00 40.63 285 PRO C N 1
ATOM 8893 C CA . PRO C 1 285 ? 5.652 -22.029 5.939 1.00 38.72 285 PRO C CA 1
ATOM 8894 C C . PRO C 1 285 ? 6.591 -21.349 4.943 1.00 38.20 285 PRO C C 1
ATOM 8895 O O . PRO C 1 285 ? 6.957 -20.190 5.153 1.00 36.77 285 PRO C O 1
ATOM 8899 N N . ARG C 1 286 ? 6.955 -22.044 3.866 1.00 41.60 286 ARG C N 1
ATOM 8900 C CA . ARG C 1 286 ? 7.862 -21.467 2.878 1.00 41.29 286 ARG C CA 1
ATOM 8901 C C . ARG C 1 286 ? 7.193 -20.312 2.139 1.00 39.90 286 ARG C C 1
ATOM 8902 O O . ARG C 1 286 ? 7.841 -19.317 1.822 1.00 39.75 286 ARG C O 1
ATOM 8910 N N . ARG C 1 287 ? 5.896 -20.450 1.883 1.00 38.97 287 ARG C N 1
ATOM 8911 C CA . ARG C 1 287 ? 5.096 -19.379 1.291 1.00 37.44 287 ARG C CA 1
ATOM 8912 C C . ARG C 1 287 ? 4.974 -18.170 2.246 1.00 34.91 287 ARG C C 1
ATOM 8913 O O . ARG C 1 287 ? 5.179 -17.026 1.830 1.00 34.19 287 ARG C O 1
ATOM 8921 N N . VAL C 1 288 ? 4.659 -18.432 3.517 1.00 32.96 288 VAL C N 1
ATOM 8922 C CA . VAL C 1 288 ? 4.591 -17.384 4.548 1.00 30.42 288 VAL C CA 1
ATOM 8923 C C . VAL C 1 288 ? 5.880 -16.574 4.593 1.00 30.04 288 VAL C C 1
ATOM 8924 O O . VAL C 1 288 ? 5.862 -15.340 4.666 1.00 29.08 288 VAL C O 1
ATOM 8928 N N . VAL C 1 289 ? 7.000 -17.286 4.524 1.00 30.22 289 VAL C N 1
ATOM 8929 C CA . VAL C 1 289 ? 8.307 -16.668 4.585 1.00 29.84 289 VAL C CA 1
ATOM 8930 C C . VAL C 1 289 ? 8.559 -15.824 3.343 1.00 30.35 289 VAL C C 1
ATOM 8931 O O . VAL C 1 289 ? 8.910 -14.650 3.445 1.00 29.79 289 VAL C O 1
ATOM 8935 N N . GLU C 1 290 ? 8.358 -16.418 2.174 1.00 31.58 290 GLU C N 1
ATOM 8936 C CA . GLU C 1 290 ? 8.559 -15.697 0.930 1.00 32.46 290 GLU C CA 1
ATOM 8937 C C . GLU C 1 290 ? 7.591 -14.518 0.783 1.00 31.32 290 GLU C C 1
ATOM 8938 O O . GLU C 1 290 ? 7.992 -13.442 0.337 1.00 30.80 290 GLU C O 1
ATOM 8944 N N . THR C 1 291 ? 6.338 -14.715 1.191 1.00 30.78 291 THR C N 1
ATOM 8945 C CA . THR C 1 291 ? 5.324 -13.656 1.126 1.00 30.16 291 THR C CA 1
ATOM 8946 C C . THR C 1 291 ? 5.575 -12.578 2.189 1.00 28.39 291 THR C C 1
ATOM 8947 O O . THR C 1 291 ? 5.392 -11.384 1.916 1.00 27.06 291 THR C O 1
ATOM 8951 N N . GLY C 1 292 ? 5.993 -13.003 3.385 1.00 26.93 292 GLY C N 1
ATOM 8952 C CA . GLY C 1 292 ? 6.436 -12.059 4.422 1.00 25.23 292 GLY C CA 1
ATOM 8953 C C . GLY C 1 292 ? 7.578 -11.174 3.944 1.00 25.27 292 GLY C C 1
ATOM 8954 O O . GLY C 1 292 ? 7.562 -9.935 4.112 1.00 24.16 292 GLY C O 1
ATOM 8955 N N . ARG C 1 293 ? 8.582 -11.798 3.343 1.00 26.16 293 ARG C N 1
ATOM 8956 C CA . ARG C 1 293 ? 9.691 -11.038 2.778 1.00 27.03 293 ARG C CA 1
ATOM 8957 C C . ARG C 1 293 ? 9.228 -9.990 1.756 1.00 27.05 293 ARG C C 1
ATOM 8958 O O . ARG C 1 293 ? 9.633 -8.841 1.835 1.00 27.05 293 ARG C O 1
ATOM 8966 N N . LYS C 1 294 ? 8.371 -10.395 0.823 1.00 27.86 294 LYS C N 1
ATOM 8967 C CA . LYS C 1 294 ? 7.764 -9.473 -0.127 1.00 28.38 294 LYS C CA 1
ATOM 8968 C C . LYS C 1 294 ? 6.952 -8.382 0.558 1.00 26.96 294 LYS C C 1
ATOM 8969 O O . LYS C 1 294 ? 7.064 -7.204 0.210 1.00 26.81 294 LYS C O 1
ATOM 8975 N N . LEU C 1 295 ? 6.126 -8.777 1.524 1.00 25.46 295 LEU C N 1
ATOM 8976 C CA . LEU C 1 295 ? 5.414 -7.812 2.323 1.00 24.03 295 LEU C CA 1
ATOM 8977 C C . LEU C 1 295 ? 6.404 -6.869 3.004 1.00 22.90 295 LEU C C 1
ATOM 8978 O O . LEU C 1 295 ? 6.244 -5.659 2.916 1.00 22.16 295 LEU C O 1
ATOM 8983 N N . ALA C 1 296 ? 7.439 -7.414 3.649 1.00 22.51 296 ALA C N 1
ATOM 8984 C CA . ALA C 1 296 ? 8.421 -6.567 4.321 1.00 22.12 296 ALA C CA 1
ATOM 8985 C C . ALA C 1 296 ? 9.030 -5.598 3.322 1.00 22.96 296 ALA C C 1
ATOM 8986 O O . ALA C 1 296 ? 9.088 -4.397 3.579 1.00 22.39 296 ALA C O 1
ATOM 8988 N N . LYS C 1 297 ? 9.460 -6.136 2.181 1.00 24.58 297 LYS C N 1
ATOM 8989 C CA . LYS C 1 297 ? 10.046 -5.352 1.105 1.00 25.71 297 LYS C CA 1
ATOM 8990 C C . LYS C 1 297 ? 9.091 -4.243 0.695 1.00 25.38 297 LYS C C 1
ATOM 8991 O O . LYS C 1 297 ? 9.499 -3.101 0.520 1.00 25.41 297 LYS C O 1
ATOM 8997 N N . LEU C 1 298 ? 7.816 -4.584 0.560 1.00 25.08 298 LEU C N 1
ATOM 8998 C CA . LEU C 1 298 ? 6.829 -3.613 0.145 1.00 25.10 298 LEU C CA 1
ATOM 8999 C C . LEU C 1 298 ? 6.662 -2.513 1.203 1.00 23.68 298 LEU C C 1
ATOM 9000 O O . LEU C 1 298 ? 6.537 -1.335 0.861 1.00 23.56 298 LEU C O 1
ATOM 9005 N N . VAL C 1 299 ? 6.697 -2.884 2.482 1.00 22.40 299 VAL C N 1
ATOM 9006 C CA . VAL C 1 299 ? 6.651 -1.873 3.536 1.00 21.21 299 VAL C CA 1
ATOM 9007 C C . VAL C 1 299 ? 7.908 -0.979 3.509 1.00 21.52 299 VAL C C 1
ATOM 9008 O O . VAL C 1 299 ? 7.803 0.248 3.611 1.00 21.05 299 VAL C O 1
ATOM 9012 N N . VAL C 1 300 ? 9.084 -1.589 3.356 1.00 22.02 300 VAL C N 1
ATOM 9013 C CA . VAL C 1 300 ? 10.323 -0.822 3.276 1.00 22.31 300 VAL C CA 1
ATOM 9014 C C . VAL C 1 300 ? 10.241 0.171 2.126 1.00 23.42 300 VAL C C 1
ATOM 9015 O O . VAL C 1 300 ? 10.587 1.340 2.290 1.00 23.58 300 VAL C O 1
ATOM 9019 N N . GLU C 1 301 ? 9.749 -0.281 0.974 1.00 24.61 301 GLU C N 1
ATOM 9020 C CA . GLU C 1 301 ? 9.592 0.588 -0.183 1.00 25.51 301 GLU C CA 1
ATOM 9021 C C . GLU C 1 301 ? 8.644 1.733 0.122 1.00 24.39 301 GLU C C 1
ATOM 9022 O O . GLU C 1 301 ? 8.882 2.875 -0.275 1.00 24.78 301 GLU C O 1
ATOM 9028 N N . LYS C 1 302 ? 7.559 1.414 0.813 1.00 23.06 302 LYS C N 1
ATOM 9029 C CA . LYS C 1 302 ? 6.508 2.384 1.068 1.00 22.67 302 LYS C CA 1
ATOM 9030 C C . LYS C 1 302 ? 6.820 3.310 2.213 1.00 21.73 302 LYS C C 1
ATOM 9031 O O . LYS C 1 302 ? 6.644 4.510 2.090 1.00 22.24 302 LYS C O 1
ATOM 9037 N N . ALA C 1 303 ? 7.287 2.752 3.326 1.00 20.91 303 ALA C N 1
ATOM 9038 C CA . ALA C 1 303 ? 7.400 3.500 4.569 1.00 20.23 303 ALA C CA 1
ATOM 9039 C C . ALA C 1 303 ? 8.865 3.757 4.890 1.00 20.10 303 ALA C C 1
ATOM 9040 O O . ALA C 1 303 ? 9.191 4.630 5.679 1.00 19.72 303 ALA C O 1
ATOM 9042 N N . GLY C 1 304 ? 9.740 2.987 4.259 1.00 20.07 304 GLY C N 1
ATOM 9043 C CA . GLY C 1 304 ? 11.181 3.244 4.344 1.00 20.13 304 GLY C CA 1
ATOM 9044 C C . GLY C 1 304 ? 11.880 2.235 5.230 1.00 19.51 304 GLY C C 1
ATOM 9045 O O . GLY C 1 304 ? 13.101 2.138 5.187 1.00 19.80 304 GLY C O 1
ATOM 9046 N N . ARG C 1 305 ? 11.111 1.513 6.049 1.00 18.34 305 ARG C N 1
ATOM 9047 C CA . ARG C 1 305 ? 11.641 0.457 6.919 1.00 18.00 305 ARG C CA 1
ATOM 9048 C C . ARG C 1 305 ? 10.558 -0.570 7.113 1.00 17.38 305 ARG C C 1
ATOM 9049 O O . ARG C 1 305 ? 9.402 -0.310 6.777 1.00 16.93 305 ARG C O 1
ATOM 9057 N N . GLU C 1 306 ? 10.929 -1.718 7.674 1.00 16.91 306 GLU C N 1
ATOM 9058 C CA . GLU C 1 306 ? 9.950 -2.700 8.099 1.00 16.77 306 GLU C CA 1
ATOM 9059 C C . GLU C 1 306 ? 9.099 -2.111 9.224 1.00 15.85 306 GLU C C 1
ATOM 9060 O O . GLU C 1 306 ? 9.552 -1.217 9.949 1.00 15.13 306 GLU C O 1
ATOM 9066 N N . PRO C 1 307 ? 7.851 -2.601 9.357 1.00 15.33 307 PRO C N 1
ATOM 9067 C CA . PRO C 1 307 ? 6.993 -2.025 10.380 1.00 14.78 307 PRO C CA 1
ATOM 9068 C C . PRO C 1 307 ? 7.583 -2.214 11.765 1.00 14.39 307 PRO C C 1
ATOM 9069 O O . PRO C 1 307 ? 8.124 -3.268 12.086 1.00 14.35 307 PRO C O 1
ATOM 9073 N N . ASP C 1 308 ? 7.500 -1.159 12.556 1.00 14.20 308 ASP C N 1
ATOM 9074 C CA . ASP C 1 308 ? 7.820 -1.202 13.973 1.00 13.89 308 ASP C CA 1
ATOM 9075 C C . ASP C 1 308 ? 6.754 -1.934 14.743 1.00 13.65 308 ASP C C 1
ATOM 9076 O O . ASP C 1 308 ? 7.036 -2.593 15.735 1.00 13.46 308 ASP C O 1
ATOM 9081 N N . ILE C 1 309 ? 5.516 -1.785 14.291 1.00 13.72 309 ILE C N 1
ATOM 9082 C CA . ILE C 1 309 ? 4.393 -2.427 14.960 1.00 13.59 309 ILE C CA 1
ATOM 9083 C C . ILE C 1 309 ? 3.525 -3.026 13.875 1.00 13.85 309 ILE C C 1
ATOM 9084 O O . ILE C 1 309 ? 3.355 -2.427 12.838 1.00 14.11 309 ILE C O 1
ATOM 9089 N N . VAL C 1 310 ? 3.022 -4.231 14.104 1.00 13.86 310 VAL C N 1
ATOM 9090 C CA . VAL C 1 310 ? 2.088 -4.827 13.179 1.00 14.19 310 VAL C CA 1
ATOM 9091 C C . VAL C 1 310 ? 0.806 -4.953 13.959 1.00 14.24 310 VAL C C 1
ATOM 9092 O O . VAL C 1 310 ? 0.767 -5.534 15.044 1.00 13.95 310 VAL C O 1
ATOM 9096 N N . PHE C 1 311 ? -0.237 -4.372 13.384 1.00 14.48 311 PHE C N 1
ATOM 9097 C CA . PHE C 1 311 ? -1.533 -4.301 14.010 1.00 14.73 311 PHE C CA 1
ATOM 9098 C C . PHE C 1 311 ? -2.349 -5.467 13.481 1.00 15.63 311 PHE C C 1
ATOM 9099 O O . PHE C 1 311 ? -2.855 -5.442 12.350 1.00 16.15 311 PHE C O 1
ATOM 9107 N N . GLU C 1 312 ? -2.450 -6.502 14.310 1.00 15.95 312 GLU C N 1
ATOM 9108 C CA . GLU C 1 312 ? -3.029 -7.758 13.897 1.00 16.73 312 GLU C CA 1
ATOM 9109 C C . GLU C 1 312 ? -4.419 -7.884 14.446 1.00 17.08 312 GLU C C 1
ATOM 9110 O O . GLU C 1 312 ? -4.766 -7.243 15.424 1.00 17.03 312 GLU C O 1
ATOM 9116 N N . HIS C 1 313 ? -5.207 -8.716 13.785 1.00 17.91 313 HIS C N 1
ATOM 9117 C CA . HIS C 1 313 ? -6.563 -9.037 14.195 1.00 18.60 313 HIS C CA 1
ATOM 9118 C C . HIS C 1 313 ? -7.140 -9.971 13.149 1.00 19.17 313 HIS C C 1
ATOM 9119 O O . HIS C 1 313 ? -8.126 -10.660 13.402 1.00 19.81 313 HIS C O 1
ATOM 9126 N N . THR C 1 314 ? -6.475 -10.020 11.997 1.00 19.33 314 THR C N 1
ATOM 9127 C CA . THR C 1 314 ? -6.907 -10.822 10.862 1.00 20.34 314 THR C CA 1
ATOM 9128 C C . THR C 1 314 ? -6.613 -12.293 11.095 1.00 20.84 314 THR C C 1
ATOM 9129 O O . THR C 1 314 ? -7.291 -13.163 10.551 1.00 22.18 314 THR C O 1
ATOM 9133 N N . GLY C 1 315 ? -5.624 -12.574 11.935 1.00 20.20 315 GLY C N 1
ATOM 9134 C CA . GLY C 1 315 ? -5.466 -13.913 12.477 1.00 20.48 315 GLY C CA 1
ATOM 9135 C C . GLY C 1 315 ? -4.593 -14.843 11.678 1.00 20.94 315 GLY C C 1
ATOM 9136 O O . GLY C 1 315 ? -3.632 -14.409 11.068 1.00 20.57 315 GLY C O 1
ATOM 9137 N N . ARG C 1 316 ? -4.963 -16.126 11.669 1.00 22.07 316 ARG C N 1
ATOM 9138 C CA . ARG C 1 316 ? -4.111 -17.219 11.188 1.00 22.78 316 ARG C CA 1
ATOM 9139 C C . ARG C 1 316 ? -3.475 -16.924 9.849 1.00 22.84 316 ARG C C 1
ATOM 9140 O O . ARG C 1 316 ? -2.314 -17.234 9.615 1.00 22.76 316 ARG C O 1
ATOM 9148 N N . VAL C 1 317 ? -4.244 -16.290 8.984 1.00 23.26 317 VAL C N 1
ATOM 9149 C CA . VAL C 1 317 ? -3.858 -16.116 7.602 1.00 23.89 317 VAL C CA 1
ATOM 9150 C C . VAL C 1 317 ? -2.658 -15.166 7.485 1.00 23.02 317 VAL C C 1
ATOM 9151 O O . VAL C 1 317 ? -1.739 -15.385 6.685 1.00 23.50 317 VAL C O 1
ATOM 9155 N N . THR C 1 318 ? -2.661 -14.140 8.320 1.00 21.85 318 THR C N 1
ATOM 9156 C CA . THR C 1 318 ? -1.685 -13.072 8.226 1.00 21.27 318 THR C CA 1
ATOM 9157 C C . THR C 1 318 ? -0.664 -13.135 9.352 1.00 20.67 318 THR C C 1
ATOM 9158 O O . THR C 1 318 ? 0.376 -12.497 9.273 1.00 20.28 318 THR C O 1
ATOM 9162 N N . PHE C 1 319 ? -0.967 -13.894 10.404 1.00 20.51 319 PHE C N 1
ATOM 9163 C CA . PHE C 1 319 ? -0.145 -13.836 11.607 1.00 19.71 319 PHE C CA 1
ATOM 9164 C C . PHE C 1 319 ? 1.303 -14.264 11.414 1.00 19.96 319 PHE C C 1
ATOM 9165 O O . PHE C 1 319 ? 2.207 -13.627 11.951 1.00 18.94 319 PHE C O 1
ATOM 9173 N N . GLY C 1 320 ? 1.514 -15.344 10.663 1.00 20.68 320 GLY C N 1
ATOM 9174 C CA . GLY C 1 320 ? 2.868 -15.788 10.327 1.00 20.84 320 GLY C CA 1
ATOM 9175 C C . GLY C 1 320 ? 3.619 -14.683 9.601 1.00 20.35 320 GLY C C 1
ATOM 9176 O O . GLY C 1 320 ? 4.797 -14.445 9.866 1.00 19.69 320 GLY C O 1
ATOM 9177 N N . LEU C 1 321 ? 2.923 -14.016 8.677 1.00 20.40 321 LEU C N 1
ATOM 9178 C CA . LEU C 1 321 ? 3.466 -12.871 7.959 1.00 20.06 321 LEU C CA 1
ATOM 9179 C C . LEU C 1 321 ? 3.786 -11.746 8.915 1.00 18.82 321 LEU C C 1
ATOM 9180 O O . LEU C 1 321 ? 4.838 -11.158 8.822 1.00 18.24 321 LEU C O 1
ATOM 9185 N N . SER C 1 322 ? 2.875 -11.460 9.843 1.00 18.16 322 SER C N 1
ATOM 9186 C CA . SER C 1 322 ? 3.085 -10.397 10.835 1.00 17.44 322 SER C CA 1
ATOM 9187 C C . SER C 1 322 ? 4.402 -10.568 11.583 1.00 17.20 322 SER C C 1
ATOM 9188 O O . SER C 1 322 ? 5.170 -9.619 11.714 1.00 16.71 322 SER C O 1
ATOM 9191 N N . VAL C 1 323 ? 4.659 -11.795 12.041 1.00 17.50 323 VAL C N 1
ATOM 9192 C CA . VAL C 1 323 ? 5.852 -12.108 12.834 1.00 17.29 323 VAL C CA 1
ATOM 9193 C C . VAL C 1 323 ? 7.082 -11.902 11.987 1.00 17.69 323 VAL C C 1
ATOM 9194 O O . VAL C 1 323 ? 8.099 -11.401 12.463 1.00 17.29 323 VAL C O 1
ATOM 9198 N N . ILE C 1 324 ? 6.978 -12.261 10.711 1.00 18.32 324 ILE C N 1
ATOM 9199 C CA . ILE C 1 324 ? 8.107 -12.123 9.810 1.00 18.33 324 ILE C CA 1
ATOM 9200 C C . ILE C 1 324 ? 8.357 -10.654 9.480 1.00 18.06 324 ILE C C 1
ATOM 9201 O O . ILE C 1 324 ? 9.502 -10.210 9.488 1.00 17.66 324 ILE C O 1
ATOM 9206 N N . VAL C 1 325 ? 7.296 -9.900 9.205 1.00 17.75 325 VAL C N 1
ATOM 9207 C CA . VAL C 1 325 ? 7.483 -8.552 8.649 1.00 17.88 325 VAL C CA 1
ATOM 9208 C C . VAL C 1 325 ? 7.917 -7.544 9.673 1.00 16.98 325 VAL C C 1
ATOM 9209 O O . VAL C 1 325 ? 8.557 -6.573 9.325 1.00 17.06 325 VAL C O 1
ATOM 9213 N N . ALA C 1 326 ? 7.556 -7.754 10.935 1.00 16.63 326 ALA C N 1
ATOM 9214 C CA . ALA C 1 326 ? 7.931 -6.808 11.984 1.00 15.65 326 ALA C CA 1
ATOM 9215 C C . ALA C 1 326 ? 9.457 -6.673 12.009 1.00 15.69 326 ALA C C 1
ATOM 9216 O O . ALA C 1 326 ? 10.173 -7.644 11.773 1.00 15.36 326 ALA C O 1
ATOM 9218 N N . ARG C 1 327 ? 9.953 -5.462 12.258 1.00 15.60 327 ARG C N 1
ATOM 9219 C CA . ARG C 1 327 ? 11.388 -5.249 12.417 1.00 15.72 327 ARG C CA 1
ATOM 9220 C C . ARG C 1 327 ? 11.923 -6.061 13.584 1.00 15.31 327 ARG C C 1
ATOM 9221 O O . ARG C 1 327 ? 11.159 -6.612 14.374 1.00 14.53 327 ARG C O 1
ATOM 9229 N N . ARG C 1 328 ? 13.248 -6.142 13.655 1.00 15.97 328 ARG C N 1
ATOM 9230 C CA . ARG C 1 328 ? 13.937 -6.628 14.833 1.00 16.05 328 ARG C CA 1
ATOM 9231 C C . ARG C 1 328 ? 13.472 -5.832 16.000 1.00 15.45 328 ARG C C 1
ATOM 9232 O O . ARG C 1 328 ? 13.510 -4.594 15.960 1.00 15.53 328 ARG C O 1
ATOM 9240 N N . GLY C 1 329 ? 13.077 -6.525 17.057 1.00 14.67 329 GLY C N 1
ATOM 9241 C CA . GLY C 1 329 ? 12.584 -5.868 18.262 1.00 13.77 329 GLY C CA 1
ATOM 9242 C C . GLY C 1 329 ? 11.177 -5.312 18.088 1.00 13.51 329 GLY C C 1
ATOM 9243 O O . GLY C 1 329 ? 10.668 -4.653 18.975 1.00 13.31 329 GLY C O 1
ATOM 9244 N N . GLY C 1 330 ? 10.580 -5.562 16.924 1.00 13.61 330 GLY C N 1
ATOM 9245 C CA . GLY C 1 330 ? 9.267 -5.023 16.599 1.00 13.49 330 GLY C CA 1
ATOM 9246 C C . GLY C 1 330 ? 8.183 -5.726 17.371 1.00 13.31 330 GLY C C 1
ATOM 9247 O O . GLY C 1 330 ? 8.410 -6.785 17.967 1.00 13.32 330 GLY C O 1
ATOM 9248 N N . THR C 1 331 ? 6.989 -5.150 17.331 1.00 13.22 331 THR C N 1
ATOM 9249 C CA . THR C 1 331 ? 5.845 -5.722 18.011 1.00 13.13 331 THR C CA 1
ATOM 9250 C C . THR C 1 331 ? 4.711 -6.039 17.069 1.00 13.31 331 THR C C 1
ATOM 9251 O O . THR C 1 331 ? 4.310 -5.191 16.264 1.00 13.40 331 THR C O 1
ATOM 9255 N N . VAL C 1 332 ? 4.191 -7.259 17.194 1.00 13.41 332 VAL C N 1
ATOM 9256 C CA . VAL C 1 332 ? 2.905 -7.632 16.632 1.00 13.62 332 VAL C CA 1
ATOM 9257 C C . VAL C 1 332 ? 1.896 -7.516 17.767 1.00 13.51 332 VAL C C 1
ATOM 9258 O O . VAL C 1 332 ? 2.000 -8.200 18.782 1.00 13.44 332 VAL C O 1
ATOM 9262 N N . VAL C 1 333 ? 0.934 -6.624 17.611 1.00 13.56 333 VAL C N 1
ATOM 9263 C CA . VAL C 1 333 ? -0.075 -6.481 18.615 1.00 13.55 333 VAL C CA 1
ATOM 9264 C C . VAL C 1 333 ? -1.337 -7.042 17.989 1.00 13.97 333 VAL C C 1
ATOM 9265 O O . VAL C 1 333 ? -1.682 -6.709 16.859 1.00 14.11 333 VAL C O 1
ATOM 9269 N N . THR C 1 334 ? -1.991 -7.940 18.712 1.00 14.78 334 THR C N 1
ATOM 9270 C CA . THR C 1 334 ? -3.130 -8.642 18.163 1.00 15.09 334 THR C CA 1
ATOM 9271 C C . THR C 1 334 ? -4.289 -8.563 19.132 1.00 15.78 334 THR C C 1
ATOM 9272 O O . THR C 1 334 ? -4.114 -8.723 20.333 1.00 15.40 334 THR C O 1
ATOM 9276 N N . CYS C 1 335 ? -5.482 -8.315 18.601 1.00 16.70 335 CYS C N 1
ATOM 9277 C CA . CYS C 1 335 ? -6.687 -8.338 19.414 1.00 17.99 335 CYS C CA 1
ATOM 9278 C C . CYS C 1 335 ? -7.742 -9.227 18.800 1.00 18.74 335 CYS C C 1
ATOM 9279 O O . CYS C 1 335 ? -8.903 -9.084 19.107 1.00 19.44 335 CYS C O 1
ATOM 9282 N N . GLY C 1 336 ? -7.366 -10.140 17.918 1.00 19.30 336 GLY C N 1
ATOM 9283 C CA . GLY C 1 336 ? -8.384 -10.986 17.302 1.00 21.09 336 GLY C CA 1
ATOM 9284 C C . GLY C 1 336 ? -7.799 -11.920 16.280 1.00 21.16 336 GLY C C 1
ATOM 9285 O O . GLY C 1 336 ? -6.622 -11.831 15.978 1.00 21.30 336 GLY C O 1
ATOM 9286 N N . SER C 1 337 ? -8.631 -12.818 15.767 1.00 21.82 337 SER C N 1
ATOM 9287 C CA . SER C 1 337 ? -8.221 -13.764 14.751 1.00 22.02 337 SER C CA 1
ATOM 9288 C C . SER C 1 337 ? -9.377 -13.991 13.803 1.00 23.17 337 SER C C 1
ATOM 9289 O O . SER C 1 337 ? -9.963 -15.066 13.791 1.00 23.88 337 SER C O 1
ATOM 9292 N N . SER C 1 338 ? -9.711 -12.977 13.011 1.00 23.65 338 SER C N 1
ATOM 9293 C CA . SER C 1 338 ? -10.862 -13.062 12.113 1.00 24.67 338 SER C CA 1
ATOM 9294 C C . SER C 1 338 ? -10.799 -14.289 11.219 1.00 25.53 338 SER C C 1
ATOM 9295 O O . SER C 1 338 ? -11.792 -14.994 11.060 1.00 25.80 338 SER C O 1
ATOM 9298 N N . SER C 1 339 ? -9.617 -14.557 10.663 1.00 25.39 339 SER C N 1
ATOM 9299 C CA . SER C 1 339 ? -9.458 -15.659 9.713 1.00 26.07 339 SER C CA 1
ATOM 9300 C C . SER C 1 339 ? -9.189 -17.015 10.363 1.00 26.26 339 SER C C 1
ATOM 9301 O O . SER C 1 339 ? -9.011 -18.000 9.654 1.00 27.01 339 SER C O 1
ATOM 9304 N N . GLY C 1 340 ? -9.170 -17.067 11.694 1.00 25.61 340 GLY C N 1
ATOM 9305 C CA . GLY C 1 340 ? -8.922 -18.311 12.426 1.00 25.75 340 GLY C CA 1
ATOM 9306 C C . GLY C 1 340 ? -7.908 -18.072 13.536 1.00 24.71 340 GLY C C 1
ATOM 9307 O O . GLY C 1 340 ? -6.889 -17.418 13.322 1.00 23.68 340 GLY C O 1
ATOM 9308 N N . TYR C 1 341 ? -8.197 -18.602 14.721 1.00 24.89 341 TYR C N 1
ATOM 9309 C CA . TYR C 1 341 ? -7.368 -18.367 15.907 1.00 24.35 341 TYR C CA 1
ATOM 9310 C C . TYR C 1 341 ? -6.165 -19.304 16.040 1.00 24.48 341 TYR C C 1
ATOM 9311 O O . TYR C 1 341 ? -5.316 -19.094 16.913 1.00 23.48 341 TYR C O 1
ATOM 9320 N N . LEU C 1 342 ? -6.081 -20.319 15.181 1.00 24.97 342 LEU C N 1
ATOM 9321 C CA . LEU C 1 342 ? -4.942 -21.232 15.207 1.00 25.35 342 LEU C CA 1
ATOM 9322 C C . LEU C 1 342 ? -3.821 -20.635 14.413 1.00 24.95 342 LEU C C 1
ATOM 9323 O O . LEU C 1 342 ? -3.697 -20.866 13.210 1.00 25.96 342 LEU C O 1
ATOM 9328 N N . HIS C 1 343 ? -3.021 -19.837 15.101 1.00 23.41 343 HIS C N 1
ATOM 9329 C CA . HIS C 1 343 ? -1.936 -19.132 14.493 1.00 22.87 343 HIS C CA 1
ATOM 9330 C C . HIS C 1 343 ? -0.758 -20.038 14.371 1.00 23.17 343 HIS C C 1
ATOM 9331 O O . HIS C 1 343 ? -0.431 -20.773 15.289 1.00 24.08 343 HIS C O 1
ATOM 9338 N N . THR C 1 344 ? -0.105 -19.968 13.229 1.00 23.48 344 THR C N 1
ATOM 9339 C CA . THR C 1 344 ? 1.146 -20.648 13.065 1.00 23.39 344 THR C CA 1
ATOM 9340 C C . THR C 1 344 ? 2.151 -19.583 12.687 1.00 22.52 344 THR C C 1
ATOM 9341 O O . THR C 1 344 ? 1.867 -18.714 11.870 1.00 21.97 344 THR C O 1
ATOM 9345 N N . PHE C 1 345 ? 3.321 -19.628 13.314 1.00 21.69 345 PHE C N 1
ATOM 9346 C CA . PHE C 1 345 ? 4.387 -18.723 12.928 1.00 20.83 345 PHE C CA 1
ATOM 9347 C C . PHE C 1 345 ? 5.707 -19.417 13.148 1.00 20.98 345 PHE C C 1
ATOM 9348 O O . PHE C 1 345 ? 5.795 -20.381 13.906 1.00 20.88 345 PHE C O 1
ATOM 9356 N N . ASP C 1 346 ? 6.717 -18.922 12.452 1.00 20.97 346 ASP C N 1
ATOM 9357 C CA . ASP C 1 346 ? 8.061 -19.432 12.576 1.00 21.32 346 ASP C CA 1
ATOM 9358 C C . ASP C 1 346 ? 8.708 -18.659 13.700 1.00 20.28 346 ASP C C 1
ATOM 9359 O O . ASP C 1 346 ? 9.092 -17.492 13.544 1.00 19.81 346 ASP C O 1
ATOM 9364 N N . ASN C 1 347 ? 8.841 -19.330 14.836 1.00 19.68 347 ASN C N 1
ATOM 9365 C CA . ASN C 1 347 ? 9.401 -18.732 16.037 1.00 18.57 347 ASN C CA 1
ATOM 9366 C C . ASN C 1 347 ? 10.831 -18.216 15.906 1.00 18.28 347 ASN C C 1
ATOM 9367 O O . ASN C 1 347 ? 11.257 -17.365 16.688 1.00 17.45 347 ASN C O 1
ATOM 9372 N N . ARG C 1 348 ? 11.574 -18.713 14.930 1.00 18.67 348 ARG C N 1
ATOM 9373 C CA . ARG C 1 348 ? 12.904 -18.171 14.694 1.00 19.06 348 ARG C CA 1
ATOM 9374 C C . ARG C 1 348 ? 12.859 -16.665 14.469 1.00 18.65 348 ARG C C 1
ATOM 9375 O O . ARG C 1 348 ? 13.696 -15.937 14.992 1.00 18.63 348 ARG C O 1
ATOM 9383 N N . TYR C 1 349 ? 11.866 -16.205 13.708 1.00 18.73 349 TYR C N 1
ATOM 9384 C CA . TYR C 1 349 ? 11.676 -14.782 13.421 1.00 18.78 349 TYR C CA 1
ATOM 9385 C C . TYR C 1 349 ? 11.275 -14.021 14.669 1.00 17.78 349 TYR C C 1
ATOM 9386 O O . TYR C 1 349 ? 11.574 -12.828 14.797 1.00 17.29 349 TYR C O 1
ATOM 9395 N N . LEU C 1 350 ? 10.620 -14.712 15.597 1.00 17.38 350 LEU C N 1
ATOM 9396 C CA . LEU C 1 350 ? 10.237 -14.073 16.847 1.00 16.97 350 LEU C CA 1
ATOM 9397 C C . LEU C 1 350 ? 11.432 -13.954 17.766 1.00 16.45 350 LEU C C 1
ATOM 9398 O O . LEU C 1 350 ? 11.785 -12.843 18.156 1.00 16.03 350 LEU C O 1
ATOM 9403 N N . TRP C 1 351 ? 12.061 -15.073 18.112 1.00 16.50 351 TRP C N 1
ATOM 9404 C CA . TRP C 1 351 ? 13.112 -15.001 19.133 1.00 16.56 351 TRP C CA 1
ATOM 9405 C C . TRP C 1 351 ? 14.396 -14.441 18.576 1.00 16.51 351 TRP C C 1
ATOM 9406 O O . TRP C 1 351 ? 15.016 -13.625 19.227 1.00 15.91 351 TRP C O 1
ATOM 9417 N N . MET C 1 352 ? 14.781 -14.861 17.376 1.00 17.11 352 MET C N 1
ATOM 9418 C CA . MET C 1 352 ? 16.073 -14.446 16.836 1.00 17.88 352 MET C CA 1
ATOM 9419 C C . MET C 1 352 ? 16.126 -12.952 16.654 1.00 17.20 352 MET C C 1
ATOM 9420 O O . MET C 1 352 ? 17.182 -12.334 16.770 1.00 17.70 352 MET C O 1
ATOM 9425 N N . LYS C 1 353 ? 14.972 -12.375 16.369 1.00 16.57 353 LYS C N 1
ATOM 9426 C CA . LYS C 1 353 ? 14.885 -10.938 16.133 1.00 15.93 353 LYS C CA 1
ATOM 9427 C C . LYS C 1 353 ? 14.252 -10.177 17.285 1.00 15.20 353 LYS C C 1
ATOM 9428 O O . LYS C 1 353 ? 13.968 -8.979 17.154 1.00 14.53 353 LYS C O 1
ATOM 9434 N N . LEU C 1 354 ? 14.049 -10.876 18.407 1.00 14.67 354 LEU C N 1
ATOM 9435 C CA . LEU C 1 354 ? 13.596 -10.279 19.662 1.00 14.28 354 LEU C CA 1
ATOM 9436 C C . LEU C 1 354 ? 12.300 -9.510 19.499 1.00 13.92 354 LEU C C 1
ATOM 9437 O O . LEU C 1 354 ? 12.089 -8.454 20.112 1.00 13.67 354 LEU C O 1
ATOM 9442 N N . LYS C 1 355 ? 11.423 -10.056 18.677 1.00 13.98 355 LYS C N 1
ATOM 9443 C CA . LYS C 1 355 ? 10.138 -9.457 18.474 1.00 13.74 355 LYS C CA 1
ATOM 9444 C C . LYS C 1 355 ? 9.215 -9.906 19.588 1.00 13.56 355 LYS C C 1
ATOM 9445 O O . LYS C 1 355 ? 9.503 -10.856 20.307 1.00 13.88 355 LYS C O 1
ATOM 9451 N N . LYS C 1 356 ? 8.080 -9.238 19.693 1.00 15.31 356 LYS C N 1
ATOM 9452 C CA . LYS C 1 356 ? 7.136 -9.499 20.727 1.00 15.49 356 LYS C CA 1
ATOM 9453 C C . LYS C 1 356 ? 5.786 -9.610 20.061 1.00 14.86 356 LYS C C 1
ATOM 9454 O O . LYS C 1 356 ? 5.508 -8.945 19.062 1.00 14.84 356 LYS C O 1
ATOM 9460 N N . ILE C 1 357 ? 4.962 -10.481 20.603 1.00 14.54 357 ILE C N 1
ATOM 9461 C CA . ILE C 1 357 ? 3.566 -10.507 20.249 1.00 14.35 357 ILE C CA 1
ATOM 9462 C C . ILE C 1 357 ? 2.827 -10.074 21.503 1.00 14.08 357 ILE C C 1
ATOM 9463 O O . ILE C 1 357 ? 2.965 -10.713 22.557 1.00 14.41 357 ILE C O 1
ATOM 9468 N N . VAL C 1 358 ? 2.084 -8.979 21.394 1.00 13.88 358 VAL C N 1
ATOM 9469 C CA . VAL C 1 358 ? 1.301 -8.455 22.501 1.00 13.66 358 VAL C CA 1
ATOM 9470 C C . VAL C 1 358 ? -0.167 -8.736 22.230 1.00 13.59 358 VAL C C 1
ATOM 9471 O O . VAL C 1 358 ? -0.732 -8.261 21.247 1.00 13.57 358 VAL C O 1
ATOM 9475 N N . GLY C 1 359 ? -0.775 -9.518 23.103 1.00 14.15 359 GLY C N 1
ATOM 9476 C CA . GLY C 1 359 ? -2.188 -9.801 22.986 1.00 14.02 359 GLY C CA 1
ATOM 9477 C C . GLY C 1 359 ? -2.910 -8.651 23.626 1.00 13.88 359 GLY C C 1
ATOM 9478 O O . GLY C 1 359 ? -2.555 -8.215 24.727 1.00 13.82 359 GLY C O 1
ATOM 9479 N N . SER C 1 360 ? -3.911 -8.138 22.931 1.00 13.61 360 SER C N 1
ATOM 9480 C CA . SER C 1 360 ? -4.663 -7.049 23.471 1.00 13.42 360 SER C CA 1
ATOM 9481 C C . SER C 1 360 ? -6.139 -7.304 23.287 1.00 13.88 360 SER C C 1
ATOM 9482 O O . SER C 1 360 ? -6.576 -7.978 22.350 1.00 14.16 360 SER C O 1
ATOM 9485 N N . HIS C 1 361 ? -6.905 -6.794 24.228 1.00 14.26 361 HIS C N 1
ATOM 9486 C CA . HIS C 1 361 ? -8.331 -6.992 24.220 1.00 15.23 361 HIS C CA 1
ATOM 9487 C C . HIS C 1 361 ? -8.898 -5.733 24.767 1.00 14.39 361 HIS C C 1
ATOM 9488 O O . HIS C 1 361 ? -8.401 -5.229 25.756 1.00 15.56 361 HIS C O 1
ATOM 9495 N N . GLY C 1 362 ? -9.911 -5.193 24.101 1.00 14.26 362 GLY C N 1
ATOM 9496 C CA . GLY C 1 362 ? -10.610 -4.021 24.591 1.00 13.56 362 GLY C CA 1
ATOM 9497 C C . GLY C 1 362 ? -9.708 -2.876 24.959 1.00 13.14 362 GLY C C 1
ATOM 9498 O O . GLY C 1 362 ? -8.722 -2.597 24.298 1.00 13.18 362 GLY C O 1
ATOM 9499 N N . ALA C 1 363 ? -10.077 -2.214 26.047 1.00 13.15 363 ALA C N 1
ATOM 9500 C CA . ALA C 1 363 ? -9.401 -1.035 26.547 1.00 13.10 363 ALA C CA 1
ATOM 9501 C C . ALA C 1 363 ? -10.017 -0.787 27.883 1.00 13.17 363 ALA C C 1
ATOM 9502 O O . ALA C 1 363 ? -11.237 -0.936 28.064 1.00 13.25 363 ALA C O 1
ATOM 9504 N N . ASN C 1 364 ? -9.179 -0.437 28.838 1.00 13.18 364 ASN C N 1
ATOM 9505 C CA . ASN C 1 364 ? -9.672 -0.167 30.163 1.00 13.30 364 ASN C CA 1
ATOM 9506 C C . ASN C 1 364 ? -10.238 1.255 30.174 1.00 13.44 364 ASN C C 1
ATOM 9507 O O . ASN C 1 364 ? -10.151 1.983 29.168 1.00 13.74 364 ASN C O 1
ATOM 9512 N N . HIS C 1 365 ? -10.847 1.630 31.285 1.00 13.60 365 HIS C N 1
ATOM 9513 C CA . HIS C 1 365 ? -11.579 2.875 31.388 1.00 13.80 365 HIS C CA 1
ATOM 9514 C C . HIS C 1 365 ? -10.622 4.056 31.186 1.00 13.85 365 HIS C C 1
ATOM 9515 O O . HIS C 1 365 ? -11.008 5.101 30.685 1.00 14.00 365 HIS C O 1
ATOM 9522 N N . GLU C 1 366 ? -9.371 3.884 31.603 1.00 13.78 366 GLU C N 1
ATOM 9523 C CA . GLU C 1 366 ? -8.380 4.928 31.388 1.00 13.85 366 GLU C CA 1
ATOM 9524 C C . GLU C 1 366 ? -8.092 5.110 29.907 1.00 13.77 366 GLU C C 1
ATOM 9525 O O . GLU C 1 366 ? -8.046 6.230 29.415 1.00 13.92 366 GLU C O 1
ATOM 9531 N N . GLU C 1 367 ? -7.881 4.001 29.214 1.00 13.56 367 GLU C N 1
ATOM 9532 C CA . GLU C 1 367 ? -7.573 4.050 27.785 1.00 13.51 367 GLU C CA 1
ATOM 9533 C C . GLU C 1 367 ? -8.740 4.579 27.014 1.00 13.63 367 GLU C C 1
ATOM 9534 O O . GLU C 1 367 ? -8.571 5.322 26.068 1.00 13.90 367 GLU C O 1
ATOM 9540 N N . GLN C 1 368 ? -9.938 4.206 27.437 1.00 13.71 368 GLN C N 1
ATOM 9541 C CA . GLN C 1 368 ? -11.143 4.693 26.798 1.00 13.80 368 GLN C CA 1
ATOM 9542 C C . GLN C 1 368 ? -11.309 6.180 26.994 1.00 14.06 368 GLN C C 1
ATOM 9543 O O . GLN C 1 368 ? -11.706 6.879 26.077 1.00 14.23 368 GLN C O 1
ATOM 9549 N N . GLN C 1 369 ? -11.017 6.674 28.192 1.00 14.52 369 GLN C N 1
ATOM 9550 C CA . GLN C 1 369 ? -10.978 8.113 28.379 1.00 15.05 369 GLN C CA 1
ATOM 9551 C C . GLN C 1 369 ? -9.946 8.774 27.479 1.00 15.23 369 GLN C C 1
ATOM 9552 O O . GLN C 1 369 ? -10.211 9.828 26.889 1.00 15.72 369 GLN C O 1
ATOM 9558 N N . ALA C 1 370 ? -8.754 8.192 27.417 1.00 14.82 370 ALA C N 1
ATOM 9559 C CA . ALA C 1 370 ? -7.718 8.774 26.600 1.00 14.83 370 ALA C CA 1
ATOM 9560 C C . ALA C 1 370 ? -8.173 8.769 25.140 1.00 14.88 370 ALA C C 1
ATOM 9561 O O . ALA C 1 370 ? -7.966 9.736 24.404 1.00 15.22 370 ALA C O 1
ATOM 9563 N N . THR C 1 371 ? -8.821 7.682 24.739 1.00 14.45 371 THR C N 1
ATOM 9564 C CA . THR C 1 371 ? -9.408 7.572 23.402 1.00 14.83 371 THR C CA 1
ATOM 9565 C C . THR C 1 371 ? -10.456 8.660 23.208 1.00 15.53 371 THR C C 1
ATOM 9566 O O . THR C 1 371 ? -10.428 9.399 22.216 1.00 15.82 371 THR C O 1
ATOM 9570 N N . ASN C 1 372 ? -11.366 8.759 24.172 1.00 15.61 372 ASN C N 1
ATOM 9571 C CA . ASN C 1 372 ? -12.405 9.777 24.153 1.00 16.49 372 ASN C CA 1
ATOM 9572 C C . ASN C 1 372 ? -11.838 11.200 24.043 1.00 16.88 372 ASN C C 1
ATOM 9573 O O . ASN C 1 372 ? -12.367 12.042 23.306 1.00 17.33 372 ASN C O 1
ATOM 9578 N N . ARG C 1 373 ? -10.770 11.477 24.779 1.00 16.97 373 ARG C N 1
ATOM 9579 C CA . ARG C 1 373 ? -10.143 12.810 24.712 1.00 17.65 373 ARG C CA 1
ATOM 9580 C C . ARG C 1 373 ? -9.635 13.108 23.319 1.00 17.69 373 ARG C C 1
ATOM 9581 O O . ARG C 1 373 ? -9.669 14.253 22.883 1.00 18.29 373 ARG C O 1
ATOM 9589 N N . LEU C 1 374 ? -9.189 12.070 22.613 1.00 17.53 374 LEU C N 1
ATOM 9590 C CA . LEU C 1 374 ? -8.753 12.212 21.223 1.00 17.70 374 LEU C CA 1
ATOM 9591 C C . LEU C 1 374 ? -9.919 12.447 20.279 1.00 18.06 374 LEU C C 1
ATOM 9592 O O . LEU C 1 374 ? -9.763 13.081 19.249 1.00 18.58 374 LEU C O 1
ATOM 9597 N N . PHE C 1 375 ? -11.097 11.948 20.640 1.00 17.97 375 PHE C N 1
ATOM 9598 C CA . PHE C 1 375 ? -12.307 12.324 19.911 1.00 18.27 375 PHE C CA 1
ATOM 9599 C C . PHE C 1 375 ? -12.779 13.717 20.270 1.00 18.98 375 PHE C C 1
ATOM 9600 O O . PHE C 1 375 ? -13.282 14.435 19.401 1.00 19.68 375 PHE C O 1
ATOM 9608 N N . GLU C 1 376 ? -12.587 14.106 21.531 1.00 19.21 376 GLU C N 1
ATOM 9609 C CA . GLU C 1 376 ? -13.032 15.408 22.020 1.00 19.59 376 GLU C CA 1
ATOM 9610 C C . GLU C 1 376 ? -12.288 16.561 21.377 1.00 20.00 376 GLU C C 1
ATOM 9611 O O . GLU C 1 376 ? -12.871 17.627 21.144 1.00 20.42 376 GLU C O 1
ATOM 9617 N N . SER C 1 377 ? -11.006 16.361 21.103 1.00 19.20 377 SER C N 1
ATOM 9618 C CA . SER C 1 377 ? -10.229 17.397 20.430 1.00 19.85 377 SER C CA 1
ATOM 9619 C C . SER C 1 377 ? -10.448 17.352 18.927 1.00 19.74 377 SER C C 1
ATOM 9620 O O . SER C 1 377 ? -10.048 18.257 18.238 1.00 20.73 377 SER C O 1
ATOM 9623 N N . GLY C 1 378 ? -11.063 16.291 18.413 1.00 19.33 378 GLY C N 1
ATOM 9624 C CA . GLY C 1 378 ? -11.192 16.127 16.966 1.00 19.55 378 GLY C CA 1
ATOM 9625 C C . GLY C 1 378 ? -9.937 15.567 16.329 1.00 19.48 378 GLY C C 1
ATOM 9626 O O . GLY C 1 378 ? -9.836 15.524 15.117 1.00 19.90 378 GLY C O 1
ATOM 9627 N N . ALA C 1 379 ? -8.979 15.122 17.137 1.00 19.12 379 ALA C N 1
ATOM 9628 C CA . ALA C 1 379 ? -7.716 14.608 16.606 1.00 19.28 379 ALA C CA 1
ATOM 9629 C C . ALA C 1 379 ? -8.003 13.304 15.871 1.00 19.14 379 ALA C C 1
ATOM 9630 O O . ALA C 1 379 ? -7.339 12.953 14.898 1.00 19.77 379 ALA C O 1
ATOM 9632 N N . VAL C 1 380 ? -9.007 12.598 16.374 1.00 18.95 380 VAL C N 1
ATOM 9633 C CA . VAL C 1 380 ? -9.489 11.373 15.798 1.00 19.07 380 VAL C CA 1
ATOM 9634 C C . VAL C 1 380 ? -10.984 11.548 15.575 1.00 19.00 380 VAL C C 1
ATOM 9635 O O . VAL C 1 380 ? -11.694 12.173 16.372 1.00 19.38 380 VAL C O 1
ATOM 9639 N N . VAL C 1 381 ? -11.453 10.997 14.468 1.00 19.20 381 VAL C N 1
ATOM 9640 C CA . VAL C 1 381 ? -12.822 11.183 14.036 1.00 18.89 381 VAL C CA 1
ATOM 9641 C C . VAL C 1 381 ? -13.466 9.808 13.951 1.00 18.43 381 VAL C C 1
ATOM 9642 O O . VAL C 1 381 ? -12.765 8.818 13.794 1.00 17.70 381 VAL C O 1
ATOM 9646 N N . PRO C 1 382 ? -14.811 9.747 14.029 1.00 18.20 382 PRO C N 1
ATOM 9647 C CA . PRO C 1 382 ? -15.464 8.458 13.978 1.00 17.74 382 PRO C CA 1
ATOM 9648 C C . PRO C 1 382 ? -15.325 7.857 12.588 1.00 18.04 382 PRO C C 1
ATOM 9649 O O . PRO C 1 382 ? -15.165 8.583 11.596 1.00 18.37 382 PRO C O 1
ATOM 9653 N N . ALA C 1 383 ? -15.362 6.532 12.545 1.00 17.50 383 ALA C N 1
ATOM 9654 C CA . ALA C 1 383 ? -15.199 5.780 11.322 1.00 17.81 383 ALA C CA 1
ATOM 9655 C C . ALA C 1 383 ? -16.554 5.379 10.762 1.00 18.13 383 ALA C C 1
ATOM 9656 O O . ALA C 1 383 ? -16.644 4.365 10.084 1.00 18.33 383 ALA C O 1
ATOM 9658 N N . MET C 1 384 ? -17.605 6.132 11.080 1.00 18.75 384 MET C N 1
ATOM 9659 C CA . MET C 1 384 ? -18.956 5.769 10.667 1.00 19.37 384 MET C CA 1
ATOM 9660 C C . MET C 1 384 ? -19.108 5.839 9.155 1.00 20.23 384 MET C C 1
ATOM 9661 O O . MET C 1 384 ? -18.838 6.880 8.561 1.00 21.06 384 MET C O 1
ATOM 9666 N N . SER C 1 385 ? -19.525 4.728 8.538 1.00 20.71 385 SER C N 1
ATOM 9667 C CA . SER C 1 385 ? -19.682 4.639 7.081 1.00 21.23 385 SER C CA 1
ATOM 9668 C C . SER C 1 385 ? -21.136 4.481 6.667 1.00 21.89 385 SER C C 1
ATOM 9669 O O . SER C 1 385 ? -21.513 4.737 5.513 1.00 22.68 385 SER C O 1
ATOM 9672 N N . ALA C 1 386 ? -21.939 4.017 7.612 1.00 21.73 386 ALA C N 1
ATOM 9673 C CA . ALA C 1 386 ? -23.335 3.726 7.374 1.00 21.89 386 ALA C CA 1
ATOM 9674 C C . ALA C 1 386 ? -24.115 3.852 8.670 1.00 21.75 386 ALA C C 1
ATOM 9675 O O . ALA C 1 386 ? -23.553 3.738 9.769 1.00 20.95 386 ALA C O 1
ATOM 9677 N N . VAL C 1 387 ? -25.412 4.111 8.532 1.00 22.16 387 VAL C N 1
ATOM 9678 C CA . VAL C 1 387 ? -26.311 4.239 9.661 1.00 22.22 387 VAL C CA 1
ATOM 9679 C C . VAL C 1 387 ? -27.583 3.451 9.325 1.00 22.47 387 VAL C C 1
ATOM 9680 O O . VAL C 1 387 ? -28.181 3.650 8.271 1.00 22.68 387 VAL C O 1
ATOM 9684 N N . TYR C 1 388 ? -27.969 2.556 10.224 1.00 21.89 388 TYR C N 1
ATOM 9685 C CA . TYR C 1 388 ? -29.205 1.830 10.110 1.00 22.26 388 TYR C CA 1
ATOM 9686 C C . TYR C 1 388 ? -30.057 2.190 11.300 1.00 22.17 388 TYR C C 1
ATOM 9687 O O . TYR C 1 388 ? -29.545 2.352 12.414 1.00 21.52 388 TYR C O 1
ATOM 9696 N N . PRO C 1 389 ? -31.369 2.302 11.077 1.00 22.45 389 PRO C N 1
ATOM 9697 C CA . PRO C 1 389 ? -32.237 2.408 12.230 1.00 22.51 389 PRO C CA 1
ATOM 9698 C C . PRO C 1 389 ? -32.230 1.068 12.967 1.00 22.16 389 PRO C C 1
ATOM 9699 O O . PRO C 1 389 ? -31.909 0.026 12.368 1.00 22.60 389 PRO C O 1
ATOM 9703 N N . LEU C 1 390 ? -32.572 1.092 14.249 1.00 22.01 390 LEU C N 1
ATOM 9704 C CA . LEU C 1 390 ? -32.652 -0.135 15.029 1.00 21.63 390 LEU C CA 1
ATOM 9705 C C . LEU C 1 390 ? -33.490 -1.221 14.341 1.00 22.28 390 LEU C C 1
ATOM 9706 O O . LEU C 1 390 ? -33.125 -2.402 14.402 1.00 22.05 390 LEU C O 1
ATOM 9711 N N . ALA C 1 391 ? -34.588 -0.817 13.690 1.00 22.90 391 ALA C N 1
ATOM 9712 C CA . ALA C 1 391 ? -35.459 -1.712 12.939 1.00 23.57 391 ALA C CA 1
ATOM 9713 C C . ALA C 1 391 ? -34.685 -2.579 11.958 1.00 23.70 391 ALA C C 1
ATOM 9714 O O . ALA C 1 391 ? -35.085 -3.710 11.678 1.00 23.62 391 ALA C O 1
ATOM 9716 N N . GLU C 1 392 ? -33.584 -2.035 11.432 1.00 23.93 392 GLU C N 1
ATOM 9717 C CA . GLU C 1 392 ? -32.797 -2.717 10.413 1.00 24.09 392 GLU C CA 1
ATOM 9718 C C . GLU C 1 392 ? -31.446 -3.188 10.930 1.00 22.86 392 GLU C C 1
ATOM 9719 O O . GLU C 1 392 ? -30.547 -3.434 10.141 1.00 22.41 392 GLU C O 1
ATOM 9725 N N . ALA C 1 393 ? -31.300 -3.322 12.246 1.00 22.13 393 ALA C N 1
ATOM 9726 C CA . ALA C 1 393 ? -29.996 -3.683 12.819 1.00 21.14 393 ALA C CA 1
ATOM 9727 C C . ALA C 1 393 ? -29.564 -5.101 12.420 1.00 21.00 393 ALA C C 1
ATOM 9728 O O . ALA C 1 393 ? -28.357 -5.392 12.324 1.00 20.38 393 ALA C O 1
ATOM 9730 N N . ALA C 1 394 ? -30.533 -5.973 12.154 1.00 21.06 394 ALA C N 1
ATOM 9731 C CA . ALA C 1 394 ? -30.197 -7.309 11.666 1.00 21.62 394 ALA C CA 1
ATOM 9732 C C . ALA C 1 394 ? -29.533 -7.193 10.316 1.00 22.00 394 ALA C C 1
ATOM 9733 O O . ALA C 1 394 ? -28.560 -7.899 10.042 1.00 22.08 394 ALA C O 1
ATOM 9735 N N . GLU C 1 395 ? -30.034 -6.282 9.481 1.00 23.18 395 GLU C N 1
ATOM 9736 C CA . GLU C 1 395 ? -29.416 -6.023 8.182 1.00 24.06 395 GLU C CA 1
ATOM 9737 C C . GLU C 1 395 ? -28.017 -5.442 8.343 1.00 23.91 395 GLU C C 1
ATOM 9738 O O . GLU C 1 395 ? -27.065 -5.899 7.682 1.00 23.69 395 GLU C O 1
ATOM 9744 N N . ALA C 1 396 ? -27.901 -4.430 9.204 1.00 23.12 396 ALA C N 1
ATOM 9745 C CA . ALA C 1 396 ? -26.607 -3.843 9.528 1.00 22.91 396 ALA C CA 1
ATOM 9746 C C . ALA C 1 396 ? -25.625 -4.947 9.941 1.00 22.66 396 ALA C C 1
ATOM 9747 O O . ALA C 1 396 ? -24.488 -4.985 9.471 1.00 22.55 396 ALA C O 1
ATOM 9749 N N . CYS C 1 397 ? -26.082 -5.846 10.806 1.00 22.25 397 CYS C N 1
ATOM 9750 C CA . CYS C 1 397 ? -25.266 -6.973 11.267 1.00 22.30 397 CYS C CA 1
ATOM 9751 C C . 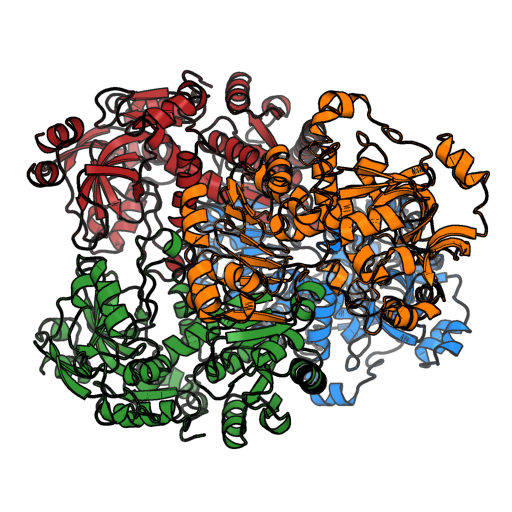CYS C 1 397 ? -24.848 -7.910 10.126 1.00 21.84 397 CYS C C 1
ATOM 9752 O O . CYS C 1 397 ? -23.692 -8.354 10.079 1.00 21.02 397 CYS C O 1
ATOM 9755 N N . ARG C 1 398 ? -25.784 -8.193 9.215 1.00 21.74 398 ARG C N 1
ATOM 9756 C CA . ARG C 1 398 ? -25.508 -9.013 8.032 1.00 21.79 398 ARG C CA 1
ATOM 9757 C C . ARG C 1 398 ? -24.474 -8.335 7.163 1.00 21.93 398 ARG C C 1
ATOM 9758 O O . ARG C 1 398 ? -23.587 -8.987 6.614 1.00 21.83 398 ARG C O 1
ATOM 9766 N N . VAL C 1 399 ? -24.580 -7.017 7.048 1.00 21.40 399 VAL C N 1
ATOM 9767 C CA . VAL C 1 399 ? -23.561 -6.257 6.317 1.00 21.05 399 VAL C CA 1
ATOM 9768 C C . VAL C 1 399 ? -22.151 -6.515 6.872 1.00 20.72 399 VAL C C 1
ATOM 9769 O O . VAL C 1 399 ? -21.198 -6.809 6.109 1.00 20.69 399 VAL C O 1
ATOM 9773 N N . VAL C 1 400 ? -22.016 -6.402 8.193 1.00 20.16 400 VAL C N 1
ATOM 9774 C CA . VAL C 1 400 ? -20.742 -6.667 8.836 1.00 19.51 400 VAL C CA 1
ATOM 9775 C C . VAL C 1 400 ? -20.408 -8.137 8.724 1.00 20.10 400 VAL C C 1
ATOM 9776 O O . VAL C 1 400 ? -19.290 -8.496 8.333 1.00 21.02 400 VAL C O 1
ATOM 9780 N N . GLN C 1 401 ? -21.380 -8.996 8.993 1.00 20.35 401 GLN C N 1
ATOM 9781 C CA . GLN C 1 401 ? -21.163 -10.427 8.835 1.00 21.03 401 GLN C CA 1
ATOM 9782 C C . GLN C 1 401 ? -20.555 -10.760 7.477 1.00 21.35 401 GLN C C 1
ATOM 9783 O O . GLN C 1 401 ? -19.669 -11.609 7.377 1.00 21.25 401 GLN C O 1
ATOM 9789 N N . THR C 1 402 ? -21.049 -10.093 6.438 1.00 22.60 402 THR C N 1
ATOM 9790 C CA . THR C 1 402 ? -20.649 -10.402 5.076 1.00 23.18 402 THR C CA 1
ATOM 9791 C C . THR C 1 402 ? -19.578 -9.454 4.541 1.00 23.12 402 THR C C 1
ATOM 9792 O O . THR C 1 402 ? -19.404 -9.356 3.323 1.00 24.53 402 THR C O 1
ATOM 9796 N N . SER C 1 403 ? -18.869 -8.775 5.458 1.00 21.94 403 SER C N 1
ATOM 9797 C CA . SER C 1 403 ? -17.772 -7.829 5.156 0.70 21.30 403 SER C CA 1
ATOM 9798 C C . SER C 1 403 ? -18.083 -6.898 4.013 1.00 22.04 403 SER C C 1
ATOM 9799 O O . SER C 1 403 ? -17.244 -6.662 3.138 1.00 21.93 403 SER C O 1
ATOM 9802 N N . ARG C 1 404 ? -19.300 -6.384 4.000 1.00 22.03 404 ARG C N 1
ATOM 9803 C CA . ARG C 1 404 ? -19.689 -5.455 2.975 0.70 22.72 404 ARG C CA 1
ATOM 9804 C C . ARG C 1 404 ? -19.384 -4.031 3.390 1.00 22.41 404 ARG C C 1
ATOM 9805 O O . ARG C 1 404 ? -19.445 -3.124 2.571 1.00 23.24 404 ARG C O 1
ATOM 9813 N N . GLN C 1 405 ? -19.014 -3.849 4.651 1.00 21.92 405 GLN C N 1
ATOM 9814 C CA . GLN C 1 405 ? -18.724 -2.532 5.227 1.00 21.70 405 GLN C CA 1
ATOM 9815 C C . GLN C 1 405 ? -17.239 -2.199 5.246 1.00 21.60 405 GLN C C 1
ATOM 9816 O O . GLN C 1 405 ? -16.394 -3.094 5.224 1.00 21.25 405 GLN C O 1
ATOM 9822 N N . VAL C 1 406 ? -16.951 -0.898 5.294 1.00 21.33 406 VAL C N 1
ATOM 9823 C CA . VAL C 1 406 ? -15.704 -0.365 5.813 1.00 20.81 406 VAL C CA 1
ATOM 9824 C C . VAL C 1 406 ? -16.048 0.497 7.025 1.00 20.33 406 VAL C C 1
ATOM 9825 O O . VAL C 1 406 ? -17.214 0.899 7.210 1.00 20.20 406 VAL C O 1
ATOM 9829 N N . GLY C 1 407 ? -15.046 0.780 7.852 1.00 19.56 407 GLY C N 1
ATOM 9830 C CA . GLY C 1 407 ? -15.276 1.502 9.095 1.00 18.60 407 GLY C CA 1
ATOM 9831 C C . GLY C 1 407 ? -16.360 0.872 9.955 1.00 18.24 407 GLY C C 1
ATOM 9832 O O . GLY C 1 407 ? -16.403 -0.354 10.144 1.00 17.98 407 GLY C O 1
ATOM 9833 N N . LYS C 1 408 ? -17.239 1.726 10.459 1.00 17.64 408 LYS C N 1
ATOM 9834 C CA . LYS C 1 408 ? -18.197 1.354 11.481 1.00 17.58 408 LYS C CA 1
ATOM 9835 C C . LYS C 1 408 ? -19.590 1.540 10.949 1.00 18.13 408 LYS C C 1
ATOM 9836 O O . LYS C 1 408 ? -19.917 2.592 10.392 1.00 18.68 408 LYS C O 1
ATOM 9842 N N . VAL C 1 409 ? -20.404 0.518 11.146 1.00 18.10 409 VAL C N 1
ATOM 9843 C CA . VAL C 1 409 ? -21.806 0.627 10.844 1.00 18.29 409 VAL C CA 1
ATOM 9844 C C . VAL C 1 409 ? -22.495 1.057 12.113 1.00 18.30 409 VAL C C 1
ATOM 9845 O O . VAL C 1 409 ? -22.500 0.340 13.106 1.00 17.73 409 VAL C O 1
ATOM 9849 N N . ALA C 1 410 ? -23.061 2.254 12.085 1.00 18.83 410 ALA C N 1
ATOM 9850 C CA . ALA C 1 410 ? -23.807 2.745 13.228 1.00 18.79 410 ALA C CA 1
ATOM 9851 C C . ALA C 1 410 ? -25.250 2.268 13.190 1.00 19.10 410 ALA C C 1
ATOM 9852 O O . ALA C 1 410 ? -25.840 2.031 12.134 1.00 19.52 410 ALA C O 1
ATOM 9854 N N . VAL C 1 411 ? -25.830 2.127 14.369 1.00 19.36 411 VAL C N 1
ATOM 9855 C CA . VAL C 1 411 ? -27.224 1.785 14.460 1.00 19.43 411 VAL C CA 1
ATOM 9856 C C . VAL C 1 411 ? -27.897 2.832 15.323 1.00 19.87 411 VAL C C 1
ATOM 9857 O O . VAL C 1 411 ? -27.527 3.015 16.467 1.00 19.27 411 VAL C O 1
ATOM 9861 N N . LEU C 1 412 ? -28.859 3.547 14.754 1.00 20.65 412 LEU C N 1
ATOM 9862 C CA . LEU C 1 412 ? -29.735 4.395 15.544 1.00 20.85 412 LEU C CA 1
ATOM 9863 C C . LEU C 1 412 ? -30.567 3.500 16.441 1.00 20.78 412 LEU C C 1
ATOM 9864 O O . LEU C 1 412 ? -31.074 2.475 16.007 1.00 20.90 412 LEU C O 1
ATOM 9869 N N . CYS C 1 413 ? -30.689 3.891 17.693 1.00 20.32 413 CYS C N 1
ATOM 9870 C CA . CYS C 1 413 ? -31.479 3.146 18.631 1.00 20.66 413 CYS C CA 1
ATOM 9871 C C . CYS C 1 413 ? -32.708 3.985 18.986 1.00 21.60 413 CYS C C 1
ATOM 9872 O O . CYS C 1 413 ? -33.687 3.985 18.250 1.00 21.53 413 CYS C O 1
ATOM 9875 N N . MET C 1 414 ? -32.633 4.742 20.066 1.00 22.17 414 MET C N 1
ATOM 9876 C CA . MET C 1 414 ? -33.713 5.648 20.393 1.00 23.50 414 MET C CA 1
ATOM 9877 C C . MET C 1 414 ? -33.717 6.908 19.520 1.00 23.77 414 MET C C 1
ATOM 9878 O O . MET C 1 414 ? -34.774 7.494 19.310 1.00 24.08 414 MET C O 1
ATOM 9883 N N . ALA C 1 415 ? -32.555 7.328 19.015 1.00 23.50 415 ALA C N 1
ATOM 9884 C CA . ALA C 1 415 ? -32.501 8.479 18.106 1.00 24.44 415 ALA C CA 1
ATOM 9885 C C . ALA C 1 415 ? -33.430 8.230 16.913 1.00 25.47 415 ALA C C 1
ATOM 9886 O O . ALA C 1 415 ? -33.267 7.224 16.205 1.00 24.97 415 ALA C O 1
ATOM 9888 N N . PRO C 1 416 ? -34.409 9.132 16.694 1.00 26.92 416 PRO C N 1
ATOM 9889 C CA . PRO C 1 416 ? -35.389 8.965 15.607 1.00 28.30 416 PRO C CA 1
ATOM 9890 C C . PRO C 1 416 ? -34.853 9.308 14.220 1.00 29.09 416 PRO C C 1
ATOM 9891 O O . PRO C 1 416 ? -35.471 8.958 13.209 1.00 30.31 416 PRO C O 1
ATOM 9895 N N . GLU C 1 417 ? -33.715 9.983 14.167 1.00 29.19 417 GLU C N 1
ATOM 9896 C CA . GLU C 1 417 ? -33.090 10.319 12.903 1.00 29.75 417 GLU C CA 1
ATOM 9897 C C . GLU C 1 417 ? -31.602 10.563 13.115 1.00 28.63 417 GLU C C 1
ATOM 9898 O O . GLU C 1 417 ? -31.153 10.772 14.240 1.00 28.96 417 GLU C O 1
ATOM 9904 N N . GLN C 1 418 ? -30.847 10.560 12.026 1.00 28.94 418 GLN C N 1
ATOM 9905 C CA . GLN C 1 418 ? -29.448 10.961 12.066 1.00 28.83 418 GLN C CA 1
ATOM 9906 C C . GLN C 1 418 ? -29.301 12.436 12.414 1.00 28.78 418 GLN C C 1
ATOM 9907 O O . GLN C 1 418 ? -30.240 13.228 12.266 1.00 29.29 418 GLN C O 1
ATOM 9913 N N . GLY C 1 419 ? -28.112 12.794 12.884 1.00 27.57 419 GLY C N 1
ATOM 9914 C CA . GLY C 1 419 ? -27.736 14.192 13.005 1.00 27.75 419 GLY C CA 1
ATOM 9915 C C . GLY C 1 419 ? -28.048 14.809 14.347 1.00 27.80 419 GLY C C 1
ATOM 9916 O O . GLY C 1 419 ? -27.769 15.988 14.569 1.00 28.62 419 GLY C O 1
ATOM 9917 N N . LEU C 1 420 ? -28.632 14.027 15.247 1.00 27.00 420 LEU C N 1
ATOM 9918 C CA . LEU C 1 420 ? -29.000 14.569 16.538 1.00 27.01 420 LEU C CA 1
ATOM 9919 C C . LEU C 1 420 ? -27.862 14.378 17.519 1.00 26.51 420 LEU C C 1
ATOM 9920 O O . LEU C 1 420 ? -26.928 13.606 17.271 1.00 25.11 420 LEU C O 1
ATOM 9925 N N . GLY C 1 421 ? -27.965 15.091 18.634 1.00 27.04 421 GLY C N 1
ATOM 9926 C CA . GLY C 1 421 ? -27.066 14.895 19.764 1.00 26.79 421 GLY C CA 1
ATOM 9927 C C . GLY C 1 421 ? -25.850 15.779 19.732 1.00 26.85 421 GLY C C 1
ATOM 9928 O O . GLY C 1 421 ? -24.996 15.682 20.611 1.00 26.58 421 GLY C O 1
ATOM 9929 N N . VAL C 1 422 ? -25.757 16.644 18.726 1.00 27.75 422 VAL C N 1
ATOM 9930 C CA . VAL C 1 422 ? -24.651 17.612 18.695 1.00 28.33 422 VAL C CA 1
ATOM 9931 C C . VAL C 1 422 ? -24.950 18.702 19.714 1.00 28.95 422 VAL C C 1
ATOM 9932 O O . VAL C 1 422 ? -25.950 19.418 19.599 1.00 29.52 422 VAL C O 1
ATOM 9936 N N . THR C 1 423 ? -24.090 18.809 20.720 1.00 28.82 423 THR C N 1
ATOM 9937 C CA . THR C 1 423 ? -24.238 19.846 21.729 1.00 29.99 423 THR C CA 1
ATOM 9938 C C . THR C 1 423 ? -23.085 20.846 21.708 1.00 30.34 423 THR C C 1
ATOM 9939 O O . THR C 1 423 ? -23.074 21.798 22.477 1.00 31.12 423 THR C O 1
ATOM 9943 N N . ASP C 1 424 ? -22.131 20.638 20.810 1.00 30.28 424 ASP C N 1
ATOM 9944 C CA . ASP C 1 424 ? -21.138 21.660 20.509 1.00 30.98 424 ASP C CA 1
ATOM 9945 C C . ASP C 1 424 ? -21.069 21.856 18.991 1.00 31.12 424 ASP C C 1
ATOM 9946 O O . ASP C 1 424 ? -20.102 21.430 18.341 1.00 30.37 424 ASP C O 1
ATOM 9951 N N . PRO C 1 425 ? -22.112 22.494 18.424 1.00 31.82 425 PRO C N 1
ATOM 9952 C CA . PRO C 1 425 ? -22.181 22.758 17.000 1.00 32.23 425 PRO C CA 1
ATOM 9953 C C . PRO C 1 425 ? -21.003 23.592 16.511 1.00 32.73 425 PRO C C 1
ATOM 9954 O O . PRO C 1 425 ? -20.561 23.400 15.377 1.00 32.56 425 PRO C O 1
ATOM 9958 N N . ASP C 1 426 ? -20.501 24.497 17.353 1.00 32.78 426 ASP C N 1
ATOM 9959 C CA . ASP C 1 426 ? -19.382 25.359 16.966 1.00 33.77 426 ASP C CA 1
ATOM 9960 C C . ASP C 1 426 ? -18.124 24.535 16.687 1.00 32.72 426 ASP C C 1
ATOM 9961 O O . ASP C 1 426 ? -17.502 24.689 15.638 1.00 33.33 426 ASP C O 1
ATOM 9966 N N . LEU C 1 427 ? -17.772 23.634 17.600 1.00 31.63 427 LEU C N 1
ATOM 9967 C CA . LEU C 1 427 ? -16.648 22.747 17.362 1.00 30.44 427 LEU C CA 1
ATOM 9968 C C . LEU C 1 427 ? -16.913 21.836 16.163 1.00 30.52 427 LEU C C 1
ATOM 9969 O O . LEU C 1 427 ? -16.037 21.666 15.309 1.00 30.51 427 LEU C O 1
ATOM 9974 N N . ARG C 1 428 ? -18.113 21.256 16.093 1.00 30.08 428 ARG C N 1
ATOM 9975 C CA . ARG C 1 428 ? -18.474 20.417 14.954 1.00 30.51 428 ARG C CA 1
ATOM 9976 C C . ARG C 1 428 ? -18.230 21.167 13.655 1.00 31.48 428 ARG C C 1
ATOM 9977 O O . ARG C 1 428 ? -17.520 20.669 12.778 1.00 31.87 428 ARG C O 1
ATOM 9985 N N . ALA C 1 429 ? -18.796 22.371 13.554 1.00 32.06 429 ALA C N 1
ATOM 9986 C CA . ALA C 1 429 ? -18.616 23.229 12.382 1.00 33.30 429 ALA C CA 1
ATOM 9987 C C . ALA C 1 429 ? -17.142 23.517 12.102 1.00 33.52 429 ALA C C 1
ATOM 9988 O O . ALA C 1 429 ? -16.708 23.500 10.946 1.00 33.79 429 ALA C O 1
ATOM 9990 N N . ARG C 1 430 ? -16.393 23.801 13.165 1.00 33.75 430 ARG C N 1
ATOM 9991 C CA . ARG C 1 430 ? -14.951 24.036 13.087 1.00 34.44 430 ARG C CA 1
ATOM 9992 C C . ARG C 1 430 ? -14.207 22.826 12.507 1.00 33.47 430 ARG C C 1
ATOM 9993 O O . ARG C 1 430 ? -13.371 22.973 11.621 1.00 33.83 430 ARG C O 1
ATOM 10001 N N . LEU C 1 431 ? -14.529 21.632 13.002 1.00 32.28 431 LEU C N 1
ATOM 10002 C CA . LEU C 1 431 ? -13.853 20.414 12.564 1.00 31.66 431 LEU C CA 1
ATOM 10003 C C . LEU C 1 431 ? -14.335 20.054 11.169 1.00 32.22 431 LEU C C 1
ATOM 10004 O O . LEU C 1 431 ? -13.529 19.763 10.289 1.00 32.58 431 LEU C O 1
ATOM 10009 N N . GLY C 1 432 ? -15.650 20.097 10.967 1.00 32.63 432 GLY C N 1
ATOM 10010 C CA . GLY C 1 432 ? -16.222 19.871 9.653 1.00 33.09 432 GLY C CA 1
ATOM 10011 C C . GLY C 1 432 ? -16.937 18.542 9.599 1.00 32.99 432 GLY C C 1
ATOM 10012 O O . GLY C 1 432 ? -16.370 17.488 9.903 1.00 31.73 432 GLY C O 1
ATOM 10013 N N . GLU C 1 433 ? -18.195 18.599 9.203 1.00 33.27 433 GLU C N 1
ATOM 10014 C CA . GLU C 1 433 ? -19.021 17.418 9.093 1.00 33.90 433 GLU C CA 1
ATOM 10015 C C . GLU C 1 433 ? -18.366 16.282 8.291 1.00 33.11 433 GLU C C 1
ATOM 10016 O O . GLU C 1 433 ? -18.399 15.118 8.693 1.00 32.54 433 GLU C O 1
ATOM 10022 N N . ASP C 1 434 ? -17.775 16.639 7.157 1.00 34.09 434 ASP C N 1
ATOM 10023 C CA . ASP C 1 434 ? -17.091 15.688 6.282 1.00 34.12 434 ASP C CA 1
ATOM 10024 C C . ASP C 1 434 ? -15.777 15.214 6.909 1.00 32.71 434 ASP C C 1
ATOM 10025 O O . ASP C 1 434 ? -15.414 14.034 6.798 1.00 32.12 434 ASP C O 1
ATOM 10030 N N . ARG C 1 435 ? -15.078 16.141 7.556 1.00 31.52 435 ARG C N 1
ATOM 10031 C CA . ARG C 1 435 ? -13.898 15.814 8.332 1.00 30.41 435 ARG C CA 1
ATOM 10032 C C . ARG C 1 435 ? -14.265 14.701 9.299 1.00 28.34 435 ARG C C 1
ATOM 10033 O O . ARG C 1 435 ? -13.525 13.734 9.443 1.00 27.89 435 ARG C O 1
ATOM 10041 N N . LEU C 1 436 ? -15.427 14.839 9.938 1.00 27.41 436 LEU C N 1
ATOM 10042 C CA . LEU C 1 436 ? -15.858 13.904 10.966 1.00 25.08 436 LEU C CA 1
ATOM 10043 C C . LEU C 1 436 ? -16.411 12.616 10.389 1.00 24.52 436 LEU C C 1
ATOM 10044 O O . LEU C 1 436 ? -16.552 11.621 11.105 1.00 23.38 436 LEU C O 1
ATOM 10049 N N . ASN C 1 437 ? -16.698 12.609 9.093 1.00 24.17 437 ASN C N 1
ATOM 10050 C CA . ASN C 1 437 ? -17.240 11.409 8.475 1.00 24.01 437 ASN C CA 1
ATOM 10051 C C . ASN C 1 437 ? -16.524 11.025 7.201 1.00 24.11 437 ASN C C 1
ATOM 10052 O O . ASN C 1 437 ? -17.155 11.000 6.150 1.00 24.82 437 ASN C O 1
ATOM 10057 N N . PRO C 1 438 ? -15.209 10.709 7.293 1.00 23.56 438 PRO C N 1
ATOM 10058 C CA . PRO C 1 438 ? -14.404 10.427 6.113 1.00 23.74 438 PRO C CA 1
ATOM 10059 C C . PRO C 1 438 ? -14.890 9.195 5.374 1.00 23.74 438 PRO C C 1
ATOM 10060 O O . PRO C 1 438 ? -14.613 9.064 4.186 1.00 24.23 438 PRO C O 1
ATOM 10064 N N . LEU C 1 439 ? -15.602 8.306 6.073 1.00 23.06 439 LEU C N 1
ATOM 10065 C CA . LEU C 1 439 ? -16.063 7.054 5.475 1.00 23.11 439 LEU C CA 1
ATOM 10066 C C . LEU C 1 439 ? -17.533 7.085 5.051 1.00 23.64 439 LEU C C 1
ATOM 10067 O O . LEU C 1 439 ? -18.060 6.073 4.589 1.00 23.46 439 LEU C O 1
ATOM 10072 N N . ARG C 1 440 ? -18.187 8.231 5.208 1.00 24.22 440 ARG C N 1
ATOM 10073 C CA . ARG C 1 440 ? -19.620 8.342 4.888 1.00 25.40 440 ARG C CA 1
ATOM 10074 C C . ARG C 1 440 ? -19.934 7.731 3.522 1.00 25.89 440 ARG C C 1
ATOM 10075 O O . ARG C 1 440 ? -19.327 8.112 2.527 1.00 26.38 440 ARG C O 1
ATOM 10083 N N . GLY C 1 441 ? -20.850 6.761 3.502 1.00 25.85 441 GLY C N 1
ATOM 10084 C CA . GLY C 1 441 ? -21.350 6.188 2.248 1.00 26.66 441 GLY C CA 1
ATOM 10085 C C . GLY C 1 441 ? -20.449 5.165 1.578 1.00 27.30 441 GLY C C 1
ATOM 10086 O O . GLY C 1 441 ? -20.839 4.558 0.582 1.00 28.08 441 GLY C O 1
ATOM 10087 N N . LEU C 1 442 ? -19.252 4.949 2.124 1.00 26.41 442 LEU C N 1
ATOM 10088 C CA . LEU C 1 442 ? -18.338 3.994 1.519 1.00 26.62 442 LEU C CA 1
ATOM 10089 C C . LEU C 1 442 ? -18.733 2.570 1.896 1.00 25.82 442 LEU C C 1
ATOM 10090 O O . LEU C 1 442 ? -19.339 2.355 2.931 1.00 25.61 442 LEU C O 1
ATOM 10095 N N . THR C 1 443 ? -18.416 1.605 1.044 1.00 26.36 443 THR C N 1
ATOM 10096 C CA . THR C 1 443 ? -18.653 0.205 1.362 1.00 27.11 443 THR C CA 1
ATOM 10097 C C . THR C 1 443 ? -17.459 -0.629 0.954 1.00 27.30 443 THR C C 1
ATOM 10098 O O . THR C 1 443 ? -16.480 -0.115 0.415 1.00 27.62 443 THR C O 1
ATOM 10102 N N . ALA C 1 444 ? -17.543 -1.923 1.227 1.00 27.69 444 ALA C N 1
ATOM 10103 C CA . ALA C 1 444 ? -16.555 -2.864 0.733 1.00 27.94 444 ALA C CA 1
ATOM 10104 C C . ALA C 1 444 ? -17.097 -3.543 -0.523 1.00 28.49 444 ALA C C 1
ATOM 10105 O O . ALA C 1 444 ? -18.292 -3.405 -0.849 1.00 28.74 444 ALA C O 1
ATOM 10107 N N . SER D 1 1 ? -21.274 -5.584 72.238 1.00 37.51 1 SER D N 1
ATOM 10108 C CA . SER D 1 1 ? -22.576 -5.746 71.534 1.00 37.90 1 SER D CA 1
ATOM 10109 C C . SER D 1 1 ? -22.724 -7.186 71.053 1.00 37.80 1 SER D C 1
ATOM 10110 O O . SER D 1 1 ? -21.762 -7.955 71.093 1.00 37.00 1 SER D O 1
ATOM 10113 N N . SER D 1 2 ? -23.927 -7.557 70.618 1.00 38.32 2 SER D N 1
ATOM 10114 C CA . SER D 1 2 ? -24.159 -8.898 70.079 1.00 38.70 2 SER D CA 1
ATOM 10115 C C . SER D 1 2 ? -23.316 -9.126 68.813 1.00 37.25 2 SER D C 1
ATOM 10116 O O . SER D 1 2 ? -22.804 -10.225 68.584 1.00 37.30 2 SER D O 1
ATOM 10119 N N . LEU D 1 3 ? -23.163 -8.080 68.012 1.00 36.03 3 LEU D N 1
ATOM 10120 C CA . LEU D 1 3 ? -22.300 -8.145 66.836 1.00 34.85 3 LEU D CA 1
ATOM 10121 C C . LEU D 1 3 ? -20.845 -8.470 67.195 1.00 34.71 3 LEU D C 1
ATOM 10122 O O . LEU D 1 3 ? -20.288 -9.464 66.718 1.00 34.44 3 LEU D O 1
ATOM 10127 N N . SER D 1 4 ? -20.238 -7.647 68.045 1.00 35.18 4 SER D N 1
ATOM 10128 C CA . SER D 1 4 ? -18.848 -7.876 68.435 1.00 35.16 4 SER D CA 1
ATOM 10129 C C . SER D 1 4 ? -18.683 -9.263 69.070 1.00 36.10 4 SER D C 1
ATOM 10130 O O . SER D 1 4 ? -17.767 -10.007 68.690 1.00 35.99 4 SER D O 1
ATOM 10133 N N . ARG D 1 5 ? -19.579 -9.618 69.998 1.00 37.07 5 ARG D N 1
ATOM 10134 C CA . ARG D 1 5 ? -19.664 -10.991 70.504 1.00 38.15 5 ARG D CA 1
ATOM 10135 C C . ARG D 1 5 ? -19.703 -12.021 69.379 1.00 37.62 5 ARG D C 1
ATOM 10136 O O . ARG D 1 5 ? -18.870 -12.917 69.339 1.00 37.96 5 ARG D O 1
ATOM 10144 N N . ALA D 1 6 ? -20.659 -11.892 68.459 1.00 37.29 6 ALA D N 1
ATOM 10145 C CA . ALA D 1 6 ? -20.760 -12.829 67.331 1.00 36.84 6 ALA D CA 1
ATOM 10146 C C . ALA D 1 6 ? -19.443 -12.910 66.551 1.00 35.20 6 ALA D C 1
ATOM 10147 O O . ALA D 1 6 ? -19.039 -13.977 66.088 1.00 35.15 6 ALA D O 1
ATOM 10149 N N . VAL D 1 7 ? -18.764 -11.784 66.430 1.00 33.85 7 VAL D N 1
ATOM 10150 C CA . VAL D 1 7 ? -17.477 -11.761 65.724 1.00 33.20 7 VAL D CA 1
ATOM 10151 C C . VAL D 1 7 ? -16.332 -12.436 66.499 1.00 33.79 7 VAL D C 1
ATOM 10152 O O . VAL D 1 7 ? -15.635 -13.291 65.944 1.00 33.92 7 VAL D O 1
ATOM 10156 N N . LEU D 1 8 ? -16.153 -12.058 67.767 1.00 34.84 8 LEU D N 1
ATOM 10157 C CA . LEU D 1 8 ? -15.122 -12.657 68.628 1.00 35.82 8 LEU D CA 1
ATOM 10158 C C . LEU D 1 8 ? -15.354 -14.138 68.882 1.00 37.43 8 LEU D C 1
ATOM 10159 O O . LEU D 1 8 ? -14.404 -14.885 69.089 1.00 38.10 8 LEU D O 1
ATOM 10164 N N . ASP D 1 9 ? -16.620 -14.553 68.845 1.00 38.97 9 ASP D N 1
ATOM 10165 C CA . ASP D 1 9 ? -16.994 -15.960 69.004 1.00 40.64 9 ASP D CA 1
ATOM 10166 C C . ASP D 1 9 ? -16.816 -16.801 67.732 1.00 40.49 9 ASP D C 1
ATOM 10167 O O . ASP D 1 9 ? -16.972 -18.023 67.772 1.00 41.42 9 ASP D O 1
ATOM 10172 N N . GLY D 1 10 ? -16.483 -16.147 66.619 1.00 39.14 10 GLY D N 1
ATOM 10173 C CA . GLY D 1 10 ? -16.355 -16.819 65.320 1.00 38.93 10 GLY D CA 1
ATOM 10174 C C . GLY D 1 10 ? -17.681 -17.377 64.817 1.00 39.56 10 GLY D C 1
ATOM 10175 O O . GLY D 1 10 ? -17.726 -18.455 64.217 1.00 39.95 10 GLY D O 1
ATOM 10176 N N . ALA D 1 11 ? -18.760 -16.634 65.054 1.00 39.30 11 ALA D N 1
ATOM 10177 C CA . ALA D 1 11 ? -20.100 -17.065 64.663 1.00 40.31 11 ALA D CA 1
ATOM 10178 C C . ALA D 1 11 ? -20.229 -17.223 63.146 1.00 40.01 11 ALA D C 1
ATOM 10179 O O . ALA D 1 11 ? -19.422 -16.677 62.384 1.00 39.11 11 ALA D O 1
ATOM 10181 N N . SER D 1 12 ? -21.234 -17.978 62.714 1.00 40.51 12 SER D N 1
ATOM 10182 C CA . SER D 1 12 ? -21.504 -18.172 61.284 1.00 40.18 12 SER D CA 1
ATOM 10183 C C . SER D 1 12 ? -21.869 -16.851 60.617 1.00 38.82 12 SER D C 1
ATOM 10184 O O . SER D 1 12 ? -22.301 -15.906 61.285 1.00 38.16 12 SER D O 1
ATOM 10187 N N . ALA D 1 13 ? -21.698 -16.793 59.300 1.00 38.29 13 ALA D N 1
ATOM 10188 C CA . ALA D 1 13 ? -22.071 -15.610 58.527 1.00 37.33 13 ALA D CA 1
ATOM 10189 C C . ALA D 1 13 ? -23.496 -15.157 58.857 1.00 37.36 13 ALA D C 1
ATOM 10190 O O . ALA D 1 13 ? -23.740 -13.971 59.132 1.00 36.46 13 ALA D O 1
ATOM 10192 N N . ALA D 1 14 ? -24.424 -16.112 58.849 1.00 38.21 14 ALA D N 1
ATOM 10193 C CA . ALA D 1 14 ? -25.822 -15.843 59.173 1.00 38.72 14 ALA D CA 1
ATOM 10194 C C . ALA D 1 14 ? -25.993 -15.241 60.574 1.00 38.64 14 ALA D C 1
ATOM 10195 O O . ALA D 1 14 ? -26.781 -14.305 60.750 1.00 38.10 14 ALA D O 1
ATOM 10197 N N . GLU D 1 15 ? -25.249 -15.769 61.551 1.00 39.07 15 GLU D N 1
ATOM 10198 C CA . GLU D 1 15 ? -25.254 -15.241 62.922 1.00 39.65 15 GLU D CA 1
ATOM 10199 C C . GLU D 1 15 ? -24.753 -13.799 62.975 1.00 38.46 15 GLU D C 1
ATOM 10200 O O . GLU D 1 15 ? -25.336 -12.954 63.662 1.00 38.06 15 GLU D O 1
ATOM 10206 N N . ILE D 1 16 ? -23.666 -13.532 62.248 1.00 37.31 16 ILE D N 1
ATOM 10207 C CA . ILE D 1 16 ? -23.087 -12.198 62.180 1.00 36.07 16 ILE D CA 1
ATOM 10208 C C . ILE D 1 16 ? -24.088 -11.240 61.549 1.00 36.67 16 ILE D C 1
ATOM 10209 O O . ILE D 1 16 ? -24.262 -10.121 62.035 1.00 36.16 16 ILE D O 1
ATOM 10214 N N . GLU D 1 17 ? -24.772 -11.710 60.506 1.00 37.38 17 GLU D N 1
ATOM 10215 C CA . GLU D 1 17 ? -25.842 -10.946 59.865 1.00 38.59 17 GLU D CA 1
ATOM 10216 C C . GLU D 1 17 ? -27.036 -10.652 60.771 1.00 39.30 17 GLU D C 1
ATOM 10217 O O . GLU D 1 17 ? -27.599 -9.561 60.711 1.00 39.63 17 GLU D O 1
ATOM 10223 N N . ALA D 1 18 ? -27.425 -11.625 61.593 1.00 40.30 18 ALA D N 1
ATOM 10224 C CA . ALA D 1 18 ? -28.583 -11.469 62.483 1.00 41.21 18 ALA D CA 1
ATOM 10225 C C . ALA D 1 18 ? -28.305 -10.532 63.661 1.00 41.01 18 ALA D C 1
ATOM 10226 O O . ALA D 1 18 ? -29.237 -9.944 64.226 1.00 41.67 18 ALA D O 1
ATOM 10228 N N . ALA D 1 19 ? -27.033 -10.402 64.035 1.00 39.66 19 ALA D N 1
ATOM 10229 C CA . ALA D 1 19 ? -26.648 -9.486 65.094 1.00 39.49 19 ALA D CA 1
ATOM 10230 C C . ALA D 1 19 ? -26.673 -8.042 64.580 1.00 38.67 19 ALA D C 1
ATOM 10231 O O . ALA D 1 19 ? -25.978 -7.716 63.617 1.00 38.45 19 ALA D O 1
ATOM 10233 N N . PRO D 1 20 ? -27.473 -7.170 65.223 1.00 38.93 20 PRO D N 1
ATOM 10234 C CA . PRO D 1 20 ? -27.609 -5.792 64.755 1.00 38.13 20 PRO D CA 1
ATOM 10235 C C . PRO D 1 20 ? -26.304 -4.992 64.793 1.00 36.74 20 PRO D C 1
ATOM 10236 O O . PRO D 1 20 ? -25.397 -5.297 65.577 1.00 36.23 20 PRO D O 1
ATOM 10240 N N . VAL D 1 21 ? -26.219 -3.988 63.928 1.00 35.50 21 VAL D N 1
ATOM 10241 C CA . VAL D 1 21 ? -25.083 -3.083 63.910 1.00 34.06 21 VAL D CA 1
ATOM 10242 C C . VAL D 1 21 ? -25.330 -2.000 64.962 1.00 34.36 21 VAL D C 1
ATOM 10243 O O . VAL D 1 21 ? -26.370 -1.349 64.929 1.00 34.70 21 VAL D O 1
ATOM 10247 N N . PRO D 1 22 ? -24.378 -1.799 65.894 1.00 33.92 22 PRO D N 1
ATOM 10248 C CA . PRO D 1 22 ? -24.596 -0.764 66.906 1.00 34.52 22 PRO D CA 1
ATOM 10249 C C . PRO D 1 22 ? -24.776 0.610 66.254 1.00 34.26 22 PRO D C 1
ATOM 10250 O O . PRO D 1 22 ? -24.269 0.838 65.142 1.00 33.26 22 PRO D O 1
ATOM 10254 N N . ASP D 1 23 ? -25.486 1.507 66.932 1.00 34.56 23 ASP D N 1
ATOM 10255 C CA . ASP D 1 23 ? -25.688 2.869 66.443 1.00 34.92 23 ASP D CA 1
ATOM 10256 C C . ASP D 1 23 ? -24.412 3.674 66.608 1.00 33.62 23 ASP D C 1
ATOM 10257 O O . ASP D 1 23 ? -24.217 4.698 65.951 1.00 33.22 23 ASP D O 1
ATOM 10262 N N . THR D 1 24 ? -23.553 3.212 67.509 1.00 33.08 24 THR D N 1
ATOM 10263 C CA . THR D 1 24 ? -22.267 3.853 67.743 1.00 32.18 24 THR D CA 1
ATOM 10264 C C . THR D 1 24 ? -21.187 2.793 67.933 1.00 31.22 24 THR D C 1
ATOM 10265 O O . THR D 1 24 ? -21.491 1.620 68.178 1.00 31.57 24 THR D O 1
ATOM 10269 N N . TYR D 1 25 ? -19.925 3.197 67.829 1.00 30.07 25 TYR D N 1
ATOM 10270 C CA . TYR D 1 25 ? -18.830 2.271 68.093 1.00 28.64 25 TYR D CA 1
ATOM 10271 C C . TYR D 1 25 ? -17.619 2.965 68.706 1.00 28.43 25 TYR D C 1
ATOM 10272 O O . TYR D 1 25 ? -17.459 4.191 68.580 1.00 28.50 25 TYR D O 1
ATOM 10281 N N . LEU D 1 26 ? -16.778 2.168 69.362 1.00 27.83 26 LEU D N 1
ATOM 10282 C CA . LEU D 1 26 ? -15.527 2.650 69.945 1.00 27.58 26 LEU D CA 1
ATOM 10283 C C . LEU D 1 26 ? -14.489 3.058 68.888 1.00 26.34 26 LEU D C 1
ATOM 10284 O O . LEU D 1 26 ? -14.038 2.231 68.091 1.00 25.89 26 LEU D O 1
ATOM 10289 N N . ALA D 1 27 ? -14.105 4.334 68.909 1.00 26.24 27 ALA D N 1
ATOM 10290 C CA . ALA D 1 27 ? -13.184 4.880 67.916 1.00 24.91 27 ALA D CA 1
ATOM 10291 C C . ALA D 1 27 ? -12.150 5.812 68.506 1.00 24.64 27 ALA D C 1
ATOM 10292 O O . ALA D 1 27 ? -12.476 6.747 69.260 1.00 24.74 27 ALA D O 1
ATOM 10294 N N . LEU D 1 28 ? -10.903 5.566 68.127 1.00 23.16 28 LEU D N 1
ATOM 10295 C CA . LEU D 1 28 ? -9.856 6.552 68.301 1.00 23.09 28 LEU D CA 1
ATOM 10296 C C . LEU D 1 28 ? -10.073 7.614 67.232 1.00 23.36 28 LEU D C 1
ATOM 10297 O O . LEU D 1 28 ? -10.069 7.329 66.022 1.00 23.42 28 LEU D O 1
ATOM 10302 N N . HIS D 1 29 ? -10.298 8.838 67.685 1.00 24.41 29 HIS D N 1
ATOM 10303 C CA . HIS D 1 29 ? -10.729 9.895 66.793 1.00 25.07 29 HIS D CA 1
ATOM 10304 C C . HIS D 1 29 ? -10.211 11.253 67.219 1.00 26.10 29 HIS D C 1
ATOM 10305 O O . HIS D 1 29 ? -9.738 11.438 68.352 1.00 26.10 29 HIS D O 1
ATOM 10312 N N . LEU D 1 30 ? -10.292 12.190 66.288 1.00 26.52 30 LEU D N 1
ATOM 10313 C CA . LEU D 1 30 ? -9.997 13.578 66.532 1.00 27.88 30 LEU D CA 1
ATOM 10314 C C . LEU D 1 30 ? -11.292 14.347 66.506 1.00 29.37 30 LEU D C 1
ATOM 10315 O O . LEU D 1 30 ? -12.273 13.893 65.923 1.00 29.17 30 LEU D O 1
ATOM 10320 N N . ARG D 1 31 ? -11.289 15.512 67.140 1.00 31.01 31 ARG D N 1
ATOM 10321 C CA . ARG D 1 31 ? -12.452 16.370 67.170 1.00 33.63 31 ARG D CA 1
ATOM 10322 C C . ARG D 1 31 ? -12.149 17.648 66.394 1.00 34.34 31 ARG D C 1
ATOM 10323 O O . ARG D 1 31 ? -11.106 18.270 66.604 1.00 33.94 31 ARG D O 1
ATOM 10331 N N . ALA D 1 32 ? -13.057 18.023 65.490 1.00 35.32 32 ALA D N 1
ATOM 10332 C CA . ALA D 1 32 ? -12.879 19.191 64.619 1.00 37.05 32 ALA D CA 1
ATOM 10333 C C . ALA D 1 32 ? -12.541 20.473 65.386 1.00 39.20 32 ALA D C 1
ATOM 10334 O O . ALA D 1 32 ? -11.749 21.287 64.910 1.00 39.40 32 ALA D O 1
ATOM 10336 N N . GLU D 1 33 ? -13.126 20.625 66.574 1.00 40.81 33 GLU D N 1
ATOM 10337 C CA . GLU D 1 33 ? -12.934 21.816 67.414 1.00 43.61 33 GLU D CA 1
ATOM 10338 C C . GLU D 1 33 ? -11.494 21.971 67.916 1.00 43.32 33 GLU D C 1
ATOM 10339 O O . GLU D 1 33 ? -11.048 23.083 68.239 1.00 44.33 33 GLU D O 1
ATOM 10345 N N . ASP D 1 34 ? -10.778 20.853 67.969 1.00 42.23 34 ASP D N 1
ATOM 10346 C CA . ASP D 1 34 ? -9.411 20.831 68.475 1.00 41.90 34 ASP D CA 1
ATOM 10347 C C . ASP D 1 34 ? -8.379 21.209 67.430 1.00 41.74 34 ASP D C 1
ATOM 10348 O O . ASP D 1 34 ? -7.213 21.386 67.762 1.00 41.85 34 ASP D O 1
ATOM 10353 N N . ALA D 1 35 ? -8.792 21.315 66.171 1.00 42.02 35 ALA D N 1
ATOM 10354 C CA . ALA D 1 35 ? -7.846 21.545 65.073 1.00 42.07 35 ALA D CA 1
ATOM 10355 C C . ALA D 1 35 ? -6.813 22.643 65.379 1.00 42.81 35 ALA D C 1
ATOM 10356 O O . ALA D 1 35 ? -5.684 22.592 64.886 1.00 42.32 35 ALA D O 1
ATOM 10358 N N . ASP D 1 36 ? -7.222 23.612 66.202 1.00 44.25 36 ASP D N 1
ATOM 10359 C CA . ASP D 1 36 ? -6.429 24.786 66.555 1.00 45.29 36 ASP D CA 1
ATOM 10360 C C . ASP D 1 36 ? -5.618 24.623 67.844 1.00 44.67 36 ASP D C 1
ATOM 10361 O O . ASP D 1 36 ? -4.805 25.490 68.176 1.00 45.13 36 ASP D O 1
ATOM 10366 N N . MET D 1 37 ? -5.837 23.508 68.546 1.00 43.19 37 MET D N 1
ATOM 10367 C CA . MET D 1 37 ? -5.352 23.305 69.919 1.00 42.71 37 MET D CA 1
ATOM 10368 C C . MET D 1 37 ? -3.830 23.315 70.089 1.00 41.62 37 MET D C 1
ATOM 10369 O O . MET D 1 37 ? -3.334 23.424 71.219 1.00 42.01 37 MET D O 1
ATOM 10374 N N . PHE D 1 38 ? -3.100 23.201 68.978 1.00 40.26 38 PHE D N 1
ATOM 10375 C CA . PHE D 1 38 ? -1.633 23.266 69.005 1.00 39.34 38 PHE D CA 1
ATOM 10376 C C . PHE D 1 38 ? -1.064 24.535 68.348 1.00 40.44 38 PHE D C 1
ATOM 10377 O O . PHE D 1 38 ? 0.111 24.570 67.967 1.00 40.27 38 PHE D O 1
ATOM 10385 N N . LYS D 1 39 ? -1.885 25.573 68.212 1.00 41.63 39 LYS D N 1
ATOM 10386 C CA . LYS D 1 39 ? -1.373 26.878 67.799 1.00 42.79 39 LYS D CA 1
ATOM 10387 C C . LYS D 1 39 ? -0.333 27.346 68.813 1.00 42.78 39 LYS D C 1
ATOM 10388 O O . LYS D 1 39 ? -0.627 27.464 70.002 1.00 43.17 39 LYS D O 1
ATOM 10394 N N . GLY D 1 40 ? 0.886 27.578 68.341 1.00 42.15 40 GLY D N 1
ATOM 10395 C CA . GLY D 1 40 ? 1.972 28.046 69.215 1.00 42.05 40 GLY D CA 1
ATOM 10396 C C . GLY D 1 40 ? 2.567 26.994 70.144 1.00 40.53 40 GLY D C 1
ATOM 10397 O O . GLY D 1 40 ? 3.452 27.301 70.951 1.00 40.89 40 GLY D O 1
ATOM 10398 N N . VAL D 1 41 ? 2.083 25.757 70.035 1.00 38.54 41 VAL D N 1
ATOM 10399 C CA . VAL D 1 41 ? 2.619 24.643 70.805 1.00 36.69 41 VAL D CA 1
ATOM 10400 C C . VAL D 1 41 ? 3.691 23.957 69.964 1.00 35.02 41 VAL D C 1
ATOM 10401 O O . VAL D 1 41 ? 3.422 23.515 68.848 1.00 33.83 41 VAL D O 1
ATOM 10405 N N . ALA D 1 42 ? 4.907 23.891 70.496 1.00 34.22 42 ALA D N 1
ATOM 10406 C CA . ALA D 1 42 ? 6.028 23.314 69.770 1.00 32.83 42 ALA D CA 1
ATOM 10407 C C . ALA D 1 42 ? 5.931 21.789 69.717 1.00 31.27 42 ALA D C 1
ATOM 10408 O O . ALA D 1 42 ? 6.105 21.191 68.660 1.00 30.41 42 ALA D O 1
ATOM 10410 N N . ASP D 1 43 ? 5.662 21.172 70.866 1.00 30.50 43 ASP D N 1
ATOM 10411 C CA . ASP D 1 43 ? 5.489 19.733 70.938 1.00 28.63 43 ASP D CA 1
ATOM 10412 C C . ASP D 1 43 ? 4.004 19.390 70.906 1.00 28.66 43 ASP D C 1
ATOM 10413 O O . ASP D 1 43 ? 3.327 19.406 71.933 1.00 28.52 43 ASP D O 1
ATOM 10418 N N . LYS D 1 44 ? 3.521 19.053 69.715 1.00 27.97 44 LYS D N 1
ATOM 10419 C CA . LYS D 1 44 ? 2.118 18.810 69.489 1.00 28.54 44 LYS D CA 1
ATOM 10420 C C . LYS D 1 44 ? 1.782 17.377 69.889 1.00 27.77 44 LYS D C 1
ATOM 10421 O O . LYS D 1 44 ? 1.601 16.507 69.040 1.00 27.26 44 LYS D O 1
ATOM 10427 N N . ASP D 1 45 ? 1.698 17.169 71.200 1.00 27.72 45 ASP D N 1
ATOM 10428 C CA . ASP D 1 45 ? 1.549 15.853 71.832 1.00 26.83 45 ASP D CA 1
ATOM 10429 C C . ASP D 1 45 ? 0.225 15.209 71.422 1.00 26.03 45 ASP D C 1
ATOM 10430 O O . ASP D 1 45 ? -0.845 15.715 71.761 1.00 26.57 45 ASP D O 1
ATOM 10435 N N . VAL D 1 46 ? 0.313 14.085 70.717 1.00 24.63 46 VAL D N 1
ATOM 10436 C CA . VAL D 1 46 ? -0.872 13.456 70.121 1.00 23.88 46 VAL D CA 1
ATOM 10437 C C . VAL D 1 46 ? -1.817 12.886 71.175 1.00 23.88 46 VAL D C 1
ATOM 10438 O O . VAL D 1 46 ? -2.992 12.646 70.902 1.00 23.55 46 VAL D O 1
ATOM 10442 N N . ARG D 1 47 ? -1.293 12.675 72.379 1.00 24.61 47 ARG D N 1
ATOM 10443 C CA . ARG D 1 47 ? -2.110 12.206 73.488 1.00 25.40 47 ARG D CA 1
ATOM 10444 C C . ARG D 1 47 ? -3.140 13.235 73.940 1.00 27.01 47 ARG D C 1
ATOM 10445 O O . ARG D 1 47 ? -4.142 12.873 74.542 1.00 27.80 47 ARG D O 1
ATOM 10453 N N . LYS D 1 48 ? -2.896 14.506 73.632 1.00 27.73 48 LYS D N 1
ATOM 10454 C CA . LYS D 1 48 ? -3.821 15.585 73.965 1.00 29.67 48 LYS D CA 1
ATOM 10455 C C . LYS D 1 48 ? -4.939 15.742 72.937 1.00 30.35 48 LYS D C 1
ATOM 10456 O O . LYS D 1 48 ? -6.015 16.241 73.250 1.00 32.03 48 LYS D O 1
ATOM 10462 N N . SER D 1 49 ? -4.679 15.335 71.702 1.00 29.55 49 SER D N 1
ATOM 10463 C CA . SER D 1 49 ? -5.642 15.549 70.638 1.00 30.19 49 SER D CA 1
ATOM 10464 C C . SER D 1 49 ? -6.465 14.300 70.375 1.00 29.57 49 SER D C 1
ATOM 10465 O O . SER D 1 49 ? -7.613 14.386 69.942 1.00 30.35 49 SER D O 1
ATOM 10468 N N . LEU D 1 50 ? -5.857 13.142 70.606 1.00 28.88 50 LEU D N 1
ATOM 10469 C CA . LEU D 1 50 ? -6.501 11.872 70.321 1.00 28.26 50 LEU D CA 1
ATOM 10470 C C . LEU D 1 50 ? -7.552 11.577 71.381 1.00 29.43 50 LEU D C 1
ATOM 10471 O O . LEU D 1 50 ? -7.262 11.622 72.584 1.00 28.97 50 LEU D O 1
ATOM 10476 N N . ARG D 1 51 ? -8.771 11.297 70.926 1.00 32.94 51 ARG D N 1
ATOM 10477 C CA . ARG D 1 51 ? -9.854 10.937 71.824 1.00 34.04 51 ARG D CA 1
ATOM 10478 C C . ARG D 1 51 ? -10.221 9.487 71.552 1.00 32.72 51 ARG D C 1
ATOM 10479 O O . ARG D 1 51 ? -10.095 9.022 70.431 1.00 31.77 51 ARG D O 1
ATOM 10487 N N . LEU D 1 52 ? -10.640 8.774 72.591 1.00 32.66 52 LEU D N 1
ATOM 10488 C CA . LEU D 1 52 ? -11.216 7.450 72.430 1.00 31.82 52 LEU D CA 1
ATOM 10489 C C . LEU D 1 52 ? -12.622 7.432 73.037 1.00 32.58 52 LEU D C 1
ATOM 10490 O O . LEU D 1 52 ? -12.821 7.668 74.236 1.00 33.16 52 LEU D O 1
ATOM 10495 N N . GLY D 1 53 ? -13.608 7.187 72.184 1.00 32.71 53 GLY D N 1
ATOM 10496 C CA . GLY D 1 53 ? -15.002 7.215 72.618 1.00 33.43 53 GLY D CA 1
ATOM 10497 C C . GLY D 1 53 ? -15.950 6.786 71.513 1.00 32.98 53 GLY D C 1
ATOM 10498 O O . GLY D 1 53 ? -15.524 6.431 70.406 1.00 31.86 53 GLY D O 1
ATOM 10499 N N . GLU D 1 54 ? -17.240 6.841 71.820 1.00 33.74 54 GLU D N 1
ATOM 10500 C CA . GLU D 1 54 ? -18.286 6.415 70.899 1.00 33.11 54 GLU D CA 1
ATOM 10501 C C . GLU D 1 54 ? -18.534 7.422 69.792 1.00 32.36 54 GLU D C 1
ATOM 10502 O O . GLU D 1 54 ? -18.767 8.611 70.046 1.00 33.33 54 GLU D O 1
ATOM 10508 N N . VAL D 1 55 ? -18.519 6.921 68.563 1.00 30.87 55 VAL D N 1
ATOM 10509 C CA . VAL D 1 55 ? -18.886 7.711 67.393 1.00 30.31 55 VAL D CA 1
ATOM 10510 C C . VAL D 1 55 ? -20.040 7.013 66.686 1.00 29.90 55 VAL D C 1
ATOM 10511 O O . VAL D 1 55 ? -20.163 5.788 66.776 1.00 29.57 55 VAL D O 1
ATOM 10515 N N . PRO D 1 56 ? -20.891 7.789 65.991 1.00 29.90 56 PRO D N 1
ATOM 10516 C CA . PRO D 1 56 ? -22.045 7.220 65.315 1.00 29.87 56 PRO D CA 1
ATOM 10517 C C . PRO D 1 56 ? -21.625 6.240 64.231 1.00 28.75 56 PRO D C 1
ATOM 10518 O O . PRO D 1 56 ? -20.661 6.491 63.508 1.00 28.20 56 PRO D O 1
ATOM 10522 N N . MET D 1 57 ? -22.324 5.114 64.155 1.00 28.71 57 MET D N 1
ATOM 10523 C CA . MET D 1 57 ? -22.142 4.194 63.054 1.00 27.15 57 MET D CA 1
ATOM 10524 C C . MET D 1 57 ? -22.690 4.856 61.807 1.00 27.22 57 MET D C 1
ATOM 10525 O O . MET D 1 57 ? -23.870 5.220 61.763 1.00 28.29 57 MET D O 1
ATOM 10530 N N . PRO D 1 58 ? -21.843 5.033 60.785 1.00 25.76 58 PRO D N 1
ATOM 10531 C CA . PRO D 1 58 ? -22.407 5.610 59.586 1.00 25.75 58 PRO D CA 1
ATOM 10532 C C . PRO D 1 58 ? -23.179 4.560 58.796 1.00 25.27 58 PRO D C 1
ATOM 10533 O O . PRO D 1 58 ? -23.019 3.349 59.024 1.00 25.27 58 PRO D O 1
ATOM 10537 N N . GLU D 1 59 ? -24.025 5.033 57.894 1.00 25.13 59 GLU D N 1
ATOM 10538 C CA . GLU D 1 59 ? -24.690 4.175 56.932 1.00 24.78 59 GLU D CA 1
ATOM 10539 C C . GLU D 1 59 ? -23.671 3.710 55.903 1.00 23.65 59 GLU D C 1
ATOM 10540 O O . GLU D 1 59 ? -22.865 4.507 55.417 1.00 22.49 59 GLU D O 1
ATOM 10546 N N . LEU D 1 60 ? -23.716 2.418 55.588 1.00 22.42 60 LEU D N 1
ATOM 10547 C CA . LEU D 1 60 ? -22.837 1.793 54.606 1.00 21.80 60 LEU D CA 1
ATOM 10548 C C . LEU D 1 60 ? -23.259 2.153 53.177 1.00 21.39 60 LEU D C 1
ATOM 10549 O O . LEU D 1 60 ? -24.453 2.080 52.823 1.00 21.27 60 LEU D O 1
ATOM 10554 N N . ALA D 1 61 ? -22.285 2.581 52.377 1.00 20.57 61 ALA D N 1
ATOM 10555 C CA . ALA D 1 61 ? -22.493 2.853 50.957 1.00 20.00 61 ALA D CA 1
ATOM 10556 C C . ALA D 1 61 ? -22.586 1.511 50.273 1.00 19.48 61 ALA D C 1
ATOM 10557 O O . ALA D 1 61 ? -22.154 0.518 50.839 1.00 19.21 61 ALA D O 1
ATOM 10559 N N . PRO D 1 62 ? -23.147 1.463 49.052 1.00 19.46 62 PRO D N 1
ATOM 10560 C CA . PRO D 1 62 ? -23.331 0.146 48.415 1.00 19.32 62 PRO D CA 1
ATOM 10561 C C . PRO D 1 62 ? -22.035 -0.588 48.089 1.00 18.69 62 PRO D C 1
ATOM 10562 O O . PRO D 1 62 ? -22.033 -1.814 47.996 1.00 18.69 62 PRO D O 1
ATOM 10566 N N . ASP D 1 63 ? -20.948 0.161 47.930 1.00 18.16 63 ASP D N 1
ATOM 10567 C CA . ASP D 1 63 ? -19.654 -0.406 47.570 1.00 17.92 63 ASP D CA 1
ATOM 10568 C C . ASP D 1 63 ? -18.796 -0.589 48.821 1.00 17.39 63 ASP D C 1
ATOM 10569 O O . ASP D 1 63 ? -17.615 -0.911 48.732 1.00 16.87 63 ASP D O 1
ATOM 10574 N N . GLU D 1 64 ? -19.401 -0.415 49.985 1.00 17.43 64 GLU D N 1
ATOM 10575 C CA . GLU D 1 64 ? -18.629 -0.429 51.225 1.00 17.36 64 GLU D CA 1
ATOM 10576 C C . GLU D 1 64 ? -18.855 -1.653 52.067 1.00 17.32 64 GLU D C 1
ATOM 10577 O O . GLU D 1 64 ? -19.864 -2.343 51.952 1.00 17.61 64 GLU D O 1
ATOM 10583 N N . VAL D 1 65 ? -17.884 -1.901 52.924 1.00 17.16 65 VAL D N 1
ATOM 10584 C CA . VAL D 1 65 ? -17.908 -3.020 53.797 1.00 17.41 65 VAL D CA 1
ATOM 10585 C C . VAL D 1 65 ? -17.647 -2.500 55.190 1.00 17.71 65 VAL D C 1
ATOM 10586 O O . VAL D 1 65 ? -16.714 -1.711 55.422 1.00 17.56 65 VAL D O 1
ATOM 10590 N N . LEU D 1 66 ? -18.495 -2.951 56.106 1.00 17.86 66 LEU D N 1
ATOM 10591 C CA . LEU D 1 66 ? -18.316 -2.697 57.505 1.00 18.15 66 LEU D CA 1
ATOM 10592 C C . LEU D 1 66 ? -17.501 -3.830 58.093 1.00 18.06 66 LEU D C 1
ATOM 10593 O O . LEU D 1 66 ? -17.871 -5.001 58.002 1.00 18.47 66 LEU D O 1
ATOM 10598 N N . VAL D 1 67 ? -16.387 -3.456 58.705 1.00 17.65 67 VAL D N 1
ATOM 10599 C CA . VAL D 1 67 ? -15.439 -4.414 59.217 1.00 17.74 67 VAL D CA 1
ATOM 10600 C C . VAL D 1 67 ? -15.415 -4.257 60.720 1.00 18.34 67 VAL D C 1
ATOM 10601 O O . VAL D 1 67 ? -15.287 -3.137 61.235 1.00 18.52 67 VAL D O 1
ATOM 10605 N N . ALA D 1 68 ? -15.586 -5.374 61.409 1.00 18.98 68 ALA D N 1
ATOM 10606 C CA . ALA D 1 68 ? -15.257 -5.475 62.814 1.00 19.91 68 ALA D CA 1
ATOM 10607 C C . ALA D 1 68 ? -13.748 -5.501 62.864 1.00 19.51 68 ALA D C 1
ATOM 10608 O O . ALA D 1 68 ? -13.121 -6.502 62.527 1.00 20.50 68 ALA D O 1
ATOM 10610 N N . VAL D 1 69 ? -13.172 -4.372 63.248 1.00 19.85 69 VAL D N 1
ATOM 10611 C CA . VAL D 1 69 ? -11.733 -4.195 63.222 1.00 19.19 69 VAL D CA 1
ATOM 10612 C C . VAL D 1 69 ? -11.166 -4.897 64.416 1.00 19.80 69 VAL D C 1
ATOM 10613 O O . VAL D 1 69 ? -11.481 -4.538 65.551 1.00 20.46 69 VAL D O 1
ATOM 10617 N N . MET D 1 70 ? -10.311 -5.887 64.163 1.00 19.76 70 MET D N 1
ATOM 10618 C CA . MET D 1 70 ? -9.676 -6.632 65.238 1.00 20.47 70 MET D CA 1
ATOM 10619 C C . MET D 1 70 ? -8.393 -5.992 65.737 1.00 20.13 70 MET D C 1
ATOM 10620 O O . MET D 1 70 ? -8.128 -5.954 66.932 1.00 20.29 70 MET D O 1
ATOM 10625 N N . ALA D 1 71 ? -7.608 -5.477 64.803 1.00 19.40 71 ALA D N 1
ATOM 10626 C CA . ALA D 1 71 ? -6.346 -4.846 65.098 1.00 19.41 71 ALA D CA 1
ATOM 10627 C C . ALA D 1 71 ? -6.097 -3.839 63.999 1.00 18.86 71 ALA D C 1
ATOM 10628 O O . ALA D 1 71 ? -6.657 -3.947 62.905 1.00 18.41 71 ALA D O 1
ATOM 10630 N N . SER D 1 72 ? -5.329 -2.813 64.324 1.00 18.90 72 SER D N 1
ATOM 10631 C CA . SER D 1 72 ? -4.950 -1.779 63.377 1.00 18.62 72 SER D CA 1
ATOM 10632 C C . SER D 1 72 ? -3.485 -1.500 63.715 1.00 19.54 72 SER D C 1
ATOM 10633 O O . SER D 1 72 ? -2.826 -2.333 64.356 1.00 20.41 72 SER D O 1
ATOM 10636 N N . SER D 1 73 ? -2.948 -0.372 63.278 1.00 19.11 73 SER D N 1
ATOM 10637 C CA . SER D 1 73 ? -1.591 -0.051 63.665 1.00 19.17 73 SER D CA 1
ATOM 10638 C C . SER D 1 73 ? -1.494 1.443 63.683 1.00 19.50 73 SER D C 1
ATOM 10639 O O . SER D 1 73 ? -2.380 2.138 63.186 1.00 18.97 73 SER D O 1
ATOM 10642 N N . ILE D 1 74 ? -0.451 1.949 64.307 1.00 20.05 74 ILE D N 1
ATOM 10643 C CA . ILE D 1 74 ? -0.176 3.358 64.201 1.00 20.68 74 ILE D CA 1
ATOM 10644 C C . ILE D 1 74 ? 0.595 3.508 62.916 1.00 20.46 74 ILE D C 1
ATOM 10645 O O . ILE D 1 74 ? 1.486 2.719 62.627 1.00 20.45 74 ILE D O 1
ATOM 10650 N N . ASN D 1 75 ? 0.205 4.504 62.134 1.00 20.55 75 ASN D N 1
ATOM 10651 C CA . ASN D 1 75 ? 0.965 4.930 60.973 1.00 20.62 75 ASN D CA 1
ATOM 10652 C C . ASN D 1 75 ? 1.447 6.338 61.171 1.00 21.67 75 ASN D C 1
ATOM 10653 O O . ASN D 1 75 ? 0.925 7.027 62.030 1.00 21.67 75 ASN D O 1
ATOM 10658 N N . TYR D 1 76 ? 2.443 6.789 60.419 1.00 22.50 76 TYR D N 1
ATOM 10659 C CA . TYR D 1 76 ? 2.853 8.165 60.632 1.00 24.19 76 TYR D CA 1
ATOM 10660 C C . TYR D 1 76 ? 1.737 9.150 60.307 1.00 23.78 76 TYR D C 1
ATOM 10661 O O . TYR D 1 76 ? 1.620 10.163 60.971 1.00 24.23 76 TYR D O 1
ATOM 10670 N N . ASN D 1 77 ? 0.890 8.851 59.322 1.00 22.96 77 ASN D N 1
ATOM 10671 C CA . ASN D 1 77 ? -0.233 9.758 59.064 1.00 23.27 77 ASN D CA 1
ATOM 10672 C C . ASN D 1 77 ? -1.178 9.857 60.264 1.00 22.89 77 ASN D C 1
ATOM 10673 O O . ASN D 1 77 ? -1.743 10.907 60.526 1.00 23.60 77 ASN D O 1
ATOM 10678 N N . THR D 1 78 ? -1.320 8.771 61.008 1.00 22.28 78 THR D N 1
ATOM 10679 C CA . THR D 1 78 ? -2.041 8.819 62.267 1.00 22.38 78 THR D CA 1
ATOM 10680 C C . THR D 1 78 ? -1.463 9.922 63.149 1.00 23.55 78 THR D C 1
ATOM 10681 O O . THR D 1 78 ? -2.201 10.746 63.691 1.00 23.85 78 THR D O 1
ATOM 10685 N N . VAL D 1 79 ? -0.139 9.921 63.291 1.00 24.16 79 VAL D N 1
ATOM 10686 C CA . VAL D 1 79 ? 0.568 10.933 64.077 1.00 25.68 79 VAL D CA 1
ATOM 10687 C C . VAL D 1 79 ? 0.324 12.329 63.505 1.00 26.57 79 VAL D C 1
ATOM 10688 O O . VAL D 1 79 ? -0.087 13.230 64.239 1.00 27.14 79 VAL D O 1
ATOM 10692 N N . TRP D 1 80 ? 0.551 12.484 62.196 1.00 27.09 80 TRP D N 1
ATOM 10693 C CA . TRP D 1 80 ? 0.425 13.778 61.518 1.00 28.85 80 TRP D CA 1
ATOM 10694 C C . TRP D 1 80 ? -0.978 14.346 61.734 1.00 28.57 80 TRP D C 1
ATOM 10695 O O . TRP D 1 80 ? -1.159 15.533 62.042 1.00 29.33 80 TRP D O 1
ATOM 10706 N N . SER D 1 81 ? -1.972 13.479 61.586 1.00 27.54 81 SER D N 1
ATOM 10707 C CA . SER D 1 81 ? -3.362 13.885 61.740 1.00 27.58 81 SER D CA 1
ATOM 10708 C C . SER D 1 81 ? -3.686 14.273 63.195 1.00 28.24 81 SER D C 1
ATOM 10709 O O . SER D 1 81 ? -4.322 15.290 63.435 1.00 28.87 81 SER D O 1
ATOM 10712 N N . ALA D 1 82 ? -3.197 13.498 64.155 1.00 28.13 82 ALA D N 1
ATOM 10713 C CA . ALA D 1 82 ? -3.315 13.846 65.573 1.00 29.43 82 ALA D CA 1
ATOM 10714 C C . ALA D 1 82 ? -2.616 15.168 65.954 1.00 31.26 82 ALA D C 1
ATOM 10715 O O . ALA D 1 82 ? -2.972 15.802 66.943 1.00 32.50 82 ALA D O 1
ATOM 10717 N N . MET D 1 83 ? -1.639 15.587 65.157 1.00 31.97 83 MET D N 1
ATOM 10718 C CA . MET D 1 83 ? -0.994 16.870 65.346 1.00 33.85 83 MET D CA 1
ATOM 10719 C C . MET D 1 83 ? -1.716 17.969 64.591 1.00 35.09 83 MET D C 1
ATOM 10720 O O . MET D 1 83 ? -1.397 19.149 64.767 1.00 36.28 83 MET D O 1
ATOM 10725 N N . PHE D 1 84 ? -2.670 17.567 63.744 1.00 34.87 84 PHE D N 1
ATOM 10726 C CA . PHE D 1 84 ? -3.355 18.456 62.796 1.00 36.18 84 PHE D CA 1
ATOM 10727 C C . PHE D 1 84 ? -2.375 19.057 61.803 1.00 37.51 84 PHE D C 1
ATOM 10728 O O . PHE D 1 84 ? -2.585 20.156 61.296 1.00 38.65 84 PHE D O 1
ATOM 10736 N N . GLU D 1 85 ? -1.302 18.319 61.538 1.00 38.21 85 GLU D N 1
ATOM 10737 C CA . GLU D 1 85 ? -0.252 18.761 60.642 1.00 39.97 85 GLU D CA 1
ATOM 10738 C C . GLU D 1 85 ? -0.249 17.925 59.365 1.00 39.11 85 GLU D C 1
ATOM 10739 O O . GLU D 1 85 ? -0.639 16.753 59.394 1.00 38.08 85 GLU D O 1
ATOM 10745 N N . PRO D 1 86 ? 0.136 18.539 58.229 1.00 39.84 86 PRO D N 1
ATOM 10746 C CA . PRO D 1 86 ? 0.413 19.974 58.087 1.00 41.08 86 PRO D CA 1
ATOM 10747 C C . PRO D 1 86 ? -0.894 20.748 58.065 1.00 41.16 86 PRO D C 1
ATOM 10748 O O . PRO D 1 86 ? -0.935 21.935 58.387 1.00 42.42 86 PRO D O 1
ATOM 10752 N N . ILE D 1 87 ? -1.951 20.033 57.694 1.00 39.51 87 ILE D N 1
ATOM 10753 C CA . ILE D 1 87 ? -3.301 20.551 57.567 1.00 39.12 87 ILE D CA 1
ATOM 10754 C C . ILE D 1 87 ? -4.183 19.640 58.415 1.00 37.23 87 ILE D C 1
ATOM 10755 O O . ILE D 1 87 ? -3.979 18.429 58.407 1.00 35.97 87 ILE D O 1
ATOM 10760 N N . PRO D 1 88 ? -5.147 20.205 59.166 1.00 37.03 88 PRO D N 1
ATOM 10761 C CA . PRO D 1 88 ? -6.036 19.308 59.908 1.00 35.27 88 PRO D CA 1
ATOM 10762 C C . PRO D 1 88 ? -6.754 18.380 58.928 1.00 33.42 88 PRO D C 1
ATOM 10763 O O . PRO D 1 88 ? -7.166 18.826 57.851 1.00 32.87 88 PRO D O 1
ATOM 10767 N N . THR D 1 89 ? -6.861 17.102 59.281 1.00 31.12 89 THR D N 1
ATOM 10768 C CA . THR D 1 89 ? -7.478 16.110 58.402 1.00 29.35 89 THR D CA 1
ATOM 10769 C C . THR D 1 89 ? -8.900 16.489 58.071 1.00 29.26 89 THR D C 1
ATOM 10770 O O . THR D 1 89 ? -9.418 16.119 57.023 1.00 29.28 89 THR D O 1
ATOM 10774 N N . PHE D 1 90 ? -9.525 17.234 58.977 1.00 29.74 90 PHE D N 1
ATOM 10775 C CA . PHE D 1 90 ? -10.889 17.695 58.773 1.00 29.60 90 PHE D CA 1
ATOM 10776 C C . PHE D 1 90 ? -11.040 18.457 57.467 1.00 29.73 90 PHE D C 1
ATOM 10777 O O . PHE D 1 90 ? -12.082 18.363 56.830 1.00 29.43 90 PHE D O 1
ATOM 10785 N N . HIS D 1 91 ? -9.993 19.184 57.069 1.00 30.21 91 HIS D N 1
ATOM 10786 C CA . HIS D 1 91 ? -9.964 19.842 55.769 1.00 30.91 91 HIS D CA 1
ATOM 10787 C C . HIS D 1 91 ? -10.160 18.792 54.668 1.00 29.31 91 HIS D C 1
ATOM 10788 O O . HIS D 1 91 ? -10.986 18.980 53.771 1.00 29.22 91 HIS D O 1
ATOM 10795 N N . PHE D 1 92 ? -9.430 17.680 54.760 1.00 27.82 92 PHE D N 1
ATOM 10796 C CA . PHE D 1 92 ? -9.547 16.610 53.755 1.00 26.60 92 PHE D CA 1
ATOM 10797 C C . PHE D 1 92 ? -10.905 15.953 53.810 1.00 25.63 92 PHE D C 1
ATOM 10798 O O . PHE D 1 92 ? -11.406 15.485 52.794 1.00 25.12 92 PHE D O 1
ATOM 10806 N N . LEU D 1 93 ? -11.499 15.900 54.998 1.00 25.76 93 LEU D N 1
ATOM 10807 C CA . LEU D 1 93 ? -12.819 15.298 55.130 1.00 24.94 93 LEU D CA 1
ATOM 10808 C C . LEU D 1 93 ? -13.861 16.161 54.428 1.00 25.56 93 LEU D C 1
ATOM 10809 O O . LEU D 1 93 ? -14.751 15.643 53.735 1.00 24.45 93 LEU D O 1
ATOM 10814 N N . LYS D 1 94 ? -13.719 17.479 54.587 1.00 26.68 94 LYS D N 1
ATOM 10815 C CA . LYS D 1 94 ? -14.612 18.419 53.927 1.00 27.80 94 LYS D CA 1
ATOM 10816 C C . LYS D 1 94 ? -14.418 18.333 52.423 1.00 27.44 94 LYS D C 1
ATOM 10817 O O . LYS D 1 94 ? -15.398 18.184 51.684 1.00 27.15 94 LYS D O 1
ATOM 10823 N N . GLN D 1 95 ? -13.165 18.378 51.967 1.00 27.52 95 GLN D N 1
ATOM 10824 C CA . GLN D 1 95 ? -12.870 18.159 50.541 1.00 27.45 95 GLN D CA 1
ATOM 10825 C C . GLN D 1 95 ? -13.500 16.878 50.028 1.00 25.80 95 GLN D C 1
ATOM 10826 O O . GLN D 1 95 ? -14.124 16.885 48.977 1.00 25.67 95 GLN D O 1
ATOM 10832 N N . ASN D 1 96 ? -13.334 15.792 50.779 1.00 24.59 96 ASN D N 1
ATOM 10833 C CA . ASN D 1 96 ? -13.898 14.508 50.424 1.00 23.34 96 ASN D CA 1
ATOM 10834 C C . ASN D 1 96 ? -15.418 14.642 50.310 1.00 23.83 96 ASN D C 1
ATOM 10835 O O . ASN D 1 96 ? -16.000 14.325 49.280 1.00 23.14 96 ASN D O 1
ATOM 10840 N N . ALA D 1 97 ? -16.042 15.192 51.346 1.00 24.76 97 ALA D N 1
ATOM 10841 C CA . ALA D 1 97 ? -17.486 15.385 51.360 1.00 25.54 97 ALA D CA 1
ATOM 10842 C C . ALA D 1 97 ? -18.024 16.285 50.249 1.00 26.67 97 ALA D C 1
ATOM 10843 O O . ALA D 1 97 ? -19.193 16.147 49.873 1.00 26.81 97 ALA D O 1
ATOM 10845 N N . ARG D 1 98 ? -17.196 17.198 49.729 1.00 27.75 98 ARG D N 1
ATOM 10846 C CA . ARG D 1 98 ? -17.637 18.117 48.664 1.00 29.61 98 ARG D CA 1
ATOM 10847 C C . ARG D 1 98 ? -18.047 17.366 47.399 1.00 28.45 98 ARG D C 1
ATOM 10848 O O . ARG D 1 98 ? -18.730 17.913 46.535 1.00 29.45 98 ARG D O 1
ATOM 10856 N N . GLN D 1 99 ? -17.638 16.109 47.294 1.00 29.50 99 GLN D N 1
ATOM 10857 C CA . GLN D 1 99 ? -18.086 15.250 46.209 1.00 28.86 99 GLN D CA 1
ATOM 10858 C C . GLN D 1 99 ? -19.592 15.000 46.284 1.00 29.15 99 GLN D C 1
ATOM 10859 O O . GLN D 1 99 ? -20.237 14.716 45.270 1.00 29.45 99 GLN D O 1
ATOM 10865 N N . GLY D 1 100 ? -20.145 15.078 47.490 1.00 28.84 100 GLY D N 1
ATOM 10866 C CA . GLY D 1 100 ? -21.561 14.819 47.665 1.00 29.09 100 GLY D CA 1
ATOM 10867 C C . GLY D 1 100 ? -21.838 13.332 47.634 1.00 28.27 100 GLY D C 1
ATOM 10868 O O . GLY D 1 100 ? -20.913 12.518 47.657 1.00 27.33 100 GLY D O 1
ATOM 10869 N N . GLY D 1 101 ? -23.120 12.989 47.590 1.00 28.39 101 GLY D N 1
ATOM 10870 C CA . GLY D 1 101 ? -23.556 11.606 47.672 1.00 28.09 101 GLY D CA 1
ATOM 10871 C C . GLY D 1 101 ? -23.061 10.968 48.951 1.00 27.70 101 GLY D C 1
ATOM 10872 O O . GLY D 1 101 ? -23.126 11.567 50.028 1.00 27.99 101 GLY D O 1
ATOM 10873 N N . TRP D 1 102 ? -22.530 9.764 48.814 1.00 26.91 102 TRP D N 1
ATOM 10874 C CA . TRP D 1 102 ? -21.995 9.005 49.946 1.00 26.36 102 TRP D CA 1
ATOM 10875 C C . TRP D 1 102 ? -20.787 9.625 50.650 1.00 26.02 102 TRP D C 1
ATOM 10876 O O . TRP D 1 102 ? -20.582 9.402 51.850 1.00 25.66 102 TRP D O 1
ATOM 10887 N N . ALA D 1 103 ? -20.013 10.413 49.908 1.00 25.73 103 ALA D N 1
ATOM 10888 C CA . ALA D 1 103 ? -18.812 11.057 50.435 1.00 25.56 103 ALA D CA 1
ATOM 10889 C C . ALA D 1 103 ? -19.135 12.038 51.558 1.00 26.43 103 ALA D C 1
ATOM 10890 O O . ALA D 1 103 ? -18.272 12.336 52.396 1.00 26.50 103 ALA D O 1
ATOM 10892 N N . THR D 1 104 ? -20.384 12.509 51.591 1.00 27.00 104 THR D N 1
ATOM 10893 C CA . THR D 1 104 ? -20.834 13.464 52.607 1.00 27.94 104 THR D CA 1
ATOM 10894 C C . THR D 1 104 ? -20.622 12.966 54.039 1.00 27.62 104 THR D C 1
ATOM 10895 O O . THR D 1 104 ? -20.294 13.758 54.937 1.00 28.14 104 THR D O 1
ATOM 10899 N N . ARG D 1 105 ? -20.777 11.656 54.241 1.00 26.92 105 ARG D N 1
ATOM 10900 C CA . ARG D 1 105 ? -20.665 11.040 55.566 1.00 26.81 105 ARG D CA 1
ATOM 10901 C C . ARG D 1 105 ? -19.325 11.309 56.249 1.00 26.61 105 ARG D C 1
ATOM 10902 O O . ARG D 1 105 ? -19.238 11.312 57.476 1.00 26.82 105 ARG D O 1
ATOM 10910 N N . HIS D 1 106 ? -18.292 11.526 55.445 1.00 26.13 106 HIS D N 1
ATOM 10911 C CA . HIS D 1 106 ? -16.930 11.704 55.929 1.00 26.01 106 HIS D CA 1
ATOM 10912 C C . HIS D 1 106 ? -16.730 13.038 56.617 1.00 26.82 106 HIS D C 1
ATOM 10913 O O . HIS D 1 106 ? -15.846 13.175 57.455 1.00 26.69 106 HIS D O 1
ATOM 10920 N N . ASP D 1 107 ? -17.539 14.022 56.242 1.00 27.87 107 ASP D N 1
ATOM 10921 C CA . ASP D 1 107 ? -17.495 15.313 56.894 1.00 29.23 107 ASP D CA 1
ATOM 10922 C C . ASP D 1 107 ? -18.241 15.221 58.215 1.00 30.11 107 ASP D C 1
ATOM 10923 O O . ASP D 1 107 ? -19.461 15.387 58.272 1.00 31.08 107 ASP D O 1
ATOM 10928 N N . GLN D 1 108 ? -17.491 14.934 59.272 1.00 30.01 108 GLN D N 1
ATOM 10929 C CA . GLN D 1 108 ? -18.045 14.862 60.612 1.00 30.56 108 GLN D CA 1
ATOM 10930 C C . GLN D 1 108 ? -17.210 15.760 61.512 1.00 30.88 108 GLN D C 1
ATOM 10931 O O . GLN D 1 108 ? -16.107 16.133 61.126 1.00 30.32 108 GLN D O 1
ATOM 10937 N N . PRO D 1 109 ? -17.750 16.146 62.690 1.00 31.93 109 PRO D N 1
ATOM 10938 C CA . PRO D 1 109 ? -16.921 16.887 63.638 1.00 32.35 109 PRO D CA 1
ATOM 10939 C C . PRO D 1 109 ? -15.940 15.964 64.357 1.00 32.15 109 PRO D C 1
ATOM 10940 O O . PRO D 1 109 ? -15.128 16.431 65.142 1.00 32.24 109 PRO D O 1
ATOM 10944 N N . TYR D 1 110 ? -16.058 14.658 64.120 1.00 31.67 110 TYR D N 1
ATOM 10945 C CA . TYR D 1 110 ? -15.061 13.695 64.582 1.00 30.92 110 TYR D CA 1
ATOM 10946 C C . TYR D 1 110 ? -14.390 13.059 63.370 1.00 29.61 110 TYR D C 1
ATOM 10947 O O . TYR D 1 110 ? -14.998 12.936 62.300 1.00 29.24 110 TYR D O 1
ATOM 10956 N N . HIS D 1 111 ? -13.132 12.666 63.537 1.00 28.65 111 HIS D N 1
ATOM 10957 C CA . HIS D 1 111 ? -12.419 11.906 62.521 1.00 27.30 111 HIS D CA 1
ATOM 10958 C C . HIS D 1 111 ? -11.825 10.652 63.140 1.00 26.67 111 HIS D C 1
ATOM 10959 O O . HIS D 1 111 ? -10.887 10.725 63.938 1.00 26.65 111 HIS D O 1
ATOM 10966 N N . VAL D 1 112 ? -12.389 9.507 62.772 1.00 26.08 112 VAL D N 1
ATOM 10967 C CA . VAL D 1 112 ? -11.869 8.208 63.185 1.00 25.32 112 VAL D CA 1
ATOM 10968 C C . VAL D 1 112 ? -10.626 7.909 62.375 1.00 24.62 112 VAL D C 1
ATOM 10969 O O . VAL D 1 112 ? -10.692 7.833 61.138 1.00 24.50 112 VAL D O 1
ATOM 10973 N N . LEU D 1 113 ? -9.497 7.730 63.061 1.00 24.13 113 LEU D N 1
ATOM 10974 C CA . LEU D 1 113 ? -8.221 7.505 62.384 1.00 23.15 113 LEU D CA 1
ATOM 10975 C C . LEU D 1 113 ? -7.957 6.009 62.206 1.00 22.66 113 LEU D C 1
ATOM 10976 O O . LEU D 1 113 ? -8.784 5.184 62.573 1.00 22.54 113 LEU D O 1
ATOM 10981 N N . GLY D 1 114 ? -6.803 5.667 61.635 1.00 22.02 114 GLY D N 1
ATOM 10982 C CA . GLY D 1 114 ? -6.450 4.278 61.413 1.00 21.59 114 GLY D CA 1
ATOM 10983 C C . GLY D 1 114 ? -6.517 4.059 59.928 1.00 21.22 114 GLY D C 1
ATOM 10984 O O . GLY D 1 114 ? -7.560 4.269 59.317 1.00 20.85 114 GLY D O 1
ATOM 10985 N N . SER D 1 115 ? -5.392 3.652 59.348 1.00 20.98 115 SER D N 1
ATOM 10986 C CA . SER D 1 115 ? -5.269 3.579 57.899 1.00 20.89 115 SER D CA 1
ATOM 10987 C C . SER D 1 115 ? -4.960 2.180 57.416 1.00 20.83 115 SER D C 1
ATOM 10988 O O . SER D 1 115 ? -4.762 1.953 56.234 1.00 20.69 115 SER D O 1
ATOM 10991 N N . ASP D 1 116 ? -4.895 1.243 58.341 1.00 21.18 116 ASP D N 1
ATOM 10992 C CA . ASP D 1 116 ? -4.966 -0.159 57.953 1.00 21.40 116 ASP D CA 1
ATOM 10993 C C . ASP D 1 116 ? -5.554 -0.921 59.104 1.00 21.68 116 ASP D C 1
ATOM 10994 O O . ASP D 1 116 ? -5.735 -0.387 60.185 1.00 22.22 116 ASP D O 1
ATOM 10999 N N . CYS D 1 117 ? -5.908 -2.160 58.852 1.00 21.32 117 CYS D N 1
ATOM 11000 C CA . CYS D 1 117 ? -6.451 -2.968 59.903 1.00 21.95 117 CYS D CA 1
ATOM 11001 C C . CYS D 1 117 ? -6.585 -4.378 59.398 1.00 21.43 117 CYS D C 1
ATOM 11002 O O . CYS D 1 117 ? -6.430 -4.651 58.200 1.00 21.00 117 CYS D O 1
ATOM 11005 N N . SER D 1 118 ? -6.820 -5.271 60.341 1.00 21.79 118 SER D N 1
ATOM 11006 C CA . SER D 1 118 ? -7.280 -6.610 60.047 1.00 21.98 118 SER D CA 1
ATOM 11007 C C . SER D 1 118 ? -8.589 -6.757 60.810 1.00 22.56 118 SER D C 1
ATOM 11008 O O . SER D 1 118 ? -8.768 -6.156 61.872 1.00 22.85 118 SER D O 1
ATOM 11011 N N . GLY D 1 119 ? -9.500 -7.552 60.277 1.00 22.55 119 GLY D N 1
ATOM 11012 C CA . GLY D 1 119 ? -10.762 -7.707 60.926 1.00 22.81 119 GLY D CA 1
ATOM 11013 C C . GLY D 1 119 ? -11.664 -8.694 60.262 1.00 22.90 119 GLY D C 1
ATOM 11014 O O . GLY D 1 119 ? -11.246 -9.518 59.441 1.00 22.61 119 GLY D O 1
ATOM 11015 N N . VAL D 1 120 ? -12.929 -8.578 60.624 1.00 23.35 120 VAL D N 1
ATOM 11016 C CA . VAL D 1 120 ? -13.939 -9.504 60.191 1.00 23.48 120 VAL D CA 1
ATOM 11017 C C . VAL D 1 120 ? -15.049 -8.706 59.529 1.00 23.43 120 VAL D C 1
ATOM 11018 O O . VAL D 1 120 ? -15.616 -7.791 60.129 1.00 23.53 120 VAL D O 1
ATOM 11022 N N . VAL D 1 121 ? -15.314 -9.034 58.268 1.00 22.84 121 VAL D N 1
ATOM 11023 C CA . VAL D 1 121 ? -16.446 -8.471 57.549 1.00 22.71 121 VAL D CA 1
ATOM 11024 C C . VAL D 1 121 ? -17.705 -8.781 58.335 1.00 23.21 121 VAL D C 1
ATOM 11025 O O . VAL D 1 121 ? -17.918 -9.916 58.734 1.00 23.35 121 VAL D O 1
ATOM 11029 N N . VAL D 1 122 ? -18.524 -7.766 58.562 1.00 23.54 122 VAL D N 1
ATOM 11030 C CA . VAL D 1 122 ? -19.798 -7.962 59.256 1.00 24.60 122 VAL D CA 1
ATOM 11031 C C . VAL D 1 122 ? -21.011 -7.485 58.468 1.00 25.00 122 VAL D C 1
ATOM 11032 O O . VAL D 1 122 ? -22.118 -7.983 58.676 1.00 25.78 122 VAL D O 1
ATOM 11036 N N . ARG D 1 123 ? -20.808 -6.493 57.607 1.00 24.49 123 ARG D N 1
ATOM 11037 C CA . ARG D 1 123 ? -21.847 -6.008 56.710 1.00 24.49 123 ARG D CA 1
ATOM 11038 C C . ARG D 1 123 ? -21.220 -5.653 55.387 1.00 23.81 123 ARG D C 1
ATOM 11039 O O . ARG D 1 123 ? -20.069 -5.216 55.333 1.00 23.13 123 ARG D O 1
ATOM 11047 N N . THR D 1 124 ? -21.972 -5.864 54.315 1.00 23.73 124 THR D N 1
ATOM 11048 C CA . THR D 1 124 ? -21.540 -5.436 52.997 1.00 22.95 124 THR D CA 1
ATOM 11049 C C . THR D 1 124 ? -22.655 -4.637 52.348 1.00 23.06 124 THR D C 1
ATOM 11050 O O . THR D 1 124 ? -23.841 -4.965 52.489 1.00 23.49 124 THR D O 1
ATOM 11054 N N . GLY D 1 125 ? -22.272 -3.574 51.654 1.00 22.33 125 GLY D N 1
ATOM 11055 C CA . GLY D 1 125 ? -23.200 -2.839 50.828 1.00 22.60 125 GLY D CA 1
ATOM 11056 C C . GLY D 1 125 ? -23.731 -3.738 49.722 1.00 22.75 125 GLY D C 1
ATOM 11057 O O . GLY D 1 125 ? -23.106 -4.730 49.339 1.00 22.14 125 GLY D O 1
ATOM 11058 N N . ILE D 1 126 ? -24.880 -3.369 49.185 1.00 23.24 126 ILE D N 1
ATOM 11059 C CA . ILE D 1 126 ? -25.557 -4.197 48.205 1.00 23.96 126 ILE D CA 1
ATOM 11060 C C . ILE D 1 126 ? -24.781 -4.344 46.886 1.00 23.37 126 ILE D C 1
ATOM 11061 O O . ILE D 1 126 ? -25.026 -5.275 46.128 1.00 23.79 126 ILE D O 1
ATOM 11066 N N . GLY D 1 127 ? -23.837 -3.441 46.627 1.00 23.04 127 GLY D N 1
ATOM 11067 C CA . GLY D 1 127 ? -22.965 -3.559 45.455 1.00 22.41 127 GLY D CA 1
ATOM 11068 C C . GLY D 1 127 ? -21.631 -4.252 45.705 1.00 21.86 127 GLY D C 1
ATOM 11069 O O . GLY D 1 127 ? -20.784 -4.353 44.814 1.00 21.32 127 GLY D O 1
ATOM 11070 N N . VAL D 1 128 ? -21.434 -4.735 46.918 1.00 21.58 128 VAL D N 1
ATOM 11071 C CA . VAL D 1 128 ? -20.214 -5.457 47.235 1.00 21.38 128 VAL D CA 1
ATOM 11072 C C . VAL D 1 128 ? -20.325 -6.909 46.789 1.00 21.70 128 VAL D C 1
ATOM 11073 O O . VAL D 1 128 ? -21.338 -7.575 47.033 1.00 22.07 128 VAL D O 1
ATOM 11077 N N . ARG D 1 129 ? -19.274 -7.393 46.146 1.00 21.07 129 ARG D N 1
ATOM 11078 C CA . ARG D 1 129 ? -19.225 -8.756 45.653 1.00 21.68 129 ARG D CA 1
ATOM 11079 C C . ARG D 1 129 ? -18.311 -9.623 46.496 1.00 21.84 129 ARG D C 1
ATOM 11080 O O . ARG D 1 129 ? -17.327 -9.125 47.068 1.00 20.91 129 ARG D O 1
ATOM 11088 N N . ARG D 1 130 ? -18.633 -10.920 46.565 1.00 22.89 130 ARG D N 1
ATOM 11089 C CA . ARG D 1 130 ? -17.736 -11.944 47.135 1.00 23.76 130 ARG D CA 1
ATOM 11090 C C . ARG D 1 130 ? -17.652 -11.930 48.660 1.00 24.05 130 ARG D C 1
ATOM 11091 O O . ARG D 1 130 ? -17.879 -12.958 49.303 1.00 24.70 130 ARG D O 1
ATOM 11099 N N . TRP D 1 131 ? -17.291 -10.781 49.231 1.00 23.78 131 TRP D N 1
ATOM 11100 C CA . TRP D 1 131 ? -17.122 -10.681 50.682 1.00 24.28 131 TRP D CA 1
ATOM 11101 C C . TRP D 1 131 ? -18.411 -10.971 51.402 1.00 25.58 131 TRP D C 1
ATOM 11102 O O . TRP D 1 131 ? -19.493 -10.558 50.979 1.00 26.28 131 TRP D O 1
ATOM 11113 N N . LYS D 1 132 ? -18.281 -11.682 52.507 1.00 25.96 132 LYS D N 1
ATOM 11114 C CA . LYS D 1 132 ? -19.429 -12.059 53.277 1.00 26.91 132 LYS D CA 1
ATOM 11115 C C . LYS D 1 132 ? -19.109 -11.889 54.751 1.00 26.30 132 LYS D C 1
ATOM 11116 O O . LYS D 1 132 ? -17.953 -11.983 55.153 1.00 25.70 132 LYS D O 1
ATOM 11122 N N . PRO D 1 133 ? -20.138 -11.602 55.555 1.00 26.46 133 PRO D N 1
ATOM 11123 C CA . PRO D 1 133 ? -19.917 -11.452 56.977 1.00 26.45 133 PRO D CA 1
ATOM 11124 C C . PRO D 1 133 ? -19.144 -12.650 57.530 1.00 26.54 133 PRO D C 1
ATOM 11125 O O . PRO D 1 133 ? -19.423 -13.802 57.173 1.00 26.38 133 PRO D O 1
ATOM 11129 N N . GLY D 1 134 ? -18.150 -12.371 58.365 1.00 26.12 134 GLY D N 1
ATOM 11130 C CA . GLY D 1 134 ? -17.331 -13.426 58.923 1.00 26.50 134 GLY D CA 1
ATOM 11131 C C . GLY D 1 134 ? -15.992 -13.554 58.232 1.00 26.09 134 GLY D C 1
ATOM 11132 O O . GLY D 1 134 ? -15.022 -13.999 58.851 1.00 26.57 134 GLY D O 1
ATOM 11133 N N . ASP D 1 135 ? -15.923 -13.159 56.958 1.00 25.27 135 ASP D N 1
ATOM 11134 C CA . ASP D 1 135 ? -14.671 -13.234 56.208 1.00 24.59 135 ASP D CA 1
ATOM 11135 C C . ASP D 1 135 ? -13.585 -12.476 56.925 1.00 24.03 135 ASP D C 1
ATOM 11136 O O . ASP D 1 135 ? -13.813 -11.372 57.421 1.00 23.72 135 ASP D O 1
ATOM 11141 N N . HIS D 1 136 ? -12.401 -13.071 56.968 1.00 23.80 136 HIS D N 1
ATOM 11142 C CA . HIS D 1 136 ? -11.275 -12.448 57.630 1.00 23.43 136 HIS D CA 1
ATOM 11143 C C . HIS D 1 136 ? -10.579 -11.634 56.582 1.00 22.46 136 HIS D C 1
ATOM 11144 O O . HIS D 1 136 ? -10.182 -12.168 55.548 1.00 21.78 136 HIS D O 1
ATOM 11151 N N . VAL D 1 137 ? -10.426 -10.343 56.852 1.00 22.16 137 VAL D N 1
ATOM 11152 C CA . VAL D 1 137 ? -9.824 -9.438 55.877 1.00 21.39 137 VAL D CA 1
ATOM 11153 C C . VAL D 1 137 ? -8.734 -8.590 56.485 1.00 21.15 137 VAL D C 1
ATOM 11154 O O . VAL D 1 137 ? -8.682 -8.386 57.696 1.00 21.26 137 VAL D O 1
ATOM 11158 N N . ILE D 1 138 ? -7.866 -8.086 55.619 1.00 20.33 138 ILE D N 1
ATOM 11159 C CA . ILE D 1 138 ? -7.070 -6.941 55.963 1.00 20.11 138 ILE D CA 1
ATOM 11160 C C . ILE D 1 138 ? -7.611 -5.793 55.147 1.00 19.81 138 ILE D C 1
ATOM 11161 O O . ILE D 1 138 ? -8.227 -5.990 54.096 1.00 19.64 138 ILE D O 1
ATOM 11166 N N . VAL D 1 139 ? -7.366 -4.583 55.617 1.00 19.54 139 VAL D N 1
ATOM 11167 C CA . VAL D 1 139 ? -7.794 -3.427 54.891 1.00 18.81 139 VAL D CA 1
ATOM 11168 C C . VAL D 1 139 ? -6.550 -2.669 54.528 1.00 18.62 139 VAL D C 1
ATOM 11169 O O . VAL D 1 139 ? -5.692 -2.413 55.378 1.00 18.94 139 VAL D O 1
ATOM 11173 N N . HIS D 1 140 ? -6.421 -2.314 53.264 1.00 17.85 140 HIS D N 1
ATOM 11174 C CA . HIS D 1 140 ? -5.343 -1.411 52.934 1.00 17.45 140 HIS D CA 1
ATOM 11175 C C . HIS D 1 140 ? -5.916 -0.008 52.727 1.00 17.35 140 HIS D C 1
ATOM 11176 O O . HIS D 1 140 ? -7.127 0.146 52.527 1.00 17.29 140 HIS D O 1
ATOM 11183 N N . PRO D 1 141 ? -5.051 1.015 52.773 1.00 17.04 141 PRO D N 1
ATOM 11184 C CA . PRO D 1 141 ? -5.577 2.384 52.850 1.00 17.38 141 PRO D CA 1
ATOM 11185 C C . PRO D 1 141 ? -6.105 3.034 51.572 1.00 17.00 141 PRO D C 1
ATOM 11186 O O . PRO D 1 141 ? -6.644 4.135 51.641 1.00 17.21 141 PRO D O 1
ATOM 11190 N N . ALA D 1 142 ? -5.948 2.382 50.431 1.00 16.76 142 ALA D N 1
ATOM 11191 C CA . ALA D 1 142 ? -6.298 3.005 49.162 1.00 16.71 142 ALA D CA 1
ATOM 11192 C C . ALA D 1 142 ? -7.806 3.078 48.980 1.00 16.93 142 ALA D C 1
ATOM 11193 O O . ALA D 1 142 ? -8.437 2.140 48.511 1.00 16.90 142 ALA D O 1
ATOM 11195 N N . HIS D 1 143 ? -8.340 4.235 49.328 1.00 17.19 143 HIS D N 1
ATOM 11196 C CA . HIS D 1 143 ? -9.761 4.521 49.236 1.00 17.47 143 HIS D CA 1
ATOM 11197 C C . HIS D 1 143 ? -9.904 5.280 47.939 1.00 17.48 143 HIS D C 1
ATOM 11198 O O . HIS D 1 143 ? -9.574 6.464 47.861 1.00 17.61 143 HIS D O 1
ATOM 11205 N N . VAL D 1 144 ? -10.346 4.571 46.903 1.00 17.38 144 VAL D N 1
ATOM 11206 C CA . VAL D 1 144 ? -10.232 5.084 45.548 1.00 17.63 144 VAL D CA 1
ATOM 11207 C C . VAL D 1 144 ? -11.563 5.038 44.838 1.00 18.43 144 VAL D C 1
ATOM 11208 O O . VAL D 1 144 ? -12.517 4.367 45.279 1.00 18.42 144 VAL D O 1
ATOM 11212 N N . ASP D 1 145 ? -11.633 5.778 43.744 1.00 19.27 145 ASP D N 1
ATOM 11213 C CA . ASP D 1 145 ? -12.889 5.937 43.051 1.00 19.98 145 ASP D CA 1
ATOM 11214 C C . ASP D 1 145 ? -12.809 5.102 41.800 1.00 19.90 145 ASP D C 1
ATOM 11215 O O . ASP D 1 145 ? -12.225 5.521 40.818 1.00 20.03 145 ASP D O 1
ATOM 11220 N N . GLU D 1 146 ? -13.402 3.920 41.829 1.00 20.39 146 GLU D N 1
ATOM 11221 C CA . GLU D 1 146 ? -13.314 3.018 40.679 1.00 21.09 146 GLU D CA 1
ATOM 11222 C C . GLU D 1 146 ? -14.105 3.458 39.453 1.00 21.29 146 GLU D C 1
ATOM 11223 O O . GLU D 1 146 ? -14.109 2.755 38.460 1.00 21.32 146 GLU D O 1
ATOM 11229 N N . GLN D 1 147 ? -14.777 4.605 39.518 1.00 21.79 147 GLN D N 1
ATOM 11230 C CA . GLN D 1 147 ? -15.459 5.130 38.342 1.00 21.90 147 GLN D CA 1
ATOM 11231 C C . GLN D 1 147 ? -14.564 6.039 37.567 1.00 21.95 147 GLN D C 1
ATOM 11232 O O . GLN D 1 147 ? -14.838 6.337 36.401 1.00 23.05 147 GLN D O 1
ATOM 11238 N N . GLU D 1 148 ? -13.519 6.527 38.223 1.00 21.04 148 GLU D N 1
ATOM 11239 C CA . GLU D 1 148 ? -12.539 7.365 37.568 1.00 21.13 148 GLU D CA 1
ATOM 11240 C C . GLU D 1 148 ? -11.739 6.527 36.611 1.00 20.00 148 GLU D C 1
ATOM 11241 O O . GLU D 1 148 ? -11.255 5.464 36.998 1.00 19.40 148 GLU D O 1
ATOM 11247 N N . PRO D 1 149 ? -11.595 6.995 35.362 1.00 19.77 149 PRO D N 1
ATOM 11248 C CA . PRO D 1 149 ? -10.805 6.245 34.403 1.00 19.00 149 PRO D CA 1
ATOM 11249 C C . PRO D 1 149 ? -9.385 5.970 34.908 1.00 18.21 149 PRO D C 1
ATOM 11250 O O . PRO D 1 149 ? -8.913 4.837 34.785 1.00 17.64 149 PRO D O 1
ATOM 11254 N N . ALA D 1 150 ? -8.738 6.972 35.500 1.00 17.92 150 ALA D N 1
ATOM 11255 C CA . ALA D 1 150 ? -7.377 6.795 36.026 1.00 17.58 150 ALA D CA 1
ATOM 11256 C C . ALA D 1 150 ? -7.253 5.529 36.866 1.00 17.22 150 ALA D C 1
ATOM 11257 O O . ALA D 1 150 ? -6.258 4.829 36.756 1.00 17.05 150 ALA D O 1
ATOM 11259 N N . THR D 1 151 ? -8.273 5.219 37.671 1.00 17.25 151 THR D N 1
ATOM 11260 C CA . THR D 1 151 ? -8.205 4.102 38.611 1.00 16.98 151 THR D CA 1
ATOM 11261 C C . THR D 1 151 ? -7.966 2.786 37.876 1.00 16.82 151 THR D C 1
ATOM 11262 O O . THR D 1 151 ? -7.302 1.878 38.383 1.00 16.79 151 THR D O 1
ATOM 11266 N N . HIS D 1 152 ? -8.461 2.731 36.651 1.00 17.02 152 HIS D N 1
ATOM 11267 C CA . HIS D 1 152 ? -8.395 1.552 35.831 1.00 16.97 152 HIS D CA 1
ATOM 11268 C C . HIS D 1 152 ? -7.059 1.375 35.157 1.00 16.82 152 HIS D C 1
ATOM 11269 O O . HIS D 1 152 ? -6.820 0.356 34.557 1.00 16.78 152 HIS D O 1
ATOM 11276 N N . GLY D 1 153 ? -6.208 2.383 35.278 1.00 16.78 153 GLY D N 1
ATOM 11277 C CA . GLY D 1 153 ? -4.826 2.306 34.804 1.00 16.65 153 GLY D CA 1
ATOM 11278 C C . GLY D 1 153 ? -3.920 2.101 36.003 1.00 16.37 153 GLY D C 1
ATOM 11279 O O . GLY D 1 153 ? -2.884 1.433 35.915 1.00 16.20 153 GLY D O 1
ATOM 11280 N N . ASP D 1 154 ? -4.320 2.668 37.133 1.00 16.45 154 ASP D N 1
ATOM 11281 C CA . ASP D 1 154 ? -3.556 2.553 38.369 1.00 16.29 154 ASP D CA 1
ATOM 11282 C C . ASP D 1 154 ? -4.442 3.025 39.487 1.00 16.43 154 ASP D C 1
ATOM 11283 O O . ASP D 1 154 ? -4.759 4.210 39.568 1.00 16.42 154 ASP D O 1
ATOM 11288 N N . GLY D 1 155 ? -4.820 2.111 40.377 1.00 16.20 155 GLY D N 1
ATOM 11289 C CA . GLY D 1 155 ? -5.721 2.475 41.465 1.00 16.29 155 GLY D CA 1
ATOM 11290 C C . GLY D 1 155 ? -5.261 3.649 42.306 1.00 16.44 155 GLY D C 1
ATOM 11291 O O . GLY D 1 155 ? -6.076 4.345 42.908 1.00 16.51 155 GLY D O 1
ATOM 11292 N N . MET D 1 156 ? -3.955 3.918 42.316 1.00 16.18 156 MET D N 1
ATOM 11293 C CA . MET D 1 156 ? -3.463 5.027 43.098 1.00 16.48 156 MET D CA 1
ATOM 11294 C C . MET D 1 156 ? -3.576 6.404 42.425 1.00 16.99 156 MET D C 1
ATOM 11295 O O . MET D 1 156 ? -3.335 7.424 43.074 1.00 17.42 156 MET D O 1
ATOM 11300 N N . LEU D 1 157 ? -3.961 6.443 41.152 1.00 17.11 157 LEU D N 1
ATOM 11301 C CA . LEU D 1 157 ? -3.786 7.660 40.349 1.00 17.61 157 LEU D CA 1
ATOM 11302 C C . LEU D 1 157 ? -5.023 8.515 40.147 1.00 18.24 157 LEU D C 1
ATOM 11303 O O . LEU D 1 157 ? -4.916 9.642 39.669 1.00 18.57 157 LEU D O 1
ATOM 11308 N N . GLY D 1 158 ? -6.190 7.983 40.488 1.00 18.37 158 GLY D N 1
ATOM 11309 C CA . GLY D 1 158 ? -7.420 8.758 40.418 1.00 19.47 158 GLY D CA 1
ATOM 11310 C C . GLY D 1 158 ? -7.338 10.019 41.260 1.00 19.89 158 GLY D C 1
ATOM 11311 O O . GLY D 1 158 ? -6.676 10.050 42.288 1.00 19.58 158 GLY D O 1
ATOM 11312 N N . THR D 1 159 ? -7.997 11.065 40.786 1.00 20.81 159 THR D N 1
ATOM 11313 C CA . THR D 1 159 ? -8.216 12.328 41.506 1.00 22.02 159 THR D CA 1
ATOM 11314 C C . THR D 1 159 ? -8.759 12.114 42.922 1.00 21.51 159 THR D C 1
ATOM 11315 O O . THR D 1 159 ? -8.453 12.872 43.848 1.00 21.70 159 THR D O 1
ATOM 11319 N N . GLU D 1 160 ? -9.604 11.097 43.073 1.00 20.96 160 GLU D N 1
ATOM 11320 C CA . GLU D 1 160 ? -10.361 10.931 44.310 1.00 21.00 160 GLU D CA 1
ATOM 11321 C C . GLU D 1 160 ? -9.711 9.908 45.190 1.00 20.16 160 GLU D C 1
ATOM 11322 O O . GLU D 1 160 ? -10.329 9.411 46.134 1.00 20.15 160 GLU D O 1
ATOM 11328 N N . GLN D 1 161 ? -8.477 9.555 44.844 1.00 19.24 161 GLN D N 1
ATOM 11329 C CA . GLN D 1 161 ? -7.715 8.615 45.638 1.00 18.72 161 GLN D CA 1
ATOM 11330 C C . GLN D 1 161 ? -7.472 9.238 47.006 1.00 18.44 161 GLN D C 1
ATOM 11331 O O . GLN D 1 161 ? -6.988 10.365 47.101 1.00 18.86 161 GLN D O 1
ATOM 11337 N N . ARG D 1 162 ? -7.792 8.496 48.053 1.00 18.09 162 ARG D N 1
ATOM 11338 C CA . ARG D 1 162 ? -7.632 8.988 49.397 1.00 18.34 162 ARG D CA 1
ATOM 11339 C C . ARG D 1 162 ? -6.983 7.944 50.258 1.00 18.19 162 ARG D C 1
ATOM 11340 O O . ARG D 1 162 ? -7.042 6.762 49.935 1.00 17.52 162 ARG D O 1
ATOM 11348 N N . ALA D 1 163 ? -6.346 8.391 51.338 1.00 18.34 163 ALA D N 1
ATOM 11349 C CA . ALA D 1 163 ? -5.863 7.478 52.375 1.00 18.38 163 ALA D CA 1
ATOM 11350 C C . ALA D 1 163 ? -6.951 7.258 53.402 1.00 18.73 163 ALA D C 1
ATOM 11351 O O . ALA D 1 163 ? -7.355 8.178 54.094 1.00 18.80 163 ALA D O 1
ATOM 11353 N N . TRP D 1 164 ? -7.407 6.020 53.484 1.00 18.68 164 TRP D N 1
ATOM 11354 C CA . TRP D 1 164 ? -8.400 5.621 54.450 1.00 19.42 164 TRP D CA 1
ATOM 11355 C C . TRP D 1 164 ? -7.984 6.088 55.841 1.00 19.83 164 TRP D C 1
ATOM 11356 O O . TRP D 1 164 ? -6.825 5.919 56.225 1.00 19.42 164 TRP D O 1
ATOM 11367 N N . GLY D 1 165 ? -8.915 6.709 56.565 1.00 20.37 165 GLY D N 1
ATOM 11368 C CA . GLY D 1 165 ? -8.657 7.125 57.951 1.00 21.27 165 GLY D CA 1
ATOM 11369 C C . GLY D 1 165 ? -7.785 8.359 58.071 1.00 21.69 165 GLY D C 1
ATOM 11370 O O . GLY D 1 165 ? -7.454 8.794 59.169 1.00 22.10 165 GLY D O 1
ATOM 11371 N N . PHE D 1 166 ? -7.431 8.945 56.937 1.00 21.73 166 PHE D N 1
ATOM 11372 C CA . PHE D 1 166 ? -6.652 10.165 56.936 1.00 22.41 166 PHE D CA 1
ATOM 11373 C C . PHE D 1 166 ? -7.376 11.213 56.105 1.00 22.73 166 PHE D C 1
ATOM 11374 O O . PHE D 1 166 ? -7.650 12.310 56.570 1.00 23.27 166 PHE D O 1
ATOM 11382 N N . GLU D 1 167 ? -7.648 10.872 54.853 1.00 22.23 167 GLU D N 1
ATOM 11383 C CA . GLU D 1 167 ? -8.517 11.698 54.031 1.00 22.76 167 GLU D CA 1
ATOM 11384 C C . GLU D 1 167 ? -9.926 11.125 53.975 1.00 22.11 167 GLU D C 1
ATOM 11385 O O . GLU D 1 167 ? -10.775 11.665 53.299 1.00 22.34 167 GLU D O 1
ATOM 11391 N N . THR D 1 168 ? -10.154 10.015 54.661 1.00 21.60 168 THR D N 1
ATOM 11392 C CA . THR D 1 168 ? -11.512 9.514 54.846 1.00 21.40 168 THR D CA 1
ATOM 11393 C C . THR D 1 168 ? -11.763 9.392 56.318 1.00 21.81 168 THR D C 1
ATOM 11394 O O . THR D 1 168 ? -10.842 9.322 57.117 1.00 21.70 168 THR D O 1
ATOM 11398 N N . ASN D 1 169 ? -13.030 9.354 56.671 1.00 21.97 169 ASN D N 1
ATOM 11399 C CA . ASN D 1 169 ? -13.407 9.032 58.011 1.00 22.38 169 ASN D CA 1
ATOM 11400 C C . ASN D 1 169 ? -13.527 7.528 58.136 1.00 21.92 169 ASN D C 1
ATOM 11401 O O . ASN D 1 169 ? -13.265 6.802 57.182 1.00 22.17 169 ASN D O 1
ATOM 11406 N N . PHE D 1 170 ? -13.894 7.072 59.323 1.00 22.43 170 PHE D N 1
ATOM 11407 C CA . PHE D 1 170 ? -14.235 5.668 59.576 1.00 22.52 170 PHE D CA 1
ATOM 11408 C C . PHE D 1 170 ? -13.040 4.752 59.376 1.00 21.80 170 PHE D C 1
ATOM 11409 O O . PHE D 1 170 ? -13.173 3.607 58.924 1.00 21.39 170 PHE D O 1
ATOM 11417 N N . GLY D 1 171 ? -11.870 5.267 59.756 1.00 21.53 171 GLY D N 1
ATOM 11418 C CA . GLY D 1 171 ? -10.634 4.492 59.735 1.00 20.82 171 GLY D CA 1
ATOM 11419 C C . GLY D 1 171 ? -10.604 3.365 60.744 1.00 21.10 171 GLY D C 1
ATOM 11420 O O . GLY D 1 171 ? -11.571 3.127 61.475 1.00 20.91 171 GLY D O 1
ATOM 11421 N N . GLY D 1 172 ? -9.463 2.682 60.799 1.00 20.79 172 GLY D N 1
ATOM 11422 C CA . GLY D 1 172 ? -9.382 1.417 61.495 1.00 20.92 172 GLY D CA 1
ATOM 11423 C C . GLY D 1 172 ? -8.932 1.431 62.945 1.00 21.20 172 GLY D C 1
ATOM 11424 O O . GLY D 1 172 ? -8.861 0.371 63.549 1.00 21.38 172 GLY D O 1
ATOM 11425 N N . LEU D 1 173 ? -8.617 2.602 63.506 1.00 21.58 173 LEU D N 1
ATOM 11426 C CA . LEU D 1 173 ? -8.278 2.660 64.945 1.00 22.25 173 LEU D CA 1
ATOM 11427 C C . LEU D 1 173 ? -9.562 2.770 65.771 1.00 23.01 173 LEU D C 1
ATOM 11428 O O . LEU D 1 173 ? -9.819 3.737 66.488 1.00 23.67 173 LEU D O 1
ATOM 11433 N N . ALA D 1 174 ? -10.377 1.736 65.627 1.00 23.27 174 ALA D N 1
ATOM 11434 C CA . ALA D 1 174 ? -11.723 1.710 66.159 1.00 23.73 174 ALA D CA 1
ATOM 11435 C C . ALA D 1 174 ? -12.183 0.267 66.117 1.00 23.93 174 ALA D C 1
ATOM 11436 O O . ALA D 1 174 ? -11.532 -0.567 65.517 1.00 23.25 174 ALA D O 1
ATOM 11438 N N . GLU D 1 175 ? -13.324 -0.017 66.727 1.00 25.06 175 GLU D N 1
ATOM 11439 C CA . GLU D 1 175 ? -13.834 -1.385 66.773 1.00 25.59 175 GLU D CA 1
ATOM 11440 C C . GLU D 1 175 ? -14.472 -1.802 65.452 1.00 25.18 175 GLU D C 1
ATOM 11441 O O . GLU D 1 175 ? -14.590 -2.998 65.171 1.00 25.14 175 GLU D O 1
ATOM 11447 N N . TYR D 1 176 ? -14.858 -0.810 64.648 1.00 24.83 176 TYR D N 1
ATOM 11448 C CA . TYR D 1 176 ? -15.317 -1.023 63.279 1.00 24.82 176 TYR D CA 1
ATOM 11449 C C . TYR D 1 176 ? -14.691 -0.025 62.328 1.00 24.31 176 TYR D C 1
ATOM 11450 O O . TYR D 1 176 ? -14.342 1.093 62.730 1.00 24.71 176 TYR D O 1
ATOM 11459 N N . GLY D 1 177 ? -14.583 -0.429 61.065 1.00 23.53 177 GLY D N 1
ATOM 11460 C CA . GLY D 1 177 ? -14.099 0.433 60.009 1.00 22.91 177 GLY D CA 1
ATOM 11461 C C . GLY D 1 177 ? -15.033 0.352 58.822 1.00 22.60 177 GLY D C 1
ATOM 11462 O O . GLY D 1 177 ? -15.632 -0.693 58.555 1.00 22.64 177 GLY D O 1
ATOM 11463 N N . VAL D 1 178 ? -15.196 1.474 58.135 1.00 22.16 178 VAL D N 1
ATOM 11464 C CA . VAL D 1 178 ? -15.975 1.496 56.919 1.00 21.82 178 VAL D CA 1
ATOM 11465 C C . VAL D 1 178 ? -14.991 1.633 55.766 1.00 21.08 178 VAL D C 1
ATOM 11466 O O . VAL D 1 178 ? -14.226 2.597 55.685 1.00 20.71 178 VAL D O 1
ATOM 11470 N N . VAL D 1 179 ? -14.985 0.631 54.903 1.00 20.63 179 VAL D N 1
ATOM 11471 C CA . VAL D 1 179 ? -14.020 0.590 53.822 1.00 19.89 179 VAL D CA 1
ATOM 11472 C C . VAL D 1 179 ? -14.730 0.322 52.506 1.00 19.98 179 VAL D C 1
ATOM 11473 O O . VAL D 1 179 ? -15.773 -0.326 52.485 1.00 20.15 179 VAL D O 1
ATOM 11477 N N . ARG D 1 180 ? -14.171 0.820 51.410 1.00 19.38 180 ARG D N 1
ATOM 11478 C CA . ARG D 1 180 ? -14.650 0.419 50.109 1.00 19.58 180 ARG D CA 1
ATOM 11479 C C . ARG D 1 180 ? -14.202 -1.012 49.932 1.00 19.21 180 ARG D C 1
ATOM 11480 O O . ARG D 1 180 ? -13.168 -1.414 50.461 1.00 18.90 180 ARG D O 1
ATOM 11488 N N . ALA D 1 181 ? -14.981 -1.796 49.208 1.00 19.11 181 ALA D N 1
ATOM 11489 C CA . ALA D 1 181 ? -14.650 -3.202 49.048 1.00 18.97 181 ALA D CA 1
ATOM 11490 C C . ALA D 1 181 ? -13.293 -3.385 48.357 1.00 18.22 181 ALA D C 1
ATOM 11491 O O . ALA D 1 181 ? -12.629 -4.392 48.547 1.00 18.38 181 ALA D O 1
ATOM 11493 N N . SER D 1 182 ? -12.889 -2.400 47.564 1.00 18.07 182 SER D N 1
ATOM 11494 C CA . SER D 1 182 ? -11.598 -2.444 46.881 1.00 17.46 182 SER D CA 1
ATOM 11495 C C . SER D 1 182 ? -10.434 -2.092 47.818 1.00 17.61 182 SER D C 1
ATOM 11496 O O . SER D 1 182 ? -9.305 -1.903 47.362 1.00 17.17 182 SER D O 1
ATOM 11499 N N . GLN D 1 183 ? -10.713 -2.006 49.120 1.00 17.65 183 GLN D N 1
ATOM 11500 C CA . GLN D 1 183 ? -9.662 -1.908 50.118 1.00 17.81 183 GLN D CA 1
ATOM 11501 C C . GLN D 1 183 ? -9.429 -3.251 50.784 1.00 17.99 183 GLN D C 1
ATOM 11502 O O . GLN D 1 183 ? -8.539 -3.382 51.610 1.00 18.20 183 GLN D O 1
ATOM 11508 N N . LEU D 1 184 ? -10.228 -4.247 50.426 1.00 18.40 184 LEU D N 1
ATOM 11509 C CA . LEU D 1 184 ? -10.237 -5.497 51.163 1.00 18.45 184 LEU D CA 1
ATOM 11510 C C . LEU D 1 184 ? -9.424 -6.556 50.498 1.00 18.75 184 LEU D C 1
ATOM 11511 O O . LEU D 1 184 ? -9.481 -6.734 49.287 1.00 18.63 184 LEU D O 1
ATOM 11516 N N . LEU D 1 185 ? -8.653 -7.256 51.308 1.00 19.07 185 LEU D N 1
ATOM 11517 C CA . LEU D 1 185 ? -7.968 -8.443 50.862 1.00 19.19 185 LEU D CA 1
ATOM 11518 C C . LEU D 1 185 ? -8.130 -9.483 51.954 1.00 19.64 185 LEU D C 1
ATOM 11519 O O . LEU D 1 185 ? -8.273 -9.135 53.110 1.00 19.56 185 LEU D O 1
ATOM 11524 N N . PRO D 1 186 ? -8.066 -10.771 51.591 1.00 20.14 186 PRO D N 1
ATOM 11525 C CA . PRO D 1 186 ? -8.181 -11.766 52.640 1.00 20.52 186 PRO D CA 1
ATOM 11526 C C . PRO D 1 186 ? -6.982 -11.678 53.568 1.00 20.52 186 PRO D C 1
ATOM 11527 O O . PRO D 1 186 ? -5.854 -11.564 53.106 1.00 20.25 186 PRO D O 1
ATOM 11531 N N . LYS D 1 187 ? -7.242 -11.699 54.870 1.00 20.96 187 LYS D N 1
ATOM 11532 C CA . LYS D 1 187 ? -6.189 -11.695 55.865 1.00 20.83 187 LYS D CA 1
ATOM 11533 C C . LYS D 1 187 ? -5.327 -12.934 55.685 1.00 21.18 187 LYS D C 1
ATOM 11534 O O . LYS D 1 187 ? -5.857 -14.046 55.562 1.00 21.60 187 LYS D O 1
ATOM 11540 N N . PRO D 1 188 ? -3.996 -12.755 55.643 1.00 21.02 188 PRO D N 1
ATOM 11541 C CA . PRO D 1 188 ? -3.129 -13.926 55.658 1.00 21.55 188 PRO D CA 1
ATOM 11542 C C . PRO D 1 188 ? -3.522 -14.801 56.845 1.00 22.40 188 PRO D C 1
ATOM 11543 O O . PRO D 1 188 ? -3.483 -14.353 57.993 1.00 22.51 188 PRO D O 1
ATOM 11547 N N . ALA D 1 189 ? -3.898 -16.040 56.560 1.00 22.99 189 ALA D N 1
ATOM 11548 C CA . ALA D 1 189 ? -4.549 -16.890 57.557 1.00 23.83 189 ALA D CA 1
ATOM 11549 C C . ALA D 1 189 ? -3.646 -17.273 58.724 1.00 24.57 189 ALA D C 1
ATOM 11550 O O . ALA D 1 189 ? -4.131 -17.524 59.834 1.00 25.06 189 ALA D O 1
ATOM 11552 N N . HIS D 1 190 ? -2.333 -17.299 58.479 1.00 24.41 190 HIS D N 1
ATOM 11553 C CA . HIS D 1 190 ? -1.384 -17.771 59.483 1.00 25.21 190 HIS D CA 1
ATOM 11554 C C . HIS D 1 190 ? -1.005 -16.666 60.459 1.00 24.94 190 HIS D C 1
ATOM 11555 O O . HIS D 1 190 ? -0.272 -16.910 61.420 1.00 25.40 190 HIS D O 1
ATOM 11562 N N . LEU D 1 191 ? -1.473 -15.449 60.181 1.00 24.15 191 LEU D N 1
ATOM 11563 C CA . LEU D 1 191 ? -1.175 -14.295 61.010 1.00 23.94 191 LEU D CA 1
ATOM 11564 C C . LEU D 1 191 ? -2.215 -14.096 62.093 1.00 24.49 191 LEU D C 1
ATOM 11565 O O . LEU D 1 191 ? -3.370 -14.460 61.925 1.00 24.85 191 LEU D O 1
ATOM 11570 N N . THR D 1 192 ? -1.779 -13.527 63.209 1.00 24.85 192 THR D N 1
ATOM 11571 C CA . THR D 1 192 ? -2.692 -13.058 64.224 1.00 25.50 192 THR D CA 1
ATOM 11572 C C . THR D 1 192 ? -3.291 -11.754 63.683 1.00 24.98 192 THR D C 1
ATOM 11573 O O . THR D 1 192 ? -2.814 -11.208 62.689 1.00 24.71 192 THR D O 1
ATOM 11577 N N . TRP D 1 193 ? -4.327 -11.253 64.338 1.00 25.22 193 TRP D N 1
ATOM 11578 C CA . TRP D 1 193 ? -4.953 -10.012 63.917 1.00 24.67 193 TRP D CA 1
ATOM 11579 C C . TRP D 1 193 ? -3.962 -8.868 63.831 1.00 23.97 193 TRP D C 1
ATOM 11580 O O . TRP D 1 193 ? -3.918 -8.151 62.832 1.00 22.96 193 TRP D O 1
ATOM 11591 N N . GLU D 1 194 ? -3.170 -8.717 64.883 1.00 24.07 194 GLU D N 1
ATOM 11592 C CA . GLU D 1 194 ? -2.265 -7.583 65.015 1.00 23.89 194 GLU D CA 1
ATOM 11593 C C . GLU D 1 194 ? -1.096 -7.709 64.045 1.00 23.08 194 GLU D C 1
ATOM 11594 O O . GLU D 1 194 ? -0.623 -6.711 63.502 1.00 23.12 194 GLU D O 1
ATOM 11600 N N . GLU D 1 195 ? -0.674 -8.939 63.782 1.00 22.79 195 GLU D N 1
ATOM 11601 C CA . GLU D 1 195 ? 0.346 -9.194 62.752 1.00 22.26 195 GLU D CA 1
ATOM 11602 C C . GLU D 1 195 ? -0.159 -8.843 61.361 1.00 21.37 195 GLU D C 1
ATOM 11603 O O . GLU D 1 195 ? 0.564 -8.243 60.571 1.00 21.27 195 GLU D O 1
ATOM 11609 N N . ALA D 1 196 ? -1.396 -9.239 61.070 1.00 21.25 196 ALA D N 1
ATOM 11610 C CA . ALA D 1 196 ? -2.025 -8.956 59.787 1.00 20.30 196 ALA D CA 1
ATOM 11611 C C . ALA D 1 196 ? -2.246 -7.461 59.640 1.00 20.11 196 ALA D C 1
ATOM 11612 O O . ALA D 1 196 ? -2.048 -6.889 58.552 1.00 19.73 196 ALA D O 1
ATOM 11614 N N . ALA D 1 197 ? -2.596 -6.826 60.747 1.00 19.97 197 ALA D N 1
ATOM 11615 C CA . ALA D 1 197 ? -2.939 -5.417 60.757 1.00 20.27 197 ALA D CA 1
ATOM 11616 C C . ALA D 1 197 ? -1.779 -4.463 60.489 1.00 20.09 197 ALA D C 1
ATOM 11617 O O . ALA D 1 197 ? -1.993 -3.383 59.958 1.00 20.32 197 ALA D O 1
ATOM 11619 N N . VAL D 1 198 ? -0.564 -4.825 60.876 1.00 20.08 198 VAL D N 1
ATOM 11620 C CA . VAL D 1 198 ? 0.502 -3.828 60.840 1.00 20.13 198 VAL D CA 1
ATOM 11621 C C . VAL D 1 198 ? 1.043 -3.576 59.451 1.00 19.62 198 VAL D C 1
ATOM 11622 O O . VAL D 1 198 ? 1.731 -2.585 59.236 1.00 19.78 198 VAL D O 1
ATOM 11626 N N . SER D 1 199 ? 0.738 -4.454 58.508 1.00 19.56 199 SER D N 1
ATOM 11627 C CA . SER D 1 199 ? 1.431 -4.403 57.222 1.00 19.42 199 SER D CA 1
ATOM 11628 C C . SER D 1 199 ? 0.812 -3.595 56.079 1.00 19.13 199 SER D C 1
ATOM 11629 O O . SER D 1 199 ? 1.556 -3.035 55.269 1.00 18.91 199 SER D O 1
ATOM 11632 N N . PRO D 1 200 ? -0.530 -3.562 55.979 1.00 19.38 200 PRO D N 1
ATOM 11633 C CA . PRO D 1 200 ? -1.031 -3.116 54.699 1.00 18.90 200 PRO D CA 1
ATOM 11634 C C . PRO D 1 200 ? -0.511 -1.769 54.239 1.00 18.49 200 PRO D C 1
ATOM 11635 O O . PRO D 1 200 ? -0.055 -1.669 53.094 1.00 18.48 200 PRO D O 1
ATOM 11639 N N . LEU D 1 201 ? -0.536 -0.754 55.094 1.00 18.16 201 LEU D N 1
ATOM 11640 C CA . LEU D 1 201 ? -0.167 0.567 54.620 1.00 18.35 201 LEU D CA 1
ATOM 11641 C C . LEU D 1 201 ? 1.335 0.629 54.342 1.00 18.09 201 LEU D C 1
ATOM 11642 O O . LEU D 1 201 ? 1.765 0.977 53.244 1.00 17.74 201 LEU D O 1
ATOM 11647 N N . CYS D 1 202 ? 2.134 0.248 55.322 1.00 18.08 202 CYS D N 1
ATOM 11648 C CA . CYS D 1 202 ? 3.565 0.339 55.149 1.00 18.01 202 CYS D CA 1
ATOM 11649 C C . CYS D 1 202 ? 4.137 -0.628 54.112 1.00 17.49 202 CYS D C 1
ATOM 11650 O O . CYS D 1 202 ? 4.955 -0.223 53.295 1.00 17.01 202 CYS D O 1
ATOM 11653 N N . ALA D 1 203 ? 3.735 -1.898 54.185 1.00 17.36 203 ALA D N 1
ATOM 11654 C CA . ALA D 1 203 ? 4.239 -2.920 53.281 1.00 17.02 203 ALA D CA 1
ATOM 11655 C C . ALA D 1 203 ? 3.772 -2.637 51.859 1.00 16.61 203 ALA D C 1
ATOM 11656 O O . ALA D 1 203 ? 4.565 -2.697 50.926 1.00 16.59 203 ALA D O 1
ATOM 11658 N N . GLY D 1 204 ? 2.495 -2.324 51.689 1.00 16.19 204 GLY D N 1
ATOM 11659 C CA . GLY D 1 204 ? 1.969 -1.983 50.369 1.00 15.89 204 GLY D CA 1
ATOM 11660 C C . GLY D 1 204 ? 2.697 -0.788 49.768 1.00 15.79 204 GLY D C 1
ATOM 11661 O O . GLY D 1 204 ? 3.011 -0.791 48.581 1.00 15.64 204 GLY D O 1
ATOM 11662 N N . THR D 1 205 ? 2.975 0.223 50.586 1.00 15.92 205 THR D N 1
ATOM 11663 C CA . THR D 1 205 ? 3.710 1.411 50.129 1.00 15.90 205 THR D CA 1
ATOM 11664 C C . THR D 1 205 ? 5.135 1.056 49.718 1.00 15.82 205 THR D C 1
ATOM 11665 O O . THR D 1 205 ? 5.589 1.458 48.639 1.00 15.72 205 THR D O 1
ATOM 11669 N N . ALA D 1 206 ? 5.819 0.271 50.556 1.00 15.90 206 ALA D N 1
ATOM 11670 C CA . ALA D 1 206 ? 7.167 -0.192 50.241 1.00 15.86 206 ALA D CA 1
ATOM 11671 C C . ALA D 1 206 ? 7.150 -1.055 48.976 1.00 15.68 206 ALA D C 1
ATOM 11672 O O . ALA D 1 206 ? 8.055 -0.979 48.133 1.00 15.62 206 ALA D O 1
ATOM 11674 N N . TYR D 1 207 ? 6.122 -1.890 48.867 1.00 15.64 207 TYR D N 1
ATOM 11675 C CA . TYR D 1 207 ? 5.943 -2.738 47.700 1.00 15.53 207 TYR D CA 1
ATOM 11676 C C . TYR D 1 207 ? 5.826 -1.911 46.433 1.00 15.41 207 TYR D C 1
ATOM 11677 O O . TYR D 1 207 ? 6.524 -2.161 45.448 1.00 15.35 207 TYR D O 1
ATOM 11686 N N . ARG D 1 208 ? 4.936 -0.933 46.445 1.00 15.42 208 ARG D N 1
ATOM 11687 C CA . ARG D 1 208 ? 4.790 -0.094 45.271 1.00 15.37 208 ARG D CA 1
ATOM 11688 C C . ARG D 1 208 ? 6.110 0.584 44.916 1.00 15.40 208 ARG D C 1
ATOM 11689 O O . ARG D 1 208 ? 6.481 0.650 43.761 1.00 15.37 208 ARG D O 1
ATOM 11697 N N . MET D 1 209 ? 6.817 1.067 45.925 1.00 15.49 209 MET D N 1
ATOM 11698 C CA . MET D 1 209 ? 8.055 1.817 45.702 1.00 15.57 209 MET D CA 1
ATOM 11699 C C . MET D 1 209 ? 9.154 0.952 45.126 1.00 15.52 209 MET D C 1
ATOM 11700 O O . MET D 1 209 ? 9.983 1.412 44.353 1.00 15.57 209 MET D O 1
ATOM 11705 N N . LEU D 1 210 ? 9.155 -0.308 45.528 1.00 15.48 210 LEU D N 1
ATOM 11706 C CA . LEU D 1 210 ? 10.288 -1.170 45.275 1.00 15.51 210 LEU D CA 1
ATOM 11707 C C . LEU D 1 210 ? 10.014 -2.330 44.359 1.00 15.44 210 LEU D C 1
ATOM 11708 O O . LEU D 1 210 ? 10.847 -2.662 43.523 1.00 15.47 210 LEU D O 1
ATOM 11713 N N . VAL D 1 211 ? 8.866 -2.968 44.507 1.00 15.39 211 VAL D N 1
ATOM 11714 C CA . VAL D 1 211 ? 8.659 -4.210 43.771 1.00 15.39 211 VAL D CA 1
ATOM 11715 C C . VAL D 1 211 ? 7.859 -3.956 42.517 1.00 15.32 211 VAL D C 1
ATOM 11716 O O . VAL D 1 211 ? 8.160 -4.511 41.459 1.00 15.35 211 VAL D O 1
ATOM 11720 N N . SER D 1 212 ? 6.835 -3.115 42.665 1.00 15.27 212 SER D N 1
ATOM 11721 C CA . SER D 1 212 ? 5.836 -2.880 41.620 1.00 15.25 212 SER D CA 1
ATOM 11722 C C . SER D 1 212 ? 6.452 -2.246 40.402 1.00 15.28 212 SER D C 1
ATOM 11723 O O . SER D 1 212 ? 7.421 -1.494 40.499 1.00 15.31 212 SER D O 1
ATOM 11726 N N . ASP D 1 213 ? 5.834 -2.473 39.251 1.00 15.32 213 ASP D N 1
ATOM 11727 C CA . ASP D 1 213 ? 6.251 -1.758 38.083 1.00 15.40 213 ASP D CA 1
ATOM 11728 C C . ASP D 1 213 ? 5.783 -0.299 38.129 1.00 15.45 213 ASP D C 1
ATOM 11729 O O . ASP D 1 213 ? 6.065 0.441 37.209 1.00 15.57 213 ASP D O 1
ATOM 11734 N N . ARG D 1 214 ? 5.084 0.092 39.193 1.00 15.40 214 ARG D N 1
ATOM 11735 C CA . ARG D 1 214 ? 4.682 1.490 39.377 1.00 15.49 214 ARG D CA 1
ATOM 11736 C C . ARG D 1 214 ? 5.672 2.288 40.216 1.00 15.52 214 ARG D C 1
ATOM 11737 O O . ARG D 1 214 ? 5.491 3.487 40.422 1.00 15.65 214 ARG D O 1
ATOM 11745 N N . GLY D 1 215 ? 6.707 1.622 40.716 1.00 15.46 215 GLY D N 1
ATOM 11746 C CA . GLY D 1 215 ? 7.725 2.294 41.524 1.00 15.52 215 GLY D CA 1
ATOM 11747 C C . GLY D 1 215 ? 9.091 2.127 40.874 1.00 15.58 215 GLY D C 1
ATOM 11748 O O . GLY D 1 215 ? 9.186 2.115 39.663 1.00 15.63 215 GLY D O 1
ATOM 11749 N N . ALA D 1 216 ? 10.124 1.970 41.689 1.00 15.60 216 ALA D N 1
ATOM 11750 C CA . ALA D 1 216 ? 11.505 1.768 41.216 1.00 15.69 216 ALA D CA 1
ATOM 11751 C C . ALA D 1 216 ? 11.681 0.423 40.518 1.00 15.62 216 ALA D C 1
ATOM 11752 O O . ALA D 1 216 ? 12.589 0.252 39.711 1.00 15.73 216 ALA D O 1
ATOM 11754 N N . GLN D 1 217 ? 10.830 -0.530 40.871 1.00 15.50 217 GLN D N 1
ATOM 11755 C CA . GLN D 1 217 ? 10.804 -1.857 40.242 1.00 15.48 217 GLN D CA 1
ATOM 11756 C C . GLN D 1 217 ? 12.181 -2.494 40.257 1.00 15.59 217 GLN D C 1
ATOM 11757 O O . GLN D 1 217 ? 12.823 -2.696 39.221 1.00 15.69 217 GLN D O 1
ATOM 11763 N N . MET D 1 218 ? 12.633 -2.781 41.468 1.00 15.61 218 MET D N 1
ATOM 11764 C CA . MET D 1 218 ? 13.893 -3.457 41.691 1.00 15.74 218 MET D CA 1
ATOM 11765 C C . MET D 1 218 ? 13.935 -4.762 40.927 1.00 15.80 218 MET D C 1
ATOM 11766 O O . MET D 1 218 ? 12.907 -5.381 40.609 1.00 15.73 218 MET D O 1
ATOM 11771 N N . LYS D 1 219 ? 15.137 -5.191 40.642 1.00 15.97 219 LYS D N 1
ATOM 11772 C CA . LYS D 1 219 ? 15.335 -6.538 40.168 1.00 16.10 219 LYS D CA 1
ATOM 11773 C C . LYS D 1 219 ? 16.370 -7.112 41.087 1.00 16.28 219 LYS D C 1
ATOM 11774 O O . LYS D 1 219 ? 17.022 -6.377 41.836 1.00 16.31 219 LYS D O 1
ATOM 11780 N N . GLN D 1 220 ? 16.551 -8.418 41.016 1.00 16.46 220 GLN D N 1
ATOM 11781 C CA . GLN D 1 220 ? 17.563 -9.054 41.812 1.00 16.70 220 GLN D CA 1
ATOM 11782 C C . GLN D 1 220 ? 18.919 -8.529 41.398 1.00 16.85 220 GLN D C 1
ATOM 11783 O O . GLN D 1 220 ? 19.153 -8.203 40.219 1.00 16.86 220 GLN D O 1
ATOM 11789 N N . GLY D 1 221 ? 19.797 -8.456 42.389 1.00 17.01 221 GLY D N 1
ATOM 11790 C CA . GLY D 1 221 ? 21.090 -7.847 42.222 1.00 17.18 221 GLY D CA 1
ATOM 11791 C C . GLY D 1 221 ? 21.099 -6.365 42.544 1.00 17.04 221 GLY D C 1
ATOM 11792 O O . GLY D 1 221 ? 22.166 -5.803 42.751 1.00 17.22 221 GLY D O 1
ATOM 11793 N N . ASP D 1 222 ? 19.925 -5.732 42.605 1.00 16.76 222 ASP D N 1
ATOM 11794 C CA . ASP D 1 222 ? 19.872 -4.301 42.879 1.00 16.67 222 ASP D CA 1
ATOM 11795 C C . ASP D 1 222 ? 20.312 -4.001 44.279 1.00 16.79 222 ASP D C 1
ATOM 11796 O O . ASP D 1 222 ? 19.962 -4.710 45.208 1.00 16.80 222 ASP D O 1
ATOM 11801 N N . ILE D 1 223 ? 21.066 -2.931 44.426 1.00 16.91 223 ILE D N 1
ATOM 11802 C CA . ILE D 1 223 ? 21.427 -2.476 45.751 1.00 17.05 223 ILE D CA 1
ATOM 11803 C C . ILE D 1 223 ? 20.461 -1.365 46.067 1.00 16.88 223 ILE D C 1
ATOM 11804 O O . ILE D 1 223 ? 20.300 -0.424 45.281 1.00 16.82 223 ILE D O 1
ATOM 11809 N N . VAL D 1 224 ? 19.815 -1.463 47.220 1.00 16.85 224 VAL D N 1
ATOM 11810 C CA . VAL D 1 224 ? 18.795 -0.498 47.557 1.00 16.71 224 VAL D CA 1
ATOM 11811 C C . VAL D 1 224 ? 19.181 0.150 48.866 1.00 16.94 224 VAL D C 1
ATOM 11812 O O . VAL D 1 224 ? 19.268 -0.518 49.881 1.00 17.06 224 VAL D O 1
ATOM 11816 N N . LEU D 1 225 ? 19.420 1.453 48.818 1.00 17.04 225 LEU D N 1
ATOM 11817 C CA . LEU D 1 225 ? 19.707 2.219 50.015 1.00 17.29 225 LEU D CA 1
ATOM 11818 C C . LEU D 1 225 ? 18.383 2.573 50.644 1.00 17.18 225 LEU D C 1
ATOM 11819 O O . LEU D 1 225 ? 17.553 3.223 50.027 1.00 17.04 225 LEU D O 1
ATOM 11824 N N . ILE D 1 226 ? 18.202 2.167 51.889 1.00 17.47 226 ILE D N 1
ATOM 11825 C CA . ILE D 1 226 ? 16.929 2.367 52.564 1.00 17.76 226 ILE D CA 1
ATOM 11826 C C . ILE D 1 226 ? 17.152 3.305 53.730 1.00 18.55 226 ILE D C 1
ATOM 11827 O O . ILE D 1 226 ? 17.802 2.943 54.720 1.00 18.90 226 ILE D O 1
ATOM 11832 N N . TRP D 1 227 ? 16.627 4.518 53.589 1.00 19.20 227 TRP D N 1
ATOM 11833 C CA . TRP D 1 227 ? 16.632 5.513 54.656 1.00 19.92 227 TRP D CA 1
ATOM 11834 C C . TRP D 1 227 ? 15.635 5.135 55.714 1.00 20.28 227 TRP D C 1
ATOM 11835 O O . TRP D 1 227 ? 14.663 4.427 55.424 1.00 19.83 227 TRP D O 1
ATOM 11846 N N . GLY D 1 228 ? 15.866 5.615 56.938 1.00 20.71 228 GLY D N 1
ATOM 11847 C CA . GLY D 1 228 ? 14.908 5.387 58.036 1.00 20.84 228 GLY D CA 1
ATOM 11848 C C . GLY D 1 228 ? 14.483 3.937 58.069 1.00 20.20 228 GLY D C 1
ATOM 11849 O O . GLY D 1 228 ? 13.291 3.610 58.172 1.00 20.46 228 GLY D O 1
ATOM 11850 N N . ALA D 1 229 ? 15.467 3.061 57.996 1.00 20.08 229 ALA D N 1
ATOM 11851 C CA . ALA D 1 229 ? 15.223 1.663 57.644 1.00 19.56 229 ALA D CA 1
ATOM 11852 C C . ALA D 1 229 ? 14.544 0.817 58.723 1.00 19.74 229 ALA D C 1
ATOM 11853 O O . ALA D 1 229 ? 13.950 -0.205 58.400 1.00 19.35 229 ALA D O 1
ATOM 11855 N N . SER D 1 230 ? 14.640 1.221 59.989 1.00 20.17 230 SER D N 1
ATOM 11856 C CA . SER D 1 230 ? 14.044 0.427 61.060 1.00 20.59 230 SER D CA 1
ATOM 11857 C C . SER D 1 230 ? 12.560 0.694 61.239 1.00 20.26 230 SER D C 1
ATOM 11858 O O . SER D 1 230 ? 11.886 -0.028 61.981 1.00 20.96 230 SER D O 1
ATOM 11861 N N . GLY D 1 231 ? 12.064 1.749 60.592 1.00 20.06 231 GLY D N 1
ATOM 11862 C CA . GLY D 1 231 ? 10.666 2.185 60.749 1.00 19.66 231 GLY D CA 1
ATOM 11863 C C . GLY D 1 231 ? 9.670 1.268 60.056 1.00 19.32 231 GLY D C 1
ATOM 11864 O O . GLY D 1 231 ? 10.030 0.209 59.583 1.00 19.12 231 GLY D O 1
ATOM 11865 N N . GLY D 1 232 ? 8.410 1.681 59.996 1.00 19.51 232 GLY D N 1
ATOM 11866 C CA . GLY D 1 232 ? 7.364 0.898 59.317 1.00 19.19 232 GLY D CA 1
ATOM 11867 C C . GLY D 1 232 ? 7.686 0.597 57.870 1.00 18.72 232 GLY D C 1
ATOM 11868 O O . GLY D 1 232 ? 7.644 -0.555 57.443 1.00 19.07 232 GLY D O 1
ATOM 11869 N N . LEU D 1 233 ? 8.000 1.640 57.104 1.00 18.65 233 LEU D N 1
ATOM 11870 C CA . LEU D 1 233 ? 8.313 1.503 55.695 1.00 17.86 233 LEU D CA 1
ATOM 11871 C C . LEU D 1 233 ? 9.551 0.660 55.518 1.00 17.77 233 LEU D C 1
ATOM 11872 O O . LEU D 1 233 ? 9.558 -0.319 54.757 1.00 17.26 233 LEU D O 1
ATOM 11877 N N . GLY D 1 234 ? 10.595 1.079 56.222 1.00 17.47 234 GLY D N 1
ATOM 11878 C CA . GLY D 1 234 ? 11.894 0.486 56.076 1.00 17.77 234 GLY D CA 1
ATOM 11879 C C . GLY D 1 234 ? 11.828 -0.993 56.359 1.00 17.69 234 GLY D C 1
ATOM 11880 O O . GLY D 1 234 ? 12.477 -1.787 55.684 1.00 17.47 234 GLY D O 1
ATOM 11881 N N . SER D 1 235 ? 11.070 -1.365 57.383 1.00 17.93 235 SER D N 1
ATOM 11882 C CA . SER D 1 235 ? 11.002 -2.758 57.789 1.00 18.19 235 SER D CA 1
ATOM 11883 C C . SER D 1 235 ? 10.457 -3.657 56.719 1.00 18.04 235 SER D C 1
ATOM 11884 O O . SER D 1 235 ? 10.818 -4.836 56.645 1.00 18.23 235 SER D O 1
ATOM 11887 N N . TYR D 1 236 ? 9.591 -3.105 55.880 1.00 17.61 236 TYR D N 1
ATOM 11888 C CA . TYR D 1 236 ? 9.101 -3.870 54.757 1.00 17.46 236 TYR D CA 1
ATOM 11889 C C . TYR D 1 236 ? 10.011 -3.741 53.559 1.00 17.24 236 TYR D C 1
ATOM 11890 O O . TYR D 1 236 ? 10.265 -4.730 52.876 1.00 16.97 236 TYR D O 1
ATOM 11899 N N . ALA D 1 237 ? 10.504 -2.523 53.321 1.00 17.43 237 ALA D N 1
ATOM 11900 C CA . ALA D 1 237 ? 11.460 -2.267 52.248 1.00 17.32 237 ALA D CA 1
ATOM 11901 C C . ALA D 1 237 ? 12.590 -3.293 52.291 1.00 17.71 237 ALA D C 1
ATOM 11902 O O . ALA D 1 237 ? 12.849 -3.978 51.312 1.00 17.24 237 ALA D O 1
ATOM 11904 N N . ILE D 1 238 ? 13.218 -3.423 53.460 1.00 17.84 238 ILE D N 1
ATOM 11905 C CA . ILE D 1 238 ? 14.318 -4.364 53.644 1.00 18.13 238 ILE D CA 1
ATOM 11906 C C . ILE D 1 238 ? 13.936 -5.754 53.161 1.00 18.03 238 ILE D C 1
ATOM 11907 O O . ILE D 1 238 ? 14.709 -6.415 52.464 1.00 18.06 238 ILE D O 1
ATOM 11912 N N . GLN D 1 239 ? 12.731 -6.173 53.533 1.00 17.66 239 GLN D N 1
ATOM 11913 C CA . GLN D 1 239 ? 12.261 -7.511 53.233 1.00 17.65 239 GLN D CA 1
ATOM 11914 C C . GLN D 1 239 ? 11.949 -7.709 51.755 1.00 17.09 239 GLN D C 1
ATOM 11915 O O . GLN D 1 239 ? 12.239 -8.772 51.196 1.00 16.95 239 GLN D O 1
ATOM 11921 N N . PHE D 1 240 ? 11.346 -6.710 51.118 1.00 16.49 240 PHE D N 1
ATOM 11922 C CA . PHE D 1 240 ? 11.090 -6.849 49.684 1.00 16.26 240 PHE D CA 1
ATOM 11923 C C . PHE D 1 240 ? 12.415 -6.829 48.966 1.00 16.28 240 PHE D C 1
ATOM 11924 O O . PHE D 1 240 ? 12.571 -7.496 47.949 1.00 16.42 240 PHE D O 1
ATOM 11932 N N . VAL D 1 241 ? 13.368 -6.046 49.471 1.00 16.62 241 VAL D N 1
ATOM 11933 C CA . VAL D 1 241 ? 14.657 -5.979 48.782 1.00 16.74 241 VAL D CA 1
ATOM 11934 C C . VAL D 1 241 ? 15.310 -7.355 48.875 1.00 17.21 241 VAL D C 1
ATOM 11935 O O . VAL D 1 241 ? 15.696 -7.936 47.861 1.00 17.30 241 VAL D O 1
ATOM 11939 N N . LYS D 1 242 ? 15.377 -7.898 50.086 1.00 17.76 242 LYS D N 1
ATOM 11940 C CA . LYS D 1 242 ? 16.007 -9.191 50.288 1.00 18.32 242 LYS D CA 1
ATOM 11941 C C . LYS D 1 242 ? 15.259 -10.263 49.513 1.00 17.89 242 LYS D C 1
ATOM 11942 O O . LYS D 1 242 ? 15.862 -11.092 48.826 1.00 17.61 242 LYS D O 1
ATOM 11948 N N . ASN D 1 243 ? 13.936 -10.230 49.600 1.00 17.17 243 ASN D N 1
ATOM 11949 C CA . ASN D 1 243 ? 13.156 -11.258 48.966 1.00 17.04 243 ASN D CA 1
ATOM 11950 C C . ASN D 1 243 ? 13.256 -11.221 47.446 1.00 16.85 243 ASN D C 1
ATOM 11951 O O . ASN D 1 243 ? 13.185 -12.249 46.802 1.00 16.98 243 ASN D O 1
ATOM 11956 N N . GLY D 1 244 ? 13.429 -10.028 46.888 1.00 16.59 244 GLY D N 1
ATOM 11957 C CA . GLY D 1 244 ? 13.582 -9.880 45.455 1.00 16.45 244 GLY D CA 1
ATOM 11958 C C . GLY D 1 244 ? 15.002 -10.178 44.992 1.00 16.64 244 GLY D C 1
ATOM 11959 O O . GLY D 1 244 ? 15.300 -10.034 43.806 1.00 16.58 244 GLY D O 1
ATOM 11960 N N . GLY D 1 245 ? 15.865 -10.595 45.928 1.00 16.90 245 GLY D N 1
ATOM 11961 C CA . GLY D 1 245 ? 17.266 -10.904 45.640 1.00 17.13 245 GLY D CA 1
ATOM 11962 C C . GLY D 1 245 ? 18.111 -9.660 45.454 1.00 17.04 245 GLY D C 1
ATOM 11963 O O . GLY D 1 245 ? 19.182 -9.700 44.832 1.00 17.19 245 GLY D O 1
ATOM 11964 N N . GLY D 1 246 ? 17.588 -8.551 45.969 1.00 16.83 246 GLY D N 1
ATOM 11965 C CA . GLY D 1 246 ? 18.302 -7.300 46.043 1.00 16.79 246 GLY D CA 1
ATOM 11966 C C . GLY D 1 246 ? 19.181 -7.280 47.273 1.00 17.36 246 GLY D C 1
ATOM 11967 O O . GLY D 1 246 ? 19.201 -8.221 48.065 1.00 17.44 246 GLY D O 1
ATOM 11968 N N . ILE D 1 247 ? 19.913 -6.196 47.435 1.00 17.81 247 ILE D N 1
ATOM 11969 C CA . ILE D 1 247 ? 20.880 -6.088 48.501 1.00 18.95 247 ILE D CA 1
ATOM 11970 C C . ILE D 1 247 ? 20.493 -4.830 49.261 1.00 19.01 247 ILE D C 1
ATOM 11971 O O . ILE D 1 247 ? 20.704 -3.721 48.762 1.00 19.20 247 ILE D O 1
ATOM 11976 N N . PRO D 1 248 ? 19.891 -4.986 50.448 1.00 19.05 248 PRO D N 1
ATOM 11977 C CA . PRO D 1 248 ? 19.506 -3.753 51.088 1.00 19.12 248 PRO D CA 1
ATOM 11978 C C . PRO D 1 248 ? 20.674 -3.160 51.836 1.00 19.31 248 PRO D C 1
ATOM 11979 O O . PRO D 1 248 ? 21.534 -3.884 52.320 1.00 19.90 248 PRO D O 1
ATOM 11983 N N . VAL D 1 249 ? 20.724 -1.842 51.880 1.00 19.09 249 VAL D N 1
ATOM 11984 C CA . VAL D 1 249 ? 21.649 -1.184 52.764 1.00 19.82 249 VAL D CA 1
ATOM 11985 C C . VAL D 1 249 ? 20.811 -0.256 53.598 1.00 19.67 249 VAL D C 1
ATOM 11986 O O . VAL D 1 249 ? 20.230 0.697 53.092 1.00 18.81 249 VAL D O 1
ATOM 11990 N N . ALA D 1 250 ? 20.720 -0.563 54.883 1.00 20.26 250 ALA D N 1
ATOM 11991 C CA . ALA D 1 250 ? 19.890 0.233 55.762 1.00 20.79 250 ALA D CA 1
ATOM 11992 C C . ALA D 1 250 ? 20.665 1.444 56.231 1.00 21.27 250 ALA D C 1
ATOM 11993 O O . ALA D 1 250 ? 21.844 1.348 56.498 1.00 21.93 250 ALA D O 1
ATOM 11995 N N . VAL D 1 251 ? 19.999 2.590 56.317 1.00 21.83 251 VAL D N 1
ATOM 11996 C CA . VAL D 1 251 ? 20.535 3.722 57.050 1.00 22.44 251 VAL D CA 1
ATOM 11997 C C . VAL D 1 251 ? 19.648 3.914 58.263 1.00 23.19 251 VAL D C 1
ATOM 11998 O O . VAL D 1 251 ? 18.422 4.035 58.141 1.00 23.05 251 VAL D O 1
ATOM 12002 N N . VAL D 1 252 ? 20.270 3.891 59.434 1.00 24.07 252 VAL D N 1
ATOM 12003 C CA . VAL D 1 252 ? 19.576 4.059 60.700 1.00 25.08 252 VAL D CA 1
ATOM 12004 C C . VAL D 1 252 ? 20.352 5.100 61.495 1.00 26.46 252 VAL D C 1
ATOM 12005 O O . VAL D 1 252 ? 21.534 5.328 61.232 1.00 26.83 252 VAL D O 1
ATOM 12009 N N . SER D 1 253 ? 19.691 5.706 62.477 1.00 27.92 253 SER D N 1
ATOM 12010 C CA . SER D 1 253 ? 20.283 6.798 63.251 1.00 29.18 253 SER D CA 1
ATOM 12011 C C . SER D 1 253 ? 20.877 6.323 64.565 1.00 30.10 253 SER D C 1
ATOM 12012 O O . SER D 1 253 ? 21.473 7.105 65.283 1.00 31.36 253 SER D O 1
ATOM 12015 N N . SER D 1 254 ? 20.715 5.046 64.877 1.00 30.25 254 SER D N 1
ATOM 12016 C CA . SER D 1 254 ? 21.082 4.558 66.197 1.00 30.94 254 SER D CA 1
ATOM 12017 C C . SER D 1 254 ? 21.431 3.090 66.173 1.00 30.69 254 SER D C 1
ATOM 12018 O O . SER D 1 254 ? 21.062 2.379 65.248 1.00 29.58 254 SER D O 1
ATOM 12021 N N . ALA D 1 255 ? 22.139 2.652 67.210 1.00 31.35 255 ALA D N 1
ATOM 12022 C CA . ALA D 1 255 ? 22.460 1.242 67.418 1.00 31.28 255 ALA D CA 1
ATOM 12023 C C . ALA D 1 255 ? 21.207 0.378 67.554 1.00 30.62 255 ALA D C 1
ATOM 12024 O O . ALA D 1 255 ? 21.197 -0.759 67.088 1.00 30.27 255 ALA D O 1
ATOM 12026 N N . GLN D 1 256 ? 20.168 0.904 68.208 1.00 30.28 256 GLN D N 1
ATOM 12027 C CA . GLN D 1 256 ? 18.918 0.154 68.376 1.00 30.07 256 GLN D CA 1
ATOM 12028 C C . GLN D 1 256 ? 18.209 -0.047 67.053 1.00 28.62 256 GLN D C 1
ATOM 12029 O O . GLN D 1 256 ? 17.679 -1.121 66.779 1.00 28.10 256 GLN D O 1
ATOM 12035 N N . LYS D 1 257 ? 18.180 1.009 66.252 1.00 27.45 257 LYS D N 1
ATOM 12036 C CA . LYS D 1 257 ? 17.504 0.950 64.969 1.00 26.23 257 LYS D CA 1
ATOM 12037 C C . LYS D 1 257 ? 18.279 0.024 64.049 1.00 25.75 257 LYS D C 1
ATOM 12038 O O . LYS D 1 257 ? 17.700 -0.636 63.179 1.00 24.82 257 LYS D O 1
ATOM 12044 N N . GLU D 1 258 ? 19.591 -0.040 64.274 1.00 25.92 258 GLU D N 1
ATOM 12045 C CA . GLU D 1 258 ? 20.438 -1.006 63.597 1.00 25.73 258 GLU D CA 1
ATOM 12046 C C . GLU D 1 258 ? 20.117 -2.435 64.011 1.00 25.75 258 GLU D C 1
ATOM 12047 O O . GLU D 1 258 ? 20.058 -3.320 63.164 1.00 25.26 258 GLU D O 1
ATOM 12053 N N . ALA D 1 259 ? 19.916 -2.662 65.307 1.00 26.14 259 ALA D N 1
ATOM 12054 C CA . ALA D 1 259 ? 19.554 -3.987 65.780 1.00 26.29 259 ALA D CA 1
ATOM 12055 C C . ALA D 1 259 ? 18.276 -4.422 65.070 1.00 25.49 259 ALA D C 1
ATOM 12056 O O . ALA D 1 259 ? 18.148 -5.571 64.647 1.00 25.83 259 ALA D O 1
ATOM 12058 N N . ALA D 1 260 ? 17.330 -3.495 64.956 1.00 24.69 260 ALA D N 1
ATOM 12059 C CA . ALA D 1 260 ? 16.059 -3.771 64.300 1.00 23.90 260 ALA D CA 1
ATOM 12060 C C . ALA D 1 260 ? 16.264 -4.246 62.864 1.00 23.01 260 ALA D C 1
ATOM 12061 O O . ALA D 1 260 ? 15.758 -5.301 62.458 1.00 22.41 260 ALA D O 1
ATOM 12063 N N . VAL D 1 261 ? 17.011 -3.467 62.094 1.00 22.53 261 VAL D N 1
ATOM 12064 C CA . VAL D 1 261 ? 17.198 -3.819 60.698 1.00 22.48 261 VAL D CA 1
ATOM 12065 C C . VAL D 1 261 ? 17.973 -5.130 60.544 1.00 22.76 261 VAL D C 1
ATOM 12066 O O . VAL D 1 261 ? 17.714 -5.901 59.624 1.00 22.16 261 VAL D O 1
ATOM 12070 N N . ARG D 1 262 ? 18.891 -5.406 61.469 1.00 23.60 262 ARG D N 1
ATOM 12071 C CA . ARG D 1 262 ? 19.647 -6.645 61.376 1.00 24.16 262 ARG D CA 1
ATOM 12072 C C . ARG D 1 262 ? 18.762 -7.816 61.718 1.00 24.48 262 ARG D C 1
ATOM 12073 O O . ARG D 1 262 ? 18.954 -8.908 61.199 1.00 24.81 262 ARG D O 1
ATOM 12081 N N . ALA D 1 263 ? 17.798 -7.592 62.607 1.00 24.98 263 ALA D N 1
ATOM 12082 C CA . ALA D 1 263 ? 16.806 -8.609 62.909 1.00 25.57 263 ALA D CA 1
ATOM 12083 C C . ALA D 1 263 ? 16.021 -8.973 61.661 1.00 25.14 263 ALA D C 1
ATOM 12084 O O . ALA D 1 263 ? 15.620 -10.116 61.511 1.00 25.76 263 ALA D O 1
ATOM 12086 N N . LEU D 1 264 ? 15.827 -8.013 60.759 1.00 24.68 264 LEU D N 1
ATOM 12087 C CA . LEU D 1 264 ? 15.097 -8.259 59.509 1.00 24.29 264 LEU D CA 1
ATOM 12088 C C . LEU D 1 264 ? 16.034 -8.765 58.430 1.00 24.73 264 LEU D C 1
ATOM 12089 O O . LEU D 1 264 ? 15.661 -8.834 57.254 1.00 24.51 264 LEU D O 1
ATOM 12094 N N . GLY D 1 265 ? 17.264 -9.081 58.826 1.00 25.08 265 GLY D N 1
ATOM 12095 C CA . GLY D 1 265 ? 18.213 -9.703 57.924 1.00 25.58 265 GLY D CA 1
ATOM 12096 C C . GLY D 1 265 ? 18.914 -8.727 57.011 1.00 25.10 265 GLY D C 1
ATOM 12097 O O . GLY D 1 265 ? 19.507 -9.127 56.018 1.00 25.02 265 GLY D O 1
ATOM 12098 N N . CYS D 1 266 ? 18.837 -7.439 57.342 1.00 24.45 266 CYS D N 1
ATOM 12099 C CA . CYS D 1 266 ? 19.638 -6.456 56.669 1.00 23.68 266 CYS D CA 1
ATOM 12100 C C . CYS D 1 266 ? 21.037 -6.463 57.297 1.00 24.47 266 CYS D C 1
ATOM 12101 O O . CYS D 1 266 ? 21.252 -5.909 58.379 1.00 24.37 266 CYS D O 1
ATOM 12104 N N . ASP D 1 267 ? 21.960 -7.112 56.592 1.00 25.01 267 ASP D N 1
ATOM 12105 C CA . ASP D 1 267 ? 23.376 -7.286 56.975 1.00 26.26 267 ASP D CA 1
ATOM 12106 C C . ASP D 1 267 ? 24.185 -5.989 56.902 1.00 25.29 267 ASP D C 1
ATOM 12107 O O . ASP D 1 267 ? 25.140 -5.797 57.652 1.00 25.24 267 ASP D O 1
ATOM 12112 N N . LEU D 1 268 ? 23.825 -5.133 55.949 1.00 23.91 268 LEU D N 1
ATOM 12113 C CA . LEU D 1 268 ? 24.624 -3.962 55.632 1.00 23.32 268 LEU D CA 1
ATOM 12114 C C . LEU D 1 268 ? 23.918 -2.754 56.184 1.00 23.22 268 LEU D C 1
ATOM 12115 O O . LEU D 1 268 ? 22.770 -2.486 55.830 1.00 22.36 268 LEU D O 1
ATOM 12120 N N . VAL D 1 269 ? 24.593 -2.051 57.084 1.00 23.65 269 VAL D N 1
ATOM 12121 C CA . VAL D 1 269 ? 23.963 -0.957 57.789 1.00 24.23 269 VAL D CA 1
ATOM 12122 C C . VAL D 1 269 ? 24.920 0.202 57.819 1.00 25.16 269 VAL D C 1
ATOM 12123 O O . VAL D 1 269 ? 26.119 0.033 58.038 1.00 25.66 269 VAL D O 1
ATOM 12127 N N . ILE D 1 270 ? 24.367 1.384 57.610 1.00 25.82 270 ILE D N 1
ATOM 12128 C CA . ILE D 1 270 ? 25.133 2.607 57.677 1.00 27.00 270 ILE D CA 1
ATOM 12129 C C . ILE D 1 270 ? 24.496 3.386 58.793 1.00 28.29 270 ILE D C 1
ATOM 12130 O O . ILE D 1 270 ? 23.280 3.563 58.813 1.00 27.66 270 ILE D O 1
ATOM 12135 N N . ASN D 1 271 ? 25.302 3.825 59.741 1.00 30.88 271 ASN D N 1
ATOM 12136 C CA . ASN D 1 271 ? 24.766 4.692 60.753 1.00 33.43 271 ASN D CA 1
ATOM 12137 C C . ASN D 1 271 ? 24.766 6.138 60.254 1.00 34.42 271 ASN D C 1
ATOM 12138 O O . ASN D 1 271 ? 25.795 6.649 59.837 1.00 33.86 271 ASN D O 1
ATOM 12143 N N . ARG D 1 272 ? 23.590 6.759 60.280 1.00 41.22 272 ARG D N 1
ATOM 12144 C CA . ARG D 1 272 ? 23.387 8.151 59.874 1.00 41.56 272 ARG D CA 1
ATOM 12145 C C . ARG D 1 272 ? 24.226 9.115 60.680 1.00 43.52 272 ARG D C 1
ATOM 12146 O O . ARG D 1 272 ? 24.824 10.047 60.139 1.00 41.64 272 ARG D O 1
ATOM 12154 N N . ALA D 1 273 ? 24.224 8.888 61.990 1.00 48.57 273 ALA D N 1
ATOM 12155 C CA . ALA D 1 273 ? 24.881 9.759 62.945 1.00 52.60 273 ALA D CA 1
ATOM 12156 C C . ALA D 1 273 ? 26.320 9.986 62.542 1.00 52.24 273 ALA D C 1
ATOM 12157 O O . ALA D 1 273 ? 26.783 11.125 62.531 1.00 52.54 273 ALA D O 1
ATOM 12159 N N . GLU D 1 274 ? 27.011 8.903 62.186 1.00 52.76 274 GLU D N 1
ATOM 12160 C CA . GLU D 1 274 ? 28.413 8.981 61.795 1.00 53.47 274 GLU D CA 1
ATOM 12161 C C . GLU D 1 274 ? 28.603 9.964 60.636 1.00 50.53 274 GLU D C 1
ATOM 12162 O O . GLU D 1 274 ? 29.555 10.756 60.654 1.00 51.43 274 GLU D O 1
ATOM 12168 N N . LEU D 1 275 ? 27.668 9.935 59.674 1.00 47.61 275 LEU D N 1
ATOM 12169 C CA . LEU D 1 275 ? 27.671 10.803 58.488 1.00 45.29 275 LEU D CA 1
ATOM 12170 C C . LEU D 1 275 ? 27.506 12.291 58.782 1.00 45.61 275 LEU D C 1
ATOM 12171 O O . LEU D 1 275 ? 27.868 13.122 57.955 1.00 44.65 275 LEU D O 1
ATOM 12176 N N . GLY D 1 276 ? 26.901 12.630 59.913 1.00 47.95 276 GLY D N 1
ATOM 12177 C CA . GLY D 1 276 ? 26.848 14.022 60.346 1.00 49.18 276 GLY D CA 1
ATOM 12178 C C . GLY D 1 276 ? 25.554 14.756 60.066 1.00 48.28 276 GLY D C 1
ATOM 12179 O O . GLY D 1 276 ? 25.359 15.876 60.548 1.00 50.56 276 GLY D O 1
ATOM 12180 N N . ILE D 1 277 ? 24.681 14.123 59.283 1.00 45.79 277 ILE D N 1
ATOM 12181 C CA . ILE D 1 277 ? 23.328 14.621 58.994 1.00 44.96 277 ILE D CA 1
ATOM 12182 C C . ILE D 1 277 ? 22.604 15.355 60.134 1.00 48.17 277 ILE D C 1
ATOM 12183 O O . ILE D 1 277 ? 22.368 14.797 61.214 1.00 50.81 277 ILE D O 1
ATOM 12188 N N . THR D 1 278 ? 22.266 16.614 59.858 1.00 47.73 278 THR D N 1
ATOM 12189 C CA . THR D 1 278 ? 21.422 17.442 60.717 1.00 51.20 278 THR D CA 1
ATOM 12190 C C . THR D 1 278 ? 20.492 18.203 59.780 1.00 50.71 278 THR D C 1
ATOM 12191 O O . THR D 1 278 ? 20.801 18.340 58.597 1.00 48.20 278 THR D O 1
ATOM 12195 N N . ASP D 1 279 ? 19.373 18.703 60.298 1.00 54.21 279 ASP D N 1
ATOM 12196 C CA . ASP D 1 279 ? 18.354 19.378 59.471 1.00 54.77 279 ASP D CA 1
ATOM 12197 C C . ASP D 1 279 ? 18.841 20.600 58.684 1.00 53.19 279 ASP D C 1
ATOM 12198 O O . ASP D 1 279 ? 18.070 21.202 57.922 1.00 54.12 279 ASP D O 1
ATOM 12203 N N . ASP D 1 280 ? 20.108 20.966 58.859 1.00 51.26 280 ASP D N 1
ATOM 12204 C CA . ASP D 1 280 ? 20.671 22.037 58.058 1.00 49.58 280 ASP D CA 1
ATOM 12205 C C . ASP D 1 280 ? 21.763 21.564 57.096 1.00 45.94 280 ASP D C 1
ATOM 12206 O O . ASP D 1 280 ? 22.414 22.391 56.452 1.00 45.32 280 ASP D O 1
ATOM 12211 N N . ILE D 1 281 ? 21.951 20.244 57.001 1.00 44.09 281 ILE D N 1
ATOM 12212 C CA . ILE D 1 281 ? 22.820 19.662 55.965 1.00 41.36 281 ILE D CA 1
ATOM 12213 C C . ILE D 1 281 ? 22.307 20.033 54.577 1.00 40.85 281 ILE D C 1
ATOM 12214 O O . ILE D 1 281 ? 23.067 20.534 53.752 1.00 40.12 281 ILE D O 1
ATOM 12219 N N . ALA D 1 282 ? 21.012 19.808 54.351 1.00 42.37 282 ALA D N 1
ATOM 12220 C CA . ALA D 1 282 ? 20.352 20.079 53.066 1.00 43.30 282 ALA D CA 1
ATOM 12221 C C . ALA D 1 282 ? 20.553 21.526 52.645 1.00 44.20 282 ALA D C 1
ATOM 12222 O O . ALA D 1 282 ? 20.568 21.847 51.450 1.00 44.74 282 ALA D O 1
ATOM 12224 N N . ASP D 1 283 ? 20.706 22.386 53.650 1.00 44.79 283 ASP D N 1
ATOM 12225 C CA . ASP D 1 283 ? 20.948 23.815 53.457 1.00 45.67 283 ASP D CA 1
ATOM 12226 C C . ASP D 1 283 ? 22.405 24.130 53.122 1.00 43.68 283 ASP D C 1
ATOM 12227 O O . ASP D 1 283 ? 22.745 25.272 52.817 1.00 45.10 283 ASP D O 1
ATOM 12232 N N . ASP D 1 284 ? 23.263 23.120 53.195 1.00 40.71 284 ASP D N 1
ATOM 12233 C CA . ASP D 1 284 ? 24.672 23.305 52.886 1.00 39.47 284 ASP D CA 1
ATOM 12234 C C . ASP D 1 284 ? 25.058 22.415 51.696 1.00 37.39 284 ASP D C 1
ATOM 12235 O O . ASP D 1 284 ? 25.387 21.225 51.867 1.00 36.04 284 ASP D O 1
ATOM 12240 N N . PRO D 1 285 ? 25.015 22.997 50.483 1.00 37.48 285 PRO D N 1
ATOM 12241 C CA . PRO D 1 285 ? 25.216 22.264 49.239 1.00 36.69 285 PRO D CA 1
ATOM 12242 C C . PRO D 1 285 ? 26.521 21.490 49.236 1.00 35.13 285 PRO D C 1
ATOM 12243 O O . PRO D 1 285 ? 26.527 20.309 48.886 1.00 34.21 285 PRO D O 1
ATOM 12247 N N . ARG D 1 286 ? 27.610 22.147 49.639 1.00 34.95 286 ARG D N 1
ATOM 12248 C CA . ARG D 1 286 ? 28.931 21.516 49.686 1.00 34.41 286 ARG D CA 1
ATOM 12249 C C . ARG D 1 286 ? 28.933 20.317 50.622 1.00 31.79 286 ARG D C 1
ATOM 12250 O O . ARG D 1 286 ? 29.426 19.243 50.263 1.00 31.79 286 ARG D O 1
ATOM 12258 N N . ARG D 1 287 ? 28.370 20.502 51.813 1.00 35.53 287 ARG D N 1
ATOM 12259 C CA . ARG D 1 287 ? 28.248 19.426 52.790 1.00 34.44 287 ARG D CA 1
ATOM 12260 C C . ARG D 1 287 ? 27.408 18.261 52.254 1.00 32.70 287 ARG D C 1
ATOM 12261 O O . ARG D 1 287 ? 27.774 17.102 52.452 1.00 31.91 287 ARG D O 1
ATOM 12269 N N . VAL D 1 288 ? 26.302 18.559 51.568 1.00 31.37 288 VAL D N 1
ATOM 12270 C CA . VAL D 1 288 ? 25.488 17.496 50.961 1.00 29.79 288 VAL D CA 1
ATOM 12271 C C . VAL D 1 288 ? 26.335 16.682 49.991 1.00 28.55 288 VAL D C 1
ATOM 12272 O O . VAL D 1 288 ? 26.310 15.448 50.016 1.00 27.46 288 VAL D O 1
ATOM 12276 N N . VAL D 1 289 ? 27.102 17.371 49.151 1.00 28.06 289 VAL D N 1
ATOM 12277 C CA . VAL D 1 289 ? 27.980 16.683 48.198 1.00 27.35 289 VAL D CA 1
ATOM 12278 C C . VAL D 1 289 ? 29.039 15.839 48.911 1.00 27.48 289 VAL D C 1
ATOM 12279 O O . VAL D 1 289 ? 29.156 14.652 48.637 1.00 26.84 289 VAL D O 1
ATOM 12283 N N . GLU D 1 290 ? 29.809 16.436 49.815 1.00 28.32 290 GLU D N 1
ATOM 12284 C CA . GLU D 1 290 ? 30.818 15.666 50.529 1.00 28.85 290 GLU D CA 1
ATOM 12285 C C . GLU D 1 290 ? 30.178 14.518 51.292 1.00 28.12 290 GLU D C 1
ATOM 12286 O O . GLU D 1 290 ? 30.734 13.418 51.318 1.00 28.21 290 GLU D O 1
ATOM 12292 N N . THR D 1 291 ? 29.024 14.769 51.916 1.00 27.34 291 THR D N 1
ATOM 12293 C CA . THR D 1 291 ? 28.352 13.729 52.701 1.00 27.20 291 THR D CA 1
ATOM 12294 C C . THR D 1 291 ? 27.771 12.644 51.786 1.00 26.03 291 THR D C 1
ATOM 12295 O O . THR D 1 291 ? 27.876 11.439 52.089 1.00 25.48 291 THR D O 1
ATOM 12299 N N . GLY D 1 292 ? 27.173 13.070 50.672 1.00 24.96 292 GLY D N 1
ATOM 12300 C CA . GLY D 1 292 ? 26.722 12.126 49.648 1.00 24.11 292 GLY D CA 1
ATOM 12301 C C . GLY D 1 292 ? 27.876 11.282 49.119 1.00 24.09 292 GLY D C 1
ATOM 12302 O O . GLY D 1 292 ? 27.737 10.080 48.915 1.00 23.22 292 GLY D O 1
ATOM 12303 N N . ARG D 1 293 ? 29.039 11.895 48.935 1.00 24.66 293 ARG D N 1
ATOM 12304 C CA . ARG D 1 293 ? 30.195 11.125 48.475 1.00 25.69 293 ARG D CA 1
ATOM 12305 C C . ARG D 1 293 ? 30.622 10.074 49.505 1.00 25.89 293 ARG D C 1
ATOM 12306 O O . ARG D 1 293 ? 30.866 8.925 49.152 1.00 25.91 293 ARG D O 1
ATOM 12314 N N . LYS D 1 294 ? 30.695 10.457 50.778 1.00 26.83 294 LYS D N 1
ATOM 12315 C CA . LYS D 1 294 ? 31.080 9.502 51.812 1.00 27.09 294 LYS D CA 1
ATOM 12316 C C . LYS D 1 294 ? 30.044 8.393 51.911 1.00 25.99 294 LYS D C 1
ATOM 12317 O O . LYS D 1 294 ? 30.397 7.207 52.015 1.00 26.17 294 LYS D O 1
ATOM 12323 N N . LEU D 1 295 ? 28.772 8.788 51.882 1.00 24.77 295 LEU D N 1
ATOM 12324 C CA . LEU D 1 295 ? 27.684 7.844 51.780 1.00 23.59 295 LEU D CA 1
ATOM 12325 C C . LEU D 1 295 ? 27.870 6.899 50.603 1.00 22.86 295 LEU D C 1
ATOM 12326 O O . LEU D 1 295 ? 27.813 5.698 50.792 1.00 22.53 295 LEU D O 1
ATOM 12331 N N . ALA D 1 296 ? 28.081 7.433 49.400 1.00 22.66 296 ALA D N 1
ATOM 12332 C CA . ALA D 1 296 ? 28.231 6.580 48.221 1.00 22.64 296 ALA D CA 1
ATOM 12333 C C . ALA D 1 296 ? 29.328 5.551 48.465 1.00 23.12 296 ALA D C 1
ATOM 12334 O O . ALA D 1 296 ? 29.145 4.370 48.200 1.00 22.54 296 ALA D O 1
ATOM 12336 N N . LYS D 1 297 ? 30.452 6.026 49.000 1.00 24.36 297 LYS D N 1
ATOM 12337 C CA . LYS D 1 297 ? 31.603 5.185 49.304 1.00 25.63 297 LYS D CA 1
ATOM 12338 C C . LYS D 1 297 ? 31.268 4.118 50.322 1.00 25.48 297 LYS D C 1
ATOM 12339 O O . LYS D 1 297 ? 31.631 2.965 50.152 1.00 26.01 297 LYS D O 1
ATOM 12345 N N . LEU D 1 298 ? 30.575 4.523 51.376 1.00 25.17 298 LEU D N 1
ATOM 12346 C CA . LEU D 1 298 ? 30.043 3.597 52.355 1.00 25.52 298 LEU D CA 1
ATOM 12347 C C . LEU D 1 298 ? 29.215 2.499 51.674 1.00 24.33 298 LEU D C 1
ATOM 12348 O O . LEU D 1 298 ? 29.449 1.311 51.913 1.00 24.12 298 LEU D O 1
ATOM 12353 N N . VAL D 1 299 ? 28.269 2.888 50.816 1.00 22.92 299 VAL D N 1
ATOM 12354 C CA . VAL D 1 299 ? 27.497 1.897 50.070 1.00 21.96 299 VAL D CA 1
ATOM 12355 C C . VAL D 1 299 ? 28.400 1.017 49.210 1.00 21.94 299 VAL D C 1
ATOM 12356 O O . VAL D 1 299 ? 28.316 -0.206 49.279 1.00 21.49 299 VAL D O 1
ATOM 12360 N N . VAL D 1 300 ? 29.283 1.640 48.432 1.00 22.31 300 VAL D N 1
ATOM 12361 C CA . VAL D 1 300 ? 30.227 0.894 47.600 1.00 22.60 300 VAL D CA 1
ATOM 12362 C C . VAL D 1 300 ? 31.036 -0.116 48.436 1.00 23.34 300 VAL D C 1
ATOM 12363 O O . VAL D 1 300 ? 31.179 -1.272 48.037 1.00 22.67 300 VAL D O 1
ATOM 12367 N N . GLU D 1 301 ? 31.526 0.316 49.606 1.00 24.72 301 GLU D N 1
ATOM 12368 C CA . GLU D 1 301 ? 32.264 -0.566 50.523 1.00 26.10 301 GLU D CA 1
ATOM 12369 C C . GLU D 1 301 ? 31.425 -1.738 50.987 1.00 25.68 301 GLU D C 1
ATOM 12370 O O . GLU D 1 301 ? 31.901 -2.873 51.018 1.00 25.93 301 GLU D O 1
ATOM 12376 N N . LYS D 1 302 ? 30.183 -1.453 51.372 1.00 24.64 302 LYS D N 1
ATOM 12377 C CA . LYS D 1 302 ? 29.310 -2.454 51.963 1.00 24.51 302 LYS D CA 1
ATOM 12378 C C . LYS D 1 302 ? 28.723 -3.409 50.922 1.00 23.38 302 LYS D C 1
ATOM 12379 O O . LYS D 1 302 ? 28.735 -4.627 51.107 1.00 23.40 302 LYS D O 1
ATOM 12385 N N . ALA D 1 303 ? 28.235 -2.845 49.824 1.00 22.27 303 ALA D N 1
ATOM 12386 C CA . ALA D 1 303 ? 27.354 -3.564 48.922 1.00 21.73 303 ALA D CA 1
ATOM 12387 C C . ALA D 1 303 ? 28.022 -3.810 47.583 1.00 21.59 303 ALA D C 1
ATOM 12388 O O . ALA D 1 303 ? 27.574 -4.660 46.817 1.00 21.38 303 ALA D O 1
ATOM 12390 N N . GLY D 1 304 ? 29.088 -3.051 47.304 1.00 21.52 304 GLY D N 1
ATOM 12391 C CA . GLY D 1 304 ? 29.865 -3.221 46.071 1.00 21.19 304 GLY D CA 1
ATOM 12392 C C . GLY D 1 304 ? 29.682 -2.152 45.009 1.00 20.50 304 GLY D C 1
ATOM 12393 O O . GLY D 1 304 ? 30.525 -1.994 44.143 1.00 20.85 304 GLY D O 1
ATOM 12394 N N . ARG D 1 305 ? 28.561 -1.439 45.040 1.00 19.87 305 ARG D N 1
ATOM 12395 C CA . ARG D 1 305 ? 28.325 -0.369 44.084 1.00 19.17 305 ARG D CA 1
ATOM 12396 C C . ARG D 1 305 ? 27.465 0.648 44.762 1.00 18.63 305 ARG D C 1
ATOM 12397 O O . ARG D 1 305 ? 26.948 0.388 45.842 1.00 18.68 305 ARG D O 1
ATOM 12405 N N . GLU D 1 306 ? 27.292 1.787 44.095 1.00 18.43 306 GLU D N 1
ATOM 12406 C CA . GLU D 1 306 ? 26.321 2.786 44.510 1.00 18.50 306 GLU D CA 1
ATOM 12407 C C . GLU D 1 306 ? 24.950 2.159 44.465 1.00 17.51 306 GLU D C 1
ATOM 12408 O O . GLU D 1 306 ? 24.733 1.192 43.709 1.00 17.00 306 GLU D O 1
ATOM 12414 N N . PRO D 1 307 ? 24.016 2.697 45.258 1.00 16.98 307 PRO D N 1
ATOM 12415 C CA . PRO D 1 307 ? 22.718 2.053 45.196 1.00 16.42 307 PRO D CA 1
ATOM 12416 C C . PRO D 1 307 ? 22.065 2.251 43.831 1.00 15.97 307 PRO D C 1
ATOM 12417 O O . PRO D 1 307 ? 22.174 3.314 43.227 1.00 15.78 307 PRO D O 1
ATOM 12421 N N . ASP D 1 308 ? 21.402 1.203 43.369 1.00 15.55 308 ASP D N 1
ATOM 12422 C CA . ASP D 1 308 ? 20.520 1.252 42.225 1.00 15.28 308 ASP D CA 1
ATOM 12423 C C . ASP D 1 308 ? 19.210 1.978 42.497 1.00 15.13 308 ASP D C 1
ATOM 12424 O O . ASP D 1 308 ? 18.688 2.676 41.630 1.00 15.01 308 ASP D O 1
ATOM 12429 N N . ILE D 1 309 ? 18.683 1.775 43.699 1.00 15.18 309 ILE D N 1
ATOM 12430 C CA . ILE D 1 309 ? 17.476 2.454 44.144 1.00 15.11 309 ILE D CA 1
ATOM 12431 C C . ILE D 1 309 ? 17.760 3.051 45.501 1.00 15.37 309 ILE D C 1
ATOM 12432 O O . ILE D 1 309 ? 18.357 2.398 46.362 1.00 15.53 309 ILE D O 1
ATOM 12437 N N . VAL D 1 310 ? 17.327 4.292 45.678 1.00 15.44 310 VAL D N 1
ATOM 12438 C CA . VAL D 1 310 ? 17.357 4.923 46.973 1.00 15.71 310 VAL D CA 1
ATOM 12439 C C . VAL D 1 310 ? 15.916 5.022 47.446 1.00 15.62 310 VAL D C 1
ATOM 12440 O O . VAL D 1 310 ? 15.055 5.599 46.791 1.00 15.50 310 VAL D O 1
ATOM 12444 N N . PHE D 1 311 ? 15.677 4.411 48.583 1.00 15.89 311 PHE D N 1
ATOM 12445 C CA . PHE D 1 311 ? 14.347 4.345 49.140 1.00 16.26 311 PHE D CA 1
ATOM 12446 C C . PHE D 1 311 ? 14.199 5.535 50.074 1.00 16.79 311 PHE D C 1
ATOM 12447 O O . PHE D 1 311 ? 14.729 5.541 51.194 1.00 17.31 311 PHE D O 1
ATOM 12455 N N . GLU D 1 312 ? 13.478 6.548 49.609 1.00 17.20 312 GLU D N 1
ATOM 12456 C CA . GLU D 1 312 ? 13.368 7.811 50.325 1.00 17.85 312 GLU D CA 1
ATOM 12457 C C . GLU D 1 312 ? 12.051 7.968 51.034 1.00 18.09 312 GLU D C 1
ATOM 12458 O O . GLU D 1 312 ? 11.058 7.390 50.646 1.00 18.29 312 GLU D O 1
ATOM 12464 N N . HIS D 1 313 ? 12.056 8.781 52.072 1.00 18.93 313 HIS D N 1
ATOM 12465 C CA . HIS D 1 313 ? 10.837 9.152 52.776 1.00 19.58 313 HIS D CA 1
ATOM 12466 C C . HIS D 1 313 ? 11.240 10.050 53.932 1.00 19.98 313 HIS D C 1
ATOM 12467 O O . HIS D 1 313 ? 10.396 10.709 54.537 1.00 20.42 313 HIS D O 1
ATOM 12474 N N . THR D 1 314 ? 12.532 10.054 54.240 1.00 20.02 314 THR D N 1
ATOM 12475 C CA . THR D 1 314 ? 13.063 10.829 55.359 1.00 20.89 314 THR D CA 1
ATOM 12476 C C . THR D 1 314 ? 13.071 12.294 54.978 1.00 21.31 314 THR D C 1
ATOM 12477 O O . THR D 1 314 ? 13.074 13.182 55.835 1.00 22.17 314 THR D O 1
ATOM 12481 N N . GLY D 1 315 ? 13.102 12.545 53.679 1.00 20.73 315 GLY D N 1
ATOM 12482 C CA . GLY D 1 315 ? 12.802 13.864 53.158 1.00 20.88 315 GLY D CA 1
ATOM 12483 C C . GLY D 1 315 ? 13.989 14.793 53.076 1.00 21.33 315 GLY D C 1
ATOM 12484 O O . GLY D 1 315 ? 15.104 14.354 52.832 1.00 20.89 315 GLY D O 1
ATOM 12485 N N . ARG D 1 316 ? 13.737 16.080 53.309 1.00 22.03 316 ARG D N 1
ATOM 12486 C CA . ARG D 1 316 ? 14.686 17.117 52.944 1.00 22.79 316 ARG D CA 1
ATOM 12487 C C . ARG D 1 316 ? 16.120 16.896 53.426 1.00 22.82 316 ARG D C 1
ATOM 12488 O O . ARG D 1 316 ? 17.039 17.226 52.692 1.00 22.96 316 ARG D O 1
ATOM 12496 N N . VAL D 1 317 ? 16.317 16.357 54.635 1.00 23.12 317 VAL D N 1
ATOM 12497 C CA . VAL D 1 317 ? 17.685 16.187 55.160 1.00 23.74 317 VAL D CA 1
ATOM 12498 C C . VAL D 1 317 ? 18.484 15.196 54.325 1.00 22.87 317 VAL D C 1
ATOM 12499 O O . VAL D 1 317 ? 19.681 15.385 54.119 1.00 23.37 317 VAL D O 1
ATOM 12503 N N . THR D 1 318 ? 17.805 14.156 53.854 1.00 21.89 318 THR D N 1
ATOM 12504 C CA . THR D 1 318 ? 18.444 13.045 53.174 1.00 21.26 318 THR D CA 1
ATOM 12505 C C . THR D 1 318 ? 18.321 13.154 51.673 1.00 21.05 318 THR D C 1
ATOM 12506 O O . THR D 1 318 ? 19.040 12.473 50.950 1.00 20.86 318 THR D O 1
ATOM 12510 N N . PHE D 1 319 ? 17.396 13.980 51.196 1.00 20.84 319 PHE D N 1
ATOM 12511 C CA . PHE D 1 319 ? 17.048 13.912 49.781 1.00 20.30 319 PHE D CA 1
ATOM 12512 C C . PHE D 1 319 ? 18.164 14.329 48.823 1.00 20.50 319 PHE D C 1
ATOM 12513 O O . PHE D 1 319 ? 18.354 13.709 47.781 1.00 20.14 319 PHE D O 1
ATOM 12521 N N . GLY D 1 320 ? 18.873 15.406 49.152 1.00 21.09 320 GLY D N 1
ATOM 12522 C CA . GLY D 1 320 ? 20.012 15.815 48.342 1.00 20.90 320 GLY D CA 1
ATOM 12523 C C . GLY D 1 320 ? 21.047 14.709 48.274 1.00 20.69 320 GLY D C 1
ATOM 12524 O O . GLY D 1 320 ? 21.693 14.505 47.221 1.00 20.58 320 GLY D O 1
ATOM 12525 N N . LEU D 1 321 ? 21.199 13.994 49.393 1.00 20.24 321 LEU D N 1
ATOM 12526 C CA . LEU D 1 321 ? 22.125 12.862 49.491 1.00 20.10 321 LEU D CA 1
ATOM 12527 C C . LEU D 1 321 ? 21.660 11.731 48.594 1.00 19.20 321 LEU D C 1
ATOM 12528 O O . LEU D 1 321 ? 22.455 11.124 47.887 1.00 18.69 321 LEU D O 1
ATOM 12533 N N . SER D 1 322 ? 20.358 11.483 48.644 1.00 18.47 322 SER D N 1
ATOM 12534 C CA . SER D 1 322 ? 19.728 10.428 47.880 1.00 18.12 322 SER D CA 1
ATOM 12535 C C . SER D 1 322 ? 19.991 10.626 46.410 1.00 17.88 322 SER D C 1
ATOM 12536 O O . SER D 1 322 ? 20.353 9.679 45.730 1.00 17.69 322 SER D O 1
ATOM 12539 N N . VAL D 1 323 ? 19.820 11.857 45.928 1.00 18.11 323 VAL D N 1
ATOM 12540 C CA . VAL D 1 323 ? 20.060 12.164 44.514 1.00 18.11 323 VAL D CA 1
ATOM 12541 C C . VAL D 1 323 ? 21.535 11.943 44.157 1.00 18.40 323 VAL D C 1
ATOM 12542 O O . VAL D 1 323 ? 21.847 11.428 43.083 1.00 18.26 323 VAL D O 1
ATOM 12546 N N . ILE D 1 324 ? 22.431 12.293 45.080 1.00 18.85 324 ILE D N 1
ATOM 12547 C CA . ILE D 1 324 ? 23.868 12.127 44.863 1.00 19.04 324 ILE D CA 1
ATOM 12548 C C . ILE D 1 324 ? 24.311 10.653 44.849 1.00 18.98 324 ILE D C 1
ATOM 12549 O O . ILE D 1 324 ? 25.053 10.240 43.942 1.00 18.59 324 ILE D O 1
ATOM 12554 N N . VAL D 1 325 ? 23.837 9.861 45.811 1.00 18.61 325 VAL D N 1
ATOM 12555 C CA . VAL D 1 325 ? 24.380 8.506 45.989 1.00 18.89 325 VAL D CA 1
ATOM 12556 C C . VAL D 1 325 ? 23.884 7.500 44.975 1.00 18.34 325 VAL D C 1
ATOM 12557 O O . VAL D 1 325 ? 24.608 6.565 44.647 1.00 18.16 325 VAL D O 1
ATOM 12561 N N . ALA D 1 326 ? 22.672 7.709 44.467 1.00 18.10 326 ALA D N 1
ATOM 12562 C CA . ALA D 1 326 ? 22.077 6.777 43.531 1.00 17.48 326 ALA D CA 1
ATOM 12563 C C . ALA D 1 326 ? 23.025 6.633 42.362 1.00 17.53 326 ALA D C 1
ATOM 12564 O O . ALA D 1 326 ? 23.687 7.589 41.953 1.00 17.43 326 ALA D O 1
ATOM 12566 N N . ARG D 1 327 ? 23.140 5.412 41.850 1.00 17.07 327 ARG D N 1
ATOM 12567 C CA . ARG D 1 327 ? 24.006 5.205 40.718 1.00 17.12 327 ARG D CA 1
ATOM 12568 C C . ARG D 1 327 ? 23.489 6.037 39.571 1.00 16.78 327 ARG D C 1
ATOM 12569 O O . ARG D 1 327 ? 22.352 6.518 39.549 1.00 16.27 327 ARG D O 1
ATOM 12577 N N . ARG D 1 328 ? 24.381 6.196 38.626 1.00 17.27 328 ARG D N 1
ATOM 12578 C CA . ARG D 1 328 ? 24.054 6.626 37.309 1.00 17.26 328 ARG D CA 1
ATOM 12579 C C . ARG D 1 328 ? 22.865 5.832 36.757 1.00 16.65 328 ARG D C 1
ATOM 12580 O O . ARG D 1 328 ? 22.893 4.584 36.653 1.00 15.98 328 ARG D O 1
ATOM 12588 N N . GLY D 1 329 ? 21.821 6.570 36.387 1.00 16.09 329 GLY D N 1
ATOM 12589 C CA . GLY D 1 329 ? 20.581 5.972 35.932 1.00 15.27 329 GLY D CA 1
ATOM 12590 C C . GLY D 1 329 ? 19.752 5.374 37.045 1.00 15.02 329 GLY D C 1
ATOM 12591 O O . GLY D 1 329 ? 18.739 4.733 36.780 1.00 14.82 329 GLY D O 1
ATOM 12592 N N . GLY D 1 330 ? 20.182 5.582 38.291 1.00 15.18 330 GLY D N 1
ATOM 12593 C CA . GLY D 1 330 ? 19.521 5.020 39.447 1.00 15.11 330 GLY D CA 1
ATOM 12594 C C . GLY D 1 330 ? 18.244 5.763 39.756 1.00 15.05 330 GLY D C 1
ATOM 12595 O O . GLY D 1 330 ? 17.949 6.811 39.153 1.00 15.09 330 GLY D O 1
ATOM 12596 N N . THR D 1 331 ? 17.490 5.217 40.699 1.00 14.98 331 THR D N 1
ATOM 12597 C CA . THR D 1 331 ? 16.195 5.749 41.066 1.00 14.93 331 THR D CA 1
ATOM 12598 C C . THR D 1 331 ? 16.123 6.107 42.541 1.00 15.11 331 THR D C 1
ATOM 12599 O O . THR D 1 331 ? 16.445 5.288 43.405 1.00 15.15 331 THR D O 1
ATOM 12603 N N . VAL D 1 332 ? 15.741 7.350 42.818 1.00 15.27 332 VAL D N 1
ATOM 12604 C CA . VAL D 1 332 ? 15.312 7.695 44.158 1.00 15.44 332 VAL D CA 1
ATOM 12605 C C . VAL D 1 332 ? 13.793 7.583 44.152 1.00 15.30 332 VAL D C 1
ATOM 12606 O O . VAL D 1 332 ? 13.128 8.282 43.414 1.00 15.28 332 VAL D O 1
ATOM 12610 N N . VAL D 1 333 ? 13.247 6.703 44.967 1.00 15.23 333 VAL D N 1
ATOM 12611 C CA . VAL D 1 333 ? 11.809 6.576 45.066 1.00 15.14 333 VAL D CA 1
ATOM 12612 C C . VAL D 1 333 ? 11.429 7.133 46.415 1.00 15.50 333 VAL D C 1
ATOM 12613 O O . VAL D 1 333 ? 12.001 6.739 47.422 1.00 15.71 333 VAL D O 1
ATOM 12617 N N . THR D 1 334 ? 10.477 8.065 46.432 1.00 15.68 334 THR D N 1
ATOM 12618 C CA . THR D 1 334 ? 10.165 8.782 47.647 1.00 16.26 334 THR D CA 1
ATOM 12619 C C . THR D 1 334 ? 8.674 8.689 47.854 1.00 16.38 334 THR D C 1
ATOM 12620 O O . THR D 1 334 ? 7.911 8.807 46.902 1.00 16.28 334 THR D O 1
ATOM 12624 N N . CYS D 1 335 ? 8.264 8.427 49.088 1.00 16.81 335 CYS D N 1
ATOM 12625 C CA . CYS D 1 335 ? 6.847 8.403 49.422 1.00 17.44 335 CYS D CA 1
ATOM 12626 C C . CYS D 1 335 ? 6.580 9.274 50.612 1.00 17.97 335 CYS D C 1
ATOM 12627 O O . CYS D 1 335 ? 5.536 9.156 51.239 1.00 18.15 335 CYS D O 1
ATOM 12630 N N . GLY D 1 336 ? 7.520 10.146 50.950 1.00 18.78 336 GLY D N 1
ATOM 12631 C CA . GLY D 1 336 ? 7.301 11.034 52.079 1.00 19.40 336 GLY D CA 1
ATOM 12632 C C . GLY D 1 336 ? 8.464 11.965 52.302 1.00 19.95 336 GLY D C 1
ATOM 12633 O O . GLY D 1 336 ? 9.475 11.891 51.592 1.00 19.87 336 GLY D O 1
ATOM 12634 N N . SER D 1 337 ? 8.316 12.830 53.300 1.00 20.63 337 SER D N 1
ATOM 12635 C CA . SER D 1 337 ? 9.342 13.798 53.640 1.00 21.48 337 SER D CA 1
ATOM 12636 C C . SER D 1 337 ? 9.337 14.082 55.132 1.00 22.37 337 SER D C 1
ATOM 12637 O O . SER D 1 337 ? 9.087 15.211 55.522 1.00 22.76 337 SER D O 1
ATOM 12640 N N . SER D 1 338 ? 9.593 13.064 55.956 1.00 22.78 338 SER D N 1
ATOM 12641 C CA . SER D 1 338 ? 9.557 13.196 57.427 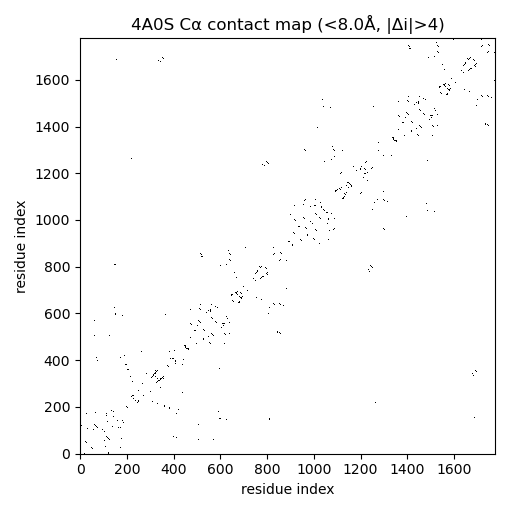1.00 24.04 338 SER D CA 1
ATOM 12642 C C . SER D 1 338 ? 10.317 14.398 57.996 1.00 25.44 338 SER D C 1
ATOM 12643 O O . SER D 1 338 ? 9.824 15.103 58.884 1.00 25.52 338 SER D O 1
ATOM 12646 N N . SER D 1 339 ? 11.524 14.631 57.488 1.00 26.17 339 SER D N 1
ATOM 12647 C CA . SER D 1 339 ? 12.332 15.764 57.949 1.00 27.03 339 SER D CA 1
ATOM 12648 C C . SER D 1 339 ? 11.997 17.072 57.231 1.00 27.49 339 SER D C 1
ATOM 12649 O O . SER D 1 339 ? 12.665 18.080 57.449 1.00 28.50 339 SER D O 1
ATOM 12652 N N . GLY D 1 340 ? 10.981 17.058 56.372 1.00 27.20 340 GLY D N 1
ATOM 12653 C CA . GLY D 1 340 ? 10.510 18.295 55.750 1.00 27.55 340 GLY D CA 1
ATOM 12654 C C . GLY D 1 340 ? 10.364 18.170 54.251 1.00 26.60 340 GLY D C 1
ATOM 12655 O O . GLY D 1 340 ? 11.218 17.601 53.589 1.00 26.10 340 GLY D O 1
ATOM 12656 N N . TYR D 1 341 ? 9.273 18.700 53.715 1.00 27.02 341 TYR D N 1
ATOM 12657 C CA . TYR D 1 341 ? 8.954 18.509 52.294 1.00 26.69 341 TYR D CA 1
ATOM 12658 C C . TYR D 1 341 ? 9.666 19.449 51.331 1.00 26.81 341 TYR D C 1
ATOM 12659 O O . TYR D 1 341 ? 9.642 19.230 50.118 1.00 26.36 341 TYR D O 1
ATOM 12668 N N . LEU D 1 342 ? 10.286 20.500 51.858 1.00 26.86 342 LEU D N 1
ATOM 12669 C CA . LEU D 1 342 ? 11.076 21.375 51.015 1.00 26.84 342 LEU D CA 1
ATOM 12670 C C . LEU D 1 342 ? 12.360 20.659 50.706 1.00 25.60 342 LEU D C 1
ATOM 12671 O O . LEU D 1 342 ? 13.310 20.722 51.474 1.00 25.91 342 LEU D O 1
ATOM 12676 N N . HIS D 1 343 ? 12.382 19.961 49.579 1.00 24.08 343 HIS D N 1
ATOM 12677 C CA . HIS D 1 343 ? 13.563 19.222 49.199 1.00 23.30 343 HIS D CA 1
ATOM 12678 C C . HIS D 1 343 ? 14.480 20.092 48.382 1.00 23.39 343 HIS D C 1
ATOM 12679 O O . HIS D 1 343 ? 14.029 20.860 47.527 1.00 23.97 343 HIS D O 1
ATOM 12686 N N . THR D 1 344 ? 15.771 19.939 48.624 1.00 23.21 344 THR D N 1
ATOM 12687 C CA . THR D 1 344 ? 16.768 20.630 47.838 1.00 23.67 344 THR D CA 1
ATOM 12688 C C . THR D 1 344 ? 17.762 19.617 47.327 1.00 22.85 344 THR D C 1
ATOM 12689 O O . THR D 1 344 ? 18.243 18.781 48.072 1.00 22.75 344 THR D O 1
ATOM 12693 N N . PHE D 1 345 ? 18.042 19.676 46.034 1.00 22.34 345 PHE D N 1
ATOM 12694 C CA . PHE D 1 345 ? 19.037 18.793 45.476 1.00 21.35 345 PHE D CA 1
ATOM 12695 C C . PHE D 1 345 ? 19.767 19.477 44.349 1.00 21.21 345 PHE D C 1
ATOM 12696 O O . PHE D 1 345 ? 19.281 20.450 43.779 1.00 21.28 345 PHE D O 1
ATOM 12704 N N . ASP D 1 346 ? 20.952 18.967 44.059 1.00 20.70 346 ASP D N 1
ATOM 12705 C CA . ASP D 1 346 ? 21.771 19.452 42.976 1.00 20.91 346 ASP D CA 1
ATOM 12706 C C . ASP D 1 346 ? 21.349 18.714 41.706 1.00 20.09 346 ASP D C 1
ATOM 12707 O O . ASP D 1 346 ? 21.641 17.517 41.526 1.00 19.49 346 ASP D O 1
ATOM 12712 N N . ASN D 1 347 ? 20.646 19.426 40.832 1.00 19.78 347 ASN D N 1
ATOM 12713 C CA . ASN D 1 347 ? 20.083 18.809 39.640 1.00 18.85 347 ASN D CA 1
ATOM 12714 C C . ASN D 1 347 ? 21.125 18.232 38.699 1.00 18.81 347 ASN D C 1
ATOM 12715 O O . ASN D 1 347 ? 20.825 17.290 37.976 1.00 18.18 347 ASN D O 1
ATOM 12720 N N . ARG D 1 348 ? 22.343 18.783 38.714 1.00 18.66 348 ARG D N 1
ATOM 12721 C CA . ARG D 1 348 ? 23.440 18.221 37.933 1.00 18.98 348 ARG D CA 1
ATOM 12722 C C . ARG D 1 348 ? 23.584 16.722 38.201 1.00 18.91 348 ARG D C 1
ATOM 12723 O O . ARG D 1 348 ? 23.770 15.932 37.283 1.00 18.36 348 ARG D O 1
ATOM 12731 N N . TYR D 1 349 ? 23.465 16.337 39.466 1.00 19.43 349 TYR D N 1
ATOM 12732 C CA . TYR D 1 349 ? 23.548 14.932 39.844 1.00 19.58 349 TYR D CA 1
ATOM 12733 C C . TYR D 1 349 ? 22.405 14.127 39.234 1.00 19.45 349 TYR D C 1
ATOM 12734 O O . TYR D 1 349 ? 22.575 12.953 38.879 1.00 20.38 349 TYR D O 1
ATOM 12743 N N . LEU D 1 350 ? 21.265 14.778 39.060 1.00 19.24 350 LEU D N 1
ATOM 12744 C CA . LEU D 1 350 ? 20.093 14.087 38.567 1.00 18.41 350 LEU D CA 1
ATOM 12745 C C . LEU D 1 350 ? 20.166 13.941 37.066 1.00 17.76 350 LEU D C 1
ATOM 12746 O O . LEU D 1 350 ? 20.217 12.818 36.565 1.00 17.21 350 LEU D O 1
ATOM 12751 N N . TRP D 1 351 ? 20.200 15.057 36.346 1.00 17.33 351 TRP D N 1
ATOM 12752 C CA . TRP D 1 351 ? 20.153 14.962 34.886 1.00 17.28 351 TRP D CA 1
ATOM 12753 C C . TRP D 1 351 ? 21.447 14.408 34.317 1.00 17.09 351 TRP D C 1
ATOM 12754 O O . TRP D 1 351 ? 21.411 13.574 33.421 1.00 16.50 351 TRP D O 1
ATOM 12765 N N . MET D 1 352 ? 22.591 14.844 34.850 1.00 17.43 352 MET D N 1
ATOM 12766 C CA . MET D 1 352 ? 23.871 14.473 34.232 1.00 17.94 352 MET D CA 1
ATOM 12767 C C . MET D 1 352 ? 24.076 12.980 34.330 1.00 17.49 352 MET D C 1
ATOM 12768 O O . MET D 1 352 ? 24.727 12.384 33.486 1.00 17.79 352 MET D O 1
ATOM 12773 N N . LYS D 1 353 ? 23.501 12.381 35.360 1.00 17.02 353 LYS D N 1
ATOM 12774 C CA . LYS D 1 353 ? 23.678 10.942 35.597 1.00 16.76 353 LYS D CA 1
ATOM 12775 C C . LYS D 1 353 ? 22.412 10.158 35.281 1.00 15.97 353 LYS D C 1
ATOM 12776 O O . LYS D 1 353 ? 22.296 8.967 35.587 1.00 15.76 353 LYS D O 1
ATOM 12782 N N . LEU D 1 354 ? 21.507 10.842 34.583 1.00 15.91 354 LEU D N 1
ATOM 12783 C CA . LEU D 1 354 ? 20.238 10.293 34.158 1.00 15.63 354 LEU D CA 1
ATOM 12784 C C . LEU D 1 354 ? 19.514 9.559 35.272 1.00 15.45 354 LEU D C 1
ATOM 12785 O O . LEU D 1 354 ? 18.991 8.457 35.056 1.00 15.21 354 LEU D O 1
ATOM 12790 N N . LYS D 1 355 ? 19.451 10.175 36.450 1.00 15.60 355 LYS D N 1
ATOM 12791 C CA . LYS D 1 355 ? 18.747 9.544 37.543 1.00 15.47 355 LYS D CA 1
ATOM 12792 C C . LYS D 1 355 ? 17.285 9.950 37.518 1.00 15.38 355 LYS D C 1
ATOM 12793 O O . LYS D 1 355 ? 16.902 10.863 36.808 1.00 15.47 355 LYS D O 1
ATOM 12799 N N . LYS D 1 356 ? 16.480 9.263 38.307 1.00 15.23 356 LYS D N 1
ATOM 12800 C CA . LYS D 1 356 ? 15.064 9.529 38.342 1.00 15.62 356 LYS D CA 1
ATOM 12801 C C . LYS D 1 356 ? 14.648 9.640 39.773 1.00 15.41 356 LYS D C 1
ATOM 12802 O O . LYS D 1 356 ? 15.209 8.993 40.663 1.00 15.48 356 LYS D O 1
ATOM 12808 N N . ILE D 1 357 ? 13.659 10.481 39.994 1.00 15.48 357 ILE D N 1
ATOM 12809 C CA . ILE D 1 357 ? 12.983 10.507 41.255 1.00 15.63 357 ILE D CA 1
ATOM 12810 C C . ILE D 1 357 ? 11.559 10.107 40.979 1.00 15.33 357 ILE D C 1
ATOM 12811 O O . ILE D 1 357 ? 10.851 10.769 40.225 1.00 15.59 357 ILE D O 1
ATOM 12816 N N . VAL D 1 358 ? 11.170 8.998 41.580 1.00 15.12 358 VAL D N 1
ATOM 12817 C CA . VAL D 1 358 ? 9.824 8.484 41.450 1.00 14.99 358 VAL D CA 1
ATOM 12818 C C . VAL D 1 358 ? 9.070 8.772 42.734 1.00 15.15 358 VAL D C 1
ATOM 12819 O O . VAL D 1 358 ? 9.418 8.275 43.803 1.00 15.18 358 VAL D O 1
ATOM 12823 N N . GLY D 1 359 ? 8.058 9.614 42.599 1.00 15.37 359 GLY D N 1
ATOM 12824 C CA . GLY D 1 359 ? 7.173 9.935 43.678 1.00 15.68 359 GLY D CA 1
ATOM 12825 C C . GLY D 1 359 ? 6.262 8.735 43.756 1.00 15.81 359 GLY D C 1
ATOM 12826 O O . GLY D 1 359 ? 5.717 8.286 42.740 1.00 15.87 359 GLY D O 1
ATOM 12827 N N . SER D 1 360 ? 6.125 8.190 44.949 1.00 15.68 360 SER D N 1
ATOM 12828 C CA . SER D 1 360 ? 5.196 7.103 45.149 1.00 15.76 360 SER D CA 1
ATOM 12829 C C . SER D 1 360 ? 4.347 7.353 46.381 1.00 16.38 360 SER D C 1
ATOM 12830 O O . SER D 1 360 ? 4.739 8.056 47.298 1.00 17.16 360 SER D O 1
ATOM 12833 N N . HIS D 1 361 ? 3.174 6.748 46.398 1.00 16.59 361 HIS D N 1
ATOM 12834 C CA . HIS D 1 361 ? 2.238 6.966 47.466 1.00 16.89 361 HIS D CA 1
ATOM 12835 C C . HIS D 1 361 ? 1.354 5.755 47.508 1.00 16.23 361 HIS D C 1
ATOM 12836 O O . HIS D 1 361 ? 0.832 5.326 46.479 1.00 16.02 361 HIS D O 1
ATOM 12843 N N . GLY D 1 362 ? 1.229 5.190 48.702 1.00 16.61 362 GLY D N 1
ATOM 12844 C CA . GLY D 1 362 ? 0.362 4.050 48.953 1.00 15.88 362 GLY D CA 1
ATOM 12845 C C . GLY D 1 362 ? 0.653 2.912 48.012 1.00 15.55 362 GLY D C 1
ATOM 12846 O O . GLY D 1 362 ? 1.803 2.625 47.708 1.00 15.11 362 GLY D O 1
ATOM 12847 N N . ALA D 1 363 ? -0.416 2.268 47.552 1.00 15.24 363 ALA D N 1
ATOM 12848 C CA . ALA D 1 363 ? -0.329 1.085 46.719 1.00 15.04 363 ALA D CA 1
ATOM 12849 C C . ALA D 1 363 ? -1.732 0.844 46.251 1.00 15.12 363 ALA D C 1
ATOM 12850 O O . ALA D 1 363 ? -2.678 0.986 47.026 1.00 15.65 363 ALA D O 1
ATOM 12852 N N . ASN D 1 364 ? -1.882 0.538 44.976 1.00 15.00 364 ASN D N 1
ATOM 12853 C CA . ASN D 1 364 ? -3.198 0.246 44.487 1.00 15.11 364 ASN D CA 1
ATOM 12854 C C . ASN D 1 364 ? -3.587 -1.158 44.934 1.00 15.14 364 ASN D C 1
ATOM 12855 O O . ASN D 1 364 ? -2.773 -1.896 45.479 1.00 15.06 364 ASN D O 1
ATOM 12860 N N . HIS D 1 365 ? -4.840 -1.507 44.695 1.00 15.30 365 HIS D N 1
ATOM 12861 C CA . HIS D 1 365 ? -5.410 -2.770 45.120 1.00 15.39 365 HIS D CA 1
ATOM 12862 C C . HIS D 1 365 ? -4.622 -3.968 44.572 1.00 15.24 365 HIS D C 1
ATOM 12863 O O . HIS D 1 365 ? -4.497 -5.006 45.233 1.00 15.29 365 HIS D O 1
ATOM 12870 N N . GLU D 1 366 ? -4.088 -3.818 43.362 1.00 15.09 366 GLU D N 1
ATOM 12871 C CA . GLU D 1 366 ? -3.294 -4.883 42.768 1.00 14.98 366 GLU D CA 1
ATOM 12872 C C . GLU D 1 366 ? -1.966 -5.089 43.510 1.00 14.86 366 GLU D C 1
ATOM 12873 O O . GLU D 1 366 ? -1.592 -6.218 43.865 1.00 14.90 366 GLU D O 1
ATOM 12879 N N . GLU D 1 367 ? -1.265 -3.986 43.739 1.00 14.76 367 GLU D N 1
ATOM 12880 C CA . GLU D 1 367 ? -0.019 -4.008 44.502 1.00 14.70 367 GLU D CA 1
ATOM 12881 C C . GLU D 1 367 ? -0.250 -4.516 45.910 1.00 14.84 367 GLU D C 1
ATOM 12882 O O . GLU D 1 367 ? 0.571 -5.226 46.476 1.00 14.85 367 GLU D O 1
ATOM 12888 N N . GLN D 1 368 ? -1.401 -4.179 46.467 1.00 15.00 368 GLN D N 1
ATOM 12889 C CA . GLN D 1 368 ? -1.730 -4.622 47.812 1.00 15.18 368 GLN D CA 1
ATOM 12890 C C . GLN D 1 368 ? -2.005 -6.105 47.851 1.00 15.26 368 GLN D C 1
ATOM 12891 O O . GLN D 1 368 ? -1.595 -6.776 48.793 1.00 15.36 368 GLN D O 1
ATOM 12897 N N . GLN D 1 369 ? -2.709 -6.617 46.844 1.00 15.27 369 GLN D N 1
ATOM 12898 C CA . GLN D 1 369 ? -2.858 -8.050 46.700 1.00 15.37 369 GLN D CA 1
ATOM 12899 C C . GLN D 1 369 ? -1.498 -8.726 46.560 1.00 15.28 369 GLN D C 1
ATOM 12900 O O . GLN D 1 369 ? -1.230 -9.761 47.177 1.00 15.42 369 GLN D O 1
ATOM 12906 N N . ALA D 1 370 ? -0.645 -8.144 45.720 1.00 15.08 370 ALA D N 1
ATOM 12907 C CA . ALA D 1 370 ? 0.682 -8.707 45.500 1.00 15.01 370 ALA D CA 1
ATOM 12908 C C . ALA D 1 370 ? 1.466 -8.715 46.793 1.00 15.07 370 ALA D C 1
ATOM 12909 O O . ALA D 1 370 ? 2.180 -9.677 47.110 1.00 15.48 370 ALA D O 1
ATOM 12911 N N . THR D 1 371 ? 1.347 -7.620 47.533 1.00 15.18 371 THR D N 1
ATOM 12912 C CA . THR D 1 371 ? 1.976 -7.511 48.840 1.00 15.36 371 THR D CA 1
ATOM 12913 C C . THR D 1 371 ? 1.382 -8.574 49.735 1.00 15.95 371 THR D C 1
ATOM 12914 O O . THR D 1 371 ? 2.099 -9.327 50.391 1.00 16.40 371 THR D O 1
ATOM 12918 N N . ASN D 1 372 ? 0.061 -8.643 49.744 1.00 15.87 372 ASN D N 1
ATOM 12919 C CA . ASN D 1 372 ? -0.617 -9.664 50.535 1.00 16.58 372 ASN D CA 1
ATOM 12920 C C . ASN D 1 372 ? -0.148 -11.083 50.211 1.00 16.42 372 ASN D C 1
ATOM 12921 O O . ASN D 1 372 ? 0.079 -11.876 51.093 1.00 16.65 372 ASN D O 1
ATOM 12926 N N . ARG D 1 373 ? 0.033 -11.375 48.935 1.00 17.06 373 ARG D N 1
ATOM 12927 C CA . ARG D 1 373 ? 0.541 -12.687 48.520 1.00 17.39 373 ARG D CA 1
ATOM 12928 C C . ARG D 1 373 ? 1.913 -13.034 49.073 1.00 17.54 373 ARG D C 1
ATOM 12929 O O . ARG D 1 373 ? 2.203 -14.202 49.324 1.00 18.07 373 ARG D O 1
ATOM 12937 N N . LEU D 1 374 ? 2.774 -12.033 49.198 1.00 17.23 374 LEU D N 1
ATOM 12938 C CA . LEU D 1 374 ? 4.084 -12.231 49.808 1.00 17.43 374 LEU D CA 1
ATOM 12939 C C . LEU D 1 374 ? 3.990 -12.457 51.313 1.00 17.86 374 LEU D C 1
ATOM 12940 O O . LEU D 1 374 ? 4.830 -13.144 51.893 1.00 18.64 374 LEU D O 1
ATOM 12945 N N . PHE D 1 375 ? 2.991 -11.871 51.954 1.00 17.82 375 PHE D N 1
ATOM 12946 C CA . PHE D 1 375 ? 2.688 -12.264 53.335 1.00 18.39 375 PHE D CA 1
ATOM 12947 C C . PHE D 1 375 ? 2.101 -13.663 53.412 1.00 18.80 375 PHE D C 1
ATOM 12948 O O . PHE D 1 375 ? 2.480 -14.445 54.284 1.00 19.71 375 PHE D O 1
ATOM 12956 N N . GLU D 1 376 ? 1.216 -13.985 52.474 1.00 19.18 376 GLU D N 1
ATOM 12957 C CA . GLU D 1 376 ? 0.540 -15.281 52.446 1.00 19.88 376 GLU D CA 1
ATOM 12958 C C . GLU D 1 376 ? 1.511 -16.424 52.360 1.00 20.12 376 GLU D C 1
ATOM 12959 O O . GLU D 1 376 ? 1.298 -17.448 52.992 1.00 20.20 376 GLU D O 1
ATOM 12965 N N . SER D 1 377 ? 2.559 -16.258 51.552 1.00 19.55 377 SER D N 1
ATOM 12966 C CA . SER D 1 377 ? 3.545 -17.310 51.379 1.00 19.66 377 SER D CA 1
ATOM 12967 C C . SER D 1 377 ? 4.595 -17.292 52.500 1.00 19.81 377 SER D C 1
ATOM 12968 O O . SER D 1 377 ? 5.412 -18.188 52.582 1.00 20.23 377 SER D O 1
ATOM 12971 N N . GLY D 1 378 ? 4.597 -16.259 53.343 1.00 19.41 378 GLY D N 1
ATOM 12972 C CA . GLY D 1 378 ? 5.655 -16.106 54.345 1.00 19.24 378 GLY D CA 1
ATOM 12973 C C . GLY D 1 378 ? 6.950 -15.526 53.807 1.00 18.90 378 GLY D C 1
ATOM 12974 O O . GLY D 1 378 ? 7.949 -15.471 54.506 1.00 18.63 378 GLY D O 1
ATOM 12975 N N . ALA D 1 379 ? 6.941 -15.084 52.556 1.00 18.30 379 ALA D N 1
ATOM 12976 C CA . ALA D 1 379 ? 8.132 -14.512 51.955 1.00 18.11 379 ALA D CA 1
ATOM 12977 C C . ALA D 1 379 ? 8.484 -13.227 52.691 1.00 17.86 379 ALA D C 1
ATOM 12978 O O . ALA D 1 379 ? 9.650 -12.862 52.817 1.00 18.12 379 ALA D O 1
ATOM 12980 N N . VAL D 1 380 ? 7.447 -12.545 53.160 1.00 17.69 380 VAL D N 1
ATOM 12981 C CA . VAL D 1 380 ? 7.586 -11.320 53.915 1.00 18.15 380 VAL D CA 1
ATOM 12982 C C . VAL D 1 380 ? 6.806 -11.543 55.215 1.00 18.29 380 VAL D C 1
ATOM 12983 O O . VAL D 1 380 ? 5.760 -12.195 55.220 1.00 18.50 380 VAL D O 1
ATOM 12987 N N . VAL D 1 381 ? 7.311 -10.986 56.303 1.00 18.39 381 VAL D N 1
ATOM 12988 C CA . VAL D 1 381 ? 6.688 -11.175 57.606 1.00 18.28 381 VAL D CA 1
ATOM 12989 C C . VAL D 1 381 ? 6.302 -9.811 58.114 1.00 18.33 381 VAL D C 1
ATOM 12990 O O . VAL D 1 381 ? 6.832 -8.815 57.634 1.00 17.70 381 VAL D O 1
ATOM 12994 N N . PRO D 1 382 ? 5.377 -9.755 59.096 1.00 18.56 382 PRO D N 1
ATOM 12995 C CA . PRO D 1 382 ? 5.031 -8.458 59.642 1.00 18.82 382 PRO D CA 1
ATOM 12996 C C . PRO D 1 382 ? 6.187 -7.868 60.442 1.00 19.16 382 PRO D C 1
ATOM 12997 O O . PRO D 1 382 ? 7.025 -8.598 60.975 1.00 19.58 382 PRO D O 1
ATOM 13001 N N . ALA D 1 383 ? 6.219 -6.545 60.478 1.00 19.06 383 ALA D N 1
ATOM 13002 C CA . ALA D 1 383 ? 7.223 -5.781 61.182 1.00 19.61 383 ALA D CA 1
ATOM 13003 C C . ALA D 1 383 ? 6.734 -5.372 62.570 1.00 19.96 383 ALA D C 1
ATOM 13004 O O . ALA D 1 383 ? 7.225 -4.388 63.124 1.00 20.14 383 ALA D O 1
ATOM 13006 N N . MET D 1 384 ? 5.749 -6.089 63.113 1.00 20.44 384 MET D N 1
ATOM 13007 C CA . MET D 1 384 ? 5.150 -5.700 64.397 1.00 21.26 384 MET D CA 1
ATOM 13008 C C . MET D 1 384 ? 6.223 -5.757 65.474 1.00 21.85 384 MET D C 1
ATOM 13009 O O . MET D 1 384 ? 6.861 -6.783 65.635 1.00 22.12 384 MET D O 1
ATOM 13014 N N . SER D 1 385 ? 6.445 -4.654 66.186 1.00 22.33 385 SER D N 1
ATOM 13015 C CA . SER D 1 385 ? 7.433 -4.644 67.267 1.00 22.93 385 SER D CA 1
ATOM 13016 C C . SER D 1 385 ? 6.774 -4.467 68.636 1.00 23.56 385 SER D C 1
ATOM 13017 O O . SER D 1 385 ? 7.382 -4.766 69.671 1.00 24.31 385 SER D O 1
ATOM 13020 N N . ALA D 1 386 ? 5.547 -3.955 68.621 1.00 23.41 386 ALA D N 1
ATOM 13021 C CA . ALA D 1 386 ? 4.811 -3.637 69.827 1.00 23.73 386 ALA D CA 1
ATOM 13022 C C . ALA D 1 386 ? 3.315 -3.709 69.568 1.00 23.62 386 ALA D C 1
ATOM 13023 O O . ALA D 1 386 ? 2.856 -3.517 68.431 1.00 22.93 386 ALA D O 1
ATOM 13025 N N . VAL D 1 387 ? 2.562 -4.003 70.628 1.00 23.84 387 VAL D N 1
ATOM 13026 C CA . VAL D 1 387 ? 1.114 -4.075 70.558 1.00 23.89 387 VAL D CA 1
ATOM 13027 C C . VAL D 1 387 ? 0.537 -3.256 71.708 1.00 24.55 387 VAL D C 1
ATOM 13028 O O . VAL D 1 387 ? 0.945 -3.418 72.866 1.00 24.82 387 VAL D O 1
ATOM 13032 N N . TYR D 1 388 ? -0.415 -2.387 71.381 1.00 24.21 388 TYR D N 1
ATOM 13033 C CA . TYR D 1 388 ? -1.153 -1.654 72.374 1.00 24.79 388 TYR D CA 1
ATOM 13034 C C . TYR D 1 388 ? -2.611 -2.007 72.220 1.00 24.75 388 TYR D C 1
ATOM 13035 O O . TYR D 1 388 ? -3.071 -2.255 71.117 1.00 24.37 388 TYR D O 1
ATOM 13044 N N . PRO D 1 389 ? -3.351 -2.022 73.335 1.00 25.38 389 PRO D N 1
ATOM 13045 C CA . PRO D 1 389 ? -4.800 -2.067 73.197 1.00 25.40 389 PRO D CA 1
ATOM 13046 C C . PRO D 1 389 ? -5.279 -0.712 72.718 1.00 25.63 389 PRO D C 1
ATOM 13047 O O . PRO D 1 389 ? -4.572 0.293 72.886 1.00 25.24 389 PRO D O 1
ATOM 13051 N N . LEU D 1 390 ? -6.476 -0.683 72.140 1.00 25.90 390 LEU D N 1
ATOM 13052 C CA . LEU D 1 390 ? -7.066 0.547 71.655 1.00 26.67 390 LEU D CA 1
ATOM 13053 C C . LEU D 1 390 ? -7.145 1.601 72.764 1.00 28.05 390 LEU D C 1
ATOM 13054 O O . LEU D 1 390 ? -6.980 2.801 72.504 1.00 28.50 390 LEU D O 1
ATOM 13059 N N . ALA D 1 391 ? -7.391 1.131 73.989 1.00 29.11 391 ALA D N 1
ATOM 13060 C CA . ALA D 1 391 ? -7.344 1.946 75.207 1.00 30.25 391 ALA D CA 1
ATOM 13061 C C . ALA D 1 391 ? -6.072 2.779 75.254 1.00 30.71 391 ALA D C 1
ATOM 13062 O O . ALA D 1 391 ? -6.097 3.932 75.686 1.00 31.30 391 ALA D O 1
ATOM 13064 N N . GLU D 1 392 ? -4.974 2.193 74.779 1.00 29.99 392 GLU D N 1
ATOM 13065 C CA . GLU D 1 392 ? -3.663 2.826 74.839 1.00 30.45 392 GLU D CA 1
ATOM 13066 C C . GLU D 1 392 ? -3.128 3.308 73.482 1.00 29.77 392 GLU D C 1
ATOM 13067 O O . GLU D 1 392 ? -1.910 3.460 73.302 1.00 29.29 392 GLU D O 1
ATOM 13073 N N . ALA D 1 393 ? -4.030 3.566 72.534 1.00 29.29 393 ALA D N 1
ATOM 13074 C CA . ALA D 1 393 ? -3.611 3.901 71.177 1.00 28.93 393 ALA D CA 1
ATOM 13075 C C . ALA D 1 393 ? -2.998 5.286 71.120 1.00 29.45 393 ALA D C 1
ATOM 13076 O O . ALA D 1 393 ? -2.165 5.554 70.261 1.00 29.12 393 ALA D O 1
ATOM 13078 N N . ALA D 1 394 ? -3.428 6.173 72.018 1.00 26.51 394 ALA D N 1
ATOM 13079 C CA . ALA D 1 394 ? -2.841 7.511 72.084 1.00 27.03 394 ALA D CA 1
ATOM 13080 C C . ALA D 1 394 ? -1.348 7.405 72.395 1.00 27.37 394 ALA D C 1
ATOM 13081 O O . ALA D 1 394 ? -0.518 8.113 71.807 1.00 26.83 394 ALA D O 1
ATOM 13083 N N . GLU D 1 395 ? -1.022 6.512 73.328 1.00 28.58 395 GLU D N 1
ATOM 13084 C CA . GLU D 1 395 ? 0.349 6.297 73.739 1.00 29.57 395 GLU D CA 1
ATOM 13085 C C . GLU D 1 395 ? 1.140 5.654 72.611 1.00 29.05 395 GLU D C 1
ATOM 13086 O O . GLU D 1 395 ? 2.251 6.091 72.318 1.00 29.27 395 GLU D O 1
ATOM 13092 N N . ALA D 1 396 ? 0.562 4.624 71.987 1.00 27.94 396 ALA D N 1
ATOM 13093 C CA . ALA D 1 396 ? 1.128 4.040 70.775 1.00 26.82 396 ALA D CA 1
ATOM 13094 C C . ALA D 1 396 ? 1.444 5.148 69.780 1.00 25.94 396 ALA D C 1
ATOM 13095 O O . ALA D 1 396 ? 2.563 5.250 69.263 1.00 25.51 396 ALA D O 1
ATOM 13097 N N . CYS D 1 397 ? 0.453 5.989 69.517 1.00 25.43 397 CYS D N 1
ATOM 13098 C CA . CYS D 1 397 ? 0.668 7.104 68.608 1.00 24.77 397 CYS D CA 1
ATOM 13099 C C . CYS D 1 397 ? 1.832 7.984 69.069 1.00 24.65 397 CYS D C 1
ATOM 13100 O O . CYS D 1 397 ? 2.679 8.371 68.251 1.00 23.75 397 CYS D O 1
ATOM 13103 N N . ARG D 1 398 ? 1.893 8.265 70.378 1.00 24.37 398 ARG D N 1
ATOM 13104 C CA . ARG D 1 398 ? 2.960 9.088 70.955 1.00 24.56 398 ARG D CA 1
ATOM 13105 C C . ARG D 1 398 ? 4.303 8.405 70.784 1.00 24.15 398 ARG D C 1
ATOM 13106 O O . ARG D 1 398 ? 5.294 9.073 70.509 1.00 24.83 398 ARG D O 1
ATOM 13114 N N . VAL D 1 399 ? 4.336 7.083 70.941 1.00 23.48 399 VAL D N 1
ATOM 13115 C CA . VAL D 1 399 ? 5.566 6.317 70.720 1.00 23.31 399 VAL D CA 1
ATOM 13116 C C . VAL D 1 399 ? 6.108 6.534 69.304 1.00 22.86 399 VAL D C 1
ATOM 13117 O O . VAL D 1 399 ? 7.310 6.703 69.090 1.00 22.53 399 VAL D O 1
ATOM 13121 N N . VAL D 1 400 ? 5.204 6.527 68.336 1.00 22.25 400 VAL D N 1
ATOM 13122 C CA . VAL D 1 400 ? 5.573 6.784 66.963 1.00 21.71 400 VAL D CA 1
ATOM 13123 C C . VAL D 1 400 ? 5.898 8.256 66.755 1.00 22.49 400 VAL D C 1
ATOM 13124 O O . VAL D 1 400 ? 6.880 8.579 66.078 1.00 23.27 400 VAL D O 1
ATOM 13128 N N . GLN D 1 401 ? 5.109 9.144 67.354 1.00 23.11 401 GLN D N 1
ATOM 13129 C CA . GLN D 1 401 ? 5.375 10.582 67.257 1.00 24.13 401 GLN D CA 1
ATOM 13130 C C . GLN D 1 401 ? 6.804 10.908 67.683 1.00 24.94 401 GLN D C 1
ATOM 13131 O O . GLN D 1 401 ? 7.475 11.782 67.114 1.00 24.53 401 GLN D O 1
ATOM 13137 N N . THR D 1 402 ? 7.264 10.189 68.693 1.00 26.03 402 THR D N 1
ATOM 13138 C CA . THR D 1 402 ? 8.536 10.504 69.303 1.00 27.77 402 THR D CA 1
ATOM 13139 C C . THR D 1 402 ? 9.616 9.557 68.855 1.00 28.01 402 THR D C 1
ATOM 13140 O O . THR D 1 402 ? 10.673 9.498 69.487 1.00 29.17 402 THR D O 1
ATOM 13144 N N . SER D 1 403 ? 9.348 8.831 67.761 1.00 27.95 403 SER D N 1
ATOM 13145 C CA . SER D 1 403 ? 10.301 7.870 67.158 1.00 27.41 403 SER D CA 1
ATOM 13146 C C . SER D 1 403 ? 10.921 6.908 68.163 1.00 27.24 403 SER D C 1
ATOM 13147 O O . SER D 1 403 ? 12.118 6.597 68.089 1.00 27.14 403 SER D O 1
ATOM 13150 N N . ARG D 1 404 ? 10.114 6.441 69.107 1.00 26.62 404 ARG D N 1
ATOM 13151 C CA . ARG D 1 404 ? 10.582 5.465 70.091 1.00 26.82 404 ARG D CA 1
ATOM 13152 C C . ARG D 1 404 ? 10.455 4.050 69.562 1.00 25.59 404 ARG D C 1
ATOM 13153 O O . ARG D 1 404 ? 10.933 3.097 70.190 1.00 25.54 404 ARG D O 1
ATOM 13161 N N . GLN D 1 405 ? 9.806 3.917 68.410 1.00 24.28 405 GLN D N 1
ATOM 13162 C CA . GLN D 1 405 ? 9.528 2.612 67.833 1.00 23.17 405 GLN D CA 1
ATOM 13163 C C . GLN D 1 405 ? 10.499 2.257 66.717 1.00 22.95 405 GLN D C 1
ATOM 13164 O O . GLN D 1 405 ? 11.217 3.096 66.162 1.00 22.84 405 GLN D O 1
ATOM 13170 N N . VAL D 1 406 ? 10.447 0.975 66.412 1.00 22.22 406 VAL D N 1
ATOM 13171 C CA . VAL D 1 406 ? 11.122 0.313 65.357 1.00 21.76 406 VAL D CA 1
ATOM 13172 C C . VAL D 1 406 ? 9.969 -0.498 64.718 1.00 20.96 406 VAL D C 1
ATOM 13173 O O . VAL D 1 406 ? 9.009 -0.861 65.396 1.00 20.41 406 VAL D O 1
ATOM 13177 N N . GLY D 1 407 ? 10.007 -0.719 63.411 1.00 20.42 407 GLY D N 1
ATOM 13178 C CA . GLY D 1 407 ? 8.906 -1.428 62.759 1.00 19.63 407 GLY D CA 1
ATOM 13179 C C . GLY D 1 407 ? 7.541 -0.795 62.989 1.00 19.19 407 GLY D C 1
ATOM 13180 O O . GLY D 1 407 ? 7.367 0.433 62.904 1.00 19.03 407 GLY D O 1
ATOM 13181 N N . LYS D 1 408 ? 6.583 -1.651 63.310 1.00 19.04 408 LYS D N 1
ATOM 13182 C CA . LYS D 1 408 ? 5.174 -1.294 63.334 1.00 18.91 408 LYS D CA 1
ATOM 13183 C C . LYS D 1 408 ? 4.569 -1.450 64.712 1.00 19.38 408 LYS D C 1
ATOM 13184 O O . LYS D 1 408 ? 4.721 -2.499 65.341 1.00 19.60 408 LYS D O 1
ATOM 13190 N N . VAL D 1 409 ? 3.892 -0.413 65.186 1.00 19.35 409 VAL D N 1
ATOM 13191 C CA . VAL D 1 409 ? 3.194 -0.518 66.461 1.00 20.13 409 VAL D CA 1
ATOM 13192 C C . VAL D 1 409 ? 1.758 -0.924 66.134 1.00 20.16 409 VAL D C 1
ATOM 13193 O O . VAL D 1 409 ? 1.040 -0.183 65.482 1.00 19.42 409 VAL D O 1
ATOM 13197 N N . ALA D 1 410 ? 1.374 -2.128 66.538 1.00 20.67 410 ALA D N 1
ATOM 13198 C CA . ALA D 1 410 ? 0.033 -2.628 66.325 1.00 20.41 410 ALA D CA 1
ATOM 13199 C C . ALA D 1 410 ? -0.880 -2.143 67.447 1.00 21.17 410 ALA D C 1
ATOM 13200 O O . ALA D 1 410 ? -0.445 -1.907 68.585 1.00 21.98 410 ALA D O 1
ATOM 13202 N N . VAL D 1 411 ? -2.157 -2.000 67.121 1.00 20.91 411 VAL D N 1
ATOM 13203 C CA . VAL D 1 411 ? -3.161 -1.644 68.100 1.00 21.65 411 VAL D CA 1
ATOM 13204 C C . VAL D 1 411 ? -4.268 -2.668 67.977 1.00 22.03 411 VAL D C 1
ATOM 13205 O O . VAL D 1 411 ? -4.805 -2.899 66.893 1.00 21.26 411 VAL D O 1
ATOM 13209 N N . LEU D 1 412 ? -4.580 -3.309 69.089 1.00 22.78 412 LEU D N 1
ATOM 13210 C CA . LEU D 1 412 ? -5.687 -4.215 69.125 1.00 23.75 412 LEU D CA 1
ATOM 13211 C C . LEU D 1 412 ? -6.882 -3.300 69.175 1.00 24.41 412 LEU D C 1
ATOM 13212 O O . LEU D 1 412 ? -6.851 -2.276 69.867 1.00 25.34 412 LEU D O 1
ATOM 13217 N N . CYS D 1 413 ? -7.914 -3.630 68.418 1.00 23.70 413 CYS D N 1
ATOM 13218 C CA . CYS D 1 413 ? -9.124 -2.836 68.438 1.00 24.14 413 CYS D CA 1
ATOM 13219 C C . CYS D 1 413 ? -10.194 -3.677 69.107 1.00 25.35 413 CYS D C 1
ATOM 13220 O O . CYS D 1 413 ? -10.332 -3.626 70.329 1.00 25.56 413 CYS D O 1
ATOM 13223 N N . MET D 1 414 ? -10.884 -4.511 68.342 1.00 26.05 414 MET D N 1
ATOM 13224 C CA . MET D 1 414 ? -11.881 -5.409 68.935 1.00 27.76 414 MET D CA 1
ATOM 13225 C C . MET D 1 414 ? -11.233 -6.694 69.474 1.00 28.46 414 MET D C 1
ATOM 13226 O O . MET D 1 414 ? -11.792 -7.349 70.355 1.00 29.77 414 MET D O 1
ATOM 13231 N N . ALA D 1 415 ? -10.050 -7.038 68.973 1.00 27.90 415 ALA D N 1
ATOM 13232 C CA . ALA D 1 415 ? -9.311 -8.192 69.510 1.00 28.97 415 ALA D CA 1
ATOM 13233 C C . ALA D 1 415 ? -9.037 -7.995 71.007 1.00 29.84 415 ALA D C 1
ATOM 13234 O O . ALA D 1 415 ? -8.393 -7.017 71.394 1.00 29.08 415 ALA D O 1
ATOM 13236 N N . PRO D 1 416 ? -9.554 -8.902 71.858 1.00 31.64 416 PRO D N 1
ATOM 13237 C CA . PRO D 1 416 ? -9.483 -8.682 73.316 1.00 32.91 416 PRO D CA 1
ATOM 13238 C C . PRO D 1 416 ? -8.124 -9.044 73.902 1.00 33.46 416 PRO D C 1
ATOM 13239 O O . PRO D 1 416 ? -7.862 -8.810 75.090 1.00 34.74 416 PRO D O 1
ATOM 13243 N N . GLU D 1 417 ? -7.276 -9.624 73.065 1.00 33.04 417 GLU D N 1
ATOM 13244 C CA . GLU D 1 417 ? -5.917 -9.975 73.440 1.00 33.28 417 GLU D CA 1
ATOM 13245 C C . GLU D 1 417 ? -5.128 -10.221 72.168 1.00 32.23 417 GLU D C 1
ATOM 13246 O O . GLU D 1 417 ? -5.701 -10.346 71.079 1.00 31.52 417 GLU D O 1
ATOM 13252 N N . GLN D 1 418 ? -3.812 -10.296 72.315 1.00 31.74 418 GLN D N 1
ATOM 13253 C CA . GLN D 1 418 ? -2.936 -10.742 71.245 1.00 31.43 418 GLN D CA 1
ATOM 13254 C C . GLN D 1 418 ? -3.107 -12.232 70.936 1.00 31.65 418 GLN D C 1
ATOM 13255 O O . GLN D 1 418 ? -3.676 -12.972 71.739 1.00 31.74 418 GLN D O 1
ATOM 13261 N N . GLY D 1 419 ? -2.600 -12.662 69.780 1.00 30.80 419 GLY D N 1
ATOM 13262 C CA . GLY D 1 419 ? -2.518 -14.088 69.436 1.00 31.17 419 GLY D CA 1
ATOM 13263 C C . GLY D 1 419 ? -3.742 -14.696 68.765 1.00 31.57 419 GLY D C 1
ATOM 13264 O O . GLY D 1 419 ? -3.752 -15.889 68.416 1.00 31.83 419 GLY D O 1
ATOM 13265 N N . LEU D 1 420 ? -4.786 -13.887 68.598 1.00 30.95 420 LEU D N 1
ATOM 13266 C CA . LEU D 1 420 ? -6.036 -14.366 68.009 1.00 30.98 420 LEU D CA 1
ATOM 13267 C C . LEU D 1 420 ? -6.028 -14.204 66.499 1.00 30.19 420 LEU D C 1
ATOM 13268 O O . LEU D 1 420 ? -5.221 -13.452 65.953 1.00 28.36 420 LEU D O 1
ATOM 13273 N N . GLY D 1 421 ? -6.936 -14.913 65.837 1.00 30.64 421 GLY D N 1
ATOM 13274 C CA . GLY D 1 421 ? -7.153 -14.732 64.406 1.00 30.17 421 GLY D CA 1
ATOM 13275 C C . GLY D 1 421 ? -6.339 -15.625 63.501 1.00 30.08 421 GLY D C 1
ATOM 13276 O O . GLY D 1 421 ? -6.471 -15.546 62.276 1.00 30.13 421 GLY D O 1
ATOM 13277 N N . VAL D 1 422 ? -5.493 -16.467 64.085 1.00 30.60 422 VAL D N 1
ATOM 13278 C CA . VAL D 1 422 ? -4.759 -17.461 63.304 1.00 30.98 422 VAL D CA 1
ATOM 13279 C C . VAL D 1 422 ? -5.746 -18.538 62.900 1.00 32.00 422 VAL D C 1
ATOM 13280 O O . VAL D 1 422 ? -6.344 -19.213 63.755 1.00 33.22 422 VAL D O 1
ATOM 13284 N N . THR D 1 423 ? -5.942 -18.672 61.594 1.00 31.55 423 THR D N 1
ATOM 13285 C CA . THR D 1 423 ? -6.867 -19.667 61.061 1.00 32.60 423 THR D CA 1
ATOM 13286 C C . THR D 1 423 ? -6.130 -20.686 60.192 1.00 33.01 423 THR D C 1
ATOM 13287 O O . THR D 1 423 ? -6.730 -21.628 59.658 1.00 33.63 423 THR D O 1
ATOM 13291 N N . ASP D 1 424 ? -4.821 -20.501 60.065 1.00 32.73 424 ASP D N 1
ATOM 13292 C CA . ASP D 1 424 ? -3.961 -21.528 59.508 1.00 33.51 424 ASP D CA 1
ATOM 13293 C C . ASP D 1 424 ? -2.785 -21.732 60.461 1.00 33.84 424 ASP D C 1
ATOM 13294 O O . ASP D 1 424 ? -1.667 -21.277 60.183 1.00 33.28 424 ASP D O 1
ATOM 13299 N N . PRO D 1 425 ? -3.028 -22.422 61.588 1.00 34.58 425 PRO D N 1
ATOM 13300 C CA . PRO D 1 425 ? -1.952 -22.664 62.541 1.00 34.90 425 PRO D CA 1
ATOM 13301 C C . PRO D 1 425 ? -0.792 -23.504 62.001 1.00 35.01 425 PRO D C 1
ATOM 13302 O O . PRO D 1 425 ? 0.336 -23.300 62.433 1.00 34.56 425 PRO D O 1
ATOM 13306 N N . ASP D 1 426 ? -1.053 -24.435 61.083 1.00 35.50 426 ASP D N 1
ATOM 13307 C CA . ASP D 1 426 ? 0.030 -25.269 60.544 1.00 36.07 426 ASP D CA 1
ATOM 13308 C C . ASP D 1 426 ? 1.067 -24.434 59.812 1.00 34.99 426 ASP D C 1
ATOM 13309 O O . ASP D 1 426 ? 2.278 -24.653 59.964 1.00 35.00 426 ASP D O 1
ATOM 13314 N N . LEU D 1 427 ? 0.589 -23.477 59.018 1.00 33.71 427 LEU D N 1
ATOM 13315 C CA . LEU D 1 427 ? 1.477 -22.603 58.274 1.00 32.43 427 LEU D CA 1
ATOM 13316 C C . LEU D 1 427 ? 2.234 -21.700 59.242 1.00 31.75 427 LEU D C 1
ATOM 13317 O O . LEU D 1 427 ? 3.446 -21.520 59.101 1.00 31.25 427 LEU D O 1
ATOM 13322 N N . ARG D 1 428 ? 1.511 -21.147 60.219 1.00 31.17 428 ARG D N 1
ATOM 13323 C CA . ARG D 1 428 ? 2.107 -20.374 61.308 1.00 30.91 428 ARG D CA 1
ATOM 13324 C C . ARG D 1 428 ? 3.287 -21.106 61.947 1.00 31.54 428 ARG D C 1
ATOM 13325 O O . ARG D 1 428 ? 4.341 -20.516 62.145 1.00 30.74 428 ARG D O 1
ATOM 13333 N N . ALA D 1 429 ? 3.085 -22.386 62.264 1.00 32.71 429 ALA D N 1
ATOM 13334 C CA . ALA D 1 429 ? 4.106 -23.234 62.892 1.00 33.88 429 ALA D CA 1
ATOM 13335 C C . ALA D 1 429 ? 5.281 -23.549 61.959 1.00 34.19 429 ALA D C 1
ATOM 13336 O O . ALA D 1 429 ? 6.427 -23.609 62.400 1.00 34.19 429 ALA D O 1
ATOM 13338 N N . ARG D 1 430 ? 4.989 -23.765 60.678 1.00 34.94 430 ARG D N 1
ATOM 13339 C CA . ARG D 1 430 ? 6.034 -24.036 59.690 1.00 35.73 430 ARG D CA 1
ATOM 13340 C C . ARG D 1 430 ? 6.938 -22.817 59.544 1.00 34.67 430 ARG D C 1
ATOM 13341 O O . ARG D 1 430 ? 8.158 -22.922 59.619 1.00 35.11 430 ARG D O 1
ATOM 13349 N N . LEU D 1 431 ? 6.323 -21.657 59.353 1.00 34.06 431 LEU D N 1
ATOM 13350 C CA . LEU D 1 431 ? 7.047 -20.398 59.252 1.00 33.02 431 LEU D CA 1
ATOM 13351 C C . LEU D 1 431 ? 7.768 -20.090 60.562 1.00 33.31 431 LEU D C 1
ATOM 13352 O O . LEU D 1 431 ? 8.976 -19.884 60.571 1.00 33.40 431 LEU D O 1
ATOM 13357 N N . GLY D 1 432 ? 7.024 -20.088 61.664 1.00 33.64 432 GLY D N 1
ATOM 13358 C CA . GLY D 1 432 ? 7.599 -19.856 62.980 1.00 34.17 432 GLY D CA 1
ATOM 13359 C C . GLY D 1 432 ? 7.152 -18.522 63.531 1.00 33.97 432 GLY D C 1
ATOM 13360 O O . GLY D 1 432 ? 7.190 -17.499 62.840 1.00 33.08 432 GLY D O 1
ATOM 13361 N N . GLU D 1 433 ? 6.719 -18.530 64.785 1.00 34.17 433 GLU D N 1
ATOM 13362 C CA . GLU D 1 433 ? 6.225 -17.324 65.428 1.00 33.82 433 GLU D CA 1
ATOM 13363 C C . GLU D 1 433 ? 7.301 -16.248 65.499 1.00 32.86 433 GLU D C 1
ATOM 13364 O O . GLU D 1 433 ? 7.019 -15.063 65.269 1.00 31.69 433 GLU D O 1
ATOM 13370 N N . ASP D 1 434 ? 8.526 -16.681 65.816 1.00 32.90 434 ASP D N 1
ATOM 13371 C CA . ASP D 1 434 ? 9.669 -15.788 65.945 1.00 32.12 434 ASP D CA 1
ATOM 13372 C C . ASP D 1 434 ? 10.048 -15.251 64.588 1.00 30.56 434 ASP D C 1
ATOM 13373 O O . ASP D 1 434 ? 10.398 -14.075 64.456 1.00 30.07 434 ASP D O 1
ATOM 13378 N N . ARG D 1 435 ? 9.984 -16.125 63.591 1.00 29.29 435 ARG D N 1
ATOM 13379 C CA . ARG D 1 435 ? 10.241 -15.742 62.216 1.00 28.49 435 ARG D CA 1
ATOM 13380 C C . ARG D 1 435 ? 9.280 -14.623 61.838 1.00 26.70 435 ARG D C 1
ATOM 13381 O O . ARG D 1 435 ? 9.681 -13.654 61.200 1.00 25.76 435 ARG D O 1
ATOM 13389 N N . LEU D 1 436 ? 8.020 -14.752 62.270 1.00 25.80 436 LEU D N 1
ATOM 13390 C CA . LEU D 1 436 ? 6.956 -13.831 61.853 1.00 24.36 436 LEU D CA 1
ATOM 13391 C C . LEU D 1 436 ? 7.008 -12.540 62.653 1.00 23.70 436 LEU D C 1
ATOM 13392 O O . LEU D 1 436 ? 6.278 -11.577 62.376 1.00 23.15 436 LEU D O 1
ATOM 13397 N N . ASN D 1 437 ? 7.852 -12.539 63.674 1.00 23.56 437 ASN D N 1
ATOM 13398 C CA . ASN D 1 437 ? 7.935 -11.416 64.568 1.00 23.57 437 ASN D CA 1
ATOM 13399 C C . ASN D 1 437 ? 9.368 -11.030 64.870 1.00 23.49 437 ASN D C 1
ATOM 13400 O O . ASN D 1 437 ? 9.751 -10.928 66.043 1.00 24.49 437 ASN D O 1
ATOM 13405 N N . PRO D 1 438 ? 10.147 -10.757 63.810 1.00 23.25 438 PRO D N 1
ATOM 13406 C CA . PRO D 1 438 ? 11.542 -10.392 63.975 1.00 23.28 438 PRO D CA 1
ATOM 13407 C C . PRO D 1 438 ? 11.736 -9.163 64.860 1.00 23.56 438 PRO D C 1
ATOM 13408 O O . PRO D 1 438 ? 12.780 -9.030 65.493 1.00 24.27 438 PRO D O 1
ATOM 13412 N N . LEU D 1 439 ? 10.759 -8.268 64.912 1.00 22.80 439 LEU D N 1
ATOM 13413 C CA . LEU D 1 439 ? 10.959 -7.049 65.674 1.00 23.01 439 LEU D CA 1
ATOM 13414 C C . LEU D 1 439 ? 10.327 -7.074 67.059 1.00 24.10 439 LEU D C 1
ATOM 13415 O O . LEU D 1 439 ? 10.362 -6.068 67.759 1.00 23.87 439 LEU D O 1
ATOM 13420 N N . ARG D 1 440 ? 9.791 -8.228 67.458 1.00 24.75 440 ARG D N 1
ATOM 13421 C CA . ARG D 1 440 ? 9.084 -8.355 68.744 1.00 26.27 440 ARG D CA 1
ATOM 13422 C C . ARG D 1 440 ? 9.863 -7.730 69.897 1.00 26.67 440 ARG D C 1
ATOM 13423 O O . ARG D 1 440 ? 11.040 -8.025 70.090 1.00 26.62 440 ARG D O 1
ATOM 13431 N N . GLY D 1 441 ? 9.200 -6.833 70.628 1.00 26.89 441 GLY D N 1
ATOM 13432 C CA . GLY D 1 441 ? 9.796 -6.196 71.805 1.00 27.39 441 GLY D CA 1
ATOM 13433 C C . GLY D 1 441 ? 10.942 -5.230 71.524 1.00 27.59 441 GLY D C 1
ATOM 13434 O O . GLY D 1 441 ? 11.516 -4.682 72.459 1.00 28.06 441 GLY D O 1
ATOM 13435 N N . LEU D 1 442 ? 11.279 -4.998 70.251 1.00 26.79 442 LEU D N 1
ATOM 13436 C CA . LEU D 1 442 ? 12.333 -4.038 69.940 1.00 27.22 442 LEU D CA 1
ATOM 13437 C C . LEU D 1 442 ? 11.827 -2.599 70.002 1.00 27.48 442 LEU D C 1
ATOM 13438 O O . LEU D 1 442 ? 10.646 -2.334 69.748 1.00 27.15 442 LEU D O 1
ATOM 13443 N N . THR D 1 443 ? 12.726 -1.684 70.349 1.00 28.37 443 THR D N 1
ATOM 13444 C CA . THR D 1 443 ? 12.427 -0.249 70.347 1.00 29.37 443 THR D CA 1
ATOM 13445 C C . THR D 1 443 ? 13.569 0.537 69.726 1.00 29.28 443 THR D C 1
ATOM 13446 O O . THR D 1 443 ? 14.631 -0.010 69.430 1.00 30.02 443 THR D O 1
ATOM 13450 N N . ALA D 1 444 ? 13.350 1.836 69.562 1.00 29.74 444 ALA D N 1
ATOM 13451 C CA . ALA D 1 444 ? 14.377 2.741 69.067 1.00 30.06 444 ALA D CA 1
ATOM 13452 C C . ALA D 1 444 ? 15.053 3.475 70.225 1.00 30.93 444 ALA D C 1
ATOM 13453 O O . ALA D 1 444 ? 14.625 3.350 71.387 1.00 32.12 444 ALA D O 1
#

Organism: NCBI:txid319633

B-factor: mean 21.79, std 9.68, range [2.0, 88.34]

Secondary structure (DSSP, 8-state):
-HHHHHHHTT--HHHHHHSPPPSEEEEEEEEGGGTTTTTT-SS--HHHH-EEEEEEPPPPPTTEEEEEEEEEE--HHHHHHHTT-SS-HHHHHHHHHTT-GGGGGG--SEEE--S-EEEEEEEE-TT--S--TT-EEEE-SEE--TTSGGGGT-TT-STT-EETTTTSSS-SSBSEEEEEGGGEEEPPTTS-HHHHHTSHHHHHHHHHHHTSTTTT---TT-EEEETTTTSHHHHHHHHHHHHTT-EEEEEESSHHHHHHHHHTT---EEEHHHHT--TTGGG-HHHHHHHHHHHHHHHHHHHSS--SEEEE-S-HHHHHHHHHHSPTT-EEEES--TT-SEEEEEHHHHHHTT-EEEE--S--HHHHHHHHHHHHTTSS---EEEEEEGGGHHHHHHHHHTT--SSEEEEESS--STT---S-HHHHHHH-HHHH-TTTT----/-HHHHHHHTT--HHHHHHSPPPSEEEEEEEEGGGTTTTTT-SS--HHHH-EEEEEEPPPPPTTEEEEEEEEEEE-HHHHHHHTT-SS-HHHHHHHHHTT-GGGGGG--SEEE--S-EEEEEEEE-TT--S--TT-EEEE-SEE--TTSGGGGT-TT-STT-EETTTTSSS-SSBSEEEEEGGGEEEPPTTS-HHHHHTSHHHHHHHHHHHTSTTTT---TT-EEEETTTTSHHHHHHHHHHHHTT-EEEEEESSHHHHHHHHHTT--EEEEGGGGT--GGGGG-HHHHHHHHHHHHHHHHHHHSSS-SEEEE-S-HHHHHHHHHHS-TT-EEEES--TT-SEEEEEHHHHHTTT-EEEE--S--HHHHHHHHHHHHTTSS---EEEEEEGGGHHHHHHHHHTT-BSSEEEEESS-SSTT---S-HHHHHHH-TTTT-TTTT-B--/-HHHHHHHTT--HHHHHHSPPPSEEEEEEEEGGGTTTTTT-SS--HHHH-EEEEEEPPPPPTTEEEEEEEEEE--HHHHHHHTT-SS-HHHHHHHHHTT-GGGGGG--SEEE--S-EEEEEEEE-TT--S--TT-EEEE-SEE--TTSGGGGT-TT-STT-EETTTTSSS-SSBSEEEEEGGGEEEPPTTS-HHHHHTSHHHHHHHHHHHTSTTTT---TT-EEEETTTTSHHHHHHHHHHHHTT-EEEEEESSHHHHHHHHHTT---EEETTTTT--TTTTT-HHHHHHHHHHHHHHHHHHHSS--SEEEE-S-HHHHHHHHHHSPTT-EEEES--TT-SEEEEEHHHHHTTT-EEEE--S--HHHHHHHHHHHHTTSS---EEEEEEGGGHHHHHHHHHTT--SSEEEEESS-SSTT---S-HHHHHHH-HHHH-TTTT---/-HHHHHHHTT--HHHHHHSPPPSEEEEEEEEGGGGGTTTT-SS--HHHH-EEEEEEPPPPPTTEEEEEEEEEE--HHHHHHHTT-SS-HHHHHHHHHTT-GGGGGG--SEEE--S-EEEEEEEE-TT--S--TT-EEEE-SEE--TTSGGGGT-TT-STT-EETTTTSSS-SSBSEEEEEGGGEEEPPTTS-HHHHHTSHHHHHHHHHHHTSTTTT---TT-EEEETTTTSHHHHHHHHHHHHTT-EEEEEESSHHHHHHHHHTT--EEEEHHHHT--TTSTT-HHHHHHHHHHHHHHHHHHHSSS-SEEEE-S-HHHHHHHHHHSPTT-EEEES--TT-SEEEEEHHHHHHTT-EEEE--S--HHHHHHHHHHHHTTSS---EEEEEEGGGHHHHHHHHHTT--SSEEEEESS-SSTT---S-HHHHHHH-TTTT-TTTT---

Nearest PDB structures (foldseek):
  4a0s-assembly1_B  TM=1.001E+00  e=5.381E-97  Streptomyces cinnabarigriseus
  4a10-assembly1_B  TM=9.942E-01  e=4.033E-89  Streptomyces cinnabarigriseus
  6na4-assembly1_B  TM=9.639E-01  e=1.213E-59  Kitasatospora setae KM-6054
  3krt-assembly1_C  TM=9.528E-01  e=7.433E-59  Streptomyces coelicolor
  3hzz-assembly1_C  TM=9.366E-01  e=5.172E-59  Streptomyces collinus